Protein 3BH1 (pdb70)

InterPro domains:
  IPR014999 Family of unknown function DUF1846 [MF_01567] (3-497)
  IPR014999 Family of unknown function DUF1846 [PIRSF033132] (3-497)
  IPR048441 DUF1846, C-terminal [PF20921] (343-494)
  IPR048496 DUF1846, N-terminal domain [PF08903] (5-337)

Foldseek 3Di:
DAFFDLPVQLVQLLVLLVVVCVVQFQFEEEEEADDQAQPVLCCLLHVHCHRNSNVSSCLSVQVQEEEEEFAELVQQVVQDPDPVVRHGLLVVRVVVQVVCVVSPHHYAYYEHEQDDPVSPRSVVSVVVQVVVRHDYWYYHDQPCPLHPLVCCLDCNHLVVTGEDPDDHRYYYYYGSHPPRCSVVNRLSNLSVCVVVVGRYDYAYEDQPPFFPDDCLQLSNLLQQLVDDDQQQRKDWFVQCCVVPVDTTIDHNVCSVCPVSVLVSRCSRRVHGPDSTSVSRYRHDRVVRGRHSVSSRLSSLLSLLLSLQVLLQVCLVVVHDCSSNVSSVVSCVSNVHDNVVNPQAVVQVVLCVPPVFKKKWWQFPVRDIFIFHDDLAADRVLRRLLRVLCVVLVNDPVDDQFDPVLRVVQQCCCCVPVNDPRSYDANVSSLSRLVVSVVPDVSSVSSNVCLQRQAPMEMEMAADDDPVNVVVCVVSNYRYGYHNHHD/DAFFDLVVCLVQLLVLLVVVWVVLAQFEQEEEADDQQAPVLCCLLHPVCDRNSNVSSCLVVQVQEEEEEFAEPVQLVVQDADPPVGHGQLVVRVVVQVVCVVSPHHYAEYEHEADDPCDDSNVVSQVVSVVVRHHYWYYHDFPPPLHPLVRCLDCNGLVVTDADPDDHRYYYYYGPHPPRCSVVNRLSNLSVCVVVVRRYDYAYEDAPDFFPDDCLQLSNLLQLLVDDDQQQRKDWFVQCCVVPVDTTIDGNNCSVCVVSVQSSCCVSPVHGPDSTSVSRYSDPRVVRGRHSVVSSLSSLLSLLLSLLVQLQVCLVVVHDNSSNVSSVVSCVSNVHDNVSNPQAVVQVVQCVVPVFKKKWKQFPVRDIAIFHDDLAAHRVLRSLQRVLCVVLVHDPPDDQFDPVLLVVQLCCCVVPVPDPRSHDDNVSSLSRLVVSVVPDPSSVSSNVCLLRQAAMEMEIAADDDPVNVVVCVVSHYRYGYNNHHD/DAFFDLVVCLPQLLVLLVVVCVLQAFFEEEEEADQQAQQVLCCLLHPPCDRNSNVSSVLVVQVQEEEEEFAEPVQPPVQPDDVHGLPCVVVVVQVVNPVSPHHYAEYEYEADDDDVVVVVCVVSVVVHHHYKYAHDWDPHQDPLPCCLDCNHLVVIDADPDDHRYYYYYYPHPPRCSVVVQLSNLSVVVVVVGRYDYAYEDAPPDWPDDLLQLSNLLVQLVDDDPQWHKDWWVLCCVPPVDTTIDGRVCSVCPVSVQVSCCSSRVHRQDRTNVSRYSYCRVVRGRHSVVSSLSSLLSLLLSLLVLLQVCLVVVDDSVSNVSSVVSNVSSPHDNPVNVFAVVFVVLCVPPVFKWKWKQFPVRDIAIFHDDLAADRLLRSLQRVLCVQLVHDPVDDLFDPVLRVVQLCCCPVPVPDPRSYDANVSSLSRLVVSVVPDVSSVSSVVCLQRQAPMEMEIAADDDPVNVVVCVVSNYRYGYHSHHGDD/DDAFFFLVVCLVPLLVLLCVVWVVQFQAEEEEEADQAQQPVLCCLLHPVQHRNSNVSSCLVVLVQEEEEEFAALVQVVVQDPDPVPGHGQLVVSVVVQVVCVVSPHHYAEYEHAQDDPVDVSSVVSQVVNVVVRHDYWYHHDQPCPPPDLPCCQDCNHLVPTGEDDDDHRYYYYHGSHPDRCSVVNRLSNLLVVVVVPGRYYYAYEDQPPFWPDDCLQLSNLLVQLVDPDQQFRKDWFVQCCVPPVDTTIGTNNQSVCPVSVQVSCCSRRPHRQDSTSVSRYSHPRVVRGRHSVSSSLSSLVSLLLSLQVLLQVCLVVVHDSDSNVSSVVSNVSSPHDNVSNVQPVVFVVLCVVPVFKWKWKAFPVGDIAIAHDDLAEDRLLRSLQRVLCVVLVHDPPDDQQDCVLLVVLQCCVPVPVVDPRSYDANVSSLVRLVVSVPVDVSSVSSVVCLQRQAPMEMEMAADDDPVNVVVCVVSNYRYGYDSHHD

Organism: Corynebacterium diphtheriae (strain ATCC 700971 / NCTC 13129 / Biotype gravis) (NCBI:txid257309)

B-factor: mean 62.54, std 15.15, range [19.83, 146.97]

Sequence (1942 aa):
TIGFDREKYIEMQSQHIRERREALGGKLYLEMGGKLFDDDMHASRVLPGFTPDNKIAMLDRIKDEVEILVCINAKDLERHKIRADLGISYEEDVLRLVDVFRDRRGFLVEHVVLTQLENDNRLALAFIERRLQRLGIKVSRHRVIPGYPTDMDRIVSDEGFGLNEYAETTRDLVVVTAPGPGSGKKLATCLSQVYHEHKRGVAAGYAKFETFPIWNLPLEHPVNLAYEAATVDLNDANVIDHFHLAAYGEQTVNYNRDVEAFPLLKTLLERLMGESPYQSPTDMGVNMAGNCISDDAACRHASEQEIIRRYFKALVEEARTGKDSTQQSDRAAVVMAKAGIKASQRVVVEPARQVEERTSLPGCAIELVDGSIITGATSDLLGCSSSMLLNALKHLAGIDDAIHLLSSPESIEPIQTLKTVHLGSSSNPRLHTDEVLIALSVSAATDSNAQKALDQLKNLRGCDVHTTTILGSVDEGIFRNLGVLVTSDPKFQTIGFDREKYIEMQSQHIRERRREALGGKLYLEMGGKLFDDMHASRVLPGFTPDDNKIAMLDRIKDEVEILVCINAKDLERHKIRADLGISYEEDVLRLVDVFRDRRGFLVEHVVLTQLENDNRLALAFIERLQRLGIKVSRHRVIPGYPTDMDRIVSDEEGFGLNEYAETTRDLVVVTAPGPGSGKLATCLSQVYHEHKRGVAAGYAKFEETFPIWNLPLEHPVNLAYEAATVDLNDANVIDHFHLAAYGEQTVNYNRDVEAFPLLKTLLERLMGESPYQSPTDMGVNMAGNCISDDAACRHASEQEIIRRYFKALVEEARTGKDSTQSDRRAAVVMAKAGIKASSQRVVVEPARQVEERTSLPGCAIELVDGSIITGATSDLLGCSSSMLLNALKHLAGIDDAIHLLSPESIEPIQTLKTVHLGSSNPRLHTDEVLIALSVSAATDSNAQKALDQLKNLRGCDVHTTTILGSVDEGIFRNLGVLVTSDPKFQTIGFDREKYIEMMQSQHIRERREALGGKLYLEMGGKLFDDMHASRVLPGFTPDNKIAMLDRIKDEVEILVCINAKDLERHKIRAISYEEDVLRLVDVFRDRGFLVEHVVLTQNDNRLALAFIERLQRLGIKVSRHRVIPGYPTDMDRIVSDEGFGLNEYAETTRDLVVVTAPGPGSGKLATCLSQVYHEHKRGVAAGYAKFETFPIWNLPLEHPVNLAYEAATVDLNDANVIDHFHLAAYGEQTVNYNRDVEAFPLLKTLLERLMGESPYQSPTDMGVNMAGNCISDDAACRHASEQEIIRRYFKALVEEARTGKDSTQSDRAAVVMAKAGIKASQRVVVEPARQVEERRTSLPGCAIELVDGSIITGATSDLLGCSSSMLLNALKHLAGIDDAIHLLSPESIEPIQTLKKTVHLGSSNPRLHTDEVLIALSVSAATDSNAQKALDQLKNLRGCDVHTTTILGSVDEGIFRNLGVLVTSDPKFQKNNTIGFDREKYIEMQSQHIRERREALGGKLYLEMGGKLFDDMHASRVLPGFTPDNKIAMLDRIKDEVEILVCINAKDLERHKIRADLGISYEEDVLRLVDVFRDRRGFLVEHVVLTQLENDNRLALAFIERLQRLGIKVSRHRVIPGYPTDMDRIVSDEGFGLNEYAETTRDLVVVTAPGPGSGKLATCLSQVYHEHKRGVAAGYAKFETFPIWNLPLEHPVNLAYEAATVDLNDANVIDHFHLAAYGEQTVNYNRDVEAFPLLKTLLERLMGESPYQSPTDMGVNMAGNCISDDAACRHASSEQEIIRRYFKALVEEARTGKDSTQSDRAAVVMAKAGIKASQRVVVEPARQVEERTSLPGCAIELVDGSIITGATSDLLGCSSSMLLNALKHLAGIDDAIHLLSPESIEPIQTLKTVHLGSSNPRLHTDEVLIALSVSAATDSNAQKALDQLKNLRGCDVHTTTILGSVDEGIFRNLGVLVTSDPKFQ

Solvent-accessible surface area: 80635 Å² total; per-residue (Å²): 149,121,0,2,53,90,84,95,0,3,92,67,0,6,97,45,0,72,99,36,28,123,82,26,53,25,16,0,0,0,19,0,10,52,81,9,10,71,14,97,22,0,28,62,0,0,20,19,4,44,38,47,0,4,4,24,0,0,64,120,4,56,120,50,0,0,0,0,0,0,0,21,0,66,7,5,70,177,109,85,100,38,92,88,82,55,20,23,14,37,94,0,0,56,63,10,5,96,37,0,102,124,97,49,7,54,4,44,1,0,0,0,7,69,9,76,67,74,4,126,68,0,98,30,0,9,83,92,0,86,176,107,57,10,103,17,5,65,5,61,56,19,72,27,74,42,39,53,19,96,109,0,35,31,108,112,0,0,34,74,9,72,32,0,94,15,99,65,73,0,0,0,0,3,10,3,10,113,58,1,26,19,49,30,0,0,1,0,0,0,16,27,2,68,147,147,72,68,50,2,0,2,0,25,2,45,4,20,12,0,78,49,21,67,6,86,4,5,0,0,0,0,31,16,13,35,20,117,59,27,40,32,15,9,10,12,0,14,37,10,9,72,51,111,59,89,109,6,8,13,16,7,111,20,13,39,46,3,10,17,15,55,50,3,1,73,120,10,39,67,137,17,59,7,75,0,6,17,28,5,22,3,8,21,0,15,55,1,38,76,60,66,67,12,0,93,116,14,0,40,27,2,0,0,13,62,41,4,91,18,39,14,78,14,36,111,84,70,104,101,50,75,28,3,33,36,5,12,12,9,12,39,48,22,63,19,137,12,45,86,2,79,0,0,90,32,0,83,109,19,46,140,197,40,102,78,28,0,0,0,0,55,4,133,104,40,29,68,21,50,2,38,19,52,129,61,22,15,10,5,0,13,0,0,13,52,0,0,24,88,43,29,68,17,99,122,79,72,166,6,21,33,95,131,2,20,101,6,2,41,49,5,25,60,100,38,21,60,45,114,71,48,68,2,82,0,26,13,0,0,5,0,0,8,30,1,14,78,129,47,76,44,0,74,110,0,6,58,35,1,149,60,0,156,44,8,20,0,0,0,0,5,11,15,48,70,46,13,58,11,18,1,164,63,2,20,11,38,19,4,8,13,52,96,131,171,147,115,0,1,52,91,81,87,0,4,93,67,0,3,80,48,0,81,102,37,23,111,85,13,47,24,11,0,0,0,20,3,17,57,82,12,35,41,16,98,22,0,28,70,0,0,24,28,3,40,39,60,0,9,9,20,0,0,62,123,12,54,120,71,0,0,0,0,0,0,0,12,3,83,8,1,53,186,95,82,130,33,98,81,86,57,45,20,9,32,87,0,0,34,70,9,3,74,31,0,92,110,114,48,6,49,1,53,10,0,0,0,4,55,8,61,28,32,36,145,38,2,74,57,4,19,102,80,0,115,178,74,54,1,143,22,9,88,5,76,67,18,54,36,76,38,40,66,21,98,104,0,33,31,75,106,0,0,26,76,8,75,42,1,106,14,100,70,76,0,0,0,0,2,14,7,14,116,60,1,20,22,47,27,1,0,0,0,0,0,24,20,4,73,133,142,69,55,50,1,0,2,0,22,3,45,4,20,13,0,77,57,22,70,6,87,8,4,0,0,0,0,30,7,14,34,27,98,67,31,43,22,5,7,10,14,0,17,32,6,11,74,49,114,57,84,110,6,7,15,11,6,109,18,16,54,45,1,8,16,14,60,45,3,0,72,119,10,44,71,142,15,56,5,72,0,5,18,30,4,21,2,11,22,0,14,47,2,31,75,59,65,66,11,0,99,114,17,0,42,28,2,0,0,19,64,48,3,96,15,36,19,96,17,36,120,72,69,128,108,51,81,63,4,33,42,5,13,11,4,13,42,38,23,49,14,137,23,65,81,2,71,0,0,72,21,0,99,84,2,42,138,164,54,101,69,28,0,0,0,0,53,4,126,108,41,34,66,18,45,2,36,20,52,121,60,20,18,13,7,1,13,0,0,14,53,0,0,24,88,45,25,72,22,99,129,85,69,165,6,26,25,104,126,4,20,102,13,3,40,49,4,23,59,108,40,12,66,37,110,93,48,73,1,82,0,26,12,0,1,5,0,0,10,36,1,15,86,129,43,70,41,0,70,107,0,5,68,39,0,156,60,0,146,47,7,24,0,0,1,0,8,11,12,45,71,40,17,60,14,17,2,166,49,3,19,10,44,20,3,8,10,51,85,128,174,140,126,0,2,48,93,81,106,0,2,76,56,0,5,102,55,0,100,88,38,25,114,86,24,57,26,15,0,0,1,10,1,18,63,107,13,44,77,8,87,23,0,27,60,0,0,16,28,4,44,38,65,0,6,6,25,0,0,52,132,8,50,117,56,0,0,0,0,0,0,5,11,24,121,8,17,90,168,116,71,125,131,124,128,24,14,58,77,31,0,58,116,24,10,72,30,0,97,106,103,44,8,49,5,40,5,2,0,23,8,75,98,77,40,120,113,16,85,54,24,8,106,110,7,104,185,121,45,13,122,24,5,67,6,87,66,22,76,31,156,60,42,55,35,104,118,4,28,26,108,114,0,9,36,90,11,71,40,0,118,11,96,62,77,0,0,0,0,5,15,19,11,111,64,1,29,24,56,51,1,0,7,0,0,0,17,21,2,75,153,141,69,76,46,1,0,2,0,26,1,27,4,14,7,0,76,57,21,86,30,49,2,5,0,0,1,0,76,9,15,34,39,118,63,120,38,23,29,10,17,18,0,13,38,8,10,83,52,114,55,90,112,4,6,10,25,28,122,10,12,34,44,0,21,34,14,59,63,17,2,79,122,7,32,67,127,27,36,11,70,0,5,18,31,2,18,3,12,26,0,14,74,4,32,80,60,60,71,14,0,93,110,17,0,39,24,2,0,1,24,59,47,4,137,13,36,15,86,18,39,110,85,49,117,99,59,92,66,3,84,69,4,39,57,4,11,49,47,27,58,16,135,24,45,74,3,77,0,0,93,28,0,82,81,2,41,141,168,52,94,74,25,0,0,0,1,49,4,126,108,41,31,62,19,52,2,38,18,51,127,68,21,15,14,8,0,13,0,1,11,41,0,0,20,88,39,23,70,21,98,98,84,68,168,5,16,23,101,123,1,15,90,5,2,42,45,5,23,49,104,37,18,71,47,119,69,47,62,2,88,0,24,19,0,0,6,0,0,9,31,1,16,98,108,47,80,43,0,74,110,0,4,65,37,3,159,64,1,154,52,7,22,0,0,2,0,10,11,22,43,73,53,10,50,21,11,2,171,69,5,16,11,47,31,3,8,16,56,98,116,107,203,157,166,94,121,0,2,56,78,93,86,0,7,85,62,0,4,110,42,0,80,116,44,20,113,78,18,43,23,10,0,0,0,14,3,8,58,89,20,41,36,12,102,22,0,33,59,0,0,24,26,5,43,40,57,0,4,4,23,0,0,71,122,11,68,100,59,0,0,0,0,0,0,0,18,0,52,7,7,72,172,112,60,105,38,97,69,99,60,57,22,10,40,87,1,0,31,77,4,11,82,41,0,95,120,101,42,3,65,3,43,2,0,0,0,10,64,2,54,122,66,5,200,70,0,71,47,2,4,108,108,4,99,207,92,60,6,131,15,7,62,5,77,52,20,99,9,72,65,109,46,32,104,105,0,20,58,102,104,0,1,40,105,11,71,44,0,115,14,98,56,76,0,0,0,0,0,8,10,13,110,57,0,29,27,54,26,0,0,3,0,0,3,24,20,6,69,150,142,68,73,49,0,0,4,0,23,1,44,8,12,10,0,70,52,23,67,17,60,7,3,0,0,1,0,59,10,13,30,30,136,75,58,62,33,14,9,23,17,0,29,34,6,12,94,52,113,51,87,104,3,6,14,16,38,120,14,11,76,45,7,38,59,17,52,62,1,2,68,120,12,47,62,127,15,42,6,70,0,5,18,28,7,19,4,9,23,0,11,53,2,37,72,59,64,69,10,0,94,104,14,0,36,23,2,0,0,22,68,49,5,110,10,33,17,93,18,34,115,78,71,148,108,58,91,62,1,81,51,5,23,38,0,8,19,33,22,62,9,95,17,56,93,2,78,0,0,91,29,0,83,92,1,43,146,163,54,98,70,24,0,0,0,0,54,7,90,97,37,41,64,16,49,3,39,18,52,127,58,21,18,8,4,0,13,0,0,10,43,0,0,20,94,32,28,68,22,88,112,83,67,164,9,16,24,90,139,2,25,115,18,2,38,58,5,24,55,107,30,16,62,31,109,104,52,86,1,86,0,19,13,0,0,5,0,0,14,36,2,18,92,132,52,75,41,0,74,118,0,4,78,40,3,161,58,0,148,53,8,22,0,0,0,0,8,17,15,45,63,46,11,61,12,17,0,170,55,3,17,10,38,16,2,10,11,53,98,142,180

Structure (mmCIF, N/CA/C/O backbone):
data_3BH1
#
_entry.id   3BH1
#
_cell.length_a   95.453
_cell.length_b   138.936
_cell.length_c   98.266
_cell.angle_alpha   90.00
_cell.angle_beta   116.49
_cell.angle_gamma   90.00
#
_symmetry.space_group_name_H-M   'P 1 21 1'
#
loop_
_entity.id
_entity.type
_entity.pdbx_description
1 polymer 'UPF0371 protein DIP2346'
2 non-polymer GLYCEROL
3 water water
#
loop_
_atom_site.group_PDB
_atom_site.id
_atom_site.type_symbol
_atom_site.label_atom_id
_atom_site.label_alt_id
_atom_site.label_comp_id
_atom_site.label_asym_id
_atom_site.label_entity_id
_atom_site.label_seq_id
_atom_site.pdbx_PDB_ins_code
_atom_site.Cartn_x
_atom_site.Cartn_y
_atom_site.Cartn_z
_atom_site.occupancy
_atom_site.B_iso_or_equiv
_atom_site.auth_seq_id
_atom_site.auth_comp_id
_atom_site.auth_asym_id
_atom_site.auth_atom_id
_atom_site.pdbx_PDB_model_num
ATOM 1 N N . THR A 1 6 ? 71.115 179.503 74.768 1.00 78.59 4 THR A N 1
ATOM 2 C CA . THR A 1 6 ? 69.656 179.184 74.825 1.00 86.58 4 THR A CA 1
ATOM 3 C C . THR A 1 6 ? 69.375 177.769 74.287 1.00 85.07 4 THR A C 1
ATOM 4 O O . THR A 1 6 ? 70.122 177.257 73.449 1.00 83.34 4 THR A O 1
ATOM 8 N N . ILE A 1 7 ? 68.308 177.145 74.791 1.00 77.52 5 ILE A N 1
ATOM 9 C CA . ILE A 1 7 ? 68.002 175.737 74.517 1.00 69.19 5 ILE A CA 1
ATOM 10 C C . ILE A 1 7 ? 66.605 175.571 73.913 1.00 67.34 5 ILE A C 1
ATOM 11 O O . ILE A 1 7 ? 65.603 175.929 74.535 1.00 83.50 5 ILE A O 1
ATOM 16 N N . GLY A 1 8 ? 66.547 175.018 72.704 1.00 66.50 6 GLY A N 1
ATOM 17 C CA . GLY A 1 8 ? 65.278 174.796 72.011 1.00 55.25 6 GLY A CA 1
ATOM 18 C C . GLY A 1 8 ? 64.971 173.352 71.652 1.00 57.01 6 GLY A C 1
ATOM 19 O O . GLY A 1 8 ? 63.975 173.074 70.973 1.00 64.72 6 GLY A O 1
ATOM 20 N N . PHE A 1 9 ? 65.817 172.434 72.114 1.00 61.21 7 PHE A N 1
ATOM 21 C CA . PHE A 1 9 ? 65.671 171.012 71.816 1.00 57.83 7 PHE A CA 1
ATOM 22 C C . PHE A 1 9 ? 65.821 170.183 73.080 1.00 59.41 7 PHE A C 1
ATOM 23 O O . PHE A 1 9 ? 66.819 170.301 73.801 1.00 52.62 7 PHE A O 1
ATOM 31 N N . ASP A 1 10 ? 64.826 169.334 73.325 1.00 60.32 8 ASP A N 1
ATOM 32 C CA . ASP A 1 10 ? 64.833 168.437 74.467 1.00 63.28 8 ASP A CA 1
ATOM 33 C C . ASP A 1 10 ? 65.650 167.197 74.130 1.00 68.14 8 ASP A C 1
ATOM 34 O O . ASP A 1 10 ? 65.177 166.284 73.443 1.00 77.26 8 ASP A O 1
ATOM 39 N N . ARG A 1 11 ? 66.882 167.189 74.628 1.00 67.68 9 ARG A N 1
ATOM 40 C CA . ARG A 1 11 ? 67.811 166.085 74.447 1.00 57.37 9 ARG A CA 1
ATOM 41 C C . ARG A 1 11 ? 67.279 164.816 75.092 1.00 59.66 9 ARG A C 1
ATOM 42 O O . ARG A 1 11 ? 67.285 163.752 74.471 1.00 68.02 9 ARG A O 1
ATOM 50 N N . GLU A 1 12 ? 66.796 164.944 76.325 1.00 64.20 10 GLU A N 1
ATOM 51 C CA . GLU A 1 12 ? 66.383 163.789 77.117 1.00 66.08 10 GLU A CA 1
ATOM 52 C C . GLU A 1 12 ? 65.141 163.108 76.551 1.00 63.17 10 GLU A C 1
ATOM 53 O O . GLU A 1 12 ? 65.100 161.882 76.459 1.00 76.10 10 GLU A O 1
ATOM 59 N N . LYS A 1 13 ? 64.152 163.906 76.154 1.00 67.15 11 LYS A N 1
ATOM 60 C CA . LYS A 1 13 ? 62.948 163.408 75.479 1.00 59.25 11 LYS A CA 1
ATOM 61 C C . LYS A 1 13 ? 63.311 162.659 74.193 1.00 58.43 11 LYS A C 1
ATOM 62 O O . LYS A 1 13 ? 62.757 161.594 73.914 1.00 45.74 11 LYS A O 1
ATOM 68 N N . TYR A 1 14 ? 64.263 163.205 73.436 1.00 52.39 12 TYR A N 1
ATOM 69 C CA . TYR A 1 14 ? 64.734 162.565 72.211 1.00 52.54 12 TYR A CA 1
ATOM 70 C C . TYR A 1 14 ? 65.332 161.183 72.447 1.00 56.60 12 TYR A C 1
ATOM 71 O O . TYR A 1 14 ? 64.996 160.242 71.736 1.00 54.30 12 TYR A O 1
ATOM 80 N N . ILE A 1 15 ? 66.196 161.066 73.451 1.00 56.42 13 ILE A N 1
ATOM 81 C CA . ILE A 1 15 ? 66.808 159.782 73.802 1.00 56.45 13 ILE A CA 1
ATOM 82 C C . ILE A 1 15 ? 65.740 158.737 74.175 1.00 61.72 13 ILE A C 1
ATOM 83 O O . ILE A 1 15 ? 65.826 157.592 73.742 1.00 62.34 13 ILE A O 1
ATOM 88 N N . GLU A 1 16 ? 64.721 159.150 74.933 1.00 68.54 14 GLU A N 1
ATOM 89 C CA . GLU A 1 16 ? 63.579 158.279 75.263 1.00 67.77 14 GLU A CA 1
ATOM 90 C C . GLU A 1 16 ? 62.753 157.880 74.032 1.00 58.44 14 GLU A C 1
ATOM 91 O O . GLU A 1 16 ? 62.561 156.694 73.766 1.00 53.54 14 GLU A O 1
ATOM 97 N N . MET A 1 17 ? 62.293 158.879 73.283 1.00 60.85 15 MET A N 1
ATOM 98 C CA . MET A 1 17 ? 61.319 158.694 72.202 1.00 59.08 15 MET A CA 1
ATOM 99 C C . MET A 1 17 ? 61.871 157.970 70.971 1.00 59.22 15 MET A C 1
ATOM 100 O O . MET A 1 17 ? 61.180 157.134 70.381 1.00 59.78 15 MET A O 1
ATOM 105 N N . GLN A 1 18 ? 63.106 158.302 70.595 1.00 55.83 16 GLN A N 1
ATOM 106 C CA . GLN A 1 18 ? 63.738 157.764 69.391 1.00 56.91 16 GLN A CA 1
ATOM 107 C C . GLN A 1 18 ? 64.142 156.306 69.567 1.00 59.86 16 GLN A C 1
ATOM 108 O O . GLN A 1 18 ? 63.912 155.478 68.679 1.00 60.60 16 GLN A O 1
ATOM 114 N N . SER A 1 19 ? 64.735 156.002 70.718 1.00 58.68 17 SER A N 1
ATOM 115 C CA . SER A 1 19 ? 65.070 154.629 71.083 1.00 62.24 17 SER A CA 1
ATOM 116 C C . SER A 1 19 ? 63.825 153.747 71.150 1.00 60.20 17 SER A C 1
ATOM 117 O O . SER A 1 19 ? 63.845 152.609 70.678 1.00 65.62 17 SER A O 1
ATOM 120 N N . GLN A 1 20 ? 62.745 154.287 71.718 1.00 55.98 18 GLN A N 1
ATOM 121 C CA . GLN A 1 20 ? 61.481 153.560 71.824 1.00 59.50 18 GLN A CA 1
ATOM 122 C C . GLN A 1 20 ? 60.822 153.329 70.468 1.00 61.81 18 GLN A C 1
ATOM 123 O O . GLN A 1 20 ? 60.248 152.261 70.237 1.00 60.26 18 GLN A O 1
ATOM 129 N N . HIS A 1 21 ? 60.908 154.317 69.577 1.00 56.00 19 HIS A N 1
ATOM 130 C CA . HIS A 1 21 ? 60.288 154.194 68.254 1.00 61.34 19 HIS A CA 1
ATOM 131 C C . HIS A 1 21 ? 60.969 153.126 67.394 1.00 56.23 19 HIS A C 1
ATOM 132 O O . HIS A 1 21 ? 60.304 152.389 66.663 1.00 52.37 19 HIS A O 1
ATOM 139 N N . ILE A 1 22 ? 62.293 153.052 67.508 1.00 51.82 20 ILE A N 1
ATOM 140 C CA . ILE A 1 22 ? 63.102 152.040 66.834 1.00 58.27 20 ILE A CA 1
ATOM 141 C C . ILE A 1 22 ? 62.756 150.631 67.360 1.00 55.95 20 ILE A C 1
ATOM 142 O O . ILE A 1 22 ? 62.551 149.698 66.570 1.00 54.36 20 ILE A O 1
ATOM 147 N N . ARG A 1 23 ? 62.648 150.504 68.683 1.00 53.64 21 ARG A N 1
ATOM 148 C CA . ARG A 1 23 ? 62.144 149.285 69.331 1.00 53.77 21 ARG A CA 1
ATOM 149 C C . ARG A 1 23 ? 60.769 148.880 68.818 1.00 53.95 21 ARG A C 1
ATOM 150 O O . ARG A 1 23 ? 60.542 147.706 68.527 1.00 61.15 21 ARG A O 1
ATOM 158 N N . GLU A 1 24 ? 59.865 149.854 68.704 1.00 50.80 22 GLU A N 1
ATOM 159 C CA . GLU A 1 24 ? 58.536 149.622 68.135 1.00 55.31 22 GLU A CA 1
ATOM 160 C C . GLU A 1 24 ? 58.616 149.102 66.705 1.00 53.64 22 GLU A C 1
ATOM 161 O O . GLU A 1 24 ? 57.867 148.199 66.334 1.00 62.61 22 GLU A O 1
ATOM 167 N N . ARG A 1 25 ? 59.536 149.658 65.918 1.00 53.87 23 ARG A N 1
ATOM 168 C CA . ARG A 1 25 ? 59.696 149.262 64.521 1.00 55.31 23 ARG A CA 1
ATOM 169 C C . ARG A 1 25 ? 60.142 147.803 64.342 1.00 56.90 23 ARG A C 1
ATOM 170 O O . ARG A 1 25 ? 59.655 147.127 63.431 1.00 57.30 23 ARG A O 1
ATOM 178 N N . ARG A 1 26 ? 61.034 147.306 65.202 1.00 61.04 24 ARG A N 1
ATOM 179 C CA . ARG A 1 26 ? 61.416 145.884 65.102 1.00 64.33 24 ARG A CA 1
ATOM 180 C C . ARG A 1 26 ? 60.328 144.913 65.569 1.00 58.90 24 ARG A C 1
ATOM 181 O O . ARG A 1 26 ? 60.154 143.862 64.959 1.00 68.91 24 ARG A O 1
ATOM 189 N N . GLU A 1 27 ? 59.591 145.279 66.620 1.00 61.82 25 GLU A N 1
ATOM 190 C CA . GLU A 1 27 ? 58.440 144.495 67.087 1.00 67.53 25 GLU A CA 1
ATOM 191 C C . GLU A 1 27 ? 57.335 144.434 66.032 1.00 63.27 25 GLU A C 1
ATOM 192 O O . GLU A 1 27 ? 56.703 143.395 65.859 1.00 75.63 25 GLU A O 1
ATOM 198 N N . ALA A 1 28 ? 57.123 145.543 65.322 1.00 63.48 26 ALA A N 1
ATOM 199 C CA . ALA A 1 28 ? 56.140 145.609 64.235 1.00 60.57 26 ALA A CA 1
ATOM 200 C C . ALA A 1 28 ? 56.561 144.832 62.986 1.00 59.96 26 ALA A C 1
ATOM 201 O O . ALA A 1 28 ? 55.715 144.475 62.167 1.00 67.13 26 ALA A O 1
ATOM 203 N N . LEU A 1 29 ? 57.861 144.577 62.842 1.00 67.61 27 LEU A N 1
ATOM 204 C CA . LEU A 1 29 ? 58.395 143.908 61.652 1.00 64.14 27 LEU A CA 1
ATOM 205 C C . LEU A 1 29 ? 58.878 142.467 61.867 1.00 59.22 27 LEU A C 1
ATOM 206 O O . LEU A 1 29 ? 59.494 141.879 60.974 1.00 61.95 27 LEU A O 1
ATOM 211 N N . GLY A 1 30 ? 58.608 141.901 63.041 1.00 49.64 28 GLY A N 1
ATOM 212 C CA . GLY A 1 30 ? 58.945 140.500 63.292 1.00 58.67 28 GLY A CA 1
ATOM 213 C C . GLY A 1 30 ? 59.845 140.236 64.483 1.00 60.59 28 GLY A C 1
ATOM 214 O O . GLY A 1 30 ? 59.766 139.173 65.101 1.00 66.84 28 GLY A O 1
ATOM 215 N N . GLY A 1 31 ? 60.708 141.194 64.804 1.00 59.55 29 GLY A N 1
ATOM 216 C CA . GLY A 1 31 ? 61.597 141.063 65.953 1.00 51.43 29 GLY A CA 1
ATOM 217 C C . GLY A 1 31 ? 63.068 141.235 65.633 1.00 56.55 29 GLY A C 1
ATOM 218 O O . GLY A 1 31 ? 63.884 141.296 66.548 1.00 58.44 29 GLY A O 1
ATOM 219 N N . LYS A 1 32 ? 63.416 141.291 64.346 1.00 54.32 30 LYS A N 1
ATOM 220 C CA . LYS A 1 32 ? 64.791 141.599 63.941 1.00 55.77 30 LYS A CA 1
ATOM 221 C C . LYS A 1 32 ? 64.845 142.698 62.885 1.00 60.15 30 LYS A C 1
ATOM 222 O O . LYS A 1 32 ? 64.196 142.598 61.840 1.00 62.99 30 LYS A O 1
ATOM 228 N N . LEU A 1 33 ? 65.633 143.736 63.171 1.00 55.35 31 LEU A N 1
ATOM 229 C CA . LEU A 1 33 ? 65.687 144.931 62.334 1.00 51.68 31 LEU A CA 1
ATOM 230 C C . LEU A 1 33 ? 67.094 145.307 61.886 1.00 50.48 31 LEU A C 1
ATOM 231 O O . LEU A 1 33 ? 68.012 145.420 62.700 1.00 54.72 31 LEU A O 1
ATOM 236 N N . TYR A 1 34 ? 67.239 145.500 60.579 1.00 46.61 32 TYR A N 1
ATOM 237 C CA . TYR A 1 34 ? 68.415 146.137 60.011 1.00 48.38 32 TYR A CA 1
ATOM 238 C C . TYR A 1 34 ? 68.085 147.596 59.735 1.00 48.91 32 TYR A C 1
ATOM 239 O O . TYR A 1 34 ? 67.229 147.900 58.906 1.00 59.43 32 TYR A O 1
ATOM 248 N N . LEU A 1 35 ? 68.762 148.488 60.452 1.00 53.16 33 LEU A N 1
ATOM 249 C CA . LEU A 1 35 ? 68.493 149.920 60.395 1.00 43.51 33 LEU A CA 1
ATOM 250 C C . LEU A 1 35 ? 69.636 150.659 59.719 1.00 48.39 33 LEU A C 1
ATOM 251 O O . LEU A 1 35 ? 70.759 150.686 60.234 1.00 54.48 33 LEU A O 1
ATOM 256 N N . GLU A 1 36 ? 69.359 151.243 58.557 1.00 52.46 34 GLU A N 1
ATOM 257 C CA . GLU A 1 36 ? 70.368 152.038 57.861 1.00 47.13 34 GLU A CA 1
ATOM 258 C C . GLU A 1 36 ? 70.505 153.393 58.558 1.00 46.12 34 GLU A C 1
ATOM 259 O O . GLU A 1 36 ? 69.517 154.093 58.766 1.00 52.22 34 GLU A O 1
ATOM 265 N N . MET A 1 37 ? 71.726 153.750 58.932 1.00 49.55 35 MET A N 1
ATOM 266 C CA . MET A 1 37 ? 71.969 155.037 59.563 1.00 50.56 35 MET A CA 1
ATOM 267 C C . MET A 1 37 ? 72.610 155.975 58.560 1.00 57.81 35 MET A C 1
ATOM 268 O O . MET A 1 37 ? 73.790 155.826 58.235 1.00 56.40 35 MET A O 1
ATOM 273 N N . GLY A 1 38 ? 71.818 156.921 58.056 1.00 59.71 36 GLY A N 1
ATOM 274 C CA . GLY A 1 38 ? 72.320 157.967 57.167 1.00 63.74 36 GLY A CA 1
ATOM 275 C C . GLY A 1 38 ? 72.816 159.166 57.958 1.00 74.26 36 GLY A C 1
ATOM 276 O O . GLY A 1 38 ? 72.163 159.610 58.906 1.00 82.58 36 GLY A O 1
ATOM 277 N N . GLY A 1 39 ? 73.979 159.685 57.578 1.00 71.69 37 GLY A N 1
ATOM 278 C CA . GLY A 1 39 ? 74.525 160.874 58.220 1.00 62.88 37 GLY A CA 1
ATOM 279 C C . GLY A 1 39 ? 75.631 160.567 59.206 1.00 55.57 37 GLY A C 1
ATOM 280 O O . GLY A 1 39 ? 75.913 159.403 59.484 1.00 59.51 37 GLY A O 1
ATOM 281 N N . LYS A 1 40 ? 76.262 161.626 59.714 1.00 61.17 38 LYS A N 1
ATOM 282 C CA . LYS A 1 40 ? 77.310 161.532 60.732 1.00 58.35 38 LYS A CA 1
ATOM 283 C C . LYS A 1 40 ? 76.707 161.091 62.050 1.00 65.82 38 LYS A C 1
ATOM 284 O O . LYS A 1 40 ? 75.676 161.616 62.491 1.00 64.19 38 LYS A O 1
ATOM 290 N N . LEU A 1 41 ? 77.358 160.125 62.682 1.00 66.06 39 LEU A N 1
ATOM 291 C CA . LEU A 1 41 ? 76.853 159.584 63.925 1.00 60.67 39 LEU A CA 1
ATOM 292 C C . LEU A 1 41 ? 77.496 160.226 65.144 1.00 62.32 39 LEU A C 1
ATOM 293 O O . LEU A 1 41 ? 76.831 160.403 66.159 1.00 66.82 39 LEU A O 1
ATOM 298 N N . PHE A 1 42 ? 78.762 160.620 65.025 1.00 64.67 40 PHE A N 1
ATOM 299 C CA . PHE A 1 42 ? 79.540 161.067 66.184 1.00 69.34 40 PHE A CA 1
ATOM 300 C C . PHE A 1 42 ? 79.753 162.563 66.347 1.00 73.30 40 PHE A C 1
ATOM 301 O O . PHE A 1 42 ? 79.726 163.074 67.473 1.00 80.32 40 PHE A O 1
ATOM 309 N N . ASP A 1 43 ? 79.980 163.260 65.240 1.00 66.70 41 ASP A N 1
ATOM 310 C CA A ASP A 1 43 ? 80.244 164.699 65.315 0.50 68.66 41 ASP A CA 1
ATOM 311 C CA B ASP A 1 43 ? 80.296 164.681 65.259 0.50 71.82 41 ASP A CA 1
ATOM 312 C C . ASP A 1 43 ? 79.361 165.492 64.356 1.00 71.93 41 ASP A C 1
ATOM 313 O O . ASP A 1 43 ? 79.831 166.268 63.516 1.00 74.47 41 ASP A O 1
ATOM 322 N N . ASP A 1 44 ? 78.052 165.303 64.515 1.00 69.35 42 ASP A N 1
ATOM 323 C CA . ASP A 1 44 ? 77.075 166.051 63.735 1.00 60.75 42 ASP A CA 1
ATOM 324 C C . ASP A 1 44 ? 76.994 167.461 64.309 1.00 65.11 42 ASP A C 1
ATOM 325 O O . ASP A 1 44 ? 76.093 167.793 65.085 1.00 61.77 42 ASP A O 1
ATOM 330 N N . MET A 1 45 ? 77.960 168.279 63.909 1.00 62.48 43 MET A N 1
ATOM 331 C CA . MET A 1 45 ? 78.068 169.643 64.375 1.00 53.79 43 MET A CA 1
ATOM 332 C C . MET A 1 45 ? 76.901 170.470 63.840 1.00 62.56 43 MET A C 1
ATOM 333 O O . MET A 1 45 ? 76.384 171.343 64.544 1.00 56.71 43 MET A O 1
ATOM 338 N N . HIS A 1 46 ? 76.487 170.172 62.604 1.00 61.38 44 HIS A N 1
ATOM 339 C CA . HIS A 1 46 ? 75.371 170.862 61.947 1.00 61.47 44 HIS A CA 1
ATOM 340 C C . HIS A 1 46 ? 74.111 170.804 62.795 1.00 51.24 44 HIS A C 1
ATOM 341 O O . HIS A 1 46 ? 73.489 171.826 63.050 1.00 60.78 44 HIS A O 1
ATOM 348 N N . ALA A 1 47 ? 73.765 169.603 63.242 1.00 55.99 45 ALA A N 1
ATOM 349 C CA . ALA A 1 47 ? 72.580 169.378 64.055 1.00 50.20 45 ALA A CA 1
ATOM 350 C C . ALA A 1 47 ? 72.637 170.126 65.367 1.00 49.82 45 ALA A C 1
ATOM 351 O O . ALA A 1 47 ? 71.612 170.613 65.848 1.00 64.16 45 ALA A O 1
ATOM 353 N N . SER A 1 48 ? 73.833 170.205 65.945 1.00 49.70 46 SER A N 1
ATOM 354 C CA . SER A 1 48 ? 74.025 170.864 67.228 1.00 54.36 46 SER A CA 1
ATOM 355 C C . SER A 1 48 ? 73.819 172.366 67.113 1.00 61.81 46 SER A C 1
ATOM 356 O O . SER A 1 48 ? 73.240 172.978 68.012 1.00 64.16 46 SER A O 1
ATOM 359 N N . ARG A 1 49 ? 74.276 172.945 66.000 1.00 53.92 47 ARG A N 1
ATOM 360 C CA . ARG A 1 49 ? 74.071 174.368 65.720 1.00 51.19 47 ARG A CA 1
ATOM 361 C C . ARG A 1 49 ? 72.610 174.629 65.372 1.00 55.34 47 ARG A C 1
ATOM 362 O O . ARG A 1 49 ? 72.024 175.603 65.835 1.00 66.40 47 ARG A O 1
ATOM 370 N N . VAL A 1 50 ? 72.034 173.736 64.570 1.00 55.02 48 VAL A N 1
ATOM 371 C CA . VAL A 1 50 ? 70.669 173.866 64.049 1.00 56.61 48 VAL A CA 1
ATOM 372 C C . VAL A 1 50 ? 69.571 173.572 65.098 1.00 49.54 48 VAL A C 1
ATOM 373 O O . VAL A 1 50 ? 68.497 174.184 65.080 1.00 54.80 48 VAL A O 1
ATOM 377 N N . LEU A 1 51 ? 69.851 172.660 66.024 1.00 57.02 49 LEU A N 1
ATOM 378 C CA . LEU A 1 51 ? 68.895 172.328 67.091 1.00 59.30 49 LEU A CA 1
ATOM 379 C C . LEU A 1 51 ? 69.526 172.489 68.473 1.00 49.90 49 LEU A C 1
ATOM 380 O O . LEU A 1 51 ? 69.977 171.507 69.058 1.00 57.45 49 LEU A O 1
ATOM 385 N N . PRO A 1 52 ? 69.557 173.726 69.005 1.00 58.73 50 PRO A N 1
ATOM 386 C CA . PRO A 1 52 ? 70.254 174.003 70.269 1.00 53.73 50 PRO A CA 1
ATOM 387 C C . PRO A 1 52 ? 69.762 173.071 71.376 1.00 63.84 50 PRO A C 1
ATOM 388 O O . PRO A 1 52 ? 68.599 173.152 71.774 1.00 57.19 50 PRO A O 1
ATOM 392 N N . GLY A 1 53 ? 70.636 172.175 71.832 1.00 68.34 51 GLY A N 1
ATOM 393 C CA . GLY A 1 53 ? 70.253 171.120 72.777 1.00 61.87 51 GLY A CA 1
ATOM 394 C C . GLY A 1 53 ? 70.519 169.714 72.254 1.00 65.50 51 GLY A C 1
ATOM 395 O O . GLY A 1 53 ? 70.649 168.769 73.029 1.00 64.79 51 GLY A O 1
ATOM 396 N N . PHE A 1 54 ? 70.574 169.569 70.933 1.00 64.65 52 PHE A N 1
ATOM 397 C CA . PHE A 1 54 ? 71.002 168.327 70.308 1.00 60.80 52 PHE A CA 1
ATOM 398 C C . PHE A 1 54 ? 72.522 168.364 70.379 1.00 68.18 52 PHE A C 1
ATOM 399 O O . PHE A 1 54 ? 73.142 169.296 69.872 1.00 63.81 52 PHE A O 1
ATOM 407 N N . THR A 1 55 ? 73.121 167.379 71.040 1.00 67.72 53 THR A N 1
ATOM 408 C CA . THR A 1 55 ? 74.579 167.332 71.178 1.00 65.90 53 THR A CA 1
ATOM 409 C C . THR A 1 55 ? 75.166 166.692 69.930 1.00 63.11 53 THR A C 1
ATOM 410 O O . THR A 1 55 ? 74.466 165.955 69.243 1.00 64.52 53 THR A O 1
ATOM 414 N N . PRO A 1 56 ? 76.447 166.973 69.616 1.00 67.87 54 PRO A N 1
ATOM 415 C CA . PRO A 1 56 ? 77.043 166.326 68.430 1.00 55.64 54 PRO A CA 1
ATOM 416 C C . PRO A 1 56 ? 76.984 164.793 68.457 1.00 63.93 54 PRO A C 1
ATOM 417 O O . PRO A 1 56 ? 76.918 164.158 67.401 1.00 72.53 54 PRO A O 1
ATOM 421 N N . ASP A 1 57 ? 76.969 164.218 69.658 1.00 67.92 55 ASP A N 1
ATOM 422 C CA . ASP A 1 57 ? 76.966 162.772 69.836 1.00 65.87 55 ASP A CA 1
ATO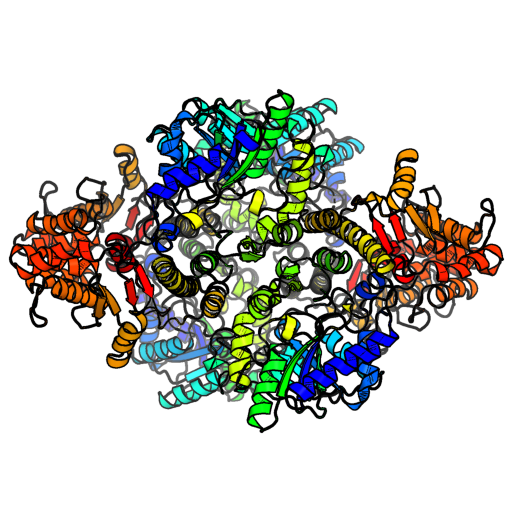M 423 C C . ASP A 1 57 ? 75.578 162.213 70.125 1.00 70.62 55 ASP A C 1
ATOM 424 O O . ASP A 1 57 ? 75.456 161.029 70.449 1.00 74.32 55 ASP A O 1
ATOM 429 N N . ASN A 1 58 ? 74.541 163.046 69.996 1.00 64.23 56 ASN A N 1
ATOM 430 C CA . ASN A 1 58 ? 73.186 162.708 70.473 1.00 53.97 56 ASN A CA 1
ATOM 431 C C . ASN A 1 58 ? 72.578 161.406 69.944 1.00 59.07 56 ASN A C 1
ATOM 432 O O . ASN A 1 58 ? 71.800 160.760 70.653 1.00 62.84 56 ASN A O 1
ATOM 437 N N . LYS A 1 59 ? 72.934 161.027 68.716 1.00 60.77 57 LYS A N 1
ATOM 438 C CA . LYS A 1 59 ? 72.473 159.764 68.130 1.00 59.69 57 LYS A CA 1
ATOM 439 C C . LYS A 1 59 ? 73.072 158.565 68.848 1.00 57.63 57 LYS A C 1
ATOM 440 O O . LYS A 1 59 ? 72.412 157.538 68.988 1.00 61.65 57 LYS A O 1
ATOM 446 N N . ILE A 1 60 ? 74.320 158.707 69.297 1.00 62.67 58 ILE A N 1
ATOM 447 C CA . ILE A 1 60 ? 75.016 157.660 70.049 1.00 57.66 58 ILE A CA 1
ATOM 448 C C . ILE A 1 60 ? 74.480 157.575 71.474 1.00 60.31 58 ILE A C 1
ATOM 449 O O . ILE A 1 60 ? 74.342 156.477 72.018 1.00 68.56 58 ILE A O 1
ATOM 454 N N . ALA A 1 61 ? 74.166 158.727 72.070 1.00 56.17 59 ALA A N 1
ATOM 455 C CA . ALA A 1 61 ? 73.533 158.755 73.391 1.00 48.71 59 ALA A CA 1
ATOM 456 C C . ALA A 1 61 ? 72.140 158.121 73.338 1.00 57.26 59 ALA A C 1
ATOM 457 O O . ALA A 1 61 ? 71.685 157.541 74.326 1.00 56.27 59 ALA A O 1
ATOM 459 N N . MET A 1 62 ? 71.486 158.217 72.176 1.00 56.28 60 MET A N 1
ATOM 460 C CA . MET A 1 62 ? 70.220 157.522 71.921 1.00 57.35 60 MET A CA 1
ATOM 461 C C . MET A 1 62 ? 70.408 156.001 71.884 1.00 61.28 60 MET A C 1
ATOM 462 O O . MET A 1 62 ? 69.634 155.262 72.496 1.00 67.76 60 MET A O 1
ATOM 467 N N . LEU A 1 63 ? 71.433 155.540 71.169 1.00 53.70 61 LEU A N 1
ATOM 468 C CA . LEU A 1 63 ? 71.732 154.107 71.092 1.00 54.90 61 LEU A CA 1
ATOM 469 C C . LEU A 1 63 ? 72.288 153.551 72.397 1.00 51.89 61 LEU A C 1
ATOM 470 O O . LEU A 1 63 ? 72.228 152.344 72.639 1.00 57.72 61 LEU A O 1
ATOM 475 N N . ASP A 1 64 ? 72.821 154.441 73.231 1.00 62.27 62 ASP A N 1
ATOM 476 C CA . ASP A 1 64 ? 73.324 154.079 74.550 1.00 68.00 62 ASP A CA 1
ATOM 477 C C . ASP A 1 64 ? 72.188 153.605 75.461 1.00 63.02 62 ASP A C 1
ATOM 478 O O . ASP A 1 64 ? 72.382 152.700 76.271 1.00 63.34 62 ASP A O 1
ATOM 483 N N . ARG A 1 65 ? 71.003 154.197 75.290 1.00 53.61 63 ARG A N 1
ATOM 484 C CA . ARG A 1 65 ? 69.791 153.802 76.017 1.00 61.97 63 ARG A CA 1
ATOM 485 C C . ARG A 1 65 ? 69.363 152.358 75.742 1.00 64.86 63 ARG A C 1
ATOM 486 O O . ARG A 1 65 ? 68.636 151.756 76.538 1.00 68.97 63 ARG A O 1
ATOM 494 N N . ILE A 1 66 ? 69.807 151.816 74.610 1.00 56.52 64 ILE A N 1
ATOM 495 C CA . ILE A 1 66 ? 69.434 150.471 74.181 1.00 53.84 64 ILE A CA 1
ATOM 496 C C . ILE A 1 66 ? 70.669 149.651 73.783 1.00 56.05 64 ILE A C 1
ATOM 497 O O . ILE A 1 66 ? 70.589 148.770 72.921 1.00 64.16 64 ILE A O 1
ATOM 502 N N . LYS A 1 67 ? 71.793 149.941 74.443 1.00 55.40 65 LYS A N 1
ATOM 503 C CA . LYS A 1 67 ? 73.117 149.375 74.130 1.00 52.47 65 LYS A CA 1
ATOM 504 C C . LYS A 1 67 ? 73.181 147.849 74.050 1.00 55.11 65 LYS A C 1
ATOM 505 O O . LYS A 1 67 ? 73.804 147.297 73.139 1.00 62.89 65 LYS A O 1
ATOM 511 N N . ASP A 1 68 ? 72.514 147.174 74.981 1.00 53.16 66 ASP A N 1
ATOM 512 C CA . ASP A 1 68 ? 72.570 145.716 75.056 1.00 51.42 66 ASP A CA 1
ATOM 513 C C . ASP A 1 68 ? 71.727 144.979 74.007 1.00 53.82 66 ASP A C 1
ATOM 514 O O . ASP A 1 68 ? 71.831 143.757 73.870 1.00 47.95 66 ASP A O 1
ATOM 519 N N . GLU A 1 69 ? 70.917 145.725 73.259 1.00 60.33 67 GLU A N 1
ATOM 520 C CA . GLU A 1 69 ? 70.084 145.161 72.191 1.00 66.07 67 GLU A CA 1
ATOM 521 C C . GLU A 1 69 ? 70.656 145.428 70.794 1.00 62.35 67 GLU A C 1
ATOM 522 O O . GLU A 1 69 ? 70.125 144.945 69.793 1.00 63.22 67 GLU A O 1
ATOM 528 N N . VAL A 1 70 ? 71.750 146.180 70.745 1.00 62.42 68 VAL A N 1
ATOM 529 C CA . VAL A 1 70 ? 72.277 146.732 69.501 1.00 60.97 68 VAL A CA 1
ATOM 530 C C . VAL A 1 70 ? 73.587 146.059 69.069 1.00 50.18 68 VAL A C 1
ATOM 531 O O . VAL A 1 70 ? 74.427 145.724 69.900 1.00 54.70 68 VAL A O 1
ATOM 535 N N . GLU A 1 71 ? 73.729 145.844 67.764 1.00 48.33 69 GLU A N 1
ATOM 536 C CA . GLU A 1 71 ? 75.014 145.519 67.151 1.00 48.61 69 GLU A CA 1
ATOM 537 C C . GLU A 1 71 ? 75.342 146.584 66.100 1.00 55.46 69 GLU A C 1
ATOM 538 O O . GLU A 1 71 ? 74.441 147.160 65.480 1.00 59.07 69 GLU A O 1
ATOM 544 N N . ILE A 1 72 ? 76.628 146.859 65.910 1.00 54.13 70 ILE A N 1
ATOM 545 C CA . ILE A 1 72 ? 77.057 147.773 64.861 1.00 51.37 70 ILE A CA 1
ATOM 546 C C . ILE A 1 72 ? 77.667 146.973 63.717 1.00 55.63 70 ILE A C 1
ATOM 547 O O . ILE A 1 72 ? 78.540 146.129 63.933 1.00 64.60 70 ILE A O 1
ATOM 552 N N . LEU A 1 73 ? 77.180 147.232 62.507 1.00 53.60 71 LEU A N 1
ATOM 553 C CA . LEU A 1 73 ? 77.740 146.656 61.293 1.00 51.02 71 LEU A CA 1
ATOM 554 C C . LEU A 1 73 ? 78.242 147.798 60.415 1.00 53.85 71 LEU A C 1
ATOM 555 O O . LEU A 1 73 ? 77.537 148.791 60.209 1.00 50.20 71 LEU A O 1
ATOM 560 N N . VAL A 1 74 ? 79.460 147.648 59.898 1.00 48.10 72 VAL A N 1
ATOM 561 C CA . VAL A 1 74 ? 80.111 148.708 59.132 1.00 47.39 72 VAL A CA 1
ATOM 562 C C . VAL A 1 74 ? 80.311 148.298 57.670 1.00 50.29 72 VAL A C 1
ATOM 563 O O . VAL A 1 74 ? 80.918 147.268 57.381 1.00 53.93 72 VAL A O 1
ATOM 567 N N . CYS A 1 75 ? 79.796 149.110 56.753 1.00 48.53 73 CYS A N 1
ATOM 568 C CA . CYS A 1 75 ? 79.951 148.854 55.327 1.00 47.38 73 CYS A CA 1
ATOM 569 C C . CYS A 1 75 ? 81.079 149.673 54.722 1.00 53.54 73 CYS A C 1
ATOM 570 O O . CYS A 1 75 ? 81.346 150.789 55.159 1.00 55.17 73 CYS A O 1
ATOM 573 N N . ILE A 1 76 ? 81.725 149.109 53.707 1.00 38.57 74 ILE A N 1
ATOM 574 C CA . ILE A 1 76 ? 82.664 149.852 52.875 1.00 46.08 74 ILE A CA 1
ATOM 575 C C . ILE A 1 76 ? 82.639 149.313 51.439 1.00 54.27 74 ILE A C 1
ATOM 576 O O . ILE A 1 76 ? 82.719 148.102 51.205 1.00 51.36 74 ILE A O 1
ATOM 581 N N . ASN A 1 77 ? 82.478 150.228 50.489 1.00 54.91 75 ASN A N 1
ATOM 582 C CA . ASN A 1 77 ? 82.599 149.915 49.077 1.00 55.55 75 ASN A CA 1
ATOM 583 C C . ASN A 1 77 ? 84.055 149.595 48.765 1.00 56.92 75 ASN A C 1
ATOM 584 O O . ASN A 1 77 ? 84.962 150.344 49.141 1.00 58.69 75 ASN A O 1
ATOM 589 N N . ALA A 1 78 ? 84.264 148.467 48.088 1.00 53.71 76 ALA A N 1
ATOM 590 C CA . ALA A 1 78 ? 85.600 148.014 47.706 1.00 58.64 76 ALA A CA 1
ATOM 591 C C . ALA A 1 78 ? 86.218 148.920 46.651 1.00 60.74 76 ALA A C 1
ATOM 592 O O . ALA A 1 78 ? 87.435 149.104 46.621 1.00 71.51 76 ALA A O 1
ATOM 594 N N . LYS A 1 79 ? 85.370 149.484 45.794 1.00 58.45 77 LYS A N 1
ATOM 595 C CA . LYS A 1 79 ? 85.811 150.396 44.742 1.00 62.01 77 LYS A CA 1
ATOM 596 C C . LYS A 1 79 ? 86.257 151.753 45.299 1.00 63.46 77 LYS A C 1
ATOM 597 O O . LYS A 1 79 ? 87.030 152.467 44.659 1.00 65.57 77 LYS A O 1
ATOM 603 N N . ASP A 1 80 ? 85.787 152.083 46.502 1.00 67.65 78 ASP A N 1
ATOM 604 C CA . ASP A 1 80 ? 86.242 153.273 47.221 1.00 68.15 78 ASP A CA 1
ATOM 605 C C . ASP A 1 80 ? 87.680 153.128 47.735 1.00 64.36 78 ASP A C 1
ATOM 606 O O . ASP A 1 80 ? 88.396 154.123 47.868 1.00 64.42 78 ASP A O 1
ATOM 611 N N . LEU A 1 81 ? 88.094 151.894 48.023 1.00 60.02 79 LEU A N 1
ATOM 612 C CA . LEU A 1 81 ? 89.469 151.627 48.439 1.00 62.68 79 LEU A CA 1
ATOM 613 C C . LEU A 1 81 ? 90.461 151.835 47.302 1.00 67.01 79 LEU A C 1
ATOM 614 O O . LEU A 1 81 ? 91.475 152.510 47.483 1.00 71.66 79 LEU A O 1
ATOM 619 N N . GLU A 1 82 ? 90.162 151.265 46.133 1.00 61.75 80 GLU A N 1
ATOM 620 C CA . GLU A 1 82 ? 91.063 151.357 44.976 1.00 72.86 80 GLU A CA 1
ATOM 621 C C . GLU A 1 82 ? 90.922 152.677 44.195 1.00 74.88 80 GLU A C 1
ATOM 622 O O . GLU A 1 82 ? 91.412 152.806 43.072 1.00 88.92 80 GLU A O 1
ATOM 628 N N . ARG A 1 83 ? 90.244 153.644 44.805 1.00 77.53 81 ARG A N 1
ATOM 629 C CA . ARG A 1 83 ? 90.283 155.035 44.372 1.00 81.40 81 ARG A CA 1
ATOM 630 C C . ARG A 1 83 ? 90.913 155.884 45.482 1.00 82.69 81 ARG A C 1
ATOM 631 O O . ARG A 1 83 ? 91.101 157.094 45.314 1.00 84.37 81 ARG A O 1
ATOM 639 N N . HIS A 1 84 ? 91.241 155.224 46.601 1.00 77.53 82 HIS A N 1
ATOM 640 C CA . HIS A 1 84 ? 91.719 155.853 47.849 1.00 74.81 82 HIS A CA 1
ATOM 641 C C . HIS A 1 84 ? 90.865 157.047 48.283 1.00 71.88 82 HIS A C 1
ATOM 642 O O . HIS A 1 84 ? 91.391 158.119 48.613 1.00 72.39 82 HIS A O 1
ATOM 649 N N . LYS A 1 85 ? 89.547 156.835 48.264 1.00 63.14 83 LYS A N 1
ATOM 650 C CA . LYS A 1 85 ? 88.551 157.854 48.587 1.00 63.29 83 LYS A CA 1
ATOM 651 C C . LYS A 1 85 ? 88.714 158.286 50.036 1.00 66.34 83 LYS A C 1
ATOM 652 O O . LYS A 1 85 ? 88.860 157.447 50.928 1.00 68.58 83 LYS A O 1
ATOM 658 N N . ILE A 1 86 ? 88.717 159.597 50.257 1.00 70.07 84 ILE A N 1
ATOM 659 C CA . ILE A 1 86 ? 88.959 160.152 51.589 1.00 76.21 84 ILE A CA 1
ATOM 660 C C . ILE A 1 86 ? 87.722 160.848 52.160 1.00 76.91 84 ILE A C 1
ATOM 661 O O . ILE A 1 86 ? 86.917 161.418 51.417 1.00 88.58 84 ILE A O 1
ATOM 666 N N . ARG A 1 87 ? 87.574 160.794 53.480 1.00 71.29 85 ARG A N 1
ATOM 667 C CA . ARG A 1 87 ? 86.526 161.550 54.149 1.00 86.01 85 ARG A CA 1
ATOM 668 C C . ARG A 1 87 ? 87.057 162.951 54.431 1.00 93.33 85 ARG A C 1
ATOM 669 O O . ARG A 1 87 ? 87.821 163.154 55.388 1.00 88.73 85 ARG A O 1
ATOM 677 N N . ALA A 1 88 ? 86.643 163.906 53.594 1.00 95.90 86 ALA A N 1
ATOM 678 C CA . ALA A 1 88 ? 87.125 165.297 53.640 1.00 100.15 86 ALA A CA 1
ATOM 679 C C . ALA A 1 88 ? 87.004 165.983 55.010 1.00 100.49 86 ALA A C 1
ATOM 680 O O . ALA A 1 88 ? 87.753 166.919 55.302 1.00 98.54 86 ALA A O 1
ATOM 682 N N . ASP A 1 89 ? 86.072 165.496 55.835 1.00 103.53 87 ASP A N 1
ATOM 683 C CA . ASP A 1 89 ? 85.860 165.967 57.209 1.00 100.25 87 ASP A CA 1
ATOM 684 C C . ASP A 1 89 ? 87.072 165.734 58.113 1.00 96.52 87 ASP A C 1
ATOM 685 O O . ASP A 1 89 ? 87.557 166.661 58.759 1.00 91.29 87 ASP A O 1
ATOM 690 N N . LEU A 1 90 ? 87.554 164.495 58.153 1.00 97.66 88 LEU A N 1
ATOM 691 C CA . LEU A 1 90 ? 88.604 164.104 59.093 1.00 93.90 88 LEU A CA 1
ATOM 692 C C . LEU A 1 90 ? 90.003 164.080 58.476 1.00 90.35 88 LEU A C 1
ATOM 693 O O . LEU A 1 90 ? 91.003 164.046 59.198 1.00 87.09 88 LEU A O 1
ATOM 698 N N . GLY A 1 91 ? 90.069 164.093 57.146 1.00 84.92 89 GLY A N 1
ATOM 699 C CA . GLY A 1 91 ? 91.342 164.001 56.436 1.00 77.33 89 GLY A CA 1
ATOM 700 C C . GLY A 1 91 ? 91.971 162.614 56.499 1.00 86.26 89 GLY A C 1
ATOM 701 O O . GLY A 1 91 ? 93.200 162.476 56.477 1.00 82.32 89 GLY A O 1
ATOM 702 N N . ILE A 1 92 ? 91.130 161.586 56.596 1.00 76.59 90 ILE A N 1
ATOM 703 C CA . ILE A 1 92 ? 91.590 160.196 56.517 1.00 72.19 90 ILE A CA 1
ATOM 704 C C . ILE A 1 92 ? 90.863 159.467 55.393 1.00 63.54 90 ILE A C 1
ATOM 705 O O . ILE A 1 92 ? 89.791 159.897 54.960 1.00 66.81 90 ILE A O 1
ATOM 710 N N . SER A 1 93 ? 91.452 158.375 54.912 1.00 59.31 91 SER A N 1
ATOM 711 C CA . SER A 1 93 ? 90.800 157.539 53.907 1.00 62.35 91 SER A CA 1
ATOM 712 C C . SER A 1 93 ? 89.568 156.825 54.481 1.00 64.17 91 SER A C 1
ATOM 713 O O . SER A 1 93 ? 89.449 156.649 55.699 1.00 65.96 91 SER A O 1
ATOM 716 N N . TYR A 1 94 ? 88.661 156.425 53.589 1.00 66.73 92 TYR A N 1
ATOM 717 C CA . TYR A 1 94 ? 87.496 155.602 53.927 1.00 63.09 92 TYR A CA 1
ATOM 718 C C . TYR A 1 94 ? 87.908 154.310 54.634 1.00 63.46 92 TYR A C 1
ATOM 719 O O . TYR A 1 94 ? 87.215 153.831 55.536 1.00 56.68 92 TYR A O 1
ATOM 728 N N . GLU A 1 95 ? 89.053 153.774 54.213 1.00 63.19 93 GLU A N 1
ATOM 729 C CA . GLU A 1 95 ? 89.671 152.588 54.801 1.00 67.38 93 GLU A CA 1
ATOM 730 C C . GLU A 1 95 ? 90.039 152.787 56.278 1.00 58.89 93 GLU A C 1
ATOM 731 O O . GLU A 1 95 ? 89.803 151.908 57.107 1.00 57.99 93 GLU A O 1
ATOM 737 N N . GLU A 1 96 ? 90.607 153.948 56.595 1.00 64.72 94 GLU A N 1
ATOM 738 C CA . GLU A 1 96 ? 91.013 154.267 57.964 1.00 70.14 94 GLU A CA 1
ATOM 739 C C . GLU A 1 96 ? 89.816 154.665 58.825 1.00 72.63 94 GLU A C 1
ATOM 740 O O . GLU A 1 96 ? 89.853 154.522 60.053 1.00 71.51 94 GLU A O 1
ATOM 746 N N . ASP A 1 97 ? 88.756 155.151 58.178 1.00 65.52 95 ASP A N 1
ATOM 747 C CA . ASP A 1 97 ? 87.538 155.515 58.888 1.00 58.04 95 ASP A CA 1
ATOM 748 C C . ASP A 1 97 ? 86.754 154.310 59.389 1.00 63.87 95 ASP A C 1
ATOM 749 O O . ASP A 1 97 ? 86.038 154.416 60.388 1.00 64.34 95 ASP A O 1
ATOM 754 N N . VAL A 1 98 ? 86.885 153.175 58.698 1.00 59.87 96 VAL A N 1
ATOM 755 C CA . VAL A 1 98 ? 86.256 151.923 59.140 1.00 60.03 96 VAL A CA 1
ATOM 756 C C . VAL A 1 98 ? 86.886 151.459 60.454 1.00 53.11 96 VAL A C 1
ATOM 757 O O . VAL A 1 98 ? 86.178 151.163 61.418 1.00 54.90 96 VAL A O 1
ATOM 761 N N . LEU A 1 99 ? 88.217 151.446 60.483 1.00 53.00 97 LEU A N 1
ATOM 762 C CA . LEU A 1 99 ? 88.985 151.133 61.687 1.00 55.48 97 LEU A CA 1
ATOM 763 C C . LEU A 1 99 ? 88.703 152.108 62.831 1.00 54.09 97 LEU A C 1
ATOM 764 O O . LEU A 1 99 ? 88.664 151.699 63.990 1.00 60.78 97 LEU A O 1
ATOM 769 N N . ARG A 1 100 ? 88.491 153.382 62.491 1.00 53.56 98 ARG A N 1
ATOM 770 C CA . ARG A 1 100 ? 88.113 154.421 63.455 1.00 55.02 98 ARG A CA 1
ATOM 771 C C . ARG A 1 100 ? 86.717 154.175 64.036 1.00 59.82 98 ARG A C 1
ATOM 772 O O . ARG A 1 100 ? 86.525 154.268 65.248 1.00 59.57 98 ARG A O 1
ATOM 780 N N . LEU A 1 101 ? 85.756 153.867 63.163 1.00 58.50 99 LEU A N 1
ATOM 781 C CA . LEU A 1 101 ? 84.366 153.637 63.560 1.00 56.23 99 LEU A CA 1
ATOM 782 C C . LEU A 1 101 ? 84.217 152.426 64.476 1.00 59.82 99 LEU A C 1
ATOM 783 O O . LEU A 1 101 ? 83.385 152.430 65.373 1.00 55.10 99 LEU A O 1
ATOM 788 N N . VAL A 1 102 ? 85.035 151.401 64.250 1.00 58.91 100 VAL A N 1
ATOM 789 C CA . VAL A 1 102 ? 85.059 150.237 65.122 1.00 58.02 100 VAL A CA 1
ATOM 790 C C . VAL A 1 102 ? 85.610 150.620 66.494 1.00 60.52 100 VAL A C 1
ATOM 791 O O . VAL A 1 102 ? 84.993 150.318 67.521 1.00 58.38 100 VAL A O 1
ATOM 795 N N . ASP A 1 103 ? 86.751 151.309 66.489 1.00 63.34 101 ASP A N 1
ATOM 796 C CA . ASP A 1 103 ? 87.453 151.712 67.715 1.00 66.20 101 ASP A CA 1
ATOM 797 C C . ASP A 1 103 ? 86.618 152.587 68.653 1.00 59.26 101 ASP A C 1
ATOM 798 O O . ASP A 1 103 ? 86.502 152.296 69.849 1.00 62.60 101 ASP A O 1
ATOM 803 N N . VAL A 1 104 ? 86.025 153.639 68.101 1.00 46.31 102 VAL A N 1
ATOM 804 C CA . VAL A 1 104 ? 85.290 154.610 68.909 1.00 60.58 102 VAL A CA 1
ATOM 805 C C . VAL A 1 104 ? 83.955 154.043 69.436 1.00 57.76 102 VAL A C 1
ATOM 806 O O . VAL A 1 104 ? 83.528 154.381 70.542 1.00 62.29 102 VAL A O 1
ATOM 810 N N . PHE A 1 105 ? 83.343 153.142 68.665 1.00 65.01 103 PHE A N 1
ATOM 811 C CA . PHE A 1 105 ? 82.128 152.439 69.087 1.00 65.43 103 PHE A CA 1
ATOM 812 C C . PHE A 1 105 ? 82.413 151.404 70.174 1.00 58.33 103 PHE A C 1
ATOM 813 O O . PHE A 1 105 ? 81.622 151.244 71.106 1.00 63.55 103 PHE A O 1
ATOM 821 N N . ARG A 1 106 ? 83.537 150.702 70.046 1.00 54.62 104 ARG A N 1
ATOM 822 C CA . ARG A 1 106 ? 83.941 149.714 71.044 1.00 55.00 104 ARG A CA 1
ATOM 823 C C . ARG A 1 106 ? 84.333 150.357 72.373 1.00 55.24 104 ARG A C 1
ATOM 824 O O . ARG A 1 106 ? 84.084 149.785 73.428 1.00 51.26 104 ARG A O 1
ATOM 832 N N . ASP A 1 107 ? 84.931 151.549 72.305 1.00 64.75 105 ASP A N 1
ATOM 833 C CA . ASP A 1 107 ? 85.251 152.356 73.491 1.00 65.77 105 ASP A CA 1
ATOM 834 C C . ASP A 1 107 ? 84.024 152.738 74.316 1.00 69.52 105 ASP A C 1
ATOM 835 O O . ASP A 1 107 ? 84.107 152.823 75.544 1.00 81.95 105 ASP A O 1
ATOM 840 N N . ARG A 1 108 ? 82.896 152.962 73.639 1.00 70.75 106 ARG A N 1
ATOM 841 C CA A ARG A 1 108 ? 81.640 153.300 74.307 0.50 64.65 106 ARG A CA 1
ATOM 842 C CA B ARG A 1 108 ? 81.639 153.301 74.309 0.50 64.12 106 ARG A CA 1
ATOM 843 C C . ARG A 1 108 ? 80.830 152.065 74.706 1.00 60.70 106 ARG A C 1
ATOM 844 O O . ARG A 1 108 ? 79.674 152.176 75.123 1.00 64.05 106 ARG A O 1
ATOM 859 N N . GLY A 1 109 ? 81.445 150.889 74.578 1.00 55.74 107 GLY A N 1
ATOM 860 C CA . GLY A 1 109 ? 80.844 149.630 75.023 1.00 44.97 107 GLY A CA 1
ATOM 861 C C . GLY A 1 109 ? 79.810 149.006 74.111 1.00 46.17 107 GLY A C 1
ATOM 862 O O . GLY A 1 109 ? 79.002 148.189 74.555 1.00 59.25 107 GLY A O 1
ATOM 863 N N . PHE A 1 110 ? 79.826 149.382 72.837 1.00 51.68 108 PHE A N 1
ATOM 864 C CA . PHE A 1 110 ? 78.933 148.774 71.856 1.00 46.80 108 PHE A CA 1
ATOM 865 C C . PHE A 1 110 ? 79.575 147.522 71.283 1.00 48.49 108 PHE A C 1
ATOM 866 O O . PHE A 1 110 ? 80.802 147.445 71.175 1.00 51.75 108 PHE A O 1
ATOM 874 N N . LEU A 1 111 ? 78.749 146.544 70.922 1.00 49.81 109 LEU A N 1
ATOM 875 C CA . LEU A 1 111 ? 79.241 145.332 70.273 1.00 55.24 109 LEU A CA 1
ATOM 876 C C . LEU A 1 111 ? 79.411 145.555 68.769 1.00 58.17 109 LEU A C 1
ATOM 877 O O . LEU A 1 111 ? 78.435 145.784 68.054 1.00 60.01 109 LEU A O 1
ATOM 882 N N . VAL A 1 112 ? 80.662 145.508 68.309 1.00 58.57 110 VAL A N 1
ATOM 883 C CA . VAL A 1 112 ? 80.998 145.674 66.893 1.00 52.00 110 VAL A CA 1
ATOM 884 C C . VAL A 1 112 ? 81.901 144.530 66.460 1.00 58.71 110 VAL A C 1
ATOM 885 O O . VAL A 1 112 ? 83.031 144.413 66.942 1.00 61.33 110 VAL A O 1
ATOM 889 N N . GLU A 1 113 ? 81.420 143.687 65.552 1.00 55.36 111 GLU A N 1
ATOM 890 C CA . GLU A 1 113 ? 82.244 142.578 65.073 1.00 58.26 111 GLU A CA 1
ATOM 891 C C . GLU A 1 113 ? 82.145 142.285 63.572 1.00 55.00 111 GLU A C 1
ATOM 892 O O . GLU A 1 113 ? 82.844 141.403 63.074 1.00 57.31 111 GLU A O 1
ATOM 898 N N . HIS A 1 114 ? 81.303 143.025 62.852 1.00 52.91 112 HIS A N 1
ATOM 899 C CA . HIS A 1 114 ? 81.123 142.779 61.417 1.00 52.50 112 HIS A CA 1
ATOM 900 C C . HIS A 1 114 ? 81.507 143.944 60.520 1.00 52.36 112 HIS A C 1
ATOM 901 O O . HIS A 1 114 ? 81.078 145.077 60.739 1.00 55.83 112 HIS A O 1
ATOM 908 N N . VAL A 1 115 ? 82.330 143.653 59.515 1.00 49.58 113 VAL A N 1
ATOM 909 C CA . VAL A 1 115 ? 82.572 144.589 58.422 1.00 50.47 113 VAL A CA 1
ATOM 910 C C . VAL A 1 115 ? 82.170 143.958 57.087 1.00 49.32 113 VAL A C 1
ATOM 911 O O . VAL A 1 115 ? 82.692 142.916 56.699 1.00 48.53 113 VAL A O 1
ATOM 915 N N . VAL A 1 116 ? 81.221 144.591 56.402 1.00 49.57 114 VAL A N 1
ATOM 916 C CA . VAL A 1 116 ? 80.802 144.134 55.087 1.00 51.52 114 VAL A CA 1
ATOM 917 C C . VAL A 1 116 ? 81.495 144.946 53.996 1.00 49.24 114 VAL A C 1
ATOM 918 O O . VAL A 1 116 ? 81.321 146.159 53.908 1.00 54.08 114 VAL A O 1
ATOM 922 N N . LEU A 1 117 ? 82.293 144.261 53.181 1.00 54.23 115 LEU A N 1
ATOM 923 C CA . LEU A 1 117 ? 82.962 144.871 52.043 1.00 49.93 115 LEU A CA 1
ATOM 924 C C . LEU A 1 117 ? 82.088 144.670 50.817 1.00 49.74 115 LEU A C 1
ATOM 925 O O . LEU A 1 117 ? 81.946 143.548 50.331 1.00 50.63 115 LEU A O 1
ATOM 930 N N . THR A 1 118 ? 81.495 145.755 50.322 1.00 54.60 116 THR A N 1
ATOM 931 C CA . THR A 1 118 ? 80.534 145.666 49.215 1.00 52.10 116 THR A CA 1
ATOM 932 C C . THR A 1 118 ? 81.189 145.926 47.865 1.00 56.20 116 THR A C 1
ATOM 933 O O . THR A 1 118 ? 82.276 146.502 47.806 1.00 62.98 116 THR A O 1
ATOM 937 N N . GLN A 1 119 ? 80.512 145.486 46.800 1.00 57.28 117 GLN A N 1
ATOM 938 C CA . GLN A 1 119 ? 80.930 145.667 45.401 1.00 56.69 117 GLN A CA 1
ATOM 939 C C . GLN A 1 119 ? 82.307 145.054 45.114 1.00 57.10 117 GLN A C 1
ATOM 940 O O . GLN A 1 119 ? 83.106 145.626 44.367 1.00 66.27 117 GLN A O 1
ATOM 946 N N . LEU A 1 120 ? 82.573 143.890 45.707 1.00 57.83 118 LEU A N 1
ATOM 947 C CA . LEU A 1 120 ? 83.902 143.271 45.654 1.00 55.16 118 LEU A CA 1
ATOM 948 C C . LEU A 1 120 ? 84.121 142.458 44.383 1.00 61.24 118 LEU A C 1
ATOM 949 O O . LEU A 1 120 ? 83.413 141.482 44.118 1.00 63.63 118 LEU A O 1
ATOM 954 N N . GLU A 1 121 ? 85.120 142.873 43.611 1.00 67.84 119 GLU A N 1
ATOM 955 C CA . GLU A 1 121 ? 85.626 142.086 42.492 1.00 68.13 119 GLU A CA 1
ATOM 956 C C . GLU A 1 121 ? 87.006 141.542 42.864 1.00 67.29 119 GLU A C 1
ATOM 957 O O . GLU A 1 121 ? 87.832 142.263 43.424 1.00 60.42 119 GLU A O 1
ATOM 963 N N . ASN A 1 122 ? 87.249 140.271 42.544 1.00 71.99 120 ASN A N 1
ATOM 964 C CA . ASN A 1 122 ? 88.430 139.531 43.027 1.00 76.24 120 ASN A CA 1
ATOM 965 C C . ASN A 1 122 ? 89.789 139.904 42.406 1.00 77.74 120 ASN A C 1
ATOM 966 O O . ASN A 1 122 ? 90.808 139.276 42.707 1.00 72.01 120 ASN A O 1
ATOM 971 N N . ASP A 1 123 ? 89.801 140.921 41.548 1.00 79.33 121 ASP A N 1
ATOM 972 C CA . ASP A 1 123 ? 91.044 141.488 41.026 1.00 79.35 121 ASP A CA 1
ATOM 973 C C . ASP A 1 123 ? 91.472 142.735 41.818 1.00 80.61 121 ASP A C 1
ATOM 974 O O . ASP A 1 123 ? 92.477 143.376 41.493 1.00 83.68 121 ASP A O 1
ATOM 979 N N . ASN A 1 124 ? 90.706 143.064 42.859 1.00 74.47 122 ASN A N 1
ATOM 980 C CA . ASN A 1 124 ? 91.006 144.195 43.734 1.00 75.88 122 ASN A CA 1
ATOM 981 C C . ASN A 1 124 ? 91.989 143.796 44.837 1.00 73.29 122 ASN A C 1
ATOM 982 O O . ASN A 1 124 ? 91.586 143.451 45.952 1.00 70.81 122 ASN A O 1
ATOM 987 N N . ARG A 1 125 ? 93.280 143.865 44.516 1.00 71.91 123 ARG A N 1
ATOM 988 C CA . ARG A 1 125 ? 94.345 143.460 45.443 1.00 74.80 123 ARG A CA 1
ATOM 989 C C . ARG A 1 125 ? 94.483 144.349 46.681 1.00 73.71 123 ARG A C 1
ATOM 990 O O . ARG A 1 125 ? 94.982 143.898 47.715 1.00 78.10 123 ARG A O 1
ATOM 998 N N . LEU A 1 126 ? 94.033 145.598 46.575 1.00 66.16 124 LEU A N 1
ATOM 999 C CA . LEU A 1 126 ? 94.054 146.519 47.708 1.00 66.58 124 LEU A CA 1
ATOM 1000 C C . LEU A 1 126 ? 92.928 146.235 48.699 1.00 66.19 124 LEU A C 1
ATOM 1001 O O . LEU A 1 126 ? 93.059 146.514 49.893 1.00 69.10 124 LEU A O 1
ATOM 1006 N N . ALA A 1 127 ? 91.826 145.683 48.199 1.00 66.49 125 ALA A N 1
ATOM 1007 C CA . ALA A 1 127 ? 90.674 145.383 49.042 1.00 63.72 125 ALA A CA 1
ATOM 1008 C C . ALA A 1 127 ? 90.863 144.093 49.821 1.00 65.35 125 ALA A C 1
ATOM 1009 O O . ALA A 1 127 ? 90.414 143.991 50.960 1.00 73.10 125 ALA A O 1
ATOM 1011 N N . LEU A 1 128 ? 91.524 143.112 49.211 1.00 61.20 126 LEU A N 1
ATOM 1012 C CA . LEU A 1 128 ? 91.770 141.839 49.885 1.00 65.62 126 LEU A CA 1
ATOM 1013 C C . LEU A 1 128 ? 92.935 141.946 50.883 1.00 62.54 126 LEU A C 1
ATOM 1014 O O . LEU A 1 128 ? 93.032 141.148 51.817 1.00 68.53 126 LEU A O 1
ATOM 1019 N N . ALA A 1 129 ? 93.797 142.945 50.685 1.00 60.20 127 ALA A N 1
ATOM 1020 C CA . ALA A 1 129 ? 94.860 143.273 51.641 1.00 61.43 127 ALA A CA 1
ATOM 1021 C C . ALA A 1 129 ? 94.265 143.886 52.905 1.00 63.23 127 ALA A C 1
ATOM 1022 O O . ALA A 1 129 ? 94.751 143.650 54.011 1.00 68.30 127 ALA A O 1
ATOM 1024 N N . PHE A 1 130 ? 93.202 144.667 52.720 1.00 62.10 128 PHE A N 1
ATOM 1025 C CA . PHE A 1 130 ? 92.425 145.246 53.810 1.00 53.26 128 PHE A CA 1
ATOM 1026 C C . PHE A 1 130 ? 91.641 144.178 54.588 1.00 55.86 128 PHE A C 1
ATOM 1027 O O . PHE A 1 130 ? 91.392 144.329 55.786 1.00 56.62 128 PHE A O 1
ATOM 1035 N N . ILE A 1 131 ? 91.262 143.104 53.900 1.00 52.66 129 ILE A N 1
ATOM 1036 C CA . ILE A 1 131 ? 90.503 142.014 54.507 1.00 53.96 129 ILE A CA 1
ATOM 1037 C C . ILE A 1 131 ? 91.339 141.273 55.560 1.00 50.07 129 ILE A C 1
ATOM 1038 O O . ILE A 1 131 ? 90.886 141.081 56.692 1.00 53.73 129 ILE A O 1
ATOM 1043 N N . GLU A 1 132 ? 92.569 140.911 55.207 1.00 43.51 130 GLU A N 1
ATOM 1044 C CA . GLU A 1 132 ? 93.476 140.273 56.164 1.00 57.14 130 GLU A CA 1
ATOM 1045 C C . GLU A 1 132 ? 93.956 141.234 57.253 1.00 61.15 130 GLU A C 1
ATOM 1046 O O . GLU A 1 132 ? 94.286 140.802 58.362 1.00 74.66 130 GLU A O 1
ATOM 1052 N N . ARG A 1 133 ? 93.975 142.529 56.924 1.00 61.76 131 ARG A N 1
ATOM 1053 C CA A ARG A 1 133 ? 94.280 143.582 57.889 0.50 63.70 131 ARG A CA 1
ATOM 1054 C CA B ARG A 1 133 ? 94.274 143.594 57.883 0.50 62.10 131 ARG A CA 1
ATOM 1055 C C . ARG A 1 133 ? 93.165 143.673 58.935 1.00 64.60 131 ARG A C 1
ATOM 1056 O O . ARG A 1 133 ? 93.428 143.928 60.114 1.00 69.29 131 ARG A O 1
ATOM 1071 N N . LEU A 1 134 ? 91.926 143.440 58.501 1.00 61.36 132 LEU A N 1
ATOM 1072 C CA . LEU A 1 134 ? 90.774 143.419 59.402 1.00 59.89 132 LEU A CA 1
ATOM 1073 C C . LEU A 1 134 ? 90.712 142.134 60.230 1.00 58.81 132 LEU A C 1
ATOM 1074 O O . LEU A 1 134 ? 90.358 142.167 61.411 1.00 55.14 132 LEU A O 1
ATOM 1079 N N . GLN A 1 135 ? 91.061 141.011 59.604 1.00 58.85 133 GLN A N 1
ATOM 1080 C CA . GLN A 1 135 ? 90.945 139.689 60.227 1.00 61.08 133 GLN A CA 1
ATOM 1081 C C . GLN A 1 135 ? 91.902 139.475 61.395 1.00 66.04 133 GLN A C 1
ATOM 1082 O O . GLN A 1 135 ? 91.571 138.769 62.350 1.00 71.12 133 GLN A O 1
ATOM 1088 N N . ARG A 1 136 ? 93.075 140.101 61.318 1.00 72.58 134 ARG A N 1
ATOM 1089 C CA . ARG A 1 136 ? 94.084 140.013 62.376 1.00 71.48 134 ARG A CA 1
ATOM 1090 C C . ARG A 1 136 ? 93.691 140.772 63.648 1.00 65.23 134 ARG A C 1
ATOM 1091 O O . ARG A 1 136 ? 94.190 140.469 64.734 1.00 67.98 134 ARG A O 1
ATOM 1099 N N . LEU A 1 137 ? 92.790 141.744 63.509 1.00 59.38 135 LEU A N 1
ATOM 1100 C CA . LEU A 1 137 ? 92.243 142.469 64.656 1.00 53.58 135 LEU A CA 1
ATOM 1101 C C . LEU A 1 137 ? 90.982 141.805 65.237 1.00 57.85 135 LEU A C 1
ATOM 1102 O O . LEU A 1 137 ? 90.311 142.377 66.098 1.00 58.92 135 LEU A O 1
ATOM 1107 N N . GLY A 1 138 ? 90.670 140.597 64.770 1.00 61.75 136 GLY A N 1
ATOM 1108 C CA . GLY A 1 138 ? 89.504 139.848 65.246 1.00 63.16 136 GLY A CA 1
ATOM 1109 C C . GLY A 1 138 ? 88.168 140.401 64.774 1.00 66.02 136 GLY A C 1
ATOM 1110 O O . GLY A 1 138 ? 87.202 140.453 65.539 1.00 70.03 136 GLY A O 1
ATOM 1111 N N . ILE A 1 139 ? 88.116 140.812 63.509 1.00 60.80 137 ILE A N 1
ATOM 1112 C CA . ILE A 1 139 ? 86.897 141.346 62.900 1.00 52.35 137 ILE A CA 1
ATOM 1113 C C . ILE A 1 139 ? 86.401 140.380 61.825 1.00 50.88 137 ILE A C 1
ATOM 1114 O O . ILE A 1 139 ? 87.185 139.916 60.994 1.00 55.40 137 ILE A O 1
ATOM 1119 N N . LYS A 1 140 ? 85.109 140.055 61.866 1.00 51.38 138 LYS A N 1
ATOM 1120 C CA . LYS A 1 140 ? 84.501 139.174 60.868 1.00 42.70 138 LYS A CA 1
ATOM 1121 C C . LYS A 1 140 ? 84.186 139.940 59.583 1.00 47.25 138 LYS A C 1
ATOM 1122 O O . LYS A 1 140 ? 83.488 140.956 59.608 1.00 50.44 138 LYS A O 1
ATOM 1128 N N . VAL A 1 141 ? 84.714 139.448 58.467 1.00 47.63 139 VAL A N 1
ATOM 1129 C CA . VAL A 1 141 ? 84.548 140.102 57.172 1.00 46.77 139 VAL A CA 1
ATOM 1130 C C . VAL A 1 141 ? 83.661 139.286 56.231 1.00 49.47 139 VAL A C 1
ATOM 1131 O O . VAL A 1 141 ? 83.981 138.144 55.882 1.00 56.04 139 VAL A O 1
ATOM 1135 N N . SER A 1 142 ? 82.542 139.885 55.834 1.00 50.75 140 SER A N 1
ATOM 1136 C CA . SER A 1 142 ? 81.629 139.283 54.870 1.00 52.61 140 SER A CA 1
ATOM 1137 C C . SER A 1 142 ? 81.779 139.999 53.532 1.00 50.78 140 SER A C 1
ATOM 1138 O O . SER A 1 142 ? 81.790 141.230 53.471 1.00 56.56 140 SER A O 1
ATOM 1141 N N . ARG A 1 143 ? 81.892 139.220 52.464 1.00 49.91 141 ARG A N 1
ATOM 1142 C CA . ARG A 1 143 ? 82.084 139.757 51.120 1.00 51.87 141 ARG A CA 1
ATOM 1143 C C . ARG A 1 143 ? 80.755 139.897 50.374 1.00 53.48 141 ARG A C 1
ATOM 1144 O O . ARG A 1 143 ? 79.972 138.945 50.305 1.00 48.92 141 ARG A O 1
ATOM 1152 N N . HIS A 1 144 ? 80.510 141.090 49.830 1.00 55.03 142 HIS A N 1
ATOM 1153 C CA . HIS A 1 144 ? 79.319 141.378 49.023 1.00 53.36 142 HIS A CA 1
ATOM 1154 C C . HIS A 1 144 ? 79.703 141.819 47.615 1.00 60.08 142 HIS A C 1
ATOM 1155 O O . HIS A 1 144 ? 80.676 142.556 47.431 1.00 55.43 142 HIS A O 1
ATOM 1162 N N . ARG A 1 145 ? 78.922 141.374 46.631 1.00 62.24 143 ARG A N 1
ATOM 1163 C CA . ARG A 1 145 ? 79.313 141.465 45.223 1.00 57.52 143 ARG A CA 1
ATOM 1164 C C . ARG A 1 145 ? 78.467 142.454 44.419 1.00 60.49 143 ARG A C 1
ATOM 1165 O O . ARG A 1 145 ? 77.494 143.013 44.929 1.00 59.76 143 ARG A O 1
ATOM 1173 N N . VAL A 1 146 ? 78.869 142.671 43.166 1.00 65.18 144 VAL A N 1
ATOM 1174 C CA . VAL A 1 146 ? 78.103 143.465 42.201 1.00 68.59 144 VAL A CA 1
ATOM 1175 C C . VAL A 1 146 ? 76.935 142.613 41.704 1.00 70.45 144 VAL A C 1
ATOM 1176 O O . VAL A 1 146 ? 77.145 141.508 41.191 1.00 68.72 144 VAL A O 1
ATOM 1180 N N . ILE A 1 147 ? 75.712 143.115 41.859 1.00 60.25 145 ILE A N 1
ATOM 1181 C CA . ILE A 1 147 ? 74.536 142.391 41.374 1.00 68.37 145 ILE A CA 1
ATOM 1182 C C . ILE A 1 147 ? 74.080 142.928 40.018 1.00 69.38 145 ILE A C 1
ATOM 1183 O O . ILE A 1 147 ? 73.678 144.092 39.919 1.00 70.01 145 ILE A O 1
ATOM 1188 N N . PRO A 1 148 ? 74.154 142.084 38.967 1.00 73.02 146 PRO A N 1
ATOM 1189 C CA . PRO A 1 148 ? 73.644 142.506 37.660 1.00 73.97 146 PRO A CA 1
ATOM 1190 C C . PRO A 1 148 ? 72.113 142.551 37.664 1.00 71.24 146 PRO A C 1
ATOM 1191 O O . PRO A 1 148 ? 71.459 141.630 38.166 1.00 69.46 146 PRO A O 1
ATOM 1195 N N . GLY A 1 149 ? 71.556 143.638 37.140 1.00 63.72 147 GLY A N 1
ATOM 1196 C CA . GLY A 1 149 ? 70.116 143.840 37.162 1.00 62.48 147 GLY A CA 1
ATOM 1197 C C . GLY A 1 149 ? 69.619 144.543 38.413 1.00 68.82 147 GLY A C 1
ATOM 1198 O O . GLY A 1 149 ? 68.416 144.686 38.606 1.00 80.32 147 GLY A O 1
ATOM 1199 N N . TYR A 1 150 ? 70.535 144.973 39.275 1.00 66.27 148 TYR A N 1
ATOM 1200 C CA . TYR A 1 150 ? 70.171 145.826 40.397 1.00 64.18 148 TYR A CA 1
ATOM 1201 C C . TYR A 1 150 ? 70.045 147.259 39.862 1.00 58.76 148 TYR A C 1
ATOM 1202 O O . TYR A 1 150 ? 70.902 147.699 39.098 1.00 64.65 148 TYR A O 1
ATOM 1211 N N . PRO A 1 151 ? 68.984 147.992 40.258 1.00 52.61 149 PRO A N 1
ATOM 1212 C CA . PRO A 1 151 ? 67.870 147.604 41.129 1.00 61.35 149 PRO A CA 1
ATOM 1213 C C . PRO A 1 151 ? 66.561 147.214 40.421 1.00 61.23 149 PRO A C 1
ATOM 1214 O O . PRO A 1 151 ? 65.522 147.110 41.078 1.00 63.99 149 PRO A O 1
ATOM 1218 N N . THR A 1 152 ? 66.614 146.978 39.113 1.00 58.16 150 THR A N 1
ATOM 1219 C CA . THR A 1 152 ? 65.404 146.791 38.312 1.00 54.27 150 THR A CA 1
ATOM 1220 C C . THR A 1 152 ? 64.938 145.331 38.164 1.00 58.43 150 THR A C 1
ATOM 1221 O O . THR A 1 152 ? 63.739 145.053 38.206 1.00 64.27 150 THR A O 1
ATOM 1225 N N . ASP A 1 153 ? 65.881 144.408 37.994 1.00 58.60 151 ASP A N 1
ATOM 1226 C CA . ASP A 1 153 ? 65.566 143.003 37.708 1.00 64.58 151 ASP A CA 1
ATOM 1227 C C . ASP A 1 153 ? 65.292 142.211 38.988 1.00 63.94 151 ASP A C 1
ATOM 1228 O O . ASP A 1 153 ? 66.174 141.529 39.517 1.00 67.12 151 ASP A O 1
ATOM 1233 N N . MET A 1 154 ? 64.043 142.279 39.436 1.00 52.45 152 MET A N 1
ATOM 1234 C CA . MET A 1 154 ? 63.596 141.702 40.700 1.00 58.04 152 MET A CA 1
ATOM 1235 C C . MET A 1 154 ? 63.789 140.189 40.822 1.00 63.75 152 MET A C 1
ATOM 1236 O O . MET A 1 154 ? 64.096 139.688 41.904 1.00 71.80 152 MET A O 1
ATOM 1241 N N . ASP A 1 155 ? 63.601 139.472 39.717 1.00 60.54 153 ASP A N 1
ATOM 1242 C CA . ASP A 1 155 ? 63.820 138.028 39.675 1.00 60.26 153 ASP A CA 1
ATOM 1243 C C . ASP A 1 155 ? 65.285 137.665 39.875 1.00 64.06 153 ASP A C 1
ATOM 1244 O O . ASP A 1 155 ? 65.594 136.697 40.566 1.00 65.78 153 ASP A O 1
ATOM 1249 N N . ARG A 1 156 ? 66.176 138.444 39.264 1.00 65.22 154 ARG A N 1
ATOM 1250 C CA . ARG A 1 156 ? 67.616 138.244 39.407 1.00 63.55 154 ARG A CA 1
ATOM 1251 C C . ARG A 1 156 ? 68.088 138.566 40.815 1.00 58.02 154 ARG A C 1
ATOM 1252 O O . ARG A 1 156 ? 68.833 137.790 41.395 1.00 65.61 154 ARG A O 1
ATOM 1260 N N . ILE A 1 157 ? 67.632 139.695 41.357 1.00 57.97 155 ILE A N 1
ATOM 1261 C CA . ILE A 1 157 ? 68.044 140.168 42.684 1.00 56.23 155 ILE A CA 1
ATOM 1262 C C . ILE A 1 157 ? 67.610 139.218 43.812 1.00 57.07 155 ILE A C 1
ATOM 1263 O O . ILE A 1 157 ? 68.426 138.843 44.654 1.00 57.31 155 ILE A O 1
ATOM 1268 N N . VAL A 1 158 ? 66.337 138.821 43.818 1.00 61.66 156 VAL A N 1
ATOM 1269 C CA . VAL A 1 158 ? 65.825 137.892 44.831 1.00 59.39 156 VAL A CA 1
ATOM 1270 C C . VAL A 1 158 ? 65.964 136.454 44.322 1.00 61.44 156 VAL A C 1
ATOM 1271 O O . VAL A 1 158 ? 64.975 135.777 44.023 1.00 59.06 156 VAL A O 1
ATOM 1275 N N . SER A 1 159 ? 67.214 136.014 44.209 1.00 57.15 157 SER A N 1
ATOM 1276 C CA . SER A 1 159 ? 67.559 134.665 43.786 1.00 51.00 157 SER A CA 1
ATOM 1277 C C . SER A 1 159 ? 69.015 134.383 44.134 1.00 58.12 157 SER A C 1
ATOM 1278 O O . SER A 1 159 ? 69.703 135.229 44.720 1.00 60.82 157 SER A O 1
ATOM 1281 N N . ASP A 1 160 ? 69.477 133.198 43.739 1.00 59.25 158 ASP A N 1
ATOM 1282 C CA . ASP A 1 160 ? 70.848 132.748 43.965 1.00 60.00 158 ASP A CA 1
ATOM 1283 C C . ASP A 1 160 ? 71.864 133.556 43.156 1.00 62.45 158 ASP A C 1
ATOM 1284 O O . ASP A 1 160 ? 73.007 133.722 43.577 1.00 68.24 158 ASP A O 1
ATOM 1289 N N . GLU A 1 161 ? 71.438 134.063 42.001 1.00 65.11 159 GLU A N 1
ATOM 1290 C CA . GLU A 1 161 ? 72.285 134.909 41.158 1.00 61.38 159 GLU A CA 1
ATOM 1291 C C . GLU A 1 161 ? 72.259 136.378 41.591 1.00 67.96 159 GLU A C 1
ATOM 1292 O O . GLU A 1 161 ? 72.924 137.222 40.983 1.00 63.16 159 GLU A O 1
ATOM 1298 N N . GLY A 1 162 ? 71.490 136.678 42.637 1.00 64.93 160 GLY A N 1
ATOM 1299 C CA . GLY A 1 162 ? 71.408 138.035 43.177 1.00 66.39 160 GLY A CA 1
ATOM 1300 C C . GLY A 1 162 ? 71.999 138.137 44.564 1.00 59.43 160 GLY A C 1
ATOM 1301 O O . GLY A 1 162 ? 73.218 138.080 44.725 1.00 60.97 160 GLY A O 1
ATOM 1302 N N . PHE A 1 163 ? 71.131 138.277 45.564 1.00 46.86 161 PHE A N 1
ATOM 1303 C CA . PHE A 1 163 ? 71.553 138.354 46.963 1.00 48.97 161 PHE A CA 1
ATOM 1304 C C . PHE A 1 163 ? 72.227 137.067 47.450 1.00 51.68 161 PHE A C 1
ATOM 1305 O O . PHE A 1 163 ? 73.012 137.094 48.398 1.00 63.47 161 PHE A O 1
ATOM 1313 N N . GLY A 1 164 ? 71.929 135.950 46.790 1.00 48.02 162 GLY A N 1
ATOM 1314 C CA . GLY A 1 164 ? 72.538 134.663 47.109 1.00 47.96 162 GLY A CA 1
ATOM 1315 C C . GLY A 1 164 ? 74.025 134.560 46.809 1.00 53.81 162 GLY A C 1
ATOM 1316 O O . GLY A 1 164 ? 74.687 133.624 47.275 1.00 45.82 162 GLY A O 1
ATOM 1317 N N . LEU A 1 165 ? 74.541 135.509 46.021 1.00 56.86 163 LEU A N 1
ATOM 1318 C CA . LEU A 1 165 ? 75.980 135.636 45.756 1.00 60.01 163 LEU A CA 1
ATOM 1319 C C . LEU A 1 165 ? 76.704 136.147 46.991 1.00 56.98 163 LEU A C 1
ATOM 1320 O O . LEU A 1 165 ? 77.881 135.848 47.195 1.00 65.91 163 LEU A O 1
ATOM 1325 N N . ASN A 1 166 ? 75.994 136.930 47.800 1.00 48.65 164 ASN A N 1
ATOM 1326 C CA . ASN A 1 166 ? 76.582 137.600 48.952 1.00 51.06 164 ASN A CA 1
ATOM 1327 C C . ASN A 1 166 ? 76.785 136.684 50.145 1.00 47.24 164 ASN A C 1
ATOM 1328 O O . ASN A 1 166 ? 75.969 135.803 50.415 1.00 42.21 164 ASN A O 1
ATOM 1333 N N . GLU A 1 167 ? 77.880 136.916 50.862 1.00 50.79 165 GLU A N 1
ATOM 1334 C CA . GLU A 1 167 ? 78.107 136.285 52.156 1.00 50.14 165 GLU A CA 1
ATOM 1335 C C . GLU A 1 167 ? 77.198 136.895 53.230 1.00 40.00 165 GLU A C 1
ATOM 1336 O O . GLU A 1 167 ? 76.640 137.977 53.052 1.00 47.14 165 GLU A O 1
ATOM 1342 N N . TYR A 1 168 ? 77.045 136.186 54.338 1.00 48.32 166 TYR A N 1
ATOM 1343 C CA . TYR A 1 168 ? 76.125 136.593 55.390 1.00 54.88 166 TYR A CA 1
ATOM 1344 C C . TYR A 1 168 ? 76.862 136.978 56.666 1.00 60.06 166 TYR A C 1
ATOM 1345 O O . TYR A 1 168 ? 77.694 136.217 57.174 1.00 67.78 166 TYR A O 1
ATOM 1354 N N . ALA A 1 169 ? 76.552 138.168 57.172 1.00 56.68 167 ALA A N 1
ATOM 1355 C CA . ALA A 1 169 ? 77.050 138.611 58.468 1.00 56.06 167 ALA A CA 1
ATOM 1356 C C . ALA A 1 169 ? 76.252 137.912 59.564 1.00 52.59 167 ALA A C 1
ATOM 1357 O O . ALA A 1 169 ? 75.038 138.105 59.680 1.00 48.96 167 ALA A O 1
ATOM 1359 N N . GLU A 1 170 ? 76.943 137.101 60.360 1.00 49.75 168 GLU A N 1
ATOM 1360 C CA . GLU A 1 170 ? 76.307 136.272 61.385 1.00 57.88 168 GLU A CA 1
ATOM 1361 C C . GLU A 1 170 ? 75.982 137.090 62.638 1.00 53.99 168 GLU A C 1
ATOM 1362 O O . GLU A 1 170 ? 76.656 136.976 63.657 1.00 58.47 168 GLU A O 1
ATOM 1368 N N . THR A 1 171 ? 74.933 137.901 62.549 1.00 50.56 169 THR A N 1
ATOM 1369 C CA . THR A 1 171 ? 74.603 138.893 63.571 1.00 52.53 169 THR A CA 1
ATOM 1370 C C . THR A 1 171 ? 73.964 138.280 64.815 1.00 56.80 169 THR A C 1
ATOM 1371 O O . THR A 1 171 ? 73.110 137.406 64.709 1.00 62.07 169 THR A O 1
ATOM 1375 N N . THR A 1 172 ? 74.379 138.755 65.987 1.00 64.15 170 THR A N 1
ATOM 1376 C CA . THR A 1 172 ? 73.948 138.183 67.266 1.00 65.07 170 THR A CA 1
ATOM 1377 C C . THR A 1 172 ? 72.707 138.868 67.840 1.00 61.79 170 THR A C 1
ATOM 1378 O O . THR A 1 172 ? 71.793 138.197 68.314 1.00 64.46 170 THR A O 1
ATOM 1382 N N . ARG A 1 173 ? 72.688 140.198 67.806 1.00 66.08 171 ARG A N 1
ATOM 1383 C CA . ARG A 1 173 ? 71.582 140.974 68.376 1.00 63.41 171 ARG A CA 1
ATOM 1384 C C . ARG A 1 173 ? 70.474 141.301 67.370 1.00 58.13 171 ARG A C 1
ATOM 1385 O O . ARG A 1 173 ? 70.691 141.267 66.159 1.00 67.69 171 ARG A O 1
ATOM 1393 N N . ASP A 1 174 ? 69.289 141.615 67.890 1.00 59.62 172 ASP A N 1
ATOM 1394 C CA . ASP A 1 174 ? 68.071 141.753 67.080 1.00 58.05 172 ASP A CA 1
ATOM 1395 C C . ASP A 1 174 ? 67.903 143.125 66.445 1.00 60.49 172 ASP A C 1
ATOM 1396 O O . ASP A 1 174 ? 66.990 143.349 65.653 1.00 57.47 172 ASP A O 1
ATOM 1401 N N . LEU A 1 175 ? 68.787 144.044 66.801 1.00 56.32 173 LEU A N 1
ATOM 1402 C CA . LEU A 1 175 ? 68.771 145.361 66.220 1.00 50.75 173 LEU A CA 1
ATOM 1403 C C . LEU A 1 175 ? 70.162 145.651 65.674 1.00 55.70 173 LEU A C 1
ATOM 1404 O O . LEU A 1 175 ? 71.111 145.861 66.433 1.00 55.06 173 LEU A O 1
ATOM 1409 N N . VAL A 1 176 ? 70.282 145.630 64.351 1.00 45.77 174 VAL A N 1
ATOM 1410 C CA . VAL A 1 176 ? 71.576 145.812 63.720 1.00 48.86 174 VAL A CA 1
ATOM 1411 C C . VAL A 1 176 ? 71.655 147.188 63.085 1.00 52.29 174 VAL A C 1
ATOM 1412 O O . VAL A 1 176 ? 70.914 147.504 62.154 1.00 50.89 174 VAL A O 1
ATOM 1416 N N . VAL A 1 177 ? 72.560 147.996 63.625 1.00 52.18 175 VAL A N 1
ATOM 1417 C CA . VAL A 1 177 ? 72.767 149.370 63.206 1.00 48.82 175 VAL A CA 1
ATOM 1418 C C . VAL A 1 177 ? 73.795 149.359 62.073 1.00 53.32 175 VAL A C 1
ATOM 1419 O O . VAL A 1 177 ? 74.955 148.979 62.270 1.00 48.87 175 VAL A O 1
ATOM 1423 N N . VAL A 1 178 ? 73.349 149.745 60.881 1.00 46.46 176 VAL A N 1
ATOM 1424 C CA . VAL A 1 178 ? 74.176 149.652 59.681 1.00 46.94 176 VAL A CA 1
ATOM 1425 C C . VAL A 1 178 ? 74.712 151.024 59.278 1.00 49.04 176 VAL A C 1
ATOM 1426 O O . VAL A 1 178 ? 73.953 151.925 58.906 1.00 48.26 176 VAL A O 1
ATOM 1430 N N . THR A 1 179 ? 76.030 151.167 59.366 1.00 44.40 177 THR A N 1
ATOM 1431 C CA . THR A 1 179 ? 76.692 152.432 59.090 1.00 41.24 177 THR A CA 1
ATOM 1432 C C . THR A 1 179 ? 77.895 152.254 58.159 1.00 50.26 177 THR A C 1
ATOM 1433 O O . THR A 1 179 ? 78.187 151.137 57.713 1.00 51.91 177 THR A O 1
ATOM 1437 N N . ALA A 1 180 ? 78.574 153.364 57.866 1.00 50.86 178 ALA A N 1
ATOM 1438 C CA . ALA A 1 180 ? 79.617 153.421 56.838 1.00 47.24 178 ALA A CA 1
ATOM 1439 C C . ALA A 1 180 ? 80.389 154.730 56.978 1.00 49.16 178 ALA A C 1
ATOM 1440 O O . ALA A 1 180 ? 79.957 155.616 57.717 1.00 54.02 178 ALA A O 1
ATOM 1442 N N . PRO A 1 181 ? 81.545 154.857 56.294 1.00 53.42 179 PRO A N 1
ATOM 1443 C CA . PRO A 1 181 ? 82.223 156.157 56.270 1.00 63.66 179 PRO A CA 1
ATOM 1444 C C . PRO A 1 181 ? 81.469 157.258 55.519 1.00 61.68 179 PRO A C 1
ATOM 1445 O O . PRO A 1 181 ? 81.762 158.437 55.709 1.00 68.71 179 PRO A O 1
ATOM 1449 N N . GLY A 1 182 ? 80.514 156.875 54.678 1.00 57.18 180 GLY A N 1
ATOM 1450 C CA . GLY A 1 182 ? 79.703 157.840 53.941 1.00 55.10 180 GLY A CA 1
ATOM 1451 C C . GLY A 1 182 ? 78.879 157.167 52.864 1.00 59.53 180 GLY A C 1
ATOM 1452 O O . GLY A 1 182 ? 78.890 155.942 52.765 1.00 67.57 180 GLY A O 1
ATOM 1453 N N . PRO A 1 183 ? 78.159 157.964 52.049 1.00 73.86 181 PRO A N 1
ATOM 1454 C CA . PRO A 1 183 ? 77.306 157.454 50.965 1.00 62.76 181 PRO A CA 1
ATOM 1455 C C . PRO A 1 183 ? 78.070 156.689 49.880 1.00 65.95 181 PRO A C 1
ATOM 1456 O O . PRO A 1 183 ? 79.271 156.910 49.682 1.00 65.95 181 PRO A O 1
ATOM 1460 N N . GLY A 1 184 ? 77.360 155.792 49.196 1.00 61.68 182 GLY A N 1
ATOM 1461 C CA . GLY A 1 184 ? 77.929 154.959 48.141 1.00 54.15 182 GLY A CA 1
ATOM 1462 C C . GLY A 1 184 ? 78.589 153.697 48.667 1.00 58.04 182 GLY A C 1
ATOM 1463 O O . GLY A 1 184 ? 79.244 152.970 47.913 1.00 67.32 182 GLY A O 1
ATOM 1464 N N . SER A 1 185 ? 78.408 153.435 49.960 1.00 45.55 183 SER A N 1
ATOM 1465 C CA . SER A 1 185 ? 79.070 152.323 50.632 1.00 51.33 183 SER A CA 1
ATOM 1466 C C . SER A 1 185 ? 78.256 151.044 50.591 1.00 55.28 183 SER A C 1
ATOM 1467 O O . SER A 1 185 ? 78.735 149.978 50.993 1.00 61.60 183 SER A O 1
ATOM 1470 N N . GLY A 1 186 ? 77.024 151.156 50.111 1.00 51.54 184 GLY A N 1
ATOM 1471 C CA . GLY A 1 186 ? 76.155 150.002 49.977 1.00 55.30 184 GLY A CA 1
ATOM 1472 C C . GLY A 1 186 ? 75.460 149.580 51.255 1.00 49.25 184 GLY A C 1
ATOM 1473 O O . GLY A 1 186 ? 75.242 148.393 51.445 1.00 58.65 184 GLY A O 1
ATOM 1474 N N . LYS A 1 187 ? 75.117 150.540 52.122 1.00 50.52 185 LYS A N 1
ATOM 1475 C CA A LYS A 1 187 ? 74.401 150.246 53.372 0.50 55.02 185 LYS A CA 1
ATOM 1476 C CA B LYS A 1 187 ? 74.400 150.249 53.370 0.50 46.69 185 LYS A CA 1
ATOM 1477 C C . LYS A 1 187 ? 73.050 149.591 53.092 1.00 50.45 185 LYS A C 1
ATOM 1478 O O . LYS A 1 187 ? 72.718 148.562 53.690 1.00 56.54 185 LYS A O 1
ATOM 1489 N N . LEU A 1 188 ? 72.280 150.197 52.184 1.00 44.82 186 LEU A N 1
ATOM 1490 C CA . LEU A 1 188 ? 70.935 149.722 51.835 1.00 50.75 186 LEU A CA 1
ATOM 1491 C C . LEU A 1 188 ? 70.965 148.324 51.243 1.00 49.67 186 LEU A C 1
ATOM 1492 O O . LEU A 1 188 ? 70.198 147.458 51.663 1.00 55.89 186 LEU A O 1
ATOM 1497 N N . ALA A 1 189 ? 71.868 148.111 50.290 1.00 41.56 187 ALA A N 1
ATOM 1498 C CA . ALA A 1 189 ? 72.031 146.813 49.654 1.00 48.63 187 ALA A CA 1
ATOM 1499 C C . ALA A 1 189 ? 72.443 145.749 50.672 1.00 49.41 187 ALA A C 1
ATOM 1500 O O . ALA A 1 189 ? 71.975 144.619 50.588 1.00 54.10 187 ALA A O 1
ATOM 1502 N N . THR A 1 190 ? 73.295 146.126 51.631 1.00 50.23 188 THR A N 1
ATOM 1503 C CA . THR A 1 190 ? 73.711 145.243 52.726 1.00 51.28 188 THR A CA 1
ATOM 1504 C C . THR A 1 190 ? 72.519 144.875 53.607 1.00 53.89 188 THR A C 1
ATOM 1505 O O . THR A 1 190 ? 72.329 143.703 53.935 1.00 61.64 188 THR A O 1
ATOM 1509 N N . CYS A 1 191 ? 71.709 145.871 53.955 1.00 52.47 189 CYS A N 1
ATOM 1510 C CA . CYS A 1 191 ? 70.488 145.648 54.728 1.00 52.19 189 CYS A CA 1
ATOM 1511 C C . CYS A 1 191 ? 69.544 144.682 54.030 1.00 47.19 189 CYS A C 1
ATOM 1512 O O . CYS A 1 191 ? 69.017 143.769 54.660 1.00 56.58 189 CYS A O 1
ATOM 1515 N N . LEU A 1 192 ? 69.351 144.880 52.727 1.00 46.30 190 LEU A N 1
ATOM 1516 C CA . LEU A 1 192 ? 68.419 144.059 51.955 1.00 50.41 190 LEU A CA 1
ATOM 1517 C C . LEU A 1 192 ? 68.940 142.647 51.691 1.00 54.62 190 LEU A C 1
ATOM 1518 O O . LEU A 1 192 ? 68.155 141.697 51.654 1.00 53.83 190 LEU A O 1
ATOM 1523 N N . SER A 1 193 ? 70.258 142.519 51.528 1.00 54.30 191 SER A N 1
ATOM 1524 C CA . SER A 1 193 ? 70.917 141.218 51.402 1.00 46.29 191 SER A CA 1
ATOM 1525 C C . SER A 1 193 ? 70.793 140.412 52.695 1.00 42.81 191 SER A C 1
ATOM 1526 O O . SER A 1 193 ? 70.585 139.197 52.661 1.00 49.99 191 SER A O 1
ATOM 1529 N N . GLN A 1 194 ? 70.912 141.102 53.825 1.00 45.58 192 GLN A N 1
ATOM 1530 C CA . GLN A 1 194 ? 70.791 140.480 55.144 1.00 50.58 192 GLN A CA 1
ATOM 1531 C C . GLN A 1 194 ? 69.381 139.941 55.383 1.00 44.38 192 GLN A C 1
ATOM 1532 O O . GLN A 1 194 ? 69.219 138.821 55.873 1.00 57.54 192 GLN A O 1
ATOM 1538 N N . VAL A 1 195 ? 68.376 140.736 55.013 1.00 49.34 193 VAL A N 1
ATOM 1539 C CA . VAL A 1 195 ? 66.960 140.348 55.100 1.00 54.33 193 VAL A CA 1
ATOM 1540 C C . VAL A 1 195 ? 66.661 139.083 54.268 1.00 54.29 193 VAL A C 1
ATOM 1541 O O . VAL A 1 195 ? 65.959 138.182 54.734 1.00 60.59 193 VAL A O 1
ATOM 1545 N N . TYR A 1 196 ? 67.227 139.021 53.061 1.00 59.02 194 TYR A N 1
ATOM 1546 C CA . TYR A 1 196 ? 67.125 137.854 52.178 1.00 52.62 194 TYR A CA 1
ATOM 1547 C C . TYR A 1 196 ? 67.661 136.603 52.852 1.00 50.16 194 TYR A C 1
ATOM 1548 O O . TYR A 1 196 ? 66.960 135.599 52.955 1.00 57.58 194 TYR A O 1
ATOM 1557 N N . HIS A 1 197 ? 68.903 136.684 53.319 1.00 49.65 195 HIS A N 1
ATOM 1558 C CA . HIS A 1 197 ? 69.573 135.558 53.953 1.00 45.74 195 HIS A CA 1
ATOM 1559 C C . HIS A 1 197 ? 68.912 135.122 55.259 1.00 53.60 195 HIS A C 1
ATOM 1560 O O . HIS A 1 197 ? 68.944 133.942 55.604 1.00 65.17 195 HIS A O 1
ATOM 1567 N N . GLU A 1 198 ? 68.304 136.067 55.974 1.00 56.96 196 GLU A N 1
ATOM 1568 C CA . GLU A 1 198 ? 67.607 135.737 57.219 1.00 60.56 196 GLU A CA 1
ATOM 1569 C C . GLU A 1 198 ? 66.227 135.136 57.022 1.00 58.84 196 GLU A C 1
ATOM 1570 O O . GLU A 1 198 ? 65.822 134.263 57.795 1.00 59.70 196 GLU A O 1
ATOM 1576 N N . HIS A 1 199 ? 65.517 135.589 55.989 1.00 59.44 197 HIS A N 1
ATOM 1577 C CA . HIS A 1 199 ? 64.253 134.969 55.589 1.00 64.75 197 HIS A CA 1
ATOM 1578 C C . HIS A 1 199 ? 64.430 133.507 55.166 1.00 69.78 197 HIS A C 1
ATOM 1579 O O . HIS A 1 199 ? 63.556 132.674 55.426 1.00 69.51 197 HIS A O 1
ATOM 1586 N N . LYS A 1 200 ? 65.569 133.207 54.537 1.00 68.56 198 LYS A N 1
ATOM 1587 C CA . LYS A 1 200 ? 65.921 131.843 54.122 1.00 68.31 198 LYS A CA 1
ATOM 1588 C C . LYS A 1 200 ? 66.132 130.913 55.313 1.00 63.83 198 LYS A C 1
ATOM 1589 O O . LYS A 1 200 ? 65.858 129.716 55.230 1.00 68.73 198 LYS A O 1
ATOM 1595 N N . ARG A 1 201 ? 66.607 131.482 56.416 1.00 62.69 199 ARG A N 1
ATOM 1596 C CA . ARG A 1 201 ? 66.861 130.741 57.647 1.00 59.62 199 ARG A CA 1
ATOM 1597 C C . ARG A 1 201 ? 65.655 130.744 58.597 1.00 62.58 199 ARG A C 1
ATOM 1598 O O . ARG A 1 201 ? 65.787 130.388 59.769 1.00 64.05 199 ARG A O 1
ATOM 1606 N N . GLY A 1 202 ? 64.490 131.155 58.094 1.00 60.96 200 GLY A N 1
ATOM 1607 C CA . GLY A 1 202 ? 63.246 131.124 58.866 1.00 60.77 200 GLY A CA 1
ATOM 1608 C C . GLY A 1 202 ? 63.016 132.280 59.829 1.00 72.00 200 GLY A C 1
ATOM 1609 O O . GLY A 1 202 ? 61.949 132.369 60.446 1.00 66.64 200 GLY A O 1
ATOM 1610 N N . VAL A 1 203 ? 64.009 133.163 59.954 1.00 74.59 201 VAL A N 1
ATOM 1611 C CA . VAL A 1 203 ? 63.941 134.329 60.845 1.00 70.21 201 VAL A CA 1
ATOM 1612 C C . VAL A 1 203 ? 63.232 135.493 60.150 1.00 68.17 201 VAL A C 1
ATOM 1613 O O . VAL A 1 203 ? 63.549 135.825 59.004 1.00 71.19 201 VAL A O 1
ATOM 1617 N N . ALA A 1 204 ? 62.261 136.091 60.842 1.00 68.16 202 ALA A N 1
ATOM 1618 C CA . ALA A 1 204 ? 61.557 137.272 60.345 1.00 66.18 202 ALA A CA 1
ATOM 1619 C C . ALA A 1 204 ? 62.432 138.511 60.514 1.00 70.17 202 ALA A C 1
ATOM 1620 O O . ALA A 1 204 ? 62.785 138.886 61.638 1.00 81.01 202 ALA A O 1
ATOM 1622 N N . ALA A 1 205 ? 62.779 139.139 59.394 1.00 59.13 203 ALA A N 1
ATOM 1623 C CA . ALA A 1 205 ? 63.643 140.313 59.412 1.00 58.10 203 ALA A CA 1
ATOM 1624 C C . ALA A 1 205 ? 63.060 141.456 58.589 1.00 51.61 203 ALA A C 1
ATOM 1625 O O . ALA A 1 205 ? 62.311 141.224 57.643 1.00 58.13 203 ALA A O 1
ATOM 1627 N N . GLY A 1 206 ? 63.408 142.686 58.957 1.00 44.77 204 GLY A N 1
ATOM 1628 C CA . GLY A 1 206 ? 62.885 143.874 58.284 1.00 46.86 204 GLY A CA 1
ATOM 1629 C C . GLY A 1 206 ? 63.904 144.991 58.130 1.00 58.12 204 GLY A C 1
ATOM 1630 O O . GLY A 1 206 ? 64.949 144.987 58.794 1.00 48.84 204 GLY A O 1
ATOM 1631 N N . TYR A 1 207 ? 63.593 145.939 57.243 1.00 53.22 205 TYR A N 1
ATOM 1632 C CA . TYR A 1 207 ? 64.431 147.109 56.994 1.00 43.15 205 TYR A CA 1
ATOM 1633 C C . TYR A 1 207 ? 63.717 148.384 57.414 1.00 54.20 205 TYR A C 1
ATOM 1634 O O . TYR A 1 207 ? 62.503 148.501 57.256 1.00 59.94 205 TYR A O 1
ATOM 1643 N N . ALA A 1 208 ? 64.487 149.335 57.938 1.00 49.56 206 ALA A N 1
ATOM 1644 C CA . ALA A 1 208 ? 64.032 150.703 58.137 1.00 52.05 206 ALA A CA 1
ATOM 1645 C C . ALA A 1 208 ? 65.222 151.658 58.011 1.00 56.16 206 ALA A C 1
ATOM 1646 O O . ALA A 1 208 ? 66.379 151.225 58.059 1.00 46.83 206 ALA A O 1
ATOM 1648 N N . LYS A 1 209 ? 64.936 152.951 57.843 1.00 55.62 207 LYS A N 1
ATOM 1649 C CA . LYS A 1 209 ? 65.979 153.974 57.729 1.00 42.62 207 LYS A CA 1
ATOM 1650 C C . LYS A 1 209 ? 65.932 154.992 58.879 1.00 52.81 207 LYS A C 1
ATOM 1651 O O . LYS A 1 209 ? 64.857 155.322 59.393 1.00 56.49 207 LYS A O 1
ATOM 1657 N N . PHE A 1 210 ? 67.110 155.472 59.276 1.00 51.90 208 PHE A N 1
ATOM 1658 C CA . PHE A 1 210 ? 67.244 156.510 60.294 1.00 55.94 208 PHE A CA 1
ATOM 1659 C C . PHE A 1 210 ? 68.063 157.685 59.764 1.00 57.10 208 PHE A C 1
ATOM 1660 O O . PHE A 1 210 ? 69.241 157.533 59.415 1.00 55.66 208 PHE A O 1
ATOM 1668 N N . GLU A 1 211 ? 67.417 158.847 59.700 1.00 48.38 209 GLU A N 1
ATOM 1669 C CA . GLU A 1 211 ? 68.051 160.107 59.309 1.00 53.83 209 GLU A CA 1
ATOM 1670 C C . GLU A 1 211 ? 67.429 161.245 60.082 1.00 60.60 209 GLU A C 1
ATOM 1671 O O . GLU A 1 211 ? 66.214 161.285 60.259 1.00 56.45 209 GLU A O 1
ATOM 1677 N N . THR A 1 212 ? 68.266 162.177 60.519 1.00 62.29 210 THR A N 1
ATOM 1678 C CA . THR A 1 212 ? 67.802 163.325 61.282 1.00 60.15 210 THR A CA 1
ATOM 1679 C C . THR A 1 212 ? 67.209 164.364 60.341 1.00 56.35 210 THR A C 1
ATOM 1680 O O . THR A 1 212 ? 66.193 164.973 60.647 1.00 61.13 210 THR A O 1
ATOM 1684 N N . PHE A 1 213 ? 67.837 164.546 59.185 1.00 52.20 211 PHE A N 1
ATOM 1685 C CA . PHE A 1 213 ? 67.412 165.581 58.256 1.00 52.48 211 PHE A CA 1
ATOM 1686 C C . PHE A 1 213 ? 67.109 165.025 56.865 1.00 53.74 211 PHE A C 1
ATOM 1687 O O . PHE A 1 213 ? 67.752 164.067 56.435 1.00 61.33 211 PHE A O 1
ATOM 1695 N N . PRO A 1 214 ? 66.102 165.596 56.172 1.00 50.26 212 PRO A N 1
ATOM 1696 C CA . PRO A 1 214 ? 65.139 166.602 56.634 1.00 51.72 212 PRO A CA 1
ATOM 1697 C C . PRO A 1 214 ? 64.145 166.014 57.633 1.00 49.66 212 PRO A C 1
ATOM 1698 O O . PRO A 1 214 ? 64.016 164.799 57.729 1.00 52.39 212 PRO A O 1
ATOM 1702 N N . ILE A 1 215 ? 63.470 166.871 58.387 1.00 55.28 213 ILE A N 1
ATOM 1703 C CA . ILE A 1 215 ? 62.524 166.395 59.387 1.00 56.19 213 ILE A CA 1
ATOM 1704 C C . ILE A 1 215 ? 61.159 166.264 58.734 1.00 53.94 213 ILE A C 1
ATOM 1705 O O . ILE A 1 215 ? 60.569 167.261 58.307 1.00 66.68 213 ILE A O 1
ATOM 1710 N N . TRP A 1 216 ? 60.683 165.021 58.649 1.00 51.26 214 TRP A N 1
ATOM 1711 C CA . TRP A 1 216 ? 59.464 164.675 57.912 1.00 49.51 214 TRP A CA 1
ATOM 1712 C C . TRP A 1 216 ? 58.216 165.426 58.398 1.00 52.89 214 TRP A C 1
ATOM 1713 O O . TRP A 1 216 ? 57.397 165.835 57.580 1.00 60.03 214 TRP A O 1
ATOM 1724 N N . ASN A 1 217 ? 58.091 165.618 59.713 1.00 55.42 215 ASN A N 1
ATOM 1725 C CA . ASN A 1 217 ? 56.915 166.285 60.295 1.00 64.47 215 ASN A CA 1
ATOM 1726 C C . ASN A 1 217 ? 57.107 167.772 60.619 1.00 61.33 215 ASN A C 1
ATOM 1727 O O . ASN A 1 217 ? 56.334 168.352 61.389 1.00 61.37 215 ASN A O 1
ATOM 1732 N N . LEU A 1 218 ? 58.145 168.375 60.043 1.00 55.76 216 LEU A N 1
ATOM 1733 C CA . LEU A 1 218 ? 58.271 169.834 60.009 1.00 51.03 216 LEU A CA 1
ATOM 1734 C C . LEU A 1 218 ? 57.993 170.301 58.593 1.00 54.88 216 LEU A C 1
ATOM 1735 O O . LEU A 1 218 ? 58.344 169.600 57.642 1.00 59.40 216 LEU A O 1
ATOM 1740 N N . PRO A 1 219 ? 57.341 171.468 58.438 1.00 56.09 217 PRO A N 1
ATOM 1741 C CA . PRO A 1 219 ? 57.048 171.962 57.087 1.00 59.72 217 PRO A CA 1
ATOM 1742 C C . PRO A 1 219 ? 58.296 172.179 56.217 1.00 60.76 217 PRO A C 1
ATOM 1743 O O . PRO A 1 219 ? 59.390 172.425 56.738 1.00 55.38 217 PRO A O 1
ATOM 1747 N N . LEU A 1 220 ? 58.121 172.068 54.901 1.00 56.37 218 LEU A N 1
ATOM 1748 C CA . LEU A 1 220 ? 59.201 172.272 53.930 1.00 53.38 218 LEU A CA 1
ATOM 1749 C C . LEU A 1 220 ? 59.784 173.687 54.028 1.00 56.46 218 LEU A C 1
ATOM 1750 O O . LEU A 1 220 ? 60.949 173.912 53.711 1.00 71.31 218 LEU A O 1
ATOM 1755 N N . GLU A 1 221 ? 58.960 174.625 54.487 1.00 56.07 219 GLU A N 1
ATOM 1756 C CA . GLU A 1 221 ? 59.335 176.031 54.618 1.00 59.27 219 GLU A CA 1
ATOM 1757 C C . GLU A 1 221 ? 59.804 176.401 56.041 1.00 61.21 219 GLU A C 1
ATOM 1758 O O . GLU A 1 221 ? 59.982 177.580 56.362 1.00 65.16 219 GLU A O 1
ATOM 1764 N N . HIS A 1 222 ? 60.023 175.388 56.880 1.00 53.28 220 HIS A N 1
ATOM 1765 C CA . HIS A 1 222 ? 60.619 175.582 58.203 1.00 53.79 220 HIS A CA 1
ATOM 1766 C C . HIS A 1 222 ? 62.135 175.760 58.057 1.00 59.87 220 HIS A C 1
ATOM 1767 O O . HIS A 1 222 ? 62.778 174.994 57.328 1.00 58.80 220 HIS A O 1
ATOM 1774 N N . PRO A 1 223 ? 62.709 176.776 58.740 1.00 62.56 221 PRO A N 1
ATOM 1775 C CA . PRO A 1 223 ? 64.148 177.065 58.719 1.00 55.81 221 PRO A CA 1
ATOM 1776 C C . PRO A 1 223 ? 65.055 175.863 59.001 1.00 55.99 221 PRO A C 1
ATOM 1777 O O . PRO A 1 223 ? 66.129 175.774 58.414 1.00 58.53 221 PRO A O 1
ATOM 1781 N N . VAL A 1 224 ? 64.631 174.954 59.879 1.00 55.30 222 VAL A N 1
ATOM 1782 C CA . VAL A 1 224 ? 65.412 173.749 60.177 1.00 54.57 222 VAL A CA 1
ATOM 1783 C C . VAL A 1 224 ? 65.582 172.870 58.936 1.00 50.64 222 VAL A C 1
ATOM 1784 O O . VAL A 1 224 ? 66.697 172.443 58.612 1.00 54.29 222 VAL A O 1
ATOM 1788 N N . ASN A 1 225 ? 64.476 172.628 58.238 1.00 50.40 223 ASN A N 1
ATOM 1789 C CA . ASN A 1 225 ? 64.508 171.953 56.943 1.00 46.19 223 ASN A CA 1
ATOM 1790 C C . ASN A 1 225 ? 65.224 172.754 55.854 1.00 48.71 223 ASN A C 1
ATOM 1791 O O . ASN A 1 225 ? 65.925 172.176 55.021 1.00 53.57 223 ASN A O 1
ATOM 1796 N N . LEU A 1 226 ? 65.063 174.078 55.871 1.00 47.23 224 LEU A N 1
ATOM 1797 C CA . LEU A 1 226 ? 65.796 174.948 54.943 1.00 52.09 224 LEU A CA 1
ATOM 1798 C C . LEU A 1 226 ? 67.315 174.940 55.177 1.00 52.71 224 LEU A C 1
ATOM 1799 O O . LEU A 1 226 ? 68.089 174.999 54.224 1.00 51.82 224 LEU A O 1
ATOM 1804 N N . ALA A 1 227 ? 67.727 174.844 56.442 1.00 57.47 225 ALA A N 1
ATOM 1805 C CA . ALA A 1 227 ? 69.148 174.803 56.815 1.00 57.29 225 ALA A CA 1
ATOM 1806 C C . ALA A 1 227 ? 69.835 173.558 56.283 1.00 63.18 225 ALA A C 1
ATOM 1807 O O . ALA A 1 227 ? 70.979 173.625 55.821 1.00 52.57 225 ALA A O 1
ATOM 1809 N N . TYR A 1 228 ? 69.127 172.430 56.354 1.00 63.03 226 TYR A N 1
ATOM 1810 C CA . TYR A 1 228 ? 69.580 171.199 55.721 1.00 57.32 226 TYR A CA 1
ATOM 1811 C C . TYR A 1 228 ? 69.828 171.404 54.221 1.00 57.06 226 TYR A C 1
ATOM 1812 O O . TYR A 1 228 ? 70.865 170.982 53.707 1.00 61.50 226 TYR A O 1
ATOM 1821 N N . GLU A 1 229 ? 68.889 172.057 53.532 1.00 53.24 227 GLU A N 1
ATOM 1822 C CA . GLU A 1 229 ? 69.046 172.339 52.100 1.00 54.55 227 GLU A CA 1
ATOM 1823 C C . GLU A 1 229 ? 70.273 173.198 51.827 1.00 56.96 227 GLU A C 1
ATOM 1824 O O . GLU A 1 229 ? 71.010 172.948 50.871 1.00 52.87 227 GLU A O 1
ATOM 1830 N N . ALA A 1 230 ? 70.504 174.184 52.692 1.00 56.95 228 ALA A N 1
ATOM 1831 C CA . ALA A 1 230 ? 71.712 175.005 52.617 1.00 61.57 228 ALA A CA 1
ATOM 1832 C C . ALA A 1 230 ? 72.995 174.190 52.833 1.00 57.03 228 ALA A C 1
ATOM 1833 O O . ALA A 1 230 ? 74.034 174.505 52.254 1.00 60.05 228 ALA A O 1
ATOM 1835 N N . ALA A 1 231 ? 72.916 173.136 53.648 1.00 56.18 229 ALA A N 1
ATOM 1836 C CA . ALA A 1 231 ? 74.059 172.239 53.871 1.00 61.53 229 ALA A CA 1
ATOM 1837 C C . ALA A 1 231 ? 74.346 171.263 52.720 1.00 58.21 229 ALA A C 1
ATOM 1838 O O . ALA A 1 231 ? 75.348 170.565 52.758 1.00 69.72 229 ALA A O 1
ATOM 1840 N N . THR A 1 232 ? 73.482 171.211 51.708 1.00 63.95 230 THR A N 1
ATOM 1841 C CA . THR A 1 232 ? 73.659 170.255 50.605 1.00 60.91 230 THR A CA 1
ATOM 1842 C C . THR A 1 232 ? 74.208 170.859 49.312 1.00 58.12 230 THR A C 1
ATOM 1843 O O . THR A 1 232 ? 74.066 172.057 49.056 1.00 63.27 230 THR A O 1
ATOM 1847 N N . VAL A 1 233 ? 74.831 170.008 48.503 1.00 72.91 231 VAL A N 1
ATOM 1848 C CA . VAL A 1 233 ? 75.550 170.444 47.304 1.00 75.54 231 VAL A CA 1
ATOM 1849 C C . VAL A 1 233 ? 74.937 169.834 46.043 1.00 76.50 231 VAL A C 1
ATOM 1850 O O . VAL A 1 233 ? 75.469 169.992 44.941 1.00 81.56 231 VAL A O 1
ATOM 1854 N N . ASP A 1 234 ? 73.807 169.154 46.213 1.00 72.22 232 ASP A N 1
ATOM 1855 C CA . ASP A 1 234 ? 73.222 168.346 45.153 1.00 68.49 232 ASP A CA 1
ATOM 1856 C C . ASP A 1 234 ? 71.704 168.514 45.073 1.00 73.87 232 ASP A C 1
ATOM 1857 O O . ASP A 1 234 ? 71.034 168.684 46.096 1.00 63.65 232 ASP A O 1
ATOM 1862 N N . LEU A 1 235 ? 71.166 168.445 43.855 1.00 70.96 233 LEU A N 1
ATOM 1863 C CA . LEU A 1 235 ? 69.714 168.456 43.641 1.00 67.91 233 LEU A CA 1
ATOM 1864 C C . LEU A 1 235 ? 69.046 167.209 44.230 1.00 67.96 233 LEU A C 1
ATOM 1865 O O . LEU A 1 235 ? 67.916 167.275 44.716 1.00 66.34 233 LEU A O 1
ATOM 1870 N N . ASN A 1 236 ? 69.771 166.090 44.192 1.00 60.35 234 ASN A N 1
ATOM 1871 C CA . ASN A 1 236 ? 69.367 164.819 44.808 1.00 63.32 234 ASN A CA 1
ATOM 1872 C C . ASN A 1 236 ? 68.991 164.888 46.286 1.00 61.99 234 ASN A C 1
ATOM 1873 O O . ASN A 1 236 ? 68.237 164.043 46.778 1.00 59.95 234 ASN A O 1
ATOM 1878 N N . ASP A 1 237 ? 69.529 165.882 46.987 1.00 63.42 235 ASP A N 1
ATOM 1879 C CA . ASP A 1 237 ? 69.314 166.013 48.423 1.00 65.94 235 ASP A CA 1
ATOM 1880 C C . ASP A 1 237 ? 68.284 167.093 48.760 1.00 55.67 235 ASP A C 1
ATOM 1881 O O . ASP A 1 237 ? 67.962 167.298 49.936 1.00 51.10 235 ASP A O 1
ATOM 1886 N N . ALA A 1 238 ? 67.769 167.771 47.733 1.00 54.43 236 ALA A N 1
ATOM 1887 C CA . ALA A 1 238 ? 66.778 168.839 47.915 1.00 54.55 236 ALA A CA 1
ATOM 1888 C C . ALA A 1 238 ? 65.431 168.313 48.402 1.00 55.38 236 ALA A C 1
ATOM 1889 O O . ALA A 1 238 ? 64.947 167.277 47.938 1.00 57.11 236 ALA A O 1
ATOM 1891 N N . ASN A 1 239 ? 64.844 169.042 49.345 1.00 51.70 237 ASN A N 1
ATOM 1892 C CA . ASN A 1 239 ? 63.557 168.688 49.933 1.00 52.77 237 ASN A CA 1
ATOM 1893 C C . ASN A 1 239 ? 62.393 168.736 48.935 1.00 53.86 237 ASN A C 1
ATOM 1894 O O . ASN A 1 239 ? 62.217 169.717 48.202 1.00 60.80 237 ASN A O 1
ATOM 1899 N N . VAL A 1 240 ? 61.633 167.647 48.883 1.00 49.93 238 VAL A N 1
ATOM 1900 C CA . VAL A 1 240 ? 60.393 167.591 48.111 1.00 46.14 238 VAL A CA 1
ATOM 1901 C C . VAL A 1 240 ? 59.276 167.101 49.032 1.00 53.52 238 VAL A C 1
ATOM 1902 O O . VAL A 1 240 ? 59.546 166.416 50.025 1.00 56.67 238 VAL A O 1
ATOM 1906 N N . ILE A 1 241 ? 58.032 167.455 48.719 1.00 46.50 239 ILE A N 1
ATOM 1907 C CA . ILE A 1 241 ? 56.885 166.791 49.350 1.00 47.99 239 ILE A CA 1
ATOM 1908 C C . ILE A 1 241 ? 56.823 165.305 48.956 1.00 52.70 239 ILE A C 1
ATOM 1909 O O . ILE A 1 241 ? 56.911 164.964 47.772 1.00 55.76 239 ILE A O 1
ATOM 1914 N N . ASP A 1 242 ? 56.724 164.438 49.966 1.00 54.65 240 ASP A N 1
ATOM 1915 C CA . ASP A 1 242 ? 56.559 162.999 49.776 1.00 42.06 240 ASP A CA 1
ATOM 1916 C C . ASP A 1 242 ? 55.197 162.738 49.154 1.00 51.95 240 ASP A C 1
ATOM 1917 O O . ASP A 1 242 ? 54.189 162.657 49.870 1.00 49.72 240 ASP A O 1
ATOM 1922 N N . HIS A 1 243 ? 55.171 162.586 47.830 1.00 45.68 241 HIS A N 1
ATOM 1923 C CA . HIS A 1 243 ? 53.905 162.413 47.119 1.00 51.10 241 HIS A CA 1
ATOM 1924 C C . HIS A 1 243 ? 53.262 161.043 47.302 1.00 53.88 241 HIS A C 1
ATOM 1925 O O . HIS A 1 243 ? 52.047 160.911 47.160 1.00 57.43 241 HIS A O 1
ATOM 1932 N N . PHE A 1 244 ? 54.071 160.040 47.629 1.00 56.32 242 PHE A N 1
ATOM 1933 C CA . PHE A 1 244 ? 53.553 158.711 47.916 1.00 52.95 242 PHE A CA 1
ATOM 1934 C C . PHE A 1 244 ? 52.732 158.737 49.191 1.00 46.42 242 PHE A C 1
ATOM 1935 O O . PHE A 1 244 ? 51.659 158.143 49.253 1.00 58.66 242 PHE A O 1
ATOM 1943 N N . HIS A 1 245 ? 53.244 159.450 50.189 1.00 48.17 243 HIS A N 1
ATOM 1944 C CA . HIS A 1 245 ? 52.607 159.577 51.493 1.00 52.49 243 HIS A CA 1
ATOM 1945 C C . HIS A 1 245 ? 51.344 160.406 51.408 1.00 55.94 243 HIS A C 1
ATOM 1946 O O . HIS A 1 245 ? 50.345 160.095 52.057 1.00 59.19 243 HIS A O 1
ATOM 1953 N N . LEU A 1 246 ? 51.409 161.468 50.610 1.00 58.52 244 LEU A N 1
ATOM 1954 C CA . LEU A 1 246 ? 50.263 162.326 50.375 1.00 61.04 244 LEU A CA 1
ATOM 1955 C C . LEU A 1 246 ? 49.154 161.577 49.629 1.00 57.89 244 LEU A C 1
ATOM 1956 O O . LEU A 1 246 ? 47.994 161.688 50.003 1.00 59.50 244 LEU A O 1
ATOM 1961 N N . ALA A 1 247 ? 49.519 160.799 48.607 1.00 58.86 245 ALA A N 1
ATOM 1962 C CA . ALA A 1 247 ? 48.554 159.980 47.860 1.00 53.98 245 ALA A CA 1
ATOM 1963 C C . ALA A 1 247 ? 47.921 158.900 48.729 1.00 58.99 245 ALA A C 1
ATOM 1964 O O . ALA A 1 247 ? 46.748 158.578 48.560 1.00 67.10 245 ALA A O 1
ATOM 1966 N N . ALA A 1 248 ? 48.699 158.349 49.657 1.00 59.74 246 ALA A N 1
ATOM 1967 C CA . ALA A 1 248 ? 48.248 157.224 50.464 1.00 56.12 246 ALA A CA 1
ATOM 1968 C C . ALA A 1 248 ? 47.424 157.632 51.680 1.00 53.46 246 ALA A C 1
ATOM 1969 O O . ALA A 1 248 ? 46.460 156.958 52.019 1.00 54.23 246 ALA A O 1
ATOM 1971 N N . TYR A 1 249 ? 47.801 158.727 52.331 1.00 52.72 247 TYR A N 1
ATOM 1972 C CA . TYR A 1 249 ? 47.204 159.075 53.619 1.00 56.82 247 TYR A CA 1
ATOM 1973 C C . TYR A 1 249 ? 46.529 160.437 53.632 1.00 60.57 247 TYR A C 1
ATOM 1974 O O . TYR A 1 249 ? 45.700 160.711 54.499 1.00 60.59 247 TYR A O 1
ATOM 1983 N N . GLY A 1 250 ? 46.894 161.294 52.685 1.00 50.64 248 GLY A N 1
ATOM 1984 C CA . GLY A 1 250 ? 46.326 162.631 52.630 1.00 36.51 248 GLY A CA 1
ATOM 1985 C C . GLY A 1 250 ? 47.044 163.610 53.536 1.00 49.44 248 GLY A C 1
ATOM 1986 O O . GLY A 1 250 ? 46.579 164.732 53.712 1.00 52.57 248 GLY A O 1
ATOM 1987 N N . GLU A 1 251 ? 48.173 163.192 54.109 1.00 51.55 249 GLU A N 1
ATOM 1988 C CA . GLU A 1 251 ? 48.961 164.070 54.978 1.00 61.37 249 GLU A CA 1
ATOM 1989 C C . GLU A 1 251 ? 50.290 164.477 54.351 1.00 55.55 249 GLU A C 1
ATOM 1990 O O . GLU A 1 251 ? 50.992 163.659 53.755 1.00 69.69 249 GLU A O 1
ATOM 1996 N N . GLN A 1 252 ? 50.607 165.762 54.487 1.00 54.73 250 GLN A N 1
ATOM 1997 C CA . GLN A 1 252 ? 51.785 166.369 53.877 1.00 41.31 250 GLN A CA 1
ATOM 1998 C C . GLN A 1 252 ? 53.016 166.161 54.739 1.00 48.02 250 GLN A C 1
ATOM 1999 O O . GLN A 1 252 ? 53.033 166.558 55.905 1.00 51.68 250 GLN A O 1
ATOM 2005 N N . THR A 1 253 ? 54.039 165.529 54.162 1.00 53.63 251 THR A N 1
ATOM 2006 C CA . THR A 1 253 ? 55.308 165.270 54.850 1.00 47.43 251 THR A CA 1
ATOM 2007 C C . THR A 1 253 ? 56.499 165.549 53.933 1.00 53.50 251 THR A C 1
ATOM 2008 O O . THR A 1 253 ? 56.371 165.542 52.704 1.00 62.25 251 THR A O 1
ATOM 2012 N N . VAL A 1 254 ? 57.660 165.779 54.537 1.00 54.34 252 VAL A N 1
ATOM 2013 C CA . VAL A 1 254 ? 58.855 166.148 53.796 1.00 45.38 252 VAL A CA 1
ATOM 2014 C C . VAL A 1 254 ? 59.778 164.953 53.615 1.00 52.62 252 VAL A C 1
ATOM 2015 O O . VAL A 1 254 ? 60.064 164.216 54.560 1.00 54.77 252 VAL A O 1
ATOM 2019 N N . ASN A 1 255 ? 60.214 164.762 52.379 1.00 43.17 253 ASN A N 1
ATOM 2020 C CA . ASN A 1 255 ? 61.292 163.847 52.063 1.00 52.23 253 ASN A CA 1
ATOM 2021 C C . ASN A 1 255 ? 62.186 164.579 51.046 1.00 46.09 253 ASN A C 1
ATOM 2022 O O . ASN A 1 255 ? 62.177 165.802 50.991 1.00 50.80 253 ASN A O 1
ATOM 2027 N N . TYR A 1 256 ? 62.950 163.853 50.249 1.00 48.41 254 TYR A N 1
ATOM 2028 C CA . TYR A 1 256 ? 63.881 164.470 49.323 1.00 49.53 254 TYR A CA 1
ATOM 2029 C C . TYR A 1 256 ? 64.043 163.631 48.069 1.00 49.96 254 TYR A C 1
ATOM 2030 O O . TYR A 1 256 ? 63.704 162.440 48.062 1.00 55.38 254 TYR A O 1
ATOM 2039 N N . ASN A 1 257 ? 64.569 164.264 47.022 1.00 49.82 255 ASN A N 1
ATOM 2040 C CA . ASN A 1 257 ? 64.660 163.675 45.687 1.00 42.01 255 ASN A CA 1
ATOM 2041 C C . ASN A 1 257 ? 65.208 162.246 45.606 1.00 46.22 255 ASN A C 1
ATOM 2042 O O . ASN A 1 257 ? 64.548 161.382 45.038 1.00 51.43 255 ASN A O 1
ATOM 2047 N N . ARG A 1 258 ? 66.390 161.997 46.179 1.00 47.41 256 ARG A N 1
ATOM 2048 C CA . ARG A 1 258 ? 67.051 160.691 46.034 1.00 48.36 256 ARG A CA 1
ATOM 2049 C C . ARG A 1 258 ? 66.193 159.530 46.530 1.00 50.20 256 ARG A C 1
ATOM 2050 O O . ARG A 1 258 ? 66.004 158.545 45.811 1.00 48.40 256 ARG A O 1
ATOM 2058 N N . ASP A 1 259 ? 65.657 159.659 47.742 1.00 54.74 257 ASP A N 1
ATOM 2059 C CA . ASP A 1 259 ? 64.830 158.600 48.304 1.00 51.71 257 ASP A CA 1
ATOM 2060 C C . ASP A 1 259 ? 63.473 158.497 47.614 1.00 54.10 257 ASP A C 1
ATOM 2061 O O . ASP A 1 259 ? 62.971 157.396 47.427 1.00 60.73 257 ASP A O 1
ATOM 2066 N N . VAL A 1 260 ? 62.905 159.629 47.198 1.00 54.23 258 VAL A N 1
ATOM 2067 C CA . VAL A 1 260 ? 61.614 159.616 46.498 1.00 48.40 258 VAL A CA 1
ATOM 2068 C C . VAL A 1 260 ? 61.705 158.921 45.128 1.00 47.66 258 VAL A C 1
ATOM 2069 O O . VAL A 1 260 ? 60.818 158.149 44.754 1.00 48.35 258 VAL A O 1
ATOM 2073 N N . GLU A 1 261 ? 62.796 159.169 44.407 1.00 47.15 259 GLU A N 1
ATOM 2074 C CA . GLU A 1 261 ? 63.018 158.539 43.114 1.00 46.81 259 GLU A CA 1
ATOM 2075 C C . GLU A 1 261 ? 63.325 157.046 43.248 1.00 45.63 259 GLU A C 1
ATOM 2076 O O . GLU A 1 261 ? 62.890 156.243 42.427 1.00 62.38 259 GLU A O 1
ATOM 2082 N N . ALA A 1 262 ? 64.053 156.677 44.297 1.00 50.84 260 ALA A N 1
ATOM 2083 C CA . ALA A 1 262 ? 64.453 155.285 44.501 1.00 46.18 260 ALA A CA 1
ATOM 2084 C C . ALA A 1 262 ? 63.382 154.431 45.192 1.00 53.59 260 ALA A C 1
ATOM 2085 O O . ALA A 1 262 ? 63.499 153.204 45.235 1.00 56.94 260 ALA A O 1
ATOM 2087 N N . PHE A 1 263 ? 62.343 155.078 45.720 1.00 53.07 261 PHE A N 1
ATOM 2088 C CA . PHE A 1 263 ? 61.284 154.373 46.458 1.00 56.42 261 PHE A CA 1
ATOM 2089 C C . PHE A 1 263 ? 60.474 153.300 45.697 1.00 52.93 261 PHE A C 1
ATOM 2090 O O . PHE A 1 263 ? 60.279 152.218 46.251 1.00 54.78 261 PHE A O 1
ATOM 2098 N N . PRO A 1 264 ? 59.989 153.585 44.461 1.00 57.41 262 PRO A N 1
ATOM 2099 C CA . PRO A 1 264 ? 59.172 152.567 43.772 1.00 55.94 262 PRO A CA 1
ATOM 2100 C C . PRO A 1 264 ? 59.838 151.201 43.586 1.00 60.76 262 PRO A C 1
ATOM 2101 O O . PRO A 1 264 ? 59.178 150.170 43.769 1.00 60.51 262 PRO A O 1
ATOM 2105 N N . LEU A 1 265 ? 61.126 151.189 43.253 1.00 53.17 263 LEU A N 1
ATOM 2106 C CA . LEU A 1 265 ? 61.844 149.918 43.118 1.00 53.29 263 LEU A CA 1
ATOM 2107 C C . LEU A 1 265 ? 62.172 149.308 44.470 1.00 52.32 263 LEU A C 1
ATOM 2108 O O . LEU A 1 265 ? 62.196 148.086 44.609 1.00 61.32 263 LEU A O 1
ATOM 2113 N N . LEU A 1 266 ? 62.406 150.162 45.462 1.00 50.59 264 LEU A N 1
ATOM 2114 C CA . LEU A 1 266 ? 62.638 149.718 46.833 1.00 57.12 264 LEU A CA 1
ATOM 2115 C C . LEU A 1 266 ? 61.394 149.028 47.409 1.00 50.30 264 LEU A C 1
ATOM 2116 O O . LEU A 1 266 ? 61.511 147.967 48.020 1.00 53.64 264 LEU A O 1
ATOM 2121 N N . LYS A 1 267 ? 60.220 149.627 47.202 1.00 52.35 265 LYS A N 1
ATOM 2122 C CA . LYS A 1 267 ? 58.946 149.072 47.687 1.00 49.64 265 LYS A CA 1
ATOM 2123 C C . LYS A 1 267 ? 58.657 147.690 47.106 1.00 55.58 265 LYS A C 1
ATOM 2124 O O . LYS A 1 267 ? 58.285 146.767 47.838 1.00 64.22 265 LYS A O 1
ATOM 2130 N N . THR A 1 268 ? 58.837 147.561 45.792 1.00 54.38 266 THR A N 1
ATOM 2131 C CA . THR A 1 268 ? 58.676 146.292 45.100 1.00 52.48 266 THR A CA 1
ATOM 2132 C C . THR A 1 268 ? 59.639 145.261 45.675 1.00 54.14 266 THR A C 1
ATOM 2133 O O . THR A 1 268 ? 59.259 144.110 45.889 1.00 62.69 266 THR A O 1
ATOM 2137 N N . LEU A 1 269 ? 60.873 145.692 45.942 1.00 58.25 267 LEU A N 1
ATOM 2138 C CA . LEU A 1 269 ? 61.903 144.830 46.525 1.00 53.00 267 LEU A CA 1
ATOM 2139 C C . LEU A 1 269 ? 61.538 144.326 47.919 1.00 56.60 267 LEU A C 1
ATOM 2140 O O . LEU A 1 269 ? 61.742 143.149 48.229 1.00 59.76 267 LEU A O 1
ATOM 2145 N N . LEU A 1 270 ? 60.961 145.201 48.735 1.00 53.31 268 LEU A N 1
ATOM 2146 C CA . LEU A 1 270 ? 60.489 144.804 50.052 1.00 56.18 268 LEU A CA 1
ATOM 2147 C C . LEU A 1 270 ? 59.325 143.814 50.010 1.00 61.83 268 LEU A C 1
ATOM 2148 O O . LEU A 1 270 ? 59.230 142.947 50.879 1.00 68.18 268 LEU A O 1
ATOM 2153 N N . GLU A 1 271 ? 58.456 143.936 49.006 1.00 62.92 269 GLU A N 1
ATOM 2154 C CA . GLU A 1 271 ? 57.347 142.993 48.829 1.00 67.15 269 GLU A CA 1
ATOM 2155 C C . GLU A 1 271 ? 57.851 141.582 48.541 1.00 66.68 269 GLU A C 1
ATOM 2156 O O . GLU A 1 271 ? 57.446 140.629 49.208 1.00 66.20 269 GLU A O 1
ATOM 2162 N N . ARG A 1 272 ? 58.751 141.460 47.566 1.00 59.34 270 ARG A N 1
ATOM 2163 C CA . ARG A 1 272 ? 59.364 140.173 47.227 1.00 62.87 270 ARG A CA 1
ATOM 2164 C C . ARG A 1 272 ? 60.125 139.551 48.398 1.00 59.19 270 ARG A C 1
ATOM 2165 O O . ARG A 1 272 ? 60.156 138.326 48.543 1.00 52.01 270 ARG A O 1
ATOM 2173 N N . LEU A 1 273 ? 60.728 140.403 49.226 1.00 60.81 271 LEU A N 1
ATOM 2174 C CA . LEU A 1 273 ? 61.526 139.951 50.362 1.00 58.73 271 LEU A CA 1
ATOM 2175 C C . LEU A 1 273 ? 60.695 139.561 51.582 1.00 58.49 271 LEU A C 1
ATOM 2176 O O . LEU A 1 273 ? 61.063 138.643 52.313 1.00 66.86 271 LEU A O 1
ATOM 2181 N N . MET A 1 274 ? 59.582 140.254 51.799 1.00 56.16 272 MET A N 1
ATOM 2182 C CA . MET A 1 274 ? 58.868 140.148 53.069 1.00 66.93 272 MET A CA 1
ATOM 2183 C C . MET A 1 274 ? 57.436 139.631 52.945 1.00 66.89 272 MET A C 1
ATOM 2184 O O . MET A 1 274 ? 56.785 139.359 53.956 1.00 69.71 272 MET A O 1
ATOM 2189 N N . GLY A 1 275 ? 56.958 139.483 51.712 1.00 62.24 273 GLY A N 1
ATOM 2190 C CA . GLY A 1 275 ? 55.602 138.998 51.459 1.00 67.83 273 GLY A CA 1
ATOM 2191 C C . GLY A 1 275 ? 54.709 140.125 50.993 1.00 72.59 273 GLY A C 1
ATOM 2192 O O . GLY A 1 275 ? 54.140 140.070 49.904 1.00 77.55 273 GLY A O 1
ATOM 2193 N N . GLU A 1 276 ? 54.587 141.146 51.834 1.00 82.68 274 GLU A N 1
ATOM 2194 C CA . GLU A 1 276 ? 53.864 142.367 51.498 1.00 85.90 274 GLU A CA 1
ATOM 2195 C C . GLU A 1 276 ? 54.625 143.558 52.057 1.00 82.08 274 GLU A C 1
ATOM 2196 O O . GLU A 1 276 ? 55.423 143.410 52.985 1.00 92.09 274 GLU A O 1
ATOM 2202 N N . SER A 1 277 ? 54.388 144.736 51.490 1.00 85.18 275 SER A N 1
ATOM 2203 C CA . SER A 1 277 ? 55.058 145.937 51.962 1.00 73.92 275 SER A CA 1
ATOM 2204 C C . SER A 1 277 ? 54.402 146.469 53.231 1.00 76.00 275 SER A C 1
ATOM 2205 O O . SER A 1 277 ? 53.174 146.571 53.305 1.00 64.60 275 SER A O 1
ATOM 2208 N N . PRO A 1 278 ? 55.223 146.773 54.250 1.00 76.47 276 PRO A N 1
ATOM 2209 C CA . PRO A 1 278 ? 54.764 147.531 55.420 1.00 72.18 276 PRO A CA 1
ATOM 2210 C C . PRO A 1 278 ? 54.750 149.056 55.192 1.00 70.47 276 PRO A C 1
ATOM 2211 O O . PRO A 1 278 ? 54.215 149.799 56.022 1.00 63.93 276 PRO A O 1
ATOM 2215 N N . TYR A 1 279 ? 55.323 149.507 54.074 1.00 59.55 277 TYR A N 1
ATOM 2216 C CA . TYR A 1 279 ? 55.518 150.931 53.810 1.00 60.38 277 TYR A CA 1
ATOM 2217 C C . TYR A 1 279 ? 54.872 151.390 52.508 1.00 62.30 277 TYR A C 1
ATOM 2218 O O . TYR A 1 279 ? 55.176 150.866 51.434 1.00 66.13 277 TYR A O 1
ATOM 2227 N N . GLN A 1 280 ? 54.007 152.392 52.602 1.00 59.26 278 GLN A N 1
ATOM 2228 C CA . GLN A 1 280 ? 53.412 153.001 51.416 1.00 54.10 278 GLN A CA 1
ATOM 2229 C C . GLN A 1 280 ? 54.175 154.263 50.974 1.00 56.93 278 GLN A C 1
ATOM 2230 O O . GLN A 1 280 ? 53.821 154.894 49.972 1.00 62.66 278 GLN A O 1
ATOM 2236 N N . SER A 1 281 ? 55.222 154.620 51.716 1.00 51.69 279 SER A N 1
ATOM 2237 C CA . SER A 1 281 ? 55.943 155.879 51.510 1.00 49.89 279 SER A CA 1
ATOM 2238 C C . SER A 1 281 ? 57.361 155.827 52.094 1.00 53.64 279 SER A C 1
ATOM 2239 O O . SER A 1 281 ? 57.610 155.079 53.044 1.00 59.97 279 SER A O 1
ATOM 2242 N N . PRO A 1 282 ? 58.293 156.639 51.551 1.00 50.75 280 PRO A N 1
ATOM 2243 C CA . PRO A 1 282 ? 59.601 156.790 52.209 1.00 52.92 280 PRO A CA 1
ATOM 2244 C C . PRO A 1 282 ? 59.496 157.387 53.620 1.00 46.80 280 PRO A C 1
ATOM 2245 O O . PRO A 1 282 ? 60.380 157.162 54.450 1.00 49.99 280 PRO A O 1
ATOM 2249 N N . THR A 1 283 ? 58.429 158.140 53.879 1.00 49.96 281 THR A N 1
ATOM 2250 C CA . THR A 1 283 ? 58.120 158.615 55.230 1.00 55.55 281 THR A CA 1
ATOM 2251 C C . THR A 1 283 ? 57.829 157.464 56.193 1.00 43.04 281 THR A C 1
ATOM 2252 O O . THR A 1 283 ? 58.355 157.456 57.306 1.00 65.95 281 THR A O 1
ATOM 2256 N N . ASP A 1 284 ? 57.026 156.491 55.753 1.00 50.37 282 ASP A N 1
ATOM 2257 C CA . ASP A 1 284 ? 56.733 155.274 56.537 1.00 57.71 282 ASP A CA 1
ATOM 2258 C C . ASP A 1 284 ? 58.014 154.522 56.886 1.00 57.94 282 ASP A C 1
ATOM 2259 O O . ASP A 1 284 ? 58.174 154.028 58.005 1.00 52.52 282 ASP A O 1
ATOM 2264 N N . MET A 1 285 ? 58.904 154.452 55.895 1.00 53.58 283 MET A N 1
ATOM 2265 C CA . MET A 1 285 ? 60.184 153.749 55.946 1.00 53.45 283 MET A CA 1
ATOM 2266 C C . MET A 1 285 ? 61.112 154.312 57.033 1.00 52.34 283 MET A C 1
ATOM 2267 O O . MET A 1 285 ? 61.924 153.587 57.605 1.00 60.50 283 MET A O 1
ATOM 2272 N N . GLY A 1 286 ? 60.986 155.604 57.316 1.00 52.61 284 GLY A N 1
ATOM 2273 C CA . GLY A 1 286 ? 61.854 156.266 58.279 1.00 44.02 284 GLY A CA 1
ATOM 2274 C C . GLY A 1 286 ? 61.383 156.108 59.705 1.00 57.17 284 GLY A C 1
ATOM 2275 O O . GLY A 1 286 ? 60.321 155.535 59.968 1.00 55.90 284 GLY A O 1
ATOM 2276 N N . VAL A 1 287 ? 62.169 156.641 60.631 1.00 58.73 285 VAL A N 1
ATOM 2277 C CA . VAL A 1 287 ? 61.982 156.342 62.043 1.00 58.05 285 VAL A CA 1
ATOM 2278 C C . VAL A 1 287 ? 62.293 157.563 62.930 1.00 60.25 285 VAL A C 1
ATOM 2279 O O . VAL A 1 287 ? 62.136 157.522 64.158 1.00 64.71 285 VAL A O 1
ATOM 2283 N N . ASN A 1 288 ? 62.683 158.656 62.275 1.00 58.61 286 ASN A N 1
ATOM 2284 C CA . ASN A 1 288 ? 63.067 159.917 62.919 1.00 60.47 286 ASN A CA 1
ATOM 2285 C C . ASN A 1 288 ? 61.986 160.570 63.780 1.00 53.49 286 ASN A C 1
ATOM 2286 O O . ASN A 1 288 ? 60.860 160.764 63.328 1.00 67.92 286 ASN A O 1
ATOM 2291 N N . MET A 1 289 ? 62.352 160.926 65.010 1.00 57.31 287 MET A N 1
ATOM 2292 C CA . MET A 1 289 ? 61.408 161.502 65.975 1.00 52.20 287 MET A CA 1
ATOM 2293 C C . MET A 1 289 ? 61.824 162.899 66.437 1.00 58.05 287 MET A C 1
ATOM 2294 O O . MET A 1 289 ? 61.148 163.500 67.279 1.00 59.39 287 MET A O 1
ATOM 2299 N N . ALA A 1 290 ? 62.916 163.416 65.866 1.00 50.52 288 ALA A N 1
ATOM 2300 C CA . ALA A 1 290 ? 63.513 164.696 66.273 1.00 52.35 288 ALA A CA 1
ATOM 2301 C C . ALA A 1 290 ? 62.546 165.879 66.255 1.00 54.00 288 ALA A C 1
ATOM 2302 O O . ALA A 1 290 ? 62.601 166.746 67.129 1.00 67.73 288 ALA A O 1
ATOM 2304 N N . GLY A 1 291 ? 61.644 165.891 65.279 1.00 56.81 289 GLY A N 1
ATOM 2305 C CA . GLY A 1 291 ? 60.661 166.962 65.146 1.00 65.26 289 GLY A CA 1
ATOM 2306 C C . GLY A 1 291 ? 59.499 166.901 66.117 1.00 56.58 289 GLY A C 1
ATOM 2307 O O . GLY A 1 291 ? 58.557 167.681 66.008 1.00 69.69 289 GLY A O 1
ATOM 2308 N N . ASN A 1 292 ? 59.546 165.958 67.049 1.00 58.58 29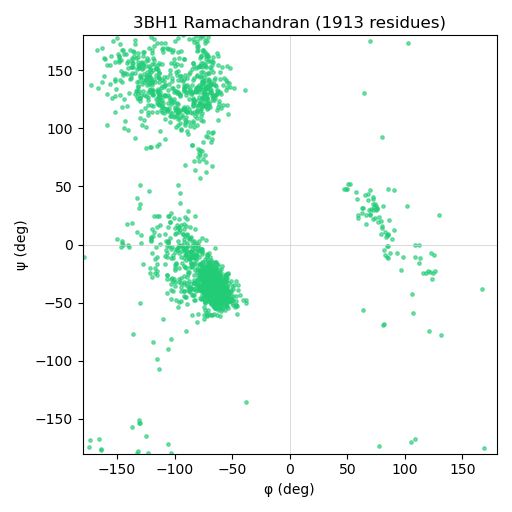0 ASN A N 1
ATOM 2309 C CA . ASN A 1 292 ? 58.605 165.937 68.155 1.00 57.50 290 ASN A CA 1
ATOM 2310 C C . ASN A 1 292 ? 59.292 166.409 69.427 1.00 58.80 290 ASN A C 1
ATOM 2311 O O . ASN A 1 292 ? 58.663 166.492 70.486 1.00 56.41 290 ASN A O 1
ATOM 2316 N N . CYS A 1 293 ? 60.583 166.724 69.316 1.00 48.51 291 CYS A N 1
ATOM 2317 C CA . CYS A 1 293 ? 61.383 167.062 70.490 1.00 59.89 291 CYS A CA 1
ATOM 2318 C C . CYS A 1 293 ? 61.832 168.513 70.527 1.00 59.89 291 CYS A C 1
ATOM 2319 O O . CYS A 1 293 ? 62.738 168.874 71.279 1.00 66.36 291 CYS A O 1
ATOM 2322 N N . ILE A 1 294 ? 61.183 169.344 69.719 1.00 64.09 292 ILE A N 1
ATOM 2323 C CA . ILE A 1 294 ? 61.445 170.777 69.722 1.00 59.03 292 ILE A CA 1
ATOM 2324 C C . ILE A 1 294 ? 60.687 171.415 70.883 1.00 65.84 292 ILE A C 1
ATOM 2325 O O . ILE A 1 294 ? 59.453 171.395 70.920 1.00 67.45 292 ILE A O 1
ATOM 2330 N N . SER A 1 295 ? 61.439 171.955 71.839 1.00 68.56 293 SER A N 1
ATOM 2331 C CA . SER A 1 295 ? 60.859 172.520 73.058 1.00 68.74 293 SER A CA 1
ATOM 2332 C C . SER A 1 295 ? 60.675 174.027 72.935 1.00 65.08 293 SER A C 1
ATOM 2333 O O . SER A 1 295 ? 59.892 174.624 73.676 1.00 61.24 293 SER A O 1
ATOM 2336 N N . ASP A 1 296 ? 61.414 174.633 72.007 1.00 57.75 294 ASP A N 1
ATOM 2337 C CA . ASP A 1 296 ? 61.246 176.044 71.659 1.00 57.85 294 ASP A CA 1
ATOM 2338 C C . ASP A 1 296 ? 61.440 176.258 70.161 1.00 65.43 294 ASP A C 1
ATOM 2339 O O . ASP A 1 296 ? 62.571 176.222 69.656 1.00 57.41 294 ASP A O 1
ATOM 2344 N N . ASP A 1 297 ? 60.327 176.486 69.462 1.00 61.04 295 ASP A N 1
ATOM 2345 C CA . ASP A 1 297 ? 60.336 176.658 68.013 1.00 63.87 295 ASP A CA 1
ATOM 2346 C C . ASP A 1 297 ? 61.160 177.866 67.572 1.00 61.88 295 ASP A C 1
ATOM 2347 O O . ASP A 1 297 ? 61.868 177.792 66.570 1.00 71.27 295 ASP A O 1
ATOM 2352 N N . ALA A 1 298 ? 61.076 178.955 68.335 1.00 57.65 296 ALA A N 1
ATOM 2353 C CA . ALA A 1 298 ? 61.759 180.202 67.997 1.00 58.80 296 ALA A CA 1
ATOM 2354 C C . ALA A 1 298 ? 63.282 180.069 68.022 1.00 67.54 296 ALA A C 1
ATOM 2355 O O . ALA A 1 298 ? 63.952 180.496 67.076 1.00 64.95 296 ALA A O 1
ATOM 2357 N N . ALA A 1 299 ? 63.818 179.465 69.087 1.00 63.05 297 ALA A N 1
ATOM 2358 C CA . ALA A 1 299 ? 65.267 179.265 69.212 1.00 60.26 297 ALA A CA 1
ATOM 2359 C C . ALA A 1 299 ? 65.849 178.462 68.044 1.00 64.66 297 ALA A C 1
ATOM 2360 O O . ALA A 1 299 ? 66.906 178.819 67.524 1.00 61.07 297 ALA A O 1
ATOM 2362 N N . CYS A 1 300 ? 65.136 177.407 67.634 1.00 53.84 298 CYS A N 1
ATOM 2363 C CA . CYS A 1 300 ? 65.535 176.550 66.514 1.00 61.26 298 CYS A CA 1
ATOM 2364 C C . CYS A 1 300 ? 65.478 177.297 65.189 1.00 58.92 298 CYS A C 1
ATOM 2365 O O . CYS A 1 300 ? 66.383 177.166 64.375 1.00 54.29 298 CYS A O 1
ATOM 2368 N N . ARG A 1 301 ? 64.418 178.081 64.994 1.00 60.68 299 ARG A N 1
ATOM 2369 C CA . ARG A 1 301 ? 64.263 178.914 63.806 1.00 57.41 299 ARG A CA 1
ATOM 2370 C C . ARG A 1 301 ? 65.414 179.899 63.668 1.00 60.71 299 ARG A C 1
ATOM 2371 O O . ARG A 1 301 ? 66.027 179.987 62.604 1.00 65.96 299 ARG A O 1
ATOM 2379 N N . HIS A 1 302 ? 65.713 180.618 64.750 1.00 56.79 300 HIS A N 1
ATOM 2380 C CA . HIS A 1 302 ? 66.814 181.579 64.761 1.00 57.16 300 HIS A CA 1
ATOM 2381 C C . HIS A 1 302 ? 68.163 180.906 64.488 1.00 61.06 300 HIS A C 1
ATOM 2382 O O . HIS A 1 302 ? 68.922 181.358 63.627 1.00 49.24 300 HIS A O 1
ATOM 2389 N N . ALA A 1 303 ? 68.431 179.818 65.209 1.00 55.72 301 ALA A N 1
ATOM 2390 C CA . ALA A 1 303 ? 69.664 179.047 65.056 1.00 60.33 301 ALA A CA 1
ATOM 2391 C C . ALA A 1 303 ? 69.885 178.587 63.620 1.00 60.27 301 ALA A C 1
ATOM 2392 O O . ALA A 1 303 ? 70.971 178.766 63.065 1.00 57.13 301 ALA A O 1
ATOM 2394 N N . SER A 1 304 ? 68.846 178.014 63.020 1.00 58.88 302 SER A N 1
ATOM 2395 C CA . SER A 1 304 ? 68.960 177.485 61.670 1.00 64.06 302 SER A CA 1
ATOM 2396 C C . SER A 1 304 ? 68.937 178.561 60.579 1.00 54.67 302 SER A C 1
ATOM 2397 O O . SER A 1 304 ? 69.506 178.353 59.511 1.00 56.17 302 SER A O 1
ATOM 2400 N N . GLU A 1 305 ? 68.317 179.710 60.855 1.00 63.67 303 GLU A N 1
ATOM 2401 C CA . GLU A 1 305 ? 68.394 180.871 59.949 1.00 65.27 303 GLU A CA 1
ATOM 2402 C C . GLU A 1 305 ? 69.823 181.382 59.849 1.00 62.50 303 GLU A C 1
ATOM 2403 O O . GLU A 1 305 ? 70.322 181.655 58.754 1.00 61.16 303 GLU A O 1
ATOM 2409 N N . GLN A 1 306 ? 70.468 181.499 61.006 1.00 52.40 304 GLN A N 1
ATOM 2410 C CA . GLN A 1 306 ? 71.876 181.858 61.094 1.00 58.29 304 GLN A CA 1
ATOM 2411 C C . GLN A 1 306 ? 72.767 180.861 60.359 1.00 56.35 304 GLN A C 1
ATOM 2412 O O . GLN A 1 306 ? 73.713 181.263 59.675 1.00 62.73 304 GLN A O 1
ATOM 2418 N N . GLU A 1 307 ? 72.447 179.570 60.490 1.00 56.23 305 GLU A N 1
ATOM 2419 C CA . GLU A 1 307 ? 73.171 178.508 59.780 1.00 59.72 305 GLU A CA 1
ATOM 2420 C C . GLU A 1 307 ? 73.075 178.656 58.257 1.00 57.05 305 GLU A C 1
ATOM 2421 O O . GLU A 1 307 ? 74.089 178.508 57.566 1.00 56.81 305 GLU A O 1
ATOM 2427 N N . ILE A 1 308 ? 71.880 178.986 57.750 1.00 56.10 306 ILE A N 1
ATOM 2428 C CA . ILE A 1 308 ? 71.674 179.229 56.305 1.00 52.61 306 ILE A CA 1
ATOM 2429 C C . ILE A 1 308 ? 72.628 180.306 55.774 1.00 56.01 306 ILE A C 1
ATOM 2430 O O . ILE A 1 308 ? 73.228 180.147 54.698 1.00 53.94 306 ILE A O 1
ATOM 2435 N N . ILE A 1 309 ? 72.781 181.386 56.542 1.00 53.79 307 ILE A N 1
ATOM 2436 C CA . ILE A 1 309 ? 73.687 182.477 56.172 1.00 53.59 307 ILE A CA 1
ATOM 2437 C C . ILE A 1 309 ? 75.143 182.005 56.185 1.00 57.23 307 ILE A C 1
ATOM 2438 O O . ILE A 1 309 ? 75.885 182.274 55.239 1.00 51.89 307 ILE A O 1
ATOM 2443 N N . ARG A 1 310 ? 75.530 181.271 57.231 1.00 54.14 308 ARG A N 1
ATOM 2444 C CA . ARG A 1 310 ? 76.874 180.687 57.307 1.00 60.06 308 ARG A CA 1
ATOM 2445 C C . ARG A 1 310 ? 77.213 179.829 56.082 1.00 62.97 308 ARG A C 1
ATOM 2446 O O . ARG A 1 310 ? 78.292 179.978 55.495 1.00 56.28 308 ARG A O 1
ATOM 2454 N N . ARG A 1 311 ? 76.271 178.976 55.676 1.00 55.02 309 ARG A N 1
ATOM 2455 C CA . ARG A 1 311 ? 76.458 178.108 54.510 1.00 52.22 309 ARG A CA 1
ATOM 2456 C C . ARG A 1 311 ? 76.640 178.916 53.235 1.00 48.74 309 ARG A C 1
ATOM 2457 O O . ARG A 1 311 ? 77.470 178.573 52.385 1.00 60.51 309 ARG A O 1
ATOM 2465 N N . TYR A 1 312 ? 75.866 179.992 53.121 1.00 51.32 310 TYR A N 1
ATOM 2466 C CA . TYR A 1 312 ? 75.952 180.895 51.987 1.00 50.68 310 TYR A CA 1
ATOM 2467 C C . TYR A 1 312 ? 77.354 181.502 51.842 1.00 50.58 310 TYR A C 1
ATOM 2468 O O . TYR A 1 312 ? 77.886 181.571 50.733 1.00 47.67 310 TYR A O 1
ATOM 2477 N N . PHE A 1 313 ? 77.959 181.908 52.957 1.00 47.08 311 PHE A N 1
ATOM 2478 C CA . PHE A 1 313 ? 79.312 182.464 52.921 1.00 47.07 311 PHE A CA 1
ATOM 2479 C C . PHE A 1 313 ? 80.402 181.404 52.716 1.00 56.02 311 PHE A C 1
ATOM 2480 O O . PHE A 1 313 ? 81.447 181.687 52.116 1.00 56.29 311 PHE A O 1
ATOM 2488 N N . LYS A 1 314 ? 80.158 180.189 53.204 1.00 48.04 312 LYS A N 1
ATOM 2489 C CA . LYS A 1 314 ? 81.100 179.100 52.989 1.00 52.54 312 LYS A CA 1
ATOM 2490 C C . LYS A 1 314 ? 81.188 178.714 51.512 1.00 59.37 312 LYS A C 1
ATOM 2491 O O . LYS A 1 314 ? 82.285 178.513 50.995 1.00 52.69 312 LYS A O 1
ATOM 2497 N N . ALA A 1 315 ? 80.042 178.669 50.832 1.00 53.79 313 ALA A N 1
ATOM 2498 C CA . ALA A 1 315 ? 80.007 178.392 49.395 1.00 53.93 313 ALA A CA 1
ATOM 2499 C C . ALA A 1 315 ? 80.706 179.473 48.567 1.00 51.82 313 ALA A C 1
ATOM 2500 O O . ALA A 1 315 ? 81.510 179.156 47.702 1.00 61.16 313 ALA A O 1
ATOM 2502 N N . LEU A 1 316 ? 80.404 180.739 48.850 1.00 51.36 314 LEU A N 1
ATOM 2503 C CA . LEU A 1 316 ? 81.059 181.874 48.201 1.00 46.07 314 LEU A CA 1
ATOM 2504 C C . LEU A 1 316 ? 82.579 181.827 48.302 1.00 50.03 314 LEU A C 1
ATOM 2505 O O . LEU A 1 316 ? 83.278 182.090 47.325 1.00 57.14 314 LEU A O 1
ATOM 2510 N N . VAL A 1 317 ? 83.079 181.494 49.489 1.00 49.39 315 VAL A N 1
ATOM 2511 C CA . VAL A 1 317 ? 84.512 181.386 49.713 1.00 52.85 315 VAL A CA 1
ATOM 2512 C C . VAL A 1 317 ? 85.081 180.193 48.959 1.00 58.25 315 VAL A C 1
ATOM 2513 O O . VAL A 1 317 ? 86.119 180.311 48.300 1.00 64.09 315 VAL A O 1
ATOM 2517 N N . GLU A 1 318 ? 84.369 179.067 49.023 1.00 52.10 316 GLU A N 1
ATOM 2518 C CA . GLU A 1 318 ? 84.822 177.817 48.419 1.00 58.04 316 GLU A CA 1
ATOM 2519 C C . 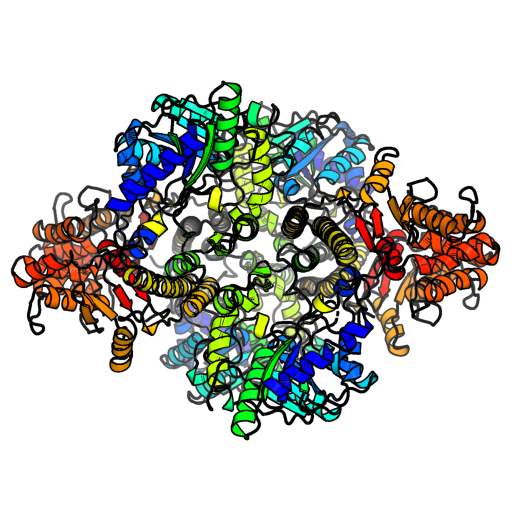GLU A 1 318 ? 84.973 177.933 46.901 1.00 53.82 316 GLU A C 1
ATOM 2520 O O . GLU A 1 318 ? 85.922 177.395 46.327 1.00 55.76 316 GLU A O 1
ATOM 2526 N N . GLU A 1 319 ? 84.051 178.663 46.274 1.00 44.55 317 GLU A N 1
ATOM 2527 C CA . GLU A 1 319 ? 84.109 178.958 44.841 1.00 57.06 317 GLU A CA 1
ATOM 2528 C C . GLU A 1 319 ? 85.272 179.887 44.477 1.00 54.89 317 GLU A C 1
ATOM 2529 O O . GLU A 1 319 ? 85.853 179.758 43.404 1.00 63.00 317 GLU A O 1
ATOM 2535 N N . ALA A 1 320 ? 85.614 180.807 45.378 1.00 58.24 318 ALA A N 1
ATOM 2536 C CA . ALA A 1 320 ? 86.740 181.725 45.167 1.00 57.00 318 ALA A CA 1
ATOM 2537 C C . ALA A 1 320 ? 88.109 181.038 45.265 1.00 60.60 318 ALA A C 1
ATOM 2538 O O . ALA A 1 320 ? 89.047 181.418 44.560 1.00 60.55 318 ALA A O 1
ATOM 2540 N N . ARG A 1 321 ? 88.215 180.035 46.139 1.00 57.71 319 ARG A N 1
ATOM 2541 C CA . ARG A 1 321 ? 89.457 179.282 46.317 1.00 57.89 319 ARG A CA 1
ATOM 2542 C C . ARG A 1 321 ? 89.724 178.335 45.142 1.00 61.57 319 ARG A C 1
ATOM 2543 O O . ARG A 1 321 ? 90.874 178.119 44.761 1.00 50.72 319 ARG A O 1
ATOM 2551 N N . THR A 1 322 ? 88.656 177.781 44.574 1.00 63.00 320 THR A N 1
ATOM 2552 C CA . THR A 1 322 ? 88.771 176.742 43.551 1.00 64.62 320 THR A CA 1
ATOM 2553 C C . THR A 1 322 ? 88.614 177.258 42.123 1.00 64.86 320 THR A C 1
ATOM 2554 O O . THR A 1 322 ? 89.042 176.598 41.173 1.00 76.91 320 THR A O 1
ATOM 2558 N N . GLY A 1 323 ? 87.994 178.426 41.974 1.00 58.73 321 GLY A N 1
ATOM 2559 C CA . GLY A 1 323 ? 87.735 179.007 40.659 1.00 50.32 321 GLY A CA 1
ATOM 2560 C C . GLY A 1 323 ? 86.470 178.478 39.998 1.00 64.92 321 GLY A C 1
ATOM 2561 O O . GLY A 1 323 ? 86.203 178.785 38.835 1.00 66.85 321 GLY A O 1
ATOM 2562 N N . LYS A 1 324 ? 85.697 177.680 40.739 1.00 61.00 322 LYS A N 1
ATOM 2563 C CA . LYS A 1 324 ? 84.399 177.168 40.288 1.00 63.33 322 LYS A CA 1
ATOM 2564 C C . LYS A 1 324 ? 83.340 178.271 40.128 1.00 62.13 322 LYS A C 1
ATOM 2565 O O . LYS A 1 324 ? 83.478 179.368 40.673 1.00 65.80 322 LYS A O 1
ATOM 2571 N N . ASP A 1 325 ? 82.279 177.968 39.382 1.00 62.45 323 ASP A N 1
ATOM 2572 C CA . ASP A 1 325 ? 81.178 178.906 39.171 1.00 56.40 323 ASP A CA 1
ATOM 2573 C C . ASP A 1 325 ? 80.251 178.981 40.400 1.00 64.10 323 ASP A C 1
ATOM 2574 O O . ASP A 1 325 ? 80.443 178.258 41.381 1.00 57.03 323 ASP A O 1
ATOM 2579 N N . SER A 1 326 ? 79.224 179.823 40.318 1.00 59.41 324 SER A N 1
ATOM 2580 C CA . SER A 1 326 ? 78.424 180.183 41.484 1.00 55.17 324 SER A CA 1
ATOM 2581 C C . SER A 1 326 ? 77.188 179.319 41.733 1.00 57.85 324 SER A C 1
ATOM 2582 O O . SER A 1 326 ? 76.311 179.721 42.497 1.00 53.07 324 SER A O 1
ATOM 2585 N N . THR A 1 327 ? 77.135 178.135 41.120 1.00 59.77 325 THR A N 1
ATOM 2586 C CA . THR A 1 327 ? 76.015 177.190 41.295 1.00 52.18 325 THR A CA 1
ATOM 2587 C C . THR A 1 327 ? 75.598 176.984 42.762 1.00 56.56 325 THR A C 1
ATOM 2588 O O . THR A 1 327 ? 74.409 177.103 43.099 1.00 58.07 325 THR A O 1
ATOM 2592 N N . GLN A 1 328 ? 76.580 176.727 43.627 1.00 52.80 326 GLN A N 1
ATOM 2593 C CA A GLN A 1 328 ? 76.324 176.385 45.027 0.50 55.86 326 GLN A CA 1
ATOM 2594 C CA B GLN A 1 328 ? 76.287 176.391 45.015 0.50 54.44 326 GLN A CA 1
ATOM 2595 C C . GLN A 1 328 ? 75.898 177.591 45.863 1.00 60.08 326 GLN A C 1
ATOM 2596 O O . GLN A 1 328 ? 74.995 177.488 46.702 1.00 56.18 326 GLN A O 1
ATOM 2607 N N . SER A 1 329 ? 76.554 178.733 45.639 1.00 55.27 327 SER A N 1
ATOM 2608 C CA . SER A 1 329 ? 76.227 179.945 46.397 1.00 53.20 327 SER A CA 1
ATOM 2609 C C . SER A 1 329 ? 74.876 180.505 45.971 1.00 59.68 327 SER A C 1
ATOM 2610 O O . SER A 1 329 ? 74.106 180.981 46.816 1.00 62.27 327 SER A O 1
ATOM 2613 N N . ASP A 1 330 ? 74.587 180.421 44.671 1.00 50.53 328 ASP A N 1
ATOM 2614 C CA . ASP A 1 330 ? 73.252 180.731 44.152 1.00 54.43 328 ASP A CA 1
ATOM 2615 C C . ASP A 1 330 ? 72.174 179.842 44.776 1.00 59.68 328 ASP A C 1
ATOM 2616 O O . ASP A 1 330 ? 71.130 180.345 45.197 1.00 56.60 328 ASP A O 1
ATOM 2621 N N . ARG A 1 331 ? 72.445 178.537 44.864 1.00 56.44 329 ARG A N 1
ATOM 2622 C CA . ARG A 1 331 ? 71.540 177.593 45.540 1.00 57.76 329 ARG A CA 1
ATOM 2623 C C . ARG A 1 331 ? 71.250 177.973 46.997 1.00 58.00 329 ARG A C 1
ATOM 2624 O O . ARG A 1 331 ? 70.110 177.867 47.440 1.00 62.31 329 ARG A O 1
ATOM 2632 N N . ALA A 1 332 ? 72.268 178.439 47.727 1.00 64.32 330 ALA A N 1
ATOM 2633 C CA . ALA A 1 332 ? 72.072 178.906 49.110 1.00 57.21 330 ALA A CA 1
ATOM 2634 C C . ALA A 1 332 ? 71.271 180.210 49.193 1.00 60.88 330 ALA A C 1
ATOM 2635 O O . ALA A 1 332 ? 70.505 180.400 50.138 1.00 64.69 330 ALA A O 1
ATOM 2637 N N . ALA A 1 333 ? 71.442 181.092 48.205 1.00 50.28 331 ALA A N 1
ATOM 2638 C CA . ALA A 1 333 ? 70.661 182.332 48.121 1.00 53.74 331 ALA A CA 1
ATOM 2639 C C . ALA A 1 333 ? 69.165 182.068 47.936 1.00 53.56 331 ALA A C 1
ATOM 2640 O O . ALA A 1 333 ? 68.332 182.795 48.487 1.00 62.82 331 ALA A O 1
ATOM 2642 N N . VAL A 1 334 ? 68.844 181.033 47.154 1.00 50.50 332 VAL A N 1
ATOM 2643 C CA . VAL A 1 334 ? 67.472 180.557 46.951 1.00 44.09 332 VAL A CA 1
ATOM 2644 C C . VAL A 1 334 ? 66.864 180.179 48.303 1.00 59.35 332 VAL A C 1
ATOM 2645 O O . VAL A 1 334 ? 65.739 180.579 48.634 1.00 57.16 332 VAL A O 1
ATOM 2649 N N . VAL A 1 335 ? 67.634 179.427 49.084 1.00 50.32 333 VAL A N 1
ATOM 2650 C CA . VAL A 1 335 ? 67.244 179.044 50.434 1.00 55.87 333 VAL A CA 1
ATOM 2651 C C . VAL A 1 335 ? 67.097 180.267 51.359 1.00 56.31 333 VAL A C 1
ATOM 2652 O O . VAL A 1 335 ? 66.159 180.329 52.161 1.00 56.47 333 VAL A O 1
ATOM 2656 N N . MET A 1 336 ? 67.993 181.250 51.219 1.00 56.29 334 MET A N 1
ATOM 2657 C CA . MET A 1 336 ? 67.846 182.521 51.939 1.00 53.14 334 MET A CA 1
ATOM 2658 C C . MET A 1 336 ? 66.509 183.176 51.583 1.00 59.89 334 MET A C 1
ATOM 2659 O O . MET A 1 336 ? 65.774 183.615 52.472 1.00 54.21 334 MET A O 1
ATOM 2664 N N . ALA A 1 337 ? 66.184 183.195 50.289 1.00 49.01 335 ALA A N 1
ATOM 2665 C CA . ALA A 1 337 ? 64.906 183.729 49.813 1.00 52.60 335 ALA A CA 1
ATOM 2666 C C . ALA A 1 337 ? 63.680 182.979 50.352 1.00 52.85 335 ALA A C 1
ATOM 2667 O O . ALA A 1 337 ? 62.669 183.600 50.680 1.00 65.55 335 ALA A O 1
ATOM 2669 N N . LYS A 1 338 ? 63.773 181.656 50.455 1.00 55.13 336 LYS A N 1
ATOM 2670 C CA . LYS A 1 338 ? 62.665 180.851 50.976 1.00 55.44 336 LYS A CA 1
ATOM 2671 C C . LYS A 1 338 ? 62.486 181.032 52.476 1.00 53.60 336 LYS A C 1
ATOM 2672 O O . LYS A 1 338 ? 61.376 180.907 52.990 1.00 60.42 336 LYS A O 1
ATOM 2678 N N . ALA A 1 339 ? 63.584 181.319 53.172 1.00 53.41 337 ALA A N 1
ATOM 2679 C CA . ALA A 1 339 ? 63.534 181.611 54.600 1.00 49.89 337 ALA A CA 1
ATOM 2680 C C . ALA A 1 339 ? 63.149 183.068 54.866 1.00 57.35 337 ALA A C 1
ATOM 2681 O O . ALA A 1 339 ? 62.749 183.413 55.982 1.00 63.38 337 ALA A O 1
ATOM 2683 N N . GLY A 1 340 ? 63.263 183.907 53.833 1.00 49.57 338 GLY A N 1
ATOM 2684 C CA . GLY A 1 340 ? 62.958 185.331 53.924 1.00 46.13 338 GLY A CA 1
ATOM 2685 C C . GLY A 1 340 ? 63.976 186.063 54.778 1.00 56.97 338 GLY A C 1
ATOM 2686 O O . GLY A 1 340 ? 63.617 186.833 55.668 1.00 64.79 338 GLY A O 1
ATOM 2687 N N . ILE A 1 341 ? 65.251 185.793 54.523 1.00 57.10 339 ILE A N 1
ATOM 2688 C CA . ILE A 1 341 ? 66.339 186.385 55.288 1.00 49.37 339 ILE A CA 1
ATOM 2689 C C . ILE A 1 341 ? 67.395 186.947 54.347 1.00 58.08 339 ILE A C 1
ATOM 2690 O O . ILE A 1 341 ? 67.526 186.498 53.205 1.00 60.29 339 ILE A O 1
ATOM 2695 N N . LYS A 1 342 ? 68.129 187.943 54.839 1.00 62.12 340 LYS A N 1
ATOM 2696 C CA . LYS A 1 342 ? 69.175 188.628 54.086 1.00 60.34 340 LYS A CA 1
ATOM 2697 C C . LYS A 1 342 ? 70.510 188.354 54.780 1.00 61.08 340 LYS A C 1
ATOM 2698 O O . LYS A 1 342 ? 70.537 188.115 55.985 1.00 60.39 340 LYS A O 1
ATOM 2704 N N . ALA A 1 343 ? 71.606 188.360 54.020 1.00 57.45 341 ALA A N 1
ATOM 2705 C CA . ALA A 1 343 ? 72.962 188.170 54.559 1.00 54.78 341 ALA A CA 1
ATOM 2706 C C . ALA A 1 343 ? 73.299 189.078 55.743 1.00 61.84 341 ALA A C 1
ATOM 2707 O O . ALA A 1 343 ? 74.048 188.680 56.633 1.00 67.11 341 ALA A O 1
ATOM 2709 N N . SER A 1 344 ? 72.720 190.280 55.750 1.00 66.13 342 SER A N 1
ATOM 2710 C CA . SER A 1 344 ? 72.903 191.266 56.817 1.00 63.14 342 SER A CA 1
ATOM 2711 C C . SER A 1 344 ? 72.349 190.838 58.169 1.00 65.73 342 SER A C 1
ATOM 2712 O O . SER A 1 344 ? 72.691 191.433 59.190 1.00 69.73 342 SER A O 1
ATOM 2715 N N . GLN A 1 345 ? 71.505 189.807 58.183 1.00 61.59 343 GLN A N 1
ATOM 2716 C CA . GLN A 1 345 ? 70.933 189.297 59.427 1.00 59.73 343 GLN A CA 1
ATOM 2717 C C . GLN A 1 345 ? 71.969 188.562 60.277 1.00 65.01 343 GLN A C 1
ATOM 2718 O O . GLN A 1 345 ? 71.685 188.176 61.412 1.00 58.85 343 GLN A O 1
ATOM 2724 N N . ARG A 1 346 ? 73.157 188.350 59.711 1.00 56.47 344 ARG A N 1
ATOM 2725 C CA . ARG A 1 346 ? 74.299 187.871 60.471 1.00 56.97 344 ARG A CA 1
ATOM 2726 C C . ARG A 1 346 ? 74.981 189.105 61.030 1.00 58.96 344 ARG A C 1
ATOM 2727 O O . ARG A 1 346 ? 75.665 189.836 60.299 1.00 54.05 344 ARG A O 1
ATOM 2735 N N . VAL A 1 347 ? 74.803 189.323 62.330 1.00 47.34 345 VAL A N 1
ATOM 2736 C CA . VAL A 1 347 ? 75.168 190.603 62.950 1.00 52.18 345 VAL A CA 1
ATOM 2737 C C . VAL A 1 347 ? 76.645 191.013 62.847 1.00 51.17 345 VAL A C 1
ATOM 2738 O O . VAL A 1 347 ? 76.956 192.195 62.956 1.00 63.59 345 VAL A O 1
ATOM 2742 N N . VAL A 1 348 ? 77.542 190.055 62.618 1.00 52.80 346 VAL A N 1
ATOM 2743 C CA . VAL A 1 348 ? 78.979 190.365 62.537 1.00 48.94 346 VAL A CA 1
ATOM 2744 C C . VAL A 1 348 ? 79.447 190.829 61.148 1.00 43.27 346 VAL A C 1
ATOM 2745 O O . VAL A 1 348 ? 80.608 191.206 60.973 1.00 49.84 346 VAL A O 1
ATOM 2749 N N . VAL A 1 349 ? 78.545 190.816 60.171 1.00 44.56 347 VAL A N 1
ATOM 2750 C CA . VAL A 1 349 ? 78.913 191.123 58.786 1.00 53.48 347 VAL A CA 1
ATOM 2751 C C . VAL A 1 349 ? 79.207 192.612 58.557 1.00 60.80 347 VAL A C 1
ATOM 2752 O O . VAL A 1 349 ? 80.317 192.958 58.152 1.00 62.39 347 VAL A O 1
ATOM 2756 N N . GLU A 1 350 ? 78.235 193.482 58.836 1.00 56.91 348 GLU A N 1
ATOM 2757 C CA . GLU A 1 350 ? 78.405 194.927 58.600 1.00 64.59 348 GLU A CA 1
ATOM 2758 C C . GLU A 1 350 ? 79.491 195.646 59.434 1.00 58.53 348 GLU A C 1
ATOM 2759 O O . GLU A 1 350 ? 80.203 196.492 58.878 1.00 57.06 348 GLU A O 1
ATOM 2765 N N . PRO A 1 351 ? 79.613 195.341 60.753 1.00 54.67 349 PRO A N 1
ATOM 2766 C CA . PRO A 1 351 ? 80.734 195.902 61.515 1.00 50.66 349 PRO A CA 1
ATOM 2767 C C . PRO A 1 351 ? 82.104 195.578 60.938 1.00 49.10 349 PRO A C 1
ATOM 2768 O O . PRO A 1 351 ? 82.965 196.462 60.873 1.00 54.62 349 PRO A O 1
ATOM 2772 N N . ALA A 1 352 ? 82.298 194.333 60.515 1.00 53.21 350 ALA A N 1
ATOM 2773 C CA . ALA A 1 352 ? 83.559 193.923 59.908 1.00 44.48 350 ALA A CA 1
ATOM 2774 C C . ALA A 1 352 ? 83.811 194.726 58.640 1.00 52.34 350 ALA A C 1
ATOM 2775 O O . ALA A 1 352 ? 84.927 195.207 58.414 1.00 56.04 350 ALA A O 1
ATOM 2777 N N . ARG A 1 353 ? 82.759 194.893 57.838 1.00 48.32 351 ARG A N 1
ATOM 2778 C CA . ARG A 1 353 ? 82.841 195.639 56.580 1.00 63.18 351 ARG A CA 1
ATOM 2779 C C . ARG A 1 353 ? 83.111 197.131 56.765 1.00 61.13 351 ARG A C 1
ATOM 2780 O O . ARG A 1 353 ? 83.832 197.724 55.963 1.00 57.18 351 ARG A O 1
ATOM 2788 N N . GLN A 1 354 ? 82.545 197.720 57.822 1.00 63.30 352 GLN A N 1
ATOM 2789 C CA . GLN A 1 354 ? 82.798 199.124 58.174 1.00 62.85 352 GLN A CA 1
ATOM 2790 C C . GLN A 1 354 ? 84.272 199.395 58.498 1.00 61.89 352 GLN A C 1
ATOM 2791 O O . GLN A 1 354 ? 84.806 200.436 58.106 1.00 67.68 352 GLN A O 1
ATOM 2797 N N . VAL A 1 355 ? 84.915 198.454 59.195 1.00 57.56 353 VAL A N 1
ATOM 2798 C CA . VAL A 1 355 ? 86.349 198.519 59.488 1.00 49.03 353 VAL A CA 1
ATOM 2799 C C . VAL A 1 355 ? 87.176 198.605 58.196 1.00 52.01 353 VAL A C 1
ATOM 2800 O O . VAL A 1 355 ? 88.113 199.391 58.117 1.00 54.29 353 VAL A O 1
ATOM 2804 N N . GLU A 1 356 ? 86.812 197.818 57.187 1.00 55.82 354 GLU A N 1
ATOM 2805 C CA . GLU A 1 356 ? 87.493 197.867 55.894 1.00 58.92 354 GLU A CA 1
ATOM 2806 C C . GLU A 1 356 ? 87.195 199.160 55.138 1.00 61.35 354 GLU A C 1
ATOM 2807 O O . GLU A 1 356 ? 88.114 199.798 54.609 1.00 56.24 354 GLU A O 1
ATOM 2813 N N . GLU A 1 357 ? 85.916 199.545 55.115 1.00 58.21 355 GLU A N 1
ATOM 2814 C CA . GLU A 1 357 ? 85.457 200.741 54.400 1.00 62.16 355 GLU A CA 1
ATOM 2815 C C . GLU A 1 357 ? 86.186 202.008 54.818 1.00 60.28 355 GLU A C 1
ATOM 2816 O O . GLU A 1 357 ? 86.467 202.861 53.976 1.00 69.19 355 GLU A O 1
ATOM 2822 N N . ARG A 1 358 ? 86.518 202.124 56.100 1.00 60.57 356 ARG A N 1
ATOM 2823 C CA . ARG A 1 358 ? 87.177 203.334 56.574 1.00 59.46 356 ARG A CA 1
ATOM 2824 C C . ARG A 1 358 ? 88.672 203.220 56.889 1.00 55.97 356 ARG A C 1
ATOM 2825 O O . ARG A 1 358 ? 89.280 204.201 57.308 1.00 70.61 356 ARG A O 1
ATOM 2833 N N . THR A 1 359 ? 89.269 202.047 56.676 1.00 55.23 357 THR A N 1
ATOM 2834 C CA . THR A 1 359 ? 90.723 201.897 56.857 1.00 46.36 357 THR A CA 1
ATOM 2835 C C . THR A 1 359 ? 91.438 201.537 55.567 1.00 49.38 357 THR A C 1
ATOM 2836 O O . THR A 1 359 ? 92.656 201.709 55.473 1.00 59.41 357 THR A O 1
ATOM 2840 N N . SER A 1 360 ? 90.678 201.007 54.604 1.00 52.28 358 SER A N 1
ATOM 2841 C CA . SER A 1 360 ? 91.191 200.441 53.337 1.00 58.88 358 SER A CA 1
ATOM 2842 C C . SER A 1 360 ? 92.032 199.173 53.527 1.00 59.70 358 SER A C 1
ATOM 2843 O O . SER A 1 360 ? 92.780 198.778 52.628 1.00 69.98 358 SER A O 1
ATOM 2846 N N . LEU A 1 361 ? 91.894 198.541 54.693 1.00 61.10 359 LEU A N 1
ATOM 2847 C CA . LEU A 1 361 ? 92.651 197.339 55.058 1.00 53.80 359 LEU A CA 1
ATOM 2848 C C . LEU A 1 361 ? 91.679 196.273 55.607 1.00 55.38 359 LEU A C 1
ATOM 2849 O O . LEU A 1 361 ? 90.586 196.627 56.047 1.00 51.38 359 LEU A O 1
ATOM 2854 N N . PRO A 1 362 ? 92.054 194.971 55.564 1.00 50.95 360 PRO A N 1
ATOM 2855 C CA . PRO A 1 362 ? 91.130 193.917 56.018 1.00 52.02 360 PRO A CA 1
ATOM 2856 C C . PRO A 1 362 ? 90.559 194.117 57.427 1.00 49.45 360 PRO A C 1
ATOM 2857 O O . PRO A 1 362 ? 91.272 194.539 58.329 1.00 45.69 360 PRO A O 1
ATOM 2861 N N . GLY A 1 363 ? 89.272 193.825 57.581 1.00 53.35 361 GLY A N 1
ATOM 2862 C CA . GLY A 1 363 ? 88.573 193.950 58.856 1.00 56.01 361 GLY A CA 1
ATOM 2863 C C . GLY A 1 363 ? 87.993 192.623 59.313 1.00 55.78 361 GLY A C 1
ATOM 2864 O O . GLY A 1 363 ? 88.087 191.615 58.610 1.00 65.68 361 GLY A O 1
ATOM 2865 N N . CYS A 1 364 ? 87.357 192.643 60.479 1.00 47.77 362 CYS A N 1
ATOM 2866 C CA . CYS A 1 364 ? 87.102 191.444 61.260 1.00 49.38 362 CYS A CA 1
ATOM 2867 C C . CYS A 1 364 ? 86.197 191.805 62.438 1.00 57.73 362 CYS A C 1
ATOM 2868 O O . CYS A 1 364 ? 86.409 192.836 63.068 1.00 55.86 362 CYS A O 1
ATOM 2871 N N . ALA A 1 365 ? 85.203 190.967 62.738 1.00 56.51 363 ALA A N 1
ATOM 2872 C CA . ALA A 1 365 ? 84.327 191.175 63.907 1.00 48.85 363 ALA A CA 1
ATOM 2873 C C . ALA A 1 365 ? 83.859 189.873 64.560 1.00 59.91 363 ALA A C 1
ATOM 2874 O O . ALA A 1 365 ? 83.680 188.870 63.875 1.00 53.93 363 ALA A O 1
ATOM 2876 N N . ILE A 1 366 ? 83.634 189.914 65.877 1.00 52.60 364 ILE A N 1
ATOM 2877 C CA . ILE A 1 366 ? 83.129 188.771 66.641 1.00 48.39 364 ILE A CA 1
ATOM 2878 C C . ILE A 1 366 ? 81.925 189.132 67.527 1.00 51.41 364 ILE A C 1
ATOM 2879 O O . ILE A 1 366 ? 81.852 190.235 68.066 1.00 54.76 364 ILE A O 1
ATOM 2884 N N . GLU A 1 367 ? 80.983 188.201 67.665 1.00 53.62 365 GLU A N 1
ATOM 2885 C CA . GLU A 1 367 ? 79.888 188.349 68.618 1.00 55.38 365 GLU A CA 1
ATOM 2886 C C . GLU A 1 367 ? 80.094 187.428 69.805 1.00 50.84 365 GLU A C 1
ATOM 2887 O O . GLU A 1 367 ? 80.086 186.209 69.668 1.00 57.65 365 GLU A O 1
ATOM 2893 N N . LEU A 1 368 ? 80.262 188.027 70.975 1.00 56.24 366 LEU A N 1
ATOM 2894 C CA . LEU A 1 368 ? 80.498 187.281 72.202 1.00 50.50 366 LEU A CA 1
ATOM 2895 C C . LEU A 1 368 ? 79.195 186.692 72.706 1.00 48.30 366 LEU A C 1
ATOM 2896 O O . LEU A 1 368 ? 78.125 187.130 72.295 1.00 54.96 366 LEU A O 1
ATOM 2901 N N . VAL A 1 369 ? 79.289 185.696 73.585 1.00 60.93 367 VAL A N 1
ATOM 2902 C CA . VAL A 1 369 ? 78.110 184.997 74.119 1.00 70.20 367 VAL A CA 1
ATOM 2903 C C . VAL A 1 369 ? 77.149 186.012 74.750 1.00 67.78 367 VAL A C 1
ATOM 2904 O O . VAL A 1 369 ? 75.928 185.923 74.598 1.00 65.18 367 VAL A O 1
ATOM 2908 N N . ASP A 1 370 ? 77.759 187.000 75.396 1.00 74.98 368 ASP A N 1
ATOM 2909 C CA . ASP A 1 370 ? 77.155 188.218 75.914 1.00 75.33 368 ASP A CA 1
ATOM 2910 C C . ASP A 1 370 ? 76.244 188.968 74.918 1.00 71.31 368 ASP A C 1
ATOM 2911 O O . ASP A 1 370 ? 75.247 189.567 75.314 1.00 70.48 368 ASP A O 1
ATOM 2916 N N . GLY A 1 371 ? 76.592 188.935 73.635 1.00 61.16 369 GLY A N 1
ATOM 2917 C CA . GLY A 1 371 ? 75.868 189.691 72.615 1.00 54.21 369 GLY A CA 1
ATOM 2918 C C . GLY A 1 371 ? 76.667 190.869 72.075 1.00 57.96 369 GLY A C 1
ATOM 2919 O O . GLY A 1 371 ? 76.279 191.481 71.079 1.00 62.46 369 GLY A O 1
ATOM 2920 N N . SER A 1 372 ? 77.782 191.180 72.736 1.00 58.23 370 SER A N 1
ATOM 2921 C CA . SER A 1 372 ? 78.663 192.290 72.359 1.00 60.41 370 SER A CA 1
ATOM 2922 C C . SER A 1 372 ? 79.337 192.058 71.015 1.00 57.28 370 SER A C 1
ATOM 2923 O O . SER A 1 372 ? 79.787 190.952 70.723 1.00 58.37 370 SER A O 1
ATOM 2926 N N . ILE A 1 373 ? 79.399 193.107 70.203 1.00 58.95 371 ILE A N 1
ATOM 2927 C CA . ILE A 1 373 ? 80.131 193.066 68.940 1.00 57.57 371 ILE A CA 1
ATOM 2928 C C . ILE A 1 373 ? 81.499 193.694 69.156 1.00 62.56 371 ILE A C 1
ATOM 2929 O O . ILE A 1 373 ? 81.592 194.847 69.578 1.00 75.45 371 ILE A O 1
ATOM 2934 N N . ILE A 1 374 ? 82.556 192.934 68.882 1.00 53.12 372 ILE A N 1
ATOM 2935 C CA . ILE A 1 374 ? 83.922 193.442 68.990 1.00 49.29 372 ILE A CA 1
ATOM 2936 C C . ILE A 1 374 ? 84.602 193.302 67.630 1.00 52.11 372 ILE A C 1
ATOM 2937 O O . ILE A 1 374 ? 84.501 192.259 66.993 1.00 60.51 372 ILE A O 1
ATOM 2942 N N . THR A 1 375 ? 85.267 194.359 67.173 1.00 54.69 373 THR A N 1
ATOM 2943 C CA . THR A 1 375 ? 85.964 194.309 65.895 1.00 44.33 373 THR A CA 1
ATOM 2944 C C . THR A 1 375 ? 87.486 194.331 66.036 1.00 50.62 373 THR A C 1
ATOM 2945 O O . THR A 1 375 ? 88.016 194.639 67.104 1.00 52.63 373 THR A O 1
ATOM 2949 N N . GLY A 1 376 ? 88.177 194.000 64.946 1.00 39.90 374 GLY A N 1
ATOM 2950 C CA . GLY A 1 376 ? 89.628 194.100 64.883 1.00 44.39 374 GLY A CA 1
ATOM 2951 C C . GLY A 1 376 ? 90.065 194.754 63.588 1.00 49.91 374 GLY A C 1
ATOM 2952 O O . GLY A 1 376 ? 89.409 194.594 62.563 1.00 49.76 374 GLY A O 1
ATOM 2953 N N . ALA A 1 377 ? 91.175 195.485 63.639 1.00 49.65 375 ALA A N 1
ATOM 2954 C CA . ALA A 1 377 ? 91.693 196.208 62.479 1.00 51.66 375 ALA A CA 1
ATOM 2955 C C . ALA A 1 377 ? 93.134 195.824 62.175 1.00 52.27 375 ALA A C 1
ATOM 2956 O O . ALA A 1 377 ? 93.849 195.330 63.040 1.00 61.58 375 ALA A O 1
ATOM 2958 N N . THR A 1 378 ? 93.552 196.053 60.936 1.00 57.35 376 THR A N 1
ATOM 2959 C CA . THR A 1 378 ? 94.921 195.785 60.534 1.00 55.48 376 THR A CA 1
ATOM 2960 C C . THR A 1 378 ? 95.807 196.947 60.971 1.00 56.18 376 THR A C 1
ATOM 2961 O O . THR A 1 378 ? 95.463 198.109 60.748 1.00 64.91 376 THR A O 1
ATOM 2965 N N . SER A 1 379 ? 96.928 196.622 61.611 1.00 50.47 377 SER A N 1
ATOM 2966 C CA . SER A 1 379 ? 97.939 197.605 61.988 1.00 54.20 377 SER A CA 1
ATOM 2967 C C . SER A 1 379 ? 99.339 197.134 61.575 1.00 60.40 377 SER A C 1
ATOM 2968 O O . SER A 1 379 ? 99.485 196.063 60.975 1.00 57.94 377 SER A O 1
ATOM 2971 N N . ASP A 1 380 ? 100.358 197.932 61.904 1.00 61.10 378 ASP A N 1
ATOM 2972 C CA . ASP A 1 380 ? 101.763 197.591 61.629 1.00 65.95 378 ASP A CA 1
ATOM 2973 C C . ASP A 1 380 ? 102.195 196.329 62.355 1.00 66.84 378 ASP A C 1
ATOM 2974 O O . ASP A 1 380 ? 103.024 195.566 61.858 1.00 74.08 378 ASP A O 1
ATOM 2979 N N . LEU A 1 381 ? 101.623 196.128 63.537 1.00 62.93 379 LEU A N 1
ATOM 2980 C CA . LEU A 1 381 ? 102.002 195.040 64.418 1.00 62.61 379 LEU A CA 1
ATOM 2981 C C . LEU A 1 381 ? 101.126 193.797 64.241 1.00 64.78 379 LEU A C 1
ATOM 2982 O O . LEU A 1 381 ? 101.612 192.668 64.325 1.00 68.25 379 LEU A O 1
ATOM 2987 N N . LEU A 1 382 ? 99.840 194.016 63.987 1.00 60.86 380 LEU A N 1
ATOM 2988 C CA . LEU A 1 382 ? 98.836 192.968 64.082 1.00 56.25 380 LEU A CA 1
ATOM 2989 C C . LEU A 1 382 ? 97.985 192.875 62.835 1.00 59.29 380 LEU A C 1
ATOM 2990 O O . LEU A 1 382 ? 97.580 193.899 62.278 1.00 61.40 380 LEU A O 1
ATOM 2995 N N . GLY A 1 383 ? 97.710 191.642 62.409 1.00 58.22 381 GLY A N 1
ATOM 2996 C CA . GLY A 1 383 ? 96.631 191.371 61.456 1.00 50.91 381 GLY A CA 1
ATOM 2997 C C . GLY A 1 383 ? 95.295 191.567 62.159 1.00 56.56 381 GLY A C 1
ATOM 2998 O O . GLY A 1 383 ? 95.230 191.551 63.394 1.00 61.94 381 GLY A O 1
ATOM 2999 N N . CYS A 1 384 ? 94.223 191.741 61.392 1.00 54.79 382 CYS A N 1
ATOM 3000 C CA . CYS A 1 384 ? 92.943 192.137 61.990 1.00 58.56 382 CYS A CA 1
ATOM 3001 C C . CYS A 1 384 ? 92.286 191.077 62.874 1.00 52.35 382 CYS A C 1
ATOM 3002 O O . CYS A 1 384 ? 91.590 191.415 63.825 1.00 63.88 382 CYS A O 1
ATOM 3005 N N . SER A 1 385 ? 92.523 189.804 62.570 1.00 52.44 383 SER A N 1
ATOM 3006 C CA . SER A 1 385 ? 91.984 188.712 63.374 1.00 52.49 383 SER A CA 1
ATOM 3007 C C . SER A 1 385 ? 92.730 188.555 64.712 1.00 56.17 383 SER A C 1
ATOM 3008 O O . SER A 1 385 ? 92.106 188.328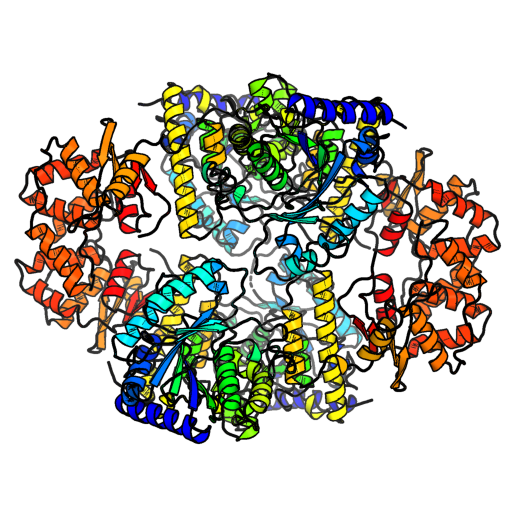 65.757 1.00 48.51 383 SER A O 1
ATOM 3011 N N . SER A 1 386 ? 94.056 188.707 64.670 1.00 52.01 384 SER A N 1
ATOM 3012 C CA . SER A 1 386 ? 94.896 188.790 65.873 1.00 48.85 384 SER A CA 1
ATOM 3013 C C . SER A 1 386 ? 94.468 189.951 66.771 1.00 57.13 384 SER A C 1
ATOM 3014 O O . SER A 1 386 ? 94.330 189.796 67.989 1.00 66.47 384 SER A O 1
ATOM 3017 N N . SER A 1 387 ? 94.263 191.109 66.146 1.00 56.73 385 SER A N 1
ATOM 3018 C CA . SER A 1 387 ? 93.756 192.304 66.807 1.00 51.27 385 SER A CA 1
ATOM 3019 C C . SER A 1 387 ? 92.365 192.090 67.414 1.00 49.86 385 SER A C 1
ATOM 3020 O O . SER A 1 387 ? 92.125 192.487 68.554 1.00 49.86 385 SER A O 1
ATOM 3023 N N . MET A 1 388 ? 91.469 191.443 66.666 1.00 55.07 386 MET A N 1
ATOM 3024 C CA . MET A 1 388 ? 90.118 191.113 67.152 1.00 53.71 386 MET A CA 1
ATOM 3025 C C . MET A 1 388 ? 90.149 190.210 68.389 1.00 63.46 386 MET A C 1
ATOM 3026 O O . MET A 1 388 ? 89.392 190.432 69.337 1.00 63.15 386 MET A O 1
ATOM 3031 N N . LEU A 1 389 ? 91.033 189.209 68.370 1.00 56.42 387 LEU A N 1
ATOM 3032 C CA . LEU A 1 389 ? 91.181 188.262 69.470 1.00 57.05 387 LEU A CA 1
ATOM 3033 C C . LEU A 1 389 ? 91.577 188.928 70.772 1.00 58.14 387 LEU A C 1
ATOM 3034 O O . LEU A 1 389 ? 90.961 188.678 71.809 1.00 53.64 387 LEU A O 1
ATOM 3039 N N . LEU A 1 390 ? 92.607 189.770 70.708 1.00 52.43 388 LEU A N 1
ATOM 3040 C CA . LEU A 1 390 ? 93.105 190.467 71.888 1.00 47.91 388 LEU A CA 1
ATOM 3041 C C . LEU A 1 390 ? 92.045 191.405 72.444 1.00 51.39 388 LEU A C 1
ATOM 3042 O O . LEU A 1 390 ? 91.873 191.489 73.657 1.00 54.18 388 LEU A O 1
ATOM 3047 N N . ASN A 1 391 ? 91.320 192.080 71.551 1.00 50.27 389 ASN A N 1
ATOM 3048 C CA . ASN A 1 391 ? 90.204 192.935 71.946 1.00 52.01 389 ASN A CA 1
ATOM 3049 C C . ASN A 1 391 ? 89.077 192.149 72.622 1.00 54.30 389 ASN A C 1
ATOM 3050 O O . ASN A 1 391 ? 88.517 192.595 73.634 1.00 49.88 389 ASN A O 1
ATOM 3055 N N . ALA A 1 392 ? 88.776 190.973 72.070 1.00 48.42 390 ALA A N 1
ATOM 3056 C CA . ALA A 1 392 ? 87.730 190.102 72.599 1.00 50.22 390 ALA A CA 1
ATOM 3057 C C . ALA A 1 392 ? 88.117 189.526 73.954 1.00 54.45 390 ALA A C 1
ATOM 3058 O O . ALA A 1 392 ? 87.287 189.461 74.867 1.00 57.44 390 ALA A O 1
ATOM 3060 N N . LEU A 1 393 ? 89.380 189.128 74.078 1.00 50.10 391 LEU A N 1
ATOM 3061 C CA . LEU A 1 393 ? 89.903 188.579 75.327 1.00 52.62 391 LEU A CA 1
ATOM 3062 C C . LEU A 1 393 ? 89.942 189.628 76.435 1.00 55.93 391 LEU A C 1
ATOM 3063 O O . LEU A 1 393 ? 89.618 189.324 77.583 1.00 48.37 391 LEU A O 1
ATOM 3068 N N . LYS A 1 394 ? 90.320 190.856 76.071 1.00 57.06 392 LYS A N 1
ATOM 3069 C CA . LYS A 1 394 ? 90.267 192.007 76.974 1.00 52.11 392 LYS A CA 1
ATOM 3070 C C . LYS A 1 394 ? 88.856 192.299 77.469 1.00 54.34 392 LYS A C 1
ATOM 3071 O O . LYS A 1 394 ? 88.649 192.543 78.665 1.00 49.63 392 LYS A O 1
ATOM 3077 N N . HIS A 1 395 ? 87.896 192.269 76.547 1.00 48.72 393 HIS A N 1
ATOM 3078 C CA . HIS A 1 395 ? 86.501 192.530 76.881 1.00 53.67 393 HIS A CA 1
ATOM 3079 C C . HIS A 1 395 ? 85.931 191.498 77.853 1.00 53.30 393 HIS A C 1
ATOM 3080 O O . HIS A 1 395 ? 85.273 191.867 78.826 1.00 59.01 393 HIS A O 1
ATOM 3087 N N . LEU A 1 396 ? 86.196 190.219 77.582 1.00 52.19 394 LEU A N 1
ATOM 3088 C CA . LEU A 1 396 ? 85.672 189.109 78.382 1.00 50.56 394 LEU A CA 1
ATOM 3089 C C . LEU A 1 396 ? 86.284 189.024 79.774 1.00 53.59 394 LEU A C 1
ATOM 3090 O O . LEU A 1 396 ? 85.624 188.590 80.720 1.00 58.70 394 LEU A O 1
ATOM 3095 N N . ALA A 1 397 ? 87.549 189.423 79.881 1.00 46.37 395 ALA A N 1
ATOM 3096 C CA . ALA A 1 397 ? 88.276 189.405 81.142 1.00 42.12 395 ALA A CA 1
ATOM 3097 C C . ALA A 1 397 ? 88.074 190.683 81.951 1.00 51.63 395 ALA A C 1
ATOM 3098 O O . ALA A 1 397 ? 88.454 190.748 83.119 1.00 63.45 395 ALA A O 1
ATOM 3100 N N . GLY A 1 398 ? 87.487 191.699 81.326 1.00 56.81 396 GLY A N 1
ATOM 3101 C CA . GLY A 1 398 ? 87.275 192.984 81.980 1.00 50.88 396 GLY A CA 1
ATOM 3102 C C . GLY A 1 398 ? 88.556 193.785 82.107 1.00 48.77 396 GLY A C 1
ATOM 3103 O O . GLY A 1 398 ? 88.748 194.508 83.077 1.00 39.45 396 GLY A O 1
ATOM 3104 N N . ILE A 1 399 ? 89.442 193.646 81.131 1.00 44.12 397 ILE A N 1
ATOM 3105 C CA . ILE A 1 399 ? 90.654 194.446 81.105 1.00 48.20 397 ILE A CA 1
ATOM 3106 C C . ILE A 1 399 ? 90.369 195.724 80.329 1.00 57.45 397 ILE A C 1
ATOM 3107 O O . ILE A 1 399 ? 89.793 195.678 79.238 1.00 61.19 397 ILE A O 1
ATOM 3112 N N . ASP A 1 400 ? 90.749 196.854 80.926 1.00 59.28 398 ASP A N 1
ATOM 3113 C CA . ASP A 1 400 ? 90.550 198.185 80.363 1.00 54.51 398 ASP A CA 1
ATOM 3114 C C . ASP A 1 400 ? 91.137 198.281 78.965 1.00 52.35 398 ASP A C 1
ATOM 3115 O O . ASP A 1 400 ? 92.217 197.750 78.701 1.00 66.43 398 ASP A O 1
ATOM 3120 N N . ASP A 1 401 ? 90.415 198.962 78.082 1.00 53.16 399 ASP A N 1
ATOM 3121 C CA . ASP A 1 401 ? 90.767 199.067 76.664 1.00 54.41 399 ASP A CA 1
ATOM 3122 C C . ASP A 1 401 ? 92.180 199.576 76.352 1.00 54.31 399 ASP A C 1
ATOM 3123 O O . ASP A 1 401 ? 92.803 199.124 75.392 1.00 64.98 399 ASP A O 1
ATOM 3128 N N . ALA A 1 402 ? 92.673 200.508 77.164 1.00 56.91 400 ALA A N 1
ATOM 3129 C CA . ALA A 1 402 ? 93.969 201.152 76.937 1.00 50.92 400 ALA A CA 1
ATOM 3130 C C . ALA A 1 402 ? 95.173 200.263 77.267 1.00 58.62 400 ALA A C 1
ATOM 3131 O O . ALA A 1 402 ? 96.282 200.522 76.788 1.00 61.05 400 ALA A O 1
ATOM 3133 N N . ILE A 1 403 ? 94.948 199.221 78.069 1.00 53.98 401 ILE A N 1
ATOM 3134 C CA . ILE A 1 403 ? 96.009 198.322 78.536 1.00 55.01 401 ILE A CA 1
ATOM 3135 C C . ILE A 1 403 ? 96.620 197.493 77.400 1.00 65.10 401 ILE A C 1
ATOM 3136 O O . ILE A 1 403 ? 95.901 196.874 76.618 1.00 67.43 401 ILE A O 1
ATOM 3141 N N . HIS A 1 404 ? 97.948 197.521 77.303 1.00 68.45 402 HIS A N 1
ATOM 3142 C CA . HIS A 1 404 ? 98.692 196.673 76.376 1.00 58.69 402 HIS A CA 1
ATOM 3143 C C . HIS A 1 404 ? 99.052 195.345 77.047 1.00 63.62 402 HIS A C 1
ATOM 3144 O O . HIS A 1 404 ? 99.946 195.296 77.894 1.00 61.36 402 HIS A O 1
ATOM 3151 N N . LEU A 1 405 ? 98.375 194.265 76.670 1.00 62.51 403 LEU A N 1
ATOM 3152 C CA . LEU A 1 405 ? 98.709 192.961 77.236 1.00 67.07 403 LEU A CA 1
ATOM 3153 C C . LEU A 1 405 ? 99.636 192.134 76.355 1.00 67.13 403 LEU A C 1
ATOM 3154 O O . LEU A 1 405 ? 99.369 190.970 76.081 1.00 83.89 403 LEU A O 1
ATOM 3159 N N . LEU A 1 406 ? 100.743 192.744 75.948 1.00 63.65 404 LEU A N 1
ATOM 3160 C CA . LEU A 1 406 ? 101.728 192.105 75.095 1.00 60.54 404 LEU A CA 1
ATOM 3161 C C . LEU A 1 406 ? 103.046 192.863 75.279 1.00 63.87 404 LEU A C 1
ATOM 3162 O O . LEU A 1 406 ? 103.212 193.969 74.759 1.00 60.90 404 LEU A O 1
ATOM 3167 N N . SER A 1 407 ? 103.962 192.275 76.046 1.00 65.30 405 SER A N 1
ATOM 3168 C CA A SER A 1 407 ? 105.256 192.895 76.334 0.50 68.02 405 SER A CA 1
ATOM 3169 C CA B SER A 1 407 ? 105.247 192.904 76.329 0.50 72.93 405 SER A CA 1
ATOM 3170 C C . SER A 1 407 ? 106.151 192.890 75.096 1.00 75.29 405 SER A C 1
ATOM 3171 O O . SER A 1 407 ? 106.170 191.908 74.351 1.00 81.66 405 SER A O 1
ATOM 3176 N N . PRO A 1 408 ? 106.904 193.990 74.864 1.00 73.44 406 PRO A N 1
ATOM 3177 C CA . PRO A 1 408 ? 107.790 194.010 73.690 1.00 69.73 406 PRO A CA 1
ATOM 3178 C C . PRO A 1 408 ? 108.932 192.985 73.713 1.00 66.33 406 PRO A C 1
ATOM 3179 O O . PRO A 1 408 ? 109.684 192.890 72.745 1.00 65.54 406 PRO A O 1
ATOM 3183 N N . GLU A 1 409 ? 109.050 192.228 74.802 1.00 61.69 407 GLU A N 1
ATOM 3184 C CA . GLU A 1 409 ? 110.050 191.168 74.911 1.00 54.44 407 GLU A CA 1
ATOM 3185 C C . GLU A 1 409 ? 109.530 189.874 74.289 1.00 55.25 407 GLU A C 1
ATOM 3186 O O . GLU A 1 409 ? 110.307 188.982 73.952 1.00 63.72 407 GLU A O 1
ATOM 3192 N N . SER A 1 410 ? 108.211 189.782 74.144 1.00 60.63 408 SER A N 1
ATOM 3193 C CA . SER A 1 410 ? 107.565 188.629 73.517 1.00 60.87 408 SER A CA 1
ATOM 3194 C C . SER A 1 410 ? 107.369 188.839 72.012 1.00 61.22 408 SER A C 1
ATOM 3195 O O . SER A 1 410 ? 107.409 187.887 71.230 1.00 64.73 408 SER A O 1
ATOM 3198 N N . ILE A 1 411 ? 107.154 190.092 71.625 1.00 53.24 409 ILE A N 1
ATOM 3199 C CA . ILE A 1 411 ? 106.914 190.470 70.235 1.00 56.05 409 ILE A CA 1
ATOM 3200 C C . ILE A 1 411 ? 108.203 190.424 69.395 1.00 58.58 409 ILE A C 1
ATOM 3201 O O . ILE A 1 411 ? 108.256 189.729 68.374 1.00 56.06 409 ILE A O 1
ATOM 3206 N N . GLU A 1 412 ? 109.234 191.131 69.865 1.00 55.35 410 GLU A N 1
ATOM 3207 C CA . GLU A 1 412 ? 110.542 191.265 69.186 1.00 62.68 410 GLU A CA 1
ATOM 3208 C C . GLU A 1 412 ? 111.250 189.996 68.623 1.00 63.23 410 GLU A C 1
ATOM 3209 O O . GLU A 1 412 ? 111.749 190.057 67.496 1.00 63.88 410 GLU A O 1
ATOM 3215 N N . PRO A 1 413 ? 111.299 188.866 69.377 1.00 60.36 411 PRO A N 1
ATOM 3216 C CA . PRO A 1 413 ? 111.939 187.686 68.782 1.00 55.73 411 PRO A CA 1
ATOM 3217 C C . PRO A 1 413 ? 111.218 187.146 67.549 1.00 54.32 411 PRO A C 1
ATOM 3218 O O . PRO A 1 413 ? 111.876 186.698 66.616 1.00 53.58 411 PRO A O 1
ATOM 3222 N N . ILE A 1 414 ? 109.885 187.209 67.545 1.00 58.22 412 ILE A N 1
ATOM 3223 C CA . ILE A 1 414 ? 109.083 186.740 66.410 1.00 55.97 412 ILE A CA 1
ATOM 3224 C C . ILE A 1 414 ? 109.260 187.625 65.162 1.00 59.80 412 ILE A C 1
ATOM 3225 O O . ILE A 1 414 ? 109.355 187.116 64.036 1.00 56.48 412 ILE A O 1
ATOM 3230 N N . GLN A 1 415 ? 109.321 188.940 65.371 1.00 53.40 413 GLN A N 1
ATOM 3231 C CA . GLN A 1 415 ? 109.525 189.891 64.279 1.00 54.71 413 GLN A CA 1
ATOM 3232 C C . GLN A 1 415 ? 110.911 189.701 63.664 1.00 57.19 413 GLN A C 1
ATOM 3233 O O . GLN A 1 415 ? 111.035 189.613 62.439 1.00 55.00 413 GLN A O 1
ATOM 3239 N N . THR A 1 416 ? 111.932 189.604 64.522 1.00 53.96 414 THR A N 1
ATOM 3240 C CA . THR A 1 416 ? 113.328 189.424 64.096 1.00 55.04 414 THR A CA 1
ATOM 3241 C C . THR A 1 416 ? 113.512 188.095 63.361 1.00 58.71 414 THR A C 1
ATOM 3242 O O . THR A 1 416 ? 114.337 187.993 62.458 1.00 67.77 414 THR A O 1
ATOM 3246 N N . LEU A 1 417 ? 112.727 187.088 63.735 1.00 52.86 415 LEU A N 1
ATOM 3247 C CA . LEU A 1 417 ? 112.765 185.794 63.059 1.00 53.72 415 LEU A CA 1
ATOM 3248 C C . LEU A 1 417 ? 112.216 185.889 61.634 1.00 61.02 415 LEU A C 1
ATOM 3249 O O . LEU A 1 417 ? 112.803 185.339 60.695 1.00 62.91 415 LEU A O 1
ATOM 3254 N N . LYS A 1 418 ? 111.102 186.604 61.489 1.00 58.88 416 LYS A N 1
ATOM 3255 C CA . LYS A 1 418 ? 110.390 186.713 60.219 1.00 52.67 416 LYS A CA 1
ATOM 3256 C C . LYS A 1 418 ? 111.132 187.535 59.164 1.00 56.64 416 LYS A C 1
ATOM 3257 O O . LYS A 1 418 ? 111.234 187.121 58.010 1.00 60.05 416 LYS A O 1
ATOM 3263 N N . THR A 1 419 ? 111.656 188.689 59.566 1.00 49.45 417 THR A N 1
ATOM 3264 C CA . THR A 1 419 ? 112.290 189.607 58.624 1.00 62.29 417 THR A CA 1
ATOM 3265 C C . THR A 1 419 ? 113.736 189.236 58.313 1.00 67.82 417 THR A C 1
ATOM 3266 O O . THR A 1 419 ? 114.132 189.204 57.144 1.00 76.25 417 THR A O 1
ATOM 3270 N N . VAL A 1 420 ? 114.514 188.956 59.357 1.00 64.33 418 VAL A N 1
ATOM 3271 C CA . VAL A 1 420 ? 115.942 188.667 59.208 1.00 57.82 418 VAL A CA 1
ATOM 3272 C C . VAL A 1 420 ? 116.200 187.258 58.660 1.00 60.33 418 VAL A C 1
ATOM 3273 O O . VAL A 1 420 ? 116.984 187.087 57.726 1.00 65.70 418 VAL A O 1
ATOM 3277 N N . HIS A 1 421 ? 115.522 186.258 59.218 1.00 58.76 419 HIS A N 1
ATOM 3278 C CA . HIS A 1 421 ? 115.858 184.865 58.920 1.00 49.21 419 HIS A CA 1
ATOM 3279 C C . HIS A 1 421 ? 114.902 184.197 57.953 1.00 51.69 419 HIS A C 1
ATOM 3280 O O . HIS A 1 421 ? 115.312 183.344 57.162 1.00 55.96 419 HIS A O 1
ATOM 3287 N N . LEU A 1 422 ? 113.631 184.579 58.024 1.00 54.96 420 LEU A N 1
ATOM 3288 C CA . LEU A 1 422 ? 112.608 183.992 57.168 1.00 58.42 420 LEU A CA 1
ATOM 3289 C C . LEU A 1 422 ? 112.311 184.871 55.962 1.00 65.51 420 LEU A C 1
ATOM 3290 O O . LEU A 1 422 ? 111.500 184.504 55.105 1.00 64.88 420 LEU A O 1
ATOM 3295 N N . GLY A 1 423 ? 112.957 186.039 55.929 1.00 69.55 421 GLY A N 1
ATOM 3296 C CA . GLY A 1 423 ? 112.960 186.941 54.776 1.00 69.46 421 GLY A CA 1
ATOM 3297 C C . GLY A 1 423 ? 111.633 187.481 54.269 1.00 76.62 421 GLY A C 1
ATOM 3298 O O . GLY A 1 423 ? 111.531 187.861 53.104 1.00 74.23 421 GLY A O 1
ATOM 3299 N N . SER A 1 424 ? 110.611 187.506 55.123 1.00 78.62 422 SER A N 1
ATOM 3300 C CA . SER A 1 424 ? 109.341 188.120 54.744 1.00 80.91 422 SER A CA 1
ATOM 3301 C C . SER A 1 424 ? 109.435 189.635 54.931 1.00 82.56 422 SER A C 1
ATOM 3302 O O . SER A 1 424 ? 110.213 190.117 55.761 1.00 81.42 422 SER A O 1
ATOM 3305 N N . SER A 1 425 ? 108.668 190.375 54.133 1.00 85.09 423 SER A N 1
ATOM 3306 C CA A SER A 1 425 ? 108.647 191.833 54.223 0.50 86.41 423 SER A CA 1
ATOM 3307 C CA B SER A 1 425 ? 108.643 191.835 54.212 0.50 83.90 423 SER A CA 1
ATOM 3308 C C . SER A 1 425 ? 107.467 192.319 55.055 1.00 85.48 423 SER A C 1
ATOM 3309 O O . SER A 1 425 ? 107.450 193.465 55.504 1.00 84.94 423 SER A O 1
ATOM 3314 N N . ASN A 1 426 ? 106.488 191.436 55.257 1.00 87.28 424 ASN A N 1
ATOM 3315 C CA . ASN A 1 426 ? 105.325 191.730 56.091 1.00 85.60 424 ASN A CA 1
ATOM 3316 C C . ASN A 1 426 ? 105.530 191.208 57.515 1.00 79.43 424 ASN A C 1
ATOM 3317 O O . ASN A 1 426 ? 105.432 190.000 57.756 1.00 83.83 424 ASN A O 1
ATOM 3322 N N . PRO A 1 427 ? 105.813 192.119 58.465 1.00 73.64 425 PRO A N 1
ATOM 3323 C CA . PRO A 1 427 ? 106.173 191.681 59.808 1.00 71.81 425 PRO A CA 1
ATOM 3324 C C . PRO A 1 427 ? 104.994 191.511 60.777 1.00 67.53 425 PRO A C 1
ATOM 3325 O O . PRO A 1 427 ? 105.201 191.043 61.898 1.00 64.97 425 PRO A O 1
ATOM 3329 N N . ARG A 1 428 ? 103.780 191.875 60.357 1.00 66.78 426 ARG A N 1
ATOM 3330 C CA . ARG A 1 428 ? 102.613 191.788 61.238 1.00 64.96 426 ARG A CA 1
ATOM 3331 C C . ARG A 1 428 ? 102.264 190.344 61.571 1.00 57.81 426 ARG A C 1
ATOM 3332 O O . ARG A 1 428 ? 102.498 189.439 60.777 1.00 62.07 426 ARG A O 1
ATOM 3340 N N . LEU A 1 429 ? 101.725 190.143 62.764 1.00 60.66 427 LEU A N 1
ATOM 3341 C CA . LEU A 1 429 ? 101.577 188.810 63.314 1.00 53.32 427 LEU A CA 1
ATOM 3342 C C . LEU A 1 429 ? 100.236 188.175 62.971 1.00 58.80 427 LEU A C 1
ATOM 3343 O O . LEU A 1 429 ? 99.212 188.858 62.854 1.00 50.68 427 LEU A O 1
ATOM 3348 N N . HIS A 1 430 ? 100.269 186.858 62.796 1.00 55.76 428 HIS A N 1
ATOM 3349 C CA . HIS A 1 430 ? 99.069 186.057 62.645 1.00 53.60 428 HIS A CA 1
ATOM 3350 C C . HIS A 1 430 ? 98.571 185.656 64.030 1.00 62.54 428 HIS A C 1
ATOM 3351 O O . HIS A 1 430 ? 99.209 185.964 65.046 1.00 63.91 428 HIS A O 1
ATOM 3358 N N . THR A 1 431 ? 97.432 184.968 64.059 1.00 61.16 429 THR A N 1
ATOM 3359 C CA . THR A 1 431 ? 96.750 184.615 65.302 1.00 68.39 429 THR A CA 1
ATOM 3360 C C . THR A 1 431 ? 97.546 183.641 66.173 1.00 61.39 429 THR A C 1
ATOM 3361 O O . THR A 1 431 ? 97.489 183.715 67.401 1.00 70.40 429 THR A O 1
ATOM 3365 N N . ASP A 1 432 ? 98.290 182.743 65.536 1.00 60.73 430 ASP A N 1
ATOM 3366 C CA . ASP A 1 432 ? 99.082 181.756 66.263 1.00 61.83 430 ASP A CA 1
ATOM 3367 C C . ASP A 1 432 ? 100.272 182.385 66.979 1.00 59.23 430 ASP A C 1
ATOM 3368 O O . ASP A 1 432 ? 100.592 182.007 68.103 1.00 68.87 430 ASP A O 1
ATOM 3373 N N . GLU A 1 433 ? 100.910 183.354 66.333 1.00 49.51 431 GLU A N 1
ATOM 3374 C CA . GLU A 1 433 ? 102.084 183.993 66.904 1.00 57.20 431 GLU A CA 1
ATOM 3375 C C . GLU A 1 433 ? 101.711 185.062 67.931 1.00 58.11 431 GLU A C 1
ATOM 3376 O O . GLU A 1 433 ? 102.507 185.382 68.818 1.00 62.44 431 GLU A O 1
ATOM 3382 N N . VAL A 1 434 ? 100.501 185.601 67.811 1.00 59.11 432 VAL A N 1
ATOM 3383 C CA . VAL A 1 434 ? 99.965 186.524 68.807 1.00 54.82 432 VAL A CA 1
ATOM 3384 C C . VAL A 1 434 ? 99.641 185.770 70.084 1.00 45.66 432 VAL A C 1
ATOM 3385 O O . VAL A 1 434 ? 100.020 186.199 71.175 1.00 57.45 432 VAL A O 1
ATOM 3389 N N . LEU A 1 435 ? 98.978 184.629 69.935 1.00 46.06 433 LEU A N 1
ATOM 3390 C CA . LEU A 1 435 ? 98.665 183.761 71.065 1.00 51.57 433 LEU A CA 1
ATOM 3391 C C . LEU A 1 435 ? 99.922 183.231 71.767 1.00 60.87 433 LEU A C 1
ATOM 3392 O O . LEU A 1 435 ? 99.915 183.063 72.985 1.00 76.62 433 LEU A O 1
ATOM 3397 N N . ILE A 1 436 ? 100.989 182.988 71.002 1.00 54.40 434 ILE A N 1
ATOM 3398 C CA . ILE A 1 436 ? 102.293 182.612 71.560 1.00 51.07 434 ILE A CA 1
ATOM 3399 C C . ILE A 1 436 ? 102.888 183.782 72.347 1.00 54.26 434 ILE A C 1
ATOM 3400 O O . ILE A 1 436 ? 103.353 183.603 73.471 1.00 63.08 434 ILE A O 1
ATOM 3405 N N . ALA A 1 437 ? 102.836 184.975 71.761 1.00 51.48 435 ALA A N 1
ATOM 3406 C CA . ALA A 1 437 ? 103.309 186.192 72.409 1.00 48.25 435 ALA A CA 1
ATOM 3407 C C . ALA A 1 437 ? 102.501 186.527 73.662 1.00 54.57 435 ALA A C 1
ATOM 3408 O O . ALA A 1 437 ? 103.048 187.053 74.631 1.00 54.78 435 ALA A O 1
ATOM 3410 N N . LEU A 1 438 ? 101.204 186.228 73.626 1.00 45.56 436 LEU A N 1
ATOM 3411 C CA . LEU A 1 438 ? 100.323 186.441 74.765 1.00 52.63 436 LEU A CA 1
ATOM 3412 C C . LEU A 1 438 ? 100.672 185.468 75.884 1.00 55.43 436 LEU A C 1
ATOM 3413 O O . LEU A 1 438 ? 100.711 185.851 77.058 1.00 55.06 436 LEU A O 1
ATOM 3418 N N . SER A 1 439 ? 100.945 184.220 75.507 1.00 54.38 437 SER A N 1
ATOM 3419 C CA . SER A 1 439 ? 101.291 183.168 76.464 1.00 55.24 437 SER A CA 1
ATOM 3420 C C . SER A 1 439 ? 102.665 183.386 77.096 1.00 56.08 437 SER A C 1
ATOM 3421 O O . SER A 1 439 ? 102.870 183.053 78.265 1.00 60.29 437 SER A O 1
ATOM 3424 N N . VAL A 1 440 ? 103.596 183.944 76.319 1.00 53.93 438 VAL A N 1
ATOM 3425 C CA . VAL A 1 440 ? 104.912 184.339 76.828 1.00 53.96 438 VAL A CA 1
ATOM 3426 C C . VAL A 1 440 ? 104.768 185.524 77.798 1.00 59.87 438 VAL A C 1
ATOM 3427 O O . VAL A 1 440 ? 105.366 185.522 78.880 1.00 64.97 438 VAL A O 1
ATOM 3431 N N . SER A 1 441 ? 103.947 186.505 77.416 1.00 57.18 439 SER A N 1
ATOM 3432 C CA . SER A 1 441 ? 103.639 187.666 78.262 1.00 55.45 439 SER A CA 1
ATOM 3433 C C . SER A 1 441 ? 102.953 187.300 79.583 1.00 61.76 439 SER A C 1
ATOM 3434 O O . SER A 1 441 ? 103.164 187.969 80.590 1.00 64.27 439 SER A O 1
ATOM 3437 N N . ALA A 1 442 ? 102.156 186.231 79.569 1.00 65.20 440 ALA A N 1
ATOM 3438 C CA . ALA A 1 442 ? 101.396 185.775 80.744 1.00 71.47 440 ALA A CA 1
ATOM 3439 C C . ALA A 1 442 ? 102.250 185.196 81.873 1.00 70.93 440 ALA A C 1
ATOM 3440 O O . ALA A 1 442 ? 101.783 185.071 83.008 1.00 77.16 440 ALA A O 1
ATOM 3442 N N . ALA A 1 443 ? 103.491 184.840 81.554 1.00 68.93 441 ALA A N 1
ATOM 3443 C CA . ALA A 1 443 ? 104.444 184.354 82.544 1.00 59.19 441 ALA A CA 1
ATOM 3444 C C . ALA A 1 443 ? 104.826 185.438 83.555 1.00 62.50 441 ALA A C 1
ATOM 3445 O O . ALA A 1 443 ? 105.079 185.135 84.717 1.00 69.61 441 ALA A O 1
ATOM 3447 N N . THR A 1 444 ? 104.850 186.695 83.110 1.00 66.49 442 THR A N 1
ATOM 3448 C CA . THR A 1 444 ? 105.252 187.826 83.954 1.00 67.57 442 THR A CA 1
ATOM 3449 C C . THR A 1 444 ? 104.142 188.866 84.184 1.00 65.37 442 THR A C 1
ATOM 3450 O O . THR A 1 444 ? 104.166 189.594 85.175 1.00 72.08 442 THR A O 1
ATOM 3454 N N . ASP A 1 445 ? 103.182 188.939 83.267 1.00 66.30 443 ASP A N 1
ATOM 3455 C CA . ASP A 1 445 ? 102.085 189.900 83.364 1.00 62.10 443 ASP A CA 1
ATOM 3456 C C . ASP A 1 445 ? 100.796 189.195 83.784 1.00 64.87 443 ASP A C 1
ATOM 3457 O O . ASP A 1 445 ? 100.481 188.107 83.302 1.00 67.71 443 ASP A O 1
ATOM 3462 N N . SER A 1 446 ? 100.056 189.837 84.681 1.00 64.33 444 SER A N 1
ATOM 3463 C CA . SER A 1 446 ? 98.801 189.303 85.189 1.00 63.99 444 SER A CA 1
ATOM 3464 C C . SER A 1 446 ? 97.642 189.459 84.191 1.00 69.16 444 SER A C 1
ATOM 3465 O O . SER A 1 446 ? 96.809 188.557 84.052 1.00 63.54 444 SER A O 1
ATOM 3468 N N . ASN A 1 447 ? 97.593 190.603 83.505 1.00 66.13 445 ASN A N 1
ATOM 3469 C CA . ASN A 1 447 ? 96.541 190.895 82.522 1.00 58.87 445 ASN A CA 1
ATOM 3470 C C . ASN A 1 447 ? 96.515 189.926 81.339 1.00 57.00 445 ASN A C 1
ATOM 3471 O O . ASN A 1 447 ? 95.447 189.531 80.870 1.00 46.92 445 ASN A O 1
ATOM 3476 N N . ALA A 1 448 ? 97.701 189.542 80.875 1.00 54.85 446 ALA A N 1
ATOM 3477 C CA . ALA A 1 448 ? 97.845 188.586 79.788 1.00 55.31 446 ALA A CA 1
ATOM 3478 C C . ALA A 1 448 ? 97.317 187.199 80.168 1.00 53.50 446 ALA A C 1
ATOM 3479 O O . ALA A 1 448 ? 96.709 186.517 79.337 1.00 62.40 446 ALA A O 1
ATOM 3481 N N . GLN A 1 449 ? 97.534 186.803 81.421 1.00 48.00 447 GLN A N 1
ATOM 3482 C CA . GLN A 1 449 ? 97.031 185.523 81.941 1.00 48.04 447 GLN A CA 1
ATOM 3483 C C . GLN A 1 449 ? 95.506 185.491 82.020 1.00 52.18 447 GLN A C 1
ATOM 3484 O O . GLN A 1 449 ? 94.880 184.491 81.648 1.00 60.61 447 GLN A O 1
ATOM 3490 N N . LYS A 1 450 ? 94.919 186.592 82.489 1.00 57.16 448 LYS A N 1
ATOM 3491 C CA . LYS A 1 450 ? 93.463 186.734 82.573 1.00 58.74 448 LYS A CA 1
ATOM 3492 C C . LYS A 1 450 ? 92.815 186.696 81.193 1.00 54.59 448 LYS A C 1
ATOM 3493 O O . LYS A 1 450 ? 91.735 186.125 81.025 1.00 57.20 448 LYS A O 1
ATOM 3499 N N . ALA A 1 451 ? 93.497 187.301 80.219 1.00 51.51 449 ALA A N 1
ATOM 3500 C CA . ALA A 1 451 ? 93.105 187.254 78.815 1.00 43.65 449 ALA A CA 1
ATOM 3501 C C . ALA A 1 451 ? 93.131 185.829 78.279 1.00 50.34 449 ALA A C 1
ATOM 3502 O O . ALA A 1 451 ? 92.143 185.375 77.699 1.00 56.54 449 ALA A O 1
ATOM 3504 N N . LEU A 1 452 ? 94.249 185.127 78.493 1.00 57.69 450 LEU A N 1
ATOM 3505 C CA . LEU A 1 452 ? 94.396 183.722 78.088 1.00 55.01 450 LEU A CA 1
ATOM 3506 C C . LEU A 1 452 ? 93.268 182.838 78.609 1.00 53.29 450 LEU A C 1
ATOM 3507 O O . LEU A 1 452 ? 92.758 181.997 77.877 1.00 63.43 450 LEU A O 1
ATOM 3512 N N . ASP A 1 453 ? 92.878 183.051 79.867 1.00 53.98 451 ASP A N 1
ATOM 3513 C CA . ASP A 1 453 ? 91.777 182.317 80.502 1.00 60.10 451 ASP A CA 1
ATOM 3514 C C . ASP A 1 453 ? 90.459 182.384 79.737 1.00 59.52 451 ASP A C 1
ATOM 3515 O O . ASP A 1 453 ? 89.634 181.478 79.847 1.00 71.02 451 ASP A O 1
ATOM 3520 N N . GLN A 1 454 ? 90.274 183.444 78.955 1.00 55.33 452 GLN A N 1
ATOM 3521 C CA . GLN A 1 454 ? 89.010 183.670 78.259 1.00 53.92 452 GLN A CA 1
ATOM 3522 C C . GLN A 1 454 ? 88.866 182.982 76.898 1.00 54.57 452 GLN A C 1
ATOM 3523 O O . GLN A 1 454 ? 87.761 182.925 76.358 1.00 62.25 452 GLN A O 1
ATOM 3529 N N . LEU A 1 455 ? 89.966 182.449 76.362 1.00 47.88 453 LEU A N 1
ATOM 3530 C CA . LEU A 1 455 ? 89.956 181.708 75.086 1.00 55.68 453 LEU A CA 1
ATOM 3531 C C . LEU A 1 455 ? 88.918 180.584 75.077 1.00 56.35 453 LEU A C 1
ATOM 3532 O O . LEU A 1 455 ? 88.257 180.349 74.069 1.00 60.35 453 LEU A O 1
ATOM 3537 N N . LYS A 1 456 ? 88.813 179.903 76.216 1.00 60.38 454 LYS A N 1
ATOM 3538 C CA . LYS A 1 456 ? 87.719 179.007 76.581 1.00 57.28 454 LYS A CA 1
ATOM 3539 C C . LYS A 1 456 ? 86.353 179.529 76.112 1.00 59.17 454 LYS A C 1
ATOM 3540 O O . LYS A 1 456 ? 85.601 178.814 75.451 1.00 56.13 454 LYS A O 1
ATOM 3546 N N . ASN A 1 457 ? 86.057 180.790 76.431 1.00 61.28 455 ASN A N 1
ATOM 3547 C CA . ASN A 1 457 ? 84.738 181.387 76.174 1.00 58.71 455 ASN A CA 1
ATOM 3548 C C . ASN A 1 457 ? 84.464 181.861 74.743 1.00 62.49 455 ASN A C 1
ATOM 3549 O O . ASN A 1 457 ? 83.370 182.338 74.458 1.00 50.52 455 ASN A O 1
ATOM 3554 N N . LEU A 1 458 ? 85.439 181.720 73.845 1.00 57.52 456 LEU A N 1
ATOM 3555 C CA . LEU A 1 458 ? 85.222 182.058 72.438 1.00 55.36 456 LEU A CA 1
ATOM 3556 C C . LEU A 1 458 ? 84.518 180.941 71.669 1.00 58.02 456 LEU A C 1
ATOM 3557 O O . LEU A 1 458 ? 84.121 181.128 70.516 1.00 62.07 456 LEU A O 1
ATOM 3562 N N . ARG A 1 459 ? 84.373 179.787 72.318 1.00 63.62 457 ARG A N 1
ATOM 3563 C CA . ARG A 1 459 ? 83.725 178.602 71.746 1.00 61.79 457 ARG A CA 1
ATOM 3564 C C . ARG A 1 459 ? 82.279 178.839 71.287 1.00 57.97 457 ARG A C 1
ATOM 3565 O O . ARG A 1 459 ? 81.423 179.224 72.080 1.00 63.14 457 ARG A O 1
ATOM 3573 N N . GLY A 1 460 ? 82.026 178.625 69.998 1.00 55.75 458 GLY A N 1
ATOM 3574 C CA . GLY A 1 460 ? 80.685 178.783 69.431 1.00 45.94 458 GLY A CA 1
ATOM 3575 C C . GLY A 1 460 ? 80.313 180.186 68.968 1.00 56.63 458 GLY A C 1
ATOM 3576 O O . GLY A 1 460 ? 79.258 180.368 68.365 1.00 56.18 458 GLY A O 1
ATOM 3577 N N . CYS A 1 461 ? 81.165 181.172 69.257 1.00 47.45 459 CYS A N 1
ATOM 3578 C CA . CYS A 1 461 ? 80.979 182.555 68.792 1.00 44.01 459 CYS A CA 1
ATOM 3579 C C . CYS A 1 461 ? 81.153 182.719 67.286 1.00 50.93 459 CYS A C 1
ATOM 3580 O O . CYS A 1 461 ? 81.921 181.985 66.653 1.00 55.50 459 CYS A O 1
ATOM 3583 N N . ASP A 1 462 ? 80.452 183.704 66.729 1.00 54.69 460 ASP A N 1
ATOM 3584 C CA . ASP A 1 462 ? 80.460 183.957 65.291 1.00 54.43 460 ASP A CA 1
ATOM 3585 C C . ASP A 1 462 ? 81.435 185.047 64.887 1.00 61.42 460 ASP A C 1
ATOM 3586 O O . ASP A 1 462 ? 81.590 186.040 65.592 1.00 60.83 460 ASP A O 1
ATOM 3591 N N . VAL A 1 463 ? 82.086 184.848 63.744 1.00 55.46 461 VAL A N 1
ATOM 3592 C CA . VAL A 1 463 ? 83.076 185.784 63.226 1.00 49.29 461 VAL A CA 1
ATOM 3593 C C . VAL A 1 463 ? 82.808 186.058 61.752 1.00 52.67 461 VAL A C 1
ATOM 3594 O O . VAL A 1 463 ? 82.433 185.157 61.011 1.00 58.73 461 VAL A O 1
ATOM 3598 N N . HIS A 1 464 ? 82.970 187.313 61.342 1.00 58.97 462 HIS A N 1
ATOM 3599 C CA . HIS A 1 464 ? 83.079 187.627 59.930 1.00 49.06 462 HIS A CA 1
ATOM 3600 C C . HIS A 1 464 ? 84.356 188.396 59.661 1.00 52.17 462 HIS A C 1
ATOM 3601 O O . HIS A 1 464 ? 84.782 189.215 60.475 1.00 49.04 462 HIS A O 1
ATOM 3608 N N . THR A 1 465 ? 84.977 188.094 58.526 1.00 42.65 463 THR A N 1
ATOM 3609 C CA . THR A 1 465 ? 86.156 188.807 58.062 1.00 41.30 463 THR A CA 1
ATOM 3610 C C . THR A 1 465 ? 85.864 189.258 56.641 1.00 52.00 463 THR A C 1
ATOM 3611 O O . THR A 1 465 ? 85.053 188.644 55.952 1.00 56.20 463 THR A O 1
ATOM 3615 N N . THR A 1 466 ? 86.532 190.320 56.203 1.00 50.29 464 THR A N 1
ATOM 3616 C CA . THR A 1 466 ? 86.314 190.883 54.874 1.00 48.33 464 THR A CA 1
ATOM 3617 C C . THR A 1 466 ? 87.280 190.303 53.839 1.00 58.68 464 THR A C 1
ATOM 3618 O O . THR A 1 466 ? 87.222 190.637 52.653 1.00 58.09 464 THR A O 1
ATOM 3622 N N . THR A 1 467 ? 88.182 189.449 54.304 1.00 65.49 465 THR A N 1
ATOM 3623 C CA . THR A 1 467 ? 89.164 188.813 53.444 1.00 57.98 465 THR A CA 1
ATOM 3624 C C . THR A 1 467 ? 89.258 187.329 53.809 1.00 60.07 465 THR A C 1
ATOM 3625 O O . THR A 1 467 ? 88.959 186.937 54.948 1.00 65.12 465 THR A O 1
ATOM 3629 N N . ILE A 1 468 ? 89.638 186.504 52.836 1.00 60.77 466 ILE A N 1
ATOM 3630 C CA . ILE A 1 468 ? 89.759 185.061 53.052 1.00 55.01 466 ILE A CA 1
ATOM 3631 C C . ILE A 1 468 ? 90.980 184.774 53.923 1.00 52.50 466 ILE A C 1
ATOM 3632 O O . ILE A 1 468 ? 92.043 185.358 53.727 1.00 54.65 466 ILE A O 1
ATOM 3637 N N . LEU A 1 469 ? 90.804 183.910 54.916 1.00 59.50 467 LEU A N 1
ATOM 3638 C CA . LEU A 1 469 ? 91.877 183.585 55.842 1.00 57.49 467 LEU A CA 1
ATOM 3639 C C . LEU A 1 469 ? 92.860 182.582 55.251 1.00 53.40 467 LEU A C 1
ATOM 3640 O O . LEU A 1 469 ? 92.499 181.781 54.386 1.00 51.22 467 LEU A O 1
ATOM 3645 N N . GLY A 1 470 ? 94.105 182.641 55.721 1.00 53.32 468 GLY A N 1
ATOM 3646 C CA . GLY A 1 470 ? 95.099 181.607 55.438 1.00 56.24 468 GLY A CA 1
ATOM 3647 C C . GLY A 1 470 ? 94.820 180.344 56.234 1.00 58.02 468 GLY A C 1
ATOM 3648 O O . GLY A 1 470 ? 93.933 180.323 57.097 1.00 65.56 468 GLY A O 1
ATOM 3649 N N . SER A 1 471 ? 95.580 179.289 55.953 1.00 64.14 469 SER A N 1
ATOM 3650 C CA . SER A 1 471 ? 95.360 177.987 56.596 1.00 70.87 469 SER A CA 1
ATOM 3651 C C . SER A 1 471 ? 95.585 178.029 58.112 1.00 63.25 469 SER A C 1
ATOM 3652 O O . SER A 1 471 ? 94.827 177.422 58.874 1.00 61.51 469 SER A O 1
ATOM 3655 N N . VAL A 1 472 ? 96.610 178.774 58.523 1.00 56.20 470 VAL A N 1
ATOM 3656 C CA . VAL A 1 472 ? 96.984 178.941 59.928 1.00 59.75 470 VAL A CA 1
ATOM 3657 C C . VAL A 1 472 ? 95.858 179.577 60.752 1.00 60.10 470 VAL A C 1
ATOM 3658 O O . VAL A 1 472 ? 95.418 179.000 61.754 1.00 74.01 470 VAL A O 1
ATOM 3662 N N . ASP A 1 473 ? 95.382 180.740 60.313 1.00 55.96 471 ASP A N 1
ATOM 3663 C CA . ASP A 1 473 ? 94.325 181.458 61.023 1.00 57.62 471 ASP A CA 1
ATOM 3664 C C . ASP A 1 473 ? 93.037 180.648 61.045 1.00 56.86 471 ASP A C 1
ATOM 3665 O O . ASP A 1 473 ? 92.357 180.607 62.068 1.00 55.96 471 ASP A O 1
ATOM 3670 N N . GLU A 1 474 ? 92.723 179.976 59.935 1.00 55.02 472 GLU A N 1
ATOM 3671 C CA . GLU A 1 474 ? 91.544 179.117 59.893 1.00 55.89 472 GLU A CA 1
ATOM 3672 C C . GLU A 1 474 ? 91.684 177.944 60.856 1.00 59.46 472 GLU A C 1
ATOM 3673 O O . GLU A 1 474 ? 90.703 177.536 61.483 1.00 64.36 472 GLU A O 1
ATOM 3679 N N . GLY A 1 475 ? 92.911 177.438 60.987 1.00 58.10 473 GLY A N 1
ATOM 3680 C CA . GLY A 1 475 ? 93.235 176.380 61.940 1.00 48.88 473 GLY A CA 1
ATOM 3681 C C . GLY A 1 475 ? 93.013 176.767 63.389 1.00 53.74 473 GLY A C 1
ATOM 3682 O O . GLY A 1 475 ? 92.384 176.014 64.141 1.00 56.94 473 GLY A O 1
ATOM 3683 N N . ILE A 1 476 ? 93.517 177.943 63.771 1.00 49.10 474 ILE A N 1
ATOM 3684 C CA . ILE A 1 476 ? 93.387 178.456 65.146 1.00 50.46 474 ILE A CA 1
ATOM 3685 C C . ILE A 1 476 ? 91.918 178.697 65.539 1.00 55.78 474 ILE A C 1
ATOM 3686 O O . ILE A 1 476 ? 91.490 178.300 66.628 1.00 61.22 474 ILE A O 1
ATOM 3691 N N . PHE A 1 477 ? 91.147 179.294 64.631 1.00 51.23 475 PHE A N 1
ATOM 3692 C CA . PHE A 1 477 ? 89.720 179.491 64.851 1.00 51.11 475 PHE A CA 1
ATOM 3693 C C . PHE A 1 477 ? 88.965 178.169 64.936 1.00 56.76 475 PHE A C 1
ATOM 3694 O O . PHE A 1 477 ? 88.017 178.061 65.715 1.00 50.95 475 PHE A O 1
ATOM 3702 N N . ARG A 1 478 ? 89.394 177.174 64.151 1.00 52.24 476 ARG A N 1
ATOM 3703 C CA . ARG A 1 478 ? 88.842 175.817 64.243 1.00 60.76 476 ARG A CA 1
ATOM 3704 C C . ARG A 1 478 ? 89.053 175.214 65.623 1.00 60.93 476 ARG A C 1
ATOM 3705 O O . ARG A 1 478 ? 88.124 174.635 66.192 1.00 57.24 476 ARG A O 1
ATOM 3713 N N . ASN A 1 479 ? 90.269 175.371 66.153 1.00 61.83 477 ASN A N 1
ATOM 3714 C CA . ASN A 1 479 ? 90.628 174.871 67.483 1.00 61.14 477 ASN A CA 1
ATOM 3715 C C . ASN A 1 479 ? 89.805 175.495 68.596 1.00 60.59 477 ASN A C 1
ATOM 3716 O O . ASN A 1 479 ? 89.391 174.809 69.532 1.00 61.83 477 ASN A O 1
ATOM 3721 N N . LEU A 1 480 ? 89.550 176.795 68.475 1.00 64.09 478 LEU A N 1
ATOM 3722 C CA . LEU A 1 480 ? 88.806 177.538 69.489 1.00 52.15 478 LEU A CA 1
ATOM 3723 C C . LEU A 1 480 ? 87.299 177.380 69.346 1.00 54.19 478 LEU A C 1
ATOM 3724 O O . LEU A 1 480 ? 86.541 177.877 70.178 1.00 63.01 478 LEU A O 1
ATOM 3729 N N . GLY A 1 481 ? 86.870 176.693 68.289 1.00 48.88 479 GLY A N 1
ATOM 3730 C CA . GLY A 1 481 ? 85.461 176.389 68.076 1.00 49.30 479 GLY A CA 1
ATOM 3731 C C . GLY A 1 481 ? 84.689 177.598 67.603 1.00 58.06 479 GLY A C 1
ATOM 3732 O O . GLY A 1 481 ? 83.493 177.731 67.872 1.00 61.40 479 GLY A O 1
ATOM 3733 N N . VAL A 1 482 ? 85.388 178.476 66.893 1.00 51.35 480 VAL A N 1
ATOM 3734 C CA . VAL A 1 482 ? 84.836 179.740 66.434 1.00 54.74 480 VAL A CA 1
ATOM 3735 C C . VAL A 1 482 ? 84.241 179.557 65.039 1.00 51.19 480 VAL A C 1
ATOM 3736 O O . VAL A 1 482 ? 84.855 178.938 64.171 1.00 57.68 480 VAL A O 1
ATOM 3740 N N . LEU A 1 483 ? 83.038 180.091 64.842 1.00 60.47 481 LEU A N 1
ATOM 3741 C CA . LEU A 1 483 ? 82.310 179.952 63.585 1.00 48.45 481 LEU A CA 1
ATOM 3742 C C . LEU A 1 483 ? 82.552 181.147 62.667 1.00 47.46 481 LEU A C 1
ATOM 3743 O O . LEU A 1 483 ? 81.924 182.196 62.805 1.00 52.84 481 LEU A O 1
ATOM 3748 N N . VAL A 1 484 ? 83.459 180.949 61.715 1.00 48.71 482 VAL A N 1
ATOM 3749 C CA . VAL A 1 484 ? 83.976 181.998 60.852 1.00 40.94 482 VAL A CA 1
ATOM 3750 C C . VAL A 1 484 ? 83.307 182.011 59.471 1.00 54.14 482 VAL A C 1
ATOM 3751 O O . VAL A 1 484 ? 83.162 180.965 58.828 1.00 50.17 482 VAL A O 1
ATOM 3755 N N . THR A 1 485 ? 82.895 183.203 59.034 1.00 51.39 483 THR A N 1
ATOM 3756 C CA . THR A 1 485 ? 82.523 183.456 57.642 1.00 47.69 483 THR A CA 1
ATOM 3757 C C . THR A 1 485 ? 83.418 184.538 57.056 1.00 40.45 483 THR A C 1
ATOM 3758 O O . THR A 1 485 ? 84.102 185.247 57.793 1.00 50.36 483 THR A O 1
ATOM 3762 N N . SER A 1 486 ? 83.412 184.659 55.732 1.00 41.49 484 SER A N 1
ATOM 3763 C CA . SER A 1 486 ? 84.297 185.585 55.025 1.00 43.75 484 SER A CA 1
ATOM 3764 C C . SER A 1 486 ? 83.722 186.070 53.698 1.00 49.00 484 SER A C 1
ATOM 3765 O O . SER A 1 486 ? 83.072 185.313 52.977 1.00 59.19 484 SER A O 1
ATOM 3768 N N . ASP A 1 487 ? 83.967 187.337 53.383 1.00 49.14 485 ASP A N 1
ATOM 3769 C CA . ASP A 1 487 ? 83.701 187.869 52.054 1.00 57.16 485 ASP A CA 1
ATOM 3770 C C . ASP A 1 487 ? 84.687 187.246 51.053 1.00 56.15 485 ASP A C 1
ATOM 3771 O O . ASP A 1 487 ? 85.858 187.068 51.376 1.00 52.30 485 ASP A O 1
ATOM 3776 N N . PRO A 1 488 ? 84.204 186.856 49.857 1.00 60.27 486 PRO A N 1
ATOM 3777 C CA . PRO A 1 488 ? 85.049 186.149 48.876 1.00 60.47 486 PRO A CA 1
ATOM 3778 C C . PRO A 1 488 ? 86.116 186.987 48.152 1.00 54.57 486 PRO A C 1
ATOM 3779 O O . PRO A 1 488 ? 86.078 187.110 46.926 1.00 66.17 486 PRO A O 1
ATOM 3783 N N . LYS A 1 489 ? 87.069 187.527 48.907 1.00 57.28 487 LYS A N 1
ATOM 3784 C CA . LYS A 1 489 ? 88.189 188.300 48.358 1.00 59.28 487 LYS A CA 1
ATOM 3785 C C . LYS A 1 489 ? 89.488 187.909 49.056 1.00 62.10 487 LYS A C 1
ATOM 3786 O O . LYS A 1 489 ? 89.483 187.586 50.248 1.00 64.22 487 LYS A O 1
ATOM 3792 N N . PHE A 1 490 ? 90.598 187.966 48.324 1.00 60.42 488 PHE A N 1
ATOM 3793 C CA . PHE A 1 490 ? 91.928 187.780 48.908 1.00 59.45 488 PHE A CA 1
ATOM 3794 C C . PHE A 1 490 ? 92.561 189.125 49.278 1.00 64.18 488 PHE A C 1
ATOM 3795 O O . PHE A 1 490 ? 92.078 190.182 48.864 1.00 56.54 488 PHE A O 1
ATOM 3803 N N . GLN A 1 491 ? 93.637 189.072 50.064 1.00 70.50 489 GLN A N 1
ATOM 3804 C CA . GLN A 1 491 ? 94.432 190.253 50.402 1.00 68.29 489 GLN A CA 1
ATOM 3805 C C . GLN A 1 491 ? 95.260 190.684 49.198 1.00 61.71 489 GLN A C 1
ATOM 3806 O O . GLN A 1 491 ? 95.820 189.840 48.499 1.00 60.90 489 GLN A O 1
ATOM 3812 N N . THR B 1 6 ? 41.547 155.271 18.669 1.00 86.25 4 THR B N 1
ATOM 3813 C CA . THR B 1 6 ? 40.590 156.269 19.236 1.00 93.27 4 THR B CA 1
ATOM 3814 C C . THR B 1 6 ? 41.308 157.554 19.653 1.00 94.24 4 THR B C 1
ATOM 3815 O O . THR B 1 6 ? 42.505 157.538 19.965 1.00 92.11 4 THR B O 1
ATOM 3819 N N . ILE B 1 7 ? 40.570 158.664 19.644 1.00 84.11 5 ILE B N 1
ATOM 3820 C CA . ILE B 1 7 ? 41.138 159.959 20.004 1.00 68.17 5 ILE B CA 1
ATOM 3821 C C . ILE B 1 7 ? 40.580 160.480 21.335 1.00 62.05 5 ILE B C 1
ATOM 3822 O O . ILE B 1 7 ? 39.394 160.320 21.632 1.00 55.79 5 ILE B O 1
ATOM 3827 N N . GLY B 1 8 ? 41.455 161.097 22.126 1.00 56.16 6 GLY B N 1
ATOM 3828 C CA . GLY B 1 8 ? 41.109 161.555 23.467 1.00 53.83 6 GLY B CA 1
ATOM 3829 C C . GLY B 1 8 ? 41.452 163.000 23.782 1.00 60.95 6 GLY B C 1
ATOM 3830 O O . GLY B 1 8 ? 41.336 163.424 24.937 1.00 54.56 6 GLY B O 1
ATOM 3831 N N . PHE B 1 9 ? 41.872 163.747 22.760 1.00 52.21 7 PHE B N 1
ATOM 3832 C CA . PHE B 1 9 ? 42.183 165.168 22.895 1.00 52.65 7 PHE B CA 1
ATOM 3833 C C . PHE B 1 9 ? 41.354 166.007 21.929 1.00 53.83 7 PHE B C 1
ATOM 3834 O O . PHE B 1 9 ? 41.288 165.707 20.738 1.00 70.85 7 PHE B O 1
ATOM 3842 N N . ASP B 1 10 ? 40.738 167.065 22.449 1.00 53.17 8 ASP B N 1
ATOM 3843 C CA . ASP B 1 10 ? 39.932 167.973 21.644 1.00 53.72 8 ASP B CA 1
ATOM 3844 C C . ASP B 1 10 ? 40.819 169.088 21.090 1.00 62.21 8 ASP B C 1
ATOM 3845 O O . ASP B 1 10 ? 41.081 170.085 21.778 1.00 58.70 8 ASP B O 1
ATOM 3850 N N . ARG B 1 11 ? 41.256 168.908 19.841 1.00 58.89 9 ARG B N 1
ATOM 3851 C CA . ARG B 1 11 ? 42.145 169.848 19.155 1.00 54.88 9 ARG B CA 1
ATOM 3852 C C . ARG B 1 11 ? 41.539 171.253 19.047 1.00 49.74 9 ARG B C 1
ATOM 3853 O O . ARG B 1 11 ? 42.212 172.246 19.338 1.00 52.29 9 ARG B O 1
ATOM 3861 N N . GLU B 1 12 ? 40.263 171.318 18.670 1.00 56.13 10 GLU B N 1
ATOM 3862 C CA . GLU B 1 12 ? 39.567 172.591 18.463 1.00 52.91 10 GLU B CA 1
ATOM 3863 C C . GLU B 1 12 ? 39.313 173.369 19.757 1.00 58.88 10 GLU B C 1
ATOM 3864 O O . GLU B 1 12 ? 39.485 174.592 19.788 1.00 66.58 10 GLU B O 1
ATOM 3870 N N . LYS B 1 13 ? 38.909 172.667 20.815 1.00 59.89 11 LYS B N 1
ATOM 3871 C CA . LYS B 1 13 ? 38.721 173.293 22.126 1.00 54.64 11 LYS B CA 1
ATOM 3872 C C . LYS B 1 13 ? 40.030 173.920 22.589 1.00 52.41 11 LYS B C 1
ATOM 3873 O O . LYS B 1 13 ? 40.043 175.061 23.034 1.00 55.45 11 LYS B O 1
ATOM 3879 N N . TYR B 1 14 ? 41.124 173.176 22.440 1.00 57.31 12 TYR B N 1
ATOM 3880 C CA . TYR B 1 14 ? 42.459 173.644 22.800 1.00 51.78 12 TYR B CA 1
ATOM 3881 C C . TYR B 1 14 ? 42.867 174.936 22.106 1.00 63.07 12 TYR B C 1
ATOM 3882 O O . TYR B 1 14 ? 43.313 175.871 22.769 1.00 66.70 12 TYR B O 1
ATOM 3891 N N . ILE B 1 15 ? 42.700 174.987 20.786 1.00 49.58 13 ILE B N 1
ATOM 3892 C CA . ILE B 1 15 ? 42.945 176.209 20.023 1.00 51.35 13 ILE B CA 1
ATOM 3893 C C . ILE B 1 15 ? 42.173 177.412 20.617 1.00 52.07 13 ILE B C 1
ATOM 3894 O O . ILE B 1 15 ? 42.753 178.466 20.873 1.00 55.03 13 ILE B O 1
ATOM 3899 N N . GLU B 1 16 ? 40.887 177.221 20.884 1.00 54.31 14 GLU B N 1
ATOM 3900 C CA . GLU B 1 16 ? 40.056 178.254 21.495 1.00 53.72 14 GLU B CA 1
ATOM 3901 C C . GLU B 1 16 ? 40.420 178.586 22.942 1.00 51.51 14 GLU B C 1
ATOM 3902 O O . GLU B 1 16 ? 40.534 179.759 23.288 1.00 55.92 14 GLU B O 1
ATOM 3908 N N . MET B 1 17 ? 40.612 177.558 23.769 1.00 53.86 15 MET B N 1
ATOM 3909 C CA . MET B 1 17 ? 40.815 177.730 25.215 1.00 60.04 15 MET B CA 1
ATOM 3910 C C . MET B 1 17 ? 42.217 178.240 25.581 1.00 59.47 15 MET B C 1
ATOM 3911 O O . MET B 1 17 ? 42.355 179.155 26.403 1.00 57.98 15 MET B O 1
ATOM 3916 N N . GLN B 1 18 ? 43.245 177.645 24.976 1.00 56.38 16 GLN B N 1
ATOM 3917 C CA . GLN B 1 18 ? 44.628 178.046 25.218 1.00 46.94 16 GLN B CA 1
ATOM 3918 C C . GLN B 1 18 ? 44.897 179.494 24.806 1.00 56.83 16 GLN B C 1
ATOM 3919 O O . GLN B 1 18 ? 45.421 180.274 25.603 1.00 61.95 16 GLN B O 1
ATOM 3925 N N . SER B 1 19 ? 44.515 179.846 23.578 1.00 51.95 17 SER B N 1
ATOM 3926 C CA . SER B 1 19 ? 44.699 181.201 23.060 1.00 60.16 17 SER B CA 1
ATOM 3927 C C . SER B 1 19 ? 43.926 182.243 23.870 1.00 49.08 17 SER B C 1
ATOM 3928 O O . SER B 1 19 ? 44.421 183.346 24.088 1.00 59.44 17 SER B O 1
ATOM 3931 N N . GLN B 1 20 ? 42.727 181.885 24.322 1.00 49.88 18 GLN B N 1
ATOM 3932 C CA . GLN B 1 20 ? 41.935 182.773 25.174 1.00 50.72 18 GLN B CA 1
ATOM 3933 C C . GLN B 1 20 ? 42.550 182.975 26.551 1.00 52.58 18 GLN B C 1
ATOM 3934 O O . GLN B 1 20 ? 42.541 184.093 27.068 1.00 52.08 18 GLN B O 1
ATOM 3940 N N . HIS B 1 21 ? 43.083 181.899 27.133 1.00 54.12 19 HIS B N 1
ATOM 3941 C CA . HIS B 1 21 ? 43.756 181.972 28.436 1.00 59.47 19 HIS B CA 1
ATOM 3942 C C . HIS B 1 21 ? 44.970 182.899 28.366 1.00 56.25 19 HIS B C 1
ATOM 3943 O O . HIS B 1 21 ? 45.194 183.706 29.270 1.00 57.57 19 HIS B O 1
ATOM 3950 N N . ILE B 1 22 ? 45.722 182.782 27.272 1.00 58.31 20 ILE B N 1
ATOM 3951 C CA . ILE B 1 22 ? 46.884 183.622 26.990 1.00 53.00 20 ILE B CA 1
ATOM 3952 C C . ILE B 1 22 ? 46.486 185.100 26.914 1.00 60.65 20 ILE B C 1
ATOM 3953 O O . ILE B 1 22 ? 47.150 185.959 27.506 1.00 72.59 20 ILE B O 1
ATOM 3958 N N . ARG B 1 23 ? 45.386 185.381 26.216 1.00 59.53 21 ARG B N 1
ATOM 3959 C CA . ARG B 1 23 ? 44.853 186.744 26.107 1.00 53.88 21 ARG B CA 1
ATOM 3960 C C . ARG B 1 23 ? 44.417 187.287 27.460 1.00 53.18 21 ARG B C 1
ATOM 3961 O O . ARG B 1 23 ? 44.654 188.452 27.783 1.00 57.00 21 ARG B O 1
ATOM 3969 N N . GLU B 1 24 ? 43.791 186.416 28.245 1.00 61.57 22 GLU B N 1
ATOM 3970 C CA . GLU B 1 24 ? 43.328 186.729 29.589 1.00 55.33 22 GLU B CA 1
ATOM 3971 C C . GLU B 1 24 ? 44.500 187.064 30.509 1.00 55.55 22 GLU B C 1
ATOM 3972 O O . GLU B 1 24 ? 44.392 187.977 31.334 1.00 65.38 22 GLU B O 1
ATOM 3978 N N . ARG B 1 25 ? 45.618 186.352 30.341 1.00 52.08 23 ARG B N 1
ATOM 3979 C CA A ARG B 1 25 ? 46.838 186.576 31.131 0.50 51.69 23 ARG B CA 1
ATOM 3980 C CA B ARG B 1 25 ? 46.791 186.604 31.170 0.50 57.66 23 ARG B CA 1
ATOM 3981 C C . ARG B 1 25 ? 47.456 187.947 30.867 1.00 54.39 23 ARG B C 1
ATOM 3982 O O . ARG B 1 25 ? 47.863 188.644 31.798 1.00 66.37 23 ARG B O 1
ATOM 3997 N N . ARG B 1 26 ? 47.534 188.341 29.595 1.00 50.70 24 ARG B N 1
ATOM 3998 C CA . ARG B 1 26 ? 48.114 189.657 29.289 1.00 56.09 24 ARG B CA 1
ATOM 3999 C C . ARG B 1 26 ? 47.247 190.836 29.730 1.00 53.11 24 ARG B C 1
ATOM 4000 O O . ARG B 1 26 ? 47.776 191.900 30.036 1.00 63.94 24 ARG B O 1
ATOM 4008 N N . GLU B 1 27 ? 45.930 190.646 29.764 1.00 54.25 25 GLU B N 1
ATOM 4009 C CA . GLU B 1 27 ? 45.032 191.666 30.307 1.00 57.73 25 GLU B CA 1
ATOM 4010 C C . GLU B 1 27 ? 45.252 191.808 31.810 1.00 56.45 25 GLU B C 1
ATOM 4011 O O . GLU B 1 27 ? 45.337 192.920 32.327 1.00 61.02 25 GLU B O 1
ATOM 4017 N N . ALA B 1 28 ? 45.385 190.672 32.494 1.00 63.41 26 ALA B N 1
ATOM 4018 C CA . ALA B 1 28 ? 45.623 190.641 33.938 1.00 52.35 26 ALA B CA 1
ATOM 4019 C C . ALA B 1 28 ? 46.975 191.236 34.323 1.00 56.97 26 ALA B C 1
ATOM 4020 O O . ALA B 1 28 ? 47.131 191.752 35.426 1.00 65.10 26 ALA B O 1
ATOM 4022 N N . LEU B 1 29 ? 47.941 191.175 33.407 1.00 63.53 27 LEU B N 1
ATOM 4023 C CA . LEU B 1 29 ? 49.278 191.724 33.650 1.00 61.23 27 LEU B CA 1
ATOM 4024 C C . LEU B 1 29 ? 49.432 193.176 33.188 1.00 64.92 27 LEU B C 1
ATOM 4025 O O . LEU B 1 29 ? 50.532 193.739 33.247 1.00 68.81 27 LEU B O 1
ATOM 4030 N N . GLY B 1 30 ? 48.336 193.775 32.727 1.00 55.54 28 GLY B N 1
ATOM 4031 C CA . GLY B 1 30 ? 48.321 195.201 32.423 1.00 53.05 28 GLY B CA 1
ATOM 4032 C C . GLY B 1 30 ? 48.257 195.603 30.962 1.00 58.38 28 GLY B C 1
ATOM 4033 O O . GLY B 1 30 ? 48.250 196.796 30.651 1.00 55.73 28 GLY B O 1
ATOM 4034 N N . GLY B 1 31 ? 48.222 194.630 30.056 1.00 55.31 29 GLY B N 1
ATOM 4035 C CA . GLY B 1 31 ? 48.025 194.945 28.641 1.00 52.13 29 GLY B CA 1
ATOM 4036 C C . GLY B 1 31 ? 49.051 194.405 27.664 1.00 55.92 29 GLY B C 1
ATOM 4037 O O . GLY B 1 31 ? 48.751 194.274 26.479 1.00 53.21 29 GLY B O 1
ATOM 4038 N N . LYS B 1 32 ? 50.259 194.112 28.146 1.00 53.06 30 LYS B N 1
ATOM 4039 C CA . LYS B 1 32 ? 51.303 193.520 27.302 1.00 56.02 30 LYS B CA 1
ATOM 4040 C C . LYS B 1 32 ? 51.954 192.300 27.969 1.00 58.69 30 LYS B C 1
ATOM 4041 O O . LYS B 1 32 ? 52.175 192.297 29.182 1.00 58.92 30 LYS B O 1
ATOM 4047 N N . LEU B 1 33 ? 52.251 191.269 27.176 1.00 56.11 31 LEU B N 1
ATOM 4048 C CA . LEU B 1 33 ? 52.813 190.026 27.707 1.00 52.36 31 LEU B CA 1
ATOM 4049 C C . LEU B 1 33 ? 54.022 189.513 26.939 1.00 52.47 31 LEU B C 1
ATOM 4050 O O . LEU B 1 33 ? 54.006 189.429 25.707 1.00 46.74 31 LEU B O 1
ATOM 4055 N N . TYR B 1 34 ? 55.057 189.154 27.695 1.00 47.54 32 TYR B N 1
ATOM 4056 C CA . TYR B 1 34 ? 56.208 188.437 27.167 1.00 49.08 32 TYR B CA 1
ATOM 4057 C C . TYR B 1 34 ? 56.133 186.957 27.588 1.00 48.05 32 TYR B C 1
ATOM 4058 O O . TYR B 1 34 ? 56.276 186.628 28.769 1.00 60.00 32 TYR B O 1
ATOM 4067 N N . LEU B 1 35 ? 55.883 186.080 26.617 1.00 48.07 33 LEU B N 1
ATOM 4068 C CA . LEU B 1 35 ? 55.565 184.668 26.872 1.00 43.29 33 LEU B CA 1
ATOM 4069 C C . LEU B 1 35 ? 56.733 183.787 26.501 1.00 51.48 33 LEU B C 1
ATOM 4070 O O . LEU B 1 35 ? 57.117 183.726 25.326 1.00 56.14 33 LEU B O 1
ATOM 4075 N N . GLU B 1 36 ? 57.310 183.107 27.489 1.00 54.77 34 GLU B N 1
ATOM 4076 C CA . GLU B 1 36 ? 58.388 182.160 27.210 1.00 52.68 34 GLU B CA 1
ATOM 4077 C C . GLU B 1 36 ? 57.803 180.822 26.784 1.00 59.58 34 GLU B C 1
ATOM 4078 O O . GLU B 1 36 ? 56.992 180.230 27.509 1.00 64.98 34 GLU B O 1
ATOM 4084 N N . MET B 1 37 ? 58.212 180.356 25.607 1.00 54.28 35 MET B N 1
ATOM 4085 C CA . MET B 1 37 ? 57.800 179.041 25.121 1.00 61.81 35 MET B CA 1
ATOM 4086 C C . MET B 1 37 ? 58.906 178.026 25.372 1.00 63.98 35 MET B C 1
ATOM 4087 O O . MET B 1 37 ? 59.965 178.091 24.742 1.00 72.51 35 MET B O 1
ATOM 4092 N N . GLY B 1 38 ? 58.664 177.100 26.299 1.00 66.77 36 GLY B N 1
ATOM 4093 C CA . GLY B 1 38 ? 59.606 176.011 26.563 1.00 69.17 36 GLY B CA 1
ATOM 4094 C C . GLY B 1 38 ? 59.304 174.789 25.712 1.00 78.59 36 GLY B C 1
ATOM 4095 O O . GLY B 1 38 ? 58.243 174.180 25.846 1.00 92.54 36 GLY B O 1
ATOM 4096 N N . GLY B 1 39 ? 60.222 174.436 24.819 1.00 75.53 37 GLY B N 1
ATOM 4097 C CA . GLY B 1 39 ? 60.091 173.196 24.055 1.00 76.26 37 GLY B CA 1
ATOM 4098 C C . GLY B 1 39 ? 59.762 173.348 22.581 1.00 78.06 37 GLY B C 1
ATOM 4099 O O . GLY B 1 39 ? 59.839 174.444 22.024 1.00 79.25 37 GLY B O 1
ATOM 4100 N N . LYS B 1 40 ? 59.387 172.232 21.959 1.00 71.73 38 LYS B N 1
ATOM 4101 C CA . LYS B 1 40 ? 59.168 172.162 20.515 1.00 70.98 38 LYS B CA 1
ATOM 4102 C C . LYS B 1 40 ? 57.830 172.765 20.118 1.00 76.13 38 LYS B C 1
ATOM 4103 O O . LYS B 1 40 ? 56.795 172.474 20.733 1.00 76.22 38 LYS B O 1
ATOM 4109 N N . LEU B 1 41 ? 57.857 173.599 19.082 1.00 63.58 39 LEU B N 1
ATOM 4110 C CA . LEU B 1 41 ? 56.648 174.268 18.615 1.00 65.43 39 LEU B CA 1
ATOM 4111 C C . LEU B 1 41 ? 56.012 173.612 17.390 1.00 62.88 39 LEU B C 1
ATOM 4112 O O . LEU B 1 41 ? 54.791 173.614 17.250 1.00 63.63 39 LEU B O 1
ATOM 4117 N N . PHE B 1 42 ? 56.834 173.032 16.522 1.00 70.32 40 PHE B N 1
ATOM 4118 C CA . PHE B 1 42 ? 56.350 172.548 15.229 1.00 72.16 40 PHE B CA 1
ATOM 4119 C C . PHE B 1 42 ? 56.234 171.035 15.089 1.00 73.16 40 PHE B C 1
ATOM 4120 O O . PHE B 1 42 ? 55.430 170.547 14.296 1.00 75.76 40 PHE B O 1
ATOM 4128 N N . ASP B 1 43 ? 57.030 170.294 15.848 1.00 72.63 41 ASP B N 1
ATOM 4129 C CA . ASP B 1 43 ? 57.156 168.861 15.608 1.00 72.29 41 ASP B CA 1
ATOM 4130 C C . ASP B 1 43 ? 57.029 168.027 16.879 1.00 68.51 41 ASP B C 1
ATOM 4131 O O . ASP B 1 43 ? 57.747 167.040 17.048 1.00 73.63 41 ASP B O 1
ATOM 4136 N N . ASP B 1 44 ? 56.107 168.407 17.763 1.00 61.21 42 ASP B N 1
ATOM 4137 C CA . ASP B 1 44 ? 55.932 167.700 19.033 1.00 57.52 42 ASP B CA 1
ATOM 4138 C C . ASP B 1 44 ? 55.248 166.350 18.812 1.00 62.04 42 ASP B C 1
ATOM 4139 O O . ASP B 1 44 ? 54.055 166.185 19.086 1.00 57.99 42 ASP B O 1
ATOM 4144 N N . MET B 1 45 ? 56.032 165.388 18.325 1.00 62.40 43 MET B N 1
ATOM 4145 C CA . MET B 1 45 ? 55.548 164.043 18.032 1.00 58.58 43 MET B CA 1
ATOM 4146 C C . MET B 1 45 ? 55.166 163.302 19.308 1.00 54.83 43 MET B C 1
ATOM 4147 O O . MET B 1 45 ? 54.257 162.472 19.292 1.00 60.73 43 MET B O 1
ATOM 4152 N N . HIS B 1 46 ? 55.857 163.622 20.403 1.00 49.98 44 HIS B N 1
ATOM 4153 C CA . HIS B 1 46 ? 55.614 163.015 21.703 1.00 53.16 44 HIS B CA 1
ATOM 4154 C C . HIS B 1 46 ? 54.180 163.297 22.132 1.00 55.13 44 HIS B C 1
ATOM 4155 O O . HIS B 1 46 ? 53.395 162.374 22.334 1.00 53.63 44 HIS B O 1
ATOM 4162 N N . ALA B 1 47 ? 53.839 164.576 22.202 1.00 48.07 45 ALA B N 1
ATOM 4163 C CA . ALA B 1 47 ? 52.486 165.020 22.521 1.00 52.51 45 ALA B CA 1
ATOM 4164 C C . ALA B 1 47 ? 51.409 164.447 21.605 1.00 57.05 45 ALA B C 1
ATOM 4165 O O . ALA B 1 47 ? 50.273 164.237 22.046 1.00 56.56 45 ALA B O 1
ATOM 4167 N N . SER B 1 48 ? 51.759 164.187 20.345 1.00 50.23 46 SER B N 1
ATOM 4168 C CA . SER B 1 48 ? 50.804 163.587 19.408 1.00 56.78 46 SER B CA 1
ATOM 4169 C C . SER B 1 48 ? 50.517 162.114 19.724 1.00 61.44 46 SER B C 1
ATOM 4170 O O . SER B 1 48 ? 49.381 161.658 19.585 1.00 63.21 46 SER B O 1
ATOM 4173 N N . ARG B 1 49 ? 51.546 161.388 20.158 1.00 56.57 47 ARG B N 1
ATOM 4174 C CA . ARG B 1 49 ? 51.399 159.993 20.587 1.00 52.07 47 ARG B CA 1
ATOM 4175 C C . ARG B 1 49 ? 50.752 159.889 21.967 1.00 54.08 47 ARG B C 1
ATOM 4176 O O . ARG B 1 49 ? 50.053 158.922 22.261 1.00 63.49 47 ARG B O 1
ATOM 4184 N N . VAL B 1 50 ? 50.987 160.899 22.802 1.00 64.85 48 VAL B N 1
ATOM 4185 C CA . VAL B 1 50 ? 50.582 160.894 24.209 1.00 49.88 48 VAL B CA 1
ATOM 4186 C C . VAL B 1 50 ? 49.168 161.458 24.421 1.00 52.01 48 VAL B C 1
ATOM 4187 O O . VAL B 1 50 ? 48.414 160.978 25.276 1.00 53.22 48 VAL B O 1
ATOM 4191 N N . LEU B 1 51 ? 48.808 162.460 23.624 1.00 52.07 49 LEU B N 1
ATOM 4192 C CA . LEU B 1 51 ? 47.460 163.023 23.642 1.00 48.39 49 LEU B CA 1
ATOM 4193 C C . LEU B 1 51 ? 46.850 162.862 22.255 1.00 52.65 49 LEU B C 1
ATOM 4194 O O . LEU B 1 51 ? 46.896 163.792 21.453 1.00 58.85 49 LEU B O 1
ATOM 4199 N N . PRO B 1 52 ? 46.272 161.681 21.965 1.00 57.29 50 PRO B N 1
ATOM 4200 C CA . PRO B 1 52 ? 45.831 161.417 20.595 1.00 58.02 50 PRO B CA 1
ATOM 4201 C C . PRO B 1 52 ? 44.762 162.422 20.184 1.00 58.66 50 PRO B C 1
ATOM 4202 O O . PRO B 1 52 ? 43.747 162.567 20.875 1.00 52.92 50 PRO B O 1
ATOM 4206 N N . GLY B 1 53 ? 45.023 163.130 19.089 1.00 55.38 51 GLY B N 1
ATOM 4207 C CA . GLY B 1 53 ? 44.179 164.240 18.657 1.00 60.47 51 GLY B CA 1
ATOM 4208 C C . GLY B 1 53 ? 44.917 165.567 18.692 1.00 61.49 51 GLY B C 1
ATOM 4209 O O . GLY B 1 53 ? 44.547 166.510 17.991 1.00 65.17 51 GLY B O 1
ATOM 4210 N N . PHE B 1 54 ? 45.948 165.638 19.533 1.00 63.19 52 PHE B N 1
ATOM 4211 C CA . PHE B 1 54 ? 46.864 166.771 19.585 1.00 60.43 52 PHE B CA 1
ATOM 4212 C C . PHE B 1 54 ? 47.781 166.614 18.383 1.00 57.11 52 PHE B C 1
ATOM 4213 O O . PHE B 1 54 ? 48.554 165.665 18.314 1.00 58.06 52 PHE B O 1
ATOM 4221 N N . THR B 1 55 ? 47.680 167.525 17.422 1.00 58.84 53 THR B N 1
ATOM 4222 C CA . THR B 1 55 ? 48.545 167.470 16.241 1.00 64.83 53 THR B CA 1
ATOM 4223 C C . THR B 1 55 ? 49.952 167.946 16.611 1.00 62.41 53 THR B C 1
ATOM 4224 O O . THR B 1 55 ? 50.092 168.798 17.480 1.00 74.80 53 THR B O 1
ATOM 4228 N N . PRO B 1 56 ? 51.003 167.402 15.961 1.00 63.92 54 PRO B N 1
ATOM 4229 C CA . PRO B 1 56 ? 52.376 167.916 16.156 1.00 59.49 54 PRO B CA 1
ATOM 4230 C C . PRO B 1 56 ? 52.531 169.448 16.085 1.00 57.78 54 PRO B C 1
ATOM 4231 O O . PRO B 1 56 ? 53.375 170.017 16.787 1.00 61.72 54 PRO B O 1
ATOM 4235 N N A ASP B 1 57 ? 51.689 170.069 15.258 0.50 58.98 55 ASP B N 1
ATOM 4236 N N B ASP B 1 57 ? 51.734 170.107 15.247 0.50 59.24 55 ASP B N 1
ATOM 4237 C CA A ASP B 1 57 ? 51.683 171.502 14.981 0.50 57.57 55 ASP B CA 1
ATOM 4238 C CA B ASP B 1 57 ? 51.814 171.561 15.090 0.50 57.62 55 ASP B CA 1
ATOM 4239 C C A ASP B 1 57 ? 50.778 172.320 15.909 0.50 58.93 55 ASP B C 1
ATOM 4240 C C B ASP B 1 57 ? 50.744 172.323 15.884 0.50 60.07 55 ASP B C 1
ATOM 4241 O O A ASP B 1 57 ? 50.714 173.545 15.782 0.50 49.47 55 ASP B O 1
ATOM 4242 O O B ASP B 1 57 ? 50.526 173.516 15.639 0.50 54.39 55 ASP B O 1
ATOM 4251 N N . ASN B 1 58 ? 50.095 171.645 16.834 1.00 56.26 56 ASN B N 1
ATOM 4252 C CA . ASN B 1 58 ? 48.952 172.230 17.582 1.00 53.14 56 ASN B CA 1
ATOM 4253 C C . ASN B 1 58 ? 49.152 173.563 18.295 1.00 57.53 56 ASN B C 1
ATOM 4254 O O . ASN B 1 58 ? 48.222 174.370 18.354 1.00 68.81 56 ASN B O 1
ATOM 4259 N N . LYS B 1 59 ? 50.356 173.797 18.815 1.00 53.52 57 LYS B N 1
ATOM 4260 C CA . LYS B 1 59 ? 50.665 175.066 19.467 1.00 48.86 57 LYS B CA 1
ATOM 4261 C C . LYS B 1 59 ? 50.708 176.219 18.464 1.00 51.77 57 LYS B C 1
ATOM 4262 O O . LYS B 1 59 ? 50.342 177.344 18.798 1.00 61.06 57 LYS B O 1
ATOM 4268 N N . ILE B 1 60 ? 51.143 175.924 17.239 1.00 59.14 58 ILE B N 1
ATOM 4269 C CA . ILE B 1 60 ? 51.208 176.912 16.160 1.00 58.94 58 ILE B CA 1
ATOM 4270 C C . ILE B 1 60 ? 49.805 177.224 15.646 1.00 54.82 58 ILE B C 1
ATOM 4271 O O . ILE B 1 60 ? 49.478 178.386 15.389 1.00 58.34 58 ILE B O 1
ATOM 4276 N N . ALA B 1 61 ? 48.976 176.188 15.516 1.00 54.03 59 ALA B N 1
ATOM 4277 C CA . ALA B 1 61 ? 47.571 176.366 15.143 1.00 55.01 59 ALA B CA 1
ATOM 4278 C C . ALA B 1 61 ? 46.802 177.169 16.199 1.00 57.65 59 ALA B C 1
ATOM 4279 O O . ALA B 1 61 ? 45.877 177.906 15.860 1.00 58.99 59 ALA B O 1
ATOM 4281 N N . MET B 1 62 ? 47.198 177.031 17.467 1.00 56.24 60 MET B N 1
ATOM 4282 C CA . MET B 1 62 ? 46.658 177.855 18.559 1.00 60.72 60 MET B CA 1
ATOM 4283 C C . MET B 1 62 ? 47.000 179.341 18.381 1.00 60.98 60 MET B C 1
ATOM 4284 O O . MET B 1 62 ? 46.127 180.208 18.515 1.00 58.91 60 MET B O 1
ATOM 4289 N N . LEU B 1 63 ? 48.267 179.627 18.086 1.00 44.90 61 LEU B N 1
ATOM 4290 C CA . LEU B 1 63 ? 48.706 181.006 17.883 1.00 54.76 61 LEU B CA 1
ATOM 4291 C C . LEU B 1 63 ? 48.105 181.591 16.615 1.00 49.65 61 LEU B C 1
ATOM 4292 O O . LEU B 1 63 ? 47.885 182.797 16.534 1.00 58.49 61 LEU B O 1
ATOM 4297 N N . ASP B 1 64 ? 47.831 180.716 15.645 1.00 53.81 62 ASP B N 1
ATOM 4298 C CA . ASP B 1 64 ? 47.230 181.074 14.358 1.00 57.67 62 ASP B CA 1
ATOM 4299 C C . ASP B 1 64 ? 45.862 181.725 14.538 1.00 52.83 62 ASP B C 1
ATOM 4300 O O . ASP B 1 64 ? 45.498 182.628 13.782 1.00 64.71 62 ASP B O 1
ATOM 4305 N N . ARG B 1 65 ? 45.124 181.272 15.551 1.00 49.50 63 ARG B N 1
ATOM 4306 C CA . ARG B 1 65 ? 43.819 181.832 15.891 1.00 52.51 63 ARG B CA 1
ATOM 4307 C C . ARG B 1 65 ? 43.918 183.297 16.302 1.00 44.21 63 ARG B C 1
ATOM 4308 O O . ARG B 1 65 ? 43.008 184.078 16.042 1.00 58.04 63 ARG B O 1
ATOM 4316 N N . ILE B 1 66 ? 45.029 183.658 16.939 1.00 52.52 64 ILE B N 1
ATOM 4317 C CA . ILE B 1 66 ? 45.255 185.022 17.426 1.00 54.14 64 ILE B CA 1
ATOM 4318 C C . ILE B 1 66 ? 46.462 185.691 16.755 1.00 53.72 64 ILE B C 1
ATOM 4319 O O . ILE B 1 66 ? 47.056 186.625 17.307 1.00 65.35 64 ILE B O 1
ATOM 4324 N N . LYS B 1 67 ? 46.783 185.215 15.551 1.00 56.63 65 LYS B N 1
ATOM 4325 C CA . LYS B 1 67 ? 47.929 185.655 14.737 1.00 58.48 65 LYS B CA 1
ATOM 4326 C C . LYS B 1 67 ? 48.148 187.179 14.643 1.00 61.67 65 LYS B C 1
ATOM 4327 O O . LYS B 1 67 ? 49.287 187.647 14.687 1.00 59.22 65 LYS B O 1
ATOM 4333 N N . ASP B 1 68 ? 47.061 187.945 14.540 1.00 59.61 66 ASP B N 1
ATOM 4334 C CA . ASP B 1 68 ? 47.153 189.400 14.391 1.00 59.45 66 ASP B CA 1
ATOM 4335 C C . ASP B 1 68 ? 47.559 190.139 15.663 1.00 62.97 66 ASP B C 1
ATOM 4336 O O . ASP B 1 68 ? 47.904 191.323 15.612 1.00 67.18 66 ASP B O 1
ATOM 4341 N N . GLU B 1 69 ? 47.528 189.444 16.796 1.00 63.65 67 GLU B N 1
ATOM 4342 C CA . GLU B 1 69 ? 47.927 190.046 18.066 1.00 62.54 67 GLU B CA 1
ATOM 4343 C C . GLU B 1 69 ? 49.292 189.539 18.530 1.00 64.20 67 GLU B C 1
ATOM 4344 O O . GLU B 1 69 ? 49.787 189.946 19.580 1.00 62.22 67 GLU B O 1
ATOM 4350 N N . VAL B 1 70 ? 49.904 188.685 17.711 1.00 54.33 68 VAL B N 1
ATOM 4351 C CA . VAL B 1 70 ? 51.128 187.973 18.067 1.00 56.50 68 VAL B CA 1
ATOM 4352 C C . VAL B 1 70 ? 52.371 188.476 17.315 1.00 58.53 68 VAL B C 1
ATOM 4353 O O . VAL B 1 70 ? 52.318 188.749 16.113 1.00 54.64 68 VAL B O 1
ATOM 4357 N N . GLU B 1 71 ? 53.474 188.618 18.051 1.00 60.89 69 GLU B N 1
ATOM 4358 C CA . GLU B 1 71 ? 54.799 188.855 17.477 1.00 52.19 69 GLU B CA 1
ATOM 4359 C C . GLU B 1 71 ? 55.709 187.725 17.931 1.00 51.66 69 GLU B C 1
ATOM 4360 O O . GLU B 1 71 ? 55.615 187.271 19.072 1.00 55.90 69 GLU B O 1
ATOM 4366 N N . ILE B 1 72 ? 56.574 187.256 17.038 1.00 52.79 70 ILE B N 1
ATOM 4367 C CA . ILE B 1 72 ? 57.558 186.241 17.395 1.00 46.84 70 ILE B CA 1
ATOM 4368 C C . ILE B 1 72 ? 58.932 186.879 17.556 1.00 55.53 70 ILE B C 1
ATOM 4369 O O . ILE B 1 72 ? 59.431 187.558 16.650 1.00 57.23 70 ILE B O 1
ATOM 4374 N N . LEU B 1 73 ? 59.526 186.664 18.726 1.00 54.83 71 LEU B N 1
ATOM 4375 C CA . LEU B 1 73 ? 60.888 187.090 19.006 1.00 52.53 71 LEU B CA 1
ATOM 4376 C C . LEU B 1 73 ? 61.748 185.854 19.220 1.00 57.59 71 LEU B C 1
ATOM 4377 O O . LEU B 1 73 ? 61.369 184.938 19.967 1.00 52.93 71 LEU B O 1
ATOM 4382 N N . VAL B 1 74 ? 62.901 185.827 18.557 1.00 54.16 72 VAL B N 1
ATOM 4383 C CA . VAL B 1 74 ? 63.789 184.666 18.623 1.00 52.07 72 VAL B CA 1
ATOM 4384 C C . VAL B 1 74 ? 65.079 184.985 19.383 1.00 58.53 72 VAL B C 1
ATOM 4385 O O . VAL B 1 74 ? 65.796 185.933 19.053 1.00 64.19 72 VAL B O 1
ATOM 4389 N N . CYS B 1 75 ? 65.354 184.188 20.410 1.00 54.34 73 CYS B N 1
ATOM 4390 C CA . CYS B 1 75 ? 66.557 184.342 21.217 1.00 53.55 73 CYS B CA 1
ATOM 4391 C C . CYS B 1 75 ? 67.638 183.378 20.761 1.00 55.01 73 CYS B C 1
ATOM 4392 O O . CYS B 1 75 ? 67.330 182.269 20.324 1.00 61.13 73 CYS B O 1
ATOM 4395 N N . ILE B 1 76 ? 68.895 183.811 20.859 1.00 48.06 74 ILE B N 1
ATOM 4396 C CA . ILE B 1 76 ? 70.053 182.943 20.606 1.00 49.16 74 ILE B CA 1
ATOM 4397 C C . ILE B 1 76 ? 71.278 183.400 21.414 1.00 55.80 74 ILE B C 1
ATOM 4398 O O . ILE B 1 76 ? 71.661 184.580 21.385 1.00 57.17 74 ILE B O 1
ATOM 4403 N N . ASN B 1 77 ? 71.866 182.459 22.150 1.00 54.50 75 ASN B N 1
ATOM 4404 C CA . ASN B 1 77 ? 73.078 182.707 22.927 1.00 41.00 75 ASN B CA 1
ATOM 4405 C C . ASN B 1 77 ? 74.270 182.933 22.013 1.00 52.04 75 ASN B C 1
ATOM 4406 O O . ASN B 1 77 ? 74.433 182.226 21.019 1.00 47.96 75 ASN B O 1
ATOM 4411 N N . ALA B 1 78 ? 75.100 183.911 22.375 1.00 54.48 76 ALA B N 1
ATOM 4412 C CA . ALA B 1 78 ? 76.300 184.271 21.624 1.00 53.96 76 ALA B CA 1
ATOM 4413 C C . ALA B 1 78 ? 77.367 183.176 21.637 1.00 60.91 76 ALA B C 1
ATOM 4414 O O . ALA B 1 78 ? 78.175 183.082 20.713 1.00 64.31 76 ALA B O 1
ATOM 4416 N N . LYS B 1 79 ? 77.366 182.357 22.688 1.00 66.67 77 LYS B N 1
ATOM 4417 C CA . LYS B 1 79 ? 78.269 181.213 22.790 1.00 69.73 77 LYS B CA 1
ATOM 4418 C C . LYS B 1 79 ? 77.839 180.096 21.844 1.00 70.33 77 LYS B C 1
ATOM 4419 O O . LYS B 1 79 ? 78.680 179.363 21.332 1.00 75.49 77 LYS B O 1
ATOM 4425 N N . ASP B 1 80 ? 76.532 179.985 21.607 1.00 70.70 78 ASP B N 1
ATOM 4426 C CA . ASP B 1 80 ? 75.973 178.987 20.687 1.00 68.61 78 ASP B CA 1
ATOM 4427 C C . ASP B 1 80 ? 76.225 179.305 19.203 1.00 66.48 78 ASP B C 1
ATOM 4428 O O . ASP B 1 80 ? 76.178 178.410 18.353 1.00 67.41 78 ASP B O 1
ATOM 4433 N N . LEU B 1 81 ? 76.484 180.576 18.903 1.00 63.76 79 LEU B N 1
ATOM 4434 C CA . LEU B 1 81 ? 76.888 181.009 17.570 1.00 69.53 79 LEU B CA 1
ATOM 4435 C C . LEU B 1 81 ? 78.366 180.680 17.344 1.00 73.75 79 LEU B C 1
ATOM 4436 O O . LEU B 1 81 ? 78.768 180.345 16.228 1.00 79.54 79 LEU B O 1
ATOM 4441 N N . GLU B 1 82 ? 79.163 180.770 18.411 1.00 74.95 80 GLU B N 1
ATOM 4442 C CA . GLU B 1 82 ? 80.623 180.625 18.328 1.00 81.94 80 GLU B CA 1
ATOM 4443 C C . GLU B 1 82 ? 81.113 179.187 18.464 1.00 82.46 80 GLU B C 1
ATOM 4444 O O . GLU B 1 82 ? 82.050 178.787 17.772 1.00 90.66 80 GLU B O 1
ATOM 4450 N N . ARG B 1 83 ? 80.481 178.421 19.355 1.00 78.73 81 ARG B N 1
ATOM 4451 C CA . ARG B 1 83 ? 80.748 176.985 19.513 1.00 87.41 81 ARG B CA 1
ATOM 4452 C C . ARG B 1 83 ? 80.209 176.161 18.341 1.00 81.27 81 ARG B C 1
ATOM 4453 O O . ARG B 1 83 ? 80.524 174.970 18.228 1.00 81.76 81 ARG B O 1
ATOM 4461 N N . HIS B 1 84 ? 79.398 176.803 17.491 1.00 77.25 82 HIS B N 1
ATOM 4462 C CA . HIS B 1 84 ? 78.625 176.161 16.414 1.00 78.47 82 HIS B CA 1
ATOM 4463 C C . HIS B 1 84 ? 77.817 174.958 16.936 1.00 77.79 82 HIS B C 1
ATOM 4464 O O . HIS B 1 84 ? 77.901 173.852 16.395 1.00 82.02 82 HIS B O 1
ATOM 4471 N N . LYS B 1 85 ? 77.050 175.206 18.000 1.00 80.87 83 LYS B N 1
ATOM 4472 C CA . LYS B 1 85 ? 76.292 174.186 18.735 1.00 85.38 83 LYS B CA 1
ATOM 4473 C C . LYS B 1 85 ? 75.255 173.512 17.841 1.00 87.01 83 LYS B C 1
ATOM 4474 O O . LYS B 1 85 ? 74.387 174.182 17.277 1.00 89.04 83 LYS B O 1
ATOM 4480 N N . ILE B 1 86 ? 75.360 172.193 17.701 1.00 90.01 84 ILE B N 1
ATOM 4481 C CA . ILE B 1 86 ? 74.434 171.440 16.848 1.00 92.87 84 ILE B CA 1
ATOM 4482 C C . ILE B 1 86 ? 73.204 170.950 17.614 1.00 87.33 84 ILE B C 1
ATOM 4483 O O . ILE B 1 86 ? 73.325 170.353 18.685 1.00 88.94 84 ILE B O 1
ATOM 4488 N N . ARG B 1 87 ? 72.024 171.239 17.070 1.00 89.32 85 ARG B N 1
ATOM 4489 C CA . ARG B 1 87 ? 70.768 170.729 17.618 1.00 93.62 85 ARG B CA 1
ATOM 4490 C C . ARG B 1 87 ? 70.523 169.326 17.064 1.00 93.50 85 ARG B C 1
ATOM 4491 O O . ARG B 1 87 ? 70.496 169.128 15.846 1.00 94.69 85 ARG B O 1
ATOM 4499 N N . ALA B 1 88 ? 70.349 168.365 17.969 1.00 99.02 86 ALA B N 1
ATOM 4500 C CA . ALA B 1 88 ? 70.295 166.939 17.626 1.00 103.67 86 ALA B CA 1
ATOM 4501 C C . ALA B 1 88 ? 69.119 166.532 16.736 1.00 103.27 86 ALA B C 1
ATOM 4502 O O . ALA B 1 88 ? 69.262 165.632 15.907 1.00 110.38 86 ALA B O 1
ATOM 4504 N N . ASP B 1 89 ? 67.976 167.196 16.914 1.00 96.65 87 ASP B N 1
ATOM 4505 C CA . ASP B 1 89 ? 66.739 166.872 16.192 1.00 93.40 87 ASP B CA 1
ATOM 4506 C C . ASP B 1 89 ? 66.859 167.015 14.679 1.00 89.74 87 ASP B C 1
ATOM 4507 O O . ASP B 1 89 ? 66.699 166.042 13.944 1.00 91.57 87 ASP B O 1
ATOM 4512 N N . LEU B 1 90 ? 67.150 168.229 14.225 1.00 96.75 88 LEU B N 1
ATOM 4513 C CA . LEU B 1 90 ? 67.176 168.532 12.797 1.00 99.77 88 LEU B CA 1
ATOM 4514 C C . LEU B 1 90 ? 68.584 168.446 12.203 1.00 96.09 88 LEU B C 1
ATOM 4515 O O . LEU B 1 90 ? 68.751 168.532 10.982 1.00 98.98 88 LEU B O 1
ATOM 4520 N N . GLY B 1 91 ? 69.580 168.269 13.072 1.00 91.80 89 GLY B N 1
ATOM 4521 C CA . GLY B 1 91 ? 70.982 168.133 12.664 1.00 82.80 89 GLY B CA 1
ATOM 4522 C C . GLY B 1 91 ? 71.575 169.378 12.027 1.00 84.78 89 GLY B C 1
ATOM 4523 O O . GLY B 1 91 ? 72.281 169.293 11.020 1.00 76.43 89 GLY B O 1
ATOM 4524 N N . ILE B 1 92 ? 71.272 170.538 12.603 1.00 84.80 90 ILE B N 1
ATOM 4525 C CA . ILE B 1 92 ? 71.818 171.813 12.124 1.00 87.71 90 ILE B CA 1
ATOM 4526 C C . ILE B 1 92 ? 72.292 172.687 13.286 1.00 82.02 90 ILE B C 1
ATOM 4527 O O . ILE B 1 92 ? 71.916 172.460 14.440 1.00 90.90 90 ILE B O 1
ATOM 4532 N N . SER B 1 93 ? 73.124 173.677 12.971 1.00 77.35 91 SER B N 1
ATOM 4533 C CA . SER B 1 93 ? 73.618 174.626 13.964 1.00 75.78 91 SER B CA 1
ATOM 4534 C C . SER B 1 93 ? 72.500 175.544 14.460 1.00 77.53 91 SER B C 1
ATOM 4535 O O . SER B 1 93 ? 71.529 175.794 13.740 1.00 81.11 91 SER B O 1
ATOM 4538 N N . TYR B 1 94 ? 72.657 176.036 15.691 1.00 81.99 92 TYR B N 1
ATOM 4539 C CA . TYR B 1 94 ? 71.739 176.998 16.313 1.00 75.77 92 TYR B CA 1
ATOM 4540 C C . TYR B 1 94 ? 71.582 178.267 15.473 1.00 76.98 92 TYR B C 1
ATOM 4541 O O . TYR B 1 94 ? 70.491 178.835 15.400 1.00 70.57 92 TYR B O 1
ATOM 4550 N N . GLU B 1 95 ? 72.681 178.686 14.841 1.00 77.42 93 GLU B N 1
ATOM 4551 C CA . GLU B 1 95 ? 72.714 179.800 13.890 1.00 75.39 93 GLU B CA 1
ATOM 4552 C C . GLU B 1 95 ? 71.731 179.592 12.730 1.00 80.36 93 GLU B C 1
ATOM 4553 O O . GLU B 1 95 ? 70.976 180.503 12.383 1.00 75.42 93 GLU B O 1
ATOM 4559 N N . GLU B 1 96 ? 71.742 178.391 12.151 1.00 80.86 94 GLU B N 1
ATOM 4560 C CA . GLU B 1 96 ? 70.881 178.065 11.013 1.00 79.64 94 GLU B CA 1
ATOM 4561 C C . GLU B 1 96 ? 69.445 177.804 11.439 1.00 78.39 94 GLU B C 1
ATOM 4562 O O . GLU B 1 96 ? 68.509 178.049 10.676 1.00 83.07 94 GLU B O 1
ATOM 4568 N N . ASP B 1 97 ? 69.285 177.313 12.665 1.00 77.68 95 ASP B N 1
ATOM 4569 C CA . ASP B 1 97 ? 67.976 177.032 13.240 1.00 68.52 95 ASP B CA 1
ATOM 4570 C C . ASP B 1 97 ? 67.192 178.314 13.503 1.00 73.08 95 ASP B C 1
ATOM 4571 O O . ASP B 1 97 ? 65.962 178.291 13.489 1.00 76.40 95 ASP B O 1
ATOM 4576 N N . VAL B 1 98 ? 67.906 179.419 13.743 1.00 62.20 96 VAL B N 1
ATOM 4577 C CA . VAL B 1 98 ? 67.275 180.727 13.941 1.00 59.59 96 VAL B CA 1
ATOM 4578 C C . VAL B 1 98 ? 66.619 181.178 12.642 1.00 65.68 96 VAL B C 1
ATOM 4579 O O . VAL B 1 98 ? 65.423 181.477 12.624 1.00 73.18 96 VAL B O 1
ATOM 4583 N N . LEU B 1 99 ? 67.401 181.174 11.561 1.00 65.29 97 LEU B N 1
ATOM 4584 C CA . LEU B 1 99 ? 66.932 181.565 10.234 1.00 59.33 97 LEU B CA 1
ATOM 4585 C C . LEU B 1 99 ? 65.813 180.660 9.741 1.00 62.06 97 LEU B C 1
ATOM 4586 O O . LEU B 1 99 ? 64.903 181.124 9.055 1.00 68.15 97 LEU B O 1
ATOM 4591 N N . ARG B 1 100 ? 65.882 179.379 10.108 1.00 58.77 98 ARG B N 1
ATOM 4592 C CA . ARG B 1 100 ? 64.833 178.414 9.774 1.00 65.85 98 ARG B CA 1
ATOM 4593 C C . ARG B 1 100 ? 63.559 178.689 10.568 1.00 69.03 98 ARG B C 1
ATOM 4594 O O . ARG B 1 100 ? 62.467 178.443 10.075 1.00 76.45 98 ARG B O 1
ATOM 4602 N N . LEU B 1 101 ? 63.697 179.191 11.793 1.00 63.21 99 LEU B N 1
ATOM 4603 C CA . LEU B 1 101 ? 62.524 179.583 12.572 1.00 63.21 99 LEU B CA 1
ATOM 4604 C C . LEU B 1 101 ? 61.922 180.887 12.051 1.00 59.73 99 LEU B C 1
ATOM 4605 O O . LEU B 1 101 ? 60.704 181.037 12.037 1.00 71.90 99 LEU B O 1
ATOM 4610 N N . VAL B 1 102 ? 62.779 181.809 11.610 1.00 59.69 100 VAL B N 1
ATOM 4611 C CA . VAL B 1 102 ? 62.351 183.110 11.078 1.00 67.00 100 VAL B CA 1
ATOM 4612 C C . VAL B 1 102 ? 61.416 182.978 9.870 1.00 72.45 100 VAL B C 1
ATOM 4613 O O . VAL B 1 102 ? 60.345 183.590 9.844 1.00 84.06 100 VAL B O 1
ATOM 4617 N N . ASP B 1 103 ? 61.799 182.161 8.893 1.00 67.35 101 ASP B N 1
ATOM 4618 C CA . ASP B 1 103 ? 61.011 182.069 7.667 1.00 77.50 101 ASP B CA 1
ATOM 4619 C C . ASP B 1 103 ? 59.811 181.124 7.768 1.00 71.87 101 ASP B C 1
ATOM 4620 O O . ASP B 1 103 ? 58.799 181.347 7.106 1.00 79.80 101 ASP B O 1
ATOM 4625 N N . VAL B 1 104 ? 59.922 180.085 8.595 1.00 71.45 102 VAL B N 1
ATOM 4626 C CA . VAL B 1 104 ? 58.818 179.128 8.793 1.00 69.38 102 VAL B CA 1
ATOM 4627 C C . VAL B 1 104 ? 57.604 179.774 9.490 1.00 66.00 102 VAL B C 1
ATOM 4628 O O . VAL B 1 104 ? 56.457 179.497 9.126 1.00 70.91 102 VAL B O 1
ATOM 4632 N N . PHE B 1 105 ? 57.864 180.669 10.444 1.00 63.37 103 PHE B N 1
ATOM 4633 C CA . PHE B 1 105 ? 56.816 181.514 11.028 1.00 62.71 103 PHE B CA 1
ATOM 4634 C C . PHE B 1 105 ? 56.240 182.504 10.018 1.00 63.95 103 PHE B C 1
ATOM 4635 O O . PHE B 1 105 ? 55.039 182.778 10.023 1.00 70.34 103 PHE B O 1
ATOM 4643 N N . ARG B 1 106 ? 57.107 183.035 9.159 1.00 70.79 104 ARG B N 1
ATOM 4644 C CA . ARG B 1 106 ? 56.706 183.972 8.111 1.00 58.48 104 ARG B CA 1
ATOM 4645 C C . ARG B 1 106 ? 55.937 183.305 6.975 1.00 58.22 104 ARG B C 1
ATOM 4646 O O . ARG B 1 106 ? 55.095 183.940 6.347 1.00 70.21 104 ARG B O 1
ATOM 4654 N N . ASP B 1 107 ? 56.238 182.030 6.723 1.00 65.70 105 ASP B N 1
ATOM 4655 C CA . ASP B 1 107 ? 55.503 181.192 5.768 1.00 71.31 105 ASP B CA 1
ATOM 4656 C C . ASP B 1 107 ? 54.031 181.080 6.132 1.00 67.88 105 ASP B C 1
ATOM 4657 O O . ASP B 1 107 ? 53.163 181.086 5.257 1.00 79.61 105 ASP B O 1
ATOM 4662 N N . ARG B 1 108 ? 53.772 180.983 7.434 1.00 66.51 106 ARG B N 1
ATOM 4663 C CA A ARG B 1 108 ? 52.422 180.846 7.962 0.50 60.51 106 ARG B CA 1
ATOM 4664 C CA B ARG B 1 108 ? 52.411 180.851 7.947 0.50 63.42 106 ARG B CA 1
ATOM 4665 C C . ARG B 1 108 ? 51.835 182.193 8.411 1.00 61.55 106 ARG B C 1
ATOM 4666 O O . ARG B 1 108 ? 50.819 182.238 9.104 1.00 67.21 106 ARG B O 1
ATOM 4681 N N . GLY B 1 109 ? 52.485 183.288 8.013 1.00 54.10 107 GLY B N 1
ATOM 4682 C CA . GLY B 1 109 ? 51.940 184.638 8.208 1.00 56.10 107 GLY B CA 1
ATOM 4683 C C . GLY B 1 109 ? 52.163 185.382 9.515 1.00 57.34 107 GLY B C 1
ATOM 4684 O O . GLY B 1 109 ? 51.573 186.445 9.733 1.00 57.32 107 GLY B O 1
ATOM 4685 N N . PHE B 1 110 ? 53.016 184.848 10.382 1.00 58.32 108 PHE B N 1
ATOM 4686 C CA . PHE B 1 110 ? 53.338 185.526 11.633 1.00 55.27 108 PHE B CA 1
ATOM 4687 C C . PHE B 1 110 ? 54.320 186.681 11.423 1.00 65.45 108 PHE B C 1
ATOM 4688 O O . PHE B 1 110 ? 55.170 186.633 10.527 1.00 67.41 108 PHE B O 1
ATOM 4696 N N . LEU B 1 111 ? 54.188 187.713 12.255 1.00 59.13 109 LEU B N 1
ATOM 4697 C CA . LEU B 1 111 ? 55.117 188.839 12.285 1.00 57.24 109 LEU B CA 1
ATOM 4698 C C . LEU B 1 111 ? 56.374 188.469 13.085 1.00 63.04 109 LEU B C 1
ATOM 4699 O O . LEU B 1 111 ? 56.302 188.255 14.302 1.00 59.51 109 LEU B O 1
ATOM 4704 N N . VAL B 1 112 ? 57.513 188.383 12.394 1.00 57.06 110 VAL B N 1
ATOM 4705 C CA . VAL B 1 112 ? 58.826 188.195 13.031 1.00 59.53 110 VAL B CA 1
ATOM 4706 C C . VAL B 1 112 ? 59.764 189.326 12.615 1.00 58.44 110 VAL B C 1
ATOM 4707 O O . VAL B 1 112 ? 60.161 189.408 11.451 1.00 63.66 110 VAL B O 1
ATOM 4711 N N . GLU B 1 113 ? 60.119 190.193 13.558 1.00 55.39 111 GLU B N 1
ATOM 4712 C CA . GLU B 1 113 ? 61.025 191.307 13.254 1.00 59.64 111 GLU B CA 1
ATOM 4713 C C . GLU B 1 113 ? 62.047 191.626 14.361 1.00 59.95 111 GLU B C 1
ATOM 4714 O O . GLU B 1 113 ? 62.652 192.701 14.368 1.00 65.87 111 GLU B O 1
ATOM 4720 N N . HIS B 1 114 ? 62.248 190.684 15.278 1.00 58.57 112 HIS B N 1
ATOM 4721 C CA . HIS B 1 114 ? 63.158 190.883 16.399 1.00 50.02 112 HIS B CA 1
ATOM 4722 C C . HIS B 1 114 ? 63.885 189.610 16.804 1.00 53.37 112 HIS B C 1
ATOM 4723 O O . HIS B 1 114 ? 63.262 188.621 17.198 1.00 58.36 112 HIS B O 1
ATOM 4730 N N . VAL B 1 115 ? 65.209 189.647 16.701 1.00 59.43 113 VAL B N 1
ATOM 4731 C CA . VAL B 1 115 ? 66.057 188.572 17.201 1.00 56.00 113 VAL B CA 1
ATOM 4732 C C . VAL B 1 115 ? 66.936 189.118 18.318 1.00 54.45 113 VAL B C 1
ATOM 4733 O O . VAL B 1 115 ? 67.635 190.108 18.136 1.00 50.25 113 VAL B O 1
ATOM 4737 N N . VAL B 1 116 ? 66.887 188.490 19.485 1.00 44.71 114 VAL B N 1
ATOM 4738 C CA . VAL B 1 116 ? 67.727 188.940 20.582 1.00 46.81 114 VAL B CA 1
ATOM 4739 C C . VAL B 1 116 ? 68.949 188.043 20.710 1.00 47.27 114 VAL B C 1
ATOM 4740 O O . VAL B 1 116 ? 68.827 186.815 20.795 1.00 51.48 114 VAL B O 1
ATOM 4744 N N . LEU B 1 117 ? 70.125 188.672 20.677 1.00 54.38 115 LEU B N 1
ATOM 4745 C CA . LEU B 1 117 ? 71.403 187.988 20.864 1.00 56.58 115 LEU B CA 1
ATOM 4746 C C . LEU B 1 117 ? 71.846 188.125 22.319 1.00 50.10 115 LEU B C 1
ATOM 4747 O O . LEU B 1 117 ? 72.333 189.176 22.740 1.00 53.59 115 LEU B O 1
ATOM 4752 N N . THR B 1 118 ? 71.658 187.052 23.080 1.00 50.49 116 THR B N 1
ATOM 4753 C CA . THR B 1 118 ? 71.885 187.067 24.522 1.00 54.58 116 THR B CA 1
ATOM 4754 C C . THR B 1 118 ? 73.304 186.642 24.853 1.00 56.35 116 THR B C 1
ATOM 4755 O O . THR B 1 118 ? 73.968 186.003 24.031 1.00 63.37 116 THR B O 1
ATOM 4759 N N . GLN B 1 119 ? 73.750 187.017 26.056 1.00 60.38 117 GLN B N 1
ATOM 4760 C CA . GLN B 1 119 ? 75.033 186.600 26.639 1.00 57.12 117 GLN B CA 1
ATOM 4761 C C . GLN B 1 119 ? 76.236 187.072 25.822 1.00 56.91 117 GLN B C 1
ATOM 4762 O O . GLN B 1 119 ? 77.270 186.398 25.793 1.00 56.84 117 GLN B O 1
ATOM 4768 N N . LEU B 1 120 ? 76.091 188.229 25.170 1.00 63.43 118 LEU B N 1
ATOM 4769 C CA . LEU B 1 120 ? 77.108 188.761 24.258 1.00 70.85 118 LEU B CA 1
ATOM 4770 C C . LEU B 1 120 ? 78.327 189.278 25.016 1.00 72.44 118 LEU B C 1
ATOM 4771 O O . LEU B 1 120 ? 78.222 190.187 25.845 1.00 73.87 118 LEU B O 1
ATOM 4776 N N . GLU B 1 121 ? 79.479 188.691 24.707 1.00 72.78 119 GLU B N 1
ATOM 4777 C CA . GLU B 1 121 ? 80.713 188.952 25.435 1.00 74.31 119 GLU B CA 1
ATOM 4778 C C . GLU B 1 121 ? 81.645 189.875 24.664 1.00 73.36 119 GLU B C 1
ATOM 4779 O O . GLU B 1 121 ? 81.691 191.075 24.917 1.00 74.17 119 GLU B O 1
ATOM 4785 N N . ASN B 1 122 ? 82.379 189.303 23.715 1.00 84.88 120 ASN B N 1
ATOM 4786 C CA . ASN B 1 122 ? 83.492 189.994 23.065 1.00 95.65 120 ASN B CA 1
ATOM 4787 C C . ASN B 1 122 ? 83.157 190.660 21.728 1.00 99.70 120 ASN B C 1
ATOM 4788 O O . ASN B 1 122 ? 84.067 191.016 20.973 1.00 105.47 120 ASN B O 1
ATOM 4793 N N . ASP B 1 123 ? 81.860 190.822 21.452 1.00 97.61 121 ASP B N 1
ATOM 4794 C CA . ASP B 1 123 ? 81.328 191.357 20.176 1.00 104.89 121 ASP B CA 1
ATOM 4795 C C . ASP B 1 123 ? 81.618 190.494 18.928 1.00 106.13 121 ASP B C 1
ATOM 4796 O O . ASP B 1 123 ? 80.686 190.140 18.207 1.00 112.77 121 ASP B O 1
ATOM 4801 N N . ASN B 1 124 ? 82.897 190.203 18.668 1.00 99.46 122 ASN B N 1
ATOM 4802 C CA . ASN B 1 124 ? 83.346 189.193 17.685 1.00 96.68 122 ASN B CA 1
ATOM 4803 C C . ASN B 1 124 ? 83.116 189.535 16.203 1.00 90.30 122 ASN B C 1
ATOM 4804 O O . ASN B 1 124 ? 82.514 190.561 15.876 1.00 85.69 122 ASN B O 1
ATOM 4809 N N . ARG B 1 125 ? 83.621 188.670 15.321 1.00 86.55 123 ARG B N 1
ATOM 4810 C CA . ARG B 1 125 ? 83.457 188.823 13.873 1.00 89.77 123 ARG B CA 1
ATOM 4811 C C . ARG B 1 125 ? 82.394 187.870 13.319 1.00 87.21 123 ARG B C 1
ATOM 4812 O O . ARG B 1 125 ? 81.748 188.172 12.314 1.00 92.38 123 ARG B O 1
ATOM 4820 N N . LEU B 1 126 ? 82.237 186.718 13.973 1.00 88.48 124 LEU B N 1
ATOM 4821 C CA . LEU B 1 126 ? 81.182 185.759 13.645 1.00 94.70 124 LEU B CA 1
ATOM 4822 C C . LEU B 1 126 ? 79.818 186.370 13.912 1.00 93.30 124 LEU B C 1
ATOM 4823 O O . LEU B 1 126 ? 78.894 186.214 13.112 1.00 95.21 124 LEU B O 1
ATOM 4828 N N . ALA B 1 127 ? 79.714 187.077 15.035 1.00 88.95 125 ALA B N 1
ATOM 4829 C CA . ALA B 1 127 ? 78.475 187.727 15.435 1.00 88.86 125 ALA B CA 1
ATOM 4830 C C . ALA B 1 127 ? 78.160 188.951 14.581 1.00 88.91 125 ALA B C 1
ATOM 4831 O O . ALA B 1 127 ? 77.001 189.174 14.247 1.00 89.11 125 ALA B O 1
ATOM 4833 N N . LEU B 1 128 ? 79.188 189.726 14.230 1.00 86.61 126 LEU B N 1
ATOM 4834 C CA . LEU B 1 128 ? 79.045 190.867 13.313 1.00 92.85 126 LEU B CA 1
ATOM 4835 C C . LEU B 1 128 ? 78.493 190.450 11.945 1.00 89.80 126 LEU B C 1
ATOM 4836 O O . LEU B 1 128 ? 77.646 191.142 11.374 1.00 89.45 126 LEU B O 1
ATOM 4841 N N . ALA B 1 129 ? 78.964 189.306 11.446 1.00 82.10 127 ALA B N 1
ATOM 4842 C CA . ALA B 1 129 ? 78.497 188.731 10.184 1.00 74.84 127 ALA B CA 1
ATOM 4843 C C . ALA B 1 129 ? 77.068 188.187 10.283 1.00 66.96 127 ALA B C 1
ATOM 4844 O O . ALA B 1 129 ? 76.392 188.014 9.271 1.00 68.20 127 ALA B O 1
ATOM 4846 N N . PHE B 1 130 ? 76.622 187.926 11.509 1.00 70.37 128 PHE B N 1
ATOM 4847 C CA . PHE B 1 130 ? 75.282 187.405 11.779 1.00 57.99 128 PHE B CA 1
ATOM 4848 C C . PHE B 1 130 ? 74.235 188.520 11.907 1.00 57.94 128 PHE B C 1
ATOM 4849 O O . PHE B 1 130 ? 73.103 188.347 11.462 1.00 61.08 128 PHE B O 1
ATOM 4857 N N . ILE B 1 131 ? 74.619 189.649 12.512 1.00 55.23 129 ILE B N 1
ATOM 4858 C CA . ILE B 1 131 ? 73.751 190.831 12.653 1.00 52.08 129 ILE B CA 1
ATOM 4859 C C . ILE B 1 131 ? 73.299 191.372 11.288 1.00 65.14 129 ILE B C 1
ATOM 4860 O O . ILE B 1 131 ? 72.099 191.565 11.058 1.00 58.29 129 ILE B O 1
ATOM 4865 N N . GLU B 1 132 ? 74.264 191.601 10.392 1.00 71.39 130 GLU B N 1
ATOM 4866 C CA . GLU B 1 132 ? 73.995 192.170 9.062 1.00 76.87 130 GLU B CA 1
ATOM 4867 C C . GLU B 1 132 ? 73.255 191.215 8.121 1.00 74.89 130 GLU B C 1
ATOM 4868 O O . GLU B 1 132 ? 72.515 191.656 7.241 1.00 78.44 130 GLU B O 1
ATOM 4874 N N . ARG B 1 133 ? 73.453 189.913 8.325 1.00 72.44 131 ARG B N 1
ATOM 4875 C CA . ARG B 1 133 ? 72.731 188.869 7.600 1.00 75.27 131 ARG B CA 1
ATOM 4876 C C . ARG B 1 133 ? 71.242 188.897 7.967 1.00 79.22 131 ARG B C 1
ATOM 4877 O O . ARG B 1 133 ? 70.382 188.570 7.147 1.00 84.47 131 ARG B O 1
ATOM 4885 N N . LEU B 1 134 ? 70.953 189.301 9.202 1.00 76.02 132 LEU B N 1
ATOM 4886 C CA . LEU B 1 134 ? 69.581 189.402 9.691 1.00 66.12 132 LEU B CA 1
ATOM 4887 C C . LEU B 1 134 ? 68.962 190.763 9.389 1.00 62.10 132 LEU B C 1
ATOM 4888 O O . LEU B 1 134 ? 67.742 190.889 9.328 1.00 63.02 132 LEU B O 1
ATOM 4893 N N . GLN B 1 135 ? 69.805 191.774 9.198 1.00 63.55 133 GLN B N 1
ATOM 4894 C CA . GLN B 1 135 ? 69.349 193.108 8.796 1.00 72.46 133 GLN B CA 1
ATOM 4895 C C . GLN B 1 135 ? 68.817 193.123 7.363 1.00 72.37 133 GLN B C 1
ATOM 4896 O O . GLN B 1 135 ? 67.900 193.884 7.044 1.00 72.78 133 GLN B O 1
ATOM 4902 N N . ARG B 1 136 ? 69.398 192.275 6.513 1.00 73.25 134 ARG B N 1
ATOM 4903 C CA . ARG B 1 136 ? 69.013 192.181 5.104 1.00 79.37 134 ARG B CA 1
ATOM 4904 C C . ARG B 1 136 ? 67.661 191.481 4.944 1.00 73.74 134 ARG B C 1
ATOM 4905 O O . ARG B 1 136 ? 66.965 191.678 3.947 1.00 79.08 134 ARG B O 1
ATOM 4913 N N . LEU B 1 137 ? 67.294 190.682 5.945 1.00 64.80 135 LEU B N 1
ATOM 4914 C CA . LEU B 1 137 ? 66.025 189.965 5.957 1.00 59.59 135 LEU B CA 1
ATOM 4915 C C . LEU B 1 137 ? 64.965 190.749 6.730 1.00 55.23 135 LEU B C 1
ATOM 4916 O O . LEU B 1 137 ? 63.901 190.213 7.060 1.00 55.27 135 LEU B O 1
ATOM 4921 N N . GLY B 1 138 ? 65.271 192.013 7.021 1.00 49.60 136 GLY B N 1
ATOM 4922 C CA . GLY B 1 138 ? 64.332 192.930 7.665 1.00 63.29 136 GLY B CA 1
ATOM 4923 C C . GLY B 1 138 ? 64.254 192.917 9.187 1.00 71.03 136 GLY B C 1
ATOM 4924 O O . GLY B 1 138 ? 63.650 193.816 9.776 1.00 79.20 136 GLY B O 1
ATOM 4925 N N . ILE B 1 139 ? 64.855 191.919 9.835 1.00 66.13 137 ILE B N 1
ATOM 4926 C CA . ILE B 1 139 ? 64.747 191.805 11.295 1.00 76.44 137 ILE B CA 1
ATOM 4927 C C . ILE B 1 139 ? 65.805 192.603 12.071 1.00 73.54 137 ILE B C 1
ATOM 4928 O O . ILE B 1 139 ? 66.996 192.570 11.746 1.00 77.62 137 ILE B O 1
ATOM 4933 N N . LYS B 1 140 ? 65.337 193.356 13.068 1.00 69.16 138 LYS B N 1
ATOM 4934 C CA . LYS B 1 140 ? 66.203 194.156 13.935 1.00 66.04 138 LYS B CA 1
ATOM 4935 C C . LYS B 1 140 ? 66.705 193.293 15.076 1.00 62.80 138 LYS B C 1
ATOM 4936 O O . LYS B 1 140 ? 65.922 192.627 15.756 1.00 69.50 138 LYS B O 1
ATOM 4942 N N . VAL B 1 141 ? 68.015 193.303 15.284 1.00 62.01 139 VAL B N 1
ATOM 4943 C CA . VAL B 1 141 ? 68.616 192.404 16.264 1.00 64.59 139 VAL B CA 1
ATOM 4944 C C . VAL B 1 141 ? 69.235 193.122 17.473 1.00 63.15 139 VAL B C 1
ATOM 4945 O O . VAL B 1 141 ? 70.123 193.960 17.324 1.00 56.92 139 VAL B O 1
ATOM 4949 N N . SER B 1 142 ? 68.716 192.805 18.662 1.00 64.72 140 SER B N 1
ATOM 4950 C CA . SER B 1 142 ? 69.120 193.459 19.908 1.00 55.90 140 SER B CA 1
ATOM 4951 C C . SER B 1 142 ? 70.298 192.747 20.545 1.00 53.70 140 SER B C 1
ATOM 4952 O O . SER B 1 142 ? 70.392 191.522 20.496 1.00 62.78 140 SER B O 1
ATOM 4955 N N . ARG B 1 143 ? 71.193 193.523 21.145 1.00 59.51 141 ARG B N 1
ATOM 4956 C CA . ARG B 1 143 ? 72.353 192.964 21.833 1.00 59.93 141 ARG B CA 1
ATOM 4957 C C . ARG B 1 143 ? 72.100 192.913 23.334 1.00 55.03 141 ARG B C 1
ATOM 4958 O O . ARG B 1 143 ? 71.889 193.950 23.974 1.00 54.28 141 ARG B O 1
ATOM 4966 N N . HIS B 1 144 ? 72.118 191.704 23.887 1.00 50.01 142 HIS B N 1
ATOM 4967 C CA . HIS B 1 144 ? 71.933 191.501 25.326 1.00 59.19 142 HIS B CA 1
ATOM 4968 C C . HIS B 1 144 ? 73.194 190.958 26.010 1.00 56.38 142 HIS B C 1
ATOM 4969 O O . HIS B 1 144 ? 73.924 190.142 25.446 1.00 58.13 142 HIS B O 1
ATOM 4976 N N . ARG B 1 145 ? 73.424 191.420 27.235 1.00 60.44 143 ARG B N 1
ATOM 4977 C CA . ARG B 1 145 ? 74.688 191.217 27.944 1.00 47.95 143 ARG B CA 1
ATOM 4978 C C . ARG B 1 145 ? 74.621 190.176 29.066 1.00 58.59 143 ARG B C 1
ATOM 4979 O O . ARG B 1 145 ? 73.531 189.734 29.464 1.00 44.52 143 ARG B O 1
ATOM 4987 N N . VAL B 1 146 ? 75.796 189.792 29.570 1.00 57.97 144 VAL B N 1
ATOM 4988 C CA . VAL B 1 146 ? 75.889 188.988 30.788 1.00 60.21 144 VAL B CA 1
ATOM 4989 C C . VAL B 1 146 ? 75.646 189.930 31.959 1.00 57.73 144 VAL B C 1
ATOM 4990 O O . VAL B 1 146 ? 76.467 190.801 32.242 1.00 58.41 144 VAL B O 1
ATOM 4994 N N . ILE B 1 147 ? 74.505 189.751 32.617 1.00 55.94 145 ILE B N 1
ATOM 4995 C CA . ILE B 1 147 ? 74.060 190.634 33.695 1.00 60.62 145 ILE B CA 1
ATOM 4996 C C . ILE B 1 147 ? 74.811 190.307 34.988 1.00 59.68 145 ILE B C 1
ATOM 4997 O O . ILE B 1 147 ? 74.741 189.175 35.468 1.00 69.45 145 ILE B O 1
ATOM 5002 N N . PRO B 1 148 ? 75.540 191.294 35.546 1.00 71.41 146 PRO B N 1
ATOM 5003 C CA . PRO B 1 148 ? 76.285 191.098 36.793 1.00 77.91 146 PRO B CA 1
ATOM 5004 C C . PRO B 1 148 ? 75.365 190.798 37.974 1.00 76.41 146 PRO B C 1
ATOM 5005 O O . PRO B 1 148 ? 74.370 191.497 38.175 1.00 69.61 146 PRO B O 1
ATOM 5009 N N . GLY B 1 149 ? 75.692 189.745 38.721 1.00 75.31 147 GLY B N 1
ATOM 5010 C CA . GLY B 1 149 ? 74.926 189.353 39.900 1.00 62.82 147 GLY B CA 1
ATOM 5011 C C . GLY B 1 149 ? 73.571 188.730 39.618 1.00 67.60 147 GLY B C 1
ATOM 5012 O O . GLY B 1 149 ? 72.693 188.747 40.474 1.00 74.94 147 GLY B O 1
ATOM 5013 N N . TYR B 1 150 ? 73.393 188.187 38.417 1.00 66.69 148 TYR B N 1
ATOM 5014 C CA . TYR B 1 150 ? 72.187 187.430 38.085 1.00 59.36 148 TYR B CA 1
ATOM 5015 C C . TYR B 1 150 ? 72.379 185.983 38.552 1.00 54.63 148 TYR B C 1
ATOM 5016 O O . TYR B 1 150 ? 73.458 185.419 38.352 1.00 54.08 148 TYR B O 1
ATOM 5025 N N . PRO B 1 151 ? 71.342 185.368 39.168 1.00 54.17 149 PRO B N 1
ATOM 5026 C CA . PRO B 1 151 ? 70.019 185.890 39.513 1.00 56.93 149 PRO B CA 1
ATOM 5027 C C . PRO B 1 151 ? 69.821 186.307 40.978 1.00 55.77 149 PRO B C 1
ATOM 5028 O O . PRO B 1 151 ? 68.678 186.353 41.447 1.00 61.02 149 PRO B O 1
ATOM 5032 N N . THR B 1 152 ? 70.900 186.618 41.691 1.00 53.98 150 THR B N 1
ATOM 5033 C CA . THR B 1 152 ? 70.796 186.870 43.136 1.00 53.86 150 THR B CA 1
ATOM 5034 C C . THR B 1 152 ? 70.796 188.343 43.541 1.00 58.57 150 THR B C 1
ATOM 5035 O O . THR B 1 152 ? 70.036 188.733 44.429 1.00 70.95 150 THR B O 1
ATOM 5039 N N . ASP B 1 153 ? 71.629 189.155 42.885 1.00 52.41 151 ASP B N 1
ATOM 5040 C CA . ASP B 1 153 ? 71.794 190.571 43.240 1.00 61.60 151 ASP B CA 1
ATOM 5041 C C . ASP B 1 153 ? 70.641 191.442 42.720 1.00 57.92 151 ASP B C 1
ATOM 5042 O O . ASP B 1 153 ? 70.758 192.130 41.702 1.00 55.41 151 ASP B O 1
ATOM 5047 N N . MET B 1 154 ? 69.545 191.423 43.470 1.00 56.12 152 MET B N 1
ATOM 5048 C CA . MET B 1 154 ? 68.292 192.078 43.103 1.00 58.04 152 MET B CA 1
ATOM 5049 C C . MET B 1 154 ? 68.386 193.579 42.826 1.00 58.83 152 MET B C 1
ATOM 5050 O O . MET B 1 154 ? 67.775 194.070 41.874 1.00 56.88 152 MET B O 1
ATOM 5055 N N . ASP B 1 155 ? 69.152 194.292 43.655 1.00 65.72 153 ASP B N 1
ATOM 5056 C CA . ASP B 1 155 ? 69.412 195.723 43.463 1.00 62.55 153 ASP B CA 1
ATOM 5057 C C . ASP B 1 155 ? 70.139 195.994 42.147 1.00 64.91 153 ASP B C 1
ATOM 5058 O O . ASP B 1 155 ? 69.768 196.912 41.413 1.00 72.94 153 ASP B O 1
ATOM 5063 N N . ARG B 1 156 ? 71.162 195.190 41.858 1.00 54.64 154 ARG B N 1
ATOM 5064 C CA . ARG B 1 156 ? 71.946 195.329 40.631 1.00 55.24 154 ARG B CA 1
ATOM 5065 C C . ARG B 1 156 ? 71.173 194.926 39.369 1.00 58.03 154 ARG B C 1
ATOM 5066 O O . ARG B 1 156 ? 71.282 195.595 38.343 1.00 49.48 154 ARG B O 1
ATOM 5074 N N . ILE B 1 157 ? 70.390 193.848 39.452 1.00 59.68 155 ILE B N 1
ATOM 5075 C CA . ILE B 1 157 ? 69.639 193.347 38.295 1.00 54.38 155 ILE B CA 1
ATOM 5076 C C . ILE B 1 157 ? 68.603 194.370 37.811 1.00 63.70 155 ILE B C 1
ATOM 5077 O O . ILE B 1 157 ? 68.691 194.847 36.674 1.00 60.04 155 ILE B O 1
ATOM 5082 N N . VAL B 1 158 ? 67.653 194.723 38.681 1.00 62.11 156 VAL B N 1
ATOM 5083 C CA . VAL B 1 158 ? 66.647 195.744 38.371 1.00 57.36 156 VAL B CA 1
ATOM 5084 C C . VAL B 1 158 ? 67.277 197.126 38.535 1.00 58.28 156 VAL B C 1
ATOM 5085 O O . VAL B 1 158 ? 66.996 197.846 39.501 1.00 55.94 156 VAL B O 1
ATOM 5089 N N . SER B 1 159 ? 68.151 197.470 37.593 1.00 49.79 157 SER B N 1
ATOM 5090 C CA . SER B 1 159 ? 68.843 198.752 37.564 1.00 50.77 157 SER B CA 1
ATOM 5091 C C . SER B 1 159 ? 69.409 198.934 36.168 1.00 52.26 157 SER B C 1
ATOM 5092 O O . SER B 1 159 ? 69.437 197.986 35.375 1.00 51.33 157 SER B O 1
ATOM 5095 N N . ASP B 1 160 ? 69.881 200.142 35.871 1.00 45.51 158 ASP B N 1
ATOM 5096 C CA . ASP B 1 160 ? 70.547 200.388 34.598 1.00 47.89 158 ASP B CA 1
ATOM 5097 C C . ASP B 1 160 ? 71.984 199.847 34.536 1.00 51.98 158 ASP B C 1
ATOM 5098 O O . ASP B 1 160 ? 72.634 199.917 33.491 1.00 56.12 158 ASP B O 1
ATOM 5103 N N . GLU B 1 161 ? 72.454 199.300 35.660 1.00 58.71 159 GLU B N 1
ATOM 5104 C CA A GLU B 1 161 ? 73.735 198.599 35.715 0.50 57.90 159 GLU B CA 1
ATOM 5105 C CA B GLU B 1 161 ? 73.736 198.600 35.721 0.50 57.55 159 GLU B CA 1
ATOM 5106 C C . GLU B 1 161 ? 73.529 197.098 35.493 1.00 57.88 159 GLU B C 1
ATOM 5107 O O . GLU B 1 161 ? 74.493 196.336 35.383 1.00 62.39 159 GLU B O 1
ATOM 5118 N N . GLY B 1 162 ? 72.263 196.684 35.421 1.00 56.66 160 GLY B N 1
ATOM 5119 C CA . GLY B 1 162 ? 71.886 195.289 35.171 1.00 57.33 160 GLY B CA 1
ATOM 5120 C C . GLY B 1 162 ? 71.157 195.091 33.853 1.00 51.74 160 GLY B C 1
ATOM 5121 O O . GLY B 1 162 ? 71.795 195.007 32.804 1.00 60.12 160 GLY B O 1
ATOM 5122 N N . PHE B 1 163 ? 69.825 195.022 33.904 1.00 46.72 161 PHE B N 1
ATOM 5123 C CA . PHE B 1 163 ? 68.988 194.933 32.691 1.00 49.79 161 PHE B CA 1
ATOM 5124 C C . PHE B 1 163 ? 69.136 196.124 31.735 1.00 52.70 161 PHE B C 1
ATOM 5125 O O . PHE B 1 163 ? 68.928 195.984 30.527 1.00 51.58 161 PHE B O 1
ATOM 5133 N N . GLY B 1 164 ? 69.496 197.286 32.281 1.00 45.55 162 GLY B N 1
ATOM 5134 C CA . GLY B 1 164 ? 69.730 198.487 31.489 1.00 48.95 162 GLY B CA 1
ATOM 5135 C C . GLY B 1 164 ? 70.894 198.401 30.516 1.00 56.16 162 GLY B C 1
ATOM 5136 O O . GLY B 1 164 ? 71.009 199.234 29.617 1.00 62.67 162 GLY B O 1
ATOM 5137 N N . LEU B 1 165 ? 71.750 197.394 30.688 1.00 52.38 163 LEU B N 1
ATOM 5138 C CA . LEU B 1 165 ? 72.870 197.155 29.778 1.00 54.29 163 LEU B CA 1
ATOM 5139 C C . LEU B 1 165 ? 72.399 196.562 28.456 1.00 53.72 163 LEU B C 1
ATOM 5140 O O . LEU B 1 165 ? 73.048 196.734 27.424 1.00 52.91 163 LEU B O 1
ATOM 5145 N N . ASN B 1 166 ? 71.274 195.855 28.503 1.00 56.61 164 ASN B N 1
ATOM 5146 C CA . ASN B 1 166 ? 70.674 195.252 27.319 1.00 56.72 164 ASN B CA 1
ATOM 5147 C C . ASN B 1 166 ? 69.984 196.282 26.449 1.00 56.52 164 ASN B C 1
ATOM 5148 O O . ASN B 1 166 ? 69.305 197.172 26.961 1.00 56.74 164 ASN B O 1
ATOM 5153 N N . GLU B 1 167 ? 70.151 196.148 25.136 1.00 57.08 165 GLU B N 1
ATOM 5154 C CA . GLU B 1 167 ? 69.377 196.930 24.181 1.00 50.31 165 GLU B CA 1
ATOM 5155 C C . GLU B 1 167 ? 67.941 196.425 24.164 1.00 50.61 165 GLU B C 1
ATOM 5156 O O . GLU B 1 167 ? 67.686 195.227 23.994 1.00 52.07 165 GLU B O 1
ATOM 5162 N N . TYR B 1 168 ? 67.012 197.352 24.368 1.00 54.96 166 TYR B N 1
ATOM 5163 C CA . TYR B 1 168 ? 65.587 197.060 24.337 1.00 58.68 166 TYR B CA 1
ATOM 5164 C C . TYR B 1 168 ? 65.120 196.802 22.911 1.00 50.46 166 TYR B C 1
ATOM 5165 O O . TYR B 1 168 ? 65.358 197.613 22.015 1.00 51.38 166 TYR B O 1
ATOM 5174 N N . ALA B 1 169 ? 64.471 195.660 22.713 1.00 49.24 167 ALA B N 1
ATOM 5175 C CA . ALA B 1 169 ? 63.836 195.333 21.444 1.00 48.53 167 ALA B CA 1
ATOM 5176 C C . ALA B 1 169 ? 62.491 196.044 21.384 1.00 52.17 167 ALA B C 1
ATOM 5177 O O . ALA B 1 169 ? 61.604 195.770 22.193 1.00 52.68 167 ALA B O 1
ATOM 5179 N N . GLU B 1 170 ? 62.351 196.964 20.433 1.00 54.33 168 GLU B N 1
ATOM 5180 C CA . GLU B 1 170 ? 61.140 197.778 20.304 1.00 59.02 168 GLU B CA 1
ATOM 5181 C C . GLU B 1 170 ? 59.991 197.008 19.639 1.00 66.98 168 GLU B C 1
ATOM 5182 O O . GLU B 1 170 ? 59.686 197.212 18.463 1.00 74.54 168 GLU B O 1
ATOM 5188 N N . THR B 1 171 ? 59.360 196.126 20.411 1.00 63.53 169 THR B N 1
ATOM 5189 C CA . THR B 1 171 ? 58.269 195.278 19.931 1.00 57.76 169 THR B CA 1
ATOM 5190 C C . THR B 1 171 ? 56.998 196.089 19.682 1.00 59.89 169 THR B C 1
ATOM 5191 O O . THR B 1 171 ? 56.734 197.065 20.387 1.00 53.70 169 THR B O 1
ATOM 5195 N N . THR B 1 172 ? 56.217 195.665 18.688 1.00 62.98 170 THR B N 1
ATOM 5196 C CA . THR B 1 172 ? 55.057 196.426 18.204 1.00 67.92 170 THR B CA 1
ATOM 5197 C C . THR B 1 172 ? 53.720 195.931 18.758 1.00 63.12 170 THR B C 1
ATOM 5198 O O . THR B 1 172 ? 52.811 196.727 18.996 1.00 62.91 170 THR B O 1
ATOM 5202 N N . ARG B 1 173 ? 53.600 194.618 18.936 1.00 58.32 171 ARG B N 1
ATOM 5203 C CA . ARG B 1 173 ? 52.346 194.014 19.378 1.00 58.51 171 ARG B CA 1
ATOM 5204 C C . ARG B 1 173 ? 52.352 193.681 20.858 1.00 51.24 171 ARG B C 1
ATOM 5205 O O . ARG B 1 173 ? 53.409 193.494 21.458 1.00 64.45 171 ARG B O 1
ATOM 5213 N N . ASP B 1 174 ? 51.158 193.597 21.434 1.00 55.67 172 ASP B N 1
ATOM 5214 C CA . ASP B 1 174 ? 50.989 193.448 22.878 1.00 56.81 172 ASP B CA 1
ATOM 5215 C C . ASP B 1 174 ? 51.214 192.025 23.394 1.00 57.95 172 ASP B C 1
ATOM 5216 O O . ASP B 1 174 ? 51.213 191.785 24.602 1.00 58.56 172 ASP B O 1
ATOM 5221 N N . LEU B 1 175 ? 51.424 191.087 22.475 1.00 59.42 173 LEU B N 1
ATOM 5222 C CA . LEU B 1 175 ? 51.725 189.707 22.830 1.00 58.60 173 LEU B CA 1
ATOM 5223 C C . LEU B 1 175 ? 52.985 189.222 22.107 1.00 57.03 173 LEU B C 1
ATOM 5224 O O . LEU B 1 175 ? 52.960 188.917 20.910 1.00 60.20 173 LEU B O 1
ATOM 5229 N N . VAL B 1 176 ? 54.091 189.176 22.846 1.00 59.94 174 VAL B N 1
ATOM 5230 C CA . VAL B 1 176 ? 55.383 188.776 22.292 1.00 47.11 174 VAL B CA 1
ATOM 5231 C C . VAL B 1 176 ? 55.691 187.342 22.688 1.00 51.14 174 VAL B C 1
ATOM 5232 O O . VAL B 1 176 ? 55.722 186.999 23.873 1.00 55.04 174 VAL B O 1
ATOM 5236 N N . VAL B 1 177 ? 55.898 186.510 21.676 1.00 56.49 175 VAL B N 1
ATOM 5237 C CA . VAL B 1 177 ? 56.144 185.090 21.860 1.00 44.60 175 VAL B CA 1
ATOM 5238 C C . VAL B 1 177 ? 57.642 184.866 21.737 1.00 49.60 175 VAL B C 1
ATOM 5239 O O . VAL B 1 177 ? 58.233 185.001 20.657 1.00 53.01 175 VAL B O 1
ATOM 5243 N N . VAL B 1 178 ? 58.256 184.557 22.870 1.00 55.30 176 VAL B N 1
ATOM 5244 C CA . VAL B 1 178 ? 59.703 184.425 22.948 1.00 51.78 176 VAL B CA 1
ATOM 5245 C C . VAL B 1 178 ? 60.070 182.951 22.820 1.00 54.74 176 VAL B C 1
ATOM 5246 O O . VAL B 1 178 ? 59.709 182.126 23.665 1.00 62.41 176 VAL B O 1
ATOM 5250 N N . THR B 1 179 ? 60.756 182.622 21.733 1.00 55.20 177 THR B N 1
ATOM 5251 C CA . THR B 1 179 ? 61.183 181.250 21.491 1.00 60.05 177 THR B CA 1
ATOM 5252 C C . THR B 1 179 ? 62.649 181.191 21.042 1.00 54.79 177 THR B C 1
ATOM 5253 O O . THR B 1 179 ? 63.264 182.229 20.805 1.00 53.28 177 THR B O 1
ATOM 5257 N N . ALA B 1 180 ? 63.189 179.977 20.932 1.00 52.78 178 ALA B N 1
ATOM 5258 C CA . ALA B 1 180 ? 64.625 179.759 20.749 1.00 57.26 178 ALA B CA 1
ATOM 5259 C C . ALA B 1 180 ? 64.928 178.351 20.197 1.00 56.18 178 ALA B C 1
ATOM 5260 O O . ALA B 1 180 ? 64.084 177.464 20.307 1.00 58.78 178 ALA B O 1
ATOM 5262 N N . PRO B 1 181 ? 66.129 178.139 19.598 1.00 65.12 179 PRO B N 1
ATOM 5263 C CA . PRO B 1 181 ? 66.500 176.794 19.112 1.00 65.03 179 PRO B CA 1
ATOM 5264 C C . PRO B 1 181 ? 66.568 175.711 20.193 1.00 64.00 179 PRO B C 1
ATOM 5265 O O . PRO B 1 181 ? 66.337 174.540 19.896 1.00 73.31 179 PRO B O 1
ATOM 5269 N N . GLY B 1 182 ? 66.876 176.097 21.428 1.00 67.84 180 GLY B N 1
ATOM 5270 C CA . GLY B 1 182 ? 66.943 175.147 22.534 1.00 71.89 180 GLY B CA 1
ATOM 5271 C C . GLY B 1 182 ? 67.148 175.820 23.878 1.00 75.28 180 GLY B C 1
ATOM 5272 O O . GLY B 1 182 ? 67.013 177.040 23.986 1.00 72.11 180 GLY B O 1
ATOM 5273 N N . PRO B 1 183 ? 67.460 175.026 24.920 1.00 76.68 181 PRO B N 1
ATOM 5274 C CA . PRO B 1 183 ? 67.755 175.545 26.257 1.00 69.34 181 PRO B CA 1
ATOM 5275 C C . PRO B 1 183 ? 69.081 176.307 26.314 1.00 67.82 181 PRO B C 1
ATOM 5276 O O . PRO B 1 183 ? 69.947 176.111 25.458 1.00 77.72 181 PRO B O 1
ATOM 5280 N N . GLY B 1 184 ? 69.222 177.174 27.315 1.00 68.40 182 GLY B N 1
ATOM 5281 C CA . GLY B 1 184 ? 70.429 177.983 27.505 1.00 45.51 182 GLY B CA 1
ATOM 5282 C C . GLY B 1 184 ? 70.518 179.219 26.628 1.00 51.20 182 GLY B C 1
ATOM 5283 O O . GLY B 1 184 ? 71.587 179.813 26.491 1.00 56.73 182 GLY B O 1
ATOM 5284 N N . SER B 1 185 ? 69.396 179.620 26.040 1.00 52.78 183 SER B N 1
ATOM 5285 C CA . SER B 1 185 ? 69.396 180.696 25.050 1.00 57.29 183 SER B CA 1
ATOM 5286 C C . SER B 1 185 ? 69.012 182.064 25.617 1.00 56.83 183 SER B C 1
ATOM 5287 O O . SER B 1 185 ? 69.048 183.068 24.904 1.00 64.90 183 SER B O 1
ATOM 5290 N N . GLY B 1 186 ? 68.646 182.098 26.893 1.00 45.31 184 GLY B N 1
ATOM 5291 C CA . GLY B 1 186 ? 68.362 183.348 27.585 1.00 48.63 184 GLY B CA 1
ATOM 5292 C C . GLY B 1 186 ? 66.942 183.874 27.448 1.00 55.57 184 GLY B C 1
ATOM 5293 O O . GLY B 1 186 ? 66.704 185.065 27.664 1.00 57.73 184 GLY B O 1
ATOM 5294 N N . LYS B 1 187 ? 66.005 182.992 27.102 1.00 42.86 185 LYS B N 1
ATOM 5295 C CA . LYS B 1 187 ? 64.596 183.360 26.905 1.00 49.64 185 LYS B CA 1
ATOM 5296 C C . LYS B 1 187 ? 63.998 184.092 28.099 1.00 54.88 185 LYS B C 1
ATOM 5297 O O . LYS B 1 187 ? 63.465 185.194 27.940 1.00 67.72 185 LYS B O 1
ATOM 5303 N N . LEU B 1 188 ? 64.102 183.477 29.281 1.00 47.81 186 LEU B N 1
ATOM 5304 C CA . LEU B 1 188 ? 63.625 184.071 30.531 1.00 44.64 186 LEU B CA 1
ATOM 5305 C C . LEU B 1 188 ? 64.292 185.415 30.794 1.00 51.40 186 LEU B C 1
ATOM 5306 O O . LEU B 1 188 ? 63.609 186.399 31.079 1.00 51.91 186 LEU B O 1
ATOM 5311 N N . ALA B 1 189 ? 65.620 185.448 30.669 1.00 50.33 187 ALA B N 1
ATOM 5312 C CA . ALA B 1 189 ? 66.389 186.655 30.920 1.00 42.59 187 ALA B CA 1
ATOM 5313 C C . ALA B 1 189 ? 65.938 187.780 29.998 1.00 46.99 187 ALA B C 1
ATOM 5314 O O . ALA B 1 189 ? 65.779 188.915 30.442 1.00 56.90 187 ALA B O 1
ATOM 5316 N N . THR B 1 190 ? 65.700 187.443 28.733 1.00 49.13 188 THR B N 1
ATOM 5317 C CA . THR B 1 190 ? 65.221 188.396 27.738 1.00 48.83 188 THR B CA 1
ATOM 5318 C C . THR B 1 190 ? 63.837 188.906 28.102 1.00 51.79 188 THR B C 1
ATOM 5319 O O . THR B 1 190 ? 63.607 190.115 28.121 1.00 60.29 188 THR B O 1
ATOM 5323 N N . CYS B 1 191 ? 62.931 187.984 28.411 1.00 47.88 189 CYS B N 1
ATOM 5324 C CA . CYS B 1 191 ? 61.584 188.340 28.848 1.00 51.08 189 CYS B CA 1
ATOM 5325 C C . CYS B 1 191 ? 61.583 189.334 30.006 1.00 51.35 189 CYS B C 1
ATOM 5326 O O . CYS B 1 191 ? 60.893 190.351 29.949 1.00 49.84 189 CYS B O 1
ATOM 5329 N N . LEU B 1 192 ? 62.385 189.052 31.032 1.00 49.54 190 LEU B N 1
ATOM 5330 C CA . LEU B 1 192 ? 62.452 189.911 32.213 1.00 56.39 190 LEU B CA 1
ATOM 5331 C C . LEU B 1 192 ? 63.102 191.255 31.927 1.00 52.88 190 LEU B C 1
ATOM 5332 O O . LEU B 1 192 ? 62.682 192.273 32.475 1.00 60.89 190 LEU B O 1
ATOM 5337 N N . SER B 1 193 ? 64.112 191.250 31.059 1.00 54.07 191 SER B N 1
ATOM 5338 C CA . SER B 1 193 ? 64.778 192.478 30.629 1.00 53.65 191 SER B CA 1
ATOM 5339 C C . SER B 1 193 ? 63.807 193.378 29.877 1.00 52.31 191 SER B C 1
ATOM 5340 O O . SER B 1 193 ? 63.718 194.577 30.149 1.00 49.91 191 SER B O 1
ATOM 5343 N N . GLN B 1 194 ? 63.071 192.779 28.945 1.00 55.39 192 GLN B N 1
ATOM 5344 C CA . GLN B 1 194 ? 62.083 193.491 28.139 1.00 51.09 192 GLN B CA 1
ATOM 5345 C C . GLN B 1 194 ? 60.960 194.089 28.988 1.00 51.66 192 GLN B C 1
ATOM 5346 O O . GLN B 1 194 ? 60.501 195.189 28.701 1.00 61.53 192 GLN B O 1
ATOM 5352 N N . VAL B 1 195 ? 60.538 193.366 30.027 1.00 51.53 193 VAL B N 1
ATOM 5353 C CA . VAL B 1 195 ? 59.555 193.857 31.002 1.00 50.79 193 VAL B CA 1
ATOM 5354 C C . VAL B 1 195 ? 60.085 195.092 31.738 1.00 58.63 193 VAL B C 1
ATOM 5355 O O . VAL B 1 195 ? 59.362 196.086 31.894 1.00 68.29 193 VAL B O 1
ATOM 5359 N N . TYR B 1 196 ? 61.347 195.024 32.168 1.00 51.92 194 TYR B N 1
ATOM 5360 C CA . TYR B 1 196 ? 62.019 196.135 32.855 1.00 51.46 194 TYR B CA 1
ATOM 5361 C C . TYR B 1 196 ? 61.992 197.430 32.028 1.00 51.13 194 TYR B C 1
ATOM 5362 O O . TYR B 1 196 ? 61.562 198.471 32.523 1.00 55.99 194 TYR B O 1
ATOM 5371 N N . HIS B 1 197 ? 62.444 197.339 30.774 1.00 53.64 195 HIS B N 1
ATOM 5372 C CA . HIS B 1 197 ? 62.492 198.467 29.837 1.00 48.16 195 HIS B CA 1
ATOM 5373 C C . HIS B 1 197 ? 61.111 199.036 29.525 1.00 56.68 195 HIS B C 1
ATOM 5374 O O . HIS B 1 197 ? 60.956 200.243 29.332 1.00 66.05 195 HIS B O 1
ATOM 5381 N N . GLU B 1 198 ? 60.125 198.148 29.454 1.00 54.48 196 GLU B N 1
ATOM 5382 C CA . GLU B 1 198 ? 58.739 198.512 29.209 1.00 59.81 196 GLU B CA 1
ATOM 5383 C C . GLU B 1 198 ? 58.201 199.332 30.394 1.00 59.36 196 GLU B C 1
ATOM 5384 O O . GLU B 1 198 ? 57.480 200.314 30.202 1.00 57.79 196 GLU B O 1
ATOM 5390 N N . HIS B 1 199 ? 58.584 198.938 31.611 1.00 66.14 197 HIS B N 1
ATOM 5391 C CA . HIS B 1 199 ? 58.230 199.682 32.826 1.00 62.63 197 HIS B CA 1
ATOM 5392 C C . HIS B 1 199 ? 58.936 201.033 32.949 1.00 61.93 197 HIS B C 1
ATOM 5393 O O . HIS B 1 199 ? 58.417 201.938 33.596 1.00 65.17 197 HIS B O 1
ATOM 5400 N N . LYS B 1 200 ? 60.109 201.163 32.328 1.00 59.29 198 LYS B N 1
ATOM 5401 C CA . LYS B 1 200 ? 60.796 202.450 32.206 1.00 52.63 198 LYS B CA 1
ATOM 5402 C C . LYS B 1 200 ? 60.054 203.376 31.250 1.00 58.21 198 LYS B C 1
ATOM 5403 O O . LYS B 1 200 ? 60.057 204.594 31.428 1.00 56.35 198 LYS B O 1
ATOM 5409 N N . ARG B 1 201 ? 59.425 202.781 30.237 1.00 57.54 199 ARG B N 1
ATOM 5410 C CA . ARG B 1 201 ? 58.656 203.511 29.231 1.00 50.27 199 ARG B CA 1
ATOM 5411 C C . ARG B 1 201 ? 57.243 203.854 29.680 1.00 50.80 199 ARG B C 1
ATOM 5412 O O . ARG B 1 201 ? 56.504 204.503 28.946 1.00 56.86 199 ARG B O 1
ATOM 5420 N N . GLY B 1 202 ? 56.861 203.406 30.873 1.00 59.17 200 GLY B N 1
ATOM 5421 C CA . GLY B 1 202 ? 55.518 203.647 31.394 1.00 60.81 200 GLY B CA 1
ATOM 5422 C C . GLY B 1 202 ? 54.491 202.631 30.922 1.00 65.67 200 GLY B C 1
ATOM 5423 O O . GLY B 1 202 ? 53.321 202.706 31.305 1.00 74.24 200 GLY B O 1
ATOM 5424 N N . VAL B 1 203 ? 54.924 201.682 30.093 1.00 60.13 201 VAL B N 1
ATOM 5425 C CA . VAL B 1 203 ? 54.044 200.630 29.580 1.00 60.80 201 VAL B CA 1
ATOM 5426 C C . VAL B 1 203 ? 53.943 199.479 30.581 1.00 62.29 201 VAL B C 1
ATOM 5427 O O . VAL B 1 203 ? 54.951 198.863 30.936 1.00 74.41 201 VAL B O 1
ATOM 5431 N N . ALA B 1 204 ? 52.724 199.208 31.042 1.00 62.52 202 ALA B N 1
ATOM 5432 C CA . ALA B 1 204 ? 52.467 198.087 31.940 1.00 60.95 202 ALA B CA 1
ATOM 5433 C C . ALA B 1 204 ? 52.599 196.762 31.180 1.00 61.15 202 ALA B C 1
ATOM 5434 O O . ALA B 1 204 ? 51.918 196.536 30.177 1.00 73.61 202 ALA B O 1
ATOM 5436 N N . ALA B 1 205 ? 53.497 195.904 31.654 1.00 55.44 203 ALA B N 1
ATOM 5437 C CA . ALA B 1 205 ? 53.808 194.656 30.977 1.00 51.16 203 ALA B CA 1
ATOM 5438 C C . ALA B 1 205 ? 54.075 193.572 31.997 1.00 47.82 203 ALA B C 1
ATOM 5439 O O . ALA B 1 205 ? 54.305 193.862 33.167 1.00 57.08 203 ALA B O 1
ATOM 5441 N N . GLY B 1 206 ? 54.046 192.322 31.550 1.00 49.51 204 GLY B N 1
ATOM 5442 C CA . GLY B 1 206 ? 54.341 191.197 32.427 1.00 45.04 204 GLY B CA 1
ATOM 5443 C C . GLY B 1 206 ? 54.950 190.009 31.717 1.00 49.10 204 GLY B C 1
ATOM 5444 O O . GLY B 1 206 ? 55.129 190.012 30.491 1.00 50.07 204 GLY B O 1
ATOM 5445 N N . TYR B 1 207 ? 55.265 188.987 32.504 1.00 47.10 205 TYR B N 1
ATOM 5446 C CA . TYR B 1 207 ? 55.865 187.761 32.003 1.00 44.72 205 TYR B CA 1
ATOM 5447 C C . TYR B 1 207 ? 54.968 186.566 32.341 1.00 50.24 205 TYR B C 1
ATOM 5448 O O . TYR B 1 207 ? 54.359 186.532 33.408 1.00 48.10 205 TYR B O 1
ATOM 5457 N N . ALA B 1 208 ? 54.905 185.588 31.440 1.00 42.16 206 ALA B N 1
ATOM 5458 C CA . ALA B 1 208 ? 54.333 184.269 31.757 1.00 53.39 206 ALA B CA 1
ATOM 5459 C C . ALA B 1 208 ? 55.066 183.165 30.997 1.00 52.80 206 ALA B C 1
ATOM 5460 O O . ALA B 1 208 ? 55.838 183.450 30.075 1.00 45.50 206 ALA B O 1
ATOM 5462 N N . LYS B 1 209 ? 54.821 181.913 31.385 1.00 43.45 207 LYS B N 1
ATOM 5463 C CA . LYS B 1 209 ? 55.457 180.770 30.735 1.00 52.66 207 LYS B CA 1
ATOM 5464 C C . LYS B 1 209 ? 54.437 179.829 30.114 1.00 55.25 207 LYS B C 1
ATOM 5465 O O . LYS B 1 209 ? 53.399 179.530 30.719 1.00 52.66 207 LYS B O 1
ATOM 5471 N N . PHE B 1 210 ? 54.745 179.374 28.901 1.00 52.33 208 PHE B N 1
ATOM 5472 C CA . PHE B 1 210 ? 53.957 178.352 28.219 1.00 52.36 208 PHE B CA 1
ATOM 5473 C C . PHE B 1 210 ? 54.759 177.062 28.019 1.00 57.01 208 PHE B C 1
ATOM 5474 O O . PHE B 1 210 ? 55.820 177.065 27.377 1.00 58.69 208 PHE B O 1
ATOM 5482 N N . GLU B 1 211 ? 54.228 175.976 28.583 1.00 57.73 209 GLU B N 1
ATOM 5483 C CA A GLU B 1 211 ? 54.794 174.629 28.437 0.50 53.97 209 GLU B CA 1
ATOM 5484 C CA B GLU B 1 211 ? 54.802 174.635 28.452 0.50 57.17 209 GLU B CA 1
ATOM 5485 C C . GLU B 1 211 ? 53.681 173.597 28.504 1.00 61.01 209 GLU B C 1
ATOM 5486 O O . GLU B 1 211 ? 52.779 173.699 29.336 1.00 63.55 209 GLU B O 1
ATOM 5497 N N . THR B 1 212 ? 53.747 172.606 27.621 1.00 57.37 210 THR B N 1
ATOM 5498 C CA . THR B 1 212 ? 52.716 171.574 27.514 1.00 54.99 210 THR B CA 1
ATOM 5499 C C . THR B 1 212 ? 52.865 170.507 28.614 1.00 58.49 210 THR B C 1
ATOM 5500 O O . THR B 1 212 ? 51.872 170.015 29.160 1.00 54.42 210 THR B O 1
ATOM 5504 N N . PHE B 1 213 ? 54.106 170.175 28.955 1.00 54.22 211 PHE B N 1
ATOM 5505 C CA . PHE B 1 213 ? 54.374 169.140 29.950 1.00 48.02 211 PHE B CA 1
ATOM 5506 C C . PHE B 1 213 ? 55.346 169.614 31.024 1.00 54.66 211 PHE B C 1
ATOM 5507 O O . PHE B 1 213 ? 56.267 170.373 30.716 1.00 64.15 211 PHE B O 1
ATOM 5515 N N . PRO B 1 214 ? 55.148 169.176 32.288 1.00 52.78 212 PRO B N 1
ATOM 5516 C CA . PRO B 1 214 ? 54.066 168.326 32.800 1.00 47.43 212 PRO B CA 1
ATOM 5517 C C . PRO B 1 214 ? 52.766 169.115 32.933 1.00 51.42 212 PRO B C 1
ATOM 5518 O O . PRO B 1 214 ? 52.779 170.346 32.842 1.00 54.87 212 PRO B O 1
ATOM 5522 N N . ILE B 1 215 ? 51.648 168.419 33.100 1.00 51.97 213 ILE B N 1
ATOM 5523 C CA . ILE B 1 215 ? 50.360 169.102 33.146 1.00 42.55 213 ILE B CA 1
ATOM 5524 C C . ILE B 1 215 ? 50.000 169.352 34.595 1.00 51.85 213 ILE B C 1
ATOM 5525 O O . ILE B 1 215 ? 49.790 168.416 35.369 1.00 56.49 213 ILE B O 1
ATOM 5530 N N . TRP B 1 216 ? 49.949 170.633 34.943 1.00 45.24 214 TRP B N 1
ATOM 5531 C CA . TRP B 1 216 ? 49.786 171.077 36.318 1.00 55.95 214 TRP B CA 1
ATOM 5532 C C . TRP B 1 216 ? 48.564 170.472 37.020 1.00 52.66 214 TRP B C 1
ATOM 5533 O O . TRP B 1 216 ? 48.649 170.117 38.191 1.00 61.95 214 TRP B O 1
ATOM 5544 N N . ASN B 1 217 ? 47.453 170.313 36.299 1.00 52.41 215 ASN B N 1
ATOM 5545 C CA . ASN B 1 217 ? 46.215 169.808 36.909 1.00 56.23 215 ASN B CA 1
ATOM 5546 C C . ASN B 1 217 ? 45.859 168.356 36.574 1.00 50.92 215 ASN B C 1
ATOM 5547 O O . ASN B 1 217 ? 44.695 167.955 36.629 1.00 55.41 215 ASN B O 1
ATOM 5552 N N . LEU B 1 218 ? 46.869 167.573 36.227 1.00 51.91 216 LEU B N 1
ATOM 5553 C CA . LEU B 1 218 ? 46.744 166.121 36.247 1.00 58.33 216 LEU B CA 1
ATOM 5554 C C . LEU B 1 218 ? 47.588 165.644 37.411 1.00 49.53 216 LEU B C 1
ATOM 5555 O O . LEU B 1 218 ? 48.618 166.246 37.695 1.00 54.75 216 LEU B O 1
ATOM 5560 N N . PRO B 1 219 ? 47.150 164.584 38.111 1.00 53.59 217 PRO B N 1
ATOM 5561 C CA . PRO B 1 219 ? 47.967 164.031 39.191 1.00 55.56 217 PRO B CA 1
ATOM 5562 C C . PRO B 1 219 ? 49.386 163.667 38.756 1.00 61.77 217 PRO B C 1
ATOM 5563 O O . PRO B 1 219 ? 49.627 163.384 37.574 1.00 53.25 217 PRO B O 1
ATOM 5567 N N . LEU B 1 220 ? 50.312 163.695 39.715 1.00 64.01 218 LEU B N 1
ATOM 5568 C CA . LEU B 1 220 ? 51.702 163.289 39.490 1.00 63.59 218 LEU B CA 1
ATOM 5569 C C . LEU B 1 220 ? 51.772 161.840 38.999 1.00 64.49 218 LEU B C 1
ATOM 5570 O O . LEU B 1 220 ? 52.619 161.494 38.174 1.00 66.07 218 LEU B O 1
ATOM 5575 N N . GLU B 1 221 ? 50.847 161.020 39.497 1.00 55.91 219 GLU B N 1
ATOM 5576 C CA . GLU B 1 221 ? 50.729 159.603 39.156 1.00 54.83 219 GLU B CA 1
ATOM 5577 C C . GLU B 1 221 ? 49.885 159.308 37.889 1.00 52.76 219 GLU B C 1
ATOM 5578 O O . GLU B 1 221 ? 49.639 158.144 37.557 1.00 60.00 219 GLU B O 1
ATOM 5584 N N . HIS B 1 222 ? 49.455 160.353 37.181 1.00 50.62 220 HIS B N 1
ATOM 5585 C CA . HIS B 1 222 ? 48.753 160.188 35.906 1.00 48.09 220 HIS B CA 1
ATOM 5586 C C . HIS B 1 222 ? 49.742 159.810 34.801 1.00 54.80 220 HIS B C 1
ATOM 5587 O O . HIS B 1 222 ? 50.772 160.473 34.641 1.00 60.64 220 HIS B O 1
ATOM 5594 N N . PRO B 1 223 ? 49.434 158.737 34.043 1.00 59.06 221 PRO B N 1
ATOM 5595 C CA . PRO B 1 223 ? 50.268 158.246 32.940 1.00 58.52 221 PRO B CA 1
ATOM 5596 C C . PRO B 1 223 ? 50.844 159.332 32.017 1.00 62.32 221 PRO B C 1
ATOM 5597 O O . PRO B 1 223 ? 52.030 159.263 31.691 1.00 52.40 221 PRO B O 1
ATOM 5601 N N . VAL B 1 224 ? 50.035 160.328 31.636 1.00 63.61 222 VAL B N 1
ATOM 5602 C CA . VAL B 1 224 ? 50.504 161.443 30.785 1.00 59.71 222 VAL B CA 1
ATOM 5603 C C . VAL B 1 224 ? 51.733 162.148 31.379 1.00 59.52 222 VAL B C 1
ATOM 5604 O O . VAL B 1 224 ? 52.717 162.380 30.669 1.00 65.68 222 VAL B O 1
ATOM 5608 N N . ASN B 1 225 ? 51.681 162.449 32.677 1.00 59.15 223 ASN B N 1
ATOM 5609 C CA . ASN B 1 225 ? 52.819 163.048 33.389 1.00 52.68 223 ASN B CA 1
ATOM 5610 C C . ASN B 1 225 ? 54.005 162.103 33.552 1.00 55.65 223 ASN B C 1
ATOM 5611 O O . ASN B 1 225 ? 55.159 162.515 33.393 1.00 62.45 223 ASN B O 1
ATOM 5616 N N . LEU B 1 226 ? 53.710 160.840 33.860 1.00 54.08 224 LEU B N 1
ATOM 5617 C CA . LEU B 1 226 ? 54.717 159.778 33.910 1.00 53.25 224 LEU B CA 1
ATOM 5618 C C . LEU B 1 226 ? 55.473 159.602 32.577 1.00 51.53 224 LEU B C 1
ATOM 5619 O O . LEU B 1 226 ? 56.694 159.444 32.565 1.00 48.56 224 LEU B O 1
ATOM 5624 N N . ALA B 1 227 ? 54.740 159.667 31.467 1.00 42.57 225 ALA B N 1
ATOM 5625 C CA . ALA B 1 227 ? 55.306 159.544 30.130 1.00 51.94 225 ALA B CA 1
ATOM 5626 C C . ALA B 1 227 ? 56.245 160.697 29.789 1.00 59.85 225 ALA B C 1
ATOM 5627 O O . ALA B 1 227 ? 57.224 160.500 29.064 1.00 48.47 225 ALA B O 1
ATOM 5629 N N . TYR B 1 228 ? 55.953 161.885 30.326 1.00 54.00 226 TYR B N 1
ATOM 5630 C CA . TYR B 1 228 ? 56.872 163.019 30.214 1.00 55.25 226 TYR B CA 1
ATOM 5631 C C . TYR B 1 228 ? 58.192 162.718 30.923 1.00 51.94 226 TYR B C 1
ATOM 5632 O O . TYR B 1 228 ? 59.263 162.979 30.374 1.00 58.29 226 TYR B O 1
ATOM 5641 N N . GLU B 1 229 ? 58.105 162.165 32.133 1.00 49.36 227 GLU B N 1
ATOM 5642 C CA . GLU B 1 229 ? 59.290 161.743 32.878 1.00 52.65 227 GLU B CA 1
ATOM 5643 C C . GLU B 1 229 ? 60.100 160.713 32.090 1.00 57.12 227 GLU B C 1
ATOM 5644 O O . GLU B 1 229 ? 61.330 160.749 32.109 1.00 55.90 227 GLU B O 1
ATOM 5650 N N . ALA B 1 230 ? 59.407 159.822 31.379 1.00 57.98 228 ALA B N 1
ATOM 5651 C CA . ALA B 1 230 ? 60.063 158.825 30.532 1.00 55.96 228 ALA B CA 1
ATOM 5652 C C . ALA B 1 230 ? 60.733 159.460 29.311 1.00 53.81 228 ALA B C 1
ATOM 5653 O O . ALA B 1 230 ? 61.685 158.919 28.763 1.00 57.67 228 ALA B O 1
ATOM 5655 N N . ALA B 1 231 ? 60.232 160.614 28.895 1.00 55.04 229 ALA B N 1
ATOM 5656 C CA . ALA B 1 231 ? 60.777 161.314 27.749 1.00 55.45 229 ALA B CA 1
ATOM 5657 C C . ALA B 1 231 ? 61.923 162.239 28.146 1.00 62.36 229 ALA B C 1
ATOM 5658 O O . ALA B 1 231 ? 62.434 162.986 27.309 1.00 65.59 229 ALA B O 1
ATOM 5660 N N . THR B 1 232 ? 62.333 162.194 29.414 1.00 60.34 230 THR B N 1
ATOM 5661 C CA . THR B 1 232 ? 63.389 163.088 29.897 1.00 65.86 230 THR B CA 1
ATOM 5662 C C . THR B 1 232 ? 64.572 162.389 30.540 1.00 62.18 230 THR B C 1
ATOM 5663 O O . THR B 1 232 ? 64.446 161.290 31.090 1.00 69.24 230 THR B O 1
ATOM 5667 N N . VAL B 1 233 ? 65.714 163.071 30.477 1.00 63.60 231 VAL B N 1
ATOM 5668 C CA . VAL B 1 233 ? 67.021 162.534 30.852 1.00 69.50 231 VAL B CA 1
ATOM 5669 C C . VAL B 1 233 ? 67.405 162.857 32.305 1.00 68.42 231 VAL B C 1
ATOM 5670 O O . VAL B 1 233 ? 67.806 161.968 33.061 1.00 77.49 231 VAL B O 1
ATOM 5674 N N . ASP B 1 234 ? 67.265 164.123 32.689 1.00 61.99 232 ASP B N 1
ATOM 5675 C CA . ASP B 1 234 ? 67.825 164.612 33.944 1.00 68.78 232 ASP B CA 1
ATOM 5676 C C . ASP B 1 234 ? 66.798 164.701 35.076 1.00 65.83 232 ASP B C 1
ATOM 5677 O O . ASP B 1 234 ? 65.601 164.876 34.831 1.00 68.40 232 ASP B O 1
ATOM 5682 N N . LEU B 1 235 ? 67.285 164.591 36.313 1.00 62.95 233 LEU B N 1
ATOM 5683 C CA . LEU B 1 235 ? 66.471 164.781 37.520 1.00 58.60 233 LEU B CA 1
ATOM 5684 C C . LEU B 1 235 ? 65.870 166.201 37.614 1.00 64.61 233 LEU B C 1
ATOM 5685 O O . LEU B 1 235 ? 64.842 166.402 38.261 1.00 67.95 233 LEU B O 1
ATOM 5690 N N . ASN B 1 236 ? 66.499 167.170 36.944 1.00 57.37 234 ASN B N 1
ATOM 5691 C CA . ASN B 1 236 ? 65.942 168.524 36.795 1.00 62.52 234 ASN B CA 1
ATOM 5692 C C . ASN B 1 236 ? 64.542 168.586 36.181 1.00 48.62 234 ASN B C 1
ATOM 5693 O O . ASN B 1 236 ? 63.780 169.515 36.453 1.00 59.91 234 ASN B O 1
ATOM 5698 N N . ASP B 1 237 ? 64.214 167.589 35.367 1.00 56.25 235 ASP B N 1
ATOM 5699 C CA . ASP B 1 237 ? 62.924 167.529 34.696 1.00 55.97 235 ASP B CA 1
ATOM 5700 C C . ASP B 1 237 ? 61.902 166.665 35.442 1.00 54.43 235 ASP B C 1
ATOM 5701 O O . ASP B 1 237 ? 60.757 166.557 35.009 1.00 57.90 235 ASP B O 1
ATOM 5706 N N . ALA B 1 238 ? 62.317 166.070 36.561 1.00 56.74 236 ALA B N 1
ATOM 5707 C CA . ALA B 1 238 ? 61.450 165.185 37.339 1.00 58.48 236 ALA B CA 1
ATOM 5708 C C . ALA B 1 238 ? 60.313 165.939 38.028 1.00 56.19 236 ALA B C 1
ATOM 5709 O O . ALA B 1 238 ? 60.529 166.973 38.660 1.00 53.30 236 ALA B O 1
ATOM 5711 N N . ASN B 1 239 ? 59.105 165.411 37.872 1.00 45.30 237 ASN B N 1
ATOM 5712 C CA . ASN B 1 239 ? 57.904 165.993 38.445 1.00 47.77 237 ASN B CA 1
ATOM 5713 C C . ASN B 1 239 ? 57.890 165.993 39.968 1.00 49.58 237 ASN B C 1
ATOM 5714 O O . ASN B 1 239 ? 58.292 165.026 40.608 1.00 62.97 237 ASN B O 1
ATOM 5719 N N . VAL B 1 240 ? 57.449 167.105 40.536 1.00 43.63 238 VAL B N 1
ATOM 5720 C CA . VAL B 1 240 ? 57.304 167.239 41.974 1.00 48.96 238 VAL B CA 1
ATOM 5721 C C . VAL B 1 240 ? 55.980 167.943 42.248 1.00 47.54 238 VAL B C 1
ATOM 5722 O O . VAL B 1 240 ? 55.410 168.590 41.361 1.00 46.37 238 VAL B O 1
ATOM 5726 N N . ILE B 1 241 ? 55.493 167.807 43.473 1.00 53.00 239 ILE B N 1
ATOM 5727 C CA . ILE B 1 241 ? 54.351 168.575 43.938 1.00 47.27 239 ILE B CA 1
ATOM 5728 C C . ILE B 1 241 ? 54.786 170.019 44.149 1.00 48.44 239 ILE B C 1
ATOM 5729 O O . ILE B 1 241 ? 55.762 170.273 44.853 1.00 59.82 239 ILE B O 1
ATOM 5734 N N . ASP B 1 242 ? 54.086 170.944 43.492 1.00 51.38 240 ASP B N 1
ATOM 5735 C CA . ASP B 1 242 ? 54.346 172.381 43.602 1.00 46.43 240 ASP B CA 1
ATOM 5736 C C . ASP B 1 242 ? 53.996 172.831 45.013 1.00 53.41 240 ASP B C 1
ATOM 5737 O O . ASP B 1 242 ? 52.859 173.233 45.288 1.00 53.88 240 ASP B O 1
ATOM 5742 N N . HIS B 1 243 ? 54.994 172.782 45.891 1.00 51.48 241 HIS B N 1
ATOM 5743 C CA . HIS B 1 243 ? 54.803 173.088 47.302 1.00 52.61 241 HIS B CA 1
ATOM 5744 C C . HIS B 1 243 ? 54.509 174.556 47.581 1.00 50.72 241 HIS B C 1
ATOM 5745 O O . HIS B 1 243 ? 53.953 174.887 48.630 1.00 58.53 241 HIS B O 1
ATOM 5752 N N . PHE B 1 244 ? 54.886 175.432 46.650 1.00 53.43 242 PHE B N 1
ATOM 5753 C CA . PHE B 1 244 ? 54.512 176.846 46.725 1.00 48.74 242 PHE B CA 1
ATOM 5754 C C . PHE B 1 244 ? 53.014 177.012 46.515 1.00 53.06 242 PHE B C 1
ATOM 5755 O O . PHE B 1 244 ? 52.374 177.808 47.198 1.00 60.05 242 PHE B O 1
ATOM 5763 N N . HIS B 1 245 ? 52.463 176.251 45.570 1.00 57.14 243 HIS B N 1
ATOM 5764 C CA . HIS B 1 245 ? 51.038 176.315 45.268 1.00 58.76 243 HIS B CA 1
ATOM 5765 C C . HIS B 1 245 ? 50.204 175.747 46.413 1.00 53.11 243 HIS B C 1
ATOM 5766 O O . HIS B 1 245 ? 49.149 176.291 46.750 1.00 59.29 243 HIS B O 1
ATOM 5773 N N . LEU B 1 246 ? 50.712 174.676 47.020 1.00 47.37 244 LEU B N 1
ATOM 5774 C CA . LEU B 1 246 ? 50.052 174.005 48.135 1.00 54.49 244 LEU B CA 1
ATOM 5775 C C . LEU B 1 246 ? 50.047 174.833 49.432 1.00 55.93 244 LEU B C 1
ATOM 5776 O O . LEU B 1 246 ? 49.052 174.835 50.154 1.00 54.54 244 LEU B O 1
ATOM 5781 N N . ALA B 1 247 ? 51.146 175.538 49.713 1.00 53.90 245 ALA B N 1
ATOM 5782 C CA . ALA B 1 247 ? 51.202 176.447 50.863 1.00 55.12 245 ALA B CA 1
ATOM 5783 C C . ALA B 1 247 ? 50.262 177.631 50.690 1.00 57.50 245 ALA B C 1
ATOM 5784 O O . ALA B 1 247 ? 49.649 178.076 51.658 1.00 61.17 245 ALA B O 1
ATOM 5786 N N . ALA B 1 248 ? 50.138 178.122 49.457 1.00 55.80 246 ALA B N 1
ATOM 5787 C CA . ALA B 1 248 ? 49.356 179.331 49.192 1.00 57.06 246 ALA B CA 1
ATOM 5788 C C . ALA B 1 248 ? 47.852 179.103 49.037 1.00 53.00 246 ALA B C 1
ATOM 5789 O O . ALA B 1 248 ? 47.073 179.969 49.405 1.00 53.94 246 ALA B O 1
ATOM 5791 N N . TYR B 1 249 ? 47.448 177.955 48.494 1.00 50.63 247 TYR B N 1
ATOM 5792 C CA . TYR B 1 249 ? 46.045 177.733 48.126 1.00 47.89 247 TYR B CA 1
ATOM 5793 C C . TYR B 1 249 ? 45.438 176.458 48.689 1.00 51.94 247 TYR B C 1
ATOM 5794 O O . TYR B 1 249 ? 44.219 176.297 48.705 1.00 61.26 247 TYR B O 1
ATOM 5803 N N . GLY B 1 250 ? 46.279 175.538 49.128 1.00 44.87 248 GLY B N 1
ATOM 5804 C CA . GLY B 1 250 ? 45.786 174.262 49.600 1.00 41.10 248 GLY B CA 1
ATOM 5805 C C . GLY B 1 250 ? 45.456 173.308 48.467 1.00 51.59 248 GLY B C 1
ATOM 5806 O O . GLY B 1 250 ? 44.884 172.251 48.706 1.00 47.98 248 GLY B O 1
ATOM 5807 N N . GLU B 1 251 ? 45.813 173.660 47.231 1.00 54.39 249 GLU B N 1
ATOM 5808 C CA . GLU B 1 251 ? 45.558 172.743 46.123 1.00 65.40 249 GLU B CA 1
ATOM 5809 C C . GLU B 1 251 ? 46.802 172.082 45.531 1.00 62.72 249 GLU B C 1
ATOM 5810 O O . GLU B 1 251 ? 47.831 172.727 45.312 1.00 74.49 249 GLU B O 1
ATOM 5816 N N . GLN B 1 252 ? 46.682 170.781 45.290 1.00 60.52 250 GLN B N 1
ATOM 5817 C CA . GLN B 1 252 ? 47.788 169.959 44.829 1.00 52.47 250 GLN B CA 1
ATOM 5818 C C . GLN B 1 252 ? 47.960 170.073 43.328 1.00 50.72 250 GLN B C 1
ATOM 5819 O O . GLN B 1 252 ? 47.037 169.784 42.574 1.00 51.83 250 GLN B O 1
ATOM 5825 N N . THR B 1 253 ? 49.144 170.505 42.899 1.00 48.57 251 THR B N 1
ATOM 5826 C CA . THR B 1 253 ? 49.450 170.662 41.479 1.00 51.04 251 THR B CA 1
ATOM 5827 C C . THR B 1 253 ? 50.862 170.167 41.166 1.00 57.59 251 THR B C 1
ATOM 5828 O O . THR B 1 253 ? 51.675 169.960 42.068 1.00 55.26 251 THR B O 1
ATOM 5832 N N . VAL B 1 254 ? 51.152 170.010 39.878 1.00 59.78 252 VAL B N 1
ATOM 5833 C CA . VAL B 1 254 ? 52.385 169.381 39.432 1.00 48.20 252 VAL B CA 1
ATOM 5834 C C . VAL B 1 254 ? 53.273 170.379 38.717 1.00 54.12 252 VAL B C 1
ATOM 5835 O O . VAL B 1 254 ? 52.850 171.045 37.769 1.00 46.31 252 VAL B O 1
ATOM 5839 N N . ASN B 1 255 ? 54.501 170.492 39.205 1.00 43.66 253 ASN B N 1
ATOM 5840 C CA . ASN B 1 255 ? 55.556 171.185 38.489 1.00 46.70 253 ASN B CA 1
ATOM 5841 C C . ASN B 1 255 ? 56.757 170.242 38.470 1.00 43.82 253 ASN B C 1
ATOM 5842 O O . ASN B 1 255 ? 56.587 169.025 38.560 1.00 49.00 253 ASN B O 1
ATOM 5847 N N . TYR B 1 256 ? 57.963 170.785 38.377 1.00 50.87 254 TYR B N 1
ATOM 5848 C CA . TYR B 1 256 ? 59.159 169.972 38.259 1.00 47.68 254 TYR B CA 1
ATOM 5849 C C . TYR B 1 256 ? 60.353 170.648 38.911 1.00 48.95 254 TYR B C 1
ATOM 5850 O O . TYR B 1 256 ? 60.336 171.860 39.143 1.00 54.32 254 TYR B O 1
ATOM 5859 N N . ASN B 1 257 ? 61.375 169.846 39.206 1.00 48.01 255 ASN B N 1
ATOM 5860 C CA . ASN B 1 257 ? 62.547 170.287 39.961 1.00 51.00 255 ASN B CA 1
ATOM 5861 C C . ASN B 1 257 ? 63.189 171.611 39.545 1.00 58.00 255 ASN B C 1
ATOM 5862 O O . ASN B 1 257 ? 63.362 172.481 40.391 1.00 56.31 255 ASN B O 1
ATOM 5867 N N . ARG B 1 258 ? 63.509 171.778 38.261 1.00 53.40 256 ARG B N 1
ATOM 5868 C CA . ARG B 1 258 ? 64.210 172.983 37.806 1.00 46.75 256 ARG B CA 1
ATOM 5869 C C . ARG B 1 258 ? 63.438 174.278 38.087 1.00 44.17 256 ARG B C 1
ATOM 5870 O O . ARG B 1 258 ? 63.995 175.212 38.656 1.00 53.60 256 ARG B O 1
ATOM 5878 N N . ASP B 1 259 ? 62.160 174.316 37.722 1.00 51.13 257 ASP B N 1
ATOM 5879 C CA . ASP B 1 259 ? 61.344 175.522 37.914 1.00 52.56 257 ASP B CA 1
ATOM 5880 C C . ASP B 1 259 ? 60.930 175.763 39.372 1.00 50.89 257 ASP B C 1
ATOM 5881 O O . ASP B 1 259 ? 60.692 176.897 39.766 1.00 57.74 257 ASP B O 1
ATOM 5886 N N . VAL B 1 260 ? 60.856 174.701 40.169 1.00 57.13 258 VAL B N 1
ATOM 5887 C CA . VAL B 1 260 ? 60.543 174.835 41.593 1.00 53.02 258 VAL B CA 1
ATOM 5888 C C . VAL B 1 260 ? 61.765 175.371 42.337 1.00 57.95 258 VAL B C 1
ATOM 5889 O O . VAL B 1 260 ? 61.650 176.248 43.203 1.00 55.82 258 VAL B O 1
ATOM 5893 N N . GLU B 1 261 ? 62.935 174.858 41.964 1.00 48.52 259 GLU B N 1
ATOM 5894 C CA . GLU B 1 261 ? 64.211 175.333 42.496 1.00 48.89 259 GLU B CA 1
ATOM 5895 C C . GLU B 1 261 ? 64.507 176.803 42.133 1.00 52.91 259 GLU B C 1
ATOM 5896 O O . GLU B 1 261 ? 65.134 177.513 42.909 1.00 65.26 259 GLU B O 1
ATOM 5902 N N . ALA B 1 262 ? 64.024 177.259 40.978 1.00 58.19 260 ALA B N 1
ATOM 5903 C CA . ALA B 1 262 ? 64.348 178.597 40.478 1.00 55.82 260 ALA B CA 1
ATOM 5904 C C . ALA B 1 262 ? 63.256 179.637 40.730 1.00 67.58 260 ALA B C 1
ATOM 5905 O O . ALA B 1 262 ? 63.452 180.826 40.456 1.00 66.58 260 ALA B O 1
ATOM 5907 N N . PHE B 1 263 ? 62.111 179.194 41.244 1.00 60.73 261 PHE B N 1
ATOM 5908 C CA . PHE B 1 263 ? 60.994 180.099 41.508 1.00 52.12 261 PHE B CA 1
ATOM 5909 C C . PHE B 1 263 ? 61.234 181.197 42.567 1.00 53.05 261 PHE B C 1
ATOM 5910 O O . PHE B 1 263 ? 60.836 182.338 42.335 1.00 64.98 261 PHE B O 1
ATOM 5918 N N . PRO B 1 264 ? 61.854 180.869 43.726 1.00 59.80 262 PRO B N 1
ATOM 5919 C CA . PRO B 1 264 ? 61.991 181.910 44.763 1.00 52.58 262 PRO B CA 1
ATOM 5920 C C . PRO B 1 264 ? 62.761 183.162 44.341 1.00 59.34 262 PRO B C 1
ATOM 5921 O O . PRO B 1 264 ? 62.391 184.270 44.754 1.00 60.96 262 PRO B O 1
ATOM 5925 N N . LEU B 1 265 ? 63.801 182.996 43.522 1.00 52.86 263 LEU B N 1
ATOM 5926 C CA . LEU B 1 265 ? 64.520 184.152 42.981 1.00 49.49 263 LEU B CA 1
ATOM 5927 C C . LEU B 1 265 ? 63.745 184.870 41.880 1.00 55.30 263 LEU B C 1
ATOM 5928 O O . LEU B 1 265 ? 63.894 186.083 41.702 1.00 70.81 263 LEU B O 1
ATOM 5933 N N . LEU B 1 266 ? 62.913 184.122 41.156 1.00 44.62 264 LEU B N 1
ATOM 5934 C CA . LEU B 1 266 ? 62.044 184.699 40.135 1.00 55.70 264 LEU B CA 1
ATOM 5935 C C . LEU B 1 266 ? 60.925 185.533 40.769 1.00 56.92 264 LEU B C 1
ATOM 5936 O O . LEU B 1 266 ? 60.561 186.581 40.240 1.00 58.64 264 LEU B O 1
ATOM 5941 N N . LYS B 1 267 ? 60.393 185.060 41.897 1.00 49.35 265 LYS B N 1
ATOM 5942 C CA . LYS B 1 267 ? 59.320 185.751 42.609 1.00 59.67 265 LYS B CA 1
ATOM 5943 C C . LYS B 1 267 ? 59.807 187.101 43.123 1.00 52.51 265 LYS B C 1
ATOM 5944 O O . LYS B 1 267 ? 59.127 188.111 42.957 1.00 59.33 265 LYS B O 1
ATOM 5950 N N . THR B 1 268 ? 60.994 187.106 43.722 1.00 54.17 266 THR B N 1
ATOM 5951 C CA . THR B 1 268 ? 61.636 188.335 44.182 1.00 56.70 266 THR B CA 1
ATOM 5952 C C . THR B 1 268 ? 61.871 189.285 43.010 1.00 59.14 266 THR B C 1
ATOM 5953 O O . THR B 1 268 ? 61.616 190.483 43.119 1.00 66.18 266 THR B O 1
ATOM 5957 N N . LEU B 1 269 ? 62.341 188.731 41.893 1.00 61.38 267 LEU B N 1
ATOM 5958 C CA . LEU B 1 269 ? 62.604 189.501 40.684 1.00 57.82 267 LEU B CA 1
ATOM 5959 C C . LEU B 1 269 ? 61.343 190.155 40.126 1.00 61.18 267 LEU B C 1
ATOM 5960 O O . LEU B 1 269 ? 61.362 191.331 39.768 1.00 66.44 267 LEU B O 1
ATOM 5965 N N . LEU B 1 270 ? 60.251 189.401 40.089 1.00 54.68 268 LEU B N 1
ATOM 5966 C CA . LEU B 1 270 ? 58.967 189.933 39.649 1.00 64.74 268 LEU B CA 1
ATOM 5967 C C . LEU B 1 270 ? 58.425 190.992 40.612 1.00 64.89 268 LEU B C 1
ATOM 5968 O O . LEU B 1 270 ? 57.858 191.990 40.168 1.00 72.39 268 LEU B O 1
ATOM 5973 N N . GLU B 1 271 ? 58.619 190.780 41.916 1.00 66.41 269 GLU B N 1
ATOM 5974 C CA . GLU B 1 271 ? 58.215 191.751 42.942 1.00 75.72 269 GLU B CA 1
ATOM 5975 C C . GLU B 1 271 ? 58.840 193.123 42.721 1.00 74.13 269 GLU B C 1
ATOM 5976 O O . GLU B 1 271 ? 58.151 194.136 42.794 1.00 80.74 269 GLU B O 1
ATOM 5982 N N . ARG B 1 272 ? 60.138 193.143 42.436 1.00 74.74 270 ARG B N 1
ATOM 5983 C CA . ARG B 1 272 ? 60.851 194.385 42.153 1.00 77.77 270 ARG B CA 1
ATOM 5984 C C . ARG B 1 272 ? 60.456 195.005 40.818 1.00 72.25 270 ARG B C 1
ATOM 5985 O O . ARG B 1 272 ? 60.402 196.230 40.701 1.00 81.34 270 ARG B O 1
ATOM 5993 N N . LEU B 1 273 ? 60.174 194.164 39.823 1.00 62.18 271 LEU B N 1
ATOM 5994 C CA . LEU B 1 273 ? 59.787 194.645 38.495 1.00 59.92 271 LEU B CA 1
ATOM 5995 C C . LEU B 1 273 ? 58.342 195.147 38.413 1.00 64.20 271 LEU B C 1
ATOM 5996 O O . LEU B 1 273 ? 58.011 195.935 37.524 1.00 75.15 271 LEU B O 1
ATOM 6001 N N . MET B 1 274 ? 57.485 194.685 39.323 1.00 72.67 272 MET B N 1
ATOM 6002 C CA . MET B 1 274 ? 56.039 194.927 39.224 1.00 72.12 272 MET B CA 1
ATOM 6003 C C . MET B 1 274 ? 55.350 195.315 40.542 1.00 77.74 272 MET B C 1
ATOM 6004 O O . MET B 1 274 ? 54.124 195.212 40.658 1.00 84.40 272 MET B O 1
ATOM 6009 N N . GLY B 1 275 ? 56.125 195.759 41.529 1.00 69.32 273 GLY B N 1
ATOM 6010 C CA . GLY B 1 275 ? 55.556 196.203 42.802 1.00 72.63 273 GLY B CA 1
ATOM 6011 C C . GLY B 1 275 ? 55.267 195.043 43.732 1.00 74.60 273 GLY B C 1
ATOM 6012 O O . GLY B 1 275 ? 55.910 194.898 44.772 1.00 67.60 273 GLY B O 1
ATOM 6013 N N . GLU B 1 276 ? 54.287 194.226 43.359 1.00 79.58 274 GLU B N 1
ATOM 6014 C CA . GLU B 1 276 ? 54.067 192.926 43.997 1.00 87.81 274 GLU B CA 1
ATOM 6015 C C . GLU B 1 276 ? 54.095 191.825 42.933 1.00 81.83 274 GLU B C 1
ATOM 6016 O O . GLU B 1 276 ? 53.937 192.106 41.740 1.00 75.89 274 GLU B O 1
ATOM 6022 N N . SER B 1 277 ? 54.313 190.583 43.360 1.00 77.95 275 SER B N 1
ATOM 6023 C CA . SER B 1 277 ? 54.334 189.461 42.425 1.00 72.02 275 SER B CA 1
ATOM 6024 C C . SER B 1 277 ? 52.925 188.996 42.078 1.00 68.19 275 SER B C 1
ATOM 6025 O O . SER B 1 277 ? 52.103 188.784 42.970 1.00 73.43 275 SER B O 1
ATOM 6028 N N . PRO B 1 278 ? 52.645 188.813 40.778 1.00 65.25 276 PRO B N 1
ATOM 6029 C CA . PRO B 1 278 ? 51.321 188.324 40.407 1.00 62.47 276 PRO B CA 1
ATOM 6030 C C . PRO B 1 278 ? 51.201 186.812 40.600 1.00 67.54 276 PRO B C 1
ATOM 6031 O O . PRO B 1 278 ? 50.115 186.257 40.412 1.00 63.43 276 PRO B O 1
ATOM 6035 N N . TYR B 1 279 ? 52.307 186.160 40.967 1.00 52.84 277 TYR B N 1
ATOM 6036 C CA . TYR B 1 279 ? 52.361 184.708 41.058 1.00 57.98 277 TYR B CA 1
ATOM 6037 C C . TYR B 1 279 ? 52.826 184.226 42.430 1.00 56.26 277 TYR B C 1
ATOM 6038 O O . TYR B 1 279 ? 53.875 184.640 42.921 1.00 57.99 277 TYR B O 1
ATOM 6047 N N . GLN B 1 280 ? 52.053 183.331 43.033 1.00 55.76 278 GLN B N 1
ATOM 6048 C CA . GLN B 1 280 ? 52.438 182.724 44.302 1.00 60.30 278 GLN B CA 1
ATOM 6049 C C . GLN B 1 280 ? 53.238 181.445 44.091 1.00 58.52 278 GLN B C 1
ATOM 6050 O O . GLN B 1 280 ? 53.966 181.004 44.980 1.00 54.53 278 GLN B O 1
ATOM 6056 N N . SER B 1 281 ? 53.111 180.875 42.896 1.00 52.57 279 SER B N 1
ATOM 6057 C CA . SER B 1 281 ? 53.648 179.562 42.571 1.00 50.71 279 SER B CA 1
ATOM 6058 C C . SER B 1 281 ? 54.086 179.540 41.113 1.00 45.15 279 SER B C 1
ATOM 6059 O O . SER B 1 281 ? 53.601 180.353 40.318 1.00 45.09 279 SER B O 1
ATOM 6062 N N . PRO B 1 282 ? 54.977 178.598 40.742 1.00 48.20 280 PRO B N 1
ATOM 6063 C CA . PRO B 1 282 ? 55.241 178.407 39.302 1.00 53.47 280 PRO B CA 1
ATOM 6064 C C . PRO B 1 282 ? 54.036 177.863 38.517 1.00 50.79 280 PRO B C 1
ATOM 6065 O O . PRO B 1 282 ? 54.009 177.981 37.294 1.00 59.14 280 PRO B O 1
ATOM 6069 N N . THR B 1 283 ? 53.055 177.283 39.213 1.00 51.76 281 THR B N 1
ATOM 6070 C CA . THR B 1 283 ? 51.757 176.941 38.613 1.00 44.66 281 THR B CA 1
ATOM 6071 C C . THR B 1 283 ? 51.019 178.199 38.112 1.00 51.77 281 THR B C 1
ATOM 6072 O O . THR B 1 283 ? 50.589 178.241 36.955 1.00 61.82 281 THR B O 1
ATOM 6076 N N . ASP B 1 284 ? 50.904 179.213 38.979 1.00 54.24 282 ASP B N 1
ATOM 6077 C CA . ASP B 1 284 ? 50.360 180.537 38.626 1.00 47.55 282 ASP B CA 1
ATOM 6078 C C . ASP B 1 284 ? 51.079 181.189 37.446 1.00 50.84 282 ASP B C 1
ATOM 6079 O O . ASP B 1 284 ? 50.441 181.772 36.572 1.00 52.37 282 ASP B O 1
ATOM 6084 N N . MET B 1 285 ? 52.410 181.092 37.460 1.00 50.11 283 MET B N 1
ATOM 6085 C CA . MET B 1 285 ? 53.298 181.590 36.411 1.00 54.98 283 MET B CA 1
ATOM 6086 C C . MET B 1 285 ? 52.950 180.981 35.044 1.00 65.44 283 MET B C 1
ATOM 6087 O O . MET B 1 285 ? 53.117 181.630 34.005 1.00 58.38 283 MET B O 1
ATOM 6092 N N . GLY B 1 286 ? 52.441 179.749 35.062 1.00 55.84 284 GLY B N 1
ATOM 6093 C CA . GLY B 1 286 ? 52.102 179.031 33.845 1.00 42.81 284 GLY B CA 1
ATOM 6094 C C . GLY B 1 286 ? 50.773 179.413 33.230 1.00 48.28 284 GLY B C 1
ATOM 6095 O O . GLY B 1 286 ? 49.973 180.140 33.831 1.00 56.05 284 GLY B O 1
ATOM 6096 N N . VAL B 1 287 ? 50.527 178.878 32.036 1.00 55.27 285 VAL B N 1
ATOM 6097 C CA . VAL B 1 287 ? 49.406 179.305 31.209 1.00 52.76 285 VAL B CA 1
ATOM 6098 C C . VAL B 1 287 ? 48.724 178.115 30.481 1.00 51.06 285 VAL B C 1
ATOM 6099 O O . VAL B 1 287 ? 47.714 178.291 29.802 1.00 59.84 285 VAL B O 1
ATOM 6103 N N . ASN B 1 288 ? 49.253 176.906 30.701 1.00 53.69 286 ASN B N 1
ATOM 6104 C CA . ASN B 1 288 ? 48.829 175.644 30.046 1.00 48.16 286 ASN B CA 1
ATOM 6105 C C . ASN B 1 288 ? 47.382 175.126 30.255 1.00 54.26 286 ASN B C 1
ATOM 6106 O O . ASN B 1 288 ? 46.997 174.761 31.366 1.00 51.70 286 ASN B O 1
ATOM 6111 N N . MET B 1 289 ? 46.627 175.031 29.158 1.00 52.96 287 MET B N 1
ATOM 6112 C CA . MET B 1 289 ? 45.254 174.509 29.162 1.00 55.87 287 MET B CA 1
ATOM 6113 C C . MET B 1 289 ? 45.104 173.076 28.601 1.00 64.86 287 MET B C 1
ATOM 6114 O O . MET B 1 289 ? 43.975 172.577 28.483 1.00 54.87 287 MET B O 1
ATOM 6119 N N . ALA B 1 290 ? 46.227 172.419 28.282 1.00 59.94 288 ALA B N 1
ATOM 6120 C CA . ALA B 1 290 ? 46.217 171.078 27.659 1.00 58.11 288 ALA B CA 1
ATOM 6121 C C . ALA B 1 290 ? 45.420 170.015 28.428 1.00 57.43 288 ALA B C 1
ATOM 6122 O O . ALA B 1 290 ? 44.713 169.205 27.824 1.00 57.59 288 ALA B O 1
ATOM 6124 N N . GLY B 1 291 ? 45.526 170.034 29.752 1.00 54.06 289 GLY B N 1
ATOM 6125 C CA . GLY B 1 291 ? 44.793 169.105 30.603 1.00 54.42 289 GLY B CA 1
ATOM 6126 C C . GLY B 1 291 ? 43.293 169.327 30.624 1.00 54.09 289 GLY B C 1
ATOM 6127 O O . GLY B 1 291 ? 42.540 168.391 30.850 1.00 62.72 289 GLY B O 1
ATOM 6128 N N . ASN B 1 292 ? 42.856 170.559 30.367 1.00 60.49 290 ASN B N 1
ATOM 6129 C CA . ASN B 1 292 ? 41.423 170.869 30.302 1.00 58.73 290 ASN B CA 1
ATOM 6130 C C . ASN B 1 292 ? 40.770 170.454 28.988 1.00 59.95 290 ASN B C 1
ATOM 6131 O O . ASN B 1 292 ? 39.550 170.565 28.838 1.00 56.19 290 ASN B O 1
ATOM 6136 N N . CYS B 1 293 ? 41.580 169.973 28.046 1.00 51.51 291 CYS B N 1
ATOM 6137 C CA . CYS B 1 293 ? 41.093 169.639 26.713 1.00 58.23 291 CYS B CA 1
ATOM 6138 C C . CYS B 1 293 ? 41.152 168.149 26.389 1.00 58.19 291 CYS B C 1
ATOM 6139 O O . CYS B 1 293 ? 40.917 167.744 25.246 1.00 58.99 291 CYS B O 1
ATOM 6142 N N . ILE B 1 294 ? 41.464 167.345 27.403 1.00 61.85 292 ILE B N 1
ATOM 6143 C CA . ILE B 1 294 ? 41.392 165.891 27.302 1.00 52.21 292 ILE B CA 1
ATOM 6144 C C . ILE B 1 294 ? 39.918 165.499 27.284 1.00 58.17 292 ILE B C 1
ATOM 6145 O O . ILE B 1 294 ? 39.188 165.763 28.238 1.00 72.36 292 ILE B O 1
ATOM 6150 N N . SER B 1 295 ? 39.477 164.908 26.177 1.00 61.20 293 SER B N 1
ATOM 6151 C CA . SER B 1 295 ? 38.063 164.573 25.988 1.00 58.75 293 SER B CA 1
ATOM 6152 C C . SER B 1 295 ? 37.756 163.110 26.296 1.00 59.10 293 SER B C 1
ATOM 6153 O O . SER B 1 295 ? 36.596 162.738 26.471 1.00 66.58 293 SER B O 1
ATOM 6156 N N . ASP B 1 296 ? 38.802 162.289 26.352 1.00 58.87 294 ASP B N 1
ATOM 6157 C CA . ASP B 1 296 ? 38.689 160.896 26.764 1.00 55.00 294 ASP B CA 1
ATOM 6158 C C . ASP B 1 296 ? 39.937 160.524 27.551 1.00 60.70 294 ASP B C 1
ATOM 6159 O O . ASP B 1 296 ? 40.996 160.243 26.975 1.00 55.39 294 ASP B O 1
ATOM 6164 N N . ASP B 1 297 ? 39.794 160.525 28.872 1.00 58.69 295 ASP B N 1
ATOM 6165 C CA . ASP B 1 297 ? 40.912 160.309 29.788 1.00 55.13 295 ASP B CA 1
ATOM 6166 C C . ASP B 1 297 ? 41.540 158.927 29.656 1.00 57.88 295 ASP B C 1
ATOM 6167 O O . ASP B 1 297 ? 42.768 158.799 29.681 1.00 61.09 295 ASP B O 1
ATOM 6172 N N . ALA B 1 298 ? 40.693 157.911 29.490 1.00 49.51 296 ALA B N 1
ATOM 6173 C CA . ALA B 1 298 ? 41.142 156.530 29.373 1.00 46.76 296 ALA B CA 1
ATOM 6174 C C . ALA B 1 298 ? 42.010 156.322 28.139 1.00 50.12 296 ALA B C 1
ATOM 6175 O O . ALA B 1 298 ? 43.020 155.620 28.203 1.00 58.93 296 ALA B O 1
ATOM 6177 N N . ALA B 1 299 ? 41.619 156.955 27.034 1.00 49.88 297 ALA B N 1
ATOM 6178 C CA . ALA B 1 299 ? 42.365 156.881 25.781 1.00 52.48 297 ALA B CA 1
ATOM 6179 C C . ALA B 1 299 ? 43.759 157.474 25.919 1.00 59.49 297 ALA B C 1
ATOM 6180 O O . ALA B 1 299 ? 44.716 156.924 25.376 1.00 51.35 297 ALA B O 1
ATOM 6182 N N . CYS B 1 300 ? 43.860 158.587 26.648 1.00 54.70 298 CYS B N 1
ATOM 6183 C CA . CYS B 1 300 ? 45.147 159.232 26.920 1.00 61.88 298 CYS B CA 1
ATOM 6184 C C . CYS B 1 300 ? 45.984 158.418 27.899 1.00 64.37 298 CYS B C 1
ATOM 6185 O O . CYS B 1 300 ? 47.205 158.345 27.748 1.00 61.84 298 CYS B O 1
ATOM 6188 N N . ARG B 1 301 ? 45.324 157.815 28.891 1.00 60.72 299 ARG B N 1
ATOM 6189 C CA . ARG B 1 301 ? 45.989 156.914 29.833 1.00 60.25 299 ARG B CA 1
ATOM 6190 C C . ARG B 1 301 ? 46.639 155.758 29.079 1.00 60.83 299 ARG B C 1
ATOM 6191 O O . ARG B 1 301 ? 47.819 155.476 29.279 1.00 58.37 299 ARG B O 1
ATOM 6199 N N . HIS B 1 302 ? 45.882 155.125 28.185 1.00 52.01 300 HIS B N 1
ATOM 6200 C CA . HIS B 1 302 ? 46.402 153.999 27.414 1.00 58.37 300 HIS B CA 1
ATOM 6201 C C . HIS B 1 302 ? 47.585 154.427 26.549 1.00 58.90 300 HIS B C 1
ATOM 6202 O O . HIS B 1 302 ? 48.651 153.808 26.600 1.00 60.64 300 HIS B O 1
ATOM 6209 N N . ALA B 1 303 ? 47.392 155.512 25.801 1.00 53.42 301 ALA B N 1
ATOM 6210 C CA . ALA B 1 303 ? 48.377 156.027 24.862 1.00 54.71 301 ALA B CA 1
ATOM 6211 C C . ALA B 1 303 ? 49.713 156.340 25.532 1.00 54.50 301 ALA B C 1
ATOM 6212 O O . ALA B 1 303 ? 50.767 155.965 25.032 1.00 53.88 301 ALA B O 1
ATOM 6214 N N . SER B 1 304 ? 49.658 157.001 26.680 1.00 60.17 302 SER B N 1
ATOM 6215 C CA . SER B 1 304 ? 50.875 157.390 27.371 1.00 63.51 302 SER B CA 1
ATOM 6216 C C . SER B 1 304 ? 51.535 156.238 28.134 1.00 57.31 302 SER B C 1
ATOM 6217 O O . SER B 1 304 ? 52.760 156.212 28.263 1.00 55.73 302 SER B O 1
ATOM 6220 N N . GLU B 1 305 ? 50.739 155.278 28.609 1.00 55.75 303 GLU B N 1
ATOM 6221 C CA . GLU B 1 305 ? 51.295 154.035 29.170 1.00 59.36 303 GLU B CA 1
ATOM 6222 C C . GLU B 1 305 ? 52.087 153.260 28.120 1.00 51.87 303 GLU B C 1
ATOM 6223 O O . GLU B 1 305 ? 53.135 152.695 28.421 1.00 63.92 303 GLU B O 1
ATOM 6229 N N . GLN B 1 306 ? 51.598 153.265 26.882 1.00 58.83 304 GLN B N 1
ATOM 6230 C CA . GLN B 1 306 ? 52.332 152.671 25.767 1.00 53.82 304 GLN B CA 1
ATOM 6231 C C . GLN B 1 306 ? 53.584 153.469 25.417 1.00 52.98 304 GLN B C 1
ATOM 6232 O O . GLN B 1 306 ? 54.574 152.897 24.945 1.00 62.10 304 GLN B O 1
ATOM 6238 N N . GLU B 1 307 ? 53.541 154.784 25.642 1.00 50.12 305 GLU B N 1
ATOM 6239 C CA . GLU B 1 307 ? 54.711 155.627 25.399 1.00 57.80 305 GLU B CA 1
ATOM 6240 C C . GLU B 1 307 ? 55.849 155.295 26.367 1.00 57.20 305 GLU B C 1
ATOM 6241 O O . GLU B 1 307 ? 56.998 155.145 25.943 1.00 61.73 305 GLU B O 1
ATOM 6247 N N . ILE B 1 308 ? 55.508 155.157 27.650 1.00 47.97 306 ILE B N 1
ATOM 6248 C CA . ILE B 1 308 ? 56.452 154.767 28.700 1.00 46.39 306 ILE B CA 1
ATOM 6249 C C . ILE B 1 308 ? 57.248 153.497 28.355 1.00 54.86 306 ILE B C 1
ATOM 6250 O O . ILE B 1 308 ? 58.473 153.470 28.509 1.00 48.24 306 ILE B O 1
ATOM 6255 N N . ILE B 1 309 ? 56.554 152.461 27.881 1.00 52.49 307 ILE B N 1
ATOM 6256 C CA . ILE B 1 309 ? 57.206 151.196 27.527 1.00 48.31 307 ILE B CA 1
ATOM 6257 C C . ILE B 1 309 ? 58.173 151.387 26.362 1.00 50.06 307 ILE B C 1
ATOM 6258 O O . ILE B 1 309 ? 59.300 150.890 26.407 1.00 61.63 307 ILE B O 1
ATOM 6263 N N . ARG B 1 310 ? 57.741 152.135 25.347 1.00 51.17 308 ARG B N 1
ATOM 6264 C CA . ARG B 1 310 ? 58.584 152.456 24.192 1.00 51.00 308 ARG B CA 1
ATOM 6265 C C . ARG B 1 310 ? 59.875 153.153 24.602 1.00 63.44 308 ARG B C 1
ATOM 6266 O O . ARG B 1 310 ? 60.944 152.828 24.075 1.00 54.13 308 ARG B O 1
ATOM 6274 N N . ARG B 1 311 ? 59.765 154.088 25.551 1.00 55.22 309 ARG B N 1
ATOM 6275 C CA . ARG B 1 311 ? 60.918 154.834 26.065 1.00 45.81 309 ARG B CA 1
ATOM 6276 C C . ARG B 1 311 ? 61.933 153.936 26.763 1.00 51.06 309 ARG B C 1
ATOM 6277 O O . ARG B 1 311 ? 63.145 154.137 26.624 1.00 64.26 309 ARG B O 1
ATOM 6285 N N . TYR B 1 312 ? 61.431 152.942 27.491 1.00 46.74 310 TYR B N 1
ATOM 6286 C CA . TYR B 1 312 ? 62.270 151.950 28.172 1.00 53.73 310 TYR B CA 1
ATOM 6287 C C . TYR B 1 312 ? 63.131 151.124 27.200 1.00 56.50 310 TYR B C 1
ATOM 6288 O O . TYR B 1 312 ? 64.332 150.963 27.417 1.00 54.11 310 TYR B O 1
ATOM 6297 N N . PHE B 1 313 ? 62.519 150.629 26.125 1.00 49.62 311 PHE B N 1
ATOM 6298 C CA . PHE B 1 313 ? 63.239 149.874 25.102 1.00 48.02 311 PHE B CA 1
ATOM 6299 C C . PHE B 1 313 ? 64.154 150.744 24.242 1.00 51.66 311 PHE B C 1
ATOM 6300 O O . PHE B 1 313 ? 65.211 150.272 23.816 1.00 50.49 311 PHE B O 1
ATOM 6308 N N . LYS B 1 314 ? 63.735 151.988 23.973 1.00 51.80 312 LYS B N 1
ATOM 6309 C CA . LYS B 1 314 ? 64.581 152.990 23.299 1.00 52.97 312 LYS B CA 1
ATOM 6310 C C . LYS B 1 314 ? 65.888 153.184 24.050 1.00 55.72 312 LYS B C 1
ATOM 6311 O O . LYS B 1 314 ? 66.963 153.174 23.450 1.00 64.23 312 LYS B O 1
ATOM 6317 N N . ALA B 1 315 ? 65.770 153.338 25.368 1.00 53.91 313 ALA B N 1
ATOM 6318 C CA . ALA B 1 315 ? 66.897 153.557 26.251 1.00 50.01 313 ALA B CA 1
ATOM 6319 C C . ALA B 1 315 ? 67.833 152.361 26.272 1.00 58.92 313 ALA B C 1
ATOM 6320 O O . ALA B 1 315 ? 69.054 152.533 26.224 1.00 55.31 313 ALA B O 1
ATOM 6322 N N . LEU B 1 316 ? 67.261 151.157 26.326 1.00 60.89 314 LEU B N 1
ATOM 6323 C CA . LEU B 1 316 ? 68.052 149.922 26.330 1.00 50.90 314 LEU B CA 1
ATOM 6324 C C . LEU B 1 316 ? 68.838 149.728 25.035 1.00 56.57 314 LEU B C 1
ATOM 6325 O O . LEU B 1 316 ? 70.009 149.343 25.073 1.00 60.52 314 LEU B O 1
ATOM 6330 N N . VAL B 1 317 ? 68.191 150.010 23.903 1.00 51.52 315 VAL B N 1
ATOM 6331 C CA . VAL B 1 317 ? 68.827 149.902 22.589 1.00 54.66 315 VAL B CA 1
ATOM 6332 C C . VAL B 1 317 ? 69.925 150.954 22.433 1.00 61.83 315 VAL B C 1
ATOM 6333 O O . VAL B 1 317 ? 70.988 150.667 21.874 1.00 68.01 315 VAL B O 1
ATOM 6337 N N . GLU B 1 318 ? 69.683 152.151 22.970 1.00 59.58 316 GLU B N 1
ATOM 6338 C CA . GLU B 1 318 ? 70.673 153.225 22.926 1.00 63.92 316 GLU B CA 1
ATOM 6339 C C . GLU B 1 318 ? 71.880 152.858 23.787 1.00 61.53 316 GLU B C 1
ATOM 6340 O O . GLU B 1 318 ? 73.024 153.047 23.363 1.00 68.83 316 GLU B O 1
ATOM 6346 N N . GLU B 1 319 ? 71.611 152.297 24.969 1.00 53.03 317 GLU B N 1
ATOM 6347 C CA . GLU B 1 319 ? 72.657 151.853 25.901 1.00 53.61 317 GLU B CA 1
ATOM 6348 C C . GLU B 1 319 ? 73.511 150.730 25.333 1.00 51.41 317 GLU B C 1
ATOM 6349 O O . GLU B 1 319 ? 74.723 150.712 25.529 1.00 53.23 317 GLU B O 1
ATOM 6355 N N . ALA B 1 320 ? 72.862 149.802 24.637 1.00 46.97 318 ALA B N 1
ATOM 6356 C CA . ALA B 1 320 ? 73.541 148.700 23.986 1.00 53.54 318 ALA B CA 1
ATOM 6357 C C . ALA B 1 320 ? 74.442 149.176 22.843 1.00 57.94 318 ALA B C 1
ATOM 6358 O O . ALA B 1 320 ? 75.527 148.627 22.655 1.00 59.26 318 ALA B O 1
ATOM 6360 N N . ARG B 1 321 ? 74.002 150.199 22.101 1.00 60.40 319 ARG B N 1
ATOM 6361 C CA . ARG B 1 321 ? 74.763 150.726 20.953 1.00 57.98 319 ARG B CA 1
ATOM 6362 C C . ARG B 1 321 ? 75.991 151.535 21.369 1.00 62.28 319 ARG B C 1
ATOM 6363 O O . ARG B 1 321 ? 77.033 151.459 20.717 1.00 60.47 319 ARG B O 1
ATOM 6371 N N . THR B 1 322 ? 75.861 152.315 22.441 1.00 59.63 320 THR B N 1
ATOM 6372 C CA . THR B 1 322 ? 76.946 153.185 22.909 1.00 67.42 320 THR B CA 1
ATOM 6373 C C . THR B 1 322 ? 77.857 152.505 23.924 1.00 68.99 320 THR B C 1
ATOM 6374 O O . THR B 1 322 ? 78.987 152.942 24.150 1.00 72.19 320 THR B O 1
ATOM 6378 N N . GLY B 1 323 ? 77.355 151.440 24.542 1.00 71.03 321 GLY B N 1
ATOM 6379 C CA . GLY B 1 323 ? 78.067 150.770 25.621 1.00 64.55 321 GLY B CA 1
ATOM 6380 C C . GLY B 1 323 ? 77.973 151.553 26.918 1.00 63.55 321 GLY B C 1
ATOM 6381 O O . GLY B 1 323 ? 78.785 151.358 27.820 1.00 68.64 321 GLY B O 1
ATOM 6382 N N . LYS B 1 324 ? 76.984 152.442 27.005 1.00 58.30 322 LYS B N 1
ATOM 6383 C CA . LYS B 1 324 ? 76.756 153.249 28.201 1.00 62.46 322 LYS B CA 1
ATOM 6384 C C . LYS B 1 324 ? 76.182 152.385 29.307 1.00 60.24 322 LYS B C 1
ATOM 6385 O O . LYS B 1 324 ? 75.623 151.320 29.043 1.00 70.39 322 LYS B O 1
ATOM 6391 N N . ASP B 1 325 ? 76.315 152.851 30.545 1.00 60.71 323 ASP B N 1
ATOM 6392 C CA . ASP B 1 325 ? 75.688 152.193 31.686 1.00 58.15 323 ASP B CA 1
ATOM 6393 C C . ASP B 1 325 ? 74.180 152.425 31.631 1.00 52.63 323 ASP B C 1
ATOM 6394 O O . ASP B 1 325 ? 73.689 153.173 30.789 1.00 63.01 323 ASP B O 1
ATOM 6399 N N . SER B 1 326 ? 73.451 151.807 32.548 1.00 49.49 324 SER B N 1
ATOM 6400 C CA . SER B 1 326 ? 72.004 151.769 32.446 1.00 49.34 324 SER B CA 1
ATOM 6401 C C . SER B 1 326 ? 71.271 152.862 33.235 1.00 54.21 324 SER B C 1
ATOM 6402 O O . SER B 1 326 ? 70.188 152.615 33.751 1.00 60.68 324 SER B O 1
ATOM 6405 N N . THR B 1 327 ? 71.838 154.063 33.312 1.00 52.27 325 THR B N 1
ATOM 6406 C CA . THR B 1 327 ? 71.166 155.183 33.984 1.00 49.85 325 THR B CA 1
ATOM 6407 C C . THR B 1 327 ? 69.764 155.438 33.415 1.00 54.15 325 THR B C 1
ATOM 6408 O O . THR B 1 327 ? 68.781 155.450 34.168 1.00 57.94 325 THR B O 1
ATOM 6412 N N . GLN B 1 328 ? 69.679 155.596 32.093 1.00 51.28 326 GLN B N 1
ATOM 6413 C CA . GLN B 1 328 ? 68.440 156.024 31.431 1.00 44.74 326 GLN B CA 1
ATOM 6414 C C . GLN B 1 328 ? 67.351 154.967 31.469 1.00 53.70 326 GLN B C 1
ATOM 6415 O O . GLN B 1 328 ? 66.181 155.293 31.680 1.00 54.64 326 GLN B O 1
ATOM 6421 N N . SER B 1 329 ? 67.737 153.706 31.272 1.00 49.10 327 SER B N 1
ATOM 6422 C CA . SER B 1 329 ? 66.778 152.607 31.277 1.00 46.22 327 SER B CA 1
ATOM 6423 C C . SER B 1 329 ? 66.254 152.318 32.680 1.00 51.93 327 SER B C 1
ATOM 6424 O O . SER B 1 329 ? 65.112 151.874 32.833 1.00 61.30 327 SER B O 1
ATOM 6427 N N . ASP B 1 330 ? 67.085 152.584 33.692 1.00 51.41 328 ASP B N 1
ATOM 6428 C CA . ASP B 1 330 ? 66.689 152.425 35.093 1.00 57.30 328 ASP B CA 1
ATOM 6429 C C . ASP B 1 330 ? 65.648 153.454 35.488 1.00 62.93 328 ASP B C 1
ATOM 6430 O O . ASP B 1 330 ? 64.691 153.117 36.189 1.00 65.73 328 ASP B O 1
ATOM 6435 N N . ARG B 1 331 ? 65.829 154.695 35.033 1.00 58.86 329 ARG B N 1
ATOM 6436 C CA A ARG B 1 331 ? 64.852 155.744 35.312 0.50 62.89 329 ARG B CA 1
ATOM 6437 C CA B ARG B 1 331 ? 64.859 155.761 35.291 0.50 63.53 329 ARG B CA 1
ATOM 6438 C C . ARG B 1 331 ? 63.503 155.405 34.676 1.00 58.56 329 ARG B C 1
ATOM 6439 O O . ARG B 1 331 ? 62.466 155.537 35.321 1.00 54.79 329 ARG B O 1
ATOM 6454 N N . ALA B 1 332 ? 63.526 154.932 33.429 1.00 58.04 330 ALA B N 1
ATOM 6455 C CA . ALA B 1 332 ? 62.308 154.507 32.724 1.00 59.84 330 ALA B CA 1
ATOM 6456 C C . ALA B 1 332 ? 61.598 153.334 33.414 1.00 61.12 330 ALA B C 1
ATOM 6457 O O . ALA B 1 332 ? 60.367 153.235 33.369 1.00 59.05 330 ALA B O 1
ATOM 6459 N N . ALA B 1 333 ? 62.377 152.460 34.054 1.00 46.57 331 ALA B N 1
ATOM 6460 C CA . ALA B 1 333 ? 61.821 151.348 34.827 1.00 52.70 331 ALA B CA 1
ATOM 6461 C C . ALA B 1 333 ? 61.139 151.799 36.125 1.00 48.14 331 ALA B C 1
ATOM 6462 O O . ALA B 1 333 ? 60.143 151.205 36.534 1.00 60.95 331 ALA B O 1
ATOM 6464 N N . VAL B 1 334 ? 61.680 152.846 36.756 1.00 58.94 332 VAL B N 1
ATOM 6465 C CA . VAL B 1 334 ? 61.055 153.511 37.914 1.00 53.19 332 VAL B CA 1
ATOM 6466 C C . VAL B 1 334 ? 59.683 154.082 37.527 1.00 66.67 332 VAL B C 1
ATOM 6467 O O . VAL B 1 334 ? 58.707 153.963 38.287 1.00 57.60 332 VAL B O 1
ATOM 6471 N N . VAL B 1 335 ? 59.624 154.685 36.336 1.00 60.01 333 VAL B N 1
ATOM 6472 C CA . VAL B 1 335 ? 58.383 155.236 35.783 1.00 60.35 333 VAL B CA 1
ATOM 6473 C C . VAL B 1 335 ? 57.353 154.123 35.540 1.00 60.32 333 VAL B C 1
ATOM 6474 O O . VAL B 1 335 ? 56.179 154.264 35.903 1.00 61.10 333 VAL B O 1
ATOM 6478 N N . MET B 1 336 ? 57.815 153.012 34.965 1.00 57.74 334 MET B N 1
ATOM 6479 C CA . MET B 1 336 ? 56.990 151.818 34.767 1.00 53.50 334 MET B CA 1
ATOM 6480 C C . MET B 1 336 ? 56.400 151.311 36.077 1.00 52.39 334 MET B C 1
ATOM 6481 O O . MET B 1 336 ? 55.200 151.013 36.156 1.00 58.18 334 MET B O 1
ATOM 6486 N N . ALA B 1 337 ? 57.243 151.239 37.102 1.00 50.75 335 ALA B N 1
ATOM 6487 C CA . ALA B 1 337 ? 56.807 150.862 38.448 1.00 56.54 335 ALA B CA 1
ATOM 6488 C C . ALA B 1 337 ? 55.765 151.825 39.025 1.00 57.74 335 ALA B C 1
ATOM 6489 O O . ALA B 1 337 ? 54.812 151.384 39.651 1.00 61.65 335 ALA B O 1
ATOM 6491 N N . LYS B 1 338 ? 55.947 153.128 38.798 1.00 61.62 336 LYS B N 1
ATOM 6492 C CA . LYS B 1 338 ? 55.002 154.151 39.266 1.00 59.70 336 LYS B CA 1
ATOM 6493 C C . LYS B 1 338 ? 53.684 154.152 38.498 1.00 58.08 336 LYS B C 1
ATOM 6494 O O . LYS B 1 338 ? 52.665 154.583 39.021 1.00 55.70 336 LYS B O 1
ATOM 6500 N N . ALA B 1 339 ? 53.721 153.696 37.249 1.00 65.10 337 ALA B N 1
ATOM 6501 C CA . ALA B 1 339 ? 52.519 153.596 36.426 1.00 58.91 337 ALA B CA 1
ATOM 6502 C C . ALA B 1 339 ? 51.779 152.289 36.695 1.00 60.50 337 ALA B C 1
ATOM 6503 O O . ALA B 1 339 ? 50.609 152.153 36.341 1.00 55.56 337 ALA B O 1
ATOM 6505 N N . GLY B 1 340 ? 52.472 151.341 37.328 1.00 63.39 338 GLY B N 1
ATOM 6506 C CA . GLY B 1 340 ? 51.931 150.015 37.608 1.00 44.33 338 GLY B CA 1
ATOM 6507 C C . GLY B 1 340 ? 51.861 149.155 36.360 1.00 61.59 338 GLY B C 1
ATOM 6508 O O . GLY B 1 340 ? 50.938 148.364 36.209 1.00 64.20 338 GLY B O 1
ATOM 6509 N N . ILE B 1 341 ? 52.829 149.316 35.456 1.00 61.43 339 ILE B N 1
ATOM 6510 C CA . ILE B 1 341 ? 52.821 148.580 34.190 1.00 49.47 339 ILE B CA 1
ATOM 6511 C C . ILE B 1 341 ? 54.092 147.745 34.004 1.00 58.09 339 ILE B C 1
ATOM 6512 O O . ILE B 1 341 ? 55.139 148.057 34.573 1.00 53.15 339 ILE B O 1
ATOM 6517 N N . LYS B 1 342 ? 53.968 146.672 33.225 1.00 51.46 340 LYS B N 1
ATOM 6518 C CA . LYS B 1 342 ? 55.075 145.790 32.860 1.00 55.95 340 LYS B CA 1
ATOM 6519 C C . LYS B 1 342 ? 55.358 145.985 31.377 1.00 60.64 340 LYS B C 1
ATOM 6520 O O . LYS B 1 342 ? 54.560 146.599 30.666 1.00 73.02 340 LYS B O 1
ATOM 6526 N N . ALA B 1 343 ? 56.477 145.452 30.897 1.00 53.07 341 ALA B N 1
ATOM 6527 C CA . ALA B 1 343 ? 56.787 145.533 29.473 1.00 57.75 341 ALA B CA 1
ATOM 6528 C C . ALA B 1 343 ? 55.913 144.594 28.637 1.00 66.11 341 ALA B C 1
ATOM 6529 O O . ALA B 1 343 ? 55.723 144.831 27.440 1.00 75.61 341 ALA B O 1
ATOM 6531 N N . SER B 1 344 ? 55.362 143.558 29.282 1.00 67.13 342 SER B N 1
ATOM 6532 C CA A SER B 1 344 ? 54.471 142.599 28.626 0.50 65.40 342 SER B CA 1
ATOM 6533 C CA B SER B 1 344 ? 54.476 142.600 28.612 0.50 60.93 342 SER B CA 1
ATOM 6534 C C . SER B 1 344 ? 53.181 143.270 28.158 1.00 59.78 342 SER B C 1
ATOM 6535 O O . SER B 1 344 ? 52.522 142.795 27.235 1.00 66.79 342 SER B O 1
ATOM 6540 N N . GLN B 1 345 ? 52.839 144.385 28.799 1.00 55.07 343 GLN B N 1
ATOM 6541 C CA . GLN B 1 345 ? 51.651 145.164 28.459 1.00 61.42 343 GLN B CA 1
ATOM 6542 C C . GLN B 1 345 ? 51.719 145.907 27.127 1.00 58.43 343 GLN B C 1
ATOM 6543 O O . GLN B 1 345 ? 50.725 146.513 26.707 1.00 57.76 343 GLN B O 1
ATOM 6549 N N . ARG B 1 346 ? 52.896 145.895 26.498 1.00 54.22 344 ARG B N 1
ATOM 6550 C CA . ARG B 1 346 ? 53.039 146.251 25.093 1.00 48.22 344 ARG B CA 1
ATOM 6551 C C . ARG B 1 346 ? 52.866 144.927 24.344 1.00 61.70 344 ARG B C 1
ATOM 6552 O O . ARG B 1 346 ? 53.726 144.039 24.411 1.00 54.06 344 ARG B O 1
ATOM 6560 N N . VAL B 1 347 ? 51.747 144.797 23.637 1.00 52.85 345 VAL B N 1
ATOM 6561 C CA . VAL B 1 347 ? 51.242 143.476 23.249 1.00 59.51 345 VAL B CA 1
ATOM 6562 C C . VAL B 1 347 ? 52.025 142.744 22.158 1.00 59.91 345 VAL B C 1
ATOM 6563 O O . VAL B 1 347 ? 51.761 141.575 21.898 1.00 65.90 345 VAL B O 1
ATOM 6567 N N . VAL B 1 348 ? 52.980 143.425 21.533 1.00 54.10 346 VAL B N 1
ATOM 6568 C CA . VAL B 1 348 ? 53.810 142.793 20.514 1.00 45.27 346 VAL B CA 1
ATOM 6569 C C . VAL B 1 348 ? 55.103 142.226 21.079 1.00 46.73 346 VAL B C 1
ATOM 6570 O O . VAL B 1 348 ? 55.853 141.567 20.358 1.00 55.91 346 VAL B O 1
ATOM 6574 N N . VAL B 1 349 ? 55.366 142.476 22.360 1.00 47.22 347 VAL B N 1
ATOM 6575 C CA . VAL B 1 349 ? 56.626 142.037 22.977 1.00 53.85 347 VAL B CA 1
ATOM 6576 C C . VAL B 1 349 ? 56.696 140.519 23.077 1.00 57.97 347 VAL B C 1
ATOM 6577 O O . VAL B 1 349 ? 57.577 139.901 22.473 1.00 63.18 347 VAL B O 1
ATOM 6581 N N . GLU B 1 350 ? 55.752 139.929 23.811 1.00 53.21 348 GLU B N 1
ATOM 6582 C CA . GLU B 1 350 ? 55.741 138.479 24.039 1.00 59.24 348 GLU B CA 1
ATOM 6583 C C . GLU B 1 350 ? 55.567 137.590 22.783 1.00 49.76 348 GLU B C 1
ATOM 6584 O O . GLU B 1 350 ? 56.294 136.606 22.654 1.00 54.92 348 GLU B O 1
ATOM 6590 N N . PRO B 1 351 ? 54.651 137.939 21.845 1.00 47.68 349 PRO B N 1
ATOM 6591 C CA . PRO B 1 351 ? 54.625 137.134 20.616 1.00 45.69 349 PRO B CA 1
ATOM 6592 C C . PRO B 1 351 ? 55.917 137.152 19.801 1.00 50.62 349 PRO B C 1
ATOM 6593 O O . PRO B 1 351 ? 56.239 136.149 19.169 1.00 59.27 349 PRO B O 1
ATOM 6597 N N . ALA B 1 352 ? 56.646 138.267 19.818 1.00 57.97 350 ALA B N 1
ATOM 6598 C CA . ALA B 1 352 ? 57.924 138.350 19.100 1.00 56.06 350 ALA B CA 1
ATOM 6599 C C . ALA B 1 352 ? 58.986 137.457 19.743 1.00 56.90 350 ALA B C 1
ATOM 6600 O O . ALA B 1 352 ? 59.761 136.796 19.042 1.00 58.81 350 ALA B O 1
ATOM 6602 N N . ARG B 1 353 ? 59.003 137.439 21.074 1.00 46.62 351 ARG B N 1
ATOM 6603 C CA . ARG B 1 353 ? 59.902 136.579 21.837 1.00 55.49 351 ARG B CA 1
ATOM 6604 C C . ARG B 1 353 ? 59.547 135.097 21.706 1.00 62.02 351 ARG B C 1
ATOM 6605 O O . ARG B 1 353 ? 60.440 134.245 21.678 1.00 66.57 351 ARG B O 1
ATOM 6613 N N . GLN B 1 354 ? 58.249 134.802 21.616 1.00 57.56 352 GLN B N 1
ATOM 6614 C CA . GLN B 1 354 ? 57.763 133.430 21.429 1.00 63.13 352 GLN B CA 1
ATOM 6615 C C . GLN B 1 354 ? 58.272 132.816 20.125 1.00 58.04 352 GLN B C 1
ATOM 6616 O O . GLN B 1 354 ? 58.578 131.622 20.081 1.00 63.72 352 GLN B O 1
ATOM 6622 N N . VAL B 1 355 ? 58.366 133.647 19.084 1.00 54.22 353 VAL B N 1
ATOM 6623 C CA . VAL B 1 355 ? 58.925 133.253 17.788 1.00 52.35 353 VAL B CA 1
ATOM 6624 C C . VAL B 1 355 ? 60.410 132.923 17.930 1.00 49.67 353 VAL B C 1
ATOM 6625 O O . VAL B 1 355 ? 60.871 131.929 17.381 1.00 61.82 353 VAL B O 1
ATOM 6629 N N . GLU B 1 356 ? 61.142 133.738 18.686 1.00 56.32 354 GLU B N 1
ATOM 6630 C CA . GLU B 1 356 ? 62.570 133.496 18.911 1.00 62.60 354 GLU B CA 1
ATOM 6631 C C . GLU B 1 356 ? 62.813 132.271 19.790 1.00 63.58 354 GLU B C 1
ATOM 6632 O O . GLU B 1 356 ? 63.778 131.536 19.575 1.00 66.46 354 GLU B O 1
ATOM 6638 N N . GLU B 1 357 ? 61.933 132.066 20.769 1.00 66.83 355 GLU B N 1
ATOM 6639 C CA . GLU B 1 357 ? 61.939 130.865 21.605 1.00 72.61 355 GLU B CA 1
ATOM 6640 C C . GLU B 1 357 ? 61.839 129.609 20.756 1.00 72.44 355 GLU B C 1
ATOM 6641 O O . GLU B 1 357 ? 62.706 128.727 20.826 1.00 74.07 355 GLU B O 1
ATOM 6647 N N . ARG B 1 358 ? 60.780 129.548 19.950 1.00 61.87 356 ARG B N 1
ATOM 6648 C CA . ARG B 1 358 ? 60.435 128.340 19.215 1.00 56.61 356 ARG B CA 1
ATOM 6649 C C . ARG B 1 358 ? 61.307 128.072 17.984 1.00 49.57 356 ARG B C 1
ATOM 6650 O O . ARG B 1 358 ? 61.308 126.961 17.468 1.00 64.08 356 ARG B O 1
ATOM 6658 N N . THR B 1 359 ? 62.053 129.075 17.526 1.00 53.62 357 THR B N 1
ATOM 6659 C CA . THR B 1 359 ? 62.874 128.918 16.320 1.00 54.99 357 THR B CA 1
ATOM 6660 C C . THR B 1 359 ? 64.378 129.008 16.558 1.00 54.74 357 THR B C 1
ATOM 6661 O O . THR B 1 359 ? 65.154 128.609 15.687 1.00 63.77 357 THR B O 1
ATOM 6665 N N . SER B 1 360 ? 64.778 129.543 17.717 1.00 58.95 358 SER B N 1
ATOM 6666 C CA . SER B 1 360 ? 66.189 129.893 18.024 1.00 70.06 358 SER B CA 1
ATOM 6667 C C . SER B 1 360 ? 66.794 130.912 17.036 1.00 69.24 358 SER B C 1
ATOM 6668 O O . SER B 1 360 ? 68.012 130.963 16.842 1.00 81.74 358 SER B O 1
ATOM 6671 N N . LEU B 1 361 ? 65.924 131.714 16.424 1.00 67.97 359 LEU B N 1
ATOM 6672 C CA . LEU B 1 361 ? 66.294 132.704 15.409 1.00 58.95 359 LEU B CA 1
ATOM 6673 C C . LEU B 1 361 ? 65.523 133.989 15.708 1.00 59.25 359 LEU B C 1
ATOM 6674 O O . LEU B 1 361 ? 64.449 133.914 16.310 1.00 58.83 359 LEU B O 1
ATOM 6679 N N . PRO B 1 362 ? 66.066 135.168 15.311 1.00 57.68 360 PRO B N 1
ATOM 6680 C CA . PRO B 1 362 ? 65.410 136.455 15.608 1.00 47.44 360 PRO B CA 1
ATOM 6681 C C . PRO B 1 362 ? 63.940 136.513 15.197 1.00 43.06 360 PRO B C 1
ATOM 6682 O O . PRO B 1 362 ? 63.576 136.048 14.116 1.00 47.07 360 PRO B O 1
ATOM 6686 N N . GLY B 1 363 ? 63.112 137.048 16.086 1.00 40.79 361 GLY B N 1
ATOM 6687 C CA . GLY B 1 363 ? 61.667 137.100 15.890 1.00 54.26 361 GLY B CA 1
ATOM 6688 C C . GLY B 1 363 ? 61.122 138.518 15.825 1.00 62.45 361 GLY B C 1
ATOM 6689 O O . GLY B 1 363 ? 61.854 139.489 16.043 1.00 67.88 361 GLY B O 1
ATOM 6690 N N . CYS B 1 364 ? 59.819 138.627 15.574 1.00 57.04 362 CYS B N 1
ATOM 6691 C CA . CYS B 1 364 ? 59.225 139.856 15.075 1.00 58.50 362 CYS B CA 1
ATOM 6692 C C . CYS B 1 364 ? 57.702 139.823 15.191 1.00 56.71 362 CYS B C 1
ATOM 6693 O O . CYS B 1 364 ? 57.090 138.826 14.822 1.00 55.30 362 CYS B O 1
ATOM 6696 N N . ALA B 1 365 ? 57.089 140.905 15.669 1.00 51.98 363 ALA B N 1
ATOM 6697 C CA . ALA B 1 365 ? 55.618 140.987 15.736 1.00 51.66 363 ALA B CA 1
ATOM 6698 C C . ALA B 1 365 ? 55.070 142.395 15.476 1.00 54.02 363 ALA B C 1
ATOM 6699 O O . ALA B 1 365 ? 55.721 143.377 15.810 1.00 47.93 363 ALA B O 1
ATOM 6701 N N . ILE B 1 366 ? 53.878 142.475 14.872 1.00 55.22 364 ILE B N 1
ATOM 6702 C CA . ILE B 1 366 ? 53.181 143.748 14.599 1.00 46.92 364 ILE B CA 1
ATOM 6703 C C . ILE B 1 366 ? 51.725 143.709 15.085 1.00 57.97 364 ILE B C 1
ATOM 6704 O O . ILE B 1 366 ? 51.080 142.658 15.067 1.00 57.37 364 ILE B O 1
ATOM 6709 N N . GLU B 1 367 ? 51.219 144.848 15.549 1.00 61.30 365 GLU B N 1
ATOM 6710 C CA . GLU B 1 367 ? 49.801 144.963 15.860 1.00 61.36 365 GLU B CA 1
ATOM 6711 C C . GLU B 1 367 ? 49.135 145.902 14.876 1.00 57.15 365 GLU B C 1
ATOM 6712 O O . GLU B 1 367 ? 49.438 147.093 14.829 1.00 65.78 365 GLU B O 1
ATOM 6718 N N . LEU B 1 368 ? 48.214 145.341 14.104 1.00 60.02 366 LEU B N 1
ATOM 6719 C CA . LEU B 1 368 ? 47.470 146.071 13.094 1.00 69.17 366 LEU B CA 1
ATOM 6720 C C . LEU B 1 368 ? 46.427 146.984 13.741 1.00 67.66 366 LEU B C 1
ATOM 6721 O O . LEU B 1 368 ? 46.129 146.841 14.932 1.00 71.91 366 LEU B O 1
ATOM 6726 N N . VAL B 1 369 ? 45.880 147.917 12.954 1.00 63.30 367 VAL B N 1
ATOM 6727 C CA . VAL B 1 369 ? 44.791 148.806 13.401 1.00 70.33 367 VAL B CA 1
ATOM 6728 C C . VAL B 1 369 ? 43.590 147.950 13.823 1.00 74.67 367 VAL B C 1
ATOM 6729 O O . VAL B 1 369 ? 42.906 148.250 14.806 1.00 72.56 367 VAL B O 1
ATOM 6733 N N . ASP B 1 370 ? 43.377 146.881 13.055 1.00 76.84 368 ASP B N 1
ATOM 6734 C CA . ASP B 1 370 ? 42.535 145.731 13.387 1.00 76.07 368 ASP B CA 1
ATOM 6735 C C . ASP B 1 370 ? 42.613 145.298 14.864 1.00 77.45 368 ASP B C 1
ATOM 6736 O O . ASP B 1 370 ? 41.587 145.096 15.508 1.00 77.59 368 ASP B O 1
ATOM 6741 N N . GLY B 1 371 ? 43.832 145.173 15.392 1.00 77.07 369 GLY B N 1
ATOM 6742 C CA . GLY B 1 371 ? 44.061 144.618 16.729 1.00 62.84 369 GLY B CA 1
ATOM 6743 C C . GLY B 1 371 ? 44.786 143.280 16.649 1.00 65.41 369 GLY B C 1
ATOM 6744 O O . GLY B 1 371 ? 45.338 142.795 17.641 1.00 64.11 369 GLY B O 1
ATOM 6745 N N . SER B 1 372 ? 44.790 142.694 15.454 1.00 62.88 370 SER B N 1
ATOM 6746 C CA . SER B 1 372 ? 45.424 141.400 15.200 1.00 66.43 370 SER B CA 1
ATOM 6747 C C . SER B 1 372 ? 46.941 141.454 15.375 1.00 61.08 370 SER B C 1
ATOM 6748 O O . SER B 1 372 ? 47.586 142.436 15.005 1.00 64.28 370 SER B O 1
ATOM 6751 N N . ILE B 1 373 ? 47.498 140.390 15.941 1.00 60.12 371 ILE B N 1
ATOM 6752 C CA . ILE B 1 373 ? 48.939 140.264 16.080 1.00 59.73 371 ILE B CA 1
ATOM 6753 C C . ILE B 1 373 ? 49.472 139.374 14.971 1.00 60.70 371 ILE B C 1
ATOM 6754 O O . ILE B 1 373 ? 49.121 138.198 14.886 1.00 71.85 371 ILE B O 1
ATOM 6759 N N . ILE B 1 374 ? 50.311 139.945 14.117 1.00 61.60 372 ILE B N 1
ATOM 6760 C CA . ILE B 1 374 ? 50.932 139.188 13.043 1.00 54.51 372 ILE B CA 1
ATOM 6761 C C . ILE B 1 374 ? 52.432 139.109 13.303 1.00 51.69 372 ILE B C 1
ATOM 6762 O O . ILE B 1 374 ? 53.077 140.123 13.559 1.00 60.63 372 ILE B O 1
ATOM 6767 N N . THR B 1 375 ? 52.974 137.895 13.269 1.00 51.07 373 THR B N 1
ATOM 6768 C CA . THR B 1 375 ? 54.380 137.679 13.571 1.00 46.79 373 THR B CA 1
ATOM 6769 C C . THR B 1 375 ? 55.205 137.427 12.322 1.00 47.82 373 THR B C 1
ATOM 6770 O O . THR B 1 375 ? 54.656 137.204 11.243 1.00 48.70 373 THR B O 1
ATOM 6774 N N . GLY B 1 376 ? 56.527 137.464 12.484 1.00 49.97 374 GLY B N 1
ATOM 6775 C CA . GLY B 1 376 ? 57.460 137.145 11.405 1.00 43.59 374 GLY B CA 1
ATOM 6776 C C . GLY B 1 376 ? 58.653 136.369 11.923 1.00 41.68 374 GLY B C 1
ATOM 6777 O O . GLY B 1 376 ? 59.097 136.589 13.047 1.00 47.21 374 GLY B O 1
ATOM 6778 N N . ALA B 1 377 ? 59.170 135.467 11.096 1.00 38.62 375 ALA B N 1
ATOM 6779 C CA . ALA B 1 377 ? 60.265 134.588 11.485 1.00 40.73 375 ALA B CA 1
ATOM 6780 C C . ALA B 1 377 ? 61.380 134.581 10.454 1.00 49.20 375 ALA B C 1
ATOM 6781 O O . ALA B 1 377 ? 61.148 134.822 9.272 1.00 51.86 375 ALA B O 1
ATOM 6783 N N . THR B 1 378 ? 62.591 134.289 10.918 1.00 50.57 376 THR B N 1
ATOM 6784 C CA . THR B 1 378 ? 63.743 134.162 10.045 1.00 49.88 376 THR B CA 1
ATOM 6785 C C . THR B 1 378 ? 63.692 132.822 9.312 1.00 51.46 376 THR B C 1
ATOM 6786 O O . THR B 1 378 ? 63.567 131.767 9.931 1.00 53.25 376 THR B O 1
ATOM 6790 N N . SER B 1 379 ? 63.768 132.881 7.989 1.00 52.84 377 SER B N 1
ATOM 6791 C CA . SER B 1 379 ? 63.849 131.687 7.160 1.00 49.51 377 SER B CA 1
ATOM 6792 C C . SER B 1 379 ? 65.082 131.791 6.264 1.00 55.93 377 SER B C 1
ATOM 6793 O O . SER B 1 379 ? 65.957 132.620 6.513 1.00 56.46 377 SER B O 1
ATOM 6796 N N . ASP B 1 380 ? 65.149 130.950 5.235 1.00 62.32 378 ASP B N 1
ATOM 6797 C CA . ASP B 1 380 ? 66.255 130.970 4.276 1.00 65.44 378 ASP B CA 1
ATOM 6798 C C . ASP B 1 380 ? 66.135 132.179 3.363 1.00 64.24 378 ASP B C 1
ATOM 6799 O O . ASP B 1 380 ? 67.114 132.878 3.104 1.00 69.12 378 ASP B O 1
ATOM 6804 N N . LEU B 1 381 ? 64.916 132.416 2.893 1.00 59.71 379 LEU B N 1
ATOM 6805 C CA . LEU B 1 381 ? 64.622 133.486 1.960 1.00 50.76 379 LEU B CA 1
ATOM 6806 C C . LEU B 1 381 ? 64.564 134.855 2.636 1.00 57.14 379 LEU B C 1
ATOM 6807 O O . LEU B 1 381 ? 65.029 135.853 2.080 1.00 57.70 379 LEU B O 1
ATOM 6812 N N . LEU B 1 382 ? 63.998 134.887 3.838 1.00 50.54 380 LEU B N 1
ATOM 6813 C CA . LEU B 1 382 ? 63.568 136.123 4.464 1.00 48.05 380 LEU B CA 1
ATOM 6814 C C . LEU B 1 382 ? 64.125 136.318 5.872 1.00 58.85 380 LEU B C 1
ATOM 6815 O O . LEU B 1 382 ? 64.221 135.367 6.654 1.00 62.04 380 LEU B O 1
ATOM 6820 N N . GLY B 1 383 ? 64.473 137.564 6.190 1.00 56.50 381 GLY B N 1
ATOM 6821 C CA . GLY B 1 383 ? 64.706 137.982 7.574 1.00 40.52 381 GLY B CA 1
ATOM 6822 C C . GLY B 1 383 ? 63.349 138.171 8.230 1.00 48.78 381 GLY B C 1
ATOM 6823 O O . GLY B 1 383 ? 62.340 138.308 7.532 1.00 54.23 381 GLY B O 1
ATOM 6824 N N . CYS B 1 384 ? 63.314 138.192 9.560 1.00 31.87 382 CYS B N 1
ATOM 6825 C CA . CYS B 1 384 ? 62.037 138.172 10.284 1.00 49.36 382 CYS B CA 1
ATOM 6826 C C . CYS B 1 384 ? 61.158 139.411 10.132 1.00 53.33 382 CYS B C 1
ATOM 6827 O O . CYS B 1 384 ? 59.937 139.307 10.235 1.00 64.04 382 CYS B O 1
ATOM 6830 N N . SER B 1 385 ? 61.763 140.573 9.899 1.00 51.25 383 SER B N 1
ATOM 6831 C CA . SER B 1 385 ? 60.980 141.797 9.708 1.00 45.88 383 SER B CA 1
ATOM 6832 C C . SER B 1 385 ? 60.319 141.813 8.331 1.00 43.40 383 SER B C 1
ATOM 6833 O O . SER B 1 385 ? 59.155 142.202 8.197 1.00 44.95 383 SER B O 1
ATOM 6836 N N . SER B 1 386 ? 61.064 141.362 7.326 1.00 29.41 384 SER B N 1
ATOM 6837 C CA . SER B 1 386 ? 60.555 141.180 5.967 1.00 34.03 384 SER B CA 1
ATOM 6838 C C . SER B 1 386 ? 59.380 140.207 5.942 1.00 46.20 384 SER B C 1
ATOM 6839 O O . SER B 1 386 ? 58.356 140.457 5.298 1.00 60.21 384 SER B O 1
ATOM 6842 N N . SER B 1 387 ? 59.566 139.092 6.645 1.00 51.12 385 SER B N 1
ATOM 6843 C CA . SER B 1 387 ? 58.566 138.051 6.821 1.00 48.06 385 SER B CA 1
ATOM 6844 C C . SER B 1 387 ? 57.309 138.606 7.508 1.00 50.08 385 SER B C 1
ATOM 6845 O O . SER B 1 387 ? 56.189 138.333 7.074 1.00 42.46 385 SER B O 1
ATOM 6848 N N . MET B 1 388 ? 57.513 139.405 8.555 1.00 45.50 386 MET B N 1
ATOM 6849 C CA . MET B 1 388 ? 56.434 140.094 9.262 1.00 46.98 386 MET B CA 1
ATOM 6850 C C . MET B 1 388 ? 55.669 141.042 8.336 1.00 51.92 386 MET B C 1
ATOM 6851 O O . MET B 1 388 ? 54.444 141.095 8.395 1.00 60.54 386 MET B O 1
ATOM 6856 N N . LEU B 1 389 ? 56.394 141.768 7.479 1.00 53.90 387 LEU B N 1
ATOM 6857 C CA . LEU B 1 389 ? 55.783 142.694 6.519 1.00 52.32 387 LEU B CA 1
ATOM 6858 C C . LEU B 1 389 ? 54.854 141.996 5.541 1.00 53.77 387 LEU B C 1
ATOM 6859 O O . LEU B 1 389 ? 53.684 142.369 5.417 1.00 60.53 387 LEU B O 1
ATOM 6864 N N . LEU B 1 390 ? 55.382 140.982 4.859 1.00 45.23 388 LEU B N 1
ATOM 6865 C CA . LEU B 1 390 ? 54.605 140.183 3.920 1.00 38.60 388 LEU B CA 1
ATOM 6866 C C . LEU B 1 390 ? 53.372 139.535 4.553 1.00 47.81 388 LEU B C 1
ATOM 6867 O O . LEU B 1 390 ? 52.309 139.490 3.928 1.00 52.03 388 LEU B O 1
ATOM 6872 N N . ASN B 1 391 ? 53.516 139.051 5.788 1.00 45.58 389 ASN B N 1
ATOM 6873 C CA . ASN B 1 391 ? 52.413 138.405 6.495 1.00 45.23 389 ASN B CA 1
ATOM 6874 C C . ASN B 1 391 ? 51.324 139.395 6.864 1.00 44.81 389 ASN B C 1
ATOM 6875 O O . ASN B 1 391 ? 50.137 139.079 6.770 1.00 58.59 389 ASN B O 1
ATOM 6880 N N . ALA B 1 392 ? 51.738 140.590 7.275 1.00 42.35 390 ALA B N 1
ATOM 6881 C CA . ALA B 1 392 ? 50.805 141.653 7.639 1.00 44.84 390 ALA B CA 1
ATOM 6882 C C . ALA B 1 392 ? 50.061 142.166 6.416 1.00 50.52 390 ALA B C 1
ATOM 6883 O O . ALA B 1 392 ? 48.849 142.361 6.471 1.00 56.89 390 ALA B O 1
ATOM 6885 N N . LEU B 1 393 ? 50.797 142.357 5.321 1.00 54.80 391 LEU B N 1
ATOM 6886 C CA . LEU B 1 393 ? 50.238 142.808 4.052 1.00 49.24 391 LEU B CA 1
ATOM 6887 C C . LEU B 1 393 ? 49.202 141.820 3.514 1.00 58.43 391 LEU B C 1
ATOM 6888 O O . LEU B 1 393 ? 48.156 142.229 3.025 1.00 59.90 391 LEU B O 1
ATOM 6893 N N . LYS B 1 394 ? 49.489 140.526 3.638 1.00 51.36 392 LYS B N 1
ATOM 6894 C CA . LYS B 1 394 ? 48.548 139.477 3.250 1.00 50.57 392 LYS B CA 1
ATOM 6895 C C . LYS B 1 394 ? 47.271 139.445 4.097 1.00 54.34 392 LYS B C 1
ATOM 6896 O O . LYS B 1 394 ? 46.188 139.164 3.581 1.00 59.21 392 LYS B O 1
ATOM 6902 N N . HIS B 1 395 ? 47.405 139.724 5.391 1.00 46.93 393 HIS B N 1
ATOM 6903 C CA . HIS B 1 395 ? 46.280 139.641 6.311 1.00 51.78 393 HIS B CA 1
ATOM 6904 C C . HIS B 1 395 ? 45.252 140.726 6.040 1.00 54.99 393 HIS B C 1
ATOM 6905 O O . HIS B 1 395 ? 44.073 140.425 5.881 1.00 65.63 393 HIS B O 1
ATOM 6912 N N . LEU B 1 396 ? 45.693 141.979 5.963 1.00 63.02 394 LEU B N 1
ATOM 6913 C CA . LEU B 1 396 ? 44.752 143.076 5.721 1.00 68.64 394 LEU B CA 1
ATOM 6914 C C . LEU B 1 396 ? 44.437 143.331 4.247 1.00 67.22 394 LEU B C 1
ATOM 6915 O O . LEU B 1 396 ? 43.697 144.260 3.924 1.00 71.23 394 LEU B O 1
ATOM 6920 N N . ALA B 1 397 ? 44.987 142.501 3.363 1.00 66.02 395 ALA B N 1
ATOM 6921 C CA . ALA B 1 397 ? 44.535 142.462 1.974 1.00 59.71 395 ALA B CA 1
ATOM 6922 C C . ALA B 1 397 ? 43.532 141.332 1.786 1.00 67.82 395 ALA B C 1
ATOM 6923 O O . ALA B 1 397 ? 42.997 141.148 0.690 1.00 68.53 395 ALA B O 1
ATOM 6925 N N . GLY B 1 398 ? 43.288 140.580 2.862 1.00 71.82 396 GLY B N 1
ATOM 6926 C CA . GLY B 1 398 ? 42.351 139.454 2.859 1.00 66.38 396 GLY B CA 1
ATOM 6927 C C . GLY B 1 398 ? 42.845 138.268 2.053 1.00 62.58 396 GLY B C 1
ATOM 6928 O O . GLY B 1 398 ? 42.050 137.469 1.554 1.00 64.93 396 GLY B O 1
ATOM 6929 N N . ILE B 1 399 ? 44.165 138.160 1.934 1.00 61.53 397 ILE B N 1
ATOM 6930 C CA . ILE B 1 399 ? 44.808 137.119 1.141 1.00 60.98 397 ILE B CA 1
ATOM 6931 C C . ILE B 1 399 ? 45.115 135.893 2.008 1.00 63.76 397 ILE B C 1
ATOM 6932 O O . ILE B 1 399 ? 45.633 136.023 3.120 1.00 77.76 397 ILE B O 1
ATOM 6937 N N . ASP B 1 400 ? 44.765 134.719 1.485 1.00 66.14 398 ASP B N 1
ATOM 6938 C CA . ASP B 1 400 ? 44.946 133.431 2.152 1.00 67.79 398 ASP B CA 1
ATOM 6939 C C . ASP B 1 400 ? 46.394 133.184 2.569 1.00 64.59 398 ASP B C 1
ATOM 6940 O O . ASP B 1 400 ? 47.329 133.508 1.836 1.00 60.22 398 ASP B O 1
ATOM 6945 N N . ASP B 1 401 ? 46.548 132.585 3.748 1.00 62.88 399 ASP B N 1
ATOM 6946 C CA . ASP B 1 401 ? 47.834 132.412 4.425 1.00 61.81 399 ASP B CA 1
ATOM 6947 C C . ASP B 1 401 ? 48.872 131.588 3.652 1.00 65.29 399 ASP B C 1
ATOM 6948 O O . ASP B 1 401 ? 50.073 131.759 3.855 1.00 68.26 399 ASP B O 1
ATOM 6953 N N . ALA B 1 402 ? 48.409 130.702 2.773 1.00 67.93 400 ALA B N 1
ATOM 6954 C CA . ALA B 1 402 ? 49.299 129.835 2.004 1.00 63.80 400 ALA B CA 1
ATOM 6955 C C . ALA B 1 402 ? 49.675 130.405 0.626 1.00 66.49 400 ALA B C 1
ATOM 6956 O O . ALA B 1 402 ? 50.426 129.778 -0.124 1.00 69.47 400 ALA B O 1
ATOM 6958 N N . ILE B 1 403 ? 49.163 131.589 0.296 1.00 65.45 401 ILE B N 1
ATOM 6959 C CA . ILE B 1 403 ? 49.460 132.223 -0.994 1.00 65.49 401 ILE B CA 1
ATOM 6960 C C . ILE B 1 403 ? 50.851 132.868 -1.000 1.00 60.84 401 ILE B C 1
ATOM 6961 O O . ILE B 1 403 ? 51.153 133.718 -0.164 1.00 62.49 401 ILE B O 1
ATOM 6966 N N . HIS B 1 404 ? 51.699 132.434 -1.931 1.00 58.56 402 HIS B N 1
ATOM 6967 C CA . HIS B 1 404 ? 52.980 133.090 -2.179 1.00 57.96 402 HIS B CA 1
ATOM 6968 C C . HIS B 1 404 ? 52.737 134.331 -3.027 1.00 55.35 402 HIS B C 1
ATOM 6969 O O . HIS B 1 404 ? 51.968 134.287 -3.985 1.00 54.45 402 HIS B O 1
ATOM 6976 N N . LEU B 1 405 ? 53.377 135.440 -2.670 1.00 63.93 403 LEU B N 1
ATOM 6977 C CA . LEU B 1 405 ? 53.297 136.643 -3.495 1.00 66.15 403 LEU B CA 1
ATOM 6978 C C . LEU B 1 405 ? 54.662 137.249 -3.802 1.00 67.25 403 LEU B C 1
ATOM 6979 O O . LEU B 1 405 ? 54.874 138.445 -3.619 1.00 83.52 403 LEU B O 1
ATOM 6984 N N . LEU B 1 406 ? 55.575 136.413 -4.291 1.00 59.58 404 LEU B N 1
ATOM 6985 C CA . LEU B 1 406 ? 56.916 136.848 -4.655 1.00 48.79 404 LEU B CA 1
ATOM 6986 C C . LEU B 1 406 ? 57.431 135.926 -5.757 1.00 50.67 404 LEU B C 1
ATOM 6987 O O . LEU B 1 406 ? 57.621 134.730 -5.541 1.00 48.94 404 LEU B O 1
ATOM 6992 N N . SER B 1 407 ? 57.626 136.494 -6.944 1.00 56.48 405 SER B N 1
ATOM 6993 C CA . SER B 1 407 ? 58.092 135.755 -8.111 1.00 58.48 405 SER B CA 1
ATOM 6994 C C . SER B 1 407 ? 59.505 135.248 -7.887 1.00 50.49 405 SER B C 1
ATOM 6995 O O . SER B 1 407 ? 60.304 135.922 -7.243 1.00 64.69 405 SER B O 1
ATOM 6998 N N . PRO B 1 408 ? 59.811 134.045 -8.391 1.00 49.76 406 PRO B N 1
ATOM 6999 C CA . PRO B 1 408 ? 61.193 133.567 -8.396 1.00 54.45 406 PRO B CA 1
ATOM 7000 C C . PRO B 1 408 ? 62.132 134.516 -9.147 1.00 51.53 406 PRO B C 1
ATOM 7001 O O . PRO B 1 408 ? 63.218 134.824 -8.655 1.00 49.89 406 PRO B O 1
ATOM 7005 N N . GLU B 1 409 ? 61.699 135.005 -10.307 1.00 47.42 407 GLU B N 1
ATOM 7006 C CA . GLU B 1 409 ? 62.533 135.895 -11.120 1.00 53.46 407 GLU B CA 1
ATOM 7007 C C . GLU B 1 409 ? 62.566 137.326 -10.583 1.00 51.76 407 GLU B C 1
ATOM 7008 O O . GLU B 1 409 ? 63.266 138.180 -11.127 1.00 47.56 407 GLU B O 1
ATOM 7014 N N . SER B 1 410 ? 61.799 137.581 -9.525 1.00 52.88 408 SER B N 1
ATOM 7015 C CA . SER B 1 410 ? 61.911 138.829 -8.784 1.00 52.07 408 SER B CA 1
ATOM 7016 C C . SER B 1 410 ? 62.863 138.650 -7.600 1.00 55.16 408 SER B C 1
ATOM 7017 O O . SER B 1 410 ? 63.333 139.627 -7.020 1.00 67.85 408 SER B O 1
ATOM 7020 N N . ILE B 1 411 ? 63.144 137.396 -7.255 1.00 56.50 409 ILE B N 1
ATOM 7021 C CA . ILE B 1 411 ? 64.033 137.061 -6.142 1.00 53.88 409 ILE B CA 1
ATOM 7022 C C . ILE B 1 411 ? 65.458 136.800 -6.643 1.00 53.04 409 ILE B C 1
ATOM 7023 O O . ILE B 1 411 ? 66.415 137.368 -6.113 1.00 50.05 409 ILE B O 1
ATOM 7028 N N . GLU B 1 412 ? 65.579 135.963 -7.676 1.00 58.08 410 GLU B N 1
ATOM 7029 C CA . GLU B 1 412 ? 66.877 135.556 -8.239 1.00 58.55 410 GLU B CA 1
ATOM 7030 C C . GLU B 1 412 ? 67.906 136.685 -8.488 1.00 61.60 410 GLU B C 1
ATOM 7031 O O . GLU B 1 412 ? 69.019 136.572 -7.983 1.00 67.18 410 GLU B O 1
ATOM 7037 N N . PRO B 1 413 ? 67.541 137.777 -9.217 1.00 65.68 411 PRO B N 1
ATOM 7038 C CA . PRO B 1 413 ? 68.542 138.824 -9.495 1.00 65.25 411 PRO B CA 1
ATOM 7039 C C . PRO B 1 413 ? 69.152 139.504 -8.264 1.00 61.11 411 PRO B C 1
ATOM 7040 O O . PRO B 1 413 ? 70.295 139.958 -8.324 1.00 69.50 411 PRO B O 1
ATOM 7044 N N . ILE B 1 414 ? 68.399 139.569 -7.169 1.00 52.85 412 ILE B N 1
ATOM 7045 C CA . ILE B 1 414 ? 68.894 140.151 -5.925 1.00 52.75 412 ILE B CA 1
ATOM 7046 C C . ILE B 1 414 ? 69.888 139.215 -5.236 1.00 57.48 412 ILE B C 1
ATOM 7047 O O . ILE B 1 414 ? 70.981 139.636 -4.855 1.00 66.61 412 ILE B O 1
ATOM 7052 N N . GLN B 1 415 ? 69.507 137.946 -5.102 1.00 62.49 413 GLN B N 1
ATOM 7053 C CA . GLN B 1 415 ? 70.324 136.941 -4.420 1.00 51.10 413 GLN B CA 1
ATOM 7054 C C . GLN B 1 415 ? 71.580 136.572 -5.200 1.00 42.53 413 GLN B C 1
ATOM 7055 O O . GLN B 1 415 ? 72.601 136.240 -4.605 1.00 50.25 413 GLN B O 1
ATOM 7061 N N . THR B 1 416 ? 71.495 136.632 -6.526 1.00 50.93 414 THR B N 1
ATOM 7062 C CA . THR B 1 416 ? 72.648 136.409 -7.401 1.00 55.34 414 THR B CA 1
ATOM 7063 C C . THR B 1 416 ? 73.662 137.541 -7.235 1.00 59.95 414 THR B C 1
ATOM 7064 O O . THR B 1 416 ? 74.869 137.293 -7.190 1.00 69.94 414 THR B O 1
ATOM 7068 N N . LEU B 1 417 ? 73.159 138.773 -7.134 1.00 49.13 415 LEU B N 1
ATOM 7069 C CA . LEU B 1 417 ? 73.995 139.949 -6.908 1.00 45.28 415 LEU B CA 1
ATOM 7070 C C . LEU B 1 417 ? 74.714 139.833 -5.572 1.00 45.94 415 LEU B C 1
ATOM 7071 O O . LEU B 1 417 ? 75.926 140.030 -5.491 1.00 53.50 415 LEU B O 1
ATOM 7076 N N . LYS B 1 418 ? 73.946 139.491 -4.541 1.00 56.37 416 LYS B N 1
ATOM 7077 C CA . LYS B 1 418 ? 74.440 139.357 -3.173 1.00 51.69 416 LYS B CA 1
ATOM 7078 C C . LYS B 1 418 ? 75.540 138.302 -3.004 1.00 60.79 416 LYS B C 1
ATOM 7079 O O . LYS B 1 418 ? 76.509 138.527 -2.279 1.00 73.74 416 LYS B O 1
ATOM 7085 N N . THR B 1 419 ? 75.403 137.167 -3.685 1.00 55.76 417 THR B N 1
ATOM 7086 C CA . THR B 1 419 ? 76.317 136.045 -3.472 1.00 59.46 417 THR B CA 1
ATOM 7087 C C . THR B 1 419 ? 77.534 136.051 -4.400 1.00 56.98 417 THR B C 1
ATOM 7088 O O . THR B 1 419 ? 78.659 135.832 -3.950 1.00 60.63 417 THR B O 1
ATOM 7092 N N . VAL B 1 420 ? 77.311 136.304 -5.686 1.00 58.53 418 VAL B N 1
ATOM 7093 C CA . VAL B 1 420 ? 78.394 136.258 -6.672 1.00 61.18 418 VAL B CA 1
ATOM 7094 C C . VAL B 1 420 ? 79.187 137.566 -6.697 1.00 64.70 418 VAL B C 1
ATOM 7095 O O . VAL B 1 420 ? 80.422 137.553 -6.742 1.00 72.50 418 VAL B O 1
ATOM 7099 N N . HIS B 1 421 ? 78.478 138.691 -6.652 1.00 58.42 419 HIS B N 1
ATOM 7100 C CA . HIS B 1 421 ? 79.115 139.989 -6.833 1.00 57.67 419 HIS B CA 1
ATOM 7101 C C . HIS B 1 421 ? 79.468 140.693 -5.524 1.00 56.10 419 HIS B C 1
ATOM 7102 O O . HIS B 1 421 ? 80.438 141.447 -5.476 1.00 55.15 419 HIS B O 1
ATOM 7109 N N . LEU B 1 422 ? 78.695 140.441 -4.469 1.00 55.48 420 LEU B N 1
ATOM 7110 C CA . LEU B 1 422 ? 78.888 141.149 -3.199 1.00 59.84 420 LEU B CA 1
ATOM 7111 C C . LEU B 1 422 ? 79.592 140.328 -2.119 1.00 65.71 420 LEU B C 1
ATOM 7112 O O . LEU B 1 422 ? 79.997 140.872 -1.088 1.00 71.37 420 LEU B O 1
ATOM 7117 N N . GLY B 1 423 ? 79.729 139.025 -2.359 1.00 70.04 421 GLY B N 1
ATOM 7118 C CA . GLY B 1 423 ? 80.432 138.122 -1.444 1.00 75.45 421 GLY B CA 1
ATOM 7119 C C . GLY B 1 423 ? 79.730 137.845 -0.124 1.00 82.32 421 GLY B C 1
ATOM 7120 O O . GLY B 1 423 ? 80.383 137.519 0.871 1.00 82.28 421 GLY B O 1
ATOM 7121 N N . SER B 1 424 ? 78.405 137.979 -0.107 1.00 87.88 422 SER B N 1
ATOM 7122 C CA . SER B 1 424 ? 77.619 137.696 1.094 1.00 92.96 422 SER B CA 1
ATOM 7123 C C . SER B 1 424 ? 77.328 136.207 1.207 1.00 95.08 422 SER B C 1
ATOM 7124 O O . SER B 1 424 ? 76.785 135.591 0.285 1.00 96.83 422 SER B O 1
ATOM 7127 N N . SER B 1 425 ? 77.710 135.639 2.345 1.00 97.82 423 SER B N 1
ATOM 7128 C CA . SER B 1 425 ? 77.462 134.234 2.643 1.00 95.28 423 SER B CA 1
ATOM 7129 C C . SER B 1 425 ? 75.987 133.977 2.971 1.00 96.81 423 SER B C 1
ATOM 7130 O O . SER B 1 425 ? 75.464 132.897 2.686 1.00 91.70 423 SER B O 1
ATOM 7133 N N . ASN B 1 426 ? 75.329 134.975 3.564 1.00 98.86 424 ASN B N 1
ATOM 7134 C CA . ASN B 1 426 ? 73.895 134.910 3.857 1.00 99.26 424 ASN B CA 1
ATOM 7135 C C . ASN B 1 426 ? 73.045 135.616 2.803 1.00 95.26 424 ASN B C 1
ATOM 7136 O O . ASN B 1 426 ? 73.162 136.833 2.622 1.00 93.54 424 ASN B O 1
ATOM 7141 N N . PRO B 1 427 ? 72.189 134.850 2.099 1.00 90.11 425 PRO B N 1
ATOM 7142 C CA . PRO B 1 427 ? 71.332 135.386 1.045 1.00 82.90 425 PRO B CA 1
ATOM 7143 C C . PRO B 1 427 ? 69.963 135.897 1.522 1.00 72.40 425 PRO B C 1
ATOM 7144 O O . PRO B 1 427 ? 69.114 136.216 0.685 1.00 77.66 425 PRO B O 1
ATOM 7148 N N . ARG B 1 428 ? 69.757 135.970 2.838 1.00 57.35 426 ARG B N 1
ATOM 7149 C CA . ARG B 1 428 ? 68.523 136.510 3.422 1.00 60.81 426 ARG B CA 1
ATOM 7150 C C . ARG B 1 428 ? 68.210 137.910 2.913 1.00 65.24 426 ARG B C 1
ATOM 7151 O O . ARG B 1 428 ? 69.096 138.764 2.829 1.00 76.64 426 ARG B O 1
ATOM 7159 N N . LEU B 1 429 ? 66.945 138.131 2.571 1.00 61.90 427 LEU B N 1
ATOM 7160 C CA . LEU B 1 429 ? 66.507 139.426 2.075 1.00 54.47 427 LEU B CA 1
ATOM 7161 C C . LEU B 1 429 ? 66.082 140.356 3.204 1.00 62.67 427 LEU B C 1
ATOM 7162 O O . LEU B 1 429 ? 65.305 139.974 4.088 1.00 57.48 427 LEU B O 1
ATOM 7167 N N . HIS B 1 430 ? 66.607 141.579 3.158 1.00 64.36 428 HIS B N 1
ATOM 7168 C CA . HIS B 1 430 ? 66.236 142.643 4.093 1.00 57.14 428 HIS B CA 1
ATOM 7169 C C . HIS B 1 430 ? 64.914 143.296 3.681 1.00 57.63 428 HIS B C 1
ATOM 7170 O O . HIS B 1 430 ? 64.400 143.048 2.586 1.00 53.75 428 HIS B O 1
ATOM 7177 N N . THR B 1 431 ? 64.377 144.135 4.564 1.00 54.79 429 THR B N 1
ATOM 7178 C CA . THR B 1 431 ? 63.081 144.791 4.363 1.00 57.17 429 THR B CA 1
ATOM 7179 C C . THR B 1 431 ? 62.978 145.628 3.078 1.00 64.99 429 THR B C 1
ATOM 7180 O O . THR B 1 431 ? 61.904 145.715 2.483 1.00 73.11 429 THR B O 1
ATOM 7184 N N . ASP B 1 432 ? 64.089 146.226 2.649 1.00 64.51 430 ASP B N 1
ATOM 7185 C CA . ASP B 1 432 ? 64.100 147.024 1.423 1.00 59.55 430 ASP B CA 1
ATOM 7186 C C . ASP B 1 432 ? 64.037 146.167 0.160 1.00 55.61 430 ASP B C 1
ATOM 7187 O O . ASP B 1 432 ? 63.282 146.473 -0.762 1.00 68.42 430 ASP B O 1
ATOM 7192 N N . GLU B 1 433 ? 64.814 145.088 0.132 1.00 60.20 431 GLU B N 1
ATOM 7193 C CA . GLU B 1 433 ? 64.909 144.228 -1.051 1.00 60.70 431 GLU B CA 1
ATOM 7194 C C . GLU B 1 433 ? 63.681 143.337 -1.251 1.00 49.21 431 GLU B C 1
ATOM 7195 O O . GLU B 1 433 ? 63.371 142.961 -2.376 1.00 53.70 431 GLU B O 1
ATOM 7201 N N . VAL B 1 434 ? 62.992 143.013 -0.158 1.00 48.27 432 VAL B N 1
ATOM 7202 C CA . VAL B 1 434 ? 61.714 142.293 -0.208 1.00 52.53 432 VAL B CA 1
ATOM 7203 C C . VAL B 1 434 ? 60.642 143.169 -0.847 1.00 54.31 432 VAL B C 1
ATOM 7204 O O . VAL B 1 434 ? 59.957 142.730 -1.773 1.00 58.34 432 VAL B O 1
ATOM 7208 N N . LEU B 1 435 ? 60.528 144.409 -0.364 1.00 62.24 433 LEU B N 1
ATOM 7209 C CA . LEU B 1 435 ? 59.594 145.398 -0.914 1.00 53.51 433 LEU B CA 1
ATOM 7210 C C . LEU B 1 435 ? 59.833 145.694 -2.399 1.00 54.29 433 LEU B C 1
ATOM 7211 O O . LEU B 1 435 ? 58.875 145.814 -3.164 1.00 60.12 433 LEU B O 1
ATOM 7216 N N . ILE B 1 436 ? 61.102 145.789 -2.800 1.00 48.60 434 ILE B N 1
ATOM 7217 C CA . ILE B 1 436 ? 61.467 145.909 -4.215 1.00 49.71 434 ILE B CA 1
ATOM 7218 C C . ILE B 1 436 ? 60.959 144.694 -4.993 1.00 47.75 434 ILE B C 1
ATOM 7219 O O . ILE B 1 436 ? 60.299 144.850 -6.022 1.00 57.57 434 ILE B O 1
ATOM 7224 N N . ALA B 1 437 ? 61.232 143.497 -4.472 1.00 52.42 435 ALA B N 1
ATOM 7225 C CA . ALA B 1 437 ? 60.853 142.240 -5.135 1.00 58.28 435 ALA B CA 1
ATOM 7226 C C . ALA B 1 437 ? 59.343 142.042 -5.149 1.00 60.17 435 ALA B C 1
ATOM 7227 O O . ALA B 1 437 ? 58.808 141.391 -6.045 1.00 56.25 435 ALA B O 1
ATOM 7229 N N . LEU B 1 438 ? 58.673 142.612 -4.149 1.00 61.62 436 LEU B N 1
ATOM 7230 C CA . LEU B 1 438 ? 57.218 142.663 -4.108 1.00 59.67 436 LEU B CA 1
ATOM 7231 C C . LEU B 1 438 ? 56.685 143.598 -5.186 1.00 64.22 436 LEU B C 1
ATOM 7232 O O . LEU B 1 438 ? 55.683 143.296 -5.835 1.00 70.27 436 LEU B O 1
ATOM 7237 N N . SER B 1 439 ? 57.376 144.721 -5.379 1.00 66.59 437 SER B N 1
ATOM 7238 C CA . SER B 1 439 ? 56.976 145.729 -6.355 1.00 63.52 437 SER B CA 1
ATOM 7239 C C . SER B 1 439 ? 57.201 145.247 -7.786 1.00 58.43 437 SER B C 1
ATOM 7240 O O . SER B 1 439 ? 56.456 145.613 -8.693 1.00 67.39 437 SER B O 1
ATOM 7243 N N . VAL B 1 440 ? 58.223 144.418 -7.974 1.00 56.57 438 VAL B N 1
ATOM 7244 C CA . VAL B 1 440 ? 58.487 143.779 -9.260 1.00 59.68 438 VAL B CA 1
ATOM 7245 C C . VAL B 1 440 ? 57.435 142.690 -9.531 1.00 62.25 438 VAL B C 1
ATOM 7246 O O . VAL B 1 440 ? 56.948 142.554 -10.658 1.00 65.16 438 VAL B O 1
ATOM 7250 N N . SER B 1 441 ? 57.069 141.949 -8.483 1.00 65.27 439 SER B N 1
ATOM 7251 C CA . SER B 1 441 ? 56.020 140.923 -8.558 1.00 64.34 439 SER B CA 1
ATOM 7252 C C . SER B 1 441 ? 54.640 141.514 -8.842 1.00 66.59 439 SER B C 1
ATOM 7253 O O . SER B 1 441 ? 53.804 140.861 -9.466 1.00 64.18 439 SER B O 1
ATOM 7256 N N . ALA B 1 442 ? 54.429 142.756 -8.403 1.00 64.09 440 ALA B N 1
ATOM 7257 C CA . ALA B 1 442 ? 53.172 143.489 -8.602 1.00 63.23 440 ALA B CA 1
ATOM 7258 C C . ALA B 1 442 ? 52.897 143.889 -10.053 1.00 67.26 440 ALA B C 1
ATOM 7259 O O . ALA B 1 442 ? 51.794 144.331 -10.376 1.00 73.82 440 ALA B O 1
ATOM 7261 N N . ALA B 1 443 ? 53.898 143.742 -10.917 1.00 68.69 441 ALA B N 1
ATOM 7262 C CA . ALA B 1 443 ? 53.723 143.973 -12.344 1.00 67.05 441 ALA B CA 1
ATOM 7263 C C . ALA B 1 443 ? 52.833 142.902 -12.982 1.00 72.37 441 ALA B C 1
ATOM 7264 O O . ALA B 1 443 ? 52.053 143.209 -13.882 1.00 72.30 441 ALA B O 1
ATOM 7266 N N . THR B 1 444 ? 52.941 141.660 -12.502 1.00 76.32 442 THR B N 1
ATOM 7267 C CA . THR B 1 444 ? 52.169 140.533 -13.054 1.00 69.98 442 THR B CA 1
ATOM 7268 C C . THR B 1 444 ? 51.163 139.901 -12.078 1.00 74.42 442 THR B C 1
ATOM 7269 O O . THR B 1 444 ? 50.195 139.270 -12.511 1.00 74.16 442 THR B O 1
ATOM 7273 N N . ASP B 1 445 ? 51.392 140.065 -10.775 1.00 74.66 443 ASP B N 1
ATOM 7274 C CA . ASP B 1 445 ? 50.563 139.418 -9.750 1.00 74.03 443 ASP B CA 1
ATOM 7275 C C . ASP B 1 445 ? 49.607 140.401 -9.072 1.00 75.23 443 ASP B C 1
ATOM 7276 O O . ASP B 1 445 ? 50.023 141.449 -8.571 1.00 75.14 443 ASP B O 1
ATOM 7281 N N . SER B 1 446 ? 48.325 140.038 -9.062 1.00 75.12 444 SER B N 1
ATOM 7282 C CA . SER B 1 446 ? 47.275 140.820 -8.409 1.00 71.86 444 SER B CA 1
ATOM 7283 C C . SER B 1 446 ? 47.424 140.796 -6.891 1.00 66.58 444 SER B C 1
ATOM 7284 O O . SER B 1 446 ? 47.178 141.804 -6.226 1.00 60.66 444 SER B O 1
ATOM 7287 N N . ASN B 1 447 ? 47.818 139.634 -6.366 1.00 66.80 445 ASN B N 1
ATOM 7288 C CA . ASN B 1 447 ? 48.091 139.437 -4.942 1.00 70.40 445 ASN B CA 1
ATOM 7289 C C . ASN B 1 447 ? 49.137 140.417 -4.404 1.00 70.59 445 ASN B C 1
ATOM 7290 O O . ASN B 1 447 ? 48.924 141.068 -3.378 1.00 69.96 445 ASN B O 1
ATOM 7295 N N . ALA B 1 448 ? 50.255 140.519 -5.122 1.00 70.08 446 ALA B N 1
ATOM 7296 C CA . ALA B 1 448 ? 51.364 141.398 -4.763 1.00 63.22 446 ALA B CA 1
ATOM 7297 C C . ALA B 1 448 ? 50.961 142.869 -4.771 1.00 60.08 446 ALA B C 1
ATOM 7298 O O . ALA B 1 448 ? 51.390 143.639 -3.908 1.00 64.93 446 ALA B O 1
ATOM 7300 N N . GLN B 1 449 ? 50.127 143.241 -5.742 1.00 61.21 447 GLN B N 1
ATOM 7301 C CA . GLN B 1 449 ? 49.619 144.604 -5.872 1.00 57.62 447 GLN B CA 1
ATOM 7302 C C . GLN B 1 449 ? 48.667 144.939 -4.730 1.00 62.90 447 GLN B C 1
ATOM 7303 O O . GLN B 1 449 ? 48.741 146.031 -4.157 1.00 58.86 447 GLN B O 1
ATOM 7309 N N . LYS B 1 450 ? 47.791 143.986 -4.404 1.00 67.27 448 LYS B N 1
ATOM 7310 C CA . LYS B 1 450 ? 46.874 144.088 -3.264 1.00 69.50 448 LYS B CA 1
ATOM 7311 C C . LYS B 1 450 ? 47.638 144.254 -1.954 1.00 65.91 448 LYS B C 1
ATOM 7312 O O . LYS B 1 450 ? 47.194 144.979 -1.060 1.00 67.89 448 LYS B O 1
ATOM 7318 N N . ALA B 1 451 ? 48.787 143.581 -1.862 1.00 62.38 449 ALA B N 1
ATOM 7319 C CA . ALA B 1 451 ? 49.691 143.691 -0.718 1.00 57.51 449 ALA B CA 1
ATOM 7320 C C . ALA B 1 451 ? 50.361 145.064 -0.627 1.00 49.55 449 ALA B C 1
ATOM 7321 O O . ALA B 1 451 ? 50.327 145.680 0.429 1.00 51.30 449 ALA B O 1
ATOM 7323 N N . LEU B 1 452 ? 50.941 145.543 -1.733 1.00 53.66 450 LEU B N 1
ATOM 7324 C CA . LEU B 1 452 ? 51.593 146.866 -1.786 1.00 52.01 450 LEU B CA 1
ATOM 7325 C C . LEU B 1 452 ? 50.699 148.025 -1.352 1.00 47.22 450 LEU B C 1
ATOM 7326 O O . LEU B 1 452 ? 51.138 148.906 -0.613 1.00 64.77 450 LEU B O 1
ATOM 7331 N N . ASP B 1 453 ? 49.443 148.001 -1.797 1.00 56.89 451 ASP B N 1
ATOM 7332 C CA . ASP B 1 453 ? 48.461 149.050 -1.498 1.00 52.71 451 ASP B CA 1
ATOM 7333 C C . ASP B 1 453 ? 48.143 149.160 -0.013 1.00 57.48 451 ASP B C 1
ATOM 7334 O O . ASP B 1 453 ? 47.601 150.168 0.441 1.00 68.96 451 ASP B O 1
ATOM 7339 N N . GLN B 1 454 ? 48.496 148.125 0.738 1.00 55.71 452 GLN B N 1
ATOM 7340 C CA . GLN B 1 454 ? 48.212 148.073 2.162 1.00 52.95 452 GLN B CA 1
ATOM 7341 C C . GLN B 1 454 ? 49.335 148.622 3.047 1.00 47.92 452 GLN B C 1
ATOM 7342 O O . GLN B 1 454 ? 49.165 148.729 4.264 1.00 47.83 452 GLN B O 1
ATOM 7348 N N . LEU B 1 455 ? 50.467 148.981 2.437 1.00 46.65 453 LEU B N 1
ATOM 7349 C CA . LEU B 1 455 ? 51.613 149.524 3.177 1.00 53.14 453 LEU B CA 1
ATOM 7350 C C . LEU B 1 455 ? 51.275 150.817 3.897 1.00 58.03 453 LEU B C 1
ATOM 7351 O O . LEU B 1 455 ? 51.796 151.076 4.984 1.00 67.02 453 LEU B O 1
ATOM 7356 N N . LYS B 1 456 ? 50.391 151.612 3.291 1.00 56.32 454 LYS B N 1
ATOM 7357 C CA . LYS B 1 456 ? 49.928 152.867 3.883 1.00 70.03 454 LYS B CA 1
ATOM 7358 C C . LYS B 1 456 ? 49.117 152.668 5.175 1.00 64.23 454 LYS B C 1
ATOM 7359 O O . LYS B 1 456 ? 49.061 153.564 6.017 1.00 67.08 454 LYS B O 1
ATOM 7365 N N . ASN B 1 457 ? 48.527 151.484 5.337 1.00 62.56 455 ASN B N 1
ATOM 7366 C CA . ASN B 1 457 ? 47.780 151.136 6.546 1.00 67.11 455 ASN B CA 1
ATOM 7367 C C . ASN B 1 457 ? 48.637 150.674 7.724 1.00 69.13 455 ASN B C 1
ATOM 7368 O O . ASN B 1 457 ? 48.105 150.366 8.794 1.00 68.43 455 ASN B O 1
ATOM 7373 N N . LEU B 1 458 ? 49.954 150.625 7.533 1.00 63.90 456 LEU B N 1
ATOM 7374 C CA . LEU B 1 458 ? 50.865 150.214 8.600 1.00 60.27 456 LEU B CA 1
ATOM 7375 C C . LEU B 1 458 ? 51.309 151.385 9.465 1.00 64.52 456 LEU B C 1
ATOM 7376 O O . LEU B 1 458 ? 52.067 151.204 10.421 1.00 74.67 456 LEU B O 1
ATOM 7381 N N . ARG B 1 459 ? 50.838 152.583 9.122 1.00 62.83 457 ARG B N 1
ATOM 7382 C CA . ARG B 1 459 ? 51.176 153.805 9.846 1.00 63.28 457 ARG B CA 1
ATOM 7383 C C . ARG B 1 459 ? 50.572 153.819 11.257 1.00 60.66 457 ARG B C 1
ATOM 7384 O O . ARG B 1 459 ? 49.400 153.484 11.439 1.00 63.55 457 ARG B O 1
ATOM 7392 N N . GLY B 1 460 ? 51.390 154.179 12.247 1.00 57.75 458 GLY B N 1
ATOM 7393 C CA . GLY B 1 460 ? 50.971 154.183 13.652 1.00 56.13 458 GLY B CA 1
ATOM 7394 C C . GLY B 1 460 ? 51.038 152.836 14.369 1.00 61.38 458 GLY B C 1
ATOM 7395 O O . GLY B 1 460 ? 50.866 152.772 15.588 1.00 71.47 458 GLY B O 1
ATOM 7396 N N . CYS B 1 461 ? 51.288 151.763 13.622 1.00 50.81 459 CYS B N 1
ATOM 7397 C CA . CYS B 1 461 ? 51.344 150.414 14.183 1.00 55.66 459 CYS B CA 1
ATOM 7398 C C . CYS B 1 461 ? 52.604 150.134 14.982 1.00 54.58 459 CYS B C 1
ATOM 7399 O O . CYS B 1 461 ? 53.687 150.604 14.640 1.00 62.59 459 CYS B O 1
ATOM 7402 N N . ASP B 1 462 ? 52.437 149.348 16.041 1.00 57.26 460 ASP B N 1
ATOM 7403 C CA . ASP B 1 462 ? 53.517 148.995 16.954 1.00 54.70 460 ASP B CA 1
ATOM 7404 C C . ASP B 1 462 ? 54.212 147.700 16.555 1.00 51.26 460 ASP B C 1
ATOM 7405 O O . ASP B 1 462 ? 53.558 146.724 16.174 1.00 52.33 460 ASP B O 1
ATOM 7410 N N . VAL B 1 463 ? 55.540 147.707 16.645 1.00 45.37 461 VAL B N 1
ATOM 7411 C CA . VAL B 1 463 ? 56.366 146.546 16.303 1.00 35.55 461 VAL B CA 1
ATOM 7412 C C . VAL B 1 463 ? 57.374 146.270 17.407 1.00 44.06 461 VAL B C 1
ATOM 7413 O O . VAL B 1 463 ? 57.983 147.200 17.945 1.00 52.02 461 VAL B O 1
ATOM 7417 N N . HIS B 1 464 ? 57.533 144.996 17.757 1.00 50.93 462 HIS B N 1
ATOM 7418 C CA . HIS B 1 464 ? 58.678 144.567 18.557 1.00 46.69 462 HIS B CA 1
ATOM 7419 C C . HIS B 1 464 ? 59.522 143.576 17.767 1.00 48.01 462 HIS B C 1
ATOM 7420 O O . HIS B 1 464 ? 58.993 142.772 16.994 1.00 51.97 462 HIS B O 1
ATOM 7427 N N . THR B 1 465 ? 60.839 143.685 17.928 1.00 40.46 463 THR B N 1
ATOM 7428 C CA . THR B 1 465 ? 61.783 142.731 17.362 1.00 41.10 463 THR B CA 1
ATOM 7429 C C . THR B 1 465 ? 62.671 142.262 18.497 1.00 42.18 463 THR B C 1
ATOM 7430 O O . THR B 1 465 ? 62.874 143.002 19.455 1.00 50.63 463 THR B O 1
ATOM 7434 N N . THR B 1 466 ? 63.193 141.039 18.396 1.00 52.59 464 THR B N 1
ATOM 7435 C CA . THR B 1 466 ? 64.026 140.459 19.462 1.00 42.21 464 THR B CA 1
ATOM 7436 C C . THR B 1 466 ? 65.513 140.789 19.324 1.00 53.88 464 THR B C 1
ATOM 7437 O O . THR B 1 466 ? 66.307 140.519 20.234 1.00 53.94 464 THR B O 1
ATOM 7441 N N . THR B 1 467 ? 65.889 141.360 18.183 1.00 48.46 465 THR B N 1
ATOM 7442 C CA . THR B 1 467 ? 67.248 141.852 17.980 1.00 51.05 465 THR B CA 1
ATOM 7443 C C . THR B 1 467 ? 67.243 143.299 17.489 1.00 50.21 465 THR B C 1
ATOM 7444 O O . THR B 1 467 ? 66.252 143.773 16.933 1.00 45.19 465 THR B O 1
ATOM 7448 N N . ILE B 1 468 ? 68.355 143.991 17.715 1.00 48.98 466 ILE B N 1
ATOM 7449 C CA . ILE B 1 468 ? 68.551 145.366 17.261 1.00 52.54 466 ILE B CA 1
ATOM 7450 C C . ILE B 1 468 ? 68.626 145.398 15.737 1.00 57.80 466 ILE B C 1
ATOM 7451 O O . ILE B 1 468 ? 69.385 144.641 15.139 1.00 56.50 466 ILE B O 1
ATOM 7456 N N . LEU B 1 469 ? 67.817 146.260 15.121 1.00 66.10 467 LEU B N 1
ATOM 7457 C CA . LEU B 1 469 ? 67.766 146.380 13.665 1.00 54.43 467 LEU B CA 1
ATOM 7458 C C . LEU B 1 469 ? 68.947 147.159 13.129 1.00 53.26 467 LEU B C 1
ATOM 7459 O O . LEU B 1 469 ? 69.415 148.098 13.772 1.00 63.52 467 LEU B O 1
ATOM 7464 N N . GLY B 1 470 ? 69.416 146.767 11.944 1.00 53.50 468 GLY B N 1
ATOM 7465 C CA . GLY B 1 470 ? 70.433 147.518 11.203 1.00 45.06 468 GLY B CA 1
ATOM 7466 C C . GLY B 1 470 ? 69.859 148.815 10.656 1.00 54.73 468 GLY B C 1
ATOM 7467 O O . GLY B 1 470 ? 68.662 149.097 10.827 1.00 43.95 468 GLY B O 1
ATOM 7468 N N . SER B 1 471 ? 70.699 149.604 9.988 1.00 56.38 469 SER B N 1
ATOM 7469 C CA . SER B 1 471 ? 70.301 150.954 9.546 1.00 61.56 469 SER B CA 1
ATOM 7470 C C . SER B 1 471 ? 69.236 150.950 8.443 1.00 50.88 469 SER B C 1
ATOM 7471 O O . SER B 1 471 ? 68.409 151.857 8.381 1.00 61.45 469 SER B O 1
ATOM 7474 N N . VAL B 1 472 ? 69.263 149.920 7.597 1.00 49.47 470 VAL B N 1
ATOM 7475 C CA . VAL B 1 472 ? 68.295 149.734 6.511 1.00 45.32 470 VAL B CA 1
ATOM 7476 C C . VAL B 1 472 ? 66.855 149.507 7.015 1.00 54.60 470 VAL B C 1
ATOM 7477 O O . VAL B 1 472 ? 65.934 150.236 6.627 1.00 57.31 470 VAL B O 1
ATOM 7481 N N . ASP B 1 473 ? 66.674 148.506 7.879 1.00 60.17 471 ASP B N 1
ATOM 7482 C CA . ASP B 1 473 ? 65.355 148.162 8.430 1.00 57.11 471 ASP B CA 1
ATOM 7483 C C . ASP B 1 473 ? 64.763 149.293 9.271 1.00 44.33 471 ASP B C 1
ATOM 7484 O O . ASP B 1 473 ? 63.569 149.572 9.187 1.00 57.79 471 ASP B O 1
ATOM 7489 N N . GLU B 1 474 ? 65.612 149.943 10.064 1.00 49.98 472 GLU B N 1
ATOM 7490 C CA . GLU B 1 474 ? 65.231 151.128 10.835 1.00 60.51 472 GLU B CA 1
ATOM 7491 C C . GLU B 1 474 ? 64.682 152.223 9.911 1.00 63.09 472 GLU B C 1
ATOM 7492 O O . GLU B 1 474 ? 63.689 152.880 10.242 1.00 58.36 472 GLU B O 1
ATOM 7498 N N . GLY B 1 475 ? 65.322 152.387 8.749 1.00 52.33 473 GLY B N 1
ATOM 7499 C CA . GLY B 1 475 ? 64.906 153.361 7.742 1.00 52.98 473 GLY B CA 1
ATOM 7500 C C . GLY B 1 475 ? 63.507 153.128 7.194 1.00 60.24 473 GLY B C 1
ATOM 7501 O O . GLY B 1 475 ? 62.661 154.034 7.219 1.00 53.19 473 GLY B O 1
ATOM 7502 N N . ILE B 1 476 ? 63.268 151.907 6.714 1.00 52.71 474 ILE B N 1
ATOM 7503 C CA . ILE B 1 476 ? 61.992 151.526 6.114 1.00 43.73 474 ILE B CA 1
ATOM 7504 C C . ILE B 1 476 ? 60.839 151.679 7.112 1.00 61.10 474 ILE B C 1
ATOM 7505 O O . ILE B 1 476 ? 59.808 152.276 6.784 1.00 65.25 474 ILE B O 1
ATOM 7510 N N . PHE B 1 477 ? 61.042 151.200 8.339 1.00 45.77 475 PHE B N 1
ATOM 7511 C CA . PHE B 1 477 ? 60.019 151.300 9.372 1.00 66.00 475 PHE B CA 1
ATOM 7512 C C . PHE B 1 477 ? 59.692 152.745 9.775 1.00 65.36 475 PHE B C 1
ATOM 7513 O O . PHE B 1 477 ? 58.560 153.036 10.173 1.00 62.39 475 PHE B O 1
ATOM 7521 N N . ARG B 1 478 ? 60.680 153.636 9.670 1.00 60.45 476 ARG B N 1
ATOM 7522 C CA . ARG B 1 478 ? 60.461 155.066 9.879 1.00 57.73 476 ARG B CA 1
ATOM 7523 C C . ARG B 1 478 ? 59.635 155.676 8.757 1.00 54.21 476 ARG B C 1
ATOM 7524 O O . ARG B 1 478 ? 58.719 156.450 9.021 1.00 62.98 476 ARG B O 1
ATOM 7532 N N . ASN B 1 479 ? 59.962 155.315 7.515 1.00 53.60 477 ASN B N 1
ATOM 7533 C CA . ASN B 1 479 ? 59.246 155.799 6.333 1.00 57.39 477 ASN B CA 1
ATOM 7534 C C . ASN B 1 479 ? 57.775 155.401 6.300 1.00 55.66 477 ASN B C 1
ATOM 7535 O O . ASN B 1 479 ? 56.929 156.174 5.853 1.00 62.25 477 ASN B O 1
ATOM 7540 N N . LEU B 1 480 ? 57.477 154.203 6.795 1.00 55.50 478 LEU B N 1
ATOM 7541 C CA . LEU B 1 480 ? 56.104 153.708 6.844 1.00 54.19 478 LEU B CA 1
ATOM 7542 C C . LEU B 1 480 ? 55.387 154.210 8.093 1.00 54.84 478 LEU B C 1
ATOM 7543 O O . LEU B 1 480 ? 54.171 154.062 8.222 1.00 60.60 478 LEU B O 1
ATOM 7548 N N . GLY B 1 481 ? 56.150 154.805 9.006 1.00 49.85 479 GLY B N 1
ATOM 7549 C CA . GLY B 1 481 ? 55.604 155.376 10.227 1.00 44.22 479 GLY B CA 1
ATOM 7550 C C . GLY B 1 481 ? 55.223 154.350 11.272 1.00 47.21 479 GLY B C 1
ATOM 7551 O O . GLY B 1 481 ? 54.286 154.572 12.045 1.00 53.33 479 GLY B O 1
ATOM 7552 N N . VAL B 1 482 ? 55.937 153.225 11.307 1.00 45.02 480 VAL B N 1
ATOM 7553 C CA . VAL B 1 482 ? 55.683 152.233 12.352 1.00 46.20 480 VAL B CA 1
ATOM 7554 C C . VAL B 1 482 ? 56.590 152.480 13.558 1.00 51.25 480 VAL B C 1
ATOM 7555 O O . VAL B 1 482 ? 57.746 152.908 13.415 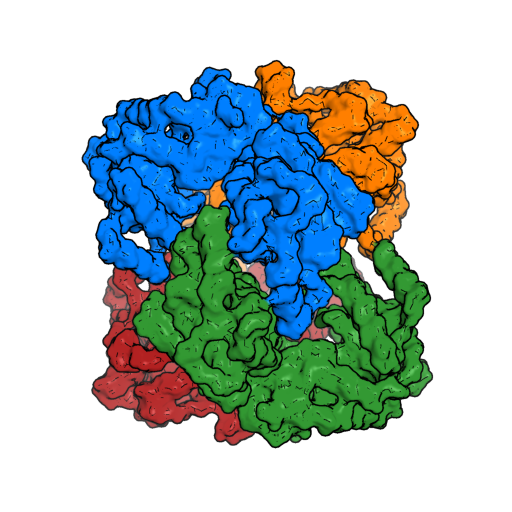1.00 37.76 480 VAL B O 1
ATOM 7559 N N . LEU B 1 483 ? 56.031 152.261 14.746 1.00 48.59 481 LEU B N 1
ATOM 7560 C CA . LEU B 1 483 ? 56.735 152.510 15.990 1.00 43.57 481 LEU B CA 1
ATOM 7561 C C . LEU B 1 483 ? 57.413 151.225 16.466 1.00 54.72 481 LEU B C 1
ATOM 7562 O O . LEU B 1 483 ? 56.744 150.266 16.867 1.00 54.42 481 LEU B O 1
ATOM 7567 N N . VAL B 1 484 ? 58.744 151.223 16.415 1.00 51.64 482 VAL B N 1
ATOM 7568 C CA . VAL B 1 484 ? 59.547 150.036 16.690 1.00 45.89 482 VAL B CA 1
ATOM 7569 C C . VAL B 1 484 ? 60.173 150.040 18.085 1.00 47.79 482 VAL B C 1
ATOM 7570 O O . VAL B 1 484 ? 60.707 151.054 18.534 1.00 46.80 482 VAL B O 1
ATOM 7574 N N . THR B 1 485 ? 60.082 148.896 18.762 1.00 44.48 483 THR B N 1
ATOM 7575 C CA . THR B 1 485 ? 60.918 148.601 19.918 1.00 44.79 483 THR B CA 1
ATOM 7576 C C . THR B 1 485 ? 61.738 147.353 19.637 1.00 47.44 483 THR B C 1
ATOM 7577 O O . THR B 1 485 ? 61.354 146.519 18.817 1.00 43.73 483 THR B O 1
ATOM 7581 N N . SER B 1 486 ? 62.871 147.227 20.316 1.00 48.03 484 SER B N 1
ATOM 7582 C CA . SER B 1 486 ? 63.700 146.043 20.177 1.00 46.32 484 SER B CA 1
ATOM 7583 C C . SER B 1 486 ? 64.266 145.569 21.507 1.00 53.36 484 SER B C 1
ATOM 7584 O O . SER B 1 486 ? 64.605 146.385 22.357 1.00 56.07 484 SER B O 1
ATOM 7587 N N . ASP B 1 487 ? 64.345 144.250 21.685 1.00 54.26 485 ASP B N 1
ATOM 7588 C CA . ASP B 1 487 ? 65.145 143.669 22.760 1.00 54.60 485 ASP B CA 1
ATOM 7589 C C . ASP B 1 487 ? 66.604 144.028 22.472 1.00 53.84 485 ASP B C 1
ATOM 7590 O O . ASP B 1 487 ? 67.045 143.938 21.320 1.00 49.92 485 ASP B O 1
ATOM 7595 N N . PRO B 1 488 ? 67.359 144.438 23.509 1.00 54.54 486 PRO B N 1
ATOM 7596 C CA . PRO B 1 488 ? 68.711 144.970 23.310 1.00 56.99 486 PRO B CA 1
ATOM 7597 C C . PRO B 1 488 ? 69.798 143.917 23.049 1.00 54.65 486 PRO B C 1
ATOM 7598 O O . PRO B 1 488 ? 70.794 143.867 23.771 1.00 67.30 486 PRO B O 1
ATOM 7602 N N . LYS B 1 489 ? 69.611 143.101 22.016 1.00 57.17 487 LYS B N 1
ATOM 7603 C CA . LYS B 1 489 ? 70.589 142.080 21.623 1.00 57.46 487 LYS B CA 1
ATOM 7604 C C . LYS B 1 489 ? 70.996 142.276 20.172 1.00 59.17 487 LYS B C 1
ATOM 7605 O O . LYS B 1 489 ? 70.190 142.721 19.351 1.00 59.46 487 LYS B O 1
ATOM 7611 N N . PHE B 1 490 ? 72.241 141.934 19.857 1.00 61.49 488 PHE B N 1
ATOM 7612 C CA . PHE B 1 490 ? 72.706 141.925 18.471 1.00 65.12 488 PHE B CA 1
ATOM 7613 C C . PHE B 1 490 ? 72.529 140.536 17.857 1.00 67.03 488 PHE B C 1
ATOM 7614 O O . PHE B 1 490 ? 72.035 139.620 18.519 1.00 60.57 488 PHE B O 1
ATOM 7622 N N . GLN B 1 491 ? 72.914 140.389 16.592 1.00 75.68 489 GLN B N 1
ATOM 7623 C CA . GLN B 1 491 ? 72.726 139.131 15.870 1.00 75.19 489 GLN B CA 1
ATOM 7624 C C . GLN B 1 491 ? 73.991 138.285 15.851 1.00 69.80 489 GLN B C 1
ATOM 7625 O O . GLN B 1 491 ? 74.108 137.321 16.607 1.00 65.50 489 GLN B O 1
ATOM 7631 N N . THR C 1 6 ? 129.679 173.227 44.708 1.00 74.27 4 THR C N 1
ATOM 7632 C CA . THR C 1 6 ? 130.487 172.765 43.540 1.00 76.49 4 THR C CA 1
ATOM 7633 C C . THR C 1 6 ? 129.995 173.389 42.222 1.00 72.15 4 THR C C 1
ATOM 7634 O O . THR C 1 6 ? 128.795 173.563 42.022 1.00 79.66 4 THR C O 1
ATOM 7638 N N . ILE C 1 7 ? 130.934 173.724 41.336 1.00 68.52 5 ILE C N 1
ATOM 7639 C CA . ILE C 1 7 ? 130.645 174.503 40.121 1.00 56.62 5 ILE C CA 1
ATOM 7640 C C . ILE C 1 7 ? 130.988 173.718 38.849 1.00 57.56 5 ILE C C 1
ATOM 7641 O O . ILE C 1 7 ? 132.138 173.337 38.635 1.00 58.98 5 ILE C O 1
ATOM 7646 N N . GLY C 1 8 ? 129.983 173.484 38.011 1.00 60.39 6 GLY C N 1
ATOM 7647 C CA . GLY C 1 8 ? 130.176 172.770 36.751 1.00 62.28 6 GLY C CA 1
ATOM 7648 C C . GLY C 1 8 ? 129.791 173.562 35.516 1.00 58.63 6 GLY C C 1
ATOM 7649 O O . GLY C 1 8 ? 129.814 173.035 34.401 1.00 61.78 6 GLY C O 1
ATOM 7650 N N . PHE C 1 9 ? 129.436 174.827 35.720 1.00 61.05 7 PHE C N 1
ATOM 7651 C CA . PHE C 1 9 ? 129.003 175.711 34.643 1.00 56.40 7 PHE C CA 1
ATOM 7652 C C . PHE C 1 9 ? 129.712 177.045 34.770 1.00 55.39 7 PHE C C 1
ATOM 7653 O O . PHE C 1 9 ? 129.754 177.634 35.852 1.00 65.93 7 PHE C O 1
ATOM 7661 N N . ASP C 1 10 ? 130.259 177.523 33.660 1.00 48.12 8 ASP C N 1
ATOM 7662 C CA . ASP C 1 10 ? 130.963 178.792 33.653 1.00 52.54 8 ASP C CA 1
ATOM 7663 C C . ASP C 1 10 ? 129.990 179.925 33.315 1.00 54.15 8 ASP C C 1
ATOM 7664 O O . ASP C 1 10 ? 129.562 180.076 32.168 1.00 48.63 8 ASP C O 1
ATOM 7669 N N . ARG C 1 11 ? 129.654 180.711 34.336 1.00 54.62 9 ARG C N 1
ATOM 7670 C CA . ARG C 1 11 ? 128.662 181.785 34.235 1.00 49.10 9 ARG C CA 1
ATOM 7671 C C . ARG C 1 11 ? 129.092 182.935 33.314 1.00 49.97 9 ARG C C 1
ATOM 7672 O O . ARG C 1 11 ? 128.338 183.333 32.422 1.00 46.70 9 ARG C O 1
ATOM 7680 N N . GLU C 1 12 ? 130.300 183.455 33.533 1.00 47.36 10 GLU C N 1
ATOM 7681 C CA . GLU C 1 12 ? 130.816 184.583 32.755 1.00 51.29 10 GLU C CA 1
ATOM 7682 C C . GLU C 1 12 ? 131.092 184.197 31.300 1.00 46.17 10 GLU C C 1
ATOM 7683 O O . GLU C 1 12 ? 130.935 185.008 30.387 1.00 54.60 10 GLU C O 1
ATOM 7689 N N . LYS C 1 13 ? 131.484 182.946 31.098 1.00 52.15 11 LYS C N 1
ATOM 7690 C CA . LYS C 1 13 ? 131.745 182.419 29.771 1.00 55.66 11 LYS C CA 1
ATOM 7691 C C . LYS C 1 13 ? 130.468 182.345 28.941 1.00 59.10 11 LYS C C 1
ATOM 7692 O O . LYS C 1 13 ? 130.486 182.632 27.744 1.00 54.88 11 LYS C O 1
ATOM 7698 N N . TYR C 1 14 ? 129.371 181.955 29.591 1.00 59.76 12 TYR C N 1
ATOM 7699 C CA . TYR C 1 14 ? 128.045 181.918 28.969 1.00 54.29 12 TYR C CA 1
ATOM 7700 C C . TYR C 1 14 ? 127.584 183.305 28.541 1.00 54.57 12 TYR C C 1
ATOM 7701 O O . TYR C 1 14 ? 127.097 183.480 27.425 1.00 50.71 12 TYR C O 1
ATOM 7710 N N . ILE C 1 15 ? 127.742 184.282 29.433 1.00 40.00 13 ILE C N 1
ATOM 7711 C CA . ILE C 1 15 ? 127.393 185.665 29.129 1.00 44.86 13 ILE C CA 1
ATOM 7712 C C . ILE C 1 15 ? 128.078 186.149 27.841 1.00 53.66 13 ILE C C 1
ATOM 7713 O O . ILE C 1 15 ? 127.412 186.710 26.969 1.00 62.57 13 ILE C O 1
ATOM 7718 N N . GLU C 1 16 ? 129.376 185.878 27.698 1.00 44.42 14 GLU C N 1
ATOM 7719 C CA . GLU C 1 16 ? 130.093 186.224 26.468 1.00 50.59 14 GLU C CA 1
ATOM 7720 C C . GLU C 1 16 ? 129.734 185.364 25.260 1.00 47.33 14 GLU C C 1
ATOM 7721 O O . GLU C 1 16 ? 129.231 185.893 24.270 1.00 54.81 14 GLU C O 1
ATOM 7727 N N . MET C 1 17 ? 129.986 184.053 25.354 1.00 55.38 15 MET C N 1
ATOM 7728 C CA A MET C 1 17 ? 129.826 183.130 24.222 0.50 46.47 15 MET C CA 1
ATOM 7729 C CA B MET C 1 17 ? 129.822 183.148 24.210 0.50 50.02 15 MET C CA 1
ATOM 7730 C C . MET C 1 17 ? 128.402 183.062 23.657 1.00 48.17 15 MET C C 1
ATOM 7731 O O . MET C 1 17 ? 128.224 183.003 22.440 1.00 51.61 15 MET C O 1
ATOM 7740 N N . GLN C 1 18 ? 127.395 183.068 24.534 1.00 39.38 16 GLN C N 1
ATOM 7741 C CA . GLN C 1 18 ? 125.999 183.030 24.067 1.00 52.61 16 GLN C CA 1
ATOM 7742 C C . GLN C 1 18 ? 125.573 184.323 23.347 1.00 54.27 16 GLN C C 1
ATOM 7743 O O . GLN C 1 18 ? 124.978 184.260 22.267 1.00 55.03 16 GLN C O 1
ATOM 7749 N N . SER C 1 19 ? 125.904 185.478 23.924 1.00 40.81 17 SER C N 1
ATOM 7750 C CA . SER C 1 19 ? 125.641 186.756 23.267 1.00 50.57 17 SER C CA 1
ATOM 7751 C C . SER C 1 19 ? 126.412 186.920 21.952 1.00 47.18 17 SER C C 1
ATOM 7752 O O . SER C 1 19 ? 125.885 187.482 20.993 1.00 55.22 17 SER C O 1
ATOM 7755 N N . GLN C 1 20 ? 127.648 186.422 21.912 1.00 45.90 18 GLN C N 1
ATOM 7756 C CA . GLN C 1 20 ? 128.470 186.480 20.699 1.00 53.57 18 GLN C CA 1
ATOM 7757 C C . GLN C 1 20 ? 127.899 185.606 19.582 1.00 48.26 18 GLN C C 1
ATOM 7758 O O . GLN C 1 20 ? 127.921 186.003 18.416 1.00 49.13 18 GLN C O 1
ATOM 7764 N N . HIS C 1 21 ? 127.383 184.429 19.942 1.00 43.93 19 HIS C N 1
ATOM 7765 C CA . HIS C 1 21 ? 126.814 183.504 18.958 1.00 50.75 19 HIS C CA 1
ATOM 7766 C C . HIS C 1 21 ? 125.518 184.039 18.349 1.00 52.38 19 HIS C C 1
ATOM 7767 O O . HIS C 1 21 ? 125.259 183.839 17.157 1.00 53.12 19 HIS C O 1
ATOM 7774 N N . ILE C 1 22 ? 124.722 184.717 19.174 1.00 52.29 20 ILE C N 1
ATOM 7775 C CA . ILE C 1 22 ? 123.519 185.414 18.720 1.00 52.34 20 ILE C CA 1
ATOM 7776 C C . ILE C 1 22 ? 123.888 186.507 17.707 1.00 46.12 20 ILE C C 1
ATOM 7777 O O . ILE C 1 22 ? 123.263 186.609 16.646 1.00 57.43 20 ILE C O 1
ATOM 7782 N N . ARG C 1 23 ? 124.920 187.286 18.033 1.00 48.73 21 ARG C N 1
ATOM 7783 C CA . ARG C 1 23 ? 125.466 188.328 17.146 1.00 54.69 21 ARG C CA 1
ATOM 7784 C C . ARG C 1 23 ? 125.954 187.798 15.793 1.00 49.21 21 ARG C C 1
ATOM 7785 O O . ARG C 1 23 ? 125.764 188.449 14.774 1.00 55.70 21 ARG C O 1
ATOM 7793 N N . GLU C 1 24 ? 126.583 186.623 15.792 1.00 59.26 22 GLU C N 1
ATOM 7794 C CA . GLU C 1 24 ? 127.077 185.994 14.561 1.00 56.29 22 GLU C CA 1
ATOM 7795 C C . GLU C 1 24 ? 125.953 185.437 13.691 1.00 54.16 22 GLU C C 1
ATOM 7796 O O . GLU C 1 24 ? 126.099 185.334 12.466 1.00 50.58 22 GLU C O 1
ATOM 7802 N N . ARG C 1 25 ? 124.841 185.076 14.329 1.00 47.92 23 ARG C N 1
ATOM 7803 C CA . ARG C 1 25 ? 123.680 184.547 13.620 1.00 48.37 23 ARG C CA 1
ATOM 7804 C C . ARG C 1 25 ? 123.020 185.601 12.722 1.00 49.63 23 ARG C C 1
ATOM 7805 O O . ARG C 1 25 ? 122.662 185.295 11.579 1.00 48.91 23 ARG C O 1
ATOM 7813 N N . ARG C 1 26 ? 122.889 186.834 13.217 1.00 50.42 24 ARG C N 1
ATOM 7814 C CA . ARG C 1 26 ? 122.340 187.916 12.390 1.00 53.95 24 ARG C CA 1
ATOM 7815 C C . ARG C 1 26 ? 123.269 188.340 11.253 1.00 52.59 24 ARG C C 1
ATOM 7816 O O . ARG C 1 26 ? 122.802 188.831 10.225 1.00 66.84 24 ARG C O 1
ATOM 7824 N N . GLU C 1 27 ? 124.573 188.139 11.435 1.00 55.02 25 GLU C N 1
ATOM 7825 C CA . GLU C 1 27 ? 125.552 188.447 10.390 1.00 67.09 25 GLU C CA 1
ATOM 7826 C C . GLU C 1 27 ? 125.506 187.422 9.259 1.00 64.61 25 GLU C C 1
ATOM 7827 O O . GLU C 1 27 ? 125.737 187.758 8.095 1.00 72.22 25 GLU C O 1
ATOM 7833 N N . ALA C 1 28 ? 125.203 186.176 9.611 1.00 60.87 26 ALA C N 1
ATOM 7834 C CA . ALA C 1 28 ? 125.015 185.118 8.625 1.00 63.05 26 ALA C CA 1
ATOM 7835 C C . ALA C 1 28 ? 123.663 185.267 7.927 1.00 63.57 26 ALA C C 1
ATOM 7836 O O . ALA C 1 28 ? 123.516 184.892 6.764 1.00 62.28 26 ALA C O 1
ATOM 7838 N N . LEU C 1 29 ? 122.688 185.830 8.639 1.00 64.59 27 LEU C N 1
ATOM 7839 C CA . LEU C 1 29 ? 121.342 186.022 8.099 1.00 64.81 27 LEU C CA 1
ATOM 7840 C C . LEU C 1 29 ? 121.098 187.410 7.484 1.00 67.17 27 LEU C C 1
ATOM 7841 O O . LEU C 1 29 ? 119.949 187.810 7.273 1.00 67.84 27 LEU C O 1
ATOM 7846 N N . GLY C 1 30 ? 122.177 188.133 7.194 1.00 62.46 28 GLY C N 1
ATOM 7847 C CA . GLY C 1 30 ? 122.084 189.379 6.441 1.00 61.87 28 GLY C CA 1
ATOM 7848 C C . GLY C 1 30 ? 122.267 190.647 7.248 1.00 66.57 28 GLY C C 1
ATOM 7849 O O . GLY C 1 30 ? 122.944 191.576 6.796 1.00 67.69 28 GLY C O 1
ATOM 7850 N N . GLY C 1 31 ? 121.657 190.701 8.431 1.00 63.21 29 GLY C N 1
ATOM 7851 C CA . GLY C 1 31 ? 121.756 191.890 9.273 1.00 63.19 29 GLY C CA 1
ATOM 7852 C C . GLY C 1 31 ? 120.794 191.996 10.440 1.00 63.84 29 GLY C C 1
ATOM 7853 O O . GLY C 1 31 ? 121.173 192.485 11.502 1.00 67.82 29 GLY C O 1
ATOM 7854 N N . LYS C 1 32 ? 119.550 191.563 10.249 1.00 59.52 30 LYS C N 1
ATOM 7855 C CA . LYS C 1 32 ? 118.532 191.684 11.298 1.00 55.39 30 LYS C CA 1
ATOM 7856 C C . LYS C 1 32 ? 117.973 190.329 11.719 1.00 49.65 30 LYS C C 1
ATOM 7857 O O . LYS C 1 32 ? 117.739 189.458 10.881 1.00 50.30 30 LYS C O 1
ATOM 7863 N N . LEU C 1 33 ? 117.764 190.159 13.023 1.00 50.86 31 LEU C N 1
ATOM 7864 C CA . LEU C 1 33 ? 117.337 188.871 13.571 1.00 52.15 31 LEU C CA 1
ATOM 7865 C C . LEU C 1 33 ? 116.156 188.990 14.522 1.00 46.54 31 LEU C C 1
ATOM 7866 O O . LEU C 1 33 ? 116.157 189.821 15.433 1.00 47.55 31 LEU C O 1
ATOM 7871 N N . TYR C 1 34 ? 115.150 188.153 14.290 1.00 50.43 32 TYR C N 1
ATOM 7872 C CA . TYR C 1 34 ? 114.057 187.964 15.235 1.00 48.83 32 TYR C CA 1
ATOM 7873 C C . TYR C 1 34 ? 114.265 186.616 15.919 1.00 52.35 32 TYR C C 1
ATOM 7874 O O . TYR C 1 34 ? 114.266 185.566 15.270 1.00 54.54 32 TYR C O 1
ATOM 7883 N N . LEU C 1 35 ? 114.465 186.672 17.233 1.00 42.35 33 LEU C N 1
ATOM 7884 C CA . LEU C 1 35 ? 114.931 185.545 18.020 1.00 41.59 33 LEU C CA 1
ATOM 7885 C C . LEU C 1 35 ? 113.854 185.112 19.008 1.00 46.86 33 LEU C C 1
ATOM 7886 O O . LEU C 1 35 ? 113.524 185.849 19.940 1.00 45.32 33 LEU C O 1
ATOM 7891 N N . GLU C 1 36 ? 113.320 183.910 18.809 1.00 51.42 34 GLU C N 1
ATOM 7892 C CA . GLU C 1 36 ? 112.305 183.356 19.702 1.00 51.93 34 GLU C CA 1
ATOM 7893 C C . GLU C 1 36 ? 112.940 182.827 20.987 1.00 48.62 34 GLU C C 1
ATOM 7894 O O . GLU C 1 36 ? 113.806 181.957 20.937 1.00 50.90 34 GLU C O 1
ATOM 7900 N N . MET C 1 37 ? 112.507 183.357 22.129 1.00 52.46 35 MET C N 1
ATOM 7901 C CA . MET C 1 37 ? 112.944 182.859 23.434 1.00 54.78 35 MET C CA 1
ATOM 7902 C C . MET C 1 37 ? 111.891 181.922 24.006 1.00 66.35 35 MET C C 1
ATOM 7903 O O . MET C 1 37 ? 110.866 182.370 24.533 1.00 63.33 35 MET C O 1
ATOM 7908 N N . GLY C 1 38 ? 112.144 180.622 23.888 1.00 76.63 36 GLY C N 1
ATOM 7909 C CA . GLY C 1 38 ? 111.277 179.614 24.485 1.00 80.19 36 GLY C CA 1
ATOM 7910 C C . GLY C 1 38 ? 111.694 179.334 25.914 1.00 84.57 36 GLY C C 1
ATOM 7911 O O . GLY C 1 38 ? 112.863 179.031 26.180 1.00 89.48 36 GLY C O 1
ATOM 7912 N N . GLY C 1 39 ? 110.743 179.459 26.835 1.00 81.45 37 GLY C N 1
ATOM 7913 C CA . GLY C 1 39 ? 110.958 179.070 28.226 1.00 80.18 37 GLY C CA 1
ATOM 7914 C C . GLY C 1 39 ? 111.148 180.201 29.217 1.00 80.32 37 GLY C C 1
ATOM 7915 O O . GLY C 1 39 ? 110.938 181.373 28.896 1.00 81.91 37 GLY C O 1
ATOM 7916 N N . LYS C 1 40 ? 111.551 179.820 30.430 1.00 85.18 38 LYS C N 1
ATOM 7917 C CA . LYS C 1 40 ? 111.781 180.731 31.555 1.00 86.53 38 LYS C CA 1
ATOM 7918 C C . LYS C 1 40 ? 112.941 181.692 31.285 1.00 85.68 38 LYS C C 1
ATOM 7919 O O . LYS C 1 40 ? 114.048 181.260 30.961 1.00 85.10 38 LYS C O 1
ATOM 7925 N N . LEU C 1 41 ? 112.687 182.991 31.424 1.00 84.34 39 LEU C N 1
ATOM 7926 C CA . LEU C 1 41 ? 113.720 183.997 31.176 1.00 79.52 39 LEU C CA 1
ATOM 7927 C C . LEU C 1 41 ? 114.289 184.545 32.483 1.00 78.67 39 LEU C C 1
ATOM 7928 O O . LEU C 1 41 ? 115.506 184.641 32.645 1.00 78.16 39 LEU C O 1
ATOM 7933 N N . PHE C 1 42 ? 113.396 184.898 33.407 1.00 81.41 40 PHE C N 1
ATOM 7934 C CA . PHE C 1 42 ? 113.769 185.243 34.776 1.00 75.30 40 PHE C CA 1
ATOM 7935 C C . PHE C 1 42 ? 113.569 184.031 35.676 1.00 73.89 40 PHE C C 1
ATOM 7936 O O . PHE C 1 42 ? 112.758 183.149 35.371 1.00 76.50 40 PHE C O 1
ATOM 7944 N N . ASP C 1 43 ? 114.312 184.011 36.781 1.00 66.44 41 ASP C N 1
ATOM 7945 C CA . ASP C 1 43 ? 114.139 183.044 37.876 1.00 75.45 41 ASP C CA 1
ATOM 7946 C C . ASP C 1 43 ? 114.055 181.564 37.454 1.00 67.69 41 ASP C C 1
ATOM 7947 O O . ASP C 1 43 ? 113.175 180.828 37.901 1.00 69.05 41 ASP C O 1
ATOM 7952 N N . ASP C 1 44 ? 114.981 181.142 36.595 1.00 70.59 42 ASP C N 1
ATOM 7953 C CA . ASP C 1 44 ? 115.058 179.753 36.143 1.00 59.95 42 ASP C CA 1
ATOM 7954 C C . ASP C 1 44 ? 115.742 178.885 37.203 1.00 57.07 42 ASP C C 1
ATOM 7955 O O . ASP C 1 44 ? 116.943 178.593 37.110 1.00 61.72 42 ASP C O 1
ATOM 7960 N N . MET C 1 45 ? 114.962 178.462 38.196 1.00 53.60 43 MET C N 1
ATOM 7961 C CA . MET C 1 45 ? 115.481 177.667 39.310 1.00 51.71 43 MET C CA 1
ATOM 7962 C C . MET C 1 45 ? 115.897 176.251 38.888 1.00 56.06 43 MET C C 1
ATOM 7963 O O . MET C 1 45 ? 116.784 175.658 39.506 1.00 56.74 43 MET C O 1
ATOM 7968 N N . HIS C 1 46 ? 115.258 175.719 37.843 1.00 55.15 44 HIS C N 1
ATOM 7969 C CA . HIS C 1 46 ? 115.593 174.393 37.321 1.00 51.04 44 HIS C CA 1
ATOM 7970 C C . HIS C 1 46 ? 117.008 174.371 36.759 1.00 47.14 44 HIS C C 1
ATOM 7971 O O . HIS C 1 46 ? 117.829 173.552 37.173 1.00 48.33 44 HIS C O 1
ATOM 7978 N N . ALA C 1 47 ? 117.292 175.285 35.836 1.00 48.48 45 ALA C N 1
ATOM 7979 C CA . ALA C 1 47 ? 118.629 175.404 35.253 1.00 48.79 45 ALA C CA 1
ATOM 7980 C C . ALA C 1 47 ? 119.716 175.688 36.291 1.00 56.50 45 ALA C C 1
ATOM 7981 O O . ALA C 1 47 ? 120.863 175.280 36.101 1.00 64.25 45 ALA C O 1
ATOM 7983 N N . SER C 1 48 ? 119.354 176.364 37.385 1.00 53.29 46 SER C N 1
ATOM 7984 C CA . SER C 1 48 ? 120.311 176.672 38.454 1.00 52.66 46 SER C CA 1
ATOM 7985 C C . SER C 1 48 ? 120.708 175.438 39.261 1.00 48.23 46 SER C C 1
ATOM 7986 O O . SER C 1 48 ? 121.823 175.355 39.770 1.00 50.21 46 SER C O 1
ATOM 7989 N N . ARG C 1 49 ? 119.794 174.477 39.356 1.00 57.39 47 ARG C N 1
ATOM 7990 C CA . ARG C 1 49 ? 120.044 173.236 40.089 1.00 57.15 47 ARG C CA 1
ATOM 7991 C C . ARG C 1 49 ? 120.708 172.180 39.216 1.00 58.63 47 ARG C C 1
ATOM 7992 O O . ARG C 1 49 ? 121.483 171.365 39.707 1.00 65.38 47 ARG C O 1
ATOM 8000 N N . VAL C 1 50 ? 120.396 172.205 37.923 1.00 62.34 48 VAL C N 1
ATOM 8001 C CA . VAL C 1 50 ? 120.853 171.189 36.974 1.00 58.81 48 VAL C CA 1
ATOM 8002 C C . VAL C 1 50 ? 122.246 171.503 36.416 1.00 63.31 48 VAL C C 1
ATOM 8003 O O . VAL C 1 50 ? 123.070 170.601 36.225 1.00 57.07 48 VAL C O 1
ATOM 8007 N N . LEU C 1 51 ? 122.510 172.784 36.173 1.00 60.53 49 LEU C N 1
ATOM 8008 C CA . LEU C 1 51 ? 123.825 173.228 35.717 1.00 57.02 49 LEU C CA 1
ATOM 8009 C C . LEU C 1 51 ? 124.458 174.133 36.778 1.00 57.07 49 LEU C C 1
ATOM 8010 O O . LEU C 1 51 ? 124.358 175.356 36.685 1.00 61.34 49 LEU C O 1
ATOM 8015 N N . PRO C 1 52 ? 125.126 173.537 37.784 1.00 56.71 50 PRO C N 1
ATOM 8016 C CA . PRO C 1 52 ? 125.590 174.292 38.954 1.00 50.42 50 PRO C CA 1
ATOM 8017 C C . PRO C 1 52 ? 126.558 175.406 38.576 1.00 60.94 50 PRO C C 1
ATOM 8018 O O . PRO C 1 52 ? 127.637 175.137 38.023 1.00 54.99 50 PRO C O 1
ATOM 8022 N N . GLY C 1 53 ? 126.150 176.644 38.861 1.00 56.90 51 GLY C N 1
ATOM 8023 C CA . GLY C 1 53 ? 126.890 177.837 38.450 1.00 40.38 51 GLY C CA 1
ATOM 8024 C C . GLY C 1 53 ? 126.074 178.727 37.526 1.00 52.54 51 GLY C C 1
ATOM 8025 O O . GLY C 1 53 ? 126.332 179.931 37.425 1.00 58.54 51 GLY C O 1
ATOM 8026 N N . PHE C 1 54 ? 125.106 178.126 36.832 1.00 52.43 52 PHE C N 1
ATOM 8027 C CA . PHE C 1 54 ? 124.080 178.865 36.097 1.00 55.18 52 PHE C CA 1
ATOM 8028 C C . PHE C 1 54 ? 123.185 179.534 37.143 1.00 55.85 52 PHE C C 1
ATOM 8029 O O . PHE C 1 54 ? 122.580 178.852 37.962 1.00 62.53 52 PHE C O 1
ATOM 8037 N N . THR C 1 55 ? 123.137 180.864 37.137 1.00 53.13 53 THR C N 1
ATOM 8038 C CA . THR C 1 55 ? 122.285 181.617 38.062 1.00 53.98 53 THR C CA 1
ATOM 8039 C C . THR C 1 55 ? 120.860 181.688 37.516 1.00 55.93 53 THR C C 1
ATOM 8040 O O . THR C 1 55 ? 120.677 181.621 36.309 1.00 59.81 53 THR C O 1
ATOM 8044 N N . PRO C 1 56 ? 119.842 181.834 38.394 1.00 53.15 54 PRO C N 1
ATOM 8045 C CA . PRO C 1 56 ? 118.459 181.907 37.887 1.00 52.20 54 PRO C CA 1
ATOM 8046 C C . PRO C 1 56 ? 118.216 183.006 36.844 1.00 60.16 54 PRO C C 1
ATOM 8047 O O . PRO C 1 56 ? 117.368 182.832 35.967 1.00 63.32 54 PRO C O 1
ATOM 8051 N N . ASP C 1 57 ? 118.975 184.101 36.927 1.00 60.78 55 ASP C N 1
ATOM 8052 C CA . ASP C 1 57 ? 118.852 185.214 35.984 1.00 64.35 55 ASP C CA 1
ATOM 8053 C C . ASP C 1 57 ? 119.973 185.285 34.941 1.00 61.05 55 ASP C C 1
ATOM 8054 O O . ASP C 1 57 ? 120.170 186.331 34.320 1.00 59.84 55 ASP C O 1
ATOM 8059 N N . ASN C 1 58 ? 120.670 184.165 34.734 1.00 55.51 56 ASN C N 1
ATOM 8060 C CA . ASN C 1 58 ? 121.815 184.064 33.810 1.00 55.51 56 ASN C CA 1
ATOM 8061 C C . ASN C 1 58 ? 121.527 184.469 32.365 1.00 55.47 56 ASN C C 1
ATOM 8062 O O . ASN C 1 58 ? 122.404 184.999 31.680 1.00 51.58 56 ASN C O 1
ATOM 8067 N N . LYS C 1 59 ? 120.303 184.205 31.910 1.00 59.85 57 LYS C N 1
ATOM 8068 C CA . LYS C 1 59 ? 119.876 184.561 30.554 1.00 60.49 57 LYS C CA 1
ATOM 8069 C C . LYS C 1 59 ? 119.643 186.059 30.419 1.00 58.27 57 LYS C C 1
ATOM 8070 O O . LYS C 1 59 ? 119.877 186.638 29.354 1.00 62.35 57 LYS C O 1
ATOM 8076 N N . ILE C 1 60 ? 119.181 186.677 31.502 1.00 52.49 58 ILE C N 1
ATOM 8077 C CA . ILE C 1 60 ? 118.967 188.123 31.533 1.00 65.10 58 ILE C CA 1
ATOM 8078 C C . ILE C 1 60 ? 120.316 188.851 31.561 1.00 62.51 58 ILE C C 1
ATOM 8079 O O . ILE C 1 60 ? 120.504 189.853 30.863 1.00 52.02 58 ILE C O 1
ATOM 8084 N N . ALA C 1 61 ? 121.256 188.307 32.333 1.00 63.25 59 ALA C N 1
ATOM 8085 C CA . ALA C 1 61 ? 122.629 188.811 32.386 1.00 62.09 59 ALA C CA 1
ATOM 8086 C C . ALA C 1 61 ? 123.387 188.601 31.072 1.00 60.37 59 ALA C C 1
ATOM 8087 O O . ALA C 1 61 ? 124.316 189.349 30.776 1.00 64.27 59 ALA C O 1
ATOM 8089 N N . MET C 1 62 ? 122.986 187.590 30.296 1.00 59.17 60 MET C N 1
ATOM 8090 C CA . MET C 1 62 ? 123.520 187.360 28.945 1.00 49.94 60 MET C CA 1
ATOM 8091 C C . MET C 1 62 ? 123.085 188.457 27.982 1.00 52.05 60 MET C C 1
ATOM 8092 O O . MET C 1 62 ? 123.893 188.943 27.186 1.00 68.82 60 MET C O 1
ATOM 8097 N N . LEU C 1 63 ? 121.808 188.829 28.045 1.00 47.75 61 LEU C N 1
ATOM 8098 C CA . LEU C 1 63 ? 121.265 189.891 27.197 1.00 48.56 61 LEU C CA 1
ATOM 8099 C C . LEU C 1 63 ? 121.793 191.261 27.599 1.00 51.01 61 LEU C C 1
ATOM 8100 O O . LEU C 1 63 ? 121.985 192.130 26.745 1.00 52.99 61 LEU C O 1
ATOM 8105 N N . ASP C 1 64 ? 122.043 191.420 28.901 1.00 54.00 62 ASP C N 1
ATOM 8106 C CA . ASP C 1 64 ? 122.570 192.649 29.507 1.00 59.58 62 ASP C CA 1
ATOM 8107 C C . ASP C 1 64 ? 123.908 193.132 28.917 1.00 61.63 62 ASP C C 1
ATOM 8108 O O . ASP C 1 64 ? 124.177 194.337 28.886 1.00 66.47 62 ASP C O 1
ATOM 8113 N N . ARG C 1 65 ? 124.734 192.193 28.454 1.00 54.62 63 ARG C N 1
ATOM 8114 C CA . ARG C 1 65 ? 126.020 192.515 27.838 1.00 53.72 63 ARG C CA 1
ATOM 8115 C C . ARG C 1 65 ? 125.853 193.117 26.436 1.00 54.83 63 ARG C C 1
ATOM 8116 O O . ARG C 1 65 ? 126.701 193.889 25.980 1.00 53.46 63 ARG C O 1
ATOM 8124 N N . ILE C 1 66 ? 124.756 192.767 25.765 1.00 53.96 64 ILE C N 1
ATOM 8125 C CA . ILE C 1 66 ? 124.449 193.297 24.433 1.00 48.84 64 ILE C CA 1
ATOM 8126 C C . ILE C 1 66 ? 123.200 194.188 24.438 1.00 54.72 64 ILE C C 1
ATOM 8127 O O . ILE C 1 66 ? 122.548 194.371 23.403 1.00 56.76 64 ILE C O 1
ATOM 8132 N N . LYS C 1 67 ? 122.913 194.739 25.620 1.00 58.04 65 LYS C N 1
ATOM 8133 C CA . LYS C 1 67 ? 121.798 195.656 25.913 1.00 54.47 65 LYS C CA 1
ATOM 8134 C C . LYS C 1 67 ? 121.521 196.714 24.837 1.00 59.11 65 LYS C C 1
ATOM 8135 O O . LYS C 1 67 ? 120.374 196.899 24.423 1.00 64.50 65 LYS C O 1
ATOM 8141 N N . ASP C 1 68 ? 122.576 197.380 24.371 1.00 62.57 66 ASP C N 1
ATOM 8142 C CA . ASP C 1 68 ? 122.449 198.466 23.392 1.00 68.22 66 ASP C CA 1
ATOM 8143 C C . ASP C 1 68 ? 122.239 197.989 21.949 1.00 64.62 66 ASP C C 1
ATOM 8144 O O . ASP C 1 68 ? 122.165 198.805 21.025 1.00 61.18 66 ASP C O 1
ATOM 8149 N N . GLU C 1 69 ? 122.140 196.676 21.758 1.00 60.96 67 GLU C N 1
ATOM 8150 C CA . GLU C 1 69 ? 121.950 196.104 20.427 1.00 58.10 67 GLU C CA 1
ATOM 8151 C C . GLU C 1 69 ? 120.600 195.401 20.289 1.00 53.76 67 GLU C C 1
ATOM 8152 O O . GLU C 1 69 ? 120.196 195.054 19.177 1.00 44.91 67 GLU C O 1
ATOM 8158 N N . VAL C 1 70 ? 119.905 195.209 21.413 1.00 44.31 68 VAL C N 1
ATOM 8159 C CA . VAL C 1 70 ? 118.658 194.433 21.436 1.00 47.29 68 VAL C CA 1
ATOM 8160 C C . VAL C 1 70 ? 117.381 195.241 21.695 1.00 56.63 68 VAL C C 1
ATOM 8161 O O . VAL C 1 70 ? 117.421 196.319 22.293 1.00 61.70 68 VAL C O 1
ATOM 8165 N N . GLU C 1 71 ? 116.255 194.697 21.231 1.00 64.47 69 GLU C N 1
ATOM 8166 C CA . GLU C 1 71 ? 114.922 195.203 21.567 1.00 65.58 69 GLU C CA 1
ATOM 8167 C C . GLU C 1 71 ? 113.994 194.063 22.001 1.00 60.98 69 GLU C C 1
ATOM 8168 O O . GLU C 1 71 ? 113.822 193.081 21.276 1.00 56.24 69 GLU C O 1
ATOM 8174 N N . ILE C 1 72 ? 113.401 194.206 23.184 1.00 57.97 70 ILE C N 1
ATOM 8175 C CA . ILE C 1 72 ? 112.419 193.249 23.683 1.00 54.64 70 ILE C CA 1
ATOM 8176 C C . ILE C 1 72 ? 111.063 193.502 23.021 1.00 63.81 70 ILE C C 1
ATOM 8177 O O . ILE C 1 72 ? 110.556 194.628 23.016 1.00 67.37 70 ILE C O 1
ATOM 8182 N N . LEU C 1 73 ? 110.499 192.445 22.445 1.00 68.67 71 LEU C N 1
ATOM 8183 C CA . LEU C 1 73 ? 109.154 192.471 21.879 1.00 65.86 71 LEU C CA 1
ATOM 8184 C C . LEU C 1 73 ? 108.329 191.403 22.599 1.00 66.90 71 LEU C C 1
ATOM 8185 O O . LEU C 1 73 ? 108.800 190.278 22.790 1.00 63.90 71 LEU C O 1
ATOM 8190 N N . VAL C 1 74 ? 107.112 191.760 23.011 1.00 67.84 72 VAL C N 1
ATOM 8191 C CA . VAL C 1 74 ? 106.272 190.861 23.816 1.00 70.43 72 VAL C CA 1
ATOM 8192 C C . VAL C 1 74 ? 105.034 190.390 23.041 1.00 71.19 72 VAL C C 1
ATOM 8193 O O . VAL C 1 74 ? 104.301 191.203 22.476 1.00 72.99 72 VAL C O 1
ATOM 8197 N N . CYS C 1 75 ? 104.814 189.075 23.018 1.00 71.40 73 CYS C N 1
ATOM 8198 C CA . CYS C 1 75 ? 103.681 188.475 22.307 1.00 72.70 73 CYS C CA 1
ATOM 8199 C C . CYS C 1 75 ? 102.544 188.059 23.237 1.00 76.12 73 CYS C C 1
ATOM 8200 O O . CYS C 1 75 ? 102.785 187.540 24.326 1.00 65.34 73 CYS C O 1
ATOM 8203 N N . ILE C 1 76 ? 101.308 188.288 22.792 1.00 81.28 74 ILE C N 1
ATOM 8204 C CA . ILE C 1 76 ? 100.112 187.887 23.546 1.00 80.99 74 ILE C CA 1
ATOM 8205 C C . ILE C 1 76 ? 98.968 187.423 22.625 1.00 85.10 74 ILE C C 1
ATOM 8206 O O . ILE C 1 76 ? 98.562 188.134 21.699 1.00 83.06 74 ILE C O 1
ATOM 8211 N N . ASN C 1 77 ? 98.484 186.206 22.880 1.00 89.51 75 ASN C N 1
ATOM 8212 C CA . ASN C 1 77 ? 97.356 185.623 22.153 1.00 92.43 75 ASN C CA 1
ATOM 8213 C C . ASN C 1 77 ? 96.041 186.250 22.613 1.00 91.74 75 ASN C C 1
ATOM 8214 O O . ASN C 1 77 ? 95.856 186.503 23.808 1.00 92.53 75 ASN C O 1
ATOM 8219 N N . ALA C 1 78 ? 95.139 186.495 21.661 1.00 91.42 76 ALA C N 1
ATOM 8220 C CA . ALA C 1 78 ? 93.840 187.126 21.931 1.00 93.51 76 ALA C CA 1
ATOM 8221 C C . ALA C 1 78 ? 92.965 186.294 22.869 1.00 97.19 76 ALA C C 1
ATOM 8222 O O . ALA C 1 78 ? 92.320 186.835 23.769 1.00 96.77 76 ALA C O 1
ATOM 8224 N N . LYS C 1 79 ? 92.989 184.977 22.663 1.00 102.62 77 LYS C N 1
ATOM 8225 C CA . LYS C 1 79 ? 92.192 184.014 23.430 1.00 105.67 77 LYS C CA 1
ATOM 8226 C C . LYS C 1 79 ? 92.641 183.853 24.888 1.00 105.78 77 LYS C C 1
ATOM 8227 O O . LYS C 1 79 ? 91.877 183.364 25.723 1.00 107.73 77 LYS C O 1
ATOM 8233 N N . ASP C 1 80 ? 93.874 184.265 25.185 1.00 106.05 78 ASP C N 1
ATOM 8234 C CA . ASP C 1 80 ? 94.453 184.138 26.527 1.00 105.55 78 ASP C CA 1
ATOM 8235 C C . ASP C 1 80 ? 93.899 185.158 27.530 1.00 103.81 78 ASP C C 1
ATOM 8236 O O . ASP C 1 80 ? 93.967 184.942 28.744 1.00 101.23 78 ASP C O 1
ATOM 8241 N N . LEU C 1 81 ? 93.360 186.262 27.011 1.00 101.78 79 LEU C N 1
ATOM 8242 C CA . LEU C 1 81 ? 92.782 187.333 27.826 1.00 99.91 79 LEU C CA 1
ATOM 8243 C C . LEU C 1 81 ? 91.465 186.925 28.490 1.00 101.36 79 LEU C C 1
ATOM 8244 O O . LEU C 1 81 ? 91.328 186.988 29.715 1.00 98.45 79 LEU C O 1
ATOM 8249 N N . GLU C 1 82 ? 90.515 186.497 27.661 1.00 101.47 80 GLU C N 1
ATOM 8250 C CA . GLU C 1 82 ? 89.109 186.352 28.047 1.00 98.75 80 GLU C CA 1
ATOM 8251 C C . GLU C 1 82 ? 88.813 185.140 28.928 1.00 100.38 80 GLU C C 1
ATOM 8252 O O . GLU C 1 82 ? 87.819 185.131 29.656 1.00 102.09 80 GLU C O 1
ATOM 8258 N N . ARG C 1 83 ? 89.669 184.123 28.859 1.00 103.13 81 ARG C N 1
ATOM 8259 C CA . ARG C 1 83 ? 89.528 182.939 29.710 1.00 108.10 81 ARG C CA 1
ATOM 8260 C C . ARG C 1 83 ? 90.265 183.092 31.047 1.00 110.76 81 ARG C C 1
ATOM 8261 O O . ARG C 1 83 ? 90.195 182.199 31.900 1.00 110.78 81 ARG C O 1
ATOM 8269 N N . HIS C 1 84 ? 90.936 184.237 31.215 1.00 111.95 82 HIS C N 1
ATOM 8270 C CA . HIS C 1 84 ? 91.835 184.530 32.347 1.00 112.30 82 HIS C CA 1
ATOM 8271 C C . HIS C 1 84 ? 92.894 183.443 32.545 1.00 113.16 82 HIS C C 1
ATOM 8272 O O . HIS C 1 84 ? 93.052 182.900 33.645 1.00 112.72 82 HIS C O 1
ATOM 8279 N N . LYS C 1 85 ? 93.596 183.137 31.453 1.00 110.37 83 LYS C N 1
ATOM 8280 C CA . LYS C 1 85 ? 94.632 182.107 31.403 1.00 110.18 83 LYS C CA 1
ATOM 8281 C C . LYS C 1 85 ? 95.733 182.415 32.421 1.00 110.97 83 LYS C C 1
ATOM 8282 O O . LYS C 1 85 ? 96.139 183.569 32.568 1.00 114.51 83 LYS C O 1
ATOM 8288 N N . ILE C 1 86 ? 96.191 181.387 33.134 1.00 110.61 84 ILE C N 1
ATOM 8289 C CA . ILE C 1 86 ? 97.030 181.588 34.325 1.00 109.95 84 ILE C CA 1
ATOM 8290 C C . ILE C 1 86 ? 98.353 180.814 34.356 1.00 108.97 84 ILE C C 1
ATOM 8291 O O . ILE C 1 86 ? 98.573 179.892 33.569 1.00 111.53 84 ILE C O 1
ATOM 8296 N N . ARG C 1 87 ? 99.224 181.233 35.274 1.00 108.18 85 ARG C N 1
ATOM 8297 C CA . ARG C 1 87 ? 100.424 180.503 35.679 1.00 106.25 85 ARG C CA 1
ATOM 8298 C C . ARG C 1 87 ? 100.775 180.997 37.085 1.00 105.44 85 ARG C C 1
ATOM 8299 O O . ARG C 1 87 ? 100.686 182.197 37.363 1.00 108.84 85 ARG C O 1
ATOM 8307 N N . ALA C 1 88 ? 101.160 180.075 37.967 1.00 99.97 86 ALA C N 1
ATOM 8308 C CA . ALA C 1 88 ? 101.435 180.401 39.370 1.00 98.44 86 ALA C CA 1
ATOM 8309 C C . ALA C 1 88 ? 102.725 181.205 39.562 1.00 96.56 86 ALA C C 1
ATOM 8310 O O . ALA C 1 88 ? 103.804 180.648 39.772 1.00 93.03 86 ALA C O 1
ATOM 8312 N N . ILE C 1 92 ? 100.042 184.931 39.246 1.00 101.99 90 ILE C N 1
ATOM 8313 C CA . ILE C 1 92 ? 98.832 185.642 38.827 1.00 112.53 90 ILE C CA 1
ATOM 8314 C C . ILE C 1 92 ? 98.351 185.189 37.438 1.00 110.66 90 ILE C C 1
ATOM 8315 O O . ILE C 1 92 ? 98.323 183.990 37.156 1.00 111.59 90 ILE C O 1
ATOM 8320 N N . SER C 1 93 ? 97.978 186.144 36.585 1.00 107.21 91 SER C N 1
ATOM 8321 C CA . SER C 1 93 ? 97.395 185.843 35.278 1.00 107.31 91 SER C CA 1
ATOM 8322 C C . SER C 1 93 ? 98.228 186.360 34.100 1.00 110.33 91 SER C C 1
ATOM 8323 O O . SER C 1 93 ? 99.184 187.118 34.287 1.00 112.09 91 SER C O 1
ATOM 8326 N N . TYR C 1 94 ? 97.841 185.945 32.890 1.00 113.87 92 TYR C N 1
ATOM 8327 C CA . TYR C 1 94 ? 98.434 186.415 31.625 1.00 113.43 92 TYR C CA 1
ATOM 8328 C C . TYR C 1 94 ? 98.062 187.871 31.333 1.00 114.35 92 TYR C C 1
ATOM 8329 O O . TYR C 1 94 ? 98.673 188.515 30.473 1.00 113.06 92 TYR C O 1
ATOM 8338 N N . GLU C 1 95 ? 97.041 188.360 32.039 1.00 117.56 93 GLU C N 1
ATOM 8339 C CA . GLU C 1 95 ? 96.551 189.734 31.943 1.00 116.79 93 GLU C CA 1
ATOM 8340 C C . GLU C 1 95 ? 97.626 190.738 32.365 1.00 118.26 93 GLU C C 1
ATOM 8341 O O . GLU C 1 95 ? 97.988 191.632 31.594 1.00 115.54 93 GLU C O 1
ATOM 8347 N N . GLU C 1 96 ? 98.136 190.563 33.584 1.00 118.15 94 GLU C N 1
ATOM 8348 C CA . GLU C 1 96 ? 99.078 191.498 34.195 1.00 115.24 94 GLU C CA 1
ATOM 8349 C C . GLU C 1 96 ? 100.541 191.135 33.915 1.00 110.22 94 GLU C C 1
ATOM 8350 O O . GLU C 1 96 ? 101.443 191.914 34.228 1.00 108.19 94 GLU C O 1
ATOM 8356 N N . ASP C 1 97 ? 100.776 189.962 33.329 1.00 104.61 95 ASP C N 1
ATOM 8357 C CA . ASP C 1 97 ? 102.145 189.493 33.100 1.00 99.87 95 ASP C CA 1
ATOM 8358 C C . ASP C 1 97 ? 102.866 190.226 31.962 1.00 99.10 95 ASP C C 1
ATOM 8359 O O . ASP C 1 97 ? 104.093 190.347 31.988 1.00 103.69 95 ASP C O 1
ATOM 8364 N N . VAL C 1 98 ? 102.109 190.710 30.977 1.00 94.11 96 VAL C N 1
ATOM 8365 C CA . VAL C 1 98 ? 102.658 191.587 29.933 1.00 93.93 96 VAL C CA 1
ATOM 8366 C C . VAL C 1 98 ? 102.986 192.954 30.551 1.00 100.19 96 VAL C C 1
ATOM 8367 O O . VAL C 1 98 ? 103.988 193.583 30.204 1.00 100.09 96 VAL C O 1
ATOM 8371 N N . LEU C 1 99 ? 102.148 193.382 31.495 1.00 105.43 97 LEU C N 1
ATOM 8372 C CA . LEU C 1 99 ? 102.378 194.599 32.279 1.00 108.10 97 LEU C CA 1
ATOM 8373 C C . LEU C 1 99 ? 103.519 194.435 33.295 1.00 103.28 97 LEU C C 1
ATOM 8374 O O . LEU C 1 99 ? 104.111 195.426 33.729 1.00 102.91 97 LEU C O 1
ATOM 8379 N N . ARG C 1 100 ? 103.816 193.188 33.668 1.00 99.99 98 ARG C N 1
ATOM 8380 C CA . ARG C 1 100 ? 104.909 192.880 34.596 1.00 98.35 98 ARG C CA 1
ATOM 8381 C C . ARG C 1 100 ? 106.250 192.659 33.880 1.00 95.68 98 ARG C C 1
ATOM 8382 O O . ARG C 1 100 ? 107.301 192.994 34.424 1.00 89.24 98 ARG C O 1
ATOM 8390 N N . LEU C 1 101 ? 106.209 192.104 32.668 1.00 96.86 99 LEU C N 1
ATOM 8391 C CA . LEU C 1 101 ? 107.416 191.910 31.852 1.00 95.23 99 LEU C CA 1
ATOM 8392 C C . LEU C 1 101 ? 108.034 193.234 31.405 1.00 89.87 99 LEU C C 1
ATOM 8393 O O . LEU C 1 101 ? 109.238 193.441 31.562 1.00 89.79 99 LEU C O 1
ATOM 8398 N N . VAL C 1 102 ? 107.197 194.118 30.860 1.00 87.62 100 VAL C N 1
ATOM 8399 C CA . VAL C 1 102 ? 107.632 195.404 30.304 1.00 84.06 100 VAL C CA 1
ATOM 8400 C C . VAL C 1 102 ? 108.323 196.292 31.348 1.00 86.82 100 VAL C C 1
ATOM 8401 O O . VAL C 1 102 ? 109.412 196.817 31.091 1.00 90.43 100 VAL C O 1
ATOM 8405 N N . ASP C 1 103 ? 107.721 196.425 32.529 1.00 88.24 101 ASP C N 1
ATOM 8406 C CA . ASP C 1 103 ? 108.276 197.308 33.562 1.00 93.74 101 ASP C CA 1
ATOM 8407 C C . ASP C 1 103 ? 109.463 196.719 34.348 1.00 91.09 101 ASP C C 1
ATOM 8408 O O . ASP C 1 103 ? 110.202 197.459 35.004 1.00 93.20 101 ASP C O 1
ATOM 8413 N N . VAL C 1 104 ? 109.647 195.399 34.270 1.00 86.16 102 VAL C N 1
ATOM 8414 C CA . VAL C 1 104 ? 110.797 194.743 34.909 1.00 80.53 102 VAL C CA 1
ATOM 8415 C C . VAL C 1 104 ? 112.033 194.701 33.985 1.00 76.63 102 VAL C C 1
ATOM 8416 O O . VAL C 1 104 ? 113.168 194.645 34.463 1.00 78.72 102 VAL C O 1
ATOM 8420 N N . PHE C 1 105 ? 111.802 194.747 32.672 1.00 66.94 103 PHE C N 1
ATOM 8421 C CA . PHE C 1 105 ? 112.881 194.838 31.689 1.00 70.88 103 PHE C CA 1
ATOM 8422 C C . PHE C 1 105 ? 113.491 196.239 31.665 1.00 76.60 103 PHE C C 1
ATOM 8423 O O . PHE C 1 105 ? 114.693 196.399 31.434 1.00 82.56 103 PHE C O 1
ATOM 8431 N N . ARG C 1 106 ? 112.656 197.248 31.903 1.00 76.59 104 ARG C N 1
ATOM 8432 C CA . ARG C 1 106 ? 113.093 198.643 31.886 1.00 71.83 104 ARG C CA 1
ATOM 8433 C C . ARG C 1 106 ? 113.849 199.040 33.153 1.00 71.39 104 ARG C C 1
ATOM 8434 O O . ARG C 1 106 ? 114.528 200.068 33.167 1.00 69.95 104 ARG C O 1
ATOM 8442 N N . ASP C 1 107 ? 113.722 198.228 34.206 1.00 73.08 105 ASP C N 1
ATOM 8443 C CA . ASP C 1 107 ? 114.460 198.416 35.460 1.00 79.90 105 ASP C CA 1
ATOM 8444 C C . ASP C 1 107 ? 115.969 198.375 35.237 1.00 84.06 105 ASP C C 1
ATOM 8445 O O . ASP C 1 107 ? 116.708 199.205 35.771 1.00 84.13 105 ASP C O 1
ATOM 8450 N N . ARG C 1 108 ? 116.409 197.405 34.441 1.00 87.98 106 ARG C N 1
ATOM 8451 C CA . ARG C 1 108 ? 117.815 197.270 34.072 1.00 88.61 106 ARG C CA 1
ATOM 8452 C C . ARG C 1 108 ? 118.181 198.131 32.864 1.00 87.08 106 ARG C C 1
ATOM 8453 O O . ARG C 1 108 ? 119.363 198.369 32.602 1.00 97.39 106 ARG C O 1
ATOM 8461 N N . GLY C 1 109 ? 117.166 198.599 32.141 1.00 72.24 107 GLY C N 1
ATOM 8462 C CA . GLY C 1 109 ? 117.371 199.559 31.063 1.00 64.02 107 GLY C CA 1
ATOM 8463 C C . GLY C 1 109 ? 117.345 198.983 29.661 1.00 63.32 107 GLY C C 1
ATOM 8464 O O . GLY C 1 109 ? 118.052 199.467 28.773 1.00 62.13 107 GLY C O 1
ATOM 8465 N N . PHE C 1 110 ? 116.532 197.950 29.456 1.00 61.70 108 PHE C N 1
ATOM 8466 C CA . PHE C 1 110 ? 116.306 197.408 28.118 1.00 64.56 108 PHE C CA 1
ATOM 8467 C C . PHE C 1 110 ? 115.311 198.277 27.341 1.00 63.68 108 PHE C C 1
ATOM 8468 O O . PHE C 1 110 ? 114.470 198.957 27.937 1.00 62.77 108 PHE C O 1
ATOM 8476 N N . LEU C 1 111 ? 115.414 198.259 26.015 1.00 60.53 109 LEU C N 1
ATOM 8477 C CA . LEU C 1 111 ? 114.452 198.961 25.172 1.00 66.51 109 LEU C CA 1
ATOM 8478 C C . LEU C 1 111 ? 113.226 198.082 24.930 1.00 69.53 109 LEU C C 1
ATOM 8479 O O . LEU C 1 111 ? 113.314 197.033 24.286 1.00 71.80 109 LEU C O 1
ATOM 8484 N N . VAL C 1 112 ? 112.089 198.506 25.480 1.00 72.24 110 VAL C N 1
ATOM 8485 C CA . VAL C 1 112 ? 110.806 197.834 25.262 1.00 66.49 110 VAL C CA 1
ATOM 8486 C C . VAL C 1 112 ? 109.783 198.841 24.736 1.00 63.60 110 VAL C C 1
ATOM 8487 O O . VAL C 1 112 ? 109.236 199.637 25.505 1.00 56.61 110 VAL C O 1
ATOM 8491 N N . GLU C 1 113 ? 109.536 198.813 23.427 1.00 61.42 111 GLU C N 1
ATOM 8492 C CA . GLU C 1 113 ? 108.514 199.680 22.830 1.00 60.34 111 GLU C CA 1
ATOM 8493 C C . GLU C 1 113 ? 107.551 198.962 21.866 1.00 55.26 111 GLU C C 1
ATOM 8494 O O . GLU C 1 113 ? 106.764 199.607 21.170 1.00 66.13 111 GLU C O 1
ATOM 8500 N N . HIS C 1 114 ? 107.592 197.630 21.853 1.00 59.30 112 HIS C N 1
ATOM 8501 C CA . HIS C 1 114 ? 106.695 196.848 20.998 1.00 52.83 112 HIS C CA 1
ATOM 8502 C C . HIS C 1 114 ? 106.018 195.654 21.664 1.00 54.29 112 HIS C C 1
ATOM 8503 O O . HIS C 1 114 ? 106.665 194.831 22.319 1.00 49.34 112 HIS C O 1
ATOM 8510 N N . VAL C 1 115 ? 104.698 195.593 21.494 1.00 61.65 113 VAL C N 1
ATOM 8511 C CA . VAL C 1 115 ? 103.879 194.449 21.886 1.00 66.00 113 VAL C CA 1
ATOM 8512 C C . VAL C 1 115 ? 103.004 194.074 20.691 1.00 67.64 113 VAL C C 1
ATOM 8513 O O . VAL C 1 115 ? 102.267 194.914 20.173 1.00 69.18 113 VAL C O 1
ATOM 8517 N N . VAL C 1 116 ? 103.100 192.822 20.245 1.00 69.87 114 VAL C N 1
ATOM 8518 C CA . VAL C 1 116 ? 102.311 192.353 19.103 1.00 74.38 114 VAL C CA 1
ATOM 8519 C C . VAL C 1 116 ? 101.080 191.553 19.544 1.00 80.46 114 VAL C C 1
ATOM 8520 O O . VAL C 1 116 ? 101.199 190.553 20.262 1.00 77.76 114 VAL C O 1
ATOM 8524 N N . LEU C 1 117 ? 99.907 192.020 19.111 1.00 85.60 115 LEU C N 1
ATOM 8525 C CA . LEU C 1 117 ? 98.633 191.341 19.344 1.00 84.00 115 LEU C CA 1
ATOM 8526 C C . LEU C 1 117 ? 98.393 190.261 18.284 1.00 84.25 115 LEU C C 1
ATOM 8527 O O . LEU C 1 117 ? 98.050 190.567 17.137 1.00 75.81 115 LEU C O 1
ATOM 8532 N N . THR C 1 118 ? 98.580 189.003 18.679 1.00 85.77 116 THR C N 1
ATOM 8533 C CA . THR C 1 118 ? 98.390 187.862 17.781 1.00 85.64 116 THR C CA 1
ATOM 8534 C C . THR C 1 118 ? 96.985 187.281 17.912 1.00 92.68 116 THR C C 1
ATOM 8535 O O . THR C 1 118 ? 96.352 187.413 18.967 1.00 93.13 116 THR C O 1
ATOM 8539 N N . GLN C 1 119 ? 96.526 186.641 16.832 1.00 99.66 117 GLN C N 1
ATOM 8540 C CA . GLN C 1 119 ? 95.187 186.038 16.708 1.00 105.88 117 GLN C CA 1
ATOM 8541 C C . GLN C 1 119 ? 94.086 187.100 16.774 1.00 104.13 117 GLN C C 1
ATOM 8542 O O . GLN C 1 119 ? 92.898 186.797 16.666 1.00 104.97 117 GLN C O 1
ATOM 8548 N N . ASN C 1 122 ? 88.401 191.149 15.528 1.00 58.67 120 ASN C N 1
ATOM 8549 C CA . ASN C 1 122 ? 88.421 192.551 15.131 1.00 71.86 120 ASN C CA 1
ATOM 8550 C C . ASN C 1 122 ? 87.736 193.450 16.155 1.00 76.45 120 ASN C C 1
ATOM 8551 O O . ASN C 1 122 ? 88.391 194.046 17.009 1.00 78.67 120 ASN C O 1
ATOM 8556 N N . ASP C 1 123 ? 86.413 193.542 16.062 1.00 82.79 121 ASP C N 1
ATOM 8557 C CA . ASP C 1 123 ? 85.625 194.297 17.035 1.00 89.96 121 ASP C CA 1
ATOM 8558 C C . ASP C 1 123 ? 85.589 193.575 18.378 1.00 95.46 121 ASP C C 1
ATOM 8559 O O . ASP C 1 123 ? 84.787 192.658 18.573 1.00 104.06 121 ASP C O 1
ATOM 8564 N N . ASN C 1 124 ? 86.466 193.981 19.294 1.00 93.49 122 ASN C N 1
ATOM 8565 C CA . ASN C 1 124 ? 86.493 193.420 20.645 1.00 94.26 122 ASN C CA 1
ATOM 8566 C C . ASN C 1 124 ? 86.429 194.502 21.720 1.00 97.09 122 ASN C C 1
ATOM 8567 O O . ASN C 1 124 ? 87.054 195.556 21.585 1.00 96.33 122 ASN C O 1
ATOM 8572 N N . ARG C 1 125 ? 85.675 194.235 22.785 1.00 100.38 123 ARG C N 1
ATOM 8573 C CA . ARG C 1 125 ? 85.367 195.258 23.793 1.00 102.94 123 ARG C CA 1
ATOM 8574 C C . ARG C 1 125 ? 86.497 195.541 24.798 1.00 104.43 123 ARG C C 1
ATOM 8575 O O . ARG C 1 125 ? 86.707 196.694 25.181 1.00 107.83 123 ARG C O 1
ATOM 8583 N N . LEU C 1 126 ? 87.215 194.496 25.212 1.00 102.42 124 LEU C N 1
ATOM 8584 C CA . LEU C 1 126 ? 88.344 194.643 26.142 1.00 100.63 124 LEU C CA 1
ATOM 8585 C C . LEU C 1 126 ? 89.710 194.598 25.446 1.00 96.77 124 LEU C C 1
ATOM 8586 O O . LEU C 1 126 ? 90.732 194.916 26.061 1.00 94.02 124 LEU C O 1
ATOM 8591 N N . ALA C 1 127 ? 89.724 194.208 24.172 1.00 93.84 125 ALA C N 1
ATOM 8592 C CA . ALA C 1 127 ? 90.970 194.145 23.403 1.00 94.02 125 ALA C CA 1
ATOM 8593 C C . ALA C 1 127 ? 91.303 195.464 22.704 1.00 92.17 125 ALA C C 1
ATOM 8594 O O . ALA C 1 127 ? 92.474 195.758 22.461 1.00 90.92 125 ALA C O 1
ATOM 8596 N N . LEU C 1 128 ? 90.275 196.248 22.381 1.00 91.13 126 LEU C N 1
ATOM 8597 C CA . LEU C 1 128 ? 90.465 197.615 21.892 1.00 90.58 126 LEU C CA 1
ATOM 8598 C C . LEU C 1 128 ? 90.893 198.544 23.030 1.00 91.37 126 LEU C C 1
ATOM 8599 O O . LEU C 1 128 ? 91.575 199.544 22.801 1.00 88.25 126 LEU C O 1
ATOM 8604 N N . ALA C 1 129 ? 90.484 198.196 24.252 1.00 93.43 127 ALA C N 1
ATOM 8605 C CA . ALA C 1 129 ? 90.834 198.946 25.462 1.00 92.25 127 ALA C CA 1
ATOM 8606 C C . ALA C 1 129 ? 92.215 198.571 26.011 1.00 89.40 127 ALA C C 1
ATOM 8607 O O . ALA C 1 129 ? 92.782 199.295 26.836 1.00 87.78 127 ALA C O 1
ATOM 8609 N N . PHE C 1 130 ? 92.745 197.438 25.557 1.00 87.00 128 PHE C N 1
ATOM 8610 C CA . PHE C 1 130 ? 94.090 197.010 25.930 1.00 82.59 128 PHE C CA 1
ATOM 8611 C C . PHE C 1 130 ? 95.142 197.731 25.085 1.00 78.53 128 PHE C C 1
ATOM 8612 O O . PHE C 1 130 ? 96.257 197.957 25.549 1.00 83.66 128 PHE C O 1
ATOM 8620 N N . ILE C 1 131 ? 94.774 198.076 23.849 1.00 73.45 129 ILE C N 1
ATOM 8621 C CA . ILE C 1 131 ? 95.567 198.951 22.975 1.00 77.87 129 ILE C CA 1
ATOM 8622 C C . ILE C 1 131 ? 95.851 200.286 23.676 1.00 83.38 129 ILE C C 1
ATOM 8623 O O . ILE C 1 131 ? 97.006 200.707 23.788 1.00 81.56 129 ILE C O 1
ATOM 8628 N N . GLU C 1 132 ? 94.780 200.918 24.163 1.00 91.93 130 GLU C N 1
ATOM 8629 C CA . GLU C 1 132 ? 94.829 202.216 24.850 1.00 93.60 130 GLU C CA 1
ATOM 8630 C C . GLU C 1 132 ? 95.538 202.202 26.209 1.00 94.78 130 GLU C C 1
ATOM 8631 O O . GLU C 1 132 ? 95.973 203.250 26.691 1.00 98.82 130 GLU C O 1
ATOM 8637 N N . ARG C 1 133 ? 95.637 201.026 26.826 1.00 89.50 131 ARG C N 1
ATOM 8638 C CA . ARG C 1 133 ? 96.399 200.861 28.062 1.00 88.50 131 ARG C CA 1
ATOM 8639 C C . ARG C 1 133 ? 97.907 200.902 27.773 1.00 90.07 131 ARG C C 1
ATOM 8640 O O . ARG C 1 133 ? 98.683 201.449 28.564 1.00 94.69 131 ARG C O 1
ATOM 8648 N N . LEU C 1 134 ? 98.306 200.342 26.630 1.00 86.51 132 LEU C N 1
ATOM 8649 C CA . LEU C 1 134 ? 99.714 200.297 26.223 1.00 84.14 132 LEU C CA 1
ATOM 8650 C C . LEU C 1 134 ? 100.234 201.660 25.757 1.00 81.61 132 LEU C C 1
ATOM 8651 O O . LEU C 1 134 ? 101.329 202.076 26.137 1.00 80.08 132 LEU C O 1
ATOM 8656 N N . GLN C 1 135 ? 99.436 202.348 24.943 1.00 81.23 133 GLN C N 1
ATOM 8657 C CA . GLN C 1 135 ? 99.815 203.644 24.370 1.00 84.97 133 GLN C CA 1
ATOM 8658 C C . GLN C 1 135 ? 99.887 204.772 25.404 1.00 87.45 133 GLN C C 1
ATOM 8659 O O . GLN C 1 135 ? 100.665 205.714 25.240 1.00 84.84 133 GLN C O 1
ATOM 8665 N N . ARG C 1 136 ? 99.083 204.665 26.463 1.00 96.34 134 ARG C N 1
ATOM 8666 C CA . ARG C 1 136 ? 99.071 205.659 27.544 1.00 98.02 134 ARG C CA 1
ATOM 8667 C C . ARG C 1 136 ? 100.261 205.496 28.501 1.00 97.29 134 ARG C C 1
ATOM 8668 O O . ARG C 1 136 ? 100.583 206.415 29.259 1.00 100.28 134 ARG C O 1
ATOM 8676 N N . LEU C 1 137 ? 100.900 204.326 28.466 1.00 89.58 135 LEU C N 1
ATOM 8677 C CA . LEU C 1 137 ? 102.071 204.057 29.302 1.00 83.73 135 LEU C CA 1
ATOM 8678 C C . LEU C 1 137 ? 103.325 203.738 28.472 1.00 78.65 135 LEU C C 1
ATOM 8679 O O . LEU C 1 137 ? 104.328 203.253 29.002 1.00 75.25 135 LEU C O 1
ATOM 8684 N N . GLY C 1 138 ? 103.249 204.017 27.171 1.00 74.45 136 GLY C N 1
ATOM 8685 C CA . GLY C 1 138 ? 104.430 204.114 26.313 1.00 69.19 136 GLY C CA 1
ATOM 8686 C C . GLY C 1 138 ? 104.924 202.870 25.600 1.00 69.54 136 GLY C C 1
ATOM 8687 O O . GLY C 1 138 ? 106.122 202.588 25.620 1.00 78.31 136 GLY C O 1
ATOM 8688 N N . ILE C 1 139 ? 104.012 202.132 24.968 1.00 67.60 137 ILE C N 1
ATOM 8689 C CA . ILE C 1 139 ? 104.374 201.000 24.094 1.00 58.43 137 ILE C CA 1
ATOM 8690 C C . ILE C 1 139 ? 103.486 200.907 22.847 1.00 59.22 137 ILE C C 1
ATOM 8691 O O . ILE C 1 139 ? 102.266 200.744 22.948 1.00 59.12 137 ILE C O 1
ATOM 8696 N N . LYS C 1 140 ? 104.116 201.024 21.678 1.00 60.44 138 LYS C N 1
ATOM 8697 C CA . LYS C 1 140 ? 103.436 200.902 20.385 1.00 61.82 138 LYS C CA 1
ATOM 8698 C C . LYS C 1 140 ? 103.002 199.459 20.137 1.00 66.92 138 LYS C C 1
ATOM 8699 O O . LYS C 1 140 ? 103.670 198.519 20.578 1.00 73.72 138 LYS C O 1
ATOM 8705 N N . VAL C 1 141 ? 101.887 199.290 19.431 1.00 64.73 139 VAL C N 1
ATOM 8706 C CA . VAL C 1 141 ? 101.272 197.968 19.281 1.00 64.08 139 VAL C CA 1
ATOM 8707 C C . VAL C 1 141 ? 100.935 197.603 17.830 1.00 62.76 139 VAL C C 1
ATOM 8708 O O . VAL C 1 141 ? 100.270 198.360 17.118 1.00 54.34 139 VAL C O 1
ATOM 8712 N N . SER C 1 142 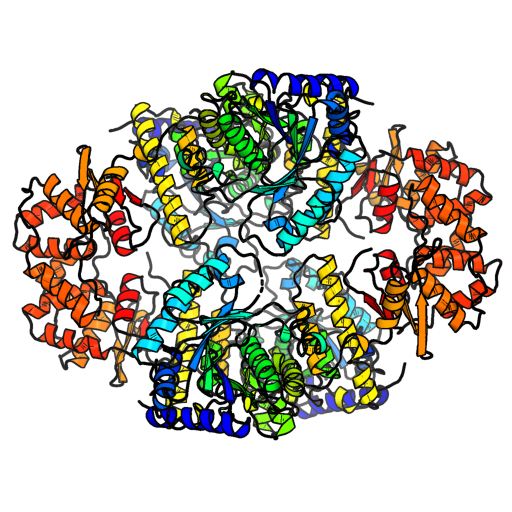? 101.427 196.442 17.402 1.00 65.54 140 SER C N 1
ATOM 8713 C CA . SER C 1 142 ? 101.104 195.894 16.090 1.00 69.99 140 SER C CA 1
ATOM 8714 C C . SER C 1 142 ? 99.975 194.872 16.202 1.00 71.96 140 SER C C 1
ATOM 8715 O O . SER C 1 142 ? 99.840 194.191 17.224 1.00 69.68 140 SER C O 1
ATOM 8718 N N . ARG C 1 143 ? 99.170 194.775 15.145 1.00 72.78 141 ARG C N 1
ATOM 8719 C CA . ARG C 1 143 ? 98.007 193.887 15.123 1.00 68.23 141 ARG C CA 1
ATOM 8720 C C . ARG C 1 143 ? 98.158 192.775 14.086 1.00 66.56 141 ARG C C 1
ATOM 8721 O O . ARG C 1 143 ? 98.337 193.039 12.885 1.00 50.98 141 ARG C O 1
ATOM 8729 N N . HIS C 1 144 ? 98.081 191.534 14.569 1.00 69.13 142 HIS C N 1
ATOM 8730 C CA . HIS C 1 144 ? 98.274 190.346 13.739 1.00 75.85 142 HIS C CA 1
ATOM 8731 C C . HIS C 1 144 ? 97.030 189.454 13.726 1.00 77.03 142 HIS C C 1
ATOM 8732 O O . HIS C 1 144 ? 96.472 189.125 14.781 1.00 71.03 142 HIS C O 1
ATOM 8739 N N . ARG C 1 145 ? 96.616 189.038 12.533 1.00 82.38 143 ARG C N 1
ATOM 8740 C CA . ARG C 1 145 ? 95.358 188.316 12.364 1.00 89.98 143 ARG C CA 1
ATOM 8741 C C . ARG C 1 145 ? 95.555 186.803 12.262 1.00 95.64 143 ARG C C 1
ATOM 8742 O O . ARG C 1 145 ? 96.683 186.312 12.231 1.00 96.99 143 ARG C O 1
ATOM 8750 N N . VAL C 1 146 ? 94.443 186.075 12.210 1.00 101.80 144 VAL C N 1
ATOM 8751 C CA . VAL C 1 146 ? 94.458 184.621 12.049 1.00 101.50 144 VAL C CA 1
ATOM 8752 C C . VAL C 1 146 ? 94.437 184.289 10.556 1.00 104.24 144 VAL C C 1
ATOM 8753 O O . VAL C 1 146 ? 93.692 184.902 9.785 1.00 100.63 144 VAL C O 1
ATOM 8757 N N . ILE C 1 147 ? 95.255 183.318 10.158 1.00 107.57 145 ILE C N 1
ATOM 8758 C CA . ILE C 1 147 ? 95.425 182.962 8.746 1.00 108.47 145 ILE C CA 1
ATOM 8759 C C . ILE C 1 147 ? 94.563 181.744 8.382 1.00 111.30 145 ILE C C 1
ATOM 8760 O O . ILE C 1 147 ? 94.579 180.745 9.105 1.00 116.61 145 ILE C O 1
ATOM 8765 N N . PRO C 1 148 ? 93.784 181.836 7.280 1.00 109.35 146 PRO C N 1
ATOM 8766 C CA . PRO C 1 148 ? 93.104 180.657 6.727 1.00 108.20 146 PRO C CA 1
ATOM 8767 C C . PRO C 1 148 ? 94.097 179.580 6.270 1.00 109.04 146 PRO C C 1
ATOM 8768 O O . PRO C 1 148 ? 94.776 179.741 5.249 1.00 108.88 146 PRO C O 1
ATOM 8772 N N . GLY C 1 149 ? 94.178 178.498 7.043 1.00 109.45 147 GLY C N 1
ATOM 8773 C CA . GLY C 1 149 ? 95.185 177.457 6.835 1.00 110.89 147 GLY C CA 1
ATOM 8774 C C . GLY C 1 149 ? 96.510 177.885 7.435 1.00 110.61 147 GLY C C 1
ATOM 8775 O O . GLY C 1 149 ? 97.313 178.543 6.768 1.00 110.60 147 GLY C O 1
ATOM 8776 N N . TYR C 1 150 ? 96.733 177.505 8.694 1.00 111.33 148 TYR C N 1
ATOM 8777 C CA . TYR C 1 150 ? 97.865 178.009 9.494 1.00 113.91 148 TYR C CA 1
ATOM 8778 C C . TYR C 1 150 ? 99.256 177.511 9.044 1.00 112.33 148 TYR C C 1
ATOM 8779 O O . TYR C 1 150 ? 100.110 178.338 8.718 1.00 112.06 148 TYR C O 1
ATOM 8788 N N . PRO C 1 151 ? 99.505 176.178 9.040 1.00 109.61 149 PRO C N 1
ATOM 8789 C CA . PRO C 1 151 ? 100.805 175.792 8.492 1.00 105.06 149 PRO C CA 1
ATOM 8790 C C . PRO C 1 151 ? 100.830 175.400 6.998 1.00 101.93 149 PRO C C 1
ATOM 8791 O O . PRO C 1 151 ? 101.763 175.783 6.286 1.00 98.42 149 PRO C O 1
ATOM 8795 N N . THR C 1 152 ? 99.816 174.665 6.536 1.00 97.55 150 THR C N 1
ATOM 8796 C CA . THR C 1 152 ? 99.866 173.968 5.244 1.00 92.28 150 THR C CA 1
ATOM 8797 C C . THR C 1 152 ? 99.738 174.852 4.000 1.00 91.84 150 THR C C 1
ATOM 8798 O O . THR C 1 152 ? 100.542 174.715 3.077 1.00 93.34 150 THR C O 1
ATOM 8802 N N . ASP C 1 153 ? 98.741 175.740 3.976 1.00 90.00 151 ASP C N 1
ATOM 8803 C CA . ASP C 1 153 ? 98.472 176.586 2.799 1.00 90.01 151 ASP C CA 1
ATOM 8804 C C . ASP C 1 153 ? 99.564 177.623 2.533 1.00 90.08 151 ASP C C 1
ATOM 8805 O O . ASP C 1 153 ? 99.475 178.765 2.984 1.00 90.75 151 ASP C O 1
ATOM 8810 N N . MET C 1 154 ? 100.575 177.207 1.770 1.00 87.79 152 MET C N 1
ATOM 8811 C CA . MET C 1 154 ? 101.788 177.997 1.530 1.00 85.99 152 MET C CA 1
ATOM 8812 C C . MET C 1 154 ? 101.586 179.241 0.661 1.00 83.81 152 MET C C 1
ATOM 8813 O O . MET C 1 154 ? 102.373 180.189 0.741 1.00 77.38 152 MET C O 1
ATOM 8818 N N . ASP C 1 155 ? 100.542 179.228 -0.166 1.00 84.46 153 ASP C N 1
ATOM 8819 C CA . ASP C 1 155 ? 100.198 180.376 -1.007 1.00 82.78 153 ASP C CA 1
ATOM 8820 C C . ASP C 1 155 ? 99.509 181.489 -0.221 1.00 82.01 153 ASP C C 1
ATOM 8821 O O . ASP C 1 155 ? 99.769 182.672 -0.458 1.00 72.76 153 ASP C O 1
ATOM 8826 N N . ARG C 1 156 ? 98.637 181.101 0.709 1.00 84.61 154 ARG C N 1
ATOM 8827 C CA . ARG C 1 156 ? 97.872 182.050 1.521 1.00 90.61 154 ARG C CA 1
ATOM 8828 C C . ARG C 1 156 ? 98.711 182.808 2.553 1.00 95.48 154 ARG C C 1
ATOM 8829 O O . ARG C 1 156 ? 98.387 183.944 2.896 1.00 102.35 154 ARG C O 1
ATOM 8837 N N . ILE C 1 157 ? 99.787 182.182 3.029 1.00 94.68 155 ILE C N 1
ATOM 8838 C CA . ILE C 1 157 ? 100.673 182.789 4.026 1.00 88.22 155 ILE C CA 1
ATOM 8839 C C . ILE C 1 157 ? 101.569 183.881 3.423 1.00 89.27 155 ILE C C 1
ATOM 8840 O O . ILE C 1 157 ? 101.496 185.040 3.837 1.00 89.09 155 ILE C O 1
ATOM 8845 N N . VAL C 1 158 ? 102.398 183.511 2.446 1.00 88.66 156 VAL C N 1
ATOM 8846 C CA . VAL C 1 158 ? 103.333 184.446 1.803 1.00 85.16 156 VAL C CA 1
ATOM 8847 C C . VAL C 1 158 ? 102.629 185.242 0.691 1.00 82.00 156 VAL C C 1
ATOM 8848 O O . VAL C 1 158 ? 102.865 185.021 -0.503 1.00 77.50 156 VAL C O 1
ATOM 8852 N N . SER C 1 159 ? 101.761 186.166 1.108 1.00 79.92 157 SER C N 1
ATOM 8853 C CA . SER C 1 159 ? 100.950 186.985 0.203 1.00 79.16 157 SER C CA 1
ATOM 8854 C C . SER C 1 159 ? 100.333 188.174 0.943 1.00 78.34 157 SER C C 1
ATOM 8855 O O . SER C 1 159 ? 100.718 188.486 2.073 1.00 72.34 157 SER C O 1
ATOM 8858 N N . ASP C 1 160 ? 99.375 188.829 0.289 1.00 78.87 158 ASP C N 1
ATOM 8859 C CA . ASP C 1 160 ? 98.555 189.866 0.915 1.00 78.77 158 ASP C CA 1
ATOM 8860 C C . ASP C 1 160 ? 97.425 189.243 1.737 1.00 78.67 158 ASP C C 1
ATOM 8861 O O . ASP C 1 160 ? 96.860 189.886 2.625 1.00 77.00 158 ASP C O 1
ATOM 8866 N N . GLU C 1 161 ? 97.112 187.983 1.438 1.00 79.79 159 GLU C N 1
ATOM 8867 C CA . GLU C 1 161 ? 95.975 187.281 2.035 1.00 77.74 159 GLU C CA 1
ATOM 8868 C C . GLU C 1 161 ? 96.255 186.760 3.449 1.00 76.22 159 GLU C C 1
ATOM 8869 O O . GLU C 1 161 ? 95.333 186.320 4.140 1.00 68.63 159 GLU C O 1
ATOM 8875 N N . GLY C 1 162 ? 97.519 186.804 3.870 1.00 80.67 160 GLY C N 1
ATOM 8876 C CA . GLY C 1 162 ? 97.920 186.281 5.177 1.00 87.53 160 GLY C CA 1
ATOM 8877 C C . GLY C 1 162 ? 98.870 187.176 5.947 1.00 90.84 160 GLY C C 1
ATOM 8878 O O . GLY C 1 162 ? 98.459 187.859 6.889 1.00 93.38 160 GLY C O 1
ATOM 8879 N N . PHE C 1 163 ? 100.143 187.164 5.551 1.00 91.09 161 PHE C N 1
ATOM 8880 C CA . PHE C 1 163 ? 101.167 188.008 6.178 1.00 87.85 161 PHE C CA 1
ATOM 8881 C C . PHE C 1 163 ? 101.040 189.482 5.785 1.00 85.90 161 PHE C C 1
ATOM 8882 O O . PHE C 1 163 ? 101.571 190.359 6.471 1.00 87.73 161 PHE C O 1
ATOM 8890 N N . GLY C 1 164 ? 100.339 189.745 4.682 1.00 80.80 162 GLY C N 1
ATOM 8891 C CA . GLY C 1 164 ? 100.052 191.108 4.241 1.00 68.44 162 GLY C CA 1
ATOM 8892 C C . GLY C 1 164 ? 99.001 191.807 5.088 1.00 64.89 162 GLY C C 1
ATOM 8893 O O . GLY C 1 164 ? 98.896 193.033 5.058 1.00 65.59 162 GLY C O 1
ATOM 8894 N N . LEU C 1 165 ? 98.229 191.026 5.844 1.00 60.44 163 LEU C N 1
ATOM 8895 C CA . LEU C 1 165 ? 97.168 191.550 6.710 1.00 62.94 163 LEU C CA 1
ATOM 8896 C C . LEU C 1 165 ? 97.708 192.219 7.972 1.00 62.10 163 LEU C C 1
ATOM 8897 O O . LEU C 1 165 ? 97.062 193.104 8.538 1.00 57.57 163 LEU C O 1
ATOM 8902 N N . ASN C 1 166 ? 98.888 191.782 8.408 1.00 69.36 164 ASN C N 1
ATOM 8903 C CA . ASN C 1 166 ? 99.462 192.189 9.692 1.00 64.83 164 ASN C CA 1
ATOM 8904 C C . ASN C 1 166 ? 100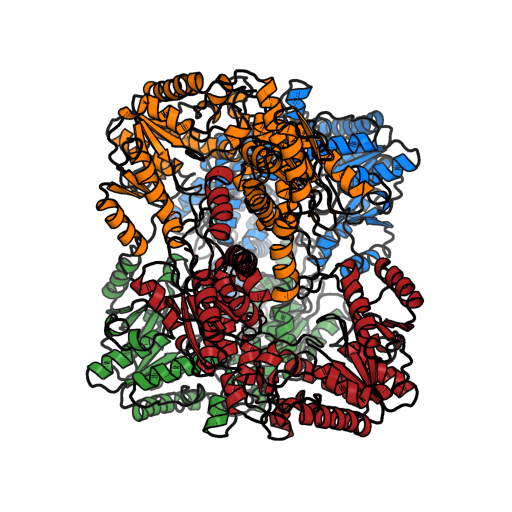.190 193.527 9.655 1.00 63.04 164 ASN C C 1
ATOM 8905 O O . ASN C 1 166 ? 100.853 193.859 8.670 1.00 54.65 164 ASN C O 1
ATOM 8910 N N . GLU C 1 167 ? 100.061 194.287 10.741 1.00 63.04 165 GLU C N 1
ATOM 8911 C CA . GLU C 1 167 ? 100.789 195.542 10.904 1.00 65.03 165 GLU C CA 1
ATOM 8912 C C . GLU C 1 167 ? 102.258 195.258 11.216 1.00 66.80 165 GLU C C 1
ATOM 8913 O O . GLU C 1 167 ? 102.571 194.466 12.112 1.00 64.20 165 GLU C O 1
ATOM 8919 N N . TYR C 1 168 ? 103.147 195.903 10.465 1.00 63.40 166 TYR C N 1
ATOM 8920 C CA . TYR C 1 168 ? 104.587 195.782 10.676 1.00 57.67 166 TYR C CA 1
ATOM 8921 C C . TYR C 1 168 ? 105.026 196.532 11.934 1.00 54.50 166 TYR C C 1
ATOM 8922 O O . TYR C 1 168 ? 104.598 197.661 12.175 1.00 51.77 166 TYR C O 1
ATOM 8931 N N . ALA C 1 169 ? 105.871 195.886 12.734 1.00 55.02 167 ALA C N 1
ATOM 8932 C CA . ALA C 1 169 ? 106.456 196.504 13.920 1.00 54.31 167 ALA C CA 1
ATOM 8933 C C . ALA C 1 169 ? 107.733 197.268 13.558 1.00 58.50 167 ALA C C 1
ATOM 8934 O O . ALA C 1 169 ? 108.725 196.669 13.138 1.00 53.82 167 ALA C O 1
ATOM 8936 N N . GLU C 1 170 ? 107.697 198.593 13.711 1.00 70.10 168 GLU C N 1
ATOM 8937 C CA . GLU C 1 170 ? 108.857 199.450 13.429 1.00 72.20 168 GLU C CA 1
ATOM 8938 C C . GLU C 1 170 ? 109.924 199.347 14.524 1.00 68.98 168 GLU C C 1
ATOM 8939 O O . GLU C 1 170 ? 110.101 200.262 15.332 1.00 72.45 168 GLU C O 1
ATOM 8945 N N . THR C 1 171 ? 110.635 198.225 14.531 1.00 62.25 169 THR C N 1
ATOM 8946 C CA . THR C 1 171 ? 111.670 197.958 15.520 1.00 59.67 169 THR C CA 1
ATOM 8947 C C . THR C 1 171 ? 112.950 198.716 15.170 1.00 64.74 169 THR C C 1
ATOM 8948 O O . THR C 1 171 ? 113.370 198.735 14.010 1.00 65.04 169 THR C O 1
ATOM 8952 N N . THR C 1 172 ? 113.561 199.342 16.175 1.00 70.69 170 THR C N 1
ATOM 8953 C CA . THR C 1 172 ? 114.751 200.173 15.965 1.00 75.27 170 THR C CA 1
ATOM 8954 C C . THR C 1 172 ? 116.029 199.335 15.840 1.00 72.28 170 THR C C 1
ATOM 8955 O O . THR C 1 172 ? 116.712 199.389 14.815 1.00 70.67 170 THR C O 1
ATOM 8959 N N . ARG C 1 173 ? 116.341 198.565 16.882 1.00 70.03 171 ARG C N 1
ATOM 8960 C CA . ARG C 1 173 ? 117.560 197.754 16.917 1.00 65.66 171 ARG C CA 1
ATOM 8961 C C . ARG C 1 173 ? 117.486 196.530 16.002 1.00 68.46 171 ARG C C 1
ATOM 8962 O O . ARG C 1 173 ? 116.400 196.034 15.707 1.00 73.56 171 ARG C O 1
ATOM 8970 N N . ASP C 1 174 ? 118.653 196.043 15.579 1.00 67.24 172 ASP C N 1
ATOM 8971 C CA . ASP C 1 174 ? 118.762 194.945 14.609 1.00 63.67 172 ASP C CA 1
ATOM 8972 C C . ASP C 1 174 ? 118.814 193.554 15.252 1.00 62.17 172 ASP C C 1
ATOM 8973 O O . ASP C 1 174 ? 119.191 192.571 14.604 1.00 62.45 172 ASP C O 1
ATOM 8978 N N . LEU C 1 175 ? 118.434 193.478 16.524 1.00 55.02 173 LEU C N 1
ATOM 8979 C CA . LEU C 1 175 ? 118.367 192.213 17.236 1.00 57.78 173 LEU C CA 1
ATOM 8980 C C . LEU C 1 175 ? 117.121 192.225 18.114 1.00 50.66 173 LEU C C 1
ATOM 8981 O O . LEU C 1 175 ? 117.123 192.794 19.203 1.00 52.78 173 LEU C O 1
ATOM 8986 N N . VAL C 1 176 ? 116.049 191.608 17.630 1.00 43.67 174 VAL C N 1
ATOM 8987 C CA . VAL C 1 176 ? 114.765 191.674 18.329 1.00 46.19 174 VAL C CA 1
ATOM 8988 C C . VAL C 1 176 ? 114.454 190.388 19.093 1.00 50.71 174 VAL C C 1
ATOM 8989 O O . VAL C 1 176 ? 114.192 189.338 18.500 1.00 55.95 174 VAL C O 1
ATOM 8993 N N . VAL C 1 177 ? 114.499 190.496 20.417 1.00 53.17 175 VAL C N 1
ATOM 8994 C CA . VAL C 1 177 ? 114.261 189.376 21.323 1.00 55.58 175 VAL C CA 1
ATOM 8995 C C . VAL C 1 177 ? 112.756 189.227 21.538 1.00 63.63 175 VAL C C 1
ATOM 8996 O O . VAL C 1 177 ? 112.117 190.039 22.220 1.00 68.19 175 VAL C O 1
ATOM 9000 N N . VAL C 1 178 ? 112.199 188.190 20.919 1.00 67.65 176 VAL C N 1
ATOM 9001 C CA . VAL C 1 178 ? 110.758 187.960 20.912 1.00 61.01 176 VAL C CA 1
ATOM 9002 C C . VAL C 1 178 ? 110.384 186.956 21.996 1.00 56.41 176 VAL C C 1
ATOM 9003 O O . VAL C 1 178 ? 110.763 185.789 21.932 1.00 55.45 176 VAL C O 1
ATOM 9007 N N . THR C 1 179 ? 109.644 187.433 22.992 1.00 62.71 177 THR C N 1
ATOM 9008 C CA . THR C 1 179 ? 109.257 186.622 24.145 1.00 68.26 177 THR C CA 1
ATOM 9009 C C . THR C 1 179 ? 107.763 186.794 24.482 1.00 71.88 177 THR C C 1
ATOM 9010 O O . THR C 1 179 ? 107.074 187.600 23.855 1.00 71.09 177 THR C O 1
ATOM 9014 N N . ALA C 1 180 ? 107.276 186.035 25.465 1.00 68.57 178 ALA C N 1
ATOM 9015 C CA . ALA C 1 180 ? 105.852 186.001 25.814 1.00 64.93 178 ALA C CA 1
ATOM 9016 C C . ALA C 1 180 ? 105.646 185.444 27.233 1.00 68.82 178 ALA C C 1
ATOM 9017 O O . ALA C 1 180 ? 106.549 184.789 27.760 1.00 73.67 178 ALA C O 1
ATOM 9019 N N . PRO C 1 181 ? 104.476 185.725 27.866 1.00 75.96 179 PRO C N 1
ATOM 9020 C CA . PRO C 1 181 ? 104.076 185.111 29.147 1.00 79.09 179 PRO C CA 1
ATOM 9021 C C . PRO C 1 181 ? 104.160 183.584 29.205 1.00 79.16 179 PRO C C 1
ATOM 9022 O O . PRO C 1 181 ? 104.582 183.036 30.225 1.00 77.57 179 PRO C O 1
ATOM 9026 N N . GLY C 1 182 ? 103.754 182.915 28.126 1.00 87.26 180 GLY C N 1
ATOM 9027 C CA . GLY C 1 182 ? 103.807 181.454 28.044 1.00 90.00 180 GLY C CA 1
ATOM 9028 C C . GLY C 1 182 ? 103.668 180.899 26.634 1.00 92.28 180 GLY C C 1
ATOM 9029 O O . GLY C 1 182 ? 103.603 181.666 25.668 1.00 88.63 180 GLY C O 1
ATOM 9030 N N . PRO C 1 183 ? 103.622 179.555 26.509 1.00 96.06 181 PRO C N 1
ATOM 9031 C CA . PRO C 1 183 ? 103.561 178.864 25.213 1.00 94.57 181 PRO C CA 1
ATOM 9032 C C . PRO C 1 183 ? 102.249 179.098 24.459 1.00 92.02 181 PRO C C 1
ATOM 9033 O O . PRO C 1 183 ? 101.221 179.395 25.073 1.00 87.90 181 PRO C O 1
ATOM 9037 N N . GLY C 1 184 ? 102.303 178.972 23.135 1.00 87.34 182 GLY C N 1
ATOM 9038 C CA . GLY C 1 184 ? 101.119 179.102 22.288 1.00 73.97 182 GLY C CA 1
ATOM 9039 C C . GLY C 1 184 ? 100.703 180.533 22.001 1.00 76.34 182 GLY C C 1
ATOM 9040 O O . GLY C 1 184 ? 99.595 180.773 21.515 1.00 78.71 182 GLY C O 1
ATOM 9041 N N . SER C 1 185 ? 101.593 181.484 22.286 1.00 77.82 183 SER C N 1
ATOM 9042 C CA . SER C 1 185 ? 101.318 182.909 22.063 1.00 70.42 183 SER C CA 1
ATOM 9043 C C . SER C 1 185 ? 101.626 183.357 20.630 1.00 75.65 183 SER C C 1
ATOM 9044 O O . SER C 1 185 ? 101.424 184.525 20.280 1.00 73.27 183 SER C O 1
ATOM 9047 N N . GLY C 1 186 ? 102.114 182.423 19.813 1.00 82.06 184 GLY C N 1
ATOM 9048 C CA . GLY C 1 186 ? 102.356 182.663 18.392 1.00 80.57 184 GLY C CA 1
ATOM 9049 C C . GLY C 1 186 ? 103.548 183.558 18.120 1.00 79.31 184 GLY C C 1
ATOM 9050 O O . GLY C 1 186 ? 103.528 184.351 17.174 1.00 74.34 184 GLY C O 1
ATOM 9051 N N . LYS C 1 187 ? 104.582 183.431 18.952 1.00 71.73 185 LYS C N 1
ATOM 9052 C CA . LYS C 1 187 ? 105.796 184.231 18.795 1.00 61.34 185 LYS C CA 1
ATOM 9053 C C . LYS C 1 187 ? 106.599 183.835 17.561 1.00 61.87 185 LYS C C 1
ATOM 9054 O O . LYS C 1 187 ? 107.224 184.688 16.932 1.00 67.40 185 LYS C O 1
ATOM 9060 N N . LEU C 1 188 ? 106.557 182.550 17.214 1.00 60.15 186 LEU C N 1
ATOM 9061 C CA . LEU C 1 188 ? 107.166 182.054 15.980 1.00 59.66 186 LEU C CA 1
ATOM 9062 C C . LEU C 1 188 ? 106.518 182.701 14.754 1.00 61.01 186 LEU C C 1
ATOM 9063 O O . LEU C 1 188 ? 107.218 183.153 13.848 1.00 59.67 186 LEU C O 1
ATOM 9068 N N . ALA C 1 189 ? 105.187 182.765 14.756 1.00 65.90 187 ALA C N 1
ATOM 9069 C CA . ALA C 1 189 ? 104.416 183.365 13.662 1.00 63.83 187 ALA C CA 1
ATOM 9070 C C . ALA C 1 189 ? 104.662 184.866 13.518 1.00 61.80 187 ALA C C 1
ATOM 9071 O O . ALA C 1 189 ? 104.573 185.407 12.413 1.00 63.61 187 ALA C O 1
ATOM 9073 N N . THR C 1 190 ? 104.973 185.522 14.637 1.00 64.10 188 THR C N 1
ATOM 9074 C CA . THR C 1 190 ? 105.312 186.946 14.657 1.00 59.09 188 THR C CA 1
ATOM 9075 C C . THR C 1 190 ? 106.623 187.215 13.914 1.00 56.61 188 THR C C 1
ATOM 9076 O O . THR C 1 190 ? 106.681 188.107 13.066 1.00 55.64 188 THR C O 1
ATOM 9080 N N . CYS C 1 191 ? 107.654 186.433 14.241 1.00 56.95 189 CYS C N 1
ATOM 9081 C CA . CYS C 1 191 ? 108.974 186.530 13.614 1.00 55.77 189 CYS C CA 1
ATOM 9082 C C . CYS C 1 191 ? 108.891 186.370 12.101 1.00 62.16 189 CYS C C 1
ATOM 9083 O O . CYS C 1 191 ? 109.436 187.187 11.357 1.00 62.47 189 CYS C O 1
ATOM 9086 N N . LEU C 1 192 ? 108.188 185.324 11.665 1.00 71.26 190 LEU C N 1
ATOM 9087 C CA . LEU C 1 192 ? 108.022 184.991 10.245 1.00 73.74 190 LEU C CA 1
ATOM 9088 C C . LEU C 1 192 ? 107.260 186.061 9.461 1.00 69.08 190 LEU C C 1
ATOM 9089 O O . LEU C 1 192 ? 107.533 186.279 8.278 1.00 70.87 190 LEU C O 1
ATOM 9094 N N . SER C 1 193 ? 106.307 186.713 10.127 1.00 66.52 191 SER C N 1
ATOM 9095 C CA . SER C 1 193 ? 105.571 187.843 9.558 1.00 64.32 191 SER C CA 1
ATOM 9096 C C . SER C 1 193 ? 106.466 189.072 9.437 1.00 60.59 191 SER C C 1
ATOM 9097 O O . SER C 1 193 ? 106.413 189.793 8.438 1.00 57.62 191 SER C O 1
ATOM 9100 N N . GLN C 1 194 ? 107.280 189.294 10.467 1.00 54.13 192 GLN C N 1
ATOM 9101 C CA . GLN C 1 194 ? 108.223 190.407 10.517 1.00 48.99 192 GLN C CA 1
ATOM 9102 C C . GLN C 1 194 ? 109.332 190.281 9.473 1.00 50.06 192 GLN C C 1
ATOM 9103 O O . GLN C 1 194 ? 109.774 191.286 8.914 1.00 51.99 192 GLN C O 1
ATOM 9109 N N . VAL C 1 195 ? 109.767 189.046 9.218 1.00 49.55 193 VAL C N 1
ATOM 9110 C CA . VAL C 1 195 ? 110.751 188.742 8.171 1.00 49.36 193 VAL C CA 1
ATOM 9111 C C . VAL C 1 195 ? 110.156 188.999 6.776 1.00 53.67 193 VAL C C 1
ATOM 9112 O O . VAL C 1 195 ? 110.833 189.538 5.892 1.00 57.07 193 VAL C O 1
ATOM 9116 N N . TYR C 1 196 ? 108.883 188.638 6.603 1.00 61.33 194 TYR C N 1
ATOM 9117 C CA . TYR C 1 196 ? 108.138 188.915 5.371 1.00 64.13 194 TYR C CA 1
ATOM 9118 C C . TYR C 1 196 ? 108.037 190.414 5.102 1.00 62.59 194 TYR C C 1
ATOM 9119 O O . TYR C 1 196 ? 108.253 190.863 3.972 1.00 64.28 194 TYR C O 1
ATOM 9128 N N . HIS C 1 197 ? 107.707 191.172 6.145 1.00 61.30 195 HIS C N 1
ATOM 9129 C CA . HIS C 1 197 ? 107.487 192.610 6.033 1.00 69.16 195 HIS C CA 1
ATOM 9130 C C . HIS C 1 197 ? 108.760 193.400 5.741 1.00 73.68 195 HIS C C 1
ATOM 9131 O O . HIS C 1 197 ? 108.706 194.447 5.092 1.00 87.04 195 HIS C O 1
ATOM 9138 N N . GLU C 1 198 ? 109.898 192.898 6.214 1.00 72.36 196 GLU C N 1
ATOM 9139 C CA . GLU C 1 198 ? 111.176 193.567 5.988 1.00 73.41 196 GLU C CA 1
ATOM 9140 C C . GLU C 1 198 ? 111.789 193.228 4.636 1.00 73.16 196 GLU C C 1
ATOM 9141 O O . GLU C 1 198 ? 112.465 194.066 4.038 1.00 77.23 196 GLU C O 1
ATOM 9147 N N . HIS C 1 199 ? 111.549 192.005 4.161 1.00 70.49 197 HIS C N 1
ATOM 9148 C CA . HIS C 1 199 ? 111.990 191.579 2.828 1.00 71.33 197 HIS C CA 1
ATOM 9149 C C . HIS C 1 199 ? 111.289 192.356 1.715 1.00 73.64 197 HIS C C 1
ATOM 9150 O O . HIS C 1 199 ? 111.857 192.558 0.640 1.00 72.68 197 HIS C O 1
ATOM 9157 N N . LYS C 1 200 ? 110.056 192.786 1.985 1.00 76.62 198 LYS C N 1
ATOM 9158 C CA . LYS C 1 200 ? 109.309 193.665 1.085 1.00 82.35 198 LYS C CA 1
ATOM 9159 C C . LYS C 1 200 ? 109.814 195.110 1.159 1.00 83.21 198 LYS C C 1
ATOM 9160 O O . LYS C 1 200 ? 109.588 195.901 0.238 1.00 79.77 198 LYS C O 1
ATOM 9166 N N . ARG C 1 201 ? 110.496 195.439 2.256 1.00 82.90 199 ARG C N 1
ATOM 9167 C CA . ARG C 1 201 ? 111.101 196.759 2.451 1.00 81.22 199 ARG C CA 1
ATOM 9168 C C . ARG C 1 201 ? 112.575 196.810 2.025 1.00 84.09 199 ARG C C 1
ATOM 9169 O O . ARG C 1 201 ? 113.216 197.861 2.109 1.00 86.76 199 ARG C O 1
ATOM 9177 N N . GLY C 1 202 ? 113.100 195.673 1.569 1.00 85.83 200 GLY C N 1
ATOM 9178 C CA . GLY C 1 202 ? 114.480 195.583 1.086 1.00 81.50 200 GLY C CA 1
ATOM 9179 C C . GLY C 1 202 ? 115.471 195.075 2.119 1.00 78.91 200 GLY C C 1
ATOM 9180 O O . GLY C 1 202 ? 116.538 194.573 1.764 1.00 78.06 200 GLY C O 1
ATOM 9181 N N . VAL C 1 203 ? 115.110 195.205 3.395 1.00 77.78 201 VAL C N 1
ATOM 9182 C CA . VAL C 1 203 ? 115.970 194.810 4.512 1.00 78.16 201 VAL C CA 1
ATOM 9183 C C . VAL C 1 203 ? 115.996 193.286 4.677 1.00 79.37 201 VAL C C 1
ATOM 9184 O O . VAL C 1 203 ? 114.947 192.650 4.795 1.00 83.98 201 VAL C O 1
ATOM 9188 N N . ALA C 1 204 ? 117.198 192.710 4.681 1.00 75.65 202 ALA C N 1
ATOM 9189 C CA . ALA C 1 204 ? 117.368 191.275 4.906 1.00 69.15 202 ALA C CA 1
ATOM 9190 C C . ALA C 1 204 ? 117.133 190.931 6.377 1.00 70.95 202 ALA C C 1
ATOM 9191 O O . ALA C 1 204 ? 117.767 191.506 7.268 1.00 77.81 202 ALA C O 1
ATOM 9193 N N . ALA C 1 205 ? 116.205 190.009 6.619 1.00 65.64 203 ALA C N 1
ATOM 9194 C CA . ALA C 1 205 ? 115.860 189.577 7.971 1.00 59.62 203 ALA C CA 1
ATOM 9195 C C . ALA C 1 205 ? 115.829 188.054 8.065 1.00 64.52 203 ALA C C 1
ATOM 9196 O O . ALA C 1 205 ? 115.744 187.363 7.048 1.00 63.82 203 ALA C O 1
ATOM 9198 N N . GLY C 1 206 ? 115.902 187.538 9.291 1.00 66.64 204 GLY C N 1
ATOM 9199 C CA . GLY C 1 206 ? 115.927 186.099 9.523 1.00 52.17 204 GLY C CA 1
ATOM 9200 C C . GLY C 1 206 ? 115.381 185.712 10.878 1.00 56.71 204 GLY C C 1
ATOM 9201 O O . GLY C 1 206 ? 115.059 186.576 11.700 1.00 58.29 204 GLY C O 1
ATOM 9202 N N . TYR C 1 207 ? 115.289 184.401 11.101 1.00 58.65 205 TYR C N 1
ATOM 9203 C CA . TYR C 1 207 ? 114.747 183.827 12.334 1.00 50.98 205 TYR C CA 1
ATOM 9204 C C . TYR C 1 207 ? 115.722 182.823 12.959 1.00 52.00 205 TYR C C 1
ATOM 9205 O O . TYR C 1 207 ? 116.441 182.126 12.246 1.00 53.26 205 TYR C O 1
ATOM 9214 N N . ALA C 1 208 ? 115.730 182.761 14.291 1.00 48.33 206 ALA C N 1
ATOM 9215 C CA . ALA C 1 208 ? 116.400 181.698 15.039 1.00 48.92 206 ALA C CA 1
ATOM 9216 C C . ALA C 1 208 ? 115.646 181.423 16.345 1.00 52.44 206 ALA C C 1
ATOM 9217 O O . ALA C 1 208 ? 114.888 182.274 16.822 1.00 52.71 206 ALA C O 1
ATOM 9219 N N . LYS C 1 209 ? 115.849 180.233 16.909 1.00 51.93 207 LYS C N 1
ATOM 9220 C CA . LYS C 1 209 ? 115.218 179.850 18.175 1.00 55.15 207 LYS C CA 1
ATOM 9221 C C . LYS C 1 209 ? 116.242 179.712 19.310 1.00 61.46 207 LYS C C 1
ATOM 9222 O O . LYS C 1 209 ? 117.312 179.120 19.132 1.00 63.66 207 LYS C O 1
ATOM 9228 N N . PHE C 1 210 ? 115.902 180.276 20.467 1.00 58.68 208 PHE C N 1
ATOM 9229 C CA . PHE C 1 210 ? 116.722 180.188 21.670 1.00 52.16 208 PHE C CA 1
ATOM 9230 C C . PHE C 1 210 ? 115.997 179.394 22.744 1.00 47.39 208 PHE C C 1
ATOM 9231 O O . PHE C 1 210 ? 114.861 179.704 23.104 1.00 61.95 208 PHE C O 1
ATOM 9239 N N . GLU C 1 211 ? 116.682 178.386 23.267 1.00 51.26 209 GLU C N 1
ATOM 9240 C CA . GLU C 1 211 ? 116.206 177.610 24.409 1.00 54.30 209 GLU C CA 1
ATOM 9241 C C . GLU C 1 211 ? 117.414 176.991 25.092 1.00 52.59 209 GLU C C 1
ATOM 9242 O O . GLU C 1 211 ? 118.442 176.788 24.456 1.00 52.99 209 GLU C O 1
ATOM 9248 N N . THR C 1 212 ? 117.294 176.699 26.381 1.00 53.78 210 THR C N 1
ATOM 9249 C CA . THR C 1 212 ? 118.405 176.127 27.135 1.00 57.26 210 THR C CA 1
ATOM 9250 C C . THR C 1 212 ? 118.375 174.606 27.078 1.00 57.21 210 THR C C 1
ATOM 9251 O O . THR C 1 212 ? 119.400 173.962 26.845 1.00 56.39 210 THR C O 1
ATOM 9255 N N . PHE C 1 213 ? 117.191 174.040 27.283 1.00 56.05 211 PHE C N 1
ATOM 9256 C CA . PHE C 1 213 ? 117.044 172.597 27.314 1.00 52.91 211 PHE C CA 1
ATOM 9257 C C . PHE C 1 213 ? 116.054 172.108 26.260 1.00 53.55 211 PHE C C 1
ATOM 9258 O O . PHE C 1 213 ? 115.065 172.792 25.983 1.00 55.19 211 PHE C O 1
ATOM 9266 N N . PRO C 1 214 ? 116.316 170.925 25.664 1.00 57.88 212 PRO C N 1
ATOM 9267 C CA . PRO C 1 214 ? 117.483 170.062 25.883 1.00 54.96 212 PRO C CA 1
ATOM 9268 C C . PRO C 1 214 ? 118.749 170.640 25.255 1.00 54.01 212 PRO C C 1
ATOM 9269 O O . PRO C 1 214 ? 118.673 171.537 24.414 1.00 49.47 212 PRO C O 1
ATOM 9273 N N . ILE C 1 215 ? 119.901 170.144 25.683 1.00 53.42 213 ILE C N 1
ATOM 9274 C CA . ILE C 1 215 ? 121.171 170.606 25.143 1.00 52.62 213 ILE C CA 1
ATOM 9275 C C . ILE C 1 215 ? 121.606 169.730 23.960 1.00 53.08 213 ILE C C 1
ATOM 9276 O O . ILE C 1 215 ? 121.854 168.529 24.116 1.00 48.00 213 ILE C O 1
ATOM 9281 N N . TRP C 1 216 ? 121.695 170.352 22.785 1.00 54.13 214 TRP C N 1
ATOM 9282 C CA . TRP C 1 216 ? 121.933 169.648 21.519 1.00 48.10 214 TRP C CA 1
ATOM 9283 C C . TRP C 1 216 ? 123.218 168.807 21.442 1.00 50.03 214 TRP C C 1
ATOM 9284 O O . TRP C 1 216 ? 123.200 167.712 20.879 1.00 48.74 214 TRP C O 1
ATOM 9295 N N . ASN C 1 217 ? 124.311 169.310 22.016 1.00 49.92 215 ASN C N 1
ATOM 9296 C CA . ASN C 1 217 ? 125.613 168.628 21.946 1.00 47.15 215 ASN C CA 1
ATOM 9297 C C . ASN C 1 217 ? 125.944 167.752 23.163 1.00 55.54 215 ASN C C 1
ATOM 9298 O O . ASN C 1 217 ? 127.107 167.459 23.431 1.00 56.86 215 ASN C O 1
ATOM 9303 N N . LEU C 1 218 ? 124.907 167.344 23.890 1.00 57.76 216 LEU C N 1
ATOM 9304 C CA . LEU C 1 218 ? 125.023 166.323 24.929 1.00 53.98 216 LEU C CA 1
ATOM 9305 C C . LEU C 1 218 ? 124.226 165.111 24.461 1.00 42.27 216 LEU C C 1
ATOM 9306 O O . LEU C 1 218 ? 123.225 165.286 23.771 1.00 47.70 216 LEU C O 1
ATOM 9311 N N . PRO C 1 219 ? 124.661 163.884 24.823 1.00 46.02 217 PRO C N 1
ATOM 9312 C CA . PRO C 1 219 ? 123.926 162.656 24.473 1.00 50.43 217 PRO C CA 1
ATOM 9313 C C . PRO C 1 219 ? 122.447 162.692 24.859 1.00 56.86 217 PRO C C 1
ATOM 9314 O O . PRO C 1 219 ? 122.075 163.382 25.810 1.00 64.47 217 PRO C O 1
ATOM 9318 N N . LEU C 1 220 ? 121.617 161.958 24.119 1.00 60.79 218 LEU C N 1
ATOM 9319 C CA . LEU C 1 220 ? 120.187 161.871 24.414 1.00 56.85 218 LEU C CA 1
ATOM 9320 C C . LEU C 1 220 ? 119.932 161.467 25.871 1.00 61.54 218 LEU C C 1
ATOM 9321 O O . LEU C 1 220 ? 119.159 162.124 26.575 1.00 52.88 218 LEU C O 1
ATOM 9326 N N . GLU C 1 221 ? 120.615 160.414 26.316 1.00 58.65 219 GLU C N 1
ATOM 9327 C CA . GLU C 1 221 ? 120.460 159.898 27.676 1.00 63.10 219 GLU C CA 1
ATOM 9328 C C . GLU C 1 221 ? 121.430 160.500 28.702 1.00 53.56 219 GLU C C 1
ATOM 9329 O O . GLU C 1 221 ? 121.716 159.880 29.726 1.00 62.45 219 GLU C O 1
ATOM 9335 N N . HIS C 1 222 ? 121.930 161.702 28.425 1.00 54.45 220 HIS C N 1
ATOM 9336 C CA . HIS C 1 222 ? 122.733 162.454 29.394 1.00 59.65 220 HIS C CA 1
ATOM 9337 C C . HIS C 1 222 ? 121.803 162.970 30.494 1.00 59.45 220 HIS C C 1
ATOM 9338 O O . HIS C 1 222 ? 120.716 163.465 30.186 1.00 60.17 220 HIS C O 1
ATOM 9345 N N . PRO C 1 223 ? 122.215 162.842 31.775 1.00 59.34 221 PRO C N 1
ATOM 9346 C CA . PRO C 1 223 ? 121.422 163.289 32.926 1.00 58.25 221 PRO C CA 1
ATOM 9347 C C . PRO C 1 223 ? 120.783 164.681 32.813 1.00 57.31 221 PRO C C 1
ATOM 9348 O O . PRO C 1 223 ? 119.670 164.870 33.306 1.00 54.00 221 PRO C O 1
ATOM 9352 N N . VAL C 1 224 ? 121.462 165.625 32.160 1.00 51.13 222 VAL C N 1
ATOM 9353 C CA . VAL C 1 224 ? 120.932 166.985 31.965 1.00 50.92 222 VAL C CA 1
ATOM 9354 C C . VAL C 1 224 ? 119.690 167.006 31.074 1.00 48.43 222 VAL C C 1
ATOM 9355 O O . VAL C 1 224 ? 118.687 167.634 31.422 1.00 61.69 222 VAL C O 1
ATOM 9359 N N . ASN C 1 225 ? 119.765 166.312 29.939 1.00 52.67 223 ASN C N 1
ATOM 9360 C CA . ASN C 1 225 ? 118.634 166.169 29.025 1.00 45.31 223 ASN C CA 1
ATOM 9361 C C . ASN C 1 225 ? 117.486 165.387 29.654 1.00 46.97 223 ASN C C 1
ATOM 9362 O O . ASN C 1 225 ? 116.325 165.791 29.561 1.00 45.99 223 ASN C O 1
ATOM 9367 N N . LEU C 1 226 ? 117.833 164.273 30.298 1.00 49.66 224 LEU C N 1
ATOM 9368 C CA . LEU C 1 226 ? 116.893 163.468 31.078 1.00 53.27 224 LEU C CA 1
ATOM 9369 C C . LEU C 1 226 ? 116.179 164.282 32.168 1.00 49.05 224 LEU C C 1
ATOM 9370 O O . LEU C 1 226 ? 114.985 164.099 32.389 1.00 55.43 224 LEU C O 1
ATOM 9375 N N . ALA C 1 227 ? 116.905 165.196 32.815 1.00 52.53 225 ALA C N 1
ATOM 9376 C CA . ALA C 1 227 ? 116.329 166.068 33.847 1.00 53.42 225 ALA C CA 1
ATOM 9377 C C . ALA C 1 227 ? 115.256 167.009 33.303 1.00 52.39 225 ALA C C 1
ATOM 9378 O O . ALA C 1 227 ? 114.313 167.342 34.018 1.00 58.28 225 ALA C O 1
ATOM 9380 N N . TYR C 1 228 ? 115.393 167.431 32.046 1.00 51.46 226 TYR C N 1
ATOM 9381 C CA . TYR C 1 228 ? 114.367 168.271 31.422 1.00 54.63 226 TYR C CA 1
ATOM 9382 C C . TYR C 1 228 ? 113.073 167.508 31.139 1.00 51.18 226 TYR C C 1
ATOM 9383 O O . TYR C 1 228 ? 111.982 168.060 31.316 1.00 52.53 226 TYR C O 1
ATOM 9392 N N . GLU C 1 229 ? 113.199 166.249 30.718 1.00 44.83 227 GLU C N 1
ATOM 9393 C CA . GLU C 1 229 ? 112.037 165.385 30.495 1.00 52.99 227 GLU C CA 1
ATOM 9394 C C . GLU C 1 229 ? 111.297 165.133 31.800 1.00 52.61 227 GLU C C 1
ATOM 9395 O O . GLU C 1 229 ? 110.068 165.127 31.830 1.00 65.58 227 GLU C O 1
ATOM 9401 N N . ALA C 1 230 ? 112.064 164.962 32.878 1.00 56.92 228 ALA C N 1
ATOM 9402 C CA . ALA C 1 230 ? 111.534 164.757 34.225 1.00 55.97 228 ALA C CA 1
ATOM 9403 C C . ALA C 1 230 ? 110.750 165.961 34.754 1.00 60.07 228 ALA C C 1
ATOM 9404 O O . ALA C 1 230 ? 109.931 165.817 35.668 1.00 56.54 228 ALA C O 1
ATOM 9406 N N . ALA C 1 231 ? 110.994 167.133 34.164 1.00 61.65 229 ALA C N 1
ATOM 9407 C CA . ALA C 1 231 ? 110.385 168.392 34.604 1.00 59.48 229 ALA C CA 1
ATOM 9408 C C . ALA C 1 231 ? 109.166 168.827 33.788 1.00 54.36 229 ALA C C 1
ATOM 9409 O O . ALA C 1 231 ? 108.683 169.948 33.954 1.00 53.75 229 ALA C O 1
ATOM 9411 N N . THR C 1 232 ? 108.666 167.957 32.915 1.00 59.38 230 THR C N 1
ATOM 9412 C CA . THR C 1 232 ? 107.543 168.335 32.052 1.00 67.63 230 THR C CA 1
ATOM 9413 C C . THR C 1 232 ? 106.354 167.381 32.166 1.00 73.97 230 THR C C 1
ATOM 9414 O O . THR C 1 232 ? 106.519 166.163 32.285 1.00 71.28 230 THR C O 1
ATOM 9418 N N . VAL C 1 233 ? 105.160 167.968 32.120 1.00 77.55 231 VAL C N 1
ATOM 9419 C CA . VAL C 1 233 ? 103.899 167.260 32.322 1.00 81.93 231 VAL C CA 1
ATOM 9420 C C . VAL C 1 233 ? 103.351 166.624 31.026 1.00 79.33 231 VAL C C 1
ATOM 9421 O O . VAL C 1 233 ? 102.767 165.539 31.067 1.00 79.59 231 VAL C O 1
ATOM 9425 N N . ASP C 1 234 ? 103.573 167.278 29.886 1.00 82.98 232 ASP C N 1
ATOM 9426 C CA . ASP C 1 234 ? 103.007 166.832 28.605 1.00 91.27 232 ASP C CA 1
ATOM 9427 C C . ASP C 1 234 ? 103.630 165.531 28.068 1.00 98.23 232 ASP C C 1
ATOM 9428 O O . ASP C 1 234 ? 104.840 165.312 28.189 1.00 97.15 232 ASP C O 1
ATOM 9433 N N . LEU C 1 235 ? 102.777 164.685 27.483 1.00 107.01 233 LEU C N 1
ATOM 9434 C CA . LEU C 1 235 ? 103.156 163.381 26.916 1.00 108.29 233 LEU C CA 1
ATOM 9435 C C . LEU C 1 235 ? 104.028 163.507 25.659 1.00 111.61 233 LEU C C 1
ATOM 9436 O O . LEU C 1 235 ? 104.949 162.713 25.450 1.00 107.10 233 LEU C O 1
ATOM 9441 N N . ASN C 1 236 ? 103.733 164.514 24.837 1.00 115.35 234 ASN C N 1
ATOM 9442 C CA . ASN C 1 236 ? 104.445 164.748 23.579 1.00 116.61 234 ASN C CA 1
ATOM 9443 C C . ASN C 1 236 ? 105.583 165.770 23.733 1.00 113.07 234 ASN C C 1
ATOM 9444 O O . ASN C 1 236 ? 105.752 166.671 22.902 1.00 114.97 234 ASN C O 1
ATOM 9449 N N . ASP C 1 237 ? 106.361 165.622 24.804 1.00 107.20 235 ASP C N 1
ATOM 9450 C CA . ASP C 1 237 ? 107.474 166.529 25.085 1.00 104.01 235 ASP C CA 1
ATOM 9451 C C . ASP C 1 237 ? 108.777 165.783 25.378 1.00 98.26 235 ASP C C 1
ATOM 9452 O O . ASP C 1 237 ? 109.592 166.224 26.198 1.00 101.31 235 ASP C O 1
ATOM 9457 N N . ALA C 1 238 ? 108.968 164.658 24.697 1.00 79.94 236 ALA C N 1
ATOM 9458 C CA . ALA C 1 238 ? 110.174 163.857 24.855 1.00 70.11 236 ALA C CA 1
ATOM 9459 C C . ALA C 1 238 ? 111.312 164.370 23.970 1.00 66.70 236 ALA C C 1
ATOM 9460 O O . ALA C 1 238 ? 111.069 164.957 22.914 1.00 60.34 236 ALA C O 1
ATOM 9462 N N . ASN C 1 239 ? 112.549 164.158 24.417 1.00 58.16 237 ASN C N 1
ATOM 9463 C CA . ASN C 1 239 ? 113.731 164.429 23.601 1.00 50.13 237 ASN C CA 1
ATOM 9464 C C . ASN C 1 239 ? 113.934 163.337 22.559 1.00 51.49 237 ASN C C 1
ATOM 9465 O O . ASN C 1 239 ? 113.703 162.160 22.831 1.00 51.31 237 ASN C O 1
ATOM 9470 N N . VAL C 1 240 ? 114.341 163.735 21.357 1.00 54.79 238 VAL C N 1
ATOM 9471 C CA . VAL C 1 240 ? 114.628 162.781 20.282 1.00 48.92 238 VAL C CA 1
ATOM 9472 C C . VAL C 1 240 ? 115.964 163.102 19.637 1.00 44.93 238 VAL C C 1
ATOM 9473 O O . VAL C 1 240 ? 116.523 164.181 19.846 1.00 43.87 238 VAL C O 1
ATOM 9477 N N . ILE C 1 241 ? 116.477 162.148 18.869 1.00 47.03 239 ILE C N 1
ATOM 9478 C CA . ILE C 1 241 ? 117.624 162.399 18.015 1.00 50.19 239 ILE C CA 1
ATOM 9479 C C . ILE C 1 241 ? 117.138 163.220 16.828 1.00 54.96 239 ILE C C 1
ATOM 9480 O O . ILE C 1 241 ? 116.108 162.907 16.222 1.00 61.47 239 ILE C O 1
ATOM 9485 N N . ASP C 1 242 ? 117.861 164.295 16.534 1.00 49.50 240 ASP C N 1
ATOM 9486 C CA . ASP C 1 242 ? 117.583 165.118 15.371 1.00 42.91 240 ASP C CA 1
ATOM 9487 C C . ASP C 1 242 ? 118.011 164.349 14.123 1.00 47.85 240 ASP C C 1
ATOM 9488 O O . ASP C 1 242 ? 119.179 164.407 13.705 1.00 55.96 240 ASP C O 1
ATOM 9493 N N . HIS C 1 243 ? 117.055 163.626 13.540 1.00 42.13 241 HIS C N 1
ATOM 9494 C CA . HIS C 1 243 ? 117.306 162.844 12.327 1.00 46.79 241 HIS C CA 1
ATOM 9495 C C . HIS C 1 243 ? 117.567 163.710 11.089 1.00 46.65 241 HIS C C 1
ATOM 9496 O O . HIS C 1 243 ? 118.244 163.268 10.155 1.00 45.88 241 HIS C O 1
ATOM 9503 N N . PHE C 1 244 ? 117.045 164.937 11.097 1.00 43.78 242 PHE C N 1
ATOM 9504 C CA . PHE C 1 244 ? 117.320 165.908 10.035 1.00 47.74 242 PHE C CA 1
ATOM 9505 C C . PHE C 1 244 ? 118.797 166.273 10.023 1.00 51.33 242 PHE C C 1
ATOM 9506 O O . PHE C 1 244 ? 119.423 166.309 8.964 1.00 56.86 242 PHE C O 1
ATOM 9514 N N . HIS C 1 245 ? 119.347 166.517 11.212 1.00 53.39 243 HIS C N 1
ATOM 9515 C CA . HIS C 1 245 ? 120.763 166.819 11.368 1.00 47.43 243 HIS C CA 1
ATOM 9516 C C . HIS C 1 245 ? 121.623 165.592 11.074 1.00 54.95 243 HIS C C 1
ATOM 9517 O O . HIS C 1 245 ? 122.735 165.720 10.552 1.00 59.57 243 HIS C O 1
ATOM 9524 N N . LEU C 1 246 ? 121.088 164.414 11.395 1.00 55.17 244 LEU C N 1
ATOM 9525 C CA . LEU C 1 246 ? 121.770 163.142 11.158 1.00 53.62 244 LEU C CA 1
ATOM 9526 C C . LEU C 1 246 ? 121.899 162.777 9.674 1.00 57.94 244 LEU C C 1
ATOM 9527 O O . LEU C 1 246 ? 122.944 162.289 9.244 1.00 61.86 244 LEU C O 1
ATOM 9532 N N . ALA C 1 247 ? 120.841 163.010 8.902 1.00 56.21 245 ALA C N 1
ATOM 9533 C CA . ALA C 1 247 ? 120.855 162.705 7.472 1.00 50.69 245 ALA C CA 1
ATOM 9534 C C . ALA C 1 247 ? 121.585 163.775 6.645 1.00 53.41 245 ALA C C 1
ATOM 9535 O O . ALA C 1 247 ? 122.037 163.498 5.532 1.00 57.06 245 ALA C O 1
ATOM 9537 N N . ALA C 1 248 ? 121.704 164.985 7.192 1.00 51.95 246 ALA C N 1
ATOM 9538 C CA . ALA C 1 248 ? 122.357 166.089 6.490 1.00 51.53 246 ALA C CA 1
ATOM 9539 C C . ALA C 1 248 ? 123.867 166.159 6.740 1.00 58.05 246 ALA C C 1
ATOM 9540 O O . ALA C 1 248 ? 124.649 166.219 5.789 1.00 59.33 246 ALA C O 1
ATOM 9542 N N . TYR C 1 249 ? 124.274 166.148 8.008 1.00 50.11 247 TYR C N 1
ATOM 9543 C CA . TYR C 1 249 ? 125.678 166.366 8.359 1.00 52.32 247 TYR C CA 1
ATOM 9544 C C . TYR C 1 249 ? 126.404 165.123 8.857 1.00 54.36 247 TYR C C 1
ATOM 9545 O O . TYR C 1 249 ? 127.633 165.099 8.895 1.00 57.13 247 TYR C O 1
ATOM 9554 N N . GLY C 1 250 ? 125.648 164.102 9.250 1.00 54.37 248 GLY C N 1
ATOM 9555 C CA . GLY C 1 250 ? 126.229 162.857 9.749 1.00 53.86 248 GLY C CA 1
ATOM 9556 C C . GLY C 1 250 ? 126.571 162.847 11.232 1.00 59.31 248 GLY C C 1
ATOM 9557 O O . GLY C 1 250 ? 127.034 161.831 11.757 1.00 63.30 248 GLY C O 1
ATOM 9558 N N . GLU C 1 251 ? 126.344 163.968 11.913 1.00 58.51 249 GLU C N 1
ATOM 9559 C CA . GLU C 1 251 ? 126.635 164.063 13.342 1.00 67.96 249 GLU C CA 1
ATOM 9560 C C . GLU C 1 251 ? 125.376 163.945 14.202 1.00 66.34 249 GLU C C 1
ATOM 9561 O O . GLU C 1 251 ? 124.305 164.437 13.829 1.00 68.52 249 GLU C O 1
ATOM 9567 N N . GLN C 1 252 ? 125.522 163.286 15.351 1.00 58.44 250 GLN C N 1
ATOM 9568 C CA . GLN C 1 252 ? 124.392 162.957 16.222 1.00 54.46 250 GLN C CA 1
ATOM 9569 C C . GLN C 1 252 ? 124.029 164.105 17.144 1.00 46.47 250 GLN C C 1
ATOM 9570 O O . GLN C 1 252 ? 124.876 164.613 17.875 1.00 50.70 250 GLN C O 1
ATOM 9576 N N . THR C 1 253 ? 122.759 164.504 17.109 1.00 54.68 251 THR C N 1
ATOM 9577 C CA . THR C 1 253 ? 122.297 165.682 17.843 1.00 55.11 251 THR C CA 1
ATOM 9578 C C . THR C 1 253 ? 120.957 165.458 18.547 1.00 50.05 251 THR C C 1
ATOM 9579 O O . THR C 1 253 ? 120.171 164.603 18.140 1.00 49.36 251 THR C O 1
ATOM 9583 N N . VAL C 1 254 ? 120.703 166.244 19.595 1.00 48.10 252 VAL C N 1
ATOM 9584 C CA . VAL C 1 254 ? 119.458 166.153 20.363 1.00 53.92 252 VAL C CA 1
ATOM 9585 C C . VAL C 1 254 ? 118.548 167.383 20.198 1.00 48.37 252 VAL C C 1
ATOM 9586 O O . VAL C 1 254 ? 118.982 168.524 20.372 1.00 53.76 252 VAL C O 1
ATOM 9590 N N . ASN C 1 255 ? 117.294 167.126 19.831 1.00 46.35 253 ASN C N 1
ATOM 9591 C CA . ASN C 1 255 ? 116.212 168.101 19.942 1.00 44.00 253 ASN C CA 1
ATOM 9592 C C . ASN C 1 255 ? 115.027 167.406 20.622 1.00 52.27 253 ASN C C 1
ATOM 9593 O O . ASN C 1 255 ? 115.223 166.446 21.375 1.00 51.45 253 ASN C O 1
ATOM 9598 N N . TYR C 1 256 ? 113.808 167.868 20.360 1.00 54.43 254 TYR C N 1
ATOM 9599 C CA . TYR C 1 256 ? 112.630 167.291 21.002 1.00 53.60 254 TYR C CA 1
ATOM 9600 C C . TYR C 1 256 ? 111.473 167.038 20.047 1.00 58.51 254 TYR C C 1
ATOM 9601 O O . TYR C 1 256 ? 111.480 167.521 18.910 1.00 59.70 254 TYR C O 1
ATOM 9610 N N . ASN C 1 257 ? 110.505 166.253 20.525 1.00 57.78 255 ASN C N 1
ATOM 9611 C CA . ASN C 1 257 ? 109.301 165.889 19.781 1.00 62.40 255 ASN C CA 1
ATOM 9612 C C . ASN C 1 257 ? 108.623 167.054 19.070 1.00 61.37 255 ASN C C 1
ATOM 9613 O O . ASN C 1 257 ? 108.515 167.039 17.844 1.00 64.18 255 ASN C O 1
ATOM 9618 N N . ARG C 1 258 ? 108.206 168.063 19.838 1.00 58.44 256 ARG C N 1
ATOM 9619 C CA . ARG C 1 258 ? 107.436 169.197 19.311 1.00 62.18 256 ARG C CA 1
ATOM 9620 C C . ARG C 1 258 ? 108.078 169.871 18.083 1.00 55.96 256 ARG C C 1
ATOM 9621 O O . ARG C 1 258 ? 107.411 170.072 17.067 1.00 52.80 256 ARG C O 1
ATOM 9629 N N . ASP C 1 259 ? 109.372 170.174 18.168 1.00 57.39 257 ASP C N 1
ATOM 9630 C CA . ASP C 1 259 ? 110.070 170.892 17.096 1.00 55.96 257 ASP C CA 1
ATOM 9631 C C . ASP C 1 259 ? 110.497 170.018 15.915 1.00 54.13 257 ASP C C 1
ATOM 9632 O O . ASP C 1 259 ? 110.499 170.488 14.777 1.00 49.07 257 ASP C O 1
ATOM 9637 N N . VAL C 1 260 ? 110.863 168.763 16.183 1.00 60.03 258 VAL C N 1
ATOM 9638 C CA . VAL C 1 260 ? 111.173 167.792 15.119 1.00 58.84 258 VAL C CA 1
ATOM 9639 C C . VAL C 1 260 ? 109.938 167.516 14.240 1.00 61.41 258 VAL C C 1
ATOM 9640 O O . VAL C 1 260 ? 110.041 167.516 13.004 1.00 49.44 258 VAL C O 1
ATOM 9644 N N . GLU C 1 261 ? 108.783 167.323 14.887 1.00 55.96 259 GLU C N 1
ATOM 9645 C CA . GLU C 1 261 ? 107.487 167.172 14.207 1.00 60.52 259 GLU C CA 1
ATOM 9646 C C . GLU C 1 261 ? 107.139 168.393 13.348 1.00 59.74 259 GLU C C 1
ATOM 9647 O O . GLU C 1 261 ? 106.702 168.247 12.203 1.00 63.75 259 GLU C O 1
ATOM 9653 N N . ALA C 1 262 ? 107.359 169.586 13.901 1.00 55.92 260 ALA C N 1
ATOM 9654 C CA . ALA C 1 262 ? 106.965 170.844 13.256 1.00 52.44 260 ALA C CA 1
ATOM 9655 C C . ALA C 1 262 ? 107.949 171.342 12.194 1.00 52.54 260 ALA C C 1
ATOM 9656 O O . ALA C 1 262 ? 107.649 172.299 11.474 1.00 64.18 260 ALA C O 1
ATOM 9658 N N . PHE C 1 263 ? 109.106 170.690 12.096 1.00 50.48 261 PHE C N 1
ATOM 9659 C CA . PHE C 1 263 ? 110.197 171.160 11.234 1.00 47.67 261 PHE C CA 1
ATOM 9660 C C . PHE C 1 263 ? 109.973 171.190 9.711 1.00 50.80 261 PHE C C 1
ATOM 9661 O O . PHE C 1 263 ? 110.349 172.182 9.089 1.00 59.35 261 PHE C O 1
ATOM 9669 N N . PRO C 1 264 ? 109.395 170.118 9.105 1.00 54.72 262 PRO C N 1
ATOM 9670 C CA . PRO C 1 264 ? 109.266 170.139 7.639 1.00 55.46 262 PRO C CA 1
ATOM 9671 C C . PRO C 1 264 ? 108.319 171.215 7.099 1.00 52.57 262 PRO C C 1
ATOM 9672 O O . PRO C 1 264 ? 108.546 171.724 5.999 1.00 47.70 262 PRO C O 1
ATOM 9676 N N . LEU C 1 265 ? 107.282 171.555 7.864 1.00 55.19 263 LEU C N 1
ATOM 9677 C CA . LEU C 1 265 ? 106.374 172.645 7.496 1.00 61.74 263 LEU C CA 1
ATOM 9678 C C . LEU C 1 265 ? 107.023 174.006 7.715 1.00 64.67 263 LEU C C 1
ATOM 9679 O O . LEU C 1 265 ? 106.766 174.952 6.967 1.00 64.03 263 LEU C O 1
ATOM 9684 N N . LEU C 1 266 ? 107.867 174.085 8.744 1.00 63.48 264 LEU C N 1
ATOM 9685 C CA . LEU C 1 266 ? 108.624 175.291 9.062 1.00 60.22 264 LEU C CA 1
ATOM 9686 C C . LEU C 1 266 ? 109.730 175.526 8.034 1.00 62.19 264 LEU C C 1
ATOM 9687 O O . LEU C 1 266 ? 110.078 176.673 7.747 1.00 69.45 264 LEU C O 1
ATOM 9692 N N . LYS C 1 267 ? 110.263 174.434 7.482 1.00 62.10 265 LYS C N 1
ATOM 9693 C CA . LYS C 1 267 ? 111.360 174.481 6.509 1.00 60.91 265 LYS C CA 1
ATOM 9694 C C . LYS C 1 267 ? 110.923 175.026 5.144 1.00 58.30 265 LYS C C 1
ATOM 9695 O O . LYS C 1 267 ? 111.645 175.816 4.539 1.00 65.44 265 LYS C O 1
ATOM 9701 N N . THR C 1 268 ? 109.749 174.601 4.671 1.00 61.36 266 THR C N 1
ATOM 9702 C CA . THR C 1 268 ? 109.188 175.084 3.401 1.00 59.72 266 THR C CA 1
ATOM 9703 C C . THR C 1 268 ? 108.765 176.546 3.530 1.00 60.81 266 THR C C 1
ATOM 9704 O O . THR C 1 268 ? 108.860 177.316 2.572 1.00 58.13 266 THR C O 1
ATOM 9708 N N . LEU C 1 269 ? 108.312 176.911 4.729 1.00 64.08 267 LEU C N 1
ATOM 9709 C CA . LEU C 1 269 ? 107.959 178.285 5.074 1.00 63.88 267 LEU C CA 1
ATOM 9710 C C . LEU C 1 269 ? 109.182 179.209 5.088 1.00 68.97 267 LEU C C 1
ATOM 9711 O O . LEU C 1 269 ? 109.064 180.394 4.786 1.00 76.44 267 LEU C O 1
ATOM 9716 N N . LEU C 1 270 ? 110.350 178.662 5.425 1.00 69.59 268 LEU C N 1
ATOM 9717 C CA . LEU C 1 270 ? 111.602 179.423 5.393 1.00 68.35 268 LEU C CA 1
ATOM 9718 C C . LEU C 1 270 ? 112.262 179.458 4.012 1.00 73.04 268 LEU C C 1
ATOM 9719 O O . LEU C 1 270 ? 113.115 180.311 3.757 1.00 75.86 268 LEU C O 1
ATOM 9724 N N . GLU C 1 271 ? 111.877 178.532 3.132 1.00 73.16 269 GLU C N 1
ATOM 9725 C CA . GLU C 1 271 ? 112.366 178.524 1.747 1.00 79.17 269 GLU C CA 1
ATOM 9726 C C . GLU C 1 271 ? 111.735 179.654 0.935 1.00 75.82 269 GLU C C 1
ATOM 9727 O O . GLU C 1 271 ? 112.365 180.211 0.037 1.00 74.24 269 GLU C O 1
ATOM 9733 N N . ARG C 1 272 ? 110.489 179.983 1.265 1.00 75.71 270 ARG C N 1
ATOM 9734 C CA . ARG C 1 272 ? 109.770 181.072 0.615 1.00 81.02 270 ARG C CA 1
ATOM 9735 C C . ARG C 1 272 ? 110.131 182.439 1.195 1.00 80.80 270 ARG C C 1
ATOM 9736 O O . ARG C 1 272 ? 110.278 183.413 0.451 1.00 82.55 270 ARG C O 1
ATOM 9744 N N . LEU C 1 273 ? 110.281 182.502 2.518 1.00 78.46 271 LEU C N 1
ATOM 9745 C CA . LEU C 1 273 ? 110.505 183.766 3.228 1.00 73.68 271 LEU C CA 1
ATOM 9746 C C . LEU C 1 273 ? 111.971 184.205 3.298 1.00 76.97 271 LEU C C 1
ATOM 9747 O O . LEU C 1 273 ? 112.292 185.193 3.965 1.00 79.71 271 LEU C O 1
ATOM 9752 N N . MET C 1 274 ? 112.854 183.480 2.615 1.00 76.86 272 MET C N 1
ATOM 9753 C CA . MET C 1 274 ? 114.281 183.794 2.652 1.00 81.31 272 MET C CA 1
ATOM 9754 C C . MET C 1 274 ? 115.009 183.417 1.361 1.00 82.91 272 MET C C 1
ATOM 9755 O O . MET C 1 274 ? 116.234 183.544 1.276 1.00 91.02 272 MET C O 1
ATOM 9760 N N . GLY C 1 275 ? 114.258 182.959 0.360 1.00 82.88 273 GLY C N 1
ATOM 9761 C CA . GLY C 1 275 ? 114.830 182.571 -0.934 1.00 87.40 273 GLY C CA 1
ATOM 9762 C C . GLY C 1 275 ? 115.429 181.177 -0.912 1.00 89.11 273 GLY C C 1
ATOM 9763 O O . GLY C 1 275 ? 114.908 180.258 -1.547 1.00 93.46 273 GLY C O 1
ATOM 9764 N N . GLU C 1 276 ? 116.541 181.031 -0.194 1.00 88.81 274 GLU C N 1
ATOM 9765 C CA . GLU C 1 276 ? 117.131 179.724 0.090 1.00 84.81 274 GLU C CA 1
ATOM 9766 C C . GLU C 1 276 ? 116.756 179.284 1.503 1.00 80.27 274 GLU C C 1
ATOM 9767 O O . GLU C 1 276 ? 116.380 180.109 2.342 1.00 76.45 274 GLU C O 1
ATOM 9773 N N . SER C 1 277 ? 116.854 177.982 1.758 1.00 78.40 275 SER C N 1
ATOM 9774 C CA . SER C 1 277 ? 116.653 177.451 3.099 1.00 81.33 275 SER C CA 1
ATOM 9775 C C . SER C 1 277 ? 117.898 177.730 3.939 1.00 81.43 275 SER C C 1
ATOM 9776 O O . SER C 1 277 ? 118.995 177.287 3.585 1.00 81.20 275 SER C O 1
ATOM 9779 N N . PRO C 1 278 ? 117.738 178.478 5.047 1.00 79.82 276 PRO C N 1
ATOM 9780 C CA . PRO C 1 278 ? 118.898 178.766 5.898 1.00 77.83 276 PRO C CA 1
ATOM 9781 C C . PRO C 1 278 ? 119.307 177.575 6.776 1.00 78.32 276 PRO C C 1
ATOM 9782 O O . PRO C 1 278 ? 120.467 177.477 7.190 1.00 74.89 276 PRO C O 1
ATOM 9786 N N . TYR C 1 279 ? 118.358 176.676 7.029 1.00 70.41 277 TYR C N 1
ATOM 9787 C CA . TYR C 1 279 ? 118.520 175.612 8.003 1.00 60.37 277 TYR C CA 1
ATOM 9788 C C . TYR C 1 279 ? 118.190 174.244 7.423 1.00 63.81 277 TYR C C 1
ATOM 9789 O O . TYR C 1 279 ? 117.366 174.120 6.516 1.00 68.67 277 TYR C O 1
ATOM 9798 N N . GLN C 1 280 ? 118.841 173.219 7.962 1.00 61.98 278 GLN C N 1
ATOM 9799 C CA . GLN C 1 280 ? 118.586 171.839 7.570 1.00 58.57 278 GLN C CA 1
ATOM 9800 C C . GLN C 1 280 ? 118.046 171.041 8.758 1.00 61.94 278 GLN C C 1
ATOM 9801 O O . GLN C 1 280 ? 117.538 169.931 8.596 1.00 65.21 278 GLN C O 1
ATOM 9807 N N . SER C 1 281 ? 118.147 171.630 9.948 1.00 60.94 279 SER C N 1
ATOM 9808 C CA . SER C 1 281 ? 117.811 170.960 11.202 1.00 54.84 279 SER C CA 1
ATOM 9809 C C . SER C 1 281 ? 117.115 171.930 12.147 1.00 50.40 279 SER C C 1
ATOM 9810 O O . SER C 1 281 ? 117.294 173.142 12.024 1.00 52.85 279 SER C O 1
ATOM 9813 N N . PRO C 1 282 ? 116.317 171.401 13.097 1.00 51.03 280 PRO C N 1
ATOM 9814 C CA . PRO C 1 282 ? 115.977 172.164 14.305 1.00 55.96 280 PRO C CA 1
ATOM 9815 C C . PRO C 1 282 ? 117.224 172.612 15.077 1.00 56.22 280 PRO C C 1
ATOM 9816 O O . PRO C 1 282 ? 117.204 173.659 15.723 1.00 61.07 280 PRO C O 1
ATOM 9820 N N . THR C 1 283 ? 118.286 171.811 15.005 1.00 57.18 281 THR C N 1
ATOM 9821 C CA . THR C 1 283 ? 119.574 172.134 15.613 1.00 56.37 281 THR C CA 1
ATOM 9822 C C . THR C 1 283 ? 120.212 173.372 14.979 1.00 60.21 281 THR C C 1
ATOM 9823 O O . THR C 1 283 ? 120.635 174.284 15.696 1.00 55.35 281 THR C O 1
ATOM 9827 N N . ASP C 1 284 ? 120.262 173.392 13.643 1.00 60.39 282 ASP C N 1
ATOM 9828 C CA . ASP C 1 284 ? 120.708 174.558 12.868 1.00 61.38 282 ASP C CA 1
ATOM 9829 C C . ASP C 1 284 ? 119.927 175.819 13.242 1.00 62.98 282 ASP C C 1
ATOM 9830 O O . ASP C 1 284 ? 120.510 176.886 13.440 1.00 71.04 282 ASP C O 1
ATOM 9835 N N . MET C 1 285 ? 118.607 175.656 13.345 1.00 69.30 283 MET C N 1
ATOM 9836 C CA . MET C 1 285 ? 117.643 176.685 13.756 1.00 60.84 283 MET C CA 1
ATOM 9837 C C . MET C 1 285 ? 117.966 177.276 15.134 1.00 58.16 283 MET C C 1
ATOM 9838 O O . MET C 1 285 ? 117.686 178.448 15.392 1.00 58.08 283 MET C O 1
ATOM 9843 N N . GLY C 1 286 ? 118.561 176.456 16.002 1.00 53.88 284 GLY C N 1
ATOM 9844 C CA . GLY C 1 286 ? 118.950 176.861 17.350 1.00 45.06 284 GLY C CA 1
ATOM 9845 C C . GLY C 1 286 ? 120.162 177.772 17.438 1.00 49.12 284 GLY C C 1
ATOM 9846 O O . GLY C 1 286 ? 120.820 178.069 16.436 1.00 55.12 284 GLY C O 1
ATOM 9847 N N . VAL C 1 287 ? 120.459 178.211 18.656 1.00 50.44 285 VAL C N 1
ATOM 9848 C CA . VAL C 1 287 ? 121.535 179.167 18.902 1.00 53.14 285 VAL C CA 1
ATOM 9849 C C . VAL C 1 287 ? 122.219 178.869 20.251 1.00 52.74 285 VAL C C 1
ATOM 9850 O O . VAL C 1 287 ? 123.169 179.552 20.653 1.00 62.02 285 VAL C O 1
ATOM 9854 N N . ASN C 1 288 ? 121.743 177.819 20.919 1.00 47.28 286 ASN C N 1
ATOM 9855 C CA . ASN C 1 288 ? 122.169 177.453 22.276 1.00 52.46 286 ASN C CA 1
ATOM 9856 C C . ASN C 1 288 ? 123.661 177.118 22.441 1.00 52.50 286 ASN C C 1
ATOM 9857 O O . ASN C 1 288 ? 124.220 176.328 21.678 1.00 58.34 286 ASN C O 1
ATOM 9862 N N . MET C 1 289 ? 124.278 177.725 23.455 1.00 52.66 287 MET C N 1
ATOM 9863 C CA . MET C 1 289 ? 125.701 177.545 23.763 1.00 50.52 287 MET C CA 1
ATOM 9864 C C . MET C 1 289 ? 125.945 176.981 25.168 1.00 52.56 287 MET C C 1
ATOM 9865 O O . MET C 1 289 ? 127.098 176.833 25.584 1.00 51.22 287 MET C O 1
ATOM 9870 N N . ALA C 1 290 ? 124.864 176.657 25.880 1.00 50.50 288 ALA C N 1
ATOM 9871 C CA . ALA C 1 290 ? 124.936 176.193 27.274 1.00 52.67 288 ALA C CA 1
ATOM 9872 C C . ALA C 1 290 ? 125.885 175.010 27.494 1.00 48.01 288 ALA C C 1
ATOM 9873 O O . ALA C 1 290 ? 126.695 175.024 28.425 1.00 52.19 288 ALA C O 1
ATOM 9875 N N . GLY C 1 291 ? 125.794 174.012 26.618 1.00 48.27 289 GLY C N 1
ATOM 9876 C CA . GLY C 1 291 ? 126.645 172.822 26.672 1.00 44.25 289 GLY C CA 1
ATOM 9877 C C . GLY C 1 291 ? 128.112 173.075 26.390 1.00 46.53 289 GLY C C 1
ATOM 9878 O O . GLY C 1 291 ? 128.973 172.339 26.871 1.00 63.84 289 GLY C O 1
ATOM 9879 N N . ASN C 1 292 ? 128.398 174.121 25.619 1.00 43.45 290 ASN C N 1
ATOM 9880 C CA . ASN C 1 292 ? 129.777 174.552 25.370 1.00 55.44 290 ASN C CA 1
ATOM 9881 C C . ASN C 1 292 ? 130.372 175.305 26.560 1.00 53.65 290 ASN C C 1
ATOM 9882 O O . ASN C 1 292 ? 131.556 175.644 26.554 1.00 57.07 290 ASN C O 1
ATOM 9887 N N . CYS C 1 293 ? 129.547 175.560 27.574 1.00 50.57 291 CYS C N 1
ATOM 9888 C CA . CYS C 1 293 ? 129.966 176.311 28.755 1.00 52.10 291 CYS C CA 1
ATOM 9889 C C . CYS C 1 293 ? 130.017 175.467 30.032 1.00 52.82 291 CYS C C 1
ATOM 9890 O O . CYS C 1 293 ? 130.348 175.969 31.114 1.00 54.39 291 CYS C O 1
ATOM 9893 N N . ILE C 1 294 ? 129.689 174.184 29.892 1.00 44.25 292 ILE C N 1
ATOM 9894 C CA . ILE C 1 294 ? 129.899 173.201 30.945 1.00 40.43 292 ILE C CA 1
ATOM 9895 C C . ILE C 1 294 ? 131.409 173.023 31.172 1.00 49.28 292 ILE C C 1
ATOM 9896 O O . ILE C 1 294 ? 132.165 172.750 30.235 1.00 53.99 292 ILE C O 1
ATOM 9901 N N . SER C 1 295 ? 131.839 173.219 32.414 1.00 50.50 293 SER C N 1
ATOM 9902 C CA . SER C 1 295 ? 133.243 173.080 32.783 1.00 58.99 293 SER C CA 1
ATOM 9903 C C . SER C 1 295 ? 133.534 171.753 33.490 1.00 66.67 293 SER C C 1
ATOM 9904 O O . SER C 1 295 ? 134.654 171.242 33.405 1.00 62.93 293 SER C O 1
ATOM 9907 N N . ASP C 1 296 ? 132.532 171.213 34.190 1.00 56.73 294 ASP C N 1
ATOM 9908 C CA . ASP C 1 296 ? 132.661 169.939 34.903 1.00 55.36 294 ASP C CA 1
ATOM 9909 C C . ASP C 1 296 ? 131.438 169.062 34.641 1.00 59.57 294 ASP C C 1
ATOM 9910 O O . ASP C 1 296 ? 130.439 169.121 35.376 1.00 57.66 294 ASP C O 1
ATOM 9915 N N . ASP C 1 297 ? 131.548 168.238 33.599 1.00 56.62 295 ASP C N 1
ATOM 9916 C CA . ASP C 1 297 ? 130.499 167.307 33.177 1.00 55.00 295 ASP C CA 1
ATOM 9917 C C . ASP C 1 297 ? 130.002 166.415 34.320 1.00 58.82 295 ASP C C 1
ATOM 9918 O O . ASP C 1 297 ? 128.795 166.271 34.509 1.00 61.22 295 ASP C O 1
ATOM 9923 N N . ALA C 1 298 ? 130.937 165.849 35.085 1.00 51.54 296 ALA C N 1
ATOM 9924 C CA . ALA C 1 298 ? 130.616 165.012 36.244 1.00 50.86 296 ALA C CA 1
ATOM 9925 C C . ALA C 1 298 ? 129.831 165.736 37.347 1.00 59.34 296 ALA C C 1
ATOM 9926 O O . ALA C 1 298 ? 128.974 165.127 37.998 1.00 65.83 296 ALA C O 1
ATOM 9928 N N . ALA C 1 299 ? 130.115 167.022 37.553 1.00 54.93 297 ALA C N 1
ATOM 9929 C CA . ALA C 1 299 ? 129.348 167.823 38.511 1.00 53.76 297 ALA C CA 1
ATOM 9930 C C . ALA C 1 299 ? 127.922 168.078 38.016 1.00 58.05 297 ALA C C 1
ATOM 9931 O O . ALA C 1 299 ? 126.975 168.033 38.806 1.00 59.83 297 ALA C O 1
ATOM 9933 N N . CYS C 1 300 ? 127.777 168.333 36.714 1.00 54.33 298 CYS C N 1
ATOM 9934 C CA . CYS C 1 300 ? 126.456 168.506 36.100 1.00 51.66 298 CYS C CA 1
ATOM 9935 C C . CYS C 1 300 ? 125.700 167.189 35.989 1.00 60.24 298 CYS C C 1
ATOM 9936 O O . CYS C 1 300 ? 124.473 167.174 36.120 1.00 60.76 298 CYS C O 1
ATOM 9939 N N . ARG C 1 301 ? 126.430 166.096 35.746 1.00 53.88 299 ARG C N 1
ATOM 9940 C CA . ARG C 1 301 ? 125.843 164.755 35.741 1.00 57.68 299 ARG C CA 1
ATOM 9941 C C . ARG C 1 301 ? 125.241 164.425 37.101 1.00 58.28 299 ARG C C 1
ATOM 9942 O O . ARG C 1 301 ? 124.100 163.975 37.177 1.00 65.29 299 ARG C O 1
ATOM 9950 N N . HIS C 1 302 ? 126.001 164.680 38.165 1.00 52.26 300 HIS C N 1
ATOM 9951 C CA . HIS C 1 302 ? 125.546 164.414 39.529 1.00 57.19 300 HIS C CA 1
ATOM 9952 C C . HIS C 1 302 ? 124.328 165.253 39.915 1.00 63.15 300 HIS C C 1
ATOM 9953 O O . HIS C 1 302 ? 123.351 164.724 40.449 1.00 60.11 300 HIS C O 1
ATOM 9960 N N . ALA C 1 303 ? 124.387 166.551 39.617 1.00 64.96 301 ALA C N 1
ATOM 9961 C CA . ALA C 1 303 ? 123.334 167.490 40.007 1.00 55.44 301 ALA C CA 1
ATOM 9962 C C . ALA C 1 303 ? 122.013 167.246 39.292 1.00 58.19 301 ALA C C 1
ATOM 9963 O O . ALA C 1 303 ? 120.948 167.388 39.896 1.00 58.70 301 ALA C O 1
ATOM 9965 N N . SER C 1 304 ? 122.080 166.873 38.016 1.00 55.86 302 SER C N 1
ATOM 9966 C CA . SER C 1 304 ? 120.857 166.614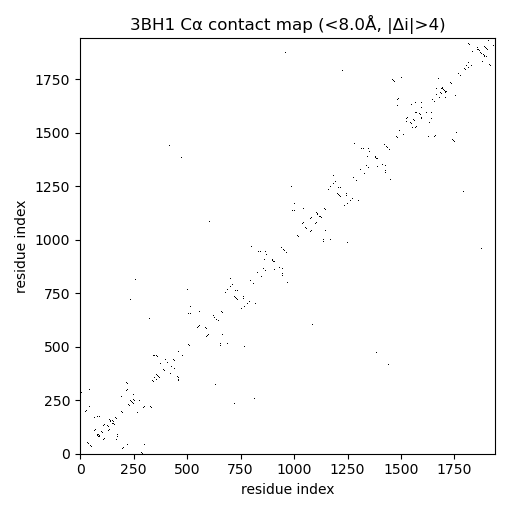 37.258 1.00 55.07 302 SER C CA 1
ATOM 9967 C C . SER C 1 304 ? 120.257 165.250 37.585 1.00 55.14 302 SER C C 1
ATOM 9968 O O . SER C 1 304 ? 119.045 165.066 37.469 1.00 59.57 302 SER C O 1
ATOM 9971 N N . GLU C 1 305 ? 121.097 164.314 38.024 1.00 53.93 303 GLU C N 1
ATOM 9972 C CA . GLU C 1 305 ? 120.613 163.037 38.552 1.00 54.38 303 GLU C CA 1
ATOM 9973 C C . GLU C 1 305 ? 119.819 163.246 39.838 1.00 53.32 303 GLU C C 1
ATOM 9974 O O . GLU C 1 305 ? 118.780 162.615 40.041 1.00 54.22 303 GLU C O 1
ATOM 9980 N N . GLN C 1 306 ? 120.313 164.144 40.687 1.00 52.25 304 GLN C N 1
ATOM 9981 C CA . GLN C 1 306 ? 119.647 164.496 41.936 1.00 52.48 304 GLN C CA 1
ATOM 9982 C C . GLN C 1 306 ? 118.304 165.177 41.690 1.00 54.39 304 GLN C C 1
ATOM 9983 O O . GLN C 1 306 ? 117.349 164.967 42.443 1.00 54.70 304 GLN C O 1
ATOM 9989 N N . GLU C 1 307 ? 118.242 165.977 40.625 1.00 48.81 305 GLU C N 1
ATOM 9990 C CA . GLU C 1 307 ? 117.016 166.662 40.235 1.00 48.95 305 GLU C CA 1
ATOM 9991 C C . GLU C 1 307 ? 115.962 165.670 39.760 1.00 56.66 305 GLU C C 1
ATOM 9992 O O . GLU C 1 307 ? 114.802 165.763 40.160 1.00 60.07 305 GLU C O 1
ATOM 9998 N N . ILE C 1 308 ? 116.378 164.715 38.925 1.00 57.70 306 ILE C N 1
ATOM 9999 C CA . ILE C 1 308 ? 115.501 163.641 38.466 1.00 51.03 306 ILE C CA 1
ATOM 10000 C C . ILE C 1 308 ? 114.801 163.005 39.664 1.00 52.02 306 ILE C C 1
ATOM 10001 O O . ILE C 1 308 ? 113.576 162.845 39.663 1.00 62.97 306 ILE C O 1
ATOM 10006 N N . ILE C 1 309 ? 115.584 162.696 40.694 1.00 52.42 307 ILE C N 1
ATOM 10007 C CA . ILE C 1 309 ? 115.066 162.086 41.913 1.00 51.44 307 ILE C CA 1
ATOM 10008 C C . ILE C 1 309 ? 114.063 162.984 42.650 1.00 51.09 307 ILE C C 1
ATOM 10009 O O . ILE C 1 309 ? 113.012 162.514 43.089 1.00 49.23 307 ILE C O 1
ATOM 10014 N N . ARG C 1 310 ? 114.381 164.274 42.745 1.00 44.31 308 ARG C N 1
ATOM 10015 C CA . ARG C 1 310 ? 113.488 165.251 43.357 1.00 45.77 308 ARG C CA 1
ATOM 10016 C C . ARG C 1 310 ? 112.128 165.283 42.679 1.00 51.59 308 ARG C C 1
ATOM 10017 O O . ARG C 1 310 ? 111.095 165.310 43.360 1.00 59.91 308 ARG C O 1
ATOM 10025 N N . ARG C 1 311 ? 112.141 165.253 41.345 1.00 44.01 309 ARG C N 1
ATOM 10026 C CA . ARG C 1 311 ? 110.924 165.309 40.527 1.00 48.70 309 ARG C CA 1
ATOM 10027 C C . ARG C 1 311 ? 110.024 164.090 40.724 1.00 52.42 309 ARG C C 1
ATOM 10028 O O . ARG C 1 311 ? 108.794 164.202 40.667 1.00 57.78 309 ARG C O 1
ATOM 10036 N N . TYR C 1 312 ? 110.653 162.939 40.958 1.00 48.68 310 TYR C N 1
ATOM 10037 C CA . TYR C 1 312 ? 109.952 161.687 41.229 1.00 50.74 310 TYR C CA 1
ATOM 10038 C C . TYR C 1 312 ? 109.185 161.731 42.543 1.00 50.20 310 TYR C C 1
ATOM 10039 O O . TYR C 1 312 ? 107.993 161.399 42.584 1.00 46.30 310 TYR C O 1
ATOM 10048 N N . PHE C 1 313 ? 109.878 162.145 43.605 1.00 49.68 311 PHE C N 1
ATOM 10049 C CA . PHE C 1 313 ? 109.276 162.275 44.925 1.00 49.65 311 PHE C CA 1
ATOM 10050 C C . PHE C 1 313 ? 108.199 163.352 44.951 1.00 49.26 311 PHE C C 1
ATOM 10051 O O . PHE C 1 313 ? 107.149 163.152 45.561 1.00 55.73 311 PHE C O 1
ATOM 10059 N N . LYS C 1 314 ? 108.455 164.472 44.268 1.00 51.78 312 LYS C N 1
ATOM 10060 C CA . LYS C 1 314 ? 107.470 165.552 44.124 1.00 53.00 312 LYS C CA 1
ATOM 10061 C C . LYS C 1 314 ? 106.200 165.078 43.437 1.00 53.24 312 LYS C C 1
ATOM 10062 O O . LYS C 1 314 ? 105.096 165.463 43.832 1.00 65.05 312 LYS C O 1
ATOM 10068 N N . ALA C 1 315 ? 106.357 164.228 42.426 1.00 45.54 313 ALA C N 1
ATOM 10069 C CA . ALA C 1 315 ? 105.209 163.617 41.763 1.00 42.07 313 ALA C CA 1
ATOM 10070 C C . ALA C 1 315 ? 104.449 162.668 42.688 1.00 45.18 313 ALA C C 1
ATOM 10071 O O . ALA C 1 315 ? 103.219 162.669 42.686 1.00 52.26 313 ALA C O 1
ATOM 10073 N N . LEU C 1 316 ? 105.178 161.874 43.474 1.00 46.46 314 LEU C N 1
ATOM 10074 C CA . LEU C 1 316 ? 104.558 160.925 44.411 1.00 48.37 314 LEU C CA 1
ATOM 10075 C C . LEU C 1 316 ? 103.751 161.631 45.494 1.00 48.76 314 LEU C C 1
ATOM 10076 O O . LEU C 1 316 ? 102.624 161.234 45.796 1.00 43.62 314 LEU C O 1
ATOM 10081 N N . VAL C 1 317 ? 104.341 162.681 46.061 1.00 48.46 315 VAL C N 1
ATOM 10082 C CA . VAL C 1 317 ? 103.689 163.493 47.087 1.00 50.48 315 VAL C CA 1
ATOM 10083 C C . VAL C 1 317 ? 102.432 164.188 46.544 1.00 50.37 315 VAL C C 1
ATOM 10084 O O . VAL C 1 317 ? 101.395 164.204 47.215 1.00 68.98 315 VAL C O 1
ATOM 10088 N N . GLU C 1 318 ? 102.518 164.712 45.322 1.00 48.74 316 GLU C N 1
ATOM 10089 C CA . GLU C 1 318 ? 101.389 165.395 44.692 1.00 42.70 316 GLU C CA 1
ATOM 10090 C C . GLU C 1 318 ? 100.255 164.434 44.347 1.00 45.34 316 GLU C C 1
ATOM 10091 O O . GLU C 1 318 ? 99.087 164.800 44.471 1.00 61.58 316 GLU C O 1
ATOM 10097 N N . GLU C 1 319 ? 100.592 163.213 43.933 1.00 37.90 317 GLU C N 1
ATOM 10098 C CA . GLU C 1 319 ? 99.574 162.191 43.652 1.00 44.04 317 GLU C CA 1
ATOM 10099 C C . GLU C 1 319 ? 98.883 161.705 44.918 1.00 48.01 317 GLU C C 1
ATOM 10100 O O . GLU C 1 319 ? 97.689 161.406 44.903 1.00 57.41 317 GLU C O 1
ATOM 10106 N N . ALA C 1 320 ? 99.641 161.632 46.007 1.00 52.34 318 ALA C N 1
ATOM 10107 C CA . ALA C 1 320 ? 99.098 161.246 47.301 1.00 56.75 318 ALA C CA 1
ATOM 10108 C C . ALA C 1 320 ? 98.200 162.344 47.884 1.00 58.91 318 ALA C C 1
ATOM 10109 O O . ALA C 1 320 ? 97.170 162.047 48.491 1.00 56.64 318 ALA C O 1
ATOM 10111 N N . ARG C 1 321 ? 98.585 163.604 47.677 1.00 55.30 319 ARG C N 1
ATOM 10112 C CA . ARG C 1 321 ? 97.813 164.753 48.165 1.00 52.42 319 ARG C CA 1
ATOM 10113 C C . ARG C 1 321 ? 96.496 164.975 47.420 1.00 57.23 319 ARG C C 1
ATOM 10114 O O . ARG C 1 321 ? 95.476 165.301 48.035 1.00 59.29 319 ARG C O 1
ATOM 10122 N N . THR C 1 322 ? 96.529 164.794 46.101 1.00 59.91 320 THR C N 1
ATOM 10123 C CA . THR C 1 322 ? 95.384 165.085 45.234 1.00 54.05 320 THR C CA 1
ATOM 10124 C C . THR C 1 322 ? 94.489 163.874 45.010 1.00 45.13 320 THR C C 1
ATOM 10125 O O . THR C 1 322 ? 93.298 164.026 44.747 1.00 47.56 320 THR C O 1
ATOM 10129 N N . GLY C 1 323 ? 95.068 162.680 45.108 1.00 45.85 321 GLY C N 1
ATOM 10130 C CA . GLY C 1 323 ? 94.336 161.435 44.877 1.00 38.13 321 GLY C CA 1
ATOM 10131 C C . GLY C 1 323 ? 94.385 160.983 43.430 1.00 52.80 321 GLY C C 1
ATOM 10132 O O . GLY C 1 323 ? 93.640 160.082 43.027 1.00 47.07 321 GLY C O 1
ATOM 10133 N N . LYS C 1 324 ? 95.274 161.607 42.654 1.00 58.94 322 LYS C N 1
ATOM 10134 C CA . LYS C 1 324 ? 95.402 161.344 41.219 1.00 64.34 322 LYS C CA 1
ATOM 10135 C C . LYS C 1 324 ? 96.029 159.985 40.924 1.00 59.15 322 LYS C C 1
ATOM 10136 O O . LYS C 1 324 ? 96.629 159.360 41.803 1.00 57.22 322 LYS C O 1
ATOM 10142 N N . ASP C 1 325 ? 95.875 159.537 39.678 1.00 62.28 323 ASP C N 1
ATOM 10143 C CA . ASP C 1 325 ? 96.568 158.354 39.162 1.00 61.97 323 ASP C CA 1
ATOM 10144 C C . ASP C 1 325 ? 98.087 158.554 39.178 1.00 58.93 323 ASP C C 1
ATOM 10145 O O . ASP C 1 325 ? 98.568 159.685 39.256 1.00 46.48 323 ASP C O 1
ATOM 10150 N N . SER C 1 326 ? 98.830 157.455 39.080 1.00 60.82 324 SER C N 1
ATOM 10151 C CA . SER C 1 326 ? 100.288 157.484 39.192 1.00 57.99 324 SER C CA 1
ATOM 10152 C C . SER C 1 326 ? 101.029 157.722 37.863 1.00 62.38 324 SER C C 1
ATOM 10153 O O . SER C 1 326 ? 102.171 157.290 37.709 1.00 62.38 324 SER C O 1
ATOM 10156 N N . THR C 1 327 ? 100.390 158.431 36.931 1.00 61.39 325 THR C N 1
ATOM 10157 C CA . THR C 1 327 ? 100.937 158.668 35.586 1.00 59.95 325 THR C CA 1
ATOM 10158 C C . THR C 1 327 ? 102.270 159.419 35.594 1.00 59.89 325 THR C C 1
ATOM 10159 O O . THR C 1 327 ? 103.229 159.003 34.939 1.00 60.72 325 THR C O 1
ATOM 10163 N N . GLN C 1 328 ? 102.320 160.512 36.350 1.00 63.45 326 GLN C N 1
ATOM 10164 C CA . GLN C 1 328 ? 103.464 161.422 36.337 1.00 52.52 326 GLN C CA 1
ATOM 10165 C C . GLN C 1 328 ? 104.664 160.868 37.098 1.00 53.30 326 GLN C C 1
ATOM 10166 O O . GLN C 1 328 ? 105.808 161.112 36.707 1.00 52.15 326 GLN C O 1
ATOM 10172 N N . SER C 1 329 ? 104.403 160.111 38.165 1.00 52.06 327 SER C N 1
ATOM 10173 C CA . SER C 1 329 ? 105.476 159.474 38.944 1.00 57.38 327 SER C CA 1
ATOM 10174 C C . SER C 1 329 ? 106.080 158.249 38.254 1.00 57.16 327 SER C C 1
ATOM 10175 O O . SER C 1 329 ? 107.282 158.002 38.384 1.00 55.53 327 SER C O 1
ATOM 10178 N N . ASP C 1 330 ? 105.246 157.493 37.532 1.00 56.22 328 ASP C N 1
ATOM 10179 C CA . ASP C 1 330 ? 105.715 156.369 36.711 1.00 55.82 328 ASP C CA 1
ATOM 10180 C C . ASP C 1 330 ? 106.650 156.846 35.606 1.00 60.50 328 ASP C C 1
ATOM 10181 O O . ASP C 1 330 ? 107.645 156.185 35.318 1.00 59.97 328 ASP C O 1
ATOM 10186 N N . ARG C 1 331 ? 106.328 157.998 35.011 1.00 52.98 329 ARG C N 1
ATOM 10187 C CA . ARG C 1 331 ? 107.150 158.609 33.972 1.00 56.72 329 ARG C CA 1
ATOM 10188 C C . ARG C 1 331 ? 108.523 159.012 34.518 1.00 60.96 329 ARG C C 1
ATOM 10189 O O . ARG C 1 331 ? 109.534 158.805 33.853 1.00 58.17 329 ARG C O 1
ATOM 10197 N N . ALA C 1 332 ? 108.553 159.564 35.731 1.00 60.82 330 ALA C N 1
ATOM 10198 C CA . ALA C 1 332 ? 109.808 159.983 36.361 1.00 54.51 330 ALA C CA 1
ATOM 10199 C C . ALA C 1 332 ? 110.640 158.797 36.860 1.00 57.39 330 ALA C C 1
ATOM 10200 O O . ALA C 1 332 ? 111.869 158.893 36.982 1.00 53.93 330 ALA C O 1
ATOM 10202 N N . ALA C 1 333 ? 109.965 157.685 37.148 1.00 51.21 331 ALA C N 1
ATOM 10203 C CA . ALA C 1 333 ? 110.639 156.424 37.451 1.00 52.37 331 ALA C CA 1
ATOM 10204 C C . ALA C 1 333 ? 111.344 155.862 36.213 1.00 56.49 331 ALA C C 1
ATOM 10205 O O . ALA C 1 333 ? 112.440 155.305 36.315 1.00 63.29 331 ALA C O 1
ATOM 10207 N N . VAL C 1 334 ? 110.708 156.027 35.052 1.00 50.28 332 VAL C N 1
ATOM 10208 C CA . VAL C 1 334 ? 111.266 155.613 33.761 1.00 54.02 332 VAL C CA 1
ATOM 10209 C C . VAL C 1 334 ? 112.521 156.434 33.419 1.00 59.08 332 VAL C C 1
ATOM 10210 O O . VAL C 1 334 ? 113.493 155.894 32.879 1.00 58.93 332 VAL C O 1
ATOM 10214 N N . VAL C 1 335 ? 112.499 157.721 33.773 1.00 55.68 333 VAL C N 1
ATOM 10215 C CA . VAL C 1 335 ? 113.645 158.623 33.585 1.00 53.42 333 VAL C CA 1
ATOM 10216 C C . VAL C 1 335 ? 114.826 158.224 34.484 1.00 55.21 333 VAL C C 1
ATOM 10217 O O . VAL C 1 335 ? 115.972 158.159 34.021 1.00 56.89 333 VAL C O 1
ATOM 10221 N N . MET C 1 336 ? 114.533 157.942 35.754 1.00 57.29 334 MET C N 1
ATOM 10222 C CA . MET C 1 336 ? 115.517 157.390 36.690 1.00 54.47 334 MET C CA 1
ATOM 10223 C C . MET C 1 336 ? 116.238 156.172 36.118 1.00 51.20 334 MET C C 1
ATOM 10224 O O . MET C 1 336 ? 117.466 156.114 36.125 1.00 53.59 334 MET C O 1
ATOM 10229 N N . ALA C 1 337 ? 115.454 155.217 35.619 1.00 45.83 335 ALA C N 1
ATOM 10230 C CA . ALA C 1 337 ? 115.967 153.993 35.014 1.00 56.36 335 ALA C CA 1
ATOM 10231 C C . ALA C 1 337 ? 116.762 154.246 33.728 1.00 59.83 335 ALA C C 1
ATOM 10232 O O . ALA C 1 337 ? 117.711 153.517 33.446 1.00 67.25 335 ALA C O 1
ATOM 10234 N N . LYS C 1 338 ? 116.383 155.278 32.968 1.00 54.05 336 LYS C N 1
ATOM 10235 C CA . LYS C 1 338 ? 117.136 155.698 31.779 1.00 54.93 336 LYS C CA 1
ATOM 10236 C C . LYS C 1 338 ? 118.500 156.270 32.152 1.00 61.14 336 LYS C C 1
ATOM 10237 O O . LYS C 1 338 ? 119.439 156.221 31.356 1.00 54.89 336 LYS C O 1
ATOM 10243 N N . ALA C 1 339 ? 118.594 156.818 33.362 1.00 60.70 337 ALA C N 1
ATOM 10244 C CA . ALA C 1 339 ? 119.857 157.305 33.904 1.00 58.45 337 ALA C CA 1
ATOM 10245 C C . ALA C 1 339 ? 120.587 156.205 34.670 1.00 58.74 337 ALA C C 1
ATOM 10246 O O . ALA C 1 339 ? 121.766 156.348 34.993 1.00 59.04 337 ALA C O 1
ATOM 10248 N N . GLY C 1 340 ? 119.880 155.113 34.958 1.00 61.83 338 GLY C N 1
ATOM 10249 C CA . GLY C 1 340 ? 120.424 154.009 35.749 1.00 56.57 338 GLY C CA 1
ATOM 10250 C C . GLY C 1 340 ? 120.673 154.379 37.200 1.00 57.91 338 GLY C C 1
ATOM 10251 O O . GLY C 1 340 ? 121.669 153.957 37.791 1.00 59.67 338 GLY C O 1
ATOM 10252 N N . ILE C 1 341 ? 119.773 155.182 37.765 1.00 55.62 339 ILE C N 1
ATOM 10253 C CA . ILE C 1 341 ? 119.861 155.588 39.170 1.00 56.88 339 ILE C CA 1
ATOM 10254 C C . ILE C 1 341 ? 118.672 155.049 39.964 1.00 59.25 339 ILE C C 1
ATOM 10255 O O . ILE C 1 341 ? 117.599 154.817 39.407 1.00 69.74 339 ILE C O 1
ATOM 10260 N N . LYS C 1 342 ? 118.878 154.833 41.260 1.00 66.38 340 LYS C N 1
ATOM 10261 C CA . LYS C 1 342 ? 117.806 154.417 42.169 1.00 62.36 340 LYS C CA 1
ATOM 10262 C C . LYS C 1 342 ? 117.369 155.636 42.976 1.00 59.62 340 LYS C C 1
ATOM 10263 O O . LYS C 1 342 ? 118.076 156.642 43.013 1.00 63.10 340 LYS C O 1
ATOM 10269 N N . ALA C 1 343 ? 116.215 155.532 43.633 1.00 62.43 341 ALA C N 1
ATOM 10270 C CA . ALA C 1 343 ? 115.730 156.574 44.540 1.00 57.06 341 ALA C CA 1
ATOM 10271 C C . ALA C 1 343 ? 116.615 156.687 45.781 1.00 57.16 341 ALA C C 1
ATOM 10272 O O . ALA C 1 343 ? 116.727 157.756 46.383 1.00 60.63 341 ALA C O 1
ATOM 10274 N N . SER C 1 344 ? 117.250 155.573 46.138 1.00 64.94 342 SER C N 1
ATOM 10275 C CA . SER C 1 344 ? 118.172 155.479 47.270 1.00 64.30 342 SER C CA 1
ATOM 10276 C C . SER C 1 344 ? 119.425 156.349 47.086 1.00 68.05 342 SER C C 1
ATOM 10277 O O . SER C 1 344 ? 120.099 156.696 48.060 1.00 66.13 342 SER C O 1
ATOM 10280 N N . GLN C 1 345 ? 119.725 156.708 45.837 1.00 64.48 343 GLN C N 1
ATOM 10281 C CA . GLN C 1 345 ? 120.915 157.495 45.516 1.00 58.70 343 GLN C CA 1
ATOM 10282 C C . GLN C 1 345 ? 120.811 158.994 45.834 1.00 61.74 343 GLN C C 1
ATOM 10283 O O . GLN C 1 345 ? 121.785 159.734 45.647 1.00 52.84 343 GLN C O 1
ATOM 10289 N N . ARG C 1 346 ? 119.637 159.439 46.292 1.00 52.64 344 ARG C N 1
ATOM 10290 C CA . ARG C 1 346 ? 119.542 160.712 46.999 1.00 55.86 344 ARG C CA 1
ATOM 10291 C C . ARG C 1 346 ? 120.001 160.372 48.411 1.00 63.95 344 ARG C C 1
ATOM 10292 O O . ARG C 1 346 ? 119.302 159.682 49.162 1.00 64.49 344 ARG C O 1
ATOM 10300 N N . VAL C 1 347 ? 121.190 160.854 48.755 1.00 58.66 345 VAL C N 1
ATOM 10301 C CA . VAL C 1 347 ? 121.948 160.370 49.915 1.00 64.52 345 VAL C CA 1
ATOM 10302 C C . VAL C 1 347 ? 121.230 160.495 51.286 1.00 61.00 345 VAL C C 1
ATOM 10303 O O . VAL C 1 347 ? 121.577 159.797 52.235 1.00 63.75 345 VAL C O 1
ATOM 10307 N N . VAL C 1 348 ? 120.209 161.346 51.363 1.00 55.08 346 VAL C N 1
ATOM 10308 C CA . VAL C 1 348 ? 119.453 161.548 52.604 1.00 52.36 346 VAL C CA 1
ATOM 10309 C C . VAL C 1 348 ? 118.220 160.651 52.749 1.00 59.05 346 VAL C C 1
ATOM 10310 O O . VAL C 1 348 ? 117.540 160.704 53.775 1.00 51.63 346 VAL C O 1
ATOM 10314 N N . VAL C 1 349 ? 117.930 159.842 51.729 1.00 61.00 347 VAL C N 1
ATOM 10315 C CA . VAL C 1 349 ? 116.734 158.989 51.732 1.00 58.61 347 VAL C CA 1
ATOM 10316 C C . VAL C 1 349 ? 116.831 157.877 52.774 1.00 61.47 347 VAL C C 1
ATOM 10317 O O . VAL C 1 349 ? 116.013 157.830 53.699 1.00 57.14 347 VAL C O 1
ATOM 10321 N N . GLU C 1 350 ? 117.839 157.013 52.632 1.00 62.18 348 GLU C N 1
ATOM 10322 C CA . GLU C 1 350 ? 118.052 155.889 53.553 1.00 68.54 348 GLU C CA 1
ATOM 10323 C C . GLU C 1 350 ? 118.316 156.252 55.027 1.00 63.21 348 GLU C C 1
ATOM 10324 O O . GLU C 1 350 ? 117.714 155.630 55.903 1.00 64.83 348 GLU C O 1
ATOM 10330 N N . PRO C 1 351 ? 119.190 157.254 55.309 1.00 56.74 349 PRO C N 1
ATOM 10331 C CA . PRO C 1 351 ? 119.352 157.685 56.704 1.00 45.26 349 PRO C CA 1
ATOM 10332 C C . PRO C 1 351 ? 118.050 158.106 57.374 1.00 55.96 349 PRO C C 1
ATOM 10333 O O . PRO C 1 351 ? 117.859 157.827 58.560 1.00 67.70 349 PRO C O 1
ATOM 10337 N N . ALA C 1 352 ? 117.164 158.747 56.611 1.00 56.43 350 ALA C N 1
ATOM 10338 C CA . ALA C 1 352 ? 115.865 159.191 57.118 1.00 54.22 350 ALA C CA 1
ATOM 10339 C C . ALA C 1 352 ? 114.929 158.034 57.439 1.00 50.11 350 ALA C C 1
ATOM 10340 O O . ALA C 1 352 ? 114.291 158.040 58.485 1.00 53.52 350 ALA C O 1
ATOM 10342 N N . ARG C 1 353 ? 114.837 157.043 56.555 1.00 53.94 351 ARG C N 1
ATOM 10343 C CA . ARG C 1 353 ? 113.960 155.907 56.856 1.00 64.28 351 ARG C CA 1
ATOM 10344 C C . ARG C 1 353 ? 114.558 154.853 57.787 1.00 64.89 351 ARG C C 1
ATOM 10345 O O . ARG C 1 353 ? 113.819 154.022 58.314 1.00 73.95 351 ARG C O 1
ATOM 10353 N N . GLN C 1 354 ? 115.874 154.912 58.006 1.00 62.67 352 GLN C N 1
ATOM 10354 C CA . GLN C 1 354 ? 116.518 154.142 59.079 1.00 58.29 352 GLN C CA 1
ATOM 10355 C C . GLN C 1 354 ? 116.052 154.641 60.449 1.00 64.23 352 GLN C C 1
ATOM 10356 O O . GLN C 1 354 ? 115.766 153.837 61.337 1.00 60.77 352 GLN C O 1
ATOM 10362 N N . VAL C 1 355 ? 115.958 155.965 60.599 1.00 53.73 353 VAL C N 1
ATOM 10363 C CA . VAL C 1 355 ? 115.372 156.591 61.789 1.00 49.70 353 VAL C CA 1
ATOM 10364 C C . VAL C 1 355 ? 113.931 156.090 62.020 1.00 56.92 353 VAL C C 1
ATOM 10365 O O . VAL C 1 355 ? 113.569 155.736 63.141 1.00 53.10 353 VAL C O 1
ATOM 10369 N N . GLU C 1 356 ? 113.133 156.021 60.953 1.00 67.64 354 GLU C N 1
ATOM 10370 C CA . GLU C 1 356 ? 111.771 155.483 61.042 1.00 65.12 354 GLU C CA 1
ATOM 10371 C C . GLU C 1 356 ? 111.758 153.974 61.298 1.00 60.82 354 GLU C C 1
ATOM 10372 O O . GLU C 1 356 ? 110.880 153.485 62.002 1.00 67.70 354 GLU C O 1
ATOM 10378 N N . GLU C 1 357 ? 112.730 153.252 60.736 1.00 73.85 355 GLU C N 1
ATOM 10379 C CA . GLU C 1 357 ? 112.886 151.807 60.982 1.00 75.73 355 GLU C CA 1
ATOM 10380 C C . GLU C 1 357 ? 113.074 151.487 62.465 1.00 75.33 355 GLU C C 1
ATOM 10381 O O . GLU C 1 357 ? 112.448 150.557 62.982 1.00 80.99 355 GLU C O 1
ATOM 10387 N N . ARG C 1 358 ? 113.918 152.265 63.142 1.00 71.33 356 ARG C N 1
ATOM 10388 C CA A ARG C 1 358 ? 114.199 152.015 64.549 0.50 66.83 356 ARG C CA 1
ATOM 10389 C CA B ARG C 1 358 ? 114.217 152.040 64.555 0.50 62.46 356 ARG C CA 1
ATOM 10390 C C . ARG C 1 358 ? 113.108 152.563 65.469 1.00 66.80 356 ARG C C 1
ATOM 10391 O O . ARG C 1 358 ? 112.594 151.835 66.318 1.00 74.66 356 ARG C O 1
ATOM 10406 N N . THR C 1 359 ? 112.731 153.825 65.275 1.00 65.52 357 THR C N 1
ATOM 10407 C CA . THR C 1 359 ? 111.805 154.501 66.181 1.00 59.70 357 THR C CA 1
ATOM 10408 C C . THR C 1 359 ? 110.334 154.131 66.019 1.00 59.50 357 THR C C 1
ATOM 10409 O O . THR C 1 359 ? 109.573 154.241 66.980 1.00 52.91 357 THR C O 1
ATOM 10413 N N . SER C 1 360 ? 109.948 153.693 64.815 1.00 65.07 358 SER C N 1
ATOM 10414 C CA . SER C 1 360 ? 108.532 153.499 64.416 1.00 70.95 358 SER C CA 1
ATOM 10415 C C . SER C 1 360 ? 107.748 154.819 64.437 1.00 68.55 358 SER C C 1
ATOM 10416 O O . SER C 1 360 ? 106.530 154.844 64.630 1.00 74.65 358 SER C O 1
ATOM 10419 N N . LEU C 1 361 ? 108.477 155.909 64.231 1.00 60.14 359 LEU C N 1
ATOM 10420 C CA . LEU C 1 361 ? 107.942 157.259 64.248 1.00 58.48 359 LEU C CA 1
ATOM 10421 C C . LEU C 1 361 ? 108.578 158.006 63.071 1.00 57.77 359 LEU C C 1
ATOM 10422 O O . LEU C 1 361 ? 109.675 157.638 62.651 1.00 60.72 359 LEU C O 1
ATOM 10427 N N . PRO C 1 362 ? 107.893 159.038 62.523 1.00 58.65 360 PRO C N 1
ATOM 10428 C CA . PRO C 1 362 ? 108.404 159.739 61.331 1.00 52.16 360 PRO C CA 1
ATOM 10429 C C . PRO C 1 362 ? 109.870 160.150 61.442 1.00 48.72 360 PRO C C 1
ATOM 10430 O O . PRO C 1 362 ? 110.287 160.652 62.485 1.00 44.75 360 PRO C O 1
ATOM 10434 N N . GLY C 1 363 ? 110.638 159.911 60.379 1.00 53.44 361 GLY C N 1
ATOM 10435 C CA . GLY C 1 363 ? 112.082 160.180 60.358 1.00 54.16 361 GLY C CA 1
ATOM 10436 C C . GLY C 1 363 ? 112.504 161.258 59.377 1.00 59.58 361 GLY C C 1
ATOM 10437 O O . GLY C 1 363 ? 111.702 161.717 58.564 1.00 70.81 361 GLY C O 1
ATOM 10438 N N . CYS C 1 364 ? 113.784 161.625 59.422 1.00 62.32 362 CYS C N 1
ATOM 10439 C CA . CYS C 1 364 ? 114.241 162.890 58.853 1.00 57.34 362 CYS C CA 1
ATOM 10440 C C . CYS C 1 364 ? 115.755 162.954 58.638 1.00 58.58 362 CYS C C 1
ATOM 10441 O O . CYS C 1 364 ? 116.515 162.508 59.500 1.00 54.06 362 CYS C O 1
ATOM 10444 N N . ALA C 1 365 ? 116.187 163.530 57.510 1.00 51.22 363 ALA C N 1
ATOM 10445 C CA . ALA C 1 365 ? 117.621 163.720 57.219 1.00 47.10 363 ALA C CA 1
ATOM 10446 C C . ALA C 1 365 ? 117.933 164.937 56.338 1.00 58.16 363 ALA C C 1
ATOM 10447 O O . ALA C 1 365 ? 117.268 165.156 55.325 1.00 57.55 363 ALA C O 1
ATOM 10449 N N . ILE C 1 366 ? 118.946 165.712 56.737 1.00 49.60 364 ILE C N 1
ATOM 10450 C CA . ILE C 1 366 ? 119.518 166.791 55.914 1.00 49.44 364 ILE C CA 1
ATOM 10451 C C . ILE C 1 366 ? 120.965 166.468 55.514 1.00 50.72 364 ILE C C 1
ATOM 10452 O O . ILE C 1 366 ? 121.675 165.754 56.230 1.00 51.91 364 ILE C O 1
ATOM 10457 N N . GLU C 1 367 ? 121.383 166.965 54.354 1.00 48.45 365 GLU C N 1
ATOM 10458 C CA . GLU C 1 367 ? 122.792 166.970 53.986 1.00 56.68 365 GLU C CA 1
ATOM 10459 C C . GLU C 1 367 ? 123.263 168.415 53.962 1.00 58.13 365 GLU C C 1
ATOM 10460 O O . GLU C 1 367 ? 122.693 169.243 53.252 1.00 61.94 365 GLU C O 1
ATOM 10466 N N . LEU C 1 368 ? 124.291 168.715 54.747 1.00 57.80 366 LEU C N 1
ATOM 10467 C CA . LEU C 1 368 ? 124.838 170.067 54.806 1.00 64.41 366 LEU C CA 1
ATOM 10468 C C . LEU C 1 368 ? 125.781 170.330 53.633 1.00 63.64 366 LEU C C 1
ATOM 10469 O O . LEU C 1 368 ? 126.192 169.398 52.940 1.00 56.77 366 LEU C O 1
ATOM 10474 N N . VAL C 1 369 ? 126.116 171.603 53.420 1.00 65.31 367 VAL C N 1
ATOM 10475 C CA . VAL C 1 369 ? 127.024 172.016 52.345 1.00 68.45 367 VAL C CA 1
ATOM 10476 C C . VAL C 1 369 ? 128.395 171.336 52.500 1.00 71.13 367 VAL C C 1
ATOM 10477 O O . VAL C 1 369 ? 129.058 171.018 51.510 1.00 65.57 367 VAL C O 1
ATOM 10481 N N . ASP C 1 370 ? 128.765 171.096 53.760 1.00 80.68 368 ASP C N 1
ATOM 10482 C CA . ASP C 1 370 ? 129.879 170.243 54.178 1.00 76.79 368 ASP C CA 1
ATOM 10483 C C . ASP C 1 370 ? 129.859 168.877 53.489 1.00 69.38 368 ASP C C 1
ATOM 10484 O O . ASP C 1 370 ? 130.851 168.459 52.907 1.00 68.13 368 ASP C O 1
ATOM 10489 N N . GLY C 1 371 ? 128.721 168.193 53.559 1.00 70.09 369 GLY C N 1
ATOM 10490 C CA . GLY C 1 371 ? 128.592 166.829 53.052 1.00 55.85 369 GLY C CA 1
ATOM 10491 C C . GLY C 1 371 ? 128.124 165.903 54.158 1.00 64.27 369 GLY C C 1
ATOM 10492 O O . GLY C 1 371 ? 127.816 164.737 53.914 1.00 70.60 369 GLY C O 1
ATOM 10493 N N . SER C 1 372 ? 128.065 166.439 55.375 1.00 63.13 370 SER C N 1
ATOM 10494 C CA . SER C 1 372 ? 127.665 165.685 56.560 1.00 63.64 370 SER C CA 1
ATOM 10495 C C . SER C 1 372 ? 126.169 165.405 56.543 1.00 64.16 370 SER C C 1
ATOM 10496 O O . SER C 1 372 ? 125.370 166.298 56.251 1.00 68.08 370 SER C O 1
ATOM 10499 N N . ILE C 1 373 ? 125.797 164.163 56.847 1.00 61.09 371 ILE C N 1
ATOM 10500 C CA . ILE C 1 373 ? 124.391 163.790 56.960 1.00 54.91 371 ILE C CA 1
ATOM 10501 C C . ILE C 1 373 ? 123.941 163.944 58.406 1.00 57.26 371 ILE C C 1
ATOM 10502 O O . ILE C 1 373 ? 124.462 163.285 59.303 1.00 65.94 371 ILE C O 1
ATOM 10507 N N . ILE C 1 374 ? 122.973 164.823 58.628 1.00 52.41 372 ILE C N 1
ATOM 10508 C CA . ILE C 1 374 ? 122.442 165.040 59.965 1.00 55.34 372 ILE C CA 1
ATOM 10509 C C . ILE C 1 374 ? 120.986 164.580 60.007 1.00 55.08 372 ILE C C 1
ATOM 10510 O O . ILE C 1 374 ? 120.191 164.924 59.132 1.00 62.67 372 ILE C O 1
ATOM 10515 N N . THR C 1 375 ? 120.653 163.775 61.009 1.00 51.22 373 THR C N 1
ATOM 10516 C CA . THR C 1 375 ? 119.316 163.204 61.113 1.00 49.88 373 THR C CA 1
ATOM 10517 C C . THR C 1 375 ? 118.484 163.857 62.210 1.00 49.12 373 THR C C 1
ATOM 10518 O O . THR C 1 375 ? 119.002 164.620 63.025 1.00 50.37 373 THR C O 1
ATOM 10522 N N . GLY C 1 376 ? 117.192 163.547 62.214 1.00 51.09 374 GLY C N 1
ATOM 10523 C CA . GLY C 1 376 ? 116.252 164.105 63.177 1.00 50.49 374 GLY C CA 1
ATOM 10524 C C . GLY C 1 376 ? 115.169 163.099 63.499 1.00 60.62 374 GLY C C 1
ATOM 10525 O O . GLY C 1 376 ? 114.703 162.372 62.619 1.00 57.59 374 GLY C O 1
ATOM 10526 N N . ALA C 1 377 ? 114.764 163.060 64.763 1.00 56.06 375 ALA C N 1
ATOM 10527 C CA . ALA C 1 377 ? 113.874 162.015 65.235 1.00 47.53 375 ALA C CA 1
ATOM 10528 C C . ALA C 1 377 ? 112.696 162.587 66.007 1.00 46.54 375 ALA C C 1
ATOM 10529 O O . ALA C 1 377 ? 112.801 163.656 66.611 1.00 47.51 375 ALA C O 1
ATOM 10531 N N . THR C 1 378 ? 111.575 161.872 65.976 1.00 39.98 376 THR C N 1
ATOM 10532 C CA . THR C 1 378 ? 110.395 162.267 66.730 1.00 57.35 376 THR C CA 1
ATOM 10533 C C . THR C 1 378 ? 110.610 161.969 68.212 1.00 62.02 376 THR C C 1
ATOM 10534 O O . THR C 1 378 ? 110.863 160.824 68.601 1.00 62.50 376 THR C O 1
ATOM 10538 N N . SER C 1 379 ? 110.542 163.020 69.023 1.00 61.47 377 SER C N 1
ATOM 10539 C CA . SER C 1 379 ? 110.587 162.889 70.473 1.00 56.66 377 SER C CA 1
ATOM 10540 C C . SER C 1 379 ? 109.331 163.519 71.060 1.00 58.90 377 SER C C 1
ATOM 10541 O O . SER C 1 379 ? 108.479 164.024 70.326 1.00 70.77 377 SER C O 1
ATOM 10544 N N . ASP C 1 380 ? 109.215 163.489 72.381 1.00 64.64 378 ASP C N 1
ATOM 10545 C CA . ASP C 1 380 ? 108.044 164.046 73.053 1.00 69.10 378 ASP C CA 1
ATOM 10546 C C . ASP C 1 380 ? 108.022 165.571 72.965 1.00 61.96 378 ASP C C 1
ATOM 10547 O O . ASP C 1 380 ? 106.958 166.186 72.950 1.00 63.61 378 ASP C O 1
ATOM 10552 N N . LEU C 1 381 ? 109.203 166.171 72.883 1.00 57.48 379 LEU C N 1
ATOM 10553 C CA . LEU C 1 381 ? 109.317 167.615 72.790 1.00 57.26 379 LEU C CA 1
ATOM 10554 C C . LEU C 1 381 ? 109.231 168.100 71.344 1.00 64.81 379 LEU C C 1
ATOM 10555 O O . LEU C 1 381 ? 108.582 169.106 71.057 1.00 71.85 379 LEU C O 1
ATOM 10560 N N . LEU C 1 382 ? 109.884 167.368 70.443 1.00 64.14 380 LEU C N 1
ATOM 10561 C CA . LEU C 1 382 ? 110.147 167.838 69.086 1.00 53.33 380 LEU C CA 1
ATOM 10562 C C . LEU C 1 382 ? 109.613 166.911 67.997 1.00 58.47 380 LEU C C 1
ATOM 10563 O O . LEU C 1 382 ? 109.630 165.685 68.137 1.00 58.01 380 LEU C O 1
ATOM 10568 N N . GLY C 1 383 ? 109.151 167.513 66.903 1.00 54.71 381 GLY C N 1
ATOM 10569 C CA . GLY C 1 383 ? 108.918 166.784 65.660 1.00 46.52 381 GLY C CA 1
ATOM 10570 C C . GLY C 1 383 ? 110.264 166.559 64.998 1.00 43.68 381 GLY C C 1
ATOM 10571 O O . GLY C 1 383 ? 111.217 167.303 65.258 1.00 40.85 381 GLY C O 1
ATOM 10572 N N . CYS C 1 384 ? 110.350 165.541 64.145 1.00 38.55 382 CYS C N 1
ATOM 10573 C CA . CYS C 1 384 ? 111.636 165.143 63.552 1.00 52.55 382 CYS C CA 1
ATOM 10574 C C . CYS C 1 384 ? 112.273 166.212 62.663 1.00 50.51 382 CYS C C 1
ATOM 10575 O O . CYS C 1 384 ? 113.492 166.273 62.544 1.00 63.86 382 CYS C O 1
ATOM 10578 N N . SER C 1 385 ? 111.444 167.052 62.055 1.00 53.34 383 SER C N 1
ATOM 10579 C CA . SER C 1 385 ? 111.933 168.162 61.251 1.00 53.19 383 SER C CA 1
ATOM 10580 C C . SER C 1 385 ? 112.526 169.259 62.134 1.00 44.40 383 SER C C 1
ATOM 10581 O O . SER C 1 385 ? 113.522 169.882 61.765 1.00 50.42 383 SER C O 1
ATOM 10584 N N . SER C 1 386 ? 111.916 169.481 63.298 1.00 50.87 384 SER C N 1
ATOM 10585 C CA . SER C 1 386 ? 112.423 170.443 64.281 1.00 46.31 384 SER C CA 1
ATOM 10586 C C . SER C 1 386 ? 113.691 169.945 64.963 1.00 46.34 384 SER C C 1
ATOM 10587 O O . SER C 1 386 ? 114.574 170.733 65.305 1.00 53.72 384 SER C O 1
ATOM 10590 N N . SER C 1 387 ? 113.759 168.634 65.162 1.00 50.34 385 SER C N 1
ATOM 10591 C CA . SER C 1 387 ? 114.920 167.984 65.745 1.00 49.28 385 SER C CA 1
ATOM 10592 C C . SER C 1 387 ? 116.104 168.059 64.778 1.00 50.24 385 SER C C 1
ATOM 10593 O O . SER C 1 387 ? 117.190 168.494 65.165 1.00 48.34 385 SER C O 1
ATOM 10596 N N . MET C 1 388 ? 115.872 167.669 63.522 1.00 58.91 386 MET C N 1
ATOM 10597 C CA . MET C 1 388 ? 116.870 167.769 62.444 1.00 57.58 386 MET C CA 1
ATOM 10598 C C . MET C 1 388 ? 117.420 169.187 62.286 1.00 57.58 386 MET C C 1
ATOM 10599 O O . MET C 1 388 ? 118.621 169.366 62.108 1.00 52.84 386 MET C O 1
ATOM 10604 N N . LEU C 1 389 ? 116.535 170.181 62.371 1.00 60.33 387 LEU C N 1
ATOM 10605 C CA . LEU C 1 389 ? 116.926 171.585 62.291 1.00 63.05 387 LEU C CA 1
ATOM 10606 C C . LEU C 1 389 ? 117.929 171.999 63.356 1.00 62.19 387 LEU C C 1
ATOM 10607 O O . LEU C 1 389 ? 118.998 172.517 63.023 1.00 56.73 387 LEU C O 1
ATOM 10612 N N . LEU C 1 390 ? 117.578 171.762 64.621 1.00 57.40 388 LEU C N 1
ATOM 10613 C CA . LEU C 1 390 ? 118.443 172.098 65.752 1.00 47.09 388 LEU C CA 1
ATOM 10614 C C . LEU C 1 390 ? 119.806 171.384 65.681 1.00 57.74 388 LEU C C 1
ATOM 10615 O O . LEU C 1 390 ? 120.847 172.007 65.911 1.00 52.86 388 LEU C O 1
ATOM 10620 N N . ASN C 1 391 ? 119.795 170.098 65.328 1.00 41.77 389 ASN C N 1
ATOM 10621 C CA . ASN C 1 391 ? 121.026 169.324 65.157 1.00 49.22 389 ASN C CA 1
ATOM 10622 C C . ASN C 1 391 ? 121.911 169.815 64.014 1.00 56.40 389 ASN C C 1
ATOM 10623 O O . ASN C 1 391 ? 123.138 169.777 64.122 1.00 66.10 389 ASN C O 1
ATOM 10628 N N . ALA C 1 392 ? 121.286 170.267 62.928 1.00 55.57 390 ALA C N 1
ATOM 10629 C CA . ALA C 1 392 ? 122.015 170.808 61.780 1.00 52.77 390 ALA C CA 1
ATOM 10630 C C . ALA C 1 392 ? 122.613 172.169 62.116 1.00 53.73 390 ALA C C 1
ATOM 10631 O O . ALA C 1 392 ? 123.746 172.467 61.736 1.00 56.60 390 ALA C O 1
ATOM 10633 N N . LEU C 1 393 ? 121.838 172.977 62.838 1.00 50.91 391 LEU C N 1
ATOM 10634 C CA . LEU C 1 393 ? 122.252 174.309 63.273 1.00 51.29 391 LEU C CA 1
ATOM 10635 C C . LEU C 1 393 ? 123.393 174.269 64.291 1.00 59.80 391 LEU C C 1
ATOM 10636 O O . LEU C 1 393 ? 124.302 175.104 64.229 1.00 60.33 391 LEU C O 1
ATOM 10641 N N . LYS C 1 394 ? 123.332 173.301 65.213 1.00 56.23 392 LYS C N 1
ATOM 10642 C CA . LYS C 1 394 ? 124.402 173.036 66.184 1.00 50.88 392 LYS C CA 1
ATOM 10643 C C . LYS C 1 394 ? 125.724 172.675 65.513 1.00 57.52 392 LYS C C 1
ATOM 10644 O O . LYS C 1 394 ? 126.768 173.251 65.834 1.00 63.96 392 LYS C O 1
ATOM 10650 N N . HIS C 1 395 ? 125.658 171.729 64.578 1.00 56.88 393 HIS C N 1
ATOM 10651 C CA . HIS C 1 395 ? 126.815 171.276 63.815 1.00 56.91 393 HIS C CA 1
ATOM 10652 C C . HIS C 1 395 ? 127.459 172.426 63.041 1.00 56.01 393 HIS C C 1
ATOM 10653 O O . HIS C 1 395 ? 128.676 172.600 63.092 1.00 64.64 393 HIS C O 1
ATOM 10660 N N . LEU C 1 396 ? 126.636 173.215 62.352 1.00 57.53 394 LEU C N 1
ATOM 10661 C CA . LEU C 1 396 ? 127.114 174.345 61.549 1.00 63.40 394 LEU C CA 1
ATOM 10662 C C . LEU C 1 396 ? 127.779 175.446 62.372 1.00 65.31 394 LEU C C 1
ATOM 10663 O O . LEU C 1 396 ? 128.728 176.080 61.913 1.00 67.31 394 LEU C O 1
ATOM 10668 N N . ALA C 1 397 ? 127.284 175.658 63.587 1.00 67.62 395 ALA C N 1
ATOM 10669 C CA . ALA C 1 397 ? 127.810 176.693 64.467 1.00 58.45 395 ALA C CA 1
ATOM 10670 C C . ALA C 1 397 ? 129.012 176.213 65.283 1.00 55.43 395 ALA C C 1
ATOM 10671 O O . ALA C 1 397 ? 129.636 176.996 65.999 1.00 55.33 395 ALA C O 1
ATOM 10673 N N . GLY C 1 398 ? 129.332 174.926 65.170 1.00 56.56 396 GLY C N 1
ATOM 10674 C CA . GLY C 1 398 ? 130.448 174.333 65.901 1.00 57.14 396 GLY C CA 1
ATOM 10675 C C . GLY C 1 398 ? 130.115 174.059 67.355 1.00 60.53 396 GLY C C 1
ATOM 10676 O O . GLY C 1 398 ? 131.012 173.981 68.202 1.00 56.60 396 GLY C O 1
ATOM 10677 N N . ILE C 1 399 ? 128.820 173.919 67.638 1.00 57.56 397 ILE C N 1
ATOM 10678 C CA . ILE C 1 399 ? 128.318 173.649 68.986 1.00 55.82 397 ILE C CA 1
ATOM 10679 C C . ILE C 1 399 ? 128.216 172.140 69.205 1.00 54.69 397 ILE C C 1
ATOM 10680 O O . ILE C 1 399 ? 127.770 171.410 68.319 1.00 57.46 397 ILE C O 1
ATOM 10685 N N . ASP C 1 400 ? 128.652 171.682 70.377 1.00 62.47 398 ASP C N 1
ATOM 10686 C CA . ASP C 1 400 ? 128.545 170.278 70.754 1.00 71.16 398 ASP C CA 1
ATOM 10687 C C . ASP C 1 400 ? 127.088 169.829 70.771 1.00 67.90 398 ASP C C 1
ATOM 10688 O O . ASP C 1 400 ? 126.204 170.583 71.176 1.00 77.55 398 ASP C O 1
ATOM 10693 N N . ASP C 1 401 ? 126.856 168.595 70.333 1.00 68.75 399 ASP C N 1
ATOM 10694 C CA . ASP C 1 401 ? 125.510 168.041 70.166 1.00 71.84 399 ASP C CA 1
ATOM 10695 C C . ASP C 1 401 ? 124.748 167.850 71.484 1.00 66.05 399 ASP C C 1
ATOM 10696 O O . ASP C 1 401 ? 123.523 167.771 71.495 1.00 74.14 399 ASP C O 1
ATOM 10701 N N . ALA C 1 402 ? 125.478 167.797 72.591 1.00 66.88 400 ALA C N 1
ATOM 10702 C CA . ALA C 1 402 ? 124.883 167.581 73.905 1.00 61.01 400 ALA C CA 1
ATOM 10703 C C . ALA C 1 402 ? 124.228 168.838 74.486 1.00 62.08 400 ALA C C 1
ATOM 10704 O O . ALA C 1 402 ? 123.434 168.754 75.432 1.00 62.26 400 ALA C O 1
ATOM 10706 N N . ILE C 1 403 ? 124.573 169.995 73.921 1.00 59.79 401 ILE C N 1
ATOM 10707 C CA . ILE C 1 403 ? 124.053 171.293 74.358 1.00 53.40 401 ILE C CA 1
ATOM 10708 C C . ILE C 1 403 ? 122.559 171.436 74.060 1.00 53.87 401 ILE C C 1
ATOM 10709 O O . ILE C 1 403 ? 122.121 171.248 72.923 1.00 57.79 401 ILE C O 1
ATOM 10714 N N . HIS C 1 404 ? 121.784 171.723 75.105 1.00 63.02 402 HIS C N 1
ATOM 10715 C CA . HIS C 1 404 ? 120.395 172.146 74.972 1.00 59.88 402 HIS C CA 1
ATOM 10716 C C . HIS C 1 404 ? 120.400 173.639 74.668 1.00 69.01 402 HIS C C 1
ATOM 10717 O O . HIS C 1 404 ? 120.753 174.443 75.537 1.00 67.07 402 HIS C O 1
ATOM 10724 N N . LEU C 1 405 ? 120.020 174.024 73.452 1.00 68.58 403 LEU C N 1
ATOM 10725 C CA . LEU C 1 405 ? 119.976 175.455 73.116 1.00 65.17 403 LEU C CA 1
ATOM 10726 C C . LEU C 1 405 ? 118.586 176.081 73.250 1.00 54.72 403 LEU C C 1
ATOM 10727 O O . LEU C 1 405 ? 118.348 177.196 72.791 1.00 60.80 403 LEU C O 1
ATOM 10732 N N . LEU C 1 406 ? 117.685 175.364 73.906 1.00 53.86 404 LEU C N 1
ATOM 10733 C CA . LEU C 1 406 ? 116.323 175.826 74.080 1.00 54.53 404 LEU C CA 1
ATOM 10734 C C . LEU C 1 406 ? 115.986 175.881 75.564 1.00 46.42 404 LEU C C 1
ATOM 10735 O O . LEU C 1 406 ? 115.934 174.848 76.234 1.00 57.46 404 LEU C O 1
ATOM 10740 N N . SER C 1 407 ? 115.767 177.089 76.068 1.00 46.42 405 SER C N 1
ATOM 10741 C CA . SER C 1 407 ? 115.442 177.303 77.478 1.00 54.41 405 SER C CA 1
ATOM 10742 C C . SER C 1 407 ? 114.040 176.788 77.813 1.00 57.17 405 SER C C 1
ATOM 10743 O O . SER C 1 407 ? 113.127 176.936 77.003 1.00 57.25 405 SER C O 1
ATOM 10746 N N . PRO C 1 408 ? 113.872 176.166 79.002 1.00 64.74 406 PRO C N 1
ATOM 10747 C CA . PRO C 1 408 ? 112.557 175.711 79.476 1.00 62.12 406 PRO C CA 1
ATOM 10748 C C . PRO C 1 408 ? 111.482 176.800 79.550 1.00 57.95 406 PRO C C 1
ATOM 10749 O O . PRO C 1 408 ? 110.298 176.487 79.444 1.00 65.91 406 PRO C O 1
ATOM 10753 N N . GLU C 1 409 ? 111.882 178.058 79.714 1.00 52.42 407 GLU C N 1
ATOM 10754 C CA . GLU C 1 409 ? 110.912 179.164 79.718 1.00 60.89 407 GLU C CA 1
ATOM 10755 C C . GLU C 1 409 ? 110.526 179.651 78.313 1.00 52.74 407 GLU C C 1
ATOM 10756 O O . GLU C 1 409 ? 109.575 180.419 78.160 1.00 47.25 407 GLU C O 1
ATOM 10762 N N . SER C 1 410 ? 111.263 179.207 77.297 1.00 43.04 408 SER C N 1
ATOM 10763 C CA . SER C 1 410 ? 110.868 179.456 75.912 1.00 43.20 408 SER C CA 1
ATOM 10764 C C . SER C 1 410 ? 109.884 178.388 75.421 1.00 47.00 408 SER C C 1
ATOM 10765 O O . SER C 1 410 ? 108.946 178.696 74.689 1.00 59.83 408 SER C O 1
ATOM 10768 N N . ILE C 1 411 ? 110.096 177.144 75.844 1.00 39.29 409 ILE C N 1
ATOM 10769 C CA . ILE C 1 411 ? 109.270 176.011 75.427 1.00 38.26 409 ILE C CA 1
ATOM 10770 C C . ILE C 1 411 ? 107.911 175.957 76.141 1.00 44.51 409 ILE C C 1
ATOM 10771 O O . ILE C 1 411 ? 106.868 175.782 75.495 1.00 41.01 409 ILE C O 1
ATOM 10776 N N . GLU C 1 412 ? 107.933 176.116 77.465 1.00 44.87 410 GLU C N 1
ATOM 10777 C CA . GLU C 1 412 ? 106.721 176.019 78.296 1.00 53.14 410 GLU C CA 1
ATOM 10778 C C . GLU C 1 412 ? 105.476 176.796 77.790 1.00 53.56 410 GLU C C 1
ATOM 10779 O O . GLU C 1 412 ? 104.417 176.178 77.656 1.00 50.38 410 GLU C O 1
ATOM 10785 N N . PRO C 1 413 ? 105.597 178.121 77.487 1.00 52.02 411 PRO C N 1
ATOM 10786 C CA . PRO C 1 413 ? 104.378 178.867 77.128 1.00 46.50 411 PRO C CA 1
ATOM 10787 C C . PRO C 1 413 ? 103.722 178.418 75.816 1.00 39.11 411 PRO C C 1
ATOM 10788 O O . PRO C 1 413 ? 102.503 178.511 75.682 1.00 38.79 411 PRO C O 1
ATOM 10792 N N . ILE C 1 414 ? 104.521 177.922 74.877 1.00 29.39 412 ILE C N 1
ATOM 10793 C CA . ILE C 1 414 ? 103.995 177.338 73.649 1.00 38.13 412 ILE C CA 1
ATOM 10794 C C . ILE C 1 414 ? 103.194 176.059 73.921 1.00 43.54 412 ILE C C 1
ATOM 10795 O O . ILE C 1 414 ? 102.035 175.958 73.511 1.00 51.52 412 ILE C O 1
ATOM 10800 N N . GLN C 1 415 ? 103.801 175.104 74.626 1.00 48.96 413 GLN C N 1
ATOM 10801 C CA . GLN C 1 415 ? 103.149 173.814 74.916 1.00 49.39 413 GLN C CA 1
ATOM 10802 C C . GLN C 1 415 ? 101.887 173.940 75.766 1.00 41.21 413 GLN C C 1
ATOM 10803 O O . GLN C 1 415 ? 100.930 173.194 75.568 1.00 51.36 413 GLN C O 1
ATOM 10809 N N . THR C 1 416 ? 101.897 174.888 76.701 1.00 36.59 414 THR C N 1
ATOM 10810 C CA . THR C 1 416 ? 100.749 175.162 77.558 1.00 41.13 414 THR C CA 1
ATOM 10811 C C . THR C 1 416 ? 99.603 175.741 76.723 1.00 48.12 414 THR C C 1
ATOM 10812 O O . THR C 1 416 ? 98.435 175.436 76.967 1.00 50.71 414 THR C O 1
ATOM 10816 N N . LEU C 1 417 ? 99.952 176.555 75.726 1.00 49.21 415 LEU C N 1
ATOM 10817 C CA . LEU C 1 417 ? 98.971 177.140 74.816 1.00 43.26 415 LEU C CA 1
ATOM 10818 C C . LEU C 1 417 ? 98.278 176.064 73.981 1.00 42.92 415 LEU C C 1
ATOM 10819 O O . LEU C 1 417 ? 97.042 176.041 73.906 1.00 35.15 415 LEU C O 1
ATOM 10824 N N . LYS C 1 418 ? 99.082 175.181 73.381 1.00 39.04 416 LYS C N 1
ATOM 10825 C CA A LYS C 1 418 ? 98.554 174.079 72.578 0.50 43.62 416 LYS C CA 1
ATOM 10826 C CA B LYS C 1 418 ? 98.599 174.044 72.589 0.50 40.98 416 LYS C CA 1
ATOM 10827 C C . LYS C 1 418 ? 97.667 173.125 73.385 1.00 48.11 416 LYS C C 1
ATOM 10828 O O . LYS C 1 418 ? 96.538 172.839 72.973 1.00 49.53 416 LYS C O 1
ATOM 10839 N N . THR C 1 419 ? 98.158 172.654 74.532 1.00 44.53 417 THR C N 1
ATOM 10840 C CA . THR C 1 419 ? 97.419 171.686 75.344 1.00 46.16 417 THR C CA 1
ATOM 10841 C C . THR C 1 419 ? 96.248 172.291 76.105 1.00 41.35 417 THR C C 1
ATOM 10842 O O . THR C 1 419 ? 95.099 171.939 75.839 1.00 50.47 417 THR C O 1
ATOM 10846 N N . VAL C 1 420 ? 96.543 173.202 77.032 1.00 39.39 418 VAL C N 1
ATOM 10847 C CA . VAL C 1 420 ? 95.526 173.776 77.921 1.00 37.35 418 VAL C CA 1
ATOM 10848 C C . VAL C 1 420 ? 94.489 174.608 77.159 1.00 44.23 418 VAL C C 1
ATOM 10849 O O . VAL C 1 420 ? 93.283 174.468 77.386 1.00 50.09 418 VAL C O 1
ATOM 10853 N N . HIS C 1 421 ? 94.957 175.442 76.234 1.00 45.79 419 HIS C N 1
ATOM 10854 C CA . HIS C 1 421 ? 94.078 176.423 75.595 1.00 47.57 419 HIS C CA 1
ATOM 10855 C C . HIS C 1 421 ? 93.590 176.069 74.188 1.00 42.67 419 HIS C C 1
ATOM 10856 O O . HIS C 1 421 ? 92.483 176.451 73.814 1.00 48.58 419 HIS C O 1
ATOM 10863 N N . LEU C 1 422 ? 94.399 175.348 73.417 1.00 39.63 420 LEU C N 1
ATOM 10864 C CA . LEU C 1 422 ? 94.013 174.988 72.049 1.00 43.28 420 LEU C CA 1
ATOM 10865 C C . LEU C 1 422 ? 93.607 173.523 71.887 1.00 51.39 420 LEU C C 1
ATOM 10866 O O . LEU C 1 422 ? 93.529 173.018 70.762 1.00 47.10 420 LEU C O 1
ATOM 10871 N N . GLY C 1 423 ? 93.353 172.863 73.020 1.00 61.04 421 GLY C N 1
ATOM 10872 C CA . GLY C 1 423 ? 92.844 171.489 73.074 1.00 60.86 421 GLY C CA 1
ATOM 10873 C C . GLY C 1 423 ? 93.562 170.446 72.231 1.00 63.68 421 GLY C C 1
ATOM 10874 O O . GLY C 1 423 ? 92.917 169.681 71.514 1.00 69.93 421 GLY C O 1
ATOM 10875 N N . SER C 1 424 ? 94.891 170.418 72.304 1.00 59.80 422 SER C N 1
ATOM 10876 C CA . SER C 1 424 ? 95.674 169.411 71.582 1.00 68.30 422 SER C CA 1
ATOM 10877 C C . SER C 1 424 ? 96.024 168.198 72.436 1.00 72.54 422 SER C C 1
ATOM 10878 O O . SER C 1 424 ? 96.264 168.314 73.639 1.00 77.74 422 SER C O 1
ATOM 10881 N N . SER C 1 425 ? 96.041 167.035 71.793 1.00 77.40 423 SER C N 1
ATOM 10882 C CA . SER C 1 425 ? 96.568 165.819 72.392 1.00 79.14 423 SER C CA 1
ATOM 10883 C C . SER C 1 425 ? 98.089 165.813 72.249 1.00 83.71 423 SER C C 1
ATOM 10884 O O . SER C 1 425 ? 98.804 165.350 73.141 1.00 82.45 423 SER C O 1
ATOM 10887 N N . ASN C 1 426 ? 98.567 166.347 71.124 1.00 87.82 424 ASN C N 1
ATOM 10888 C CA . ASN C 1 426 ? 99.990 166.369 70.789 1.00 86.05 424 ASN C CA 1
ATOM 10889 C C . ASN C 1 426 ? 100.659 167.709 71.127 1.00 85.93 424 ASN C C 1
ATOM 10890 O O . ASN C 1 426 ? 100.367 168.730 70.492 1.00 94.76 424 ASN C O 1
ATOM 10895 N N . PRO C 1 427 ? 101.552 167.714 72.136 1.00 81.04 425 PRO C N 1
ATOM 10896 C CA . PRO C 1 427 ? 102.229 168.945 72.541 1.00 73.78 425 PRO C CA 1
ATOM 10897 C C . PRO C 1 427 ? 103.584 169.202 71.857 1.00 68.36 425 PRO C C 1
ATOM 10898 O O . PRO C 1 427 ? 104.299 170.131 72.248 1.00 65.63 425 PRO C O 1
ATOM 10902 N N . ARG C 1 428 ? 103.935 168.406 70.849 1.00 60.48 426 ARG C N 1
ATOM 10903 C CA . ARG C 1 428 ? 105.243 168.554 70.215 1.00 57.91 426 ARG C CA 1
ATOM 10904 C C . ARG C 1 428 ? 105.312 169.728 69.234 1.00 56.41 426 ARG C C 1
ATOM 10905 O O . ARG C 1 428 ? 104.304 170.136 68.650 1.00 57.15 426 ARG C O 1
ATOM 10913 N N . LEU C 1 429 ? 106.521 170.252 69.062 1.00 50.11 427 LEU C N 1
ATOM 10914 C CA . LEU C 1 429 ? 106.725 171.519 68.379 1.00 53.82 427 LEU C CA 1
ATOM 10915 C C . LEU C 1 429 ? 107.056 171.365 66.903 1.00 62.01 427 LEU C C 1
ATOM 10916 O O . LEU C 1 429 ? 107.962 170.611 66.522 1.00 55.42 427 LEU C O 1
ATOM 10921 N N . HIS C 1 430 ? 106.315 172.104 66.082 1.00 63.38 428 HIS C N 1
ATOM 10922 C CA . HIS C 1 430 ? 106.581 172.187 64.654 1.00 60.52 428 HIS C CA 1
ATOM 10923 C C . HIS C 1 430 ? 107.733 173.153 64.393 1.00 58.27 428 HIS C C 1
ATOM 10924 O O . HIS C 1 430 ? 108.187 173.857 65.300 1.00 64.82 428 HIS C O 1
ATOM 10931 N N . THR C 1 431 ? 108.193 173.168 63.144 1.00 54.76 429 THR C N 1
ATOM 10932 C CA . THR C 1 431 ? 109.316 173.986 62.677 1.00 57.31 429 THR C CA 1
ATOM 10933 C C . THR C 1 431 ? 109.220 175.462 63.067 1.00 54.41 429 THR C C 1
ATOM 10934 O O . THR C 1 431 ? 110.185 176.037 63.568 1.00 60.83 429 THR C O 1
ATOM 10938 N N . ASP C 1 432 ? 108.057 176.066 62.835 1.00 49.27 430 ASP C N 1
ATOM 10939 C CA . ASP C 1 432 ? 107.848 177.476 63.158 1.00 58.45 430 ASP C CA 1
ATOM 10940 C C . ASP C 1 432 ? 107.918 177.708 64.662 1.00 52.88 430 ASP C C 1
ATOM 10941 O O . ASP C 1 432 ? 108.402 178.742 65.113 1.00 62.04 430 ASP C O 1
ATOM 10946 N N . GLU C 1 433 ? 107.454 176.723 65.426 1.00 49.85 431 GLU C N 1
ATOM 10947 C CA . GLU C 1 433 ? 107.407 176.827 66.875 1.00 48.62 431 GLU C CA 1
ATOM 10948 C C . GLU C 1 433 ? 108.784 176.669 67.507 1.00 43.85 431 GLU C C 1
ATOM 10949 O O . GLU C 1 433 ? 109.118 177.392 68.448 1.00 39.01 431 GLU C O 1
ATOM 10955 N N . VAL C 1 434 ? 109.597 175.767 66.963 1.00 46.58 432 VAL C N 1
ATOM 10956 C CA . VAL C 1 434 ? 110.968 175.610 67.450 1.00 51.15 432 VAL C CA 1
ATOM 10957 C C . VAL C 1 434 ? 111.840 176.843 67.146 1.00 44.56 432 VAL C C 1
ATOM 10958 O O . VAL C 1 434 ? 112.722 177.197 67.933 1.00 56.33 432 VAL C O 1
ATOM 10962 N N . LEU C 1 435 ? 111.554 177.517 66.034 1.00 52.44 433 LEU C N 1
ATOM 10963 C CA . LEU C 1 435 ? 112.331 178.683 65.608 1.00 49.97 433 LEU C CA 1
ATOM 10964 C C . LEU C 1 435 ? 111.936 179.948 66.362 1.00 50.36 433 LEU C C 1
ATOM 10965 O O . LEU C 1 435 ? 112.740 180.871 66.488 1.00 47.45 433 LEU C O 1
ATOM 10970 N N . ILE C 1 436 ? 110.696 179.990 66.849 1.00 43.99 434 ILE C N 1
ATOM 10971 C CA . ILE C 1 436 ? 110.266 181.062 67.742 1.00 47.44 434 ILE C CA 1
ATOM 10972 C C . ILE C 1 436 ? 110.969 180.880 69.089 1.00 49.67 434 ILE C C 1
ATOM 10973 O O . ILE C 1 436 ? 111.521 181.836 69.641 1.00 49.08 434 ILE C O 1
ATOM 10978 N N . ALA C 1 437 ? 110.975 179.638 69.577 1.00 49.75 435 ALA C N 1
ATOM 10979 C CA . ALA C 1 437 ? 111.640 179.267 70.828 1.00 43.35 435 ALA C CA 1
ATOM 10980 C C . ALA C 1 437 ? 113.139 179.541 70.793 1.00 44.34 435 ALA C C 1
ATOM 10981 O O . ALA C 1 437 ? 113.707 180.008 71.781 1.00 46.51 435 ALA C O 1
ATOM 10983 N N . LEU C 1 438 ? 113.765 179.265 69.649 1.00 48.98 436 LEU C N 1
ATOM 10984 C CA . LEU C 1 438 ? 115.190 179.532 69.449 1.00 48.71 436 LEU C CA 1
ATOM 10985 C C . LEU C 1 438 ? 115.461 181.028 69.484 1.00 50.07 436 LEU C C 1
ATOM 10986 O O . LEU C 1 438 ? 116.470 181.470 70.042 1.00 63.29 436 LEU C O 1
ATOM 10991 N N . SER C 1 439 ? 114.540 181.799 68.907 1.00 55.63 437 SER C N 1
ATOM 10992 C CA . SER C 1 439 ? 114.654 183.255 68.868 1.00 56.72 437 SER C CA 1
ATOM 10993 C C . SER C 1 439 ? 114.443 183.884 70.252 1.00 52.32 437 SER C C 1
ATOM 10994 O O . SER C 1 439 ? 115.116 184.854 70.597 1.00 58.03 437 SER C O 1
ATOM 10997 N N . VAL C 1 440 ? 113.523 183.322 71.038 1.00 43.93 438 VAL C N 1
ATOM 10998 C CA . VAL C 1 440 ? 113.317 183.745 72.431 1.00 51.57 438 VAL C CA 1
ATOM 10999 C C . VAL C 1 440 ? 114.565 183.437 73.265 1.00 57.07 438 VAL C C 1
ATOM 11000 O O . VAL C 1 440 ? 114.979 184.243 74.106 1.00 52.78 438 VAL C O 1
ATOM 11004 N N . SER C 1 441 ? 115.174 182.284 72.988 1.00 59.86 439 SER C N 1
ATOM 11005 C CA . SER C 1 441 ? 116.380 181.836 73.679 1.00 63.03 439 SER C CA 1
ATOM 11006 C C . SER C 1 441 ? 117.636 182.604 73.268 1.00 68.71 439 SER C C 1
ATOM 11007 O O . SER C 1 441 ? 118.626 182.606 73.996 1.00 79.84 439 SER C O 1
ATOM 11010 N N . ALA C 1 442 ? 117.595 183.257 72.110 1.00 70.81 440 ALA C N 1
ATOM 11011 C CA . ALA C 1 442 ? 118.762 183.969 71.583 1.00 67.91 440 ALA C CA 1
ATOM 11012 C C . ALA C 1 442 ? 119.064 185.293 72.290 1.00 66.99 440 ALA C C 1
ATOM 11013 O O . ALA C 1 442 ? 120.196 185.784 72.232 1.00 72.88 440 ALA C O 1
ATOM 11015 N N . ALA C 1 443 ? 118.056 185.869 72.945 1.00 61.13 441 ALA C N 1
ATOM 11016 C CA . ALA C 1 443 ? 118.228 187.108 73.714 1.00 66.24 441 ALA C CA 1
ATOM 11017 C C . ALA C 1 443 ? 119.007 186.865 75.009 1.00 66.52 441 ALA C C 1
ATOM 11018 O O . ALA C 1 443 ? 119.683 187.761 75.516 1.00 66.32 441 ALA C O 1
ATOM 11020 N N . THR C 1 444 ? 118.912 185.642 75.526 1.00 69.65 442 THR C N 1
ATOM 11021 C CA . THR C 1 444 ? 119.558 185.263 76.779 1.00 66.98 442 THR C CA 1
ATOM 11022 C C . THR C 1 444 ? 120.788 184.350 76.599 1.00 65.44 442 THR C C 1
ATOM 11023 O O . THR C 1 444 ? 121.713 184.404 77.408 1.00 66.83 442 THR C O 1
ATOM 11027 N N . ASP C 1 445 ? 120.804 183.539 75.538 1.00 63.44 443 ASP C N 1
ATOM 11028 C CA . ASP C 1 445 ? 121.868 182.542 75.316 1.00 62.43 443 ASP C CA 1
ATOM 11029 C C . ASP C 1 445 ? 122.594 182.712 73.974 1.00 61.35 443 ASP C C 1
ATOM 11030 O O . ASP C 1 445 ? 121.965 182.732 72.913 1.00 59.91 443 ASP C O 1
ATOM 11035 N N . SER C 1 446 ? 123.925 182.793 74.050 1.00 60.00 444 SER C N 1
ATOM 11036 C CA . SER C 1 446 ? 124.801 182.984 72.887 1.00 51.78 444 SER C CA 1
ATOM 11037 C C . SER C 1 446 ? 124.790 181.803 71.927 1.00 56.15 444 SER C C 1
ATOM 11038 O O . SER C 1 446 ? 124.960 181.981 70.715 1.00 61.23 444 SER C O 1
ATOM 11041 N N . ASN C 1 447 ? 124.610 180.603 72.476 1.00 52.12 445 ASN C N 1
ATOM 11042 C CA . ASN C 1 447 ? 124.541 179.380 71.675 1.00 54.91 445 ASN C CA 1
ATOM 11043 C C . ASN C 1 447 ? 123.340 179.369 70.727 1.00 52.58 445 ASN C C 1
ATOM 11044 O O . ASN C 1 447 ? 123.459 178.976 69.564 1.00 50.87 445 ASN C O 1
ATOM 11049 N N . ALA C 1 448 ? 122.195 179.824 71.236 1.00 51.59 446 ALA C N 1
ATOM 11050 C CA . ALA C 1 448 ? 120.967 179.939 70.456 1.00 38.96 446 ALA C CA 1
ATOM 11051 C C . ALA C 1 448 ? 121.117 180.951 69.323 1.00 41.92 446 ALA C C 1
ATOM 11052 O O . ALA C 1 448 ? 120.637 180.719 68.213 1.00 53.12 446 ALA C O 1
ATOM 11054 N N . GLN C 1 449 ? 121.796 182.061 69.607 1.00 50.85 447 GLN C N 1
ATOM 11055 C CA . GLN C 1 449 ? 122.009 183.122 68.625 1.00 48.09 447 GLN C CA 1
ATOM 11056 C C . GLN C 1 449 ? 122.975 182.676 67.535 1.00 47.37 447 GLN C C 1
ATOM 11057 O O . GLN C 1 449 ? 122.723 182.923 66.357 1.00 54.24 447 GLN C O 1
ATOM 11063 N N . LYS C 1 450 ? 124.053 181.995 67.932 1.00 56.43 448 LYS C N 1
ATOM 11064 C CA . LYS C 1 450 ? 125.037 181.427 66.993 1.00 57.32 448 LYS C CA 1
ATOM 11065 C C . LYS C 1 450 ? 124.418 180.375 66.076 1.00 60.63 448 LYS C C 1
ATOM 11066 O O . LYS C 1 450 ? 124.881 180.168 64.951 1.00 65.04 448 LYS C O 1
ATOM 11072 N N . ALA C 1 451 ? 123.375 179.715 66.576 1.00 57.56 449 ALA C N 1
ATOM 11073 C CA . ALA C 1 451 ? 122.616 178.746 65.802 1.00 55.21 449 ALA C CA 1
ATOM 11074 C C . ALA C 1 451 ? 121.736 179.430 64.757 1.00 55.04 449 ALA C C 1
ATOM 11075 O O . ALA C 1 451 ? 121.768 179.053 63.588 1.00 56.77 449 ALA C O 1
ATOM 11077 N N . LEU C 1 452 ? 120.966 180.436 65.180 1.00 53.57 450 LEU C N 1
ATOM 11078 C CA . LEU C 1 452 ? 120.101 181.203 64.276 1.00 49.68 450 LEU C CA 1
ATOM 11079 C C . LEU C 1 452 ? 120.880 181.808 63.113 1.00 54.77 450 LEU C C 1
ATOM 11080 O O . LEU C 1 452 ? 120.382 181.845 61.985 1.00 60.57 450 LEU C O 1
ATOM 11085 N N . ASP C 1 453 ? 122.101 182.265 63.405 1.00 49.40 451 ASP C N 1
ATOM 11086 C CA . ASP C 1 453 ? 123.043 182.769 62.403 1.00 61.73 451 ASP C CA 1
ATOM 11087 C C . ASP C 1 453 ? 123.185 181.808 61.230 1.00 65.12 451 ASP C C 1
ATOM 11088 O O . ASP C 1 453 ? 123.270 182.235 60.075 1.00 71.24 451 ASP C O 1
ATOM 11093 N N . GLN C 1 454 ? 123.173 180.513 61.542 1.00 53.83 452 GLN C N 1
ATOM 11094 C CA . GLN C 1 454 ? 123.455 179.469 60.571 1.00 48.21 452 GLN C CA 1
ATOM 11095 C C . GLN C 1 454 ? 122.266 179.089 59.684 1.00 55.23 452 GLN C C 1
ATOM 11096 O O . GLN C 1 454 ? 122.391 178.201 58.835 1.00 62.31 452 GLN C O 1
ATOM 11102 N N . LEU C 1 455 ? 121.127 179.758 59.869 1.00 53.52 453 LEU C N 1
ATOM 11103 C CA . LEU C 1 455 ? 119.954 179.527 59.018 1.00 53.34 453 LEU C CA 1
ATOM 11104 C C . LEU C 1 455 ? 120.210 179.867 57.547 1.00 50.03 453 LEU C C 1
ATOM 11105 O O . LEU C 1 455 ? 119.697 179.189 56.660 1.00 57.58 453 LEU C O 1
ATOM 11110 N N . LYS C 1 456 ? 121.025 180.897 57.304 1.00 52.12 454 LYS C N 1
ATOM 11111 C CA . LYS C 1 456 ? 121.409 181.305 55.943 1.00 56.29 454 LYS C CA 1
ATOM 11112 C C . LYS C 1 456 ? 122.157 180.224 55.161 1.00 55.74 454 LYS C C 1
ATOM 11113 O O . LYS C 1 456 ? 122.061 180.178 53.940 1.00 59.63 454 LYS C O 1
ATOM 11119 N N . ASN C 1 457 ? 122.873 179.349 55.870 1.00 58.62 455 ASN C N 1
ATOM 11120 C CA . ASN C 1 457 ? 123.673 178.294 55.246 1.00 54.24 455 ASN C CA 1
ATOM 11121 C C . ASN C 1 457 ? 122.920 176.991 55.007 1.00 54.26 455 ASN C C 1
ATOM 11122 O O . ASN C 1 457 ? 123.535 175.932 54.882 1.00 62.89 455 ASN C O 1
ATOM 11127 N N . LEU C 1 458 ? 121.594 177.076 54.941 1.00 62.13 456 LEU C N 1
ATOM 11128 C CA . LEU C 1 458 ? 120.756 175.923 54.628 1.00 50.15 456 LEU C CA 1
ATOM 11129 C C . LEU C 1 458 ? 120.161 175.982 53.216 1.00 53.67 456 LEU C C 1
ATOM 11130 O O . LEU C 1 458 ? 119.606 174.988 52.745 1.00 57.81 456 LEU C O 1
ATOM 11135 N N . ARG C 1 459 ? 120.279 177.135 52.547 1.00 48.90 457 ARG C N 1
ATOM 11136 C CA . ARG C 1 459 ? 119.870 177.273 51.142 1.00 51.29 457 ARG C CA 1
ATOM 11137 C C . ARG C 1 459 ? 120.583 176.233 50.289 1.00 48.70 457 ARG C C 1
ATOM 11138 O O . ARG C 1 459 ? 121.790 176.036 50.426 1.00 52.37 457 ARG C O 1
ATOM 11146 N N . GLY C 1 460 ? 119.831 175.549 49.434 1.00 44.89 458 GLY C N 1
ATOM 11147 C CA . GLY C 1 460 ? 120.399 174.544 48.537 1.00 48.19 458 GLY C CA 1
ATOM 11148 C C . GLY C 1 460 ? 120.571 173.149 49.118 1.00 56.24 458 GLY C C 1
ATOM 11149 O O . GLY C 1 460 ? 120.854 172.206 48.381 1.00 68.13 458 GLY C O 1
ATOM 11150 N N . CYS C 1 461 ? 120.406 173.007 50.432 1.00 57.36 459 CYS C N 1
ATOM 11151 C CA . CYS C 1 461 ? 120.547 171.704 51.085 1.00 50.40 459 CYS C CA 1
ATOM 11152 C C . CYS C 1 461 ? 119.344 170.806 50.857 1.00 55.01 459 CYS C C 1
ATOM 11153 O O . CYS C 1 461 ? 118.192 171.252 50.891 1.00 54.71 459 CYS C O 1
ATOM 11156 N N . ASP C 1 462 ? 119.632 169.531 50.637 1.00 56.39 460 ASP C N 1
ATOM 11157 C CA . ASP C 1 462 ? 118.609 168.531 50.415 1.00 50.01 460 ASP C CA 1
ATOM 11158 C C . ASP C 1 462 ? 118.105 167.937 51.721 1.00 51.87 460 ASP C C 1
ATOM 11159 O O . ASP C 1 462 ? 118.868 167.803 52.680 1.00 56.69 460 ASP C O 1
ATOM 11164 N N . VAL C 1 463 ? 116.817 167.590 51.740 1.00 51.21 461 VAL C N 1
ATOM 11165 C CA . VAL C 1 463 ? 116.144 166.997 52.903 1.00 45.40 461 VAL C CA 1
ATOM 11166 C C . VAL C 1 463 ? 115.179 165.892 52.469 1.00 50.46 461 VAL C C 1
ATOM 11167 O O . VAL C 1 463 ? 114.374 166.079 51.550 1.00 45.21 461 VAL C O 1
ATOM 11171 N N . HIS C 1 464 ? 115.278 164.730 53.106 1.00 55.64 462 HIS C N 1
ATOM 11172 C CA . HIS C 1 464 ? 114.228 163.733 52.969 1.00 46.82 462 HIS C CA 1
ATOM 11173 C C . HIS C 1 464 ? 113.521 163.522 54.297 1.00 50.34 462 HIS C C 1
ATOM 11174 O O . HIS C 1 464 ? 114.171 163.380 55.333 1.00 55.11 462 HIS C O 1
ATOM 11181 N N . THR C 1 465 ? 112.192 163.536 54.258 1.00 42.77 463 THR C N 1
ATOM 11182 C CA . THR C 1 465 ? 111.370 163.140 55.401 1.00 51.03 463 THR C CA 1
ATOM 11183 C C . THR C 1 465 ? 110.605 161.875 55.029 1.00 55.52 463 THR C C 1
ATOM 11184 O O . THR C 1 465 ? 110.353 161.626 53.848 1.00 47.06 463 THR C O 1
ATOM 11188 N N . THR C 1 466 ? 110.232 161.084 56.033 1.00 53.40 464 THR C N 1
ATOM 11189 C CA . THR C 1 466 ? 109.532 159.825 55.781 1.00 51.12 464 THR C CA 1
ATOM 11190 C C . THR C 1 466 ? 108.019 160.005 55.679 1.00 49.77 464 THR C C 1
ATOM 11191 O O . THR C 1 466 ? 107.324 159.135 55.152 1.00 44.88 464 THR C O 1
ATOM 11195 N N . THR C 1 467 ? 107.512 161.117 56.210 1.00 46.18 465 THR C N 1
ATOM 11196 C CA . THR C 1 467 ? 106.102 161.477 56.039 1.00 45.17 465 THR C CA 1
ATOM 11197 C C . THR C 1 467 ? 105.943 162.816 55.311 1.00 46.77 465 THR C C 1
ATOM 11198 O O . THR C 1 467 ? 106.877 163.617 55.250 1.00 50.36 465 THR C O 1
ATOM 11202 N N . ILE C 1 468 ? 104.758 163.035 54.749 1.00 42.14 466 ILE C N 1
ATOM 11203 C CA . ILE C 1 468 ? 104.438 164.267 54.041 1.00 45.23 466 ILE C CA 1
ATOM 11204 C C . ILE C 1 468 ? 104.275 165.385 55.063 1.00 45.31 466 ILE C C 1
ATOM 11205 O O . ILE C 1 468 ? 103.561 165.226 56.056 1.00 57.99 466 ILE C O 1
ATOM 11210 N N . LEU C 1 469 ? 104.967 166.495 54.825 1.00 53.24 467 LEU C N 1
ATOM 11211 C CA . LEU C 1 469 ? 104.924 167.665 55.698 1.00 47.45 467 LEU C CA 1
ATOM 11212 C C . LEU C 1 469 ? 103.604 168.407 55.585 1.00 48.84 467 LEU C C 1
ATOM 11213 O O . LEU C 1 469 ? 102.950 168.376 54.540 1.00 51.35 467 LEU C O 1
ATOM 11218 N N . GLY C 1 470 ? 103.227 169.087 56.665 1.00 50.23 468 GLY C N 1
ATOM 11219 C CA . GLY C 1 470 ? 102.059 169.963 56.664 1.00 45.64 468 GLY C CA 1
ATOM 11220 C C . GLY C 1 470 ? 102.408 171.271 55.984 1.00 52.44 468 GLY C C 1
ATOM 11221 O O . GLY C 1 470 ? 103.552 171.480 55.581 1.00 49.59 468 GLY C O 1
ATOM 11222 N N . SER C 1 471 ? 101.429 172.159 55.857 1.00 55.06 469 SER C N 1
ATOM 11223 C CA . SER C 1 471 ? 101.643 173.431 55.169 1.00 53.94 469 SER C CA 1
ATOM 11224 C C . SER C 1 471 ? 102.629 174.326 55.911 1.00 52.10 469 SER C C 1
ATOM 11225 O O . SER C 1 471 ? 103.445 175.005 55.286 1.00 59.98 469 SER C O 1
ATOM 11228 N N . VAL C 1 472 ? 102.555 174.299 57.239 1.00 53.34 470 VAL C N 1
ATOM 11229 C CA . VAL C 1 472 ? 103.411 175.114 58.101 1.00 58.58 470 VAL C CA 1
ATOM 11230 C C . VAL C 1 472 ? 104.884 174.749 57.924 1.00 59.82 470 VAL C C 1
ATOM 11231 O O . VAL C 1 472 ? 105.728 175.622 57.707 1.00 61.17 470 VAL C O 1
ATOM 11235 N N . ASP C 1 473 ? 105.171 173.453 57.985 1.00 59.27 471 ASP C N 1
ATOM 11236 C CA . ASP C 1 473 ? 106.538 172.944 57.896 1.00 61.08 471 ASP C CA 1
ATOM 11237 C C . ASP C 1 473 ? 107.111 173.074 56.491 1.00 56.63 471 ASP C C 1
ATOM 11238 O O . ASP C 1 473 ? 108.311 173.288 56.325 1.00 58.30 471 ASP C O 1
ATOM 11243 N N . GLU C 1 474 ? 106.238 172.953 55.491 1.00 63.73 472 GLU C N 1
ATOM 11244 C CA . GLU C 1 474 ? 106.610 173.103 54.087 1.00 55.85 472 GLU C CA 1
ATOM 11245 C C . GLU C 1 474 ? 106.957 174.560 53.795 1.00 55.64 472 GLU C C 1
ATOM 11246 O O . GLU C 1 474 ? 107.895 174.842 53.041 1.00 53.81 472 GLU C O 1
ATOM 11252 N N . GLY C 1 475 ? 106.205 175.472 54.412 1.00 43.81 473 GLY C N 1
ATOM 11253 C CA . GLY C 1 475 ? 106.442 176.910 54.288 1.00 40.29 473 GLY C CA 1
ATOM 11254 C C . GLY C 1 475 ? 107.786 177.344 54.843 1.00 54.90 473 GLY C C 1
ATOM 11255 O O . GLY C 1 475 ? 108.495 178.142 54.219 1.00 59.48 473 GLY C O 1
ATOM 11256 N N . ILE C 1 476 ? 108.135 176.809 56.013 1.00 51.52 474 ILE C N 1
ATOM 11257 C CA . ILE C 1 476 ? 109.389 177.135 56.681 1.00 38.39 474 ILE C CA 1
ATOM 11258 C C . ILE C 1 476 ? 110.590 176.743 55.821 1.00 48.49 474 ILE C C 1
ATOM 11259 O O . ILE C 1 476 ? 111.508 177.544 55.629 1.00 49.27 474 ILE C O 1
ATOM 11264 N N . PHE C 1 477 ? 110.562 175.531 55.272 1.00 54.84 475 PHE C N 1
ATOM 11265 C CA . PHE C 1 477 ? 111.667 175.057 54.431 1.00 57.31 475 PHE C CA 1
ATOM 11266 C C . PHE C 1 477 ? 111.800 175.790 53.085 1.00 54.76 475 PHE C C 1
ATOM 11267 O O . PHE C 1 477 ? 112.905 175.890 52.548 1.00 65.01 475 PHE C O 1
ATOM 11275 N N . ARG C 1 478 ? 110.680 176.292 52.560 1.00 60.05 476 ARG C N 1
ATOM 11276 C CA . ARG C 1 478 ? 110.672 177.153 51.374 1.00 57.31 476 ARG C CA 1
ATOM 11277 C C . ARG C 1 478 ? 111.411 178.457 51.624 1.00 54.12 476 ARG C C 1
ATOM 11278 O O . ARG C 1 478 ? 112.270 178.837 50.830 1.00 54.42 476 ARG C O 1
ATOM 11286 N N . ASN C 1 479 ? 111.077 179.125 52.733 1.00 49.50 477 ASN C N 1
ATOM 11287 C CA . ASN C 1 479 ? 111.716 180.385 53.132 1.00 50.23 477 ASN C CA 1
ATOM 11288 C C . ASN C 1 479 ? 113.223 180.262 53.314 1.00 52.81 477 ASN C C 1
ATOM 11289 O O . ASN C 1 479 ? 113.969 181.211 53.065 1.00 54.20 477 ASN C O 1
ATOM 11294 N N . LEU C 1 480 ? 113.659 179.081 53.739 1.00 52.09 478 LEU C N 1
ATOM 11295 C CA . LEU C 1 480 ? 115.071 178.810 53.969 1.00 53.24 478 LEU C CA 1
ATOM 11296 C C . LEU C 1 480 ? 115.794 178.337 52.704 1.00 52.92 478 LEU C C 1
ATOM 11297 O O . LEU C 1 480 ? 117.024 178.259 52.682 1.00 53.33 478 LEU C O 1
ATOM 11302 N N . GLY C 1 481 ? 115.025 178.041 51.656 1.00 47.15 479 GLY C N 1
ATOM 11303 C CA . GLY C 1 481 ? 115.572 177.552 50.393 1.00 45.73 479 GLY C CA 1
ATOM 11304 C C . GLY C 1 481 ? 116.047 176.112 50.467 1.00 56.59 479 GLY C C 1
ATOM 11305 O O . GLY C 1 481 ? 117.002 175.730 49.786 1.00 53.20 479 GLY C O 1
ATOM 11306 N N . VAL C 1 482 ? 115.375 175.316 51.298 1.00 49.05 480 VAL C N 1
ATOM 11307 C CA . VAL C 1 482 ? 115.709 173.910 51.485 1.00 47.11 480 VAL C CA 1
ATOM 11308 C C . VAL C 1 482 ? 114.890 173.064 50.516 1.00 47.32 480 VAL C C 1
ATOM 11309 O O . VAL C 1 482 ? 113.679 173.251 50.397 1.00 63.73 480 VAL C O 1
ATOM 11313 N N . LEU C 1 483 ? 115.557 172.146 49.821 1.00 50.91 481 LEU C N 1
ATOM 11314 C CA . LEU C 1 483 ? 114.897 171.248 48.880 1.00 48.27 481 LEU C CA 1
ATOM 11315 C C . LEU C 1 483 ? 114.454 169.952 49.562 1.00 49.50 481 LEU C C 1
ATOM 11316 O O . LEU C 1 483 ? 115.263 169.051 49.803 1.00 49.20 481 LEU C O 1
ATOM 11321 N N . VAL C 1 484 ? 113.158 169.869 49.852 1.00 39.03 482 VAL C N 1
ATOM 11322 C CA . VAL C 1 484 ? 112.581 168.746 50.585 1.00 36.56 482 VAL C CA 1
ATOM 11323 C C . VAL C 1 484 ? 111.963 167.702 49.658 1.00 41.95 482 VAL C C 1
ATOM 11324 O O . VAL C 1 484 ? 111.268 168.043 48.705 1.00 43.98 482 VAL C O 1
ATOM 11328 N N . THR C 1 485 ? 112.227 166.431 49.949 1.00 53.98 483 THR C N 1
ATOM 11329 C CA . THR C 1 485 ? 111.506 165.312 49.344 1.00 49.52 483 THR C CA 1
ATOM 11330 C C . THR C 1 485 ? 110.877 164.480 50.443 1.00 49.36 483 THR C C 1
ATOM 11331 O O . THR C 1 485 ? 111.436 164.366 51.528 1.00 56.27 483 THR C O 1
ATOM 11335 N N . SER C 1 486 ? 109.713 163.904 50.164 1.00 61.27 484 SER C N 1
ATOM 11336 C CA . SER C 1 486 ? 109.007 163.099 51.154 1.00 53.24 484 SER C CA 1
ATOM 11337 C C . SER C 1 486 ? 108.520 161.776 50.576 1.00 58.05 484 SER C C 1
ATOM 11338 O O . SER C 1 486 ? 108.249 161.673 49.374 1.00 51.41 484 SER C O 1
ATOM 11341 N N . ASP C 1 487 ? 108.424 160.763 51.436 1.00 44.95 485 ASP C N 1
ATOM 11342 C CA . ASP C 1 487 ? 107.795 159.511 51.053 1.00 48.82 485 ASP C CA 1
ATOM 11343 C C . ASP C 1 487 ? 106.297 159.728 51.115 1.00 47.73 485 ASP C C 1
ATOM 11344 O O . ASP C 1 487 ? 105.816 160.386 52.035 1.00 48.62 485 ASP C O 1
ATOM 11349 N N . PRO C 1 488 ? 105.557 159.220 50.113 1.00 50.10 486 PRO C N 1
ATOM 11350 C CA . PRO C 1 488 ? 104.101 159.400 50.055 1.00 51.28 486 PRO C CA 1
ATOM 11351 C C . PRO C 1 488 ? 103.324 158.664 51.161 1.00 55.32 486 PRO C C 1
ATOM 11352 O O . PRO C 1 488 ? 102.571 157.726 50.885 1.00 56.78 486 PRO C O 1
ATOM 11356 N N . LYS C 1 489 ? 103.510 159.115 52.400 1.00 58.33 487 LYS C N 1
ATOM 11357 C CA . LYS C 1 489 ? 102.798 158.601 53.569 1.00 59.15 487 LYS C CA 1
ATOM 11358 C C . LYS C 1 489 ? 102.395 159.771 54.445 1.00 56.99 487 LYS C C 1
ATOM 11359 O O . LYS C 1 489 ? 103.140 160.741 54.573 1.00 55.18 487 LYS C O 1
ATOM 11365 N N . PHE C 1 490 ? 101.217 159.684 55.048 1.00 53.50 488 PHE C N 1
ATOM 11366 C CA . PHE C 1 490 ? 100.813 160.673 56.038 1.00 61.57 488 PHE C CA 1
ATOM 11367 C C . PHE C 1 490 ? 101.096 160.140 57.439 1.00 61.80 488 PHE C C 1
ATOM 11368 O O . PHE C 1 490 ? 101.358 158.948 57.613 1.00 66.98 488 PHE C O 1
ATOM 11376 N N . GLN C 1 491 ? 101.060 161.028 58.429 1.00 71.68 489 GLN C N 1
ATOM 11377 C CA . GLN C 1 491 ? 101.200 160.632 59.830 1.00 74.33 489 GLN C CA 1
ATOM 11378 C C . GLN C 1 491 ? 99.932 159.941 60.311 1.00 74.13 489 GLN C C 1
ATOM 11379 O O . GLN C 1 491 ? 98.848 160.186 59.779 1.00 72.41 489 GLN C O 1
ATOM 11385 N N . LYS C 1 492 ? 100.079 159.081 61.318 1.00 86.40 490 LYS C N 1
ATOM 11386 C CA . LYS C 1 492 ? 98.941 158.400 61.945 1.00 87.42 490 LYS C CA 1
ATOM 11387 C C . LYS C 1 492 ? 98.136 159.384 62.804 1.00 85.60 490 LYS C C 1
ATOM 11388 O O . LYS C 1 492 ? 98.693 160.072 63.663 1.00 88.62 490 LYS C O 1
ATOM 11394 N N . ASN C 1 493 ? 96.830 159.453 62.554 1.00 86.59 491 ASN C N 1
ATOM 11395 C CA . ASN C 1 493 ? 95.952 160.393 63.254 1.00 94.10 491 ASN C CA 1
ATOM 11396 C C . ASN C 1 493 ? 95.312 159.793 64.503 1.00 90.14 491 ASN C C 1
ATOM 11397 O O . ASN C 1 493 ? 95.468 160.342 65.608 1.00 91.34 491 ASN C O 1
ATOM 11402 N N . ASN D 1 5 ? 98.077 147.765 -9.071 1.00 98.55 3 ASN D N 1
ATOM 11403 C CA . ASN D 1 5 ? 98.553 146.349 -9.082 1.00 98.21 3 ASN D CA 1
ATOM 11404 C C . ASN D 1 5 ? 99.979 146.156 -9.608 1.00 97.05 3 ASN D C 1
ATOM 11405 O O . ASN D 1 5 ? 100.265 145.167 -10.293 1.00 91.98 3 ASN D O 1
ATOM 11410 N N . THR D 1 6 ? 100.864 147.101 -9.283 1.00 92.84 4 THR D N 1
ATOM 11411 C CA . THR D 1 6 ? 102.294 146.978 -9.598 1.00 91.26 4 THR D CA 1
ATOM 11412 C C . THR D 1 6 ? 103.073 146.440 -8.383 1.00 87.11 4 THR D C 1
ATOM 11413 O O . THR D 1 6 ? 102.905 146.931 -7.263 1.00 87.35 4 THR D O 1
ATOM 11417 N N . ILE D 1 7 ? 103.903 145.421 -8.617 1.00 76.41 5 ILE D N 1
ATOM 11418 C CA . ILE D 1 7 ? 104.585 144.693 -7.538 1.00 69.11 5 ILE D CA 1
ATOM 11419 C C . ILE D 1 7 ? 105.890 145.375 -7.107 1.00 65.95 5 ILE D C 1
ATOM 11420 O O . ILE D 1 7 ? 106.723 145.727 -7.945 1.00 72.95 5 ILE D O 1
ATOM 11425 N N . GLY D 1 8 ? 106.042 145.571 -5.796 1.00 67.41 6 GLY D N 1
ATOM 11426 C CA . GLY D 1 8 ? 107.246 146.170 -5.215 1.00 61.57 6 GLY D CA 1
ATOM 11427 C C . GLY D 1 8 ? 107.863 145.381 -4.069 1.00 56.88 6 GLY D C 1
ATOM 11428 O O . GLY D 1 8 ? 108.871 145.801 -3.488 1.00 52.23 6 GLY D O 1
ATOM 11429 N N . PHE D 1 9 ? 107.262 144.237 -3.750 1.00 50.60 7 PHE D N 1
ATOM 11430 C CA . PHE D 1 9 ? 107.747 143.361 -2.683 1.00 53.67 7 PHE D CA 1
ATOM 11431 C C . PHE D 1 9 ? 107.927 141.941 -3.204 1.00 48.16 7 PHE D C 1
ATOM 11432 O O . PHE D 1 9 ? 107.031 141.401 -3.860 1.00 49.69 7 PHE D O 1
ATOM 11440 N N . ASP D 1 10 ? 109.080 141.340 -2.905 1.00 45.83 8 ASP D N 1
ATOM 11441 C CA . ASP D 1 10 ? 109.394 139.985 -3.368 1.00 51.59 8 ASP D CA 1
ATOM 11442 C C . ASP D 1 10 ? 108.883 138.937 -2.382 1.00 50.21 8 ASP D C 1
ATOM 11443 O O . ASP D 1 10 ? 109.586 138.541 -1.447 1.00 49.09 8 ASP D O 1
ATOM 11448 N N . ARG D 1 11 ? 107.710 138.410 -2.622 1.00 53.03 9 ARG D N 1
ATOM 11449 C CA . ARG D 1 11 ? 107.111 137.555 -1.645 1.00 59.21 9 ARG D CA 1
ATOM 11450 C C . ARG D 1 11 ? 107.692 136.154 -1.650 1.00 61.24 9 ARG D C 1
ATOM 11451 O O . ARG D 1 11 ? 107.712 135.495 -0.641 1.00 52.55 9 ARG D O 1
ATOM 11459 N N . GLU D 1 12 ? 108.204 135.706 -2.780 1.00 62.64 10 GLU D N 1
ATOM 11460 C CA . GLU D 1 12 ? 108.911 134.432 -2.796 1.00 63.47 10 GLU D CA 1
ATOM 11461 C C . GLU D 1 12 ? 110.253 134.501 -2.063 1.00 61.16 10 GLU D C 1
ATOM 11462 O O . GLU D 1 12 ? 110.623 133.558 -1.365 1.00 56.05 10 GLU D O 1
ATOM 11468 N N . LYS D 1 13 ? 110.963 135.619 -2.209 1.00 62.25 11 LYS D N 1
ATOM 11469 C CA . LYS D 1 13 ? 112.236 135.819 -1.514 1.00 61.05 11 LYS D CA 1
ATOM 11470 C C . LYS D 1 13 ? 112.029 135.927 -0.004 1.00 59.62 11 LYS D C 1
ATOM 11471 O O . LYS D 1 13 ? 112.843 135.423 0.768 1.00 59.77 11 LYS D O 1
ATOM 11477 N N . TYR D 1 14 ? 110.934 136.571 0.399 1.00 58.97 12 TYR D N 1
ATOM 11478 C CA . TYR D 1 14 ? 110.595 136.754 1.814 1.00 60.01 12 TYR D CA 1
ATOM 11479 C C . TYR D 1 14 ? 110.337 135.441 2.532 1.00 60.71 12 TYR D C 1
ATOM 11480 O O . TYR D 1 14 ? 110.866 135.215 3.617 1.00 65.37 12 TYR D O 1
ATOM 11489 N N . ILE D 1 15 ? 109.538 134.580 1.907 1.00 61.80 13 ILE D N 1
ATOM 11490 C CA . ILE D 1 15 ? 109.230 133.253 2.439 1.00 58.62 13 ILE D CA 1
ATOM 11491 C C . ILE D 1 15 ? 110.511 132.410 2.597 1.00 65.12 13 ILE D C 1
ATOM 11492 O O . ILE D 1 15 ? 110.660 131.691 3.586 1.00 68.06 13 ILE D O 1
ATOM 11497 N N . GLU D 1 16 ? 111.445 132.550 1.655 1.00 63.86 14 GLU D N 1
ATOM 11498 C CA . GLU D 1 16 ? 112.767 131.922 1.765 1.00 62.53 14 GLU D CA 1
ATOM 11499 C C . GLU D 1 16 ? 113.655 132.553 2.836 1.00 60.43 14 GLU D C 1
ATOM 11500 O O . GLU D 1 16 ? 114.231 131.842 3.659 1.00 54.73 14 GLU D O 1
ATOM 11506 N N . MET D 1 17 ? 113.755 133.882 2.819 1.00 65.48 15 MET D N 1
ATOM 11507 C CA . MET D 1 17 ? 114.737 134.604 3.630 1.00 64.17 15 MET D CA 1
ATOM 11508 C C . MET D 1 17 ? 114.373 134.636 5.109 1.00 61.95 15 MET D C 1
ATOM 11509 O O . MET D 1 17 ? 115.207 134.308 5.962 1.00 57.05 15 MET D O 1
ATOM 11514 N N . GLN D 1 18 ? 113.130 135.026 5.395 1.00 51.70 16 GLN D N 1
ATOM 11515 C CA . GLN D 1 18 ? 112.631 135.165 6.767 1.00 58.39 16 GLN D CA 1
ATOM 11516 C C . GLN D 1 18 ? 112.648 133.839 7.526 1.00 58.07 16 GLN D C 1
ATOM 11517 O O . GLN D 1 18 ? 113.027 133.802 8.696 1.00 54.25 16 GLN D O 1
ATOM 11523 N N . SER D 1 19 ? 112.258 132.760 6.845 1.00 65.17 17 SER D N 1
ATOM 11524 C CA . SER D 1 19 ? 112.286 131.415 7.424 1.00 65.02 17 SER D CA 1
ATOM 11525 C C . SER D 1 19 ? 113.705 130.969 7.761 1.00 61.84 17 SER D C 1
ATOM 11526 O O . SER D 1 19 ? 113.935 130.425 8.838 1.00 65.51 17 SER D O 1
ATOM 11529 N N . GLN D 1 20 ? 114.644 131.216 6.845 1.00 62.03 18 GLN D N 1
ATOM 11530 C CA . GLN D 1 20 ? 116.058 130.874 7.050 1.00 63.58 18 GLN D CA 1
ATOM 11531 C C . GLN D 1 20 ? 116.699 131.665 8.190 1.00 61.31 18 GLN D C 1
ATOM 11532 O O . GLN D 1 20 ? 117.477 131.115 8.971 1.00 58.19 18 GLN D O 1
ATOM 11538 N N . HIS D 1 21 ? 116.355 132.949 8.278 1.00 56.66 19 HIS D N 1
ATOM 11539 C CA . HIS D 1 21 ? 116.906 133.847 9.289 1.00 53.31 19 HIS D CA 1
ATOM 11540 C C . HIS D 1 21 ? 116.357 133.569 10.694 1.00 49.24 19 HIS D C 1
ATOM 11541 O O . HIS D 1 21 ? 117.078 133.709 11.682 1.00 50.86 19 HIS D O 1
ATOM 11548 N N . ILE D 1 22 ? 115.086 133.178 10.771 1.00 45.21 20 ILE D N 1
ATOM 11549 C CA . ILE D 1 22 ? 114.468 132.764 12.031 1.00 48.86 20 ILE D CA 1
ATOM 11550 C C . ILE D 1 22 ? 115.104 131.463 12.535 1.00 54.18 20 ILE D C 1
ATOM 11551 O O . ILE D 1 22 ? 115.408 131.333 13.728 1.00 61.66 20 ILE D O 1
ATOM 11556 N N . ARG D 1 23 ? 115.330 130.524 11.615 1.00 56.18 21 ARG D N 1
ATOM 11557 C CA . ARG D 1 23 ? 116.007 129.255 11.916 1.00 60.46 21 ARG D CA 1
ATOM 11558 C C . ARG D 1 23 ? 117.453 129.471 12.346 1.00 56.70 21 ARG D C 1
ATOM 11559 O O . ARG D 1 23 ? 117.976 128.723 13.165 1.00 62.38 21 ARG D O 1
ATOM 11567 N N . GLU D 1 24 ? 118.080 130.507 11.791 1.00 59.79 22 GLU D N 1
ATOM 11568 C CA . GLU D 1 24 ? 119.452 130.884 12.122 1.00 60.85 22 GLU D CA 1
ATOM 11569 C C . GLU D 1 24 ? 119.561 131.499 13.521 1.00 60.13 22 GLU D C 1
ATOM 11570 O O . GLU D 1 24 ? 120.628 131.472 14.137 1.00 59.07 22 GLU D O 1
ATOM 11576 N N . ARG D 1 25 ? 118.449 132.047 14.010 1.00 60.06 23 ARG D N 1
ATOM 11577 C CA . ARG D 1 25 ? 118.400 132.684 15.322 1.00 60.31 23 ARG D CA 1
ATOM 11578 C C . ARG D 1 25 ? 118.367 131.677 16.472 1.00 61.85 23 ARG D C 1
ATOM 11579 O O . ARG D 1 25 ? 119.070 131.862 17.467 1.00 70.04 23 ARG D O 1
ATOM 11587 N N . ARG D 1 26 ? 117.569 130.615 16.339 1.00 61.73 24 ARG D N 1
ATOM 11588 C CA . ARG D 1 26 ? 117.511 129.579 17.382 1.00 66.37 24 ARG D CA 1
ATOM 11589 C C . ARG D 1 26 ? 118.796 128.767 17.493 1.00 67.99 24 ARG D C 1
ATOM 11590 O O . ARG D 1 26 ? 119.177 128.367 18.592 1.00 77.85 24 ARG D O 1
ATOM 11598 N N . GLU D 1 27 ? 119.463 128.545 16.361 1.00 67.92 25 GLU D N 1
ATOM 11599 C CA . GLU D 1 27 ? 120.732 127.821 16.336 1.00 68.83 25 GLU D CA 1
ATOM 11600 C C . GLU D 1 27 ? 121.850 128.662 16.951 1.00 68.95 25 GLU D C 1
ATOM 11601 O O . GLU D 1 27 ? 122.826 128.117 17.465 1.00 77.19 25 GLU D O 1
ATOM 11607 N N . ALA D 1 28 ? 121.695 129.985 16.903 1.00 65.46 26 ALA D N 1
ATOM 11608 C CA . ALA D 1 28 ? 122.636 130.902 17.544 1.00 64.86 26 ALA D CA 1
ATOM 11609 C C . ALA D 1 28 ? 122.270 131.170 19.005 1.00 63.60 26 ALA D C 1
ATOM 11610 O O . ALA D 1 28 ? 123.064 131.738 19.756 1.00 61.49 26 ALA D O 1
ATOM 11612 N N . LEU D 1 29 ? 121.065 130.763 19.399 1.00 64.88 27 LEU D N 1
ATOM 11613 C CA . LEU D 1 29 ? 120.604 130.937 20.777 1.00 69.28 27 LEU D CA 1
ATOM 11614 C C . LEU D 1 29 ? 120.619 129.603 21.530 1.00 69.49 27 LEU D C 1
ATOM 11615 O O . LEU D 1 29 ? 120.236 129.527 22.701 1.00 70.96 27 LEU D O 1
ATOM 11620 N N . GLY D 1 30 ? 121.084 128.559 20.849 1.00 66.53 28 GLY D N 1
ATOM 11621 C CA . GLY D 1 30 ? 121.147 127.221 21.420 1.00 68.41 28 GLY D CA 1
ATOM 11622 C C . GLY D 1 30 ? 120.554 126.186 20.488 1.00 67.79 28 GLY D C 1
ATOM 11623 O O . GLY D 1 30 ? 121.284 125.462 19.813 1.00 73.99 28 GLY D O 1
ATOM 11624 N N . GLY D 1 31 ? 119.223 126.130 20.452 1.00 65.53 29 GLY D N 1
ATOM 11625 C CA . GLY D 1 31 ? 118.491 125.190 19.600 1.00 59.74 29 GLY D CA 1
ATOM 11626 C C . GLY D 1 31 ? 116.983 125.336 19.718 1.00 57.66 29 GLY D C 1
ATOM 11627 O O . GLY D 1 31 ? 116.230 124.766 18.922 1.00 50.74 29 GLY D O 1
ATOM 11628 N N . LYS D 1 32 ? 116.550 126.105 20.715 1.00 58.77 30 LYS D N 1
ATOM 11629 C CA . LYS D 1 32 ? 115.133 126.344 20.972 1.00 60.95 30 LYS D CA 1
ATOM 11630 C C . LYS D 1 32 ? 114.837 127.842 20.965 1.00 60.28 30 LYS D C 1
ATOM 11631 O O . LYS D 1 32 ? 115.603 128.629 21.524 1.00 66.72 30 LYS D O 1
ATOM 11637 N N . LEU D 1 33 ? 113.728 128.232 20.337 1.00 60.16 31 LEU D N 1
ATOM 11638 C CA . LEU D 1 33 ? 113.323 129.642 20.292 1.00 60.46 31 LEU D CA 1
ATOM 11639 C C . LEU D 1 33 ? 111.863 129.860 20.655 1.00 58.58 31 LEU D C 1
ATOM 11640 O O . LEU D 1 33 ? 110.979 129.137 20.190 1.00 62.63 31 LEU D O 1
ATOM 11645 N N . TYR D 1 34 ? 111.624 130.867 21.487 1.00 58.31 32 TYR D N 1
ATOM 11646 C CA . TYR D 1 34 ? 110.277 131.342 21.747 1.00 60.02 32 TYR D CA 1
ATOM 11647 C C . TYR D 1 34 ? 110.094 132.699 21.080 1.00 60.47 32 TYR D C 1
ATOM 11648 O O . TYR D 1 34 ? 110.658 133.705 21.511 1.00 63.58 32 TYR D O 1
ATOM 11657 N N . LEU D 1 35 ? 109.314 132.694 20.002 1.00 62.66 33 LEU D N 1
ATOM 11658 C CA . LEU D 1 35 ? 109.166 133.841 19.120 1.00 50.22 33 LEU D CA 1
ATOM 11659 C C . LEU D 1 35 ? 107.855 134.565 19.396 1.00 48.23 33 LEU D C 1
ATOM 11660 O O . LEU D 1 35 ? 106.775 134.019 19.154 1.00 50.17 33 LEU D O 1
ATOM 11665 N N . GLU D 1 36 ? 107.952 135.791 19.900 1.00 45.74 34 GLU D N 1
ATOM 11666 C CA . GLU D 1 36 ? 106.776 136.634 20.082 1.00 43.60 34 GLU D CA 1
ATOM 11667 C C . GLU D 1 36 ? 106.307 137.157 18.730 1.00 45.24 34 GLU D C 1
ATOM 11668 O O . GLU D 1 36 ? 107.060 137.825 18.024 1.00 50.57 34 GLU D O 1
ATOM 11674 N N . MET D 1 37 ? 105.066 136.829 18.378 1.00 47.30 35 MET D N 1
ATOM 11675 C CA . MET D 1 37 ? 104.457 137.240 17.115 1.00 49.53 35 MET D CA 1
ATOM 11676 C C . MET D 1 37 ? 103.295 138.199 17.372 1.00 54.22 35 MET D C 1
ATOM 11677 O O . MET D 1 37 ? 102.142 137.779 17.480 1.00 52.65 35 MET D O 1
ATOM 11682 N N . GLY D 1 38 ? 103.610 139.487 17.476 1.00 62.86 36 GLY D N 1
ATOM 11683 C CA . GLY D 1 38 ? 102.594 140.514 17.691 1.00 70.97 36 GLY D CA 1
ATOM 11684 C C . GLY D 1 38 ? 101.942 140.952 16.394 1.00 75.87 36 GLY D C 1
ATOM 11685 O O . GLY D 1 38 ? 102.349 140.523 15.312 1.00 73.33 36 GLY D O 1
ATOM 11686 N N . GLY D 1 39 ? 100.924 141.803 16.509 1.00 79.29 37 GLY D N 1
ATOM 11687 C CA . GLY D 1 39 ? 100.243 142.381 15.347 1.00 73.85 37 GLY D CA 1
ATOM 11688 C C . GLY D 1 39 ? 99.274 141.443 14.652 1.00 71.36 37 GLY D C 1
ATOM 11689 O O . GLY D 1 39 ? 99.004 140.341 15.139 1.00 69.32 37 GLY D O 1
ATOM 11690 N N . LYS D 1 40 ? 98.751 141.891 13.509 1.00 69.36 38 LYS D N 1
ATOM 11691 C CA . LYS D 1 40 ? 97.811 141.101 12.707 1.00 63.58 38 LYS D CA 1
ATOM 11692 C C . LYS D 1 40 ? 98.544 139.968 11.999 1.00 65.36 38 LYS D C 1
ATOM 11693 O O . LYS D 1 40 ? 99.618 140.170 11.429 1.00 62.91 38 LYS D O 1
ATOM 11699 N N . LEU D 1 41 ? 97.957 138.777 12.041 1.00 63.69 39 LEU D N 1
ATOM 11700 C CA . LEU D 1 41 ? 98.646 137.567 11.601 1.00 63.83 39 LEU D CA 1
ATOM 11701 C C . LEU D 1 41 ? 98.130 137.040 10.270 1.00 58.43 39 LEU D C 1
ATOM 11702 O O . LEU D 1 41 ? 98.914 136.621 9.417 1.00 51.69 39 LEU D O 1
ATOM 11707 N N . PHE D 1 42 ? 96.811 137.067 10.101 1.00 56.00 40 PHE D N 1
ATOM 11708 C CA . PHE D 1 42 ? 96.172 136.575 8.886 1.00 60.06 40 PHE D CA 1
ATOM 11709 C C . PHE D 1 42 ? 95.637 137.688 7.994 1.00 60.05 40 PHE D C 1
ATOM 11710 O O . PHE D 1 42 ? 95.528 137.517 6.781 1.00 60.20 40 PHE D O 1
ATOM 11718 N N . ASP D 1 43 ? 95.310 138.822 8.604 1.00 64.14 41 ASP D N 1
ATOM 11719 C CA . ASP D 1 43 ? 94.599 139.893 7.919 1.00 63.22 41 ASP D CA 1
ATOM 11720 C C . ASP D 1 43 ? 95.359 141.222 7.931 1.00 64.28 41 ASP D C 1
ATOM 11721 O O . ASP D 1 43 ? 94.776 142.281 8.194 1.00 68.94 41 ASP D O 1
ATOM 11726 N N . ASP D 1 44 ? 96.657 141.179 7.635 1.00 57.68 42 ASP D N 1
ATOM 11727 C CA . ASP D 1 44 ? 97.440 142.414 7.592 1.00 53.87 42 ASP D CA 1
ATOM 11728 C C . ASP D 1 44 ? 97.186 143.145 6.272 1.00 50.09 42 ASP D C 1
ATOM 11729 O O . ASP D 1 44 ? 97.996 143.090 5.338 1.00 56.74 42 ASP D O 1
ATOM 11734 N N . MET D 1 45 ? 96.047 143.829 6.217 1.00 40.73 43 MET D N 1
ATOM 11735 C CA . MET D 1 45 ? 95.615 144.529 5.017 1.00 45.31 43 MET D CA 1
ATOM 11736 C C . MET D 1 45 ? 96.492 145.746 4.759 1.00 50.48 43 MET D C 1
ATOM 11737 O O . MET D 1 45 ? 96.819 146.047 3.605 1.00 52.71 43 MET D O 1
ATOM 11742 N N . HIS D 1 46 ? 96.885 146.417 5.843 1.00 49.75 44 HIS D N 1
ATOM 11743 C CA . HIS D 1 46 ? 97.807 147.551 5.798 1.00 45.21 44 HIS D CA 1
ATOM 11744 C C . HIS D 1 46 ? 99.097 147.184 5.065 1.00 47.98 44 HIS D C 1
ATOM 11745 O O . HIS D 1 46 ? 99.513 147.890 4.145 1.00 41.45 44 HIS D O 1
ATOM 11752 N N . ALA D 1 47 ? 99.696 146.059 5.452 1.00 42.02 45 ALA D N 1
ATOM 11753 C CA . ALA D 1 47 ? 100.937 145.592 4.838 1.00 53.70 45 ALA D CA 1
ATOM 11754 C C . ALA D 1 47 ? 100.771 145.194 3.372 1.00 54.18 45 ALA D C 1
ATOM 11755 O O . ALA D 1 47 ? 101.727 145.261 2.598 1.00 54.91 45 ALA D O 1
ATOM 11757 N N . SER D 1 48 ? 99.561 144.786 2.995 1.00 55.16 46 SER D N 1
ATOM 11758 C CA . SER D 1 48 ? 99.281 144.441 1.604 1.00 58.54 46 SER D CA 1
ATOM 11759 C C . SER D 1 48 ? 99.188 145.685 0.717 1.00 54.29 46 SER D C 1
ATOM 11760 O O . SER D 1 48 ? 99.500 145.619 -0.474 1.00 56.48 46 SER D O 1
ATOM 11763 N N . ARG D 1 49 ? 98.768 146.807 1.306 1.00 51.29 47 ARG D N 1
ATOM 11764 C CA . ARG D 1 49 ? 98.658 148.081 0.588 1.00 47.46 47 ARG D CA 1
ATOM 11765 C C . ARG D 1 49 ? 99.964 148.884 0.594 1.00 52.18 47 ARG D C 1
ATOM 11766 O O . ARG D 1 49 ? 100.193 149.710 -0.289 1.00 63.55 47 ARG D O 1
ATOM 11774 N N . VAL D 1 50 ? 100.814 148.632 1.585 1.00 54.65 48 VAL D N 1
ATOM 11775 C CA . VAL D 1 50 ? 102.047 149.399 1.790 1.00 53.98 48 VAL D CA 1
ATOM 11776 C C . VAL D 1 50 ? 103.247 148.710 1.124 1.00 49.80 48 VAL D C 1
ATOM 11777 O O . VAL D 1 50 ? 104.165 149.365 0.614 1.00 46.53 48 VAL D O 1
ATOM 11781 N N . LEU D 1 51 ? 103.215 147.385 1.114 1.00 48.30 49 LEU D N 1
ATOM 11782 C CA . LEU D 1 51 ? 104.252 146.595 0.474 1.00 46.90 49 LEU D CA 1
ATOM 11783 C C . LEU D 1 51 ? 103.612 145.714 -0.592 1.00 52.09 49 LEU D C 1
ATOM 11784 O O . LEU D 1 51 ? 103.310 144.555 -0.329 1.00 55.79 49 LEU D O 1
ATOM 11789 N N . PRO D 1 52 ? 103.391 146.267 -1.799 1.00 56.59 50 PRO D N 1
ATOM 11790 C CA . PRO D 1 52 ? 102.642 145.554 -2.838 1.00 56.93 50 PRO D CA 1
ATOM 11791 C C . PRO D 1 52 ? 103.339 144.270 -3.273 1.00 59.32 50 PRO D C 1
ATOM 11792 O O . PRO D 1 52 ? 104.441 144.313 -3.821 1.00 63.69 50 PRO D O 1
ATOM 11796 N N . GLY D 1 53 ? 102.685 143.143 -3.006 1.00 59.87 51 GLY D N 1
ATOM 11797 C CA . GLY D 1 53 ? 103.280 141.823 -3.184 1.00 58.30 51 GLY D CA 1
ATOM 11798 C C . GLY D 1 53 ? 103.203 141.032 -1.890 1.00 58.58 51 GLY D C 1
ATOM 11799 O O . GLY D 1 53 ? 103.233 139.799 -1.902 1.00 56.94 51 GLY D O 1
ATOM 11800 N N . PHE D 1 54 ? 103.119 141.755 -0.775 1.00 56.03 52 PHE D N 1
ATOM 11801 C CA . PHE D 1 54 ? 102.896 141.173 0.544 1.00 55.31 52 PHE D CA 1
ATOM 11802 C C . PHE D 1 54 ? 101.429 140.744 0.605 1.00 60.10 52 PHE D C 1
ATOM 11803 O O . PHE D 1 54 ? 100.533 141.574 0.445 1.00 65.92 52 PHE D O 1
ATOM 11811 N N . THR D 1 55 ? 101.187 139.448 0.794 1.00 55.02 53 THR D N 1
ATOM 11812 C CA . THR D 1 55 ? 99.827 138.939 0.982 1.00 50.88 53 THR D CA 1
ATOM 11813 C C . THR D 1 55 ? 99.428 139.173 2.433 1.00 51.17 53 THR D C 1
ATOM 11814 O O . THR D 1 55 ? 100.288 139.101 3.306 1.00 40.56 53 THR D O 1
ATOM 11818 N N . PRO D 1 56 ? 98.131 139.460 2.700 1.00 49.42 54 PRO D N 1
ATOM 11819 C CA . PRO D 1 56 ? 97.621 139.601 4.076 1.00 46.74 54 PRO D CA 1
ATOM 11820 C C . PRO D 1 56 ? 98.051 138.495 5.055 1.00 51.03 54 PRO D C 1
ATOM 11821 O O . PRO D 1 56 ? 98.227 138.762 6.248 1.00 48.01 54 PRO D O 1
ATOM 11825 N N . ASP D 1 57 ? 98.237 137.281 4.537 1.00 50.89 55 ASP D N 1
ATOM 11826 C CA . ASP D 1 57 ? 98.628 136.117 5.328 1.00 58.59 55 ASP D CA 1
ATOM 11827 C C . ASP D 1 57 ? 100.098 135.717 5.126 1.00 57.86 55 ASP D C 1
ATOM 11828 O O . ASP D 1 57 ? 100.468 134.564 5.366 1.00 50.89 55 ASP D O 1
ATOM 11833 N N . ASN D 1 58 ? 100.931 136.674 4.713 1.00 62.23 56 ASN D N 1
ATOM 11834 C CA . ASN D 1 58 ? 102.330 136.399 4.349 1.00 56.06 56 ASN D CA 1
ATOM 11835 C C . ASN D 1 58 ? 103.220 135.897 5.479 1.00 51.40 56 ASN D C 1
ATOM 11836 O O . ASN D 1 58 ? 104.181 135.168 5.230 1.00 50.61 56 ASN D O 1
ATOM 11841 N N . LYS D 1 59 ? 102.901 136.298 6.707 1.00 60.06 57 LYS D N 1
ATOM 11842 C CA . LYS D 1 59 ? 103.625 135.841 7.892 1.00 57.89 57 LYS D CA 1
ATOM 11843 C C . LYS D 1 59 ? 103.366 134.355 8.147 1.00 59.15 57 LYS D C 1
ATOM 11844 O O . LYS D 1 59 ? 104.270 133.625 8.553 1.00 60.66 57 LYS D O 1
ATOM 11850 N N . ILE D 1 60 ? 102.136 133.915 7.882 1.00 53.60 58 ILE D N 1
ATOM 11851 C CA . ILE D 1 60 ? 101.741 132.521 8.079 1.00 56.53 58 ILE D CA 1
ATOM 11852 C C . ILE D 1 60 ? 102.270 131.640 6.945 1.00 56.77 58 ILE D C 1
ATOM 11853 O O . ILE D 1 60 ? 102.712 130.511 7.177 1.00 60.33 58 ILE D O 1
ATOM 11858 N N . ALA D 1 61 ? 102.238 132.178 5.727 1.00 56.01 59 ALA D N 1
ATOM 11859 C CA . ALA D 1 61 ? 102.788 131.514 4.544 1.00 56.23 59 ALA D CA 1
ATOM 11860 C C . ALA D 1 61 ? 104.307 131.347 4.615 1.00 56.94 59 ALA D C 1
ATOM 11861 O O . ALA D 1 61 ? 104.861 130.431 4.000 1.00 66.29 59 ALA D O 1
ATOM 11863 N N . MET D 1 62 ? 104.967 132.245 5.349 1.00 52.79 60 MET D N 1
ATOM 11864 C CA . MET D 1 62 ? 106.390 132.126 5.670 1.00 50.77 60 MET D CA 1
ATOM 11865 C C . MET D 1 62 ? 106.638 130.908 6.558 1.00 51.32 60 MET D C 1
ATOM 11866 O O . MET D 1 62 ? 107.584 130.150 6.329 1.00 53.45 60 MET D O 1
ATOM 11871 N N . LEU D 1 63 ? 105.791 130.739 7.575 1.00 52.30 61 LEU D N 1
ATOM 11872 C CA . LEU D 1 63 ? 105.909 129.624 8.517 1.00 51.48 61 LEU D CA 1
ATOM 11873 C C . LEU D 1 63 ? 105.509 128.306 7.872 1.00 53.60 61 LEU D C 1
ATOM 11874 O O . LEU D 1 63 ? 106.015 127.257 8.256 1.00 55.24 61 LEU D O 1
ATOM 11879 N N . ASP D 1 64 ? 104.612 128.371 6.887 1.00 56.09 62 ASP D N 1
ATOM 11880 C CA . ASP D 1 64 ? 104.133 127.189 6.166 1.00 54.85 62 ASP D CA 1
ATOM 11881 C C . ASP D 1 64 ? 105.244 126.497 5.364 1.00 56.22 62 ASP D C 1
ATOM 11882 O O . ASP D 1 64 ? 105.134 125.313 5.037 1.00 57.49 62 ASP D O 1
ATOM 11887 N N . ARG D 1 65 ? 106.307 127.244 5.065 1.00 53.39 63 ARG D N 1
ATOM 11888 C CA . ARG D 1 65 ? 107.545 126.687 4.519 1.00 54.79 63 ARG D CA 1
ATOM 11889 C C . ARG D 1 65 ? 108.238 125.773 5.535 1.00 57.44 63 ARG D C 1
ATOM 11890 O O . ARG D 1 65 ? 108.775 124.722 5.171 1.00 66.09 63 ARG D O 1
ATOM 11898 N N . ILE D 1 66 ? 108.208 126.170 6.805 1.00 53.61 64 ILE D N 1
ATOM 11899 C CA . ILE D 1 66 ? 108.894 125.423 7.865 1.00 56.37 64 ILE D CA 1
ATOM 11900 C C . ILE D 1 66 ? 107.951 124.808 8.926 1.00 58.04 64 ILE D C 1
ATOM 11901 O O . ILE D 1 66 ? 108.377 124.533 10.054 1.00 54.68 64 ILE D O 1
ATOM 11906 N N . LYS D 1 67 ? 106.694 124.559 8.539 1.00 55.37 65 LYS D N 1
ATOM 11907 C CA . LYS D 1 67 ? 105.617 124.135 9.465 1.00 62.13 65 LYS D CA 1
ATOM 11908 C C . LYS D 1 67 ? 105.886 122.884 10.312 1.00 63.95 65 LYS D C 1
ATOM 11909 O O . LYS D 1 67 ? 105.315 122.734 11.394 1.00 61.77 65 LYS D O 1
ATOM 11915 N N . ASP D 1 68 ? 106.760 122.005 9.822 1.00 67.44 66 ASP D N 1
ATOM 11916 C CA . ASP D 1 68 ? 107.114 120.769 10.528 1.00 73.11 66 ASP D CA 1
ATOM 11917 C C . ASP D 1 68 ? 108.157 121.016 11.623 1.00 69.39 66 ASP D C 1
ATOM 11918 O O . ASP D 1 68 ? 108.453 120.126 12.427 1.00 66.44 66 ASP D O 1
ATOM 11923 N N . GLU D 1 69 ? 108.705 122.230 11.638 1.00 62.31 67 GLU D N 1
ATOM 11924 C CA . GLU D 1 69 ? 109.640 122.670 12.667 1.00 55.67 67 GLU D CA 1
ATOM 11925 C C . GLU D 1 69 ? 108.966 123.670 13.600 1.00 51.41 67 GLU D C 1
ATOM 11926 O O . GLU D 1 69 ? 109.602 124.202 14.510 1.00 46.18 67 GLU D O 1
ATOM 11932 N N . VAL D 1 70 ? 107.675 123.908 13.373 1.00 49.96 68 VAL D N 1
ATOM 11933 C CA . VAL D 1 70 ? 106.939 124.976 14.053 1.00 55.67 68 VAL D CA 1
ATOM 11934 C C . VAL D 1 70 ? 105.766 124.468 14.905 1.00 63.50 68 VAL D C 1
ATOM 11935 O O . VAL D 1 70 ? 104.923 123.695 14.432 1.00 64.36 68 VAL D O 1
ATOM 11939 N N . GLU D 1 71 ? 105.737 124.905 16.164 1.00 63.84 69 GLU D N 1
ATOM 11940 C CA . GLU D 1 71 ? 104.589 124.699 17.044 1.00 67.27 69 GLU D CA 1
ATOM 11941 C C . GLU D 1 71 ? 104.036 126.053 17.500 1.00 60.61 69 GLU D C 1
ATOM 11942 O O . GLU D 1 71 ? 104.786 126.910 17.971 1.00 61.52 69 GLU D O 1
ATOM 11948 N N . ILE D 1 72 ? 102.727 126.239 17.351 1.00 53.57 70 ILE D N 1
ATOM 11949 C CA . ILE D 1 72 ? 102.062 127.481 17.750 1.00 50.25 70 ILE D CA 1
ATOM 11950 C C . ILE D 1 72 ? 101.555 127.365 19.191 1.00 50.32 70 ILE D C 1
ATOM 11951 O O . ILE D 1 72 ? 100.968 126.349 19.570 1.00 50.39 70 ILE D O 1
ATOM 11956 N N . LEU D 1 73 ? 101.799 128.406 19.986 1.00 50.28 71 LEU D N 1
ATOM 11957 C CA . LEU D 1 73 ? 101.269 128.514 21.343 1.00 50.14 71 LEU D CA 1
ATOM 11958 C C . LEU D 1 73 ? 100.419 129.782 21.465 1.00 51.67 71 LEU D C 1
ATOM 11959 O O . LEU D 1 73 ? 100.846 130.864 21.062 1.00 56.92 71 LEU D O 1
ATOM 11964 N N . VAL D 1 74 ? 99.217 129.645 22.019 1.00 54.53 72 VAL D N 1
ATOM 11965 C CA . VAL D 1 74 ? 98.311 130.787 22.168 1.00 50.18 72 VAL D CA 1
ATOM 11966 C C . VAL D 1 74 ? 98.207 131.238 23.623 1.00 54.95 72 VAL D C 1
ATOM 11967 O O . VAL D 1 74 ? 97.746 130.493 24.487 1.00 58.01 72 VAL D O 1
ATOM 11971 N N . CYS D 1 75 ? 98.652 132.462 23.883 1.00 58.50 73 CYS D N 1
ATOM 11972 C CA . CYS D 1 75 ? 98.516 133.070 25.198 1.00 54.14 73 CYS D CA 1
ATOM 11973 C C . CYS D 1 75 ? 97.148 133.706 25.337 1.00 54.19 73 CYS D C 1
ATOM 11974 O O . CYS D 1 75 ? 96.514 134.050 24.340 1.00 50.68 73 CYS D O 1
ATOM 11977 N N . ILE D 1 76 ? 96.701 133.844 26.582 1.00 61.73 74 ILE D N 1
ATOM 11978 C CA . ILE D 1 76 ? 95.461 134.547 26.913 1.00 69.60 74 ILE D CA 1
ATOM 11979 C C . ILE D 1 76 ? 95.527 135.083 28.345 1.00 68.69 74 ILE D C 1
ATOM 11980 O O . ILE D 1 76 ? 95.817 134.337 29.285 1.00 73.50 74 ILE D O 1
ATOM 11985 N N . ASN D 1 77 ? 95.293 136.385 28.495 1.00 68.90 75 ASN D N 1
ATOM 11986 C CA . ASN D 1 77 ? 95.159 136.995 29.809 1.00 68.54 75 ASN D CA 1
ATOM 11987 C C . ASN D 1 77 ? 93.856 136.528 30.455 1.00 66.35 75 ASN D C 1
ATOM 11988 O O . ASN D 1 77 ? 92.774 136.745 29.901 1.00 61.81 75 ASN D O 1
ATOM 11993 N N . ALA D 1 78 ? 93.969 135.883 31.616 1.00 59.82 76 ALA D N 1
ATOM 11994 C CA . ALA D 1 78 ? 92.811 135.304 32.307 1.00 56.12 76 ALA D CA 1
ATOM 11995 C C . ALA D 1 78 ? 91.887 136.352 32.936 1.00 60.60 76 ALA D C 1
ATOM 11996 O O . ALA D 1 78 ? 90.739 136.051 33.279 1.00 60.23 76 ALA D O 1
ATOM 11998 N N . LYS D 1 79 ? 92.389 137.578 33.070 1.00 61.99 77 LYS D N 1
ATOM 11999 C CA . LYS D 1 79 ? 91.608 138.687 33.616 1.00 64.01 77 LYS D CA 1
ATOM 12000 C C . LYS D 1 79 ? 90.843 139.456 32.533 1.00 67.37 77 LYS D C 1
ATOM 12001 O O . LYS D 1 79 ? 90.081 140.378 32.835 1.00 63.65 77 LYS D O 1
ATOM 12007 N N . ASP D 1 80 ? 91.052 139.058 31.276 1.00 68.43 78 ASP D N 1
ATOM 12008 C CA . ASP D 1 80 ? 90.272 139.549 30.141 1.00 68.93 78 ASP D CA 1
ATOM 12009 C C . ASP D 1 80 ? 88.995 138.727 29.933 1.00 68.79 78 ASP D C 1
ATOM 12010 O O . ASP D 1 80 ? 88.161 139.068 29.095 1.00 66.84 78 ASP D O 1
ATOM 12015 N N . LEU D 1 81 ? 88.854 137.644 30.695 1.00 77.32 79 LEU D N 1
ATOM 12016 C CA . LEU D 1 81 ? 87.685 136.767 30.616 1.00 82.49 79 LEU D CA 1
ATOM 12017 C C . LEU D 1 81 ? 86.522 137.299 31.449 1.00 87.12 79 LEU D C 1
ATOM 12018 O O . LEU D 1 81 ? 85.384 137.356 30.976 1.00 92.64 79 LEU D O 1
ATOM 12023 N N . GLU D 1 82 ? 86.826 137.679 32.689 1.00 88.31 80 GLU D N 1
ATOM 12024 C CA . GLU D 1 82 ? 85.844 138.216 33.634 1.00 87.32 80 GLU D CA 1
ATOM 12025 C C . GLU D 1 82 ? 85.434 139.629 33.232 1.00 89.10 80 GLU D C 1
ATOM 12026 O O . GLU D 1 82 ? 84.293 140.042 33.445 1.00 90.27 80 GLU D O 1
ATOM 12032 N N . ARG D 1 83 ? 86.387 140.352 32.645 1.00 94.08 81 ARG D N 1
ATOM 12033 C CA . ARG D 1 83 ? 86.178 141.682 32.079 1.00 97.82 81 ARG D CA 1
ATOM 12034 C C . ARG D 1 83 ? 85.345 141.597 30.791 1.00 96.41 81 ARG D C 1
ATOM 12035 O O . ARG D 1 83 ? 84.698 142.576 30.402 1.00 97.68 81 ARG D O 1
ATOM 12043 N N . HIS D 1 84 ? 85.362 140.413 30.166 1.00 94.03 82 HIS D N 1
ATOM 12044 C CA . HIS D 1 84 ? 84.735 140.127 28.861 1.00 91.18 82 HIS D CA 1
ATOM 12045 C C . HIS D 1 84 ? 85.257 141.039 27.753 1.00 90.20 82 HIS D C 1
ATOM 12046 O O . HIS D 1 84 ? 84.480 141.586 26.962 1.00 90.18 82 HIS D O 1
ATOM 12053 N N . LYS D 1 85 ? 86.581 141.196 27.727 1.00 87.66 83 LYS D N 1
ATOM 12054 C CA . LYS D 1 85 ? 87.277 142.026 26.749 1.00 87.78 83 LYS D CA 1
ATOM 12055 C C . LYS D 1 85 ? 87.035 141.478 25.350 1.00 90.41 83 LYS D C 1
ATOM 12056 O O . LYS D 1 85 ? 87.135 140.271 25.118 1.00 89.83 83 LYS D O 1
ATOM 12062 N N . ILE D 1 86 ? 86.678 142.374 24.436 1.00 93.82 84 ILE D N 1
ATOM 12063 C CA . ILE D 1 86 ? 86.352 141.996 23.067 1.00 97.91 84 ILE D CA 1
ATOM 12064 C C . ILE D 1 86 ? 87.370 142.544 22.074 1.00 99.67 84 ILE D C 1
ATOM 12065 O O . ILE D 1 86 ? 87.886 143.653 22.249 1.00 100.13 84 ILE D O 1
ATOM 12070 N N . ARG D 1 87 ? 87.670 141.755 21.045 1.00 101.04 85 ARG D N 1
ATOM 12071 C CA . ARG D 1 87 ? 88.495 142.228 19.943 1.00 100.06 85 ARG D CA 1
ATOM 12072 C C . ARG D 1 87 ? 87.609 143.045 19.006 1.00 101.08 85 ARG D C 1
ATOM 12073 O O . ARG D 1 87 ? 86.622 142.536 18.462 1.00 99.23 85 ARG D O 1
ATOM 12081 N N . ALA D 1 88 ? 87.968 144.318 18.842 1.00 102.11 86 ALA D N 1
ATOM 12082 C CA . ALA D 1 88 ? 87.182 145.283 18.072 1.00 101.56 86 ALA D CA 1
ATOM 12083 C C . ALA D 1 88 ? 87.196 145.017 16.565 1.00 103.43 86 ALA D C 1
ATOM 12084 O O . ALA D 1 88 ? 86.254 145.391 15.861 1.00 102.39 86 ALA D O 1
ATOM 12086 N N . ASP D 1 89 ? 88.259 144.367 16.091 1.00 104.93 87 ASP D N 1
ATOM 12087 C CA . ASP D 1 89 ? 88.474 144.103 14.663 1.00 106.72 87 ASP D CA 1
ATOM 12088 C C . ASP D 1 89 ? 87.444 143.146 14.051 1.00 105.30 87 ASP D C 1
ATOM 12089 O O . ASP D 1 89 ? 87.076 143.293 12.883 1.00 106.20 87 ASP D O 1
ATOM 12094 N N . LEU D 1 90 ? 86.987 142.175 14.838 1.00 100.02 88 LEU D N 1
ATOM 12095 C CA . LEU D 1 90 ? 86.008 141.201 14.363 1.00 96.53 88 LEU D CA 1
ATOM 12096 C C . LEU D 1 90 ? 84.640 141.395 15.015 1.00 96.55 88 LEU D C 1
ATOM 12097 O O . LEU D 1 90 ? 83.667 141.722 14.333 1.00 100.83 88 LEU D O 1
ATOM 12102 N N . GLY D 1 91 ? 84.572 141.201 16.329 1.00 92.56 89 GLY D N 1
ATOM 12103 C CA . GLY D 1 91 ? 83.320 141.349 17.062 1.00 87.06 89 GLY D CA 1
ATOM 12104 C C . GLY D 1 91 ? 82.997 140.172 17.960 1.00 92.71 89 GLY D C 1
ATOM 12105 O O . GLY D 1 91 ? 81.828 139.916 18.258 1.00 95.01 89 GLY D O 1
ATOM 12106 N N . ILE D 1 92 ? 84.034 139.449 18.381 1.00 95.76 90 ILE D N 1
ATOM 12107 C CA . ILE D 1 92 ? 83.897 138.370 19.369 1.00 93.80 90 ILE D CA 1
ATOM 12108 C C . ILE D 1 92 ? 84.793 138.636 20.579 1.00 93.21 90 ILE D C 1
ATOM 12109 O O . ILE D 1 92 ? 85.642 139.531 20.546 1.00 94.96 90 ILE D O 1
ATOM 12114 N N . SER D 1 93 ? 84.601 137.853 21.640 1.00 89.07 91 SER D N 1
ATOM 12115 C CA . SER D 1 93 ? 85.391 137.996 22.862 1.00 87.91 91 SER D CA 1
ATOM 12116 C C . SER D 1 93 ? 86.795 137.421 22.697 1.00 85.99 91 SER D C 1
ATOM 12117 O O . SER D 1 93 ? 87.076 136.715 21.727 1.00 86.06 91 SER D O 1
ATOM 12120 N N . TYR D 1 94 ? 87.665 137.729 23.659 1.00 88.20 92 TYR D N 1
ATOM 12121 C CA . TYR D 1 94 ? 89.036 137.211 23.701 1.00 86.36 92 TYR D CA 1
ATOM 12122 C C . TYR D 1 94 ? 89.080 135.706 24.000 1.00 85.72 92 TYR D C 1
ATOM 12123 O O . TYR D 1 94 ? 90.058 135.032 23.666 1.00 82.14 92 TYR D O 1
ATOM 12132 N N . GLU D 1 95 ? 88.018 135.199 24.630 1.00 78.97 93 GLU D N 1
ATOM 12133 C CA . GLU D 1 95 ? 87.842 133.769 24.883 1.00 75.91 93 GLU D CA 1
ATOM 12134 C C . GLU D 1 95 ? 87.680 132.995 23.574 1.00 73.62 93 GLU D C 1
ATOM 12135 O O . GLU D 1 95 ? 88.484 132.112 23.260 1.00 64.91 93 GLU D O 1
ATOM 12141 N N . GLU D 1 96 ? 86.647 133.356 22.812 1.00 72.11 94 GLU D N 1
ATOM 12142 C CA . GLU D 1 96 ? 86.299 132.681 21.559 1.00 70.83 94 GLU D CA 1
ATOM 12143 C C . GLU D 1 96 ? 87.297 132.941 20.432 1.00 64.09 94 GLU D C 1
ATOM 12144 O O . GLU D 1 96 ? 87.316 132.218 19.437 1.00 64.32 94 GLU D O 1
ATOM 12150 N N . ASP D 1 97 ? 88.122 133.972 20.605 1.00 64.23 95 ASP D N 1
ATOM 12151 C CA . ASP D 1 97 ? 89.203 134.281 19.676 1.00 66.52 95 ASP D CA 1
ATOM 12152 C C . ASP D 1 97 ? 90.344 133.274 19.783 1.00 59.96 95 ASP D C 1
ATOM 12153 O O . ASP D 1 97 ? 91.027 133.006 18.793 1.00 57.48 95 ASP D O 1
ATOM 12158 N N . VAL D 1 98 ? 90.548 132.729 20.983 1.00 53.79 96 VAL D N 1
ATOM 12159 C CA . VAL D 1 98 ? 91.565 131.698 21.204 1.00 53.18 96 VAL D CA 1
ATOM 12160 C C . VAL D 1 98 ? 91.208 130.424 20.436 1.00 51.02 96 VAL D C 1
ATOM 12161 O O . VAL D 1 98 ? 92.057 129.877 19.724 1.00 57.25 96 VAL D O 1
ATOM 12165 N N . LEU D 1 99 ? 89.951 129.988 20.551 1.00 47.80 97 LEU D N 1
ATOM 12166 C CA . LEU D 1 99 ? 89.448 128.838 19.790 1.00 48.73 97 LEU D CA 1
ATOM 12167 C C . LEU D 1 99 ? 89.492 129.094 18.285 1.00 54.05 97 LEU D C 1
ATOM 12168 O O . LEU D 1 99 ? 89.843 128.198 17.514 1.00 53.66 97 LEU D O 1
ATOM 12173 N N . ARG D 1 100 ? 89.156 130.324 17.887 1.00 55.71 98 ARG D N 1
ATOM 12174 C CA . ARG D 1 100 ? 89.184 130.751 16.487 1.00 62.38 98 ARG D CA 1
ATOM 12175 C C . ARG D 1 100 ? 90.606 130.751 15.931 1.00 61.55 98 ARG D C 1
ATOM 12176 O O . ARG D 1 100 ? 90.802 130.522 14.741 1.00 60.76 98 ARG D O 1
ATOM 12184 N N . LEU D 1 101 ? 91.587 131.013 16.793 1.00 64.27 99 LEU D N 1
ATOM 12185 C CA . LEU D 1 101 ? 92.993 130.955 16.401 1.00 65.96 99 LEU D CA 1
ATOM 12186 C C . LEU D 1 101 ? 93.493 129.514 16.283 1.00 64.78 99 LEU D C 1
ATOM 12187 O O . LEU D 1 101 ? 94.275 129.202 15.385 1.00 63.50 99 LEU D O 1
ATOM 12192 N N . VAL D 1 102 ? 93.030 128.647 17.182 1.00 65.36 100 VAL D N 1
ATOM 12193 C CA . VAL D 1 102 ? 93.471 127.246 17.230 1.00 68.78 100 VAL D CA 1
ATOM 12194 C C . VAL D 1 102 ? 93.058 126.450 15.982 1.00 72.69 100 VAL D C 1
ATOM 12195 O O . VAL D 1 102 ? 93.902 125.803 15.351 1.00 72.37 100 VAL D O 1
ATOM 12199 N N . ASP D 1 103 ? 91.781 126.529 15.610 1.00 73.21 101 ASP D N 1
ATOM 12200 C CA . ASP D 1 103 ? 91.285 125.770 14.459 1.00 76.00 101 ASP D CA 1
ATOM 12201 C C . ASP D 1 103 ? 91.668 126.355 13.093 1.00 72.38 101 ASP D C 1
ATOM 12202 O O . ASP D 1 103 ? 91.704 125.626 12.100 1.00 76.52 101 ASP D O 1
ATOM 12207 N N . VAL D 1 104 ? 91.960 127.656 13.049 1.00 64.87 102 VAL D N 1
ATOM 12208 C CA . VAL D 1 104 ? 92.438 128.289 11.813 1.00 65.20 102 VAL D CA 1
ATOM 12209 C C . VAL D 1 104 ? 93.911 127.922 11.557 1.00 67.22 102 VAL D C 1
ATOM 12210 O O . VAL D 1 104 ? 94.361 127.912 10.412 1.00 72.47 102 VAL D O 1
ATOM 12214 N N . PHE D 1 105 ? 94.640 127.603 12.627 1.00 64.28 103 PHE D N 1
ATOM 12215 C CA . PHE D 1 105 ? 96.018 127.136 12.519 1.00 62.41 103 PHE D CA 1
ATOM 12216 C C . PHE D 1 105 ? 96.082 125.643 12.229 1.00 65.84 103 PHE D C 1
ATOM 12217 O O . PHE D 1 105 ? 96.937 125.193 11.461 1.00 70.28 103 PHE D O 1
ATOM 12225 N N . ARG D 1 106 ? 95.178 124.883 12.848 1.00 64.99 104 ARG D N 1
ATOM 12226 C CA . ARG D 1 106 ? 95.039 123.457 12.560 1.00 59.90 104 ARG D CA 1
ATOM 12227 C C . ARG D 1 106 ? 94.543 123.205 11.137 1.00 57.01 104 ARG D C 1
ATOM 12228 O O . ARG D 1 106 ? 94.873 122.178 10.546 1.00 68.16 104 ARG D O 1
ATOM 12236 N N . ASP D 1 107 ? 93.759 124.143 10.602 1.00 55.08 105 ASP D N 1
ATOM 12237 C CA . ASP D 1 107 ? 93.341 124.139 9.195 1.00 61.24 105 ASP D CA 1
ATOM 12238 C C . ASP D 1 107 ? 94.515 124.001 8.230 1.00 63.74 105 ASP D C 1
ATOM 12239 O O . ASP D 1 107 ? 94.466 123.184 7.310 1.00 62.88 105 ASP D O 1
ATOM 12244 N N . ARG D 1 108 ? 95.565 124.793 8.459 1.00 65.22 106 ARG D N 1
ATOM 12245 C CA A ARG D 1 108 ? 96.760 124.734 7.619 0.50 66.53 106 ARG D CA 1
ATOM 12246 C CA B ARG D 1 108 ? 96.782 124.771 7.647 0.50 66.96 106 ARG D CA 1
ATOM 12247 C C . ARG D 1 108 ? 97.769 123.696 8.116 1.00 68.84 106 ARG D C 1
ATOM 12248 O O . ARG D 1 108 ? 98.910 123.636 7.640 1.00 73.68 106 ARG D O 1
ATOM 12263 N N . GLY D 1 109 ? 97.334 122.865 9.060 1.00 64.98 107 GLY D N 1
ATOM 12264 C CA . GLY D 1 109 ? 98.130 121.738 9.539 1.00 73.25 107 GLY D CA 1
ATOM 12265 C C . GLY D 1 109 ? 99.295 122.078 10.449 1.00 74.64 107 GLY D C 1
ATOM 12266 O O . GLY D 1 109 ? 100.249 121.302 10.553 1.00 78.54 107 GLY D O 1
ATOM 12267 N N . PHE D 1 110 ? 99.225 123.234 11.104 1.00 70.18 108 PHE D N 1
ATOM 12268 C CA . PHE D 1 110 ? 100.189 123.581 12.143 1.00 69.23 108 PHE D CA 1
ATOM 12269 C C . PHE D 1 110 ? 99.889 122.788 13.411 1.00 63.41 108 PHE D C 1
ATOM 12270 O O . PHE D 1 110 ? 98.723 122.577 13.760 1.00 55.11 108 PHE D O 1
ATOM 12278 N N . LEU D 1 111 ? 100.940 122.350 14.095 1.00 60.02 109 LEU D N 1
ATOM 12279 C CA . LEU D 1 111 ? 100.775 121.605 15.335 1.00 63.92 109 LEU D CA 1
ATOM 12280 C C . LEU D 1 111 ? 100.502 122.552 16.500 1.00 63.79 109 LEU D C 1
ATOM 12281 O O . LEU D 1 111 ? 101.410 123.217 17.004 1.00 64.49 109 LEU D O 1
ATOM 12286 N N . VAL D 1 112 ? 99.235 122.613 16.902 1.00 60.89 110 VAL D N 1
ATOM 12287 C CA . VAL D 1 112 ? 98.798 123.418 18.039 1.00 55.91 110 VAL D CA 1
ATOM 12288 C C . VAL D 1 112 ? 98.321 122.473 19.137 1.00 58.64 110 VAL D C 1
ATOM 12289 O O . VAL D 1 112 ? 97.404 121.675 18.924 1.00 59.48 110 VAL D O 1
ATOM 12293 N N . GLU D 1 113 ? 98.949 122.563 20.304 1.00 57.11 111 GLU D N 1
ATOM 12294 C CA . GLU D 1 113 ? 98.580 121.716 21.438 1.00 61.35 111 GLU D CA 1
ATOM 12295 C C . GLU D 1 113 ? 98.738 122.423 22.784 1.00 58.44 111 GLU D C 1
ATOM 12296 O O . GLU D 1 113 ? 98.506 121.825 23.833 1.00 61.38 111 GLU D O 1
ATOM 12302 N N . HIS D 1 114 ? 99.125 123.694 22.753 1.00 58.17 112 HIS D N 1
ATOM 12303 C CA . HIS D 1 114 ? 99.371 124.433 23.985 1.00 49.22 112 HIS D CA 1
ATOM 12304 C C . HIS D 1 114 ? 98.692 125.789 24.055 1.00 50.10 112 HIS D C 1
ATOM 12305 O O . HIS D 1 114 ? 98.754 126.577 23.110 1.00 46.89 112 HIS D O 1
ATOM 12312 N N . VAL D 1 115 ? 98.036 126.036 25.186 1.00 51.30 113 VAL D N 1
ATOM 12313 C CA . VAL D 1 115 ? 97.480 127.345 25.524 1.00 54.18 113 VAL D CA 1
ATOM 12314 C C . VAL D 1 115 ? 97.942 127.735 26.928 1.00 57.03 113 VAL D C 1
ATOM 12315 O O . VAL D 1 115 ? 97.816 126.953 27.873 1.00 59.60 113 VAL D O 1
ATOM 12319 N N . VAL D 1 116 ? 98.494 128.940 27.045 1.00 57.78 114 VAL D N 1
ATOM 12320 C CA . VAL D 1 116 ? 98.959 129.467 28.324 1.00 59.93 114 VAL D CA 1
ATOM 12321 C C . VAL D 1 116 ? 98.001 130.542 28.844 1.00 58.39 114 VAL D C 1
ATOM 12322 O O . VAL D 1 116 ? 97.752 131.543 28.170 1.00 62.95 114 VAL D O 1
ATOM 12326 N N . LEU D 1 117 ? 97.458 130.311 30.038 1.00 61.45 115 LEU D N 1
ATOM 12327 C CA . LEU D 1 117 ? 96.645 131.304 30.733 1.00 64.74 115 LEU D CA 1
ATOM 12328 C C . LEU D 1 117 ? 97.479 132.123 31.718 1.00 62.43 115 LEU D C 1
ATOM 12329 O O . LEU D 1 117 ? 97.750 131.681 32.839 1.00 60.87 115 LEU D O 1
ATOM 12334 N N . THR D 1 118 ? 97.886 133.312 31.282 1.00 58.43 116 THR D N 1
ATOM 12335 C CA . THR D 1 118 ? 98.626 134.246 32.127 1.00 56.11 116 THR D CA 1
ATOM 12336 C C . THR D 1 118 ? 97.679 134.925 33.110 1.00 63.09 116 THR D C 1
ATOM 12337 O O . THR D 1 118 ? 96.484 135.056 32.826 1.00 61.11 116 THR D O 1
ATOM 12341 N N . GLN D 1 119 ? 98.225 135.331 34.260 1.00 70.48 117 GLN D N 1
ATOM 12342 C CA . GLN D 1 119 ? 97.509 136.066 35.325 1.00 78.67 117 GLN D CA 1
ATOM 12343 C C . GLN D 1 119 ? 96.401 135.251 36.009 1.00 77.75 117 GLN D C 1
ATOM 12344 O O . GLN D 1 119 ? 95.450 135.817 36.561 1.00 77.94 117 GLN D O 1
ATOM 12350 N N . LEU D 1 120 ? 96.543 133.926 35.976 1.00 78.39 118 LEU D N 1
ATOM 12351 C CA . LEU D 1 120 ? 95.559 133.007 36.547 1.00 77.93 118 LEU D CA 1
ATOM 12352 C C . LEU D 1 120 ? 95.636 133.003 38.070 1.00 82.25 118 LEU D C 1
ATOM 12353 O O . LEU D 1 120 ? 96.723 132.919 38.649 1.00 83.11 118 LEU D O 1
ATOM 12358 N N . GLU D 1 121 ? 94.470 133.109 38.702 1.00 87.70 119 GLU D N 1
ATOM 12359 C CA . GLU D 1 121 ? 94.331 132.946 40.148 1.00 85.54 119 GLU D CA 1
ATOM 12360 C C . GLU D 1 121 ? 93.108 132.087 40.450 1.00 82.60 119 GLU D C 1
ATOM 12361 O O . GLU D 1 121 ? 92.179 132.004 39.640 1.00 80.83 119 GLU D O 1
ATOM 12367 N N . ASN D 1 122 ? 93.118 131.458 41.621 1.00 83.72 120 ASN D N 1
ATOM 12368 C CA . ASN D 1 122 ? 92.065 130.529 42.038 1.00 87.83 120 ASN D CA 1
ATOM 12369 C C . ASN D 1 122 ? 90.687 131.168 42.235 1.00 88.26 120 ASN D C 1
ATOM 12370 O O . ASN D 1 122 ? 89.665 130.480 42.189 1.00 91.02 120 ASN D O 1
ATOM 12375 N N . ASP D 1 123 ? 90.676 132.485 42.436 1.00 88.04 121 ASP D N 1
ATOM 12376 C CA . ASP D 1 123 ? 89.464 133.255 42.724 1.00 83.80 121 ASP D CA 1
ATOM 12377 C C . ASP D 1 123 ? 88.531 133.374 41.516 1.00 80.10 121 ASP D C 1
ATOM 12378 O O . ASP D 1 123 ? 87.332 133.616 41.671 1.00 74.73 121 ASP D O 1
ATOM 12383 N N . ASN D 1 124 ? 89.092 133.204 40.320 1.00 80.84 122 ASN D N 1
ATOM 12384 C CA . ASN D 1 124 ? 88.346 133.347 39.074 1.00 87.45 122 ASN D CA 1
ATOM 12385 C C . ASN D 1 124 ? 87.794 131.999 38.614 1.00 87.55 122 ASN D C 1
ATOM 12386 O O . ASN D 1 124 ? 88.559 131.081 38.307 1.00 91.34 122 ASN D O 1
ATOM 12391 N N . ARG D 1 125 ? 86.467 131.885 38.568 1.00 85.70 123 ARG D N 1
ATOM 12392 C CA . ARG D 1 125 ? 85.812 130.608 38.257 1.00 81.15 123 ARG D CA 1
ATOM 12393 C C . ARG D 1 125 ? 85.330 130.476 36.808 1.00 77.44 123 ARG D C 1
ATOM 12394 O O . ARG D 1 125 ? 85.061 129.367 36.344 1.00 77.78 123 ARG D O 1
ATOM 12402 N N . LEU D 1 126 ? 85.221 131.601 36.102 1.00 72.80 124 LEU D N 1
ATOM 12403 C CA . LEU D 1 126 ? 84.958 131.583 34.666 1.00 71.62 124 LEU D CA 1
ATOM 12404 C C . LEU D 1 126 ? 86.244 131.182 33.958 1.00 70.49 124 LEU D C 1
ATOM 12405 O O . LEU D 1 126 ? 86.208 130.576 32.884 1.00 70.56 124 LEU D O 1
ATOM 12410 N N . ALA D 1 127 ? 87.375 131.521 34.576 1.00 73.10 125 ALA D N 1
ATOM 12411 C CA . ALA D 1 127 ? 88.696 131.131 34.088 1.00 79.62 125 ALA D CA 1
ATOM 12412 C C . ALA D 1 127 ? 88.906 129.622 34.189 1.00 78.44 125 ALA D C 1
ATOM 12413 O O . ALA D 1 127 ? 89.379 128.996 33.238 1.00 75.41 125 ALA D O 1
ATOM 12415 N N . LEU D 1 128 ? 88.533 129.050 35.335 1.00 76.94 126 LEU D N 1
ATOM 12416 C CA . LEU D 1 128 ? 88.618 127.603 35.571 1.00 74.91 126 LEU D CA 1
ATOM 12417 C C . LEU D 1 128 ? 87.592 126.801 34.762 1.00 71.44 126 LEU D C 1
ATOM 12418 O O . LEU D 1 128 ? 87.781 125.606 34.529 1.00 68.09 126 LEU D O 1
ATOM 12423 N N . ALA D 1 129 ? 86.514 127.465 34.341 1.00 67.12 127 ALA D N 1
ATOM 12424 C CA . ALA D 1 129 ? 85.513 126.866 33.458 1.00 64.78 127 ALA D CA 1
ATOM 12425 C C . ALA D 1 129 ? 86.038 126.761 32.029 1.00 66.12 127 ALA D C 1
ATOM 12426 O O . ALA D 1 129 ? 85.615 125.893 31.263 1.00 67.34 127 ALA D O 1
ATOM 12428 N N . PHE D 1 130 ? 86.959 127.655 31.680 1.00 69.99 128 PHE D N 1
ATOM 12429 C CA . PHE D 1 130 ? 87.581 127.668 30.362 1.00 68.65 128 PHE D CA 1
ATOM 12430 C C . PHE D 1 130 ? 88.699 126.625 30.233 1.00 65.74 128 PHE D C 1
ATOM 12431 O O . PHE D 1 130 ? 88.962 126.131 29.134 1.00 64.65 128 PHE D O 1
ATOM 12439 N N . ILE D 1 131 ? 89.346 126.301 31.355 1.00 63.61 129 ILE D N 1
ATOM 12440 C CA . ILE D 1 131 ? 90.388 125.265 31.405 1.00 67.58 129 ILE D CA 1
ATOM 12441 C C . ILE D 1 131 ? 89.824 123.911 30.965 1.00 72.38 129 ILE D C 1
ATOM 12442 O O . ILE D 1 131 ? 90.385 123.257 30.078 1.00 72.36 129 ILE D O 1
ATOM 12447 N N . GLU D 1 132 ? 88.699 123.525 31.572 1.00 71.78 130 GLU D N 1
ATOM 12448 C CA . GLU D 1 132 ? 88.041 122.240 31.306 1.00 67.16 130 GLU D CA 1
ATOM 12449 C C . GLU D 1 132 ? 87.361 122.171 29.934 1.00 61.65 130 GLU D C 1
ATOM 12450 O O . GLU D 1 132 ? 87.126 121.083 29.414 1.00 64.02 130 GLU D O 1
ATOM 12456 N N . ARG D 1 133 ? 87.051 123.327 29.354 1.00 55.66 131 ARG D N 1
ATOM 12457 C CA . ARG D 1 133 ? 86.505 123.381 28.002 1.00 59.56 131 ARG D CA 1
ATOM 12458 C C . ARG D 1 133 ? 87.606 123.152 26.961 1.00 60.46 131 ARG D C 1
ATOM 12459 O O . ARG D 1 133 ? 87.345 122.626 25.876 1.00 59.30 131 ARG D O 1
ATOM 12467 N N . LEU D 1 134 ? 88.832 123.544 27.308 1.00 63.95 132 LEU D N 1
ATOM 12468 C CA . LEU D 1 134 ? 89.992 123.419 26.421 1.00 63.82 132 LEU D CA 1
ATOM 12469 C C . LEU D 1 134 ? 90.645 122.037 26.447 1.00 63.39 132 LEU D C 1
ATOM 12470 O O . LEU D 1 134 ? 91.179 121.584 25.431 1.00 67.05 132 LEU D O 1
ATOM 12475 N N . GLN D 1 135 ? 90.612 121.385 27.609 1.00 58.91 133 GLN D N 1
ATOM 12476 C CA . GLN D 1 135 ? 91.149 120.029 27.777 1.00 60.75 133 GLN D CA 1
ATOM 12477 C C . GLN D 1 135 ? 90.361 118.996 26.970 1.00 60.42 133 GLN D C 1
ATOM 12478 O O . GLN D 1 135 ? 90.896 117.956 26.585 1.00 59.68 133 GLN D O 1
ATOM 12484 N N . ARG D 1 136 ? 89.088 119.299 26.729 1.00 62.55 134 ARG D N 1
ATOM 12485 C CA . ARG D 1 136 ? 88.197 118.443 25.955 1.00 59.44 134 ARG D CA 1
ATOM 12486 C C . ARG D 1 136 ? 88.365 118.658 24.454 1.00 58.17 134 ARG D C 1
ATOM 12487 O O . ARG D 1 136 ? 88.020 117.783 23.655 1.00 54.55 134 ARG D O 1
ATOM 12495 N N . LEU D 1 137 ? 88.898 119.823 24.083 1.00 61.93 135 LEU D N 1
ATOM 12496 C CA . LEU D 1 137 ? 89.137 120.176 22.677 1.00 62.85 135 LEU D CA 1
ATOM 12497 C C . LEU D 1 137 ? 90.441 119.577 22.128 1.00 65.26 135 LEU D C 1
ATOM 12498 O O . LEU D 1 137 ? 90.685 119.612 20.920 1.00 67.37 135 LEU D O 1
ATOM 12503 N N . GLY D 1 138 ? 91.271 119.038 23.022 1.00 66.48 136 GLY D N 1
ATOM 12504 C CA . GLY D 1 138 ? 92.454 118.278 22.626 1.00 65.67 136 GLY D CA 1
ATOM 12505 C C . GLY D 1 138 ? 93.798 118.910 22.939 1.00 67.91 136 GLY D C 1
ATOM 12506 O O . GLY D 1 138 ? 94.840 118.322 22.644 1.00 68.26 136 GLY D O 1
ATOM 12507 N N . ILE D 1 139 ? 93.782 120.097 23.541 1.00 65.55 137 ILE D N 1
ATOM 12508 C CA . ILE D 1 139 ? 95.019 120.828 23.833 1.00 67.28 137 ILE D CA 1
ATOM 12509 C C . ILE D 1 139 ? 95.430 120.781 25.317 1.00 72.69 137 ILE D C 1
ATOM 12510 O O . ILE D 1 139 ? 94.576 120.734 26.207 1.00 78.42 137 ILE D O 1
ATOM 12515 N N . LYS D 1 140 ? 96.740 120.785 25.563 1.00 73.31 138 LYS D N 1
ATOM 12516 C CA . LYS D 1 140 ? 97.295 120.879 26.916 1.00 70.68 138 LYS D CA 1
ATOM 12517 C C . LYS D 1 140 ? 97.356 122.340 27.367 1.00 69.34 138 LYS D C 1
ATOM 12518 O O . LYS D 1 140 ? 97.981 123.177 26.711 1.00 63.10 138 LYS D O 1
ATOM 12524 N N . VAL D 1 141 ? 96.712 122.640 28.492 1.00 66.64 139 VAL D N 1
ATOM 12525 C CA . VAL D 1 141 ? 96.642 124.016 28.987 1.00 64.77 139 VAL D CA 1
ATOM 12526 C C . VAL D 1 141 ? 97.484 124.247 30.254 1.00 62.44 139 VAL D C 1
ATOM 12527 O O . VAL D 1 141 ? 97.246 123.636 31.298 1.00 63.26 139 VAL D O 1
ATOM 12531 N N . SER D 1 142 ? 98.480 125.124 30.134 1.00 64.65 140 SER D N 1
ATOM 12532 C CA . SER D 1 142 ? 99.394 125.444 31.233 1.00 58.65 140 SER D CA 1
ATOM 12533 C C . SER D 1 142 ? 98.939 126.683 32.004 1.00 57.03 140 SER D C 1
ATOM 12534 O O . SER D 1 142 ? 98.406 127.628 31.420 1.00 55.23 140 SER D O 1
ATOM 12537 N N . ARG D 1 143 ? 99.165 126.671 33.316 1.00 57.60 141 ARG D N 1
ATOM 12538 C CA . ARG D 1 143 ? 98.712 127.744 34.205 1.00 61.16 141 ARG D CA 1
ATOM 12539 C C . ARG D 1 143 ? 99.853 128.681 34.617 1.00 64.91 141 ARG D C 1
ATOM 12540 O O . ARG D 1 143 ? 100.840 128.246 35.221 1.00 65.31 141 ARG D O 1
ATOM 12548 N N . HIS D 1 144 ? 99.704 129.964 34.289 1.00 64.26 142 HIS D N 1
ATOM 12549 C CA . HIS D 1 144 ? 100.680 130.994 34.656 1.00 65.51 142 HIS D CA 1
ATOM 12550 C C . HIS D 1 144 ? 100.095 131.990 35.652 1.00 67.72 142 HIS D C 1
ATOM 12551 O O . HIS D 1 144 ? 98.944 132.405 35.523 1.00 67.56 142 HIS D O 1
ATOM 12558 N N . ARG D 1 145 ? 100.907 132.380 36.632 1.00 71.06 143 ARG D N 1
ATOM 12559 C CA . ARG D 1 145 ? 100.452 133.206 37.755 1.00 70.29 143 ARG D CA 1
ATOM 12560 C C . ARG D 1 145 ? 100.868 134.678 37.620 1.00 69.21 143 ARG D C 1
ATOM 12561 O O . ARG D 1 145 ? 101.488 135.067 36.629 1.00 66.76 143 ARG D O 1
ATOM 12569 N N . VAL D 1 146 ? 100.504 135.488 38.614 1.00 73.82 144 VAL D N 1
ATOM 12570 C CA . VAL D 1 146 ? 100.922 136.889 38.688 1.00 71.11 144 VAL D CA 1
ATOM 12571 C C . VAL D 1 146 ? 102.181 136.979 39.553 1.00 76.42 144 VAL D C 1
ATOM 12572 O O . VAL D 1 146 ? 102.305 136.269 40.554 1.00 74.89 144 VAL D O 1
ATOM 12576 N N . ILE D 1 147 ? 103.115 137.842 39.160 1.00 83.53 145 ILE D N 1
ATOM 12577 C CA . ILE D 1 147 ? 104.338 138.072 39.934 1.00 86.99 145 ILE D CA 1
ATOM 12578 C C . ILE D 1 147 ? 104.286 139.477 40.550 1.00 90.35 145 ILE D C 1
ATOM 12579 O O . ILE D 1 147 ? 104.146 140.463 39.817 1.00 87.59 145 ILE D O 1
ATOM 12584 N N . PRO D 1 148 ? 104.373 139.563 41.898 1.00 92.79 146 PRO D N 1
ATOM 12585 C CA . PRO D 1 148 ? 104.236 140.819 42.657 1.00 94.45 146 PRO D CA 1
ATOM 12586 C C . PRO D 1 148 ? 105.223 141.936 42.286 1.00 94.55 146 PRO D C 1
ATOM 12587 O O . PRO D 1 148 ? 104.823 143.102 42.211 1.00 92.86 146 PRO D O 1
ATOM 12591 N N . GLY D 1 149 ? 106.486 141.584 42.050 1.00 93.22 147 GLY D N 1
ATOM 12592 C CA . GLY D 1 149 ? 107.524 142.575 41.760 1.00 91.41 147 GLY D CA 1
ATOM 12593 C C . GLY D 1 149 ? 107.748 142.883 40.288 1.00 90.88 147 GLY D C 1
ATOM 12594 O O . GLY D 1 149 ? 108.617 143.688 39.950 1.00 91.22 147 GLY D O 1
ATOM 12595 N N . TYR D 1 150 ? 106.955 142.253 39.421 1.00 89.90 148 TYR D N 1
ATOM 12596 C CA . TYR D 1 150 ? 107.110 142.355 37.964 1.00 86.25 148 TYR D CA 1
ATOM 12597 C C . TYR D 1 150 ? 106.721 143.742 37.431 1.00 81.78 148 TYR D C 1
ATOM 12598 O O . TYR D 1 150 ? 105.707 144.301 37.853 1.00 83.39 148 TYR D O 1
ATOM 12607 N N . PRO D 1 151 ? 107.534 144.308 36.514 1.00 80.42 149 PRO D N 1
ATOM 12608 C CA . PRO D 1 151 ? 108.854 143.830 36.077 1.00 81.16 149 PRO D CA 1
ATOM 12609 C C . PRO D 1 151 ? 110.056 144.444 36.817 1.00 83.02 149 PRO D C 1
ATOM 12610 O O . PRO D 1 151 ? 111.176 143.943 36.681 1.00 74.02 149 PRO D O 1
ATOM 12614 N N . THR D 1 152 ? 109.807 145.490 37.605 1.00 87.50 150 THR D N 1
ATOM 12615 C CA . THR D 1 152 ? 110.849 146.363 38.167 1.00 88.80 150 THR D CA 1
ATOM 12616 C C . THR D 1 152 ? 111.759 145.731 39.237 1.00 89.64 150 THR D C 1
ATOM 12617 O O . THR D 1 152 ? 112.904 146.156 39.408 1.00 85.86 150 THR D O 1
ATOM 12621 N N . ASP D 1 153 ? 111.250 144.724 39.944 1.00 93.01 151 ASP D N 1
ATOM 12622 C CA . ASP D 1 153 ? 112.035 143.999 40.946 1.00 92.75 151 ASP D CA 1
ATOM 12623 C C . ASP D 1 153 ? 112.613 142.717 40.345 1.00 92.86 151 ASP D C 1
ATOM 12624 O O . ASP D 1 153 ? 111.889 141.748 40.106 1.00 97.80 151 ASP D O 1
ATOM 12629 N N . MET D 1 154 ? 113.925 142.726 40.120 1.00 88.25 152 MET D N 1
ATOM 12630 C CA . MET D 1 154 ? 114.627 141.637 39.434 1.00 80.80 152 MET D CA 1
ATOM 12631 C C . MET D 1 154 ? 114.792 140.367 40.269 1.00 72.77 152 MET D C 1
ATOM 12632 O O . MET D 1 154 ? 114.962 139.275 39.722 1.00 60.69 152 MET D O 1
ATOM 12637 N N . ASP D 1 155 ? 114.725 140.520 41.588 1.00 76.61 153 ASP D N 1
ATOM 12638 C CA . ASP D 1 155 ? 115.109 139.461 42.523 1.00 76.66 153 ASP D CA 1
ATOM 12639 C C . ASP D 1 155 ? 114.071 138.351 42.715 1.00 72.49 153 ASP D C 1
ATOM 12640 O O . ASP D 1 155 ? 114.436 137.181 42.821 1.00 62.43 153 ASP D O 1
ATOM 12645 N N . ARG D 1 156 ? 112.790 138.714 42.756 1.00 78.46 154 ARG D N 1
ATOM 12646 C CA . ARG D 1 156 ? 111.709 137.728 42.881 1.00 83.37 154 ARG D CA 1
ATOM 12647 C C . ARG D 1 156 ? 111.500 136.906 41.606 1.00 85.90 154 ARG D C 1
ATOM 12648 O O . ARG D 1 156 ? 111.195 135.712 41.680 1.00 80.09 154 ARG D O 1
ATOM 12656 N N . ILE D 1 157 ? 111.664 137.546 40.453 1.00 88.59 155 ILE D N 1
ATOM 12657 C CA . ILE D 1 157 ? 111.145 137.011 39.200 1.00 91.79 155 ILE D CA 1
ATOM 12658 C C . ILE D 1 157 ? 111.768 135.657 38.877 1.00 90.21 155 ILE D C 1
ATOM 12659 O O . ILE D 1 157 ? 111.090 134.750 38.394 1.00 91.86 155 ILE D O 1
ATOM 12664 N N . VAL D 1 158 ? 113.063 135.528 39.147 1.00 87.21 156 VAL D N 1
ATOM 12665 C CA . VAL D 1 158 ? 113.913 134.607 38.401 1.00 84.80 156 VAL D CA 1
ATOM 12666 C C . VAL D 1 158 ? 113.820 133.193 38.963 1.00 86.70 156 VAL D C 1
ATOM 12667 O O . VAL D 1 158 ? 113.730 132.221 38.213 1.00 92.15 156 VAL D O 1
ATOM 12671 N N . SER D 1 159 ? 113.844 133.085 40.288 1.00 83.24 157 SER D N 1
ATOM 12672 C CA . SER D 1 159 ? 114.233 131.845 40.949 1.00 82.98 157 SER D CA 1
ATOM 12673 C C . SER D 1 159 ? 113.026 130.944 41.185 1.00 80.12 157 SER D C 1
ATOM 12674 O O . SER D 1 159 ? 112.846 129.939 40.497 1.00 76.36 157 SER D O 1
ATOM 12677 N N . ASP D 1 160 ? 112.203 131.310 42.162 1.00 79.82 158 ASP D N 1
ATOM 12678 C CA . ASP D 1 160 ? 111.028 130.519 42.511 1.00 75.59 158 ASP D CA 1
ATOM 12679 C C . ASP D 1 160 ? 109.781 131.393 42.594 1.00 75.24 158 ASP D C 1
ATOM 12680 O O . ASP D 1 160 ? 108.750 131.078 41.999 1.00 66.33 158 ASP D O 1
ATOM 12685 N N . GLU D 1 161 ? 109.882 132.491 43.336 1.00 81.99 159 GLU D N 1
ATOM 12686 C CA . GLU D 1 161 ? 108.717 133.302 43.666 1.00 80.97 159 GLU D CA 1
ATOM 12687 C C . GLU D 1 161 ? 108.078 133.888 42.411 1.00 79.01 159 GLU D C 1
ATOM 12688 O O . GLU D 1 161 ? 106.929 134.328 42.436 1.00 75.70 159 GLU D O 1
ATOM 12694 N N . GLY D 1 162 ? 108.831 133.889 41.316 1.00 76.35 160 GLY D N 1
ATOM 12695 C CA . GLY D 1 162 ? 108.318 134.363 40.032 1.00 75.76 160 GLY D CA 1
ATOM 12696 C C . GLY D 1 162 ? 108.019 133.259 39.037 1.00 70.59 160 GLY D C 1
ATOM 12697 O O . GLY D 1 162 ? 106.907 132.728 39.007 1.00 75.40 160 GLY D O 1
ATOM 12698 N N . PHE D 1 163 ? 109.020 132.909 38.228 1.00 64.60 161 PHE D N 1
ATOM 12699 C CA . PHE D 1 163 ? 108.862 131.910 37.163 1.00 61.23 161 PHE D CA 1
ATOM 12700 C C . PHE D 1 163 ? 108.734 130.462 37.653 1.00 59.85 161 PHE D C 1
ATOM 12701 O O . PHE D 1 163 ? 108.343 129.577 36.888 1.00 52.87 161 PHE D O 1
ATOM 12709 N N . GLY D 1 164 ? 109.055 130.230 38.924 1.00 63.31 162 GLY D N 1
ATOM 12710 C CA . GLY D 1 164 ? 108.902 128.913 39.545 1.00 66.09 162 GLY D CA 1
ATOM 12711 C C . GLY D 1 164 ? 107.458 128.504 39.789 1.00 64.86 162 GLY D C 1
ATOM 12712 O O . GLY D 1 164 ? 107.167 127.315 39.942 1.00 66.93 162 GLY D O 1
ATOM 12713 N N . LEU D 1 165 ? 106.558 129.490 39.824 1.00 63.21 163 LEU D N 1
ATOM 12714 C CA . LEU D 1 165 ? 105.124 129.256 40.031 1.00 60.54 163 LEU D CA 1
ATOM 12715 C C . LEU D 1 165 ? 104.356 129.039 38.723 1.00 58.38 163 LEU D C 1
ATOM 12716 O O . LEU D 1 165 ? 103.179 128.667 38.737 1.00 58.20 163 LEU D O 1
ATOM 12721 N N . ASN D 1 166 ? 105.024 129.279 37.598 1.00 56.79 164 ASN D N 1
ATOM 12722 C CA . ASN D 1 166 ? 104.429 129.055 36.286 1.00 59.14 164 ASN D CA 1
ATOM 12723 C C . ASN D 1 166 ? 104.567 127.606 35.854 1.00 58.06 164 ASN D C 1
ATOM 12724 O O . ASN D 1 166 ? 105.601 126.977 36.093 1.00 58.13 164 ASN D O 1
ATOM 12729 N N . GLU D 1 167 ? 103.524 127.084 35.216 1.00 58.33 165 GLU D N 1
ATOM 12730 C CA . GLU D 1 167 ? 103.552 125.728 34.674 1.00 62.79 165 GLU D CA 1
ATOM 12731 C C . GLU D 1 167 ? 104.250 125.692 33.314 1.00 62.45 165 GLU D C 1
ATOM 12732 O O . GLU D 1 167 ? 104.000 126.538 32.451 1.00 61.84 165 GLU D O 1
ATOM 12738 N N . TYR D 1 168 ? 105.131 124.710 33.140 1.00 61.63 166 TYR D N 1
ATOM 12739 C CA . TYR D 1 168 ? 105.874 124.535 31.895 1.00 62.83 166 TYR D CA 1
ATOM 12740 C C . TYR D 1 168 ? 105.040 123.797 30.846 1.00 59.97 166 TYR D C 1
ATOM 12741 O O . TYR D 1 168 ? 104.394 122.790 31.143 1.00 59.82 166 TYR D O 1
ATOM 12750 N N . ALA D 1 169 ? 105.053 124.319 29.622 1.00 52.88 167 ALA D N 1
ATOM 12751 C CA . ALA D 1 169 ? 104.361 123.693 28.504 1.00 49.66 167 ALA D CA 1
ATOM 12752 C C . ALA D 1 169 ? 105.333 122.820 27.713 1.00 50.11 167 ALA D C 1
ATOM 12753 O O . ALA D 1 169 ? 106.302 123.319 27.135 1.00 40.61 167 ALA D O 1
ATOM 12755 N N . GLU D 1 170 ? 105.073 121.515 27.706 1.00 59.87 168 GLU D N 1
ATOM 12756 C CA . GLU D 1 170 ? 105.943 120.539 27.040 1.00 64.74 168 GLU D CA 1
ATOM 12757 C C . GLU D 1 170 ? 105.786 120.570 25.518 1.00 63.83 168 GLU D C 1
ATOM 12758 O O . GLU D 1 170 ? 104.985 119.829 24.941 1.00 64.95 168 GLU D O 1
ATOM 12764 N N . THR D 1 171 ? 106.567 121.436 24.880 1.00 58.90 169 THR D N 1
ATOM 12765 C CA . THR D 1 171 ? 106.483 121.643 23.439 1.00 59.13 169 THR D CA 1
ATOM 12766 C C . THR D 1 171 ? 107.345 120.648 22.661 1.00 59.83 169 THR D C 1
ATOM 12767 O O . THR D 1 171 ? 108.505 120.415 23.007 1.00 56.60 169 THR D O 1
ATOM 12771 N N . THR D 1 172 ? 106.761 120.069 21.612 1.00 66.97 170 THR D N 1
ATOM 12772 C CA . THR D 1 172 ? 107.433 119.082 20.761 1.00 69.20 170 THR D CA 1
ATOM 12773 C C . THR D 1 172 ? 108.473 119.732 19.846 1.00 68.95 170 THR D C 1
ATOM 12774 O O . THR D 1 172 ? 109.648 119.356 19.865 1.00 70.39 170 THR D O 1
ATOM 12778 N N . ARG D 1 173 ? 108.034 120.707 19.054 1.00 68.21 171 ARG D N 1
ATOM 12779 C CA . ARG D 1 173 ? 108.892 121.340 18.058 1.00 62.85 171 ARG D CA 1
ATOM 12780 C C . ARG D 1 173 ? 109.851 122.359 18.668 1.00 66.53 171 ARG D C 1
ATOM 12781 O O . ARG D 1 173 ? 109.570 122.957 19.710 1.00 61.68 171 ARG D O 1
ATOM 12789 N N . ASP D 1 174 ? 110.979 122.551 17.990 1.00 69.15 172 ASP D N 1
ATOM 12790 C CA . ASP D 1 174 ? 112.088 123.367 18.487 1.00 68.38 172 ASP D CA 1
ATOM 12791 C C . ASP D 1 174 ? 111.905 124.870 18.244 1.00 68.88 172 ASP D C 1
ATOM 12792 O O . ASP D 1 174 ? 112.672 125.686 18.765 1.00 64.83 172 ASP D O 1
ATOM 12797 N N . LEU D 1 175 ? 110.898 125.229 17.452 1.00 64.71 173 LEU D N 1
ATOM 12798 C CA . LEU D 1 175 ? 110.524 126.630 17.285 1.00 63.87 173 LEU D CA 1
ATOM 12799 C C . LEU D 1 175 ? 109.088 126.851 17.743 1.00 58.20 173 LEU D C 1
ATOM 12800 O O . LEU D 1 175 ? 108.141 126.329 17.142 1.00 56.15 173 LEU D O 1
ATOM 12805 N N . VAL D 1 176 ? 108.936 127.618 18.818 1.00 50.38 174 VAL D N 1
ATOM 12806 C CA . VAL D 1 176 ? 107.620 127.870 19.388 1.00 49.81 174 VAL D CA 1
ATOM 12807 C C . VAL D 1 176 ? 107.179 129.308 19.157 1.00 47.68 174 VAL D C 1
ATOM 12808 O O . VAL D 1 176 ? 107.760 130.254 19.694 1.00 41.78 174 VAL D O 1
ATOM 12812 N N . VAL D 1 177 ? 106.138 129.453 18.346 1.00 47.03 175 VAL D N 1
ATOM 12813 C CA . VAL D 1 177 ? 105.599 130.756 18.002 1.00 44.80 175 VAL D CA 1
ATOM 12814 C C . VAL D 1 177 ? 104.528 131.145 19.020 1.00 48.99 175 VAL D C 1
ATOM 12815 O O . VAL D 1 177 ? 103.509 130.463 19.163 1.00 46.64 175 VAL D O 1
ATOM 12819 N N . VAL D 1 178 ? 104.779 132.242 19.727 1.00 47.72 176 VAL D N 1
ATOM 12820 C CA . VAL D 1 178 ? 103.902 132.703 20.798 1.00 45.51 176 VAL D CA 1
ATOM 12821 C C . VAL D 1 178 ? 102.933 133.781 20.295 1.00 48.48 176 VAL D C 1
ATOM 12822 O O . VAL D 1 178 ? 103.347 134.834 19.807 1.00 53.35 176 VAL D O 1
ATOM 12826 N N . THR D 1 179 ? 101.640 133.484 20.427 1.00 55.87 177 THR D N 1
ATOM 12827 C CA . THR D 1 179 ? 100.556 134.245 19.809 1.00 53.47 177 THR D CA 1
ATOM 12828 C C . THR D 1 179 ? 99.505 134.591 20.864 1.00 54.06 177 THR D C 1
ATOM 12829 O O . THR D 1 179 ? 99.408 133.915 21.886 1.00 58.61 177 THR D O 1
ATOM 12833 N N . ALA D 1 180 ? 98.734 135.648 20.614 1.00 48.70 178 ALA D N 1
ATOM 12834 C CA . ALA D 1 180 ? 97.681 136.099 21.519 1.00 46.15 178 ALA D CA 1
ATOM 12835 C C . ALA D 1 180 ? 96.568 136.801 20.722 1.00 47.65 178 ALA D C 1
ATOM 12836 O O . ALA D 1 180 ? 96.826 137.282 19.615 1.00 56.83 178 ALA D O 1
ATOM 12838 N N . PRO D 1 181 ? 95.329 136.859 21.271 1.00 46.08 179 PRO D N 1
ATOM 12839 C CA . PRO D 1 181 ? 94.209 137.560 20.614 1.00 48.95 179 PRO D CA 1
ATOM 12840 C C . PRO D 1 181 ? 94.398 139.068 20.430 1.00 51.47 179 PRO D C 1
ATOM 12841 O O . PRO D 1 181 ? 93.773 139.660 19.547 1.00 60.36 179 PRO D O 1
ATOM 12845 N N . GLY D 1 182 ? 95.238 139.674 21.266 1.00 56.26 180 GLY D N 1
ATOM 12846 C CA . GLY D 1 182 ? 95.528 141.105 21.204 1.00 58.78 180 GLY D CA 1
ATOM 12847 C C . GLY D 1 182 ? 96.621 141.482 22.191 1.00 65.02 180 GLY D C 1
ATOM 12848 O O . GLY D 1 182 ? 97.197 140.599 22.835 1.00 68.44 180 GLY D O 1
ATOM 12849 N N . PRO D 1 183 ? 96.911 142.795 22.324 1.00 64.28 181 PRO D N 1
ATOM 12850 C CA . PRO D 1 183 ? 97.971 143.274 23.214 1.00 63.71 181 PRO D CA 1
ATOM 12851 C C . PRO D 1 183 ? 97.612 143.125 24.691 1.00 69.27 181 PRO D C 1
ATOM 12852 O O . PRO D 1 183 ? 96.452 143.319 25.072 1.00 69.60 181 PRO D O 1
ATOM 12856 N N . GLY D 1 184 ? 98.608 142.772 25.501 1.00 70.35 182 GLY D N 1
ATOM 12857 C CA . GLY D 1 184 ? 98.438 142.641 26.945 1.00 63.16 182 GLY D CA 1
ATOM 12858 C C . GLY D 1 184 ? 97.918 141.281 27.363 1.00 61.05 182 GLY D C 1
ATOM 12859 O O . GLY D 1 184 ? 96.985 141.183 28.162 1.00 62.01 182 GLY D O 1
ATOM 12860 N N . SER D 1 185 ? 98.523 140.229 26.823 1.00 60.06 183 SER D N 1
ATOM 12861 C CA . SER D 1 185 ? 98.148 138.865 27.176 1.00 64.35 183 SER D CA 1
ATOM 12862 C C . SER D 1 185 ? 99.320 138.123 27.815 1.00 69.06 183 SER D C 1
ATOM 12863 O O . SER D 1 185 ? 99.268 136.903 28.001 1.00 70.63 183 SER D O 1
ATOM 12866 N N . GLY D 1 186 ? 100.370 138.874 28.149 1.00 72.82 184 GLY D N 1
ATOM 12867 C CA . GLY D 1 186 ? 101.552 138.337 28.823 1.00 75.15 184 GLY D CA 1
ATOM 12868 C C . GLY D 1 186 ? 102.404 137.440 27.946 1.00 72.90 184 GLY D C 1
ATOM 12869 O O . GLY D 1 186 ? 103.046 136.512 28.443 1.00 70.42 184 GLY D O 1
ATOM 12870 N N . LYS D 1 187 ? 102.407 137.727 26.645 1.00 66.12 185 LYS D N 1
ATOM 12871 C CA . LYS D 1 187 ? 103.126 136.924 25.652 1.00 64.76 185 LYS D CA 1
ATOM 12872 C C . LYS D 1 187 ? 104.646 136.982 25.808 1.00 64.51 185 LYS D C 1
ATOM 12873 O O . LYS D 1 187 ? 105.335 135.971 25.629 1.00 62.08 185 LYS D O 1
ATOM 12879 N N . LEU D 1 188 ? 105.152 138.166 26.146 1.00 61.30 186 LEU D N 1
ATOM 12880 C CA . LEU D 1 188 ? 106.566 138.365 26.455 1.00 56.20 186 LEU D CA 1
ATOM 12881 C C . LEU D 1 188 ? 106.960 137.611 27.727 1.00 56.96 186 LEU D C 1
ATOM 12882 O O . LEU D 1 188 ? 107.985 136.930 27.755 1.00 53.95 186 LEU D O 1
ATOM 12887 N N . ALA D 1 189 ? 106.122 137.726 28.758 1.00 55.79 187 ALA D N 1
ATOM 12888 C CA . ALA D 1 189 ? 106.363 137.106 30.063 1.00 50.90 187 ALA D CA 1
ATOM 12889 C C . ALA D 1 189 ? 106.282 135.579 30.026 1.00 50.40 187 ALA D C 1
ATOM 12890 O O . ALA D 1 189 ? 106.925 134.897 30.827 1.00 53.49 187 ALA D O 1
ATOM 12892 N N . THR D 1 190 ? 105.482 135.058 29.100 1.00 51.12 188 THR D N 1
ATOM 12893 C CA . THR D 1 190 ? 105.384 133.625 28.847 1.00 42.22 188 THR D CA 1
ATOM 12894 C C . THR D 1 190 ? 106.691 133.122 28.243 1.00 48.27 188 THR D C 1
ATOM 12895 O O . THR D 1 190 ? 107.236 132.111 28.694 1.00 53.22 188 THR D O 1
ATOM 12899 N N . CYS D 1 191 ? 107.181 133.849 27.236 1.00 51.69 189 CYS D N 1
ATOM 12900 C CA . CYS D 1 191 ? 108.397 133.507 26.491 1.00 52.34 189 CYS D CA 1
ATOM 12901 C C . CYS D 1 191 ? 109.617 133.386 27.389 1.00 56.08 189 CYS D C 1
ATOM 12902 O O . CYS D 1 191 ? 110.446 132.494 27.204 1.00 62.48 189 CYS D O 1
ATOM 12905 N N . LEU D 1 192 ? 109.714 134.291 28.358 1.00 54.09 190 LEU D N 1
ATOM 12906 C CA . LEU D 1 192 ? 110.839 134.325 29.278 1.00 53.51 190 LEU D CA 1
ATOM 12907 C C . LEU D 1 192 ? 110.734 133.224 30.328 1.00 53.96 190 LEU D C 1
ATOM 12908 O O . LEU D 1 192 ? 111.753 132.710 30.796 1.00 57.34 190 LEU D O 1
ATOM 12913 N N . SER D 1 193 ? 109.499 132.866 30.679 1.00 54.76 191 SER D N 1
ATOM 12914 C CA . SER D 1 193 ? 109.224 131.801 31.643 1.00 47.58 191 SER D CA 1
ATOM 12915 C C . SER D 1 193 ? 109.607 130.431 31.094 1.00 46.69 191 SER D C 1
ATOM 12916 O O . SER D 1 193 ? 110.177 129.607 31.807 1.00 38.87 191 SER D O 1
ATOM 12919 N N . GLN D 1 194 ? 109.298 130.206 29.821 1.00 47.16 192 GLN D N 1
ATOM 12920 C CA . GLN D 1 194 ? 109.521 128.909 29.185 1.00 52.89 192 GLN D CA 1
ATOM 12921 C C . GLN D 1 194 ? 111.000 128.633 28.890 1.00 52.56 192 GLN D C 1
ATOM 12922 O O . GLN D 1 194 ? 111.436 127.475 28.898 1.00 51.94 192 GLN D O 1
ATOM 12928 N N . VAL D 1 195 ? 111.755 129.703 28.638 1.00 52.01 193 VAL D N 1
ATOM 12929 C CA . VAL D 1 195 ? 113.215 129.638 28.500 1.00 56.15 193 VAL D CA 1
ATOM 12930 C C . VAL D 1 195 ? 113.850 129.264 29.849 1.00 57.41 193 VAL D C 1
ATOM 12931 O O . VAL D 1 195 ? 114.766 128.435 29.903 1.00 59.79 193 VAL D O 1
ATOM 12935 N N . TYR D 1 196 ? 113.335 129.850 30.932 1.00 53.68 194 TYR D N 1
ATOM 12936 C CA . TYR D 1 196 ? 113.776 129.507 32.285 1.00 54.29 194 TYR D CA 1
ATOM 12937 C C . TYR D 1 196 ? 113.478 128.046 32.622 1.00 53.61 194 TYR D C 1
ATOM 12938 O O . TYR D 1 196 ? 114.321 127.354 33.194 1.00 52.53 194 TYR D O 1
ATOM 12947 N N . HIS D 1 197 ? 112.283 127.586 32.252 1.00 54.81 195 HIS D N 1
ATOM 12948 C CA . HIS D 1 197 ? 111.854 126.213 32.524 1.00 56.86 195 HIS D CA 1
ATOM 12949 C C . HIS D 1 197 ? 112.583 125.169 31.675 1.00 59.65 195 HIS D C 1
ATOM 12950 O O . HIS D 1 197 ? 112.599 123.988 32.025 1.00 65.42 195 HIS D O 1
ATOM 12957 N N . GLU D 1 198 ? 113.183 125.601 30.568 1.00 64.16 196 GLU D N 1
ATOM 12958 C CA . GLU D 1 198 ? 113.988 124.705 29.738 1.00 67.78 196 GLU D CA 1
ATOM 12959 C C . GLU D 1 198 ? 115.487 124.743 30.057 1.00 68.44 196 GLU D C 1
ATOM 12960 O O . GLU D 1 198 ? 116.181 123.741 29.873 1.00 62.97 196 GLU D O 1
ATOM 12966 N N . HIS D 1 199 ? 115.972 125.889 30.541 1.00 68.26 197 HIS D N 1
ATOM 12967 C CA . HIS D 1 199 ? 117.344 126.007 31.055 1.00 65.92 197 HIS D CA 1
ATOM 12968 C C . HIS D 1 199 ? 117.519 125.250 32.372 1.00 63.18 197 HIS D C 1
ATOM 12969 O O . HIS D 1 199 ? 118.615 124.783 32.684 1.00 62.35 197 HIS D O 1
ATOM 12976 N N . LYS D 1 200 ? 116.431 125.134 33.133 1.00 62.91 198 LYS D N 1
ATOM 12977 C CA . LYS D 1 200 ? 116.380 124.278 34.319 1.00 60.69 198 LYS D CA 1
ATOM 12978 C C . LYS D 1 200 ? 116.288 122.800 33.938 1.00 62.23 198 LYS D C 1
ATOM 12979 O O . LYS D 1 200 ? 116.663 121.927 34.722 1.00 66.35 198 LYS D O 1
ATOM 12985 N N . ARG D 1 201 ? 115.791 122.534 32.731 1.00 67.70 199 ARG D N 1
ATOM 12986 C CA . ARG D 1 201 ? 115.598 121.172 32.232 1.00 69.47 199 ARG D CA 1
ATOM 12987 C C . ARG D 1 201 ? 116.816 120.659 31.454 1.00 68.15 199 ARG D C 1
ATOM 12988 O O . ARG D 1 201 ? 116.970 119.452 31.259 1.00 70.66 199 ARG D O 1
ATOM 12996 N N . GLY D 1 202 ? 117.670 121.580 31.009 1.00 70.31 200 GLY D N 1
ATOM 12997 C CA . GLY D 1 202 ? 118.907 121.225 30.312 1.00 68.37 200 GLY D CA 1
ATOM 12998 C C . GLY D 1 202 ? 119.051 121.766 28.898 1.00 69.40 200 GLY D C 1
ATOM 12999 O O . GLY D 1 202 ? 120.171 121.891 28.397 1.00 64.78 200 GLY D O 1
ATOM 13000 N N . VAL D 1 203 ? 117.923 122.086 28.259 1.00 73.86 201 VAL D N 1
ATOM 13001 C CA . VAL D 1 203 ? 117.901 122.554 26.865 1.00 74.97 201 VAL D CA 1
ATOM 13002 C C . VAL D 1 203 ? 118.201 124.055 26.770 1.00 72.49 201 VAL D C 1
ATOM 13003 O O . VAL D 1 203 ? 117.621 124.859 27.503 1.00 67.22 201 VAL D O 1
ATOM 13007 N N . ALA D 1 204 ? 119.113 124.418 25.867 1.00 75.76 202 ALA D N 1
ATOM 13008 C CA . ALA D 1 204 ? 119.470 125.817 25.635 1.00 80.69 202 ALA D CA 1
ATOM 13009 C C . ALA D 1 204 ? 118.399 126.516 24.804 1.00 83.12 202 ALA D C 1
ATOM 13010 O O . ALA D 1 204 ? 118.270 126.265 23.602 1.00 91.19 202 ALA D O 1
ATOM 13012 N N . ALA D 1 205 ? 117.633 127.388 25.458 1.00 83.00 203 ALA D N 1
ATOM 13013 C CA . ALA D 1 205 ? 116.513 128.085 24.822 1.00 82.75 203 ALA D CA 1
ATOM 13014 C C . ALA D 1 205 ? 116.708 129.601 24.793 1.00 79.55 203 ALA D C 1
ATOM 13015 O O . ALA D 1 205 ? 117.480 130.153 25.582 1.00 79.20 203 ALA D O 1
ATOM 13017 N N . GLY D 1 206 ? 115.995 130.262 23.883 1.00 72.14 204 GLY D N 1
ATOM 13018 C CA . GLY D 1 206 ? 116.088 131.710 23.729 1.00 70.27 204 GLY D CA 1
ATOM 13019 C C . GLY D 1 206 ? 114.805 132.395 23.289 1.00 66.99 204 GLY D C 1
ATOM 13020 O O . GLY D 1 206 ? 113.819 131.736 22.951 1.00 63.59 204 GLY D O 1
ATOM 13021 N N . TYR D 1 207 ? 114.835 133.727 23.297 1.00 64.27 205 TYR D N 1
ATOM 13022 C CA . TYR D 1 207 ? 113.686 134.561 22.941 1.00 62.08 205 TYR D CA 1
ATOM 13023 C C . TYR D 1 207 ? 114.024 135.509 21.791 1.00 55.59 205 TYR D C 1
ATOM 13024 O O . TYR D 1 207 ? 115.121 136.059 21.747 1.00 63.66 205 TYR D O 1
ATOM 13033 N N . ALA D 1 208 ? 113.077 135.690 20.871 1.00 52.44 206 ALA D N 1
ATOM 13034 C CA . ALA D 1 208 ? 113.169 136.726 19.835 1.00 54.59 206 ALA D CA 1
ATOM 13035 C C . ALA D 1 208 ? 111.789 137.300 19.526 1.00 46.96 206 ALA D C 1
ATOM 13036 O O . ALA D 1 208 ? 110.777 136.738 19.942 1.00 50.87 206 ALA D O 1
ATOM 13038 N N . LYS D 1 209 ? 111.754 138.419 18.801 1.00 54.12 207 LYS D N 1
ATOM 13039 C CA . LYS D 1 209 ? 110.494 139.089 18.452 1.00 48.64 207 LYS D CA 1
ATOM 13040 C C . LYS D 1 209 ? 110.282 139.195 16.945 1.00 49.88 207 LYS D C 1
ATOM 13041 O O . LYS D 1 209 ? 111.217 139.471 16.191 1.00 53.67 207 LYS D O 1
ATOM 13047 N N . PHE D 1 210 ? 109.039 138.968 16.527 1.00 49.23 208 PHE D N 1
ATOM 13048 C CA . PHE D 1 210 ? 108.627 139.095 15.139 1.00 50.77 208 PHE D CA 1
ATOM 13049 C C . PHE D 1 210 ? 107.650 140.267 14.989 1.00 53.56 208 PHE D C 1
ATOM 13050 O O . PHE D 1 210 ? 106.452 140.134 15.269 1.00 59.37 208 PHE D O 1
ATOM 13058 N N . GLU D 1 211 ? 108.183 141.415 14.572 1.00 56.55 209 GLU D N 1
ATOM 13059 C CA . GLU D 1 211 ? 107.385 142.587 14.188 1.00 58.45 209 GLU D CA 1
ATOM 13060 C C . GLU D 1 211 ? 107.661 142.853 12.712 1.00 57.38 209 GLU D C 1
ATOM 13061 O O . GLU D 1 211 ? 108.797 142.720 12.270 1.00 53.35 209 GLU D O 1
ATOM 13067 N N . THR D 1 212 ? 106.635 143.211 11.945 1.00 54.05 210 THR D N 1
ATOM 13068 C CA . THR D 1 212 ? 106.841 143.590 10.543 1.00 58.67 210 THR D CA 1
ATOM 13069 C C . THR D 1 212 ? 107.065 145.092 10.382 1.00 54.22 210 THR D C 1
ATOM 13070 O O . THR D 1 212 ? 107.907 145.516 9.587 1.00 48.50 210 THR D O 1
ATOM 13074 N N . PHE D 1 213 ? 106.310 145.888 11.137 1.00 41.79 211 PHE D N 1
ATOM 13075 C CA . PHE D 1 213 ? 106.503 147.335 11.169 1.00 37.00 211 PHE D CA 1
ATOM 13076 C C . PHE D 1 213 ? 106.867 147.813 12.578 1.00 41.47 211 PHE D C 1
ATOM 13077 O O . PHE D 1 213 ? 106.484 147.181 13.563 1.00 41.83 211 PHE D O 1
ATOM 13085 N N . PRO D 1 214 ? 107.649 148.905 12.683 1.00 42.73 212 PRO D N 1
ATOM 13086 C CA . PRO D 1 214 ? 108.383 149.611 11.625 1.00 42.21 212 PRO D CA 1
ATOM 13087 C C . PRO D 1 214 ? 109.507 148.750 11.060 1.00 44.70 212 PRO D C 1
ATOM 13088 O O . PRO D 1 214 ? 109.967 147.818 11.722 1.00 47.09 212 PRO D O 1
ATOM 13092 N N . ILE D 1 215 ? 109.929 149.040 9.836 1.00 53.40 213 ILE D N 1
ATOM 13093 C CA . ILE D 1 215 ? 111.031 148.296 9.247 1.00 51.31 213 ILE D CA 1
ATOM 13094 C C . ILE D 1 215 ? 112.348 148.951 9.649 1.00 55.67 213 ILE D C 1
ATOM 13095 O O . ILE D 1 215 ? 112.611 150.108 9.306 1.00 53.37 213 ILE D O 1
ATOM 13100 N N . TRP D 1 216 ? 113.153 148.187 10.389 1.00 53.93 214 TRP D N 1
ATOM 13101 C CA . TRP D 1 216 ? 114.361 148.680 11.046 1.00 50.46 214 TRP D CA 1
ATOM 13102 C C . TRP D 1 216 ? 115.437 149.214 10.107 1.00 53.87 214 TRP D C 1
ATOM 13103 O O . TRP D 1 216 ? 116.090 150.204 10.436 1.00 56.68 214 TRP D O 1
ATOM 13114 N N . ASN D 1 217 ? 115.605 148.579 8.946 1.00 49.26 215 ASN D N 1
ATOM 13115 C CA . ASN D 1 217 ? 116.670 148.956 8.003 1.00 51.54 215 ASN D CA 1
ATOM 13116 C C . ASN D 1 217 ? 116.264 149.964 6.920 1.00 53.16 215 ASN D C 1
ATOM 13117 O O . ASN D 1 217 ? 117.021 150.207 5.977 1.00 65.25 215 ASN D O 1
ATOM 13122 N N . LEU D 1 218 ? 115.070 150.533 7.050 1.00 43.71 216 LEU D N 1
ATOM 13123 C CA . LEU D 1 218 ? 114.677 151.688 6.244 1.00 45.52 216 LEU D CA 1
ATOM 13124 C C . LEU D 1 218 ? 114.764 152.915 7.152 1.00 47.19 216 LEU D C 1
ATOM 13125 O O . LEU D 1 218 ? 114.581 152.785 8.362 1.00 57.10 216 LEU D O 1
ATOM 13130 N N . PRO D 1 219 ? 115.063 154.106 6.592 1.00 53.49 217 PRO D N 1
ATOM 13131 C CA . PRO D 1 219 ? 115.154 155.312 7.437 1.00 53.02 217 PRO D CA 1
ATOM 13132 C C . PRO D 1 219 ? 113.843 155.706 8.128 1.00 52.11 217 PRO D C 1
ATOM 13133 O O . PRO D 1 219 ? 112.778 155.222 7.753 1.00 58.34 217 PRO D O 1
ATOM 13137 N N . LEU D 1 220 ? 113.936 156.579 9.130 1.00 55.29 218 LEU D N 1
ATOM 13138 C CA . LEU D 1 220 ? 112.768 157.036 9.887 1.00 53.51 218 LEU D CA 1
ATOM 13139 C C . LEU D 1 220 ? 111.782 157.807 9.018 1.00 51.86 218 LEU D C 1
ATOM 13140 O O . LEU D 1 220 ? 110.572 157.714 9.212 1.00 49.83 218 LEU D O 1
ATOM 13145 N N . GLU D 1 221 ? 112.312 158.555 8.058 1.00 58.31 219 GLU D N 1
ATOM 13146 C CA . GLU D 1 221 ? 111.496 159.393 7.186 1.00 62.01 219 GLU D CA 1
ATOM 13147 C C . GLU D 1 221 ? 111.011 158.659 5.922 1.00 57.71 219 GLU D C 1
ATOM 13148 O O . GLU D 1 221 ? 110.332 159.262 5.087 1.00 67.55 219 GLU D O 1
ATOM 13154 N N . HIS D 1 222 ? 111.355 157.372 5.793 1.00 54.51 220 HIS D N 1
ATOM 13155 C CA . HIS D 1 222 ? 110.870 156.521 4.689 1.00 60.02 220 HIS D CA 1
ATOM 13156 C C . HIS D 1 222 ? 109.346 156.379 4.753 1.00 60.93 220 HIS D C 1
ATOM 13157 O O . HIS D 1 222 ? 108.802 156.068 5.819 1.00 61.56 220 HIS D O 1
ATOM 13164 N N . PRO D 1 223 ? 108.654 156.620 3.617 1.00 59.63 221 PRO D N 1
ATOM 13165 C CA . PRO D 1 223 ? 107.189 156.558 3.553 1.00 56.84 221 PRO D CA 1
ATOM 13166 C C . PRO D 1 223 ? 106.571 155.259 4.079 1.00 54.47 221 PRO D C 1
ATOM 13167 O O . PRO D 1 223 ? 105.481 155.308 4.644 1.00 51.26 221 PRO D O 1
ATOM 13171 N N . VAL D 1 224 ? 107.261 154.129 3.911 1.00 49.16 222 VAL D N 1
ATOM 13172 C CA . VAL D 1 224 ? 106.818 152.852 4.497 1.00 49.73 222 VAL D CA 1
ATOM 13173 C C . VAL D 1 224 ? 106.667 152.942 6.025 1.00 43.57 222 VAL D C 1
ATOM 13174 O O . VAL D 1 224 ? 105.609 152.605 6.564 1.00 60.87 222 VAL D O 1
ATOM 13178 N N . ASN D 1 225 ? 107.710 153.419 6.708 1.00 51.17 223 ASN D N 1
ATOM 13179 C CA . ASN D 1 225 ? 107.655 153.666 8.156 1.00 45.51 223 ASN D CA 1
ATOM 13180 C C . ASN D 1 225 ? 106.653 154.771 8.522 1.00 48.94 223 ASN D C 1
ATOM 13181 O O . ASN D 1 225 ? 105.875 154.624 9.464 1.00 50.84 223 ASN D O 1
ATOM 13186 N N . LEU D 1 226 ? 106.661 155.859 7.755 1.00 41.65 224 LEU D N 1
ATOM 13187 C CA . LEU D 1 226 ? 105.704 156.950 7.924 1.00 46.30 224 LEU D CA 1
ATOM 13188 C C . LEU D 1 226 ? 104.243 156.508 7.829 1.00 53.89 224 LEU D C 1
ATOM 13189 O O . LEU D 1 226 ? 103.391 157.021 8.561 1.00 54.34 224 LEU D O 1
ATOM 13194 N N . ALA D 1 227 ? 103.964 155.553 6.939 1.00 49.44 225 ALA D N 1
ATOM 13195 C CA . ALA D 1 227 ? 102.615 155.008 6.765 1.00 44.12 225 ALA D CA 1
ATOM 13196 C C . ALA D 1 227 ? 102.120 154.293 8.018 1.00 53.14 225 ALA D C 1
ATOM 13197 O O . ALA D 1 227 ? 100.926 154.325 8.323 1.00 49.33 225 ALA D O 1
ATOM 13199 N N . TYR D 1 228 ? 103.043 153.653 8.736 1.00 53.08 226 TYR D N 1
ATOM 13200 C CA . TYR D 1 228 ? 102.711 152.979 9.978 1.00 47.88 226 TYR D CA 1
ATOM 13201 C C . TYR D 1 228 ? 102.393 153.975 11.093 1.00 55.59 226 TYR D C 1
ATOM 13202 O O . TYR D 1 228 ? 101.508 153.723 11.910 1.00 56.56 226 TYR D O 1
ATOM 13211 N N . GLU D 1 229 ? 103.099 155.106 11.111 1.00 56.69 227 GLU D N 1
ATOM 13212 C CA . GLU D 1 229 ? 102.804 156.189 12.058 1.00 60.74 227 GLU D CA 1
ATOM 13213 C C . GLU D 1 229 ? 101.449 156.826 11.766 1.00 52.39 227 GLU D C 1
ATOM 13214 O O . GLU D 1 229 ? 100.733 157.226 12.686 1.00 60.25 227 GLU D O 1
ATOM 13220 N N . ALA D 1 230 ? 101.103 156.900 10.482 1.00 51.63 228 ALA D N 1
ATOM 13221 C CA . ALA D 1 230 ? 99.782 157.351 10.046 1.00 48.57 228 ALA D CA 1
ATOM 13222 C C . ALA D 1 230 ? 98.691 156.369 10.465 1.00 52.37 228 ALA D C 1
ATOM 13223 O O . ALA D 1 230 ? 97.537 156.755 10.644 1.00 60.83 228 ALA D O 1
ATOM 13225 N N . ALA D 1 231 ? 99.068 155.103 10.629 1.00 46.49 229 ALA D N 1
ATOM 13226 C CA . ALA D 1 231 ? 98.139 154.062 11.049 1.00 51.02 229 ALA D CA 1
ATOM 13227 C C . ALA D 1 231 ? 97.993 153.915 12.571 1.00 48.69 229 ALA D C 1
ATOM 13228 O O . ALA D 1 231 ? 97.303 153.005 13.031 1.00 53.98 229 ALA D O 1
ATOM 13230 N N . THR D 1 232 ? 98.626 154.795 13.348 1.00 62.29 230 THR D N 1
ATOM 13231 C CA . THR D 1 232 ? 98.631 154.650 14.814 1.00 71.92 230 THR D CA 1
ATOM 13232 C C . THR D 1 232 ? 97.777 155.688 15.550 1.00 68.14 230 THR D C 1
ATOM 13233 O O . THR D 1 232 ? 97.926 156.895 15.337 1.00 59.86 230 THR D O 1
ATOM 13237 N N . VAL D 1 233 ? 96.890 155.196 16.416 1.00 77.34 231 VAL D N 1
ATOM 13238 C CA . VAL D 1 233 ? 96.029 156.039 17.253 1.00 74.44 231 VAL D CA 1
ATOM 13239 C C . VAL D 1 233 ? 96.770 156.456 18.528 1.00 75.08 231 VAL D C 1
ATOM 13240 O O . VAL D 1 233 ? 96.692 157.613 18.948 1.00 68.79 231 VAL D O 1
ATOM 13244 N N . ASP D 1 234 ? 97.479 155.503 19.137 1.00 76.65 232 ASP D N 1
ATOM 13245 C CA . ASP D 1 234 ? 98.296 155.767 20.320 1.00 80.99 232 ASP D CA 1
ATOM 13246 C C . ASP D 1 234 ? 99.583 156.490 19.922 1.00 84.49 232 ASP D C 1
ATOM 13247 O O . ASP D 1 234 ? 100.019 156.401 18.774 1.00 92.15 232 ASP D O 1
ATOM 13252 N N . LEU D 1 235 ? 100.180 157.214 20.865 1.00 89.09 233 LEU D N 1
ATOM 13253 C CA . LEU D 1 235 ? 101.439 157.906 20.606 1.00 91.14 233 LEU D CA 1
ATOM 13254 C C . LEU D 1 235 ? 102.626 157.135 21.200 1.00 88.58 233 LEU D C 1
ATOM 13255 O O . LEU D 1 235 ? 103.784 157.460 20.935 1.00 90.50 233 LEU D O 1
ATOM 13260 N N . ASN D 1 236 ? 102.322 156.101 21.985 1.00 85.74 234 ASN D N 1
ATOM 13261 C CA . ASN D 1 236 ? 103.333 155.203 22.559 1.00 83.48 234 ASN D CA 1
ATOM 13262 C C . ASN D 1 236 ? 104.021 154.293 21.537 1.00 84.39 234 ASN D C 1
ATOM 13263 O O . ASN D 1 236 ? 105.093 153.753 21.809 1.00 86.91 234 ASN D O 1
ATOM 13268 N N . ASP D 1 237 ? 103.399 154.107 20.376 1.00 83.89 235 ASP D N 1
ATOM 13269 C CA . ASP D 1 237 ? 103.977 153.277 19.318 1.00 86.28 235 ASP D CA 1
ATOM 13270 C C . ASP D 1 237 ? 104.590 154.130 18.202 1.00 87.17 235 ASP D C 1
ATOM 13271 O O . ASP D 1 237 ? 104.672 153.693 17.045 1.00 92.63 235 ASP D O 1
ATOM 13276 N N . ALA D 1 238 ? 105.017 155.343 18.560 1.00 75.28 236 ALA D N 1
ATOM 13277 C CA . ALA D 1 238 ? 105.693 156.247 17.631 1.00 65.75 236 ALA D CA 1
ATOM 13278 C C . ALA D 1 238 ? 107.075 155.719 17.263 1.00 59.90 236 ALA D C 1
ATOM 13279 O O . ALA D 1 238 ? 107.803 155.219 18.122 1.00 54.90 236 ALA D O 1
ATOM 13281 N N . ASN D 1 239 ? 107.422 155.827 15.984 1.00 54.35 237 ASN D N 1
ATOM 13282 C CA . ASN D 1 239 ? 108.744 155.441 15.500 1.00 50.05 237 ASN D CA 1
ATOM 13283 C C . ASN D 1 239 ? 109.854 156.360 16.012 1.00 45.96 237 ASN D C 1
ATOM 13284 O O . ASN D 1 239 ? 109.741 157.585 15.952 1.00 43.80 237 ASN D O 1
ATOM 13289 N N . VAL D 1 240 ? 110.918 155.749 16.527 1.00 43.03 238 VAL D N 1
ATOM 13290 C CA . VAL D 1 240 ? 112.124 156.468 16.927 1.00 47.57 238 VAL D CA 1
ATOM 13291 C C . VAL D 1 240 ? 113.362 155.745 16.404 1.00 48.22 238 VAL D C 1
ATOM 13292 O O . VAL D 1 240 ? 113.297 154.562 16.055 1.00 44.97 238 VAL D O 1
ATOM 13296 N N . ILE D 1 241 ? 114.476 156.469 16.332 1.00 47.67 239 ILE D N 1
ATOM 13297 C CA . ILE D 1 241 ? 115.770 155.861 16.043 1.00 49.65 239 ILE D CA 1
ATOM 13298 C C . ILE D 1 241 ? 116.216 155.070 17.266 1.00 48.84 239 ILE D C 1
ATOM 13299 O O . ILE D 1 241 ? 116.190 155.588 18.387 1.00 56.21 239 ILE D O 1
ATOM 13304 N N . ASP D 1 242 ? 116.591 153.811 17.035 1.00 44.78 240 ASP D N 1
ATOM 13305 C CA . ASP D 1 242 ? 117.147 152.936 18.061 1.00 40.88 240 ASP D CA 1
ATOM 13306 C C . ASP D 1 242 ? 118.517 153.461 18.471 1.00 38.84 240 ASP D C 1
ATOM 13307 O O . ASP D 1 242 ? 119.526 153.167 17.822 1.00 49.98 240 ASP D O 1
ATOM 13312 N N . HIS D 1 243 ? 118.540 154.234 19.553 1.00 38.35 241 HIS D N 1
ATOM 13313 C CA . HIS D 1 243 ? 119.773 154.870 20.011 1.00 45.21 241 HIS D CA 1
ATOM 13314 C C . HIS D 1 243 ? 120.736 153.886 20.658 1.00 47.71 241 HIS D C 1
ATOM 13315 O O . HIS D 1 243 ? 121.947 154.106 20.636 1.00 50.98 241 HIS D O 1
ATOM 13322 N N . PHE D 1 244 ? 120.187 152.805 21.215 1.00 53.70 242 PHE D N 1
ATOM 13323 C CA . PHE D 1 244 ? 120.972 151.691 21.743 1.00 50.47 242 PHE D CA 1
ATOM 13324 C C . PHE D 1 244 ? 121.791 151.026 20.642 1.00 49.96 242 PHE D C 1
ATOM 13325 O O . PHE D 1 244 ? 122.957 150.702 20.847 1.00 58.22 242 PHE D O 1
ATOM 13333 N N . HIS D 1 245 ? 121.173 150.845 19.476 1.00 54.93 243 HIS D N 1
ATOM 13334 C CA . HIS D 1 245 ? 121.826 150.243 18.313 1.00 54.33 243 HIS D CA 1
ATOM 13335 C C . HIS D 1 245 ? 122.848 151.190 17.695 1.00 53.75 243 HIS D C 1
ATOM 13336 O O . HIS D 1 245 ? 123.824 150.752 17.080 1.00 55.10 243 HIS D O 1
ATOM 13343 N N . LEU D 1 246 ? 122.603 152.487 17.853 1.00 50.18 244 LEU D N 1
ATOM 13344 C CA . LEU D 1 246 ? 123.504 153.513 17.356 1.00 50.21 244 LEU D CA 1
ATOM 13345 C C . LEU D 1 246 ? 124.733 153.626 18.255 1.00 57.07 244 LEU D C 1
ATOM 13346 O O . LEU D 1 246 ? 125.844 153.857 17.774 1.00 59.13 244 LEU D O 1
ATOM 13351 N N . ALA D 1 247 ? 124.521 153.451 19.556 1.00 58.90 245 ALA D N 1
ATOM 13352 C CA . ALA D 1 247 ? 125.593 153.526 20.539 1.00 52.83 245 ALA D CA 1
ATOM 13353 C C . ALA D 1 247 ? 126.487 152.290 20.507 1.00 56.68 245 ALA D C 1
ATOM 13354 O O . ALA D 1 247 ? 127.691 152.390 20.746 1.00 63.55 245 ALA D O 1
ATOM 13356 N N . ALA D 1 248 ? 125.898 151.135 20.203 1.00 58.31 246 ALA D N 1
ATOM 13357 C CA . ALA D 1 248 ? 126.621 149.860 20.238 1.00 63.25 246 ALA D CA 1
ATOM 13358 C C . ALA D 1 248 ? 127.342 149.497 18.935 1.00 63.56 246 ALA D C 1
ATOM 13359 O O . ALA D 1 248 ? 128.429 148.918 18.971 1.00 61.96 246 ALA D O 1
ATOM 13361 N N . TYR D 1 249 ? 126.743 149.831 17.795 1.00 62.12 247 TYR D N 1
ATOM 13362 C CA . TYR D 1 249 ? 127.266 149.379 16.504 1.00 59.95 247 TYR D CA 1
ATOM 13363 C C . TYR D 1 249 ? 127.613 150.514 15.550 1.00 60.54 247 TYR D C 1
ATOM 13364 O O . TYR D 1 249 ? 128.441 150.342 14.654 1.00 64.61 247 TYR D O 1
ATOM 13373 N N . GLY D 1 250 ? 126.979 151.667 15.739 1.00 60.43 248 GLY D N 1
ATOM 13374 C CA . GLY D 1 250 ? 127.189 152.809 14.855 1.00 56.94 248 GLY D CA 1
ATOM 13375 C C . GLY D 1 250 ? 126.195 152.891 13.710 1.00 61.88 248 GLY D C 1
ATOM 13376 O O . GLY D 1 250 ? 126.176 153.879 12.972 1.00 63.04 248 GLY D O 1
ATOM 13377 N N . GLU D 1 251 ? 125.365 151.862 13.550 1.00 62.49 249 GLU D N 1
ATOM 13378 C CA . GLU D 1 251 ? 124.363 151.867 12.482 1.00 70.93 249 GLU D CA 1
ATOM 13379 C C . GLU D 1 251 ? 123.004 152.416 12.924 1.00 64.15 249 GLU D C 1
ATOM 13380 O O . GLU D 1 251 ? 122.531 152.154 14.032 1.00 65.13 249 GLU D O 1
ATOM 13386 N N . GLN D 1 252 ? 122.396 153.183 12.027 1.00 64.86 250 GLN D N 1
ATOM 13387 C CA . GLN D 1 252 ? 121.138 153.859 12.288 1.00 62.70 250 GLN D CA 1
ATOM 13388 C C . GLN D 1 252 ? 119.981 152.958 11.909 1.00 62.00 250 GLN D C 1
ATOM 13389 O O . GLN D 1 252 ? 119.804 152.623 10.737 1.00 57.43 250 GLN D O 1
ATOM 13395 N N . THR D 1 253 ? 119.210 152.550 12.912 1.00 61.52 251 THR D N 1
ATOM 13396 C CA . THR D 1 253 ? 118.046 151.701 12.693 1.00 55.58 251 THR D CA 1
ATOM 13397 C C . THR D 1 253 ? 116.801 152.298 13.328 1.00 54.63 251 THR D C 1
ATOM 13398 O O . THR D 1 253 ? 116.894 153.170 14.193 1.00 51.58 251 THR D O 1
ATOM 13402 N N . VAL D 1 254 ? 115.639 151.817 12.894 1.00 56.15 252 VAL D N 1
ATOM 13403 C CA . VAL D 1 254 ? 114.357 152.329 13.374 1.00 48.60 252 VAL D CA 1
ATOM 13404 C C . VAL D 1 254 ? 113.647 151.313 14.266 1.00 49.55 252 VAL D C 1
ATOM 13405 O O . VAL D 1 254 ? 113.498 150.145 13.902 1.00 46.98 252 VAL D O 1
ATOM 13409 N N . ASN D 1 255 ? 113.239 151.773 15.446 1.00 46.64 253 ASN D N 1
ATOM 13410 C CA . ASN D 1 255 ? 112.389 151.004 16.344 1.00 48.41 253 ASN D CA 1
ATOM 13411 C C . ASN D 1 255 ? 111.223 151.903 16.780 1.00 48.86 253 ASN D C 1
ATOM 13412 O O . ASN D 1 255 ? 110.826 152.793 16.028 1.00 52.66 253 ASN D O 1
ATOM 13417 N N . TYR D 1 256 ? 110.687 151.677 17.979 1.00 41.76 254 TYR D N 1
ATOM 13418 C CA . TYR D 1 256 ? 109.548 152.432 18.496 1.00 35.02 254 TYR D CA 1
ATOM 13419 C C . TYR D 1 256 ? 109.584 152.574 20.022 1.00 42.89 254 TYR D C 1
ATOM 13420 O O . TYR D 1 256 ? 110.216 151.763 20.704 1.00 45.37 254 TYR D O 1
ATOM 13429 N N . ASN D 1 257 ? 108.905 153.606 20.534 1.00 47.41 255 ASN D N 1
ATOM 13430 C CA . ASN D 1 257 ? 108.987 154.039 21.947 1.00 52.42 255 ASN D CA 1
ATOM 13431 C C . ASN D 1 257 ? 108.787 152.970 23.013 1.00 47.67 255 ASN D C 1
ATOM 13432 O O . ASN D 1 257 ? 109.541 152.917 23.983 1.00 52.57 255 ASN D O 1
ATOM 13437 N N . ARG D 1 258 ? 107.775 152.128 22.815 1.00 57.08 256 ARG D N 1
ATOM 13438 C CA . ARG D 1 258 ? 107.415 151.064 23.755 1.00 60.37 256 ARG D CA 1
ATOM 13439 C C . ARG D 1 258 ? 108.549 150.052 23.969 1.00 55.96 256 ARG D C 1
ATOM 13440 O O . ARG D 1 258 ? 108.910 149.769 25.109 1.00 56.05 256 ARG D O 1
ATOM 13448 N N . ASP D 1 259 ? 109.107 149.525 22.881 1.00 51.16 257 ASP D N 1
ATOM 13449 C CA . ASP D 1 259 ? 110.211 148.566 22.975 1.00 60.11 257 ASP D CA 1
ATOM 13450 C C . ASP D 1 259 ? 111.531 149.213 23.401 1.00 55.16 257 ASP D C 1
ATOM 13451 O O . ASP D 1 259 ? 112.329 148.585 24.101 1.00 61.21 257 ASP D O 1
ATOM 13456 N N . VAL D 1 260 ? 111.747 150.460 22.979 1.00 45.67 258 VAL D N 1
ATOM 13457 C CA . VAL D 1 260 ? 112.958 151.212 23.322 1.00 44.27 258 VAL D CA 1
ATOM 13458 C C . VAL D 1 260 ? 113.004 151.529 24.823 1.00 52.50 258 VAL D C 1
ATOM 13459 O O . VAL D 1 260 ? 114.048 151.362 25.458 1.00 54.33 258 VAL D O 1
ATOM 13463 N N . GLU D 1 261 ? 111.868 151.940 25.388 1.00 55.72 259 GLU D N 1
ATOM 13464 C CA . GLU D 1 261 ? 111.770 152.198 26.833 1.00 57.36 259 GLU D CA 1
ATOM 13465 C C . GLU D 1 261 ? 111.767 150.921 27.672 1.00 49.00 259 GLU D C 1
ATOM 13466 O O . GLU D 1 261 ? 112.236 150.921 28.808 1.00 55.94 259 GLU D O 1
ATOM 13472 N N . ALA D 1 262 ? 111.243 149.836 27.110 1.00 50.00 260 ALA D N 1
ATOM 13473 C CA . ALA D 1 262 ? 111.231 148.545 27.796 1.00 48.60 260 ALA D CA 1
ATOM 13474 C C . ALA D 1 262 ? 112.600 147.882 27.793 1.00 56.15 260 ALA D C 1
ATOM 13475 O O . ALA D 1 262 ? 112.879 147.040 28.650 1.00 63.30 260 ALA D O 1
ATOM 13477 N N . PHE D 1 263 ? 113.444 148.265 26.833 1.00 58.80 261 PHE D N 1
ATOM 13478 C CA . PHE D 1 263 ? 114.747 147.614 26.637 1.00 59.33 261 PHE D CA 1
ATOM 13479 C C . PHE D 1 263 ? 115.771 147.651 27.796 1.00 58.61 261 PHE D C 1
ATOM 13480 O O . PHE D 1 263 ? 116.380 146.614 28.060 1.00 65.62 261 PHE D O 1
ATOM 13488 N N . PRO D 1 264 ? 115.987 148.816 28.467 1.00 58.56 262 PRO D N 1
ATOM 13489 C CA . PRO D 1 264 ? 116.932 148.785 29.594 1.00 62.31 262 PRO D CA 1
ATOM 13490 C C . PRO D 1 264 ? 116.588 147.700 30.611 1.00 63.57 262 PRO D C 1
ATOM 13491 O O . PRO D 1 264 ? 117.455 146.910 30.992 1.00 63.75 262 PRO D O 1
ATOM 13495 N N . LEU D 1 265 ? 115.313 147.651 30.990 1.00 66.15 263 LEU D N 1
ATOM 13496 C CA . LEU D 1 265 ? 114.799 146.733 31.998 1.00 65.99 263 LEU D CA 1
ATOM 13497 C C . LEU D 1 265 ? 114.751 145.276 31.524 1.00 59.46 263 LEU D C 1
ATOM 13498 O O . LEU D 1 265 ? 114.865 144.352 32.333 1.00 58.72 263 LEU D O 1
ATOM 13503 N N . LEU D 1 266 ? 114.586 145.083 30.218 1.00 55.57 264 LEU D N 1
ATOM 13504 C CA . LEU D 1 266 ? 114.516 143.748 29.623 1.00 57.57 264 LEU D CA 1
ATOM 13505 C C . LEU D 1 266 ? 115.899 143.143 29.363 1.00 62.44 264 LEU D C 1
ATOM 13506 O O . LEU D 1 266 ? 116.048 141.918 29.329 1.00 63.26 264 LEU D O 1
ATOM 13511 N N . LYS D 1 267 ? 116.899 144.007 29.176 1.00 71.00 265 LYS D N 1
ATOM 13512 C CA . LYS D 1 267 ? 118.285 143.586 28.936 1.00 73.11 265 LYS D CA 1
ATOM 13513 C C . LYS D 1 267 ? 118.890 142.912 30.172 1.00 70.17 265 LYS D C 1
ATOM 13514 O O . LYS D 1 267 ? 119.660 141.957 30.046 1.00 69.63 265 LYS D O 1
ATOM 13520 N N . THR D 1 268 ? 118.524 143.408 31.355 1.00 64.57 266 THR D N 1
ATOM 13521 C CA . THR D 1 268 ? 118.953 142.824 32.629 1.00 66.94 266 THR D CA 1
ATOM 13522 C C . THR D 1 268 ? 118.251 141.485 32.875 1.00 66.37 266 THR D C 1
ATOM 13523 O O . THR D 1 268 ? 118.815 140.577 33.494 1.00 64.26 266 THR D O 1
ATOM 13527 N N . LEU D 1 269 ? 117.023 141.376 32.373 1.00 63.53 267 LEU D N 1
ATOM 13528 C CA . LEU D 1 269 ? 116.222 140.162 32.484 1.00 67.67 267 LEU D CA 1
ATOM 13529 C C . LEU D 1 269 ? 116.718 139.036 31.565 1.00 73.28 267 LEU D C 1
ATOM 13530 O O . LEU D 1 269 ? 116.532 137.857 31.870 1.00 75.55 267 LEU D O 1
ATOM 13535 N N . LEU D 1 270 ? 117.353 139.406 30.453 1.00 77.29 268 LEU D N 1
ATOM 13536 C CA . LEU D 1 270 ? 117.945 138.436 29.525 1.00 80.48 268 LEU D CA 1
ATOM 13537 C C . LEU D 1 270 ? 119.207 137.789 30.093 1.00 81.60 268 LEU D C 1
ATOM 13538 O O . LEU D 1 270 ? 119.433 136.590 29.907 1.00 79.26 268 LEU D O 1
ATOM 13543 N N . GLU D 1 271 ? 120.015 138.597 30.781 1.00 80.50 269 GLU D N 1
ATOM 13544 C CA . GLU D 1 271 ? 121.287 138.165 31.365 1.00 83.76 269 GLU D CA 1
ATOM 13545 C C . GLU D 1 271 ? 121.102 137.116 32.453 1.00 77.46 269 GLU D C 1
ATOM 13546 O O . GLU D 1 271 ? 121.880 136.168 32.548 1.00 79.69 269 GLU D O 1
ATOM 13552 N N . ARG D 1 272 ? 120.061 137.294 33.262 1.00 72.18 270 ARG D N 1
ATOM 13553 C CA . ARG D 1 272 ? 119.785 136.417 34.393 1.00 72.14 270 ARG D CA 1
ATOM 13554 C C . ARG D 1 272 ? 119.217 135.063 33.976 1.00 73.19 270 ARG D C 1
ATOM 13555 O O . ARG D 1 272 ? 119.312 134.090 34.728 1.00 78.17 270 ARG D O 1
ATOM 13563 N N . LEU D 1 273 ? 118.633 135.005 32.780 1.00 71.76 271 LEU D N 1
ATOM 13564 C CA . LEU D 1 273 ? 117.990 133.785 32.288 1.00 71.53 271 LEU D CA 1
ATOM 13565 C C . LEU D 1 273 ? 118.858 132.990 31.312 1.00 71.34 271 LEU D C 1
ATOM 13566 O O . LEU D 1 273 ? 118.650 131.787 31.126 1.00 68.08 271 LEU D O 1
ATOM 13571 N N . MET D 1 274 ? 119.826 133.664 30.693 1.00 72.93 272 MET D N 1
ATOM 13572 C CA . MET D 1 274 ? 120.621 133.055 29.626 1.00 72.93 272 MET D CA 1
ATOM 13573 C C . MET D 1 274 ? 122.118 132.977 29.928 1.00 72.06 272 MET D C 1
ATOM 13574 O O . MET D 1 274 ? 122.808 132.092 29.421 1.00 71.97 272 MET D O 1
ATOM 13579 N N . GLY D 1 275 ? 122.611 133.899 30.750 1.00 75.72 273 GLY D N 1
ATOM 13580 C CA . GLY D 1 275 ? 124.038 133.985 31.064 1.00 81.99 273 GLY D CA 1
ATOM 13581 C C . GLY D 1 275 ? 124.584 135.343 30.669 1.00 88.29 273 GLY D C 1
ATOM 13582 O O . GLY D 1 275 ? 124.853 136.188 31.525 1.00 89.95 273 GLY D O 1
ATOM 13583 N N . GLU D 1 276 ? 124.750 135.546 29.364 1.00 91.70 274 GLU D N 1
ATOM 13584 C CA . GLU D 1 276 ? 125.095 136.855 28.813 1.00 93.52 274 GLU D CA 1
ATOM 13585 C C . GLU D 1 276 ? 123.884 137.445 28.085 1.00 91.96 274 GLU D C 1
ATOM 13586 O O . GLU D 1 276 ? 122.860 136.773 27.926 1.00 91.11 274 GLU D O 1
ATOM 13592 N N . SER D 1 277 ? 124.004 138.698 27.653 1.00 86.49 275 SER D N 1
ATOM 13593 C CA . SER D 1 277 ? 122.979 139.317 26.823 1.00 83.89 275 SER D CA 1
ATOM 13594 C C . SER D 1 277 ? 123.311 139.107 25.344 1.00 82.04 275 SER D C 1
ATOM 13595 O O . SER D 1 277 ? 124.344 139.591 24.864 1.00 82.25 275 SER D O 1
ATOM 13598 N N . PRO D 1 278 ? 122.446 138.368 24.618 1.00 74.37 276 PRO D N 1
ATOM 13599 C CA . PRO D 1 278 ? 122.646 138.198 23.178 1.00 69.56 276 PRO D CA 1
ATOM 13600 C C . PRO D 1 278 ? 122.258 139.442 22.375 1.00 66.97 276 PRO D C 1
ATOM 13601 O O . PRO D 1 278 ? 122.628 139.550 21.204 1.00 65.92 276 PRO D O 1
ATOM 13605 N N . TYR D 1 279 ? 121.524 140.365 23.003 1.00 64.83 277 TYR D N 1
ATOM 13606 C CA . TYR D 1 279 ? 121.025 141.571 22.337 1.00 60.43 277 TYR D CA 1
ATOM 13607 C C . TYR D 1 279 ? 121.542 142.857 22.983 1.00 58.95 277 TYR D C 1
ATOM 13608 O O . TYR D 1 279 ? 121.517 143.004 24.209 1.00 57.83 277 TYR D O 1
ATOM 13617 N N . GLN D 1 280 ? 122.011 143.783 22.148 1.00 57.80 278 GLN D N 1
ATOM 13618 C CA . GLN D 1 280 ? 122.458 145.097 22.618 1.00 55.50 278 GLN D CA 1
ATOM 13619 C C . GLN D 1 280 ? 121.452 146.189 22.248 1.00 54.90 278 GLN D C 1
ATOM 13620 O O . GLN D 1 280 ? 121.632 147.355 22.605 1.00 47.88 278 GLN D O 1
ATOM 13626 N N . SER D 1 281 ? 120.386 145.788 21.552 1.00 59.57 279 SER D N 1
ATOM 13627 C CA . SER D 1 281 ? 119.338 146.696 21.078 1.00 56.17 279 SER D CA 1
ATOM 13628 C C . SER D 1 281 ? 118.010 145.947 20.877 1.00 52.21 279 SER D C 1
ATOM 13629 O O . SER D 1 281 ? 118.011 144.715 20.801 1.00 62.78 279 SER D O 1
ATOM 13632 N N . PRO D 1 282 ? 116.872 146.679 20.802 1.00 47.90 280 PRO D N 1
ATOM 13633 C CA . PRO D 1 282 ? 115.625 146.068 20.310 1.00 48.08 280 PRO D CA 1
ATOM 13634 C C . PRO D 1 282 ? 115.704 145.609 18.849 1.00 51.32 280 PRO D C 1
ATOM 13635 O O . PRO D 1 282 ? 114.969 144.701 18.459 1.00 50.97 280 PRO D O 1
ATOM 13639 N N . THR D 1 283 ? 116.568 146.248 18.057 1.00 45.81 281 THR D N 1
ATOM 13640 C CA . THR D 1 283 ? 116.853 145.818 16.685 1.00 45.56 281 THR D CA 1
ATOM 13641 C C . THR D 1 283 ? 117.445 144.408 16.656 1.00 48.04 281 THR D C 1
ATOM 13642 O O . THR D 1 283 ? 116.981 143.562 15.886 1.00 52.38 281 THR D O 1
ATOM 13646 N N . ASP D 1 284 ? 118.455 144.173 17.503 1.00 45.52 282 ASP D N 1
ATOM 13647 C CA . ASP D 1 284 ? 119.096 142.859 17.675 1.00 53.49 282 ASP D CA 1
ATOM 13648 C C . ASP D 1 284 ? 118.075 141.793 18.049 1.00 56.88 282 ASP D C 1
ATOM 13649 O O . ASP D 1 284 ? 118.078 140.686 17.500 1.00 59.60 282 ASP D O 1
ATOM 13654 N N . MET D 1 285 ? 117.214 142.158 18.999 1.00 56.89 283 MET D N 1
ATOM 13655 C CA . MET D 1 285 ? 116.149 141.320 19.538 1.00 51.81 283 MET D CA 1
ATOM 13656 C C . MET D 1 285 ? 115.171 140.855 18.459 1.00 56.02 283 MET D C 1
ATOM 13657 O O . MET D 1 285 ? 114.650 139.739 18.525 1.00 62.60 283 MET D O 1
ATOM 13662 N N . GLY D 1 286 ? 114.948 141.714 17.462 1.00 59.02 284 GLY D N 1
ATOM 13663 C CA . GLY D 1 286 ? 114.055 141.428 16.341 1.00 44.57 284 GLY D CA 1
ATOM 13664 C C . GLY D 1 286 ? 114.651 140.474 15.327 1.00 45.92 284 GLY D C 1
ATOM 13665 O O . GLY D 1 286 ? 115.795 140.038 15.462 1.00 51.94 284 GLY D O 1
ATOM 13666 N N . VAL D 1 287 ? 113.874 140.166 14.295 1.00 44.73 285 VAL D N 1
ATOM 13667 C CA . VAL D 1 287 ? 114.229 139.121 13.344 1.00 44.74 285 VAL D CA 1
ATOM 13668 C C . VAL D 1 287 ? 113.721 139.475 11.936 1.00 50.28 285 VAL D C 1
ATOM 13669 O O . VAL D 1 287 ? 113.972 138.750 10.964 1.00 54.11 285 VAL D O 1
ATOM 13673 N N . ASN D 1 288 ? 113.038 140.619 11.850 1.00 45.39 286 ASN D N 1
ATOM 13674 C CA . ASN D 1 288 ? 112.386 141.112 10.636 1.00 38.69 286 ASN D CA 1
ATOM 13675 C C . ASN D 1 288 ? 113.289 141.224 9.407 1.00 53.66 286 ASN D C 1
ATOM 13676 O O . ASN D 1 288 ? 114.274 141.963 9.413 1.00 56.16 286 ASN D O 1
ATOM 13681 N N . MET D 1 289 ? 112.925 140.501 8.351 1.00 56.96 287 MET D N 1
ATOM 13682 C CA . MET D 1 289 ? 113.686 140.515 7.099 1.00 59.27 287 MET D CA 1
ATOM 13683 C C . MET D 1 289 ? 112.986 141.272 5.969 1.00 57.21 287 MET D C 1
ATOM 13684 O O . MET D 1 289 ? 113.574 141.459 4.901 1.00 54.42 287 MET D O 1
ATOM 13689 N N . ALA D 1 290 ? 111.754 141.724 6.222 1.00 53.71 288 ALA D N 1
ATOM 13690 C CA . ALA D 1 290 ? 110.902 142.372 5.207 1.00 49.28 288 ALA D CA 1
ATOM 13691 C C . ALA D 1 290 ? 111.526 143.568 4.484 1.00 51.23 288 ALA D C 1
ATOM 13692 O O . ALA D 1 290 ? 111.187 143.840 3.331 1.00 56.30 288 ALA D O 1
ATOM 13694 N N . GLY D 1 291 ? 112.433 144.271 5.160 1.00 50.44 289 GLY D N 1
ATOM 13695 C CA . GLY D 1 291 ? 113.164 145.380 4.551 1.00 57.54 289 GLY D CA 1
ATOM 13696 C C . GLY D 1 291 ? 114.101 144.948 3.444 1.00 55.56 289 GLY D C 1
ATOM 13697 O O . GLY D 1 291 ? 114.281 145.663 2.457 1.00 59.05 289 GLY D O 1
ATOM 13698 N N . ASN D 1 292 ? 114.677 143.762 3.602 1.00 54.51 290 ASN D N 1
ATOM 13699 C CA . ASN D 1 292 ? 115.606 143.208 2.625 1.00 54.46 290 ASN D CA 1
ATOM 13700 C C . ASN D 1 292 ? 114.919 142.580 1.411 1.00 51.22 290 ASN D C 1
ATOM 13701 O O . ASN D 1 292 ? 115.597 142.097 0.503 1.00 57.39 290 ASN D O 1
ATOM 13706 N N . CYS D 1 293 ? 113.586 142.593 1.387 1.00 45.66 291 CYS D N 1
ATOM 13707 C CA . CYS D 1 293 ? 112.830 141.959 0.301 1.00 49.05 291 CYS D CA 1
ATOM 13708 C C . CYS D 1 293 ? 112.007 142.918 -0.564 1.00 46.95 291 CYS D C 1
ATOM 13709 O O . CYS D 1 293 ? 111.126 142.483 -1.312 1.00 45.35 291 CYS D O 1
ATOM 13712 N N . ILE D 1 294 ? 112.297 144.214 -0.461 1.00 47.14 292 ILE D N 1
ATOM 13713 C CA . ILE D 1 294 ? 111.735 145.210 -1.375 1.00 53.96 292 ILE D CA 1
ATOM 13714 C C . ILE D 1 294 ? 112.414 145.083 -2.747 1.00 59.43 292 ILE D C 1
ATOM 13715 O O . ILE D 1 294 ? 113.639 145.220 -2.865 1.00 57.81 292 ILE D O 1
ATOM 13720 N N . SER D 1 295 ? 111.615 144.791 -3.771 1.00 60.24 293 SER D N 1
ATOM 13721 C CA . SER D 1 295 ? 112.123 144.654 -5.137 1.00 61.32 293 SER D CA 1
ATOM 13722 C C . SER D 1 295 ? 112.055 145.978 -5.901 1.00 59.88 293 SER D C 1
ATOM 13723 O O . SER D 1 295 ? 112.913 146.265 -6.735 1.00 63.37 293 SER D O 1
ATOM 13726 N N . ASP D 1 296 ? 111.027 146.771 -5.610 1.00 56.30 294 ASP D N 1
ATOM 13727 C CA . ASP D 1 296 ? 110.885 148.115 -6.158 1.00 59.25 294 ASP D CA 1
ATOM 13728 C C . ASP D 1 296 ? 110.592 149.096 -5.020 1.00 63.18 294 ASP D C 1
ATOM 13729 O O . ASP D 1 296 ? 109.500 149.074 -4.435 1.00 50.93 294 ASP D O 1
ATOM 13734 N N . ASP D 1 297 ? 111.581 149.934 -4.704 1.00 59.27 295 ASP D N 1
ATOM 13735 C CA . ASP D 1 297 ? 111.455 150.932 -3.639 1.00 56.50 295 ASP D CA 1
ATOM 13736 C C . ASP D 1 297 ? 110.442 152.011 -4.007 1.00 56.76 295 ASP D C 1
ATOM 13737 O O . ASP D 1 297 ? 109.609 152.391 -3.183 1.00 55.50 295 ASP D O 1
ATOM 13742 N N . ALA D 1 298 ? 110.500 152.469 -5.257 1.00 60.23 296 ALA D N 1
ATOM 13743 C CA . ALA D 1 298 ? 109.609 153.517 -5.760 1.00 57.74 296 ALA D CA 1
ATOM 13744 C C . ALA D 1 298 ? 108.128 153.126 -5.687 1.00 58.94 296 ALA D C 1
ATOM 13745 O O . ALA D 1 298 ? 107.272 153.972 -5.417 1.00 59.95 296 ALA D O 1
ATOM 13747 N N . ALA D 1 299 ? 107.844 151.843 -5.913 1.00 53.21 297 ALA D N 1
ATOM 13748 C CA . ALA D 1 299 ? 106.489 151.308 -5.824 1.00 47.61 297 ALA D CA 1
ATOM 13749 C C . ALA D 1 299 ? 105.988 151.303 -4.382 1.00 53.12 297 ALA D C 1
ATOM 13750 O O . ALA D 1 299 ? 104.840 151.654 -4.121 1.00 48.54 297 ALA D O 1
ATOM 13752 N N . CYS D 1 300 ? 106.864 150.903 -3.464 1.00 54.27 298 CYS D N 1
ATOM 13753 C CA . CYS D 1 300 ? 106.575 150.892 -2.037 1.00 49.87 298 CYS D CA 1
ATOM 13754 C C . CYS D 1 300 ? 106.403 152.305 -1.504 1.00 52.81 298 CYS D C 1
ATOM 13755 O O . CYS D 1 300 ? 105.472 152.568 -0.751 1.00 47.79 298 CYS D O 1
ATOM 13758 N N . ARG D 1 301 ? 107.298 153.204 -1.912 1.00 54.19 299 ARG D N 1
ATOM 13759 C CA . ARG D 1 301 ? 107.227 154.621 -1.546 1.00 48.06 299 ARG D CA 1
ATOM 13760 C C . ARG D 1 301 ? 105.902 155.249 -1.976 1.00 55.62 299 ARG D C 1
ATOM 13761 O O . ARG D 1 301 ? 105.243 155.902 -1.173 1.00 58.78 299 ARG D O 1
ATOM 13769 N N . HIS D 1 302 ? 105.513 155.023 -3.233 1.00 57.20 300 HIS D N 1
ATOM 13770 C CA . HIS D 1 302 ? 104.260 155.558 -3.779 1.00 55.75 300 HIS D CA 1
ATOM 13771 C C . HIS D 1 302 ? 103.021 154.959 -3.109 1.00 48.78 300 HIS D C 1
ATOM 13772 O O . HIS D 1 302 ? 102.106 155.695 -2.736 1.00 51.39 300 HIS D O 1
ATOM 13779 N N . ALA D 1 303 ? 103.012 153.635 -2.952 1.00 41.50 301 ALA D N 1
ATOM 13780 C CA . ALA D 1 303 ? 101.912 152.918 -2.301 1.00 41.05 301 ALA D CA 1
ATOM 13781 C C . ALA D 1 303 ? 101.702 153.345 -0.852 1.00 45.57 301 ALA D C 1
ATOM 13782 O O . ALA D 1 303 ? 100.561 153.444 -0.396 1.00 53.89 301 ALA D O 1
ATOM 13784 N N . SER D 1 304 ? 102.799 153.606 -0.143 1.00 42.63 302 SER D N 1
ATOM 13785 C CA A SER D 1 304 ? 102.708 154.038 1.247 0.50 49.60 302 SER D CA 1
ATOM 13786 C CA B SER D 1 304 ? 102.732 154.043 1.249 0.50 47.86 302 SER D CA 1
ATOM 13787 C C . SER D 1 304 ? 102.325 155.508 1.356 1.00 50.05 302 SER D C 1
ATOM 13788 O O . SER D 1 304 ? 101.671 155.906 2.322 1.00 53.63 302 SER D O 1
ATOM 13793 N N . GLU D 1 305 ? 102.717 156.305 0.362 1.00 49.56 303 GLU D N 1
ATOM 13794 C CA . GLU D 1 305 ? 102.344 157.724 0.318 1.00 51.96 303 GLU D CA 1
ATOM 13795 C C . GLU D 1 305 ? 100.844 157.896 0.094 1.00 53.76 303 GLU D C 1
ATOM 13796 O O . GLU D 1 305 ? 100.235 158.820 0.634 1.00 51.72 303 GLU D O 1
ATOM 13802 N N . GLN D 1 306 ? 100.257 156.994 -0.692 1.00 47.54 304 GLN D N 1
ATOM 13803 C CA . GLN D 1 306 ? 98.816 156.972 -0.906 1.00 49.31 304 GLN D CA 1
ATOM 13804 C C . GLN D 1 306 ? 98.062 156.559 0.355 1.00 57.65 304 GLN D C 1
ATOM 13805 O O . GLN D 1 306 ? 96.964 157.057 0.617 1.00 67.27 304 GLN D O 1
ATOM 13811 N N . GLU D 1 307 ? 98.660 155.653 1.127 1.00 54.65 305 GLU D N 1
ATOM 13812 C CA . GLU D 1 307 ? 98.072 155.154 2.366 1.00 49.38 305 GLU D CA 1
ATOM 13813 C C . GLU D 1 307 ? 97.956 156.264 3.404 1.00 57.93 305 GLU D C 1
ATOM 13814 O O . GLU D 1 307 ? 96.931 156.385 4.080 1.00 52.79 305 GLU D O 1
ATOM 13820 N N . ILE D 1 308 ? 99.008 157.076 3.504 1.00 55.20 306 ILE D N 1
ATOM 13821 C CA . ILE D 1 308 ? 99.044 158.235 4.393 1.00 55.56 306 ILE D CA 1
ATOM 13822 C C . ILE D 1 308 ? 97.851 159.155 4.117 1.00 58.02 306 ILE D C 1
ATOM 13823 O O . ILE D 1 308 ? 97.145 159.570 5.045 1.00 51.44 306 ILE D O 1
ATOM 13828 N N . ILE D 1 309 ? 97.620 159.430 2.833 1.00 55.35 307 ILE D N 1
ATOM 13829 C CA . ILE D 1 309 ? 96.500 160.254 2.386 1.00 50.90 307 ILE D CA 1
ATOM 13830 C C . ILE D 1 309 ? 95.150 159.632 2.767 1.00 52.51 307 ILE D C 1
ATOM 13831 O O . ILE D 1 309 ? 94.275 160.326 3.296 1.00 59.12 307 ILE D O 1
ATOM 13836 N N . ARG D 1 310 ? 95.007 158.325 2.542 1.00 47.74 308 ARG D N 1
ATOM 13837 C CA . ARG D 1 310 ? 93.805 157.589 2.949 1.00 54.63 308 ARG D CA 1
ATOM 13838 C C . ARG D 1 310 ? 93.515 157.725 4.447 1.00 58.66 308 ARG D C 1
ATOM 13839 O O . ARG D 1 310 ? 92.359 157.907 4.844 1.00 62.95 308 ARG D O 1
ATOM 13847 N N . ARG D 1 311 ? 94.568 157.655 5.262 1.00 54.60 309 ARG D N 1
ATOM 13848 C CA . ARG D 1 311 ? 94.448 157.759 6.719 1.00 53.52 309 ARG D CA 1
ATOM 13849 C C . ARG D 1 311 ? 94.007 159.148 7.162 1.00 55.83 309 ARG D C 1
ATOM 13850 O O . ARG D 1 311 ? 93.285 159.281 8.153 1.00 56.45 309 ARG D O 1
ATOM 13858 N N . TYR D 1 312 ? 94.445 160.171 6.427 1.00 48.15 310 TYR D N 1
ATOM 13859 C CA . TYR D 1 312 ? 94.077 161.553 6.720 1.00 54.28 310 TYR D CA 1
ATOM 13860 C C . TYR D 1 312 ? 92.570 161.775 6.579 1.00 56.19 310 TYR D C 1
ATOM 13861 O O . TYR D 1 312 ? 91.926 162.313 7.489 1.00 48.33 310 TYR D O 1
ATOM 13870 N N . PHE D 1 313 ? 92.022 161.341 5.446 1.00 50.01 311 PHE D N 1
ATOM 13871 C CA . PHE D 1 313 ? 90.610 161.530 5.150 1.00 51.78 311 PHE D CA 1
ATOM 13872 C C . PHE D 1 313 ? 89.716 160.685 6.049 1.00 56.67 311 PHE D C 1
ATOM 13873 O O . PHE D 1 313 ? 88.647 161.136 6.469 1.00 60.47 311 PHE D O 1
ATOM 13881 N N . LYS D 1 314 ? 90.168 159.473 6.361 1.00 53.72 312 LYS D N 1
ATOM 13882 C CA . LYS D 1 314 ? 89.397 158.565 7.205 1.00 62.71 312 LYS D CA 1
ATOM 13883 C C . LYS D 1 314 ? 89.380 159.001 8.667 1.00 62.53 312 LYS D C 1
ATOM 13884 O O . LYS D 1 314 ? 88.488 158.620 9.421 1.00 68.36 312 LYS D O 1
ATOM 13890 N N . ALA D 1 315 ? 90.358 159.818 9.050 1.00 58.14 313 ALA D N 1
ATOM 13891 C CA . ALA D 1 315 ? 90.357 160.460 10.355 1.00 50.05 313 ALA D CA 1
ATOM 13892 C C . ALA D 1 315 ? 89.396 161.643 10.362 1.00 48.32 313 ALA D C 1
ATOM 13893 O O . ALA D 1 315 ? 88.605 161.789 11.290 1.00 46.33 313 ALA D O 1
ATOM 13895 N N . LEU D 1 316 ? 89.471 162.472 9.320 1.00 51.31 314 LEU D N 1
ATOM 13896 C CA . LEU D 1 316 ? 88.573 163.618 9.137 1.00 54.50 314 LEU D CA 1
ATOM 13897 C C . LEU D 1 316 ? 87.092 163.235 9.167 1.00 61.07 314 LEU D C 1
ATOM 13898 O O . LEU D 1 316 ? 86.276 163.934 9.778 1.00 60.94 314 LEU D O 1
ATOM 13903 N N . VAL D 1 317 ? 86.763 162.126 8.503 1.00 51.77 315 VAL D N 1
ATOM 13904 C CA . VAL D 1 317 ? 85.391 161.631 8.422 1.00 55.59 315 VAL D CA 1
ATOM 13905 C C . VAL D 1 317 ? 84.943 161.072 9.774 1.00 59.52 315 VAL D C 1
ATOM 13906 O O . VAL D 1 317 ? 83.826 161.342 10.224 1.00 53.39 315 VAL D O 1
ATOM 13910 N N . GLU D 1 318 ? 85.839 160.333 10.428 1.00 65.84 316 GLU D N 1
ATOM 13911 C CA . GLU D 1 318 ? 85.573 159.745 11.742 1.00 64.70 316 GLU D CA 1
ATOM 13912 C C . GLU D 1 318 ? 85.303 160.830 12.788 1.00 67.47 316 GLU D C 1
ATOM 13913 O O . GLU D 1 318 ? 84.464 160.649 13.672 1.00 76.46 316 GLU D O 1
ATOM 13919 N N . GLU D 1 319 ? 85.999 161.958 12.662 1.00 63.99 317 GLU D N 1
ATOM 13920 C CA . GLU D 1 319 ? 85.770 163.128 13.511 1.00 68.90 317 GLU D CA 1
ATOM 13921 C C . GLU D 1 319 ? 84.440 163.807 13.196 1.00 66.17 317 GLU D C 1
ATOM 13922 O O . GLU D 1 319 ? 83.773 164.319 14.096 1.00 68.54 317 GLU D O 1
ATOM 13928 N N . ALA D 1 320 ? 84.071 163.807 11.916 1.00 67.91 318 ALA D N 1
ATOM 13929 C CA . ALA D 1 320 ? 82.829 164.421 11.448 1.00 59.63 318 ALA D CA 1
ATOM 13930 C C . ALA D 1 320 ? 81.595 163.621 11.863 1.00 58.37 318 ALA D C 1
ATOM 13931 O O . ALA D 1 320 ? 80.533 164.194 12.098 1.00 60.52 318 ALA D O 1
ATOM 13933 N N . ARG D 1 321 ? 81.744 162.302 11.954 1.00 61.98 319 ARG D N 1
ATOM 13934 C CA . ARG D 1 321 ? 80.646 161.420 12.355 1.00 65.20 319 ARG D CA 1
ATOM 13935 C C . ARG D 1 321 ? 80.415 161.394 13.869 1.00 69.37 319 ARG D C 1
ATOM 13936 O O . ARG D 1 321 ? 79.271 161.346 14.325 1.00 63.56 319 ARG D O 1
ATOM 13944 N N . THR D 1 322 ? 81.501 161.423 14.640 1.00 76.04 320 THR D N 1
ATOM 13945 C CA . THR D 1 322 ? 81.422 161.278 16.095 1.00 73.36 320 THR D CA 1
ATOM 13946 C C . THR D 1 322 ? 81.439 162.613 16.844 1.00 75.81 320 THR D C 1
ATOM 13947 O O . THR D 1 322 ? 81.283 162.645 18.068 1.00 77.13 320 THR D O 1
ATOM 13951 N N . GLY D 1 323 ? 81.618 163.706 16.101 1.00 77.63 321 GLY D N 1
ATOM 13952 C CA . GLY D 1 323 ? 81.550 165.062 16.652 1.00 70.60 321 GLY D CA 1
ATOM 13953 C C . GLY D 1 323 ? 82.677 165.390 17.608 1.00 74.10 321 GLY D C 1
ATOM 13954 O O . GLY D 1 323 ? 82.452 165.981 18.665 1.00 79.57 321 GLY D O 1
ATOM 13955 N N . LYS D 1 324 ? 83.892 164.994 17.235 1.00 76.78 322 LYS D N 1
ATOM 13956 C CA . LYS D 1 324 ? 85.068 165.188 18.077 1.00 78.93 322 LYS D CA 1
ATOM 13957 C C . LYS D 1 324 ? 85.988 166.242 17.470 1.00 79.28 322 LYS D C 1
ATOM 13958 O O . LYS D 1 324 ? 85.793 166.665 16.329 1.00 80.97 322 LYS D O 1
ATOM 13964 N N . ASP D 1 325 ? 86.982 166.671 18.243 1.00 81.81 323 ASP D N 1
ATOM 13965 C CA . ASP D 1 325 ? 87.956 167.657 17.778 1.00 79.94 323 ASP D CA 1
ATOM 13966 C C . ASP D 1 325 ? 88.956 167.027 16.806 1.00 75.98 323 ASP D C 1
ATOM 13967 O O . ASP D 1 325 ? 89.033 165.801 16.688 1.00 67.33 323 ASP D O 1
ATOM 13972 N N . SER D 1 326 ? 89.719 167.872 16.115 1.00 74.57 324 SER D N 1
ATOM 13973 C CA . SER D 1 326 ? 90.658 167.414 15.092 1.00 74.58 324 SER D CA 1
ATOM 13974 C C . SER D 1 326 ? 91.982 166.932 15.686 1.00 80.94 324 SER D C 1
ATOM 13975 O O . SER D 1 326 ? 93.034 167.518 15.434 1.00 83.74 324 SER D O 1
ATOM 13978 N N . THR D 1 327 ? 91.931 165.860 16.472 1.00 82.62 325 THR D N 1
ATOM 13979 C CA . THR D 1 327 ? 93.133 165.337 17.111 1.00 76.66 325 THR D CA 1
ATOM 13980 C C . THR D 1 327 ? 93.926 164.486 16.124 1.00 75.40 325 THR D C 1
ATOM 13981 O O . THR D 1 327 ? 95.025 164.867 15.720 1.00 80.93 325 THR D O 1
ATOM 13985 N N . GLN D 1 328 ? 93.352 163.355 15.721 1.00 66.76 326 GLN D N 1
ATOM 13986 C CA . GLN D 1 328 ? 94.076 162.377 14.913 1.00 67.97 326 GLN D CA 1
ATOM 13987 C C . GLN D 1 328 ? 94.257 162.763 13.441 1.00 60.58 326 GLN D C 1
ATOM 13988 O O . GLN D 1 328 ? 95.160 162.245 12.776 1.00 57.92 326 GLN D O 1
ATOM 13994 N N . SER D 1 329 ? 93.420 163.669 12.935 1.00 57.42 327 SER D N 1
ATOM 13995 C CA . SER D 1 329 ? 93.575 164.148 11.554 1.00 55.69 327 SER D CA 1
ATOM 13996 C C . SER D 1 329 ? 94.696 165.176 11.419 1.00 51.80 327 SER D C 1
ATOM 13997 O O . SER D 1 329 ? 95.348 165.251 10.379 1.00 49.67 327 SER D O 1
ATOM 14000 N N . ASP D 1 330 ? 94.910 165.966 12.470 1.00 55.88 328 ASP D N 1
ATOM 14001 C CA . ASP D 1 330 ? 96.046 166.884 12.524 1.00 55.96 328 ASP D CA 1
ATOM 14002 C C . ASP D 1 330 ? 97.346 166.093 12.625 1.00 55.02 328 ASP D C 1
ATOM 14003 O O . ASP D 1 330 ? 98.343 166.441 11.987 1.00 61.57 328 ASP D O 1
ATOM 14008 N N . ARG D 1 331 ? 97.316 165.021 13.415 1.00 46.21 329 ARG D N 1
ATOM 14009 C CA . ARG D 1 331 ? 98.446 164.110 13.540 1.00 50.09 329 ARG D CA 1
ATOM 14010 C C . ARG D 1 331 ? 98.771 163.493 12.177 1.00 55.20 329 ARG D C 1
ATOM 14011 O O . ARG D 1 331 ? 99.931 163.487 11.760 1.00 49.95 329 ARG D O 1
ATOM 14019 N N . ALA D 1 332 ? 97.738 163.023 11.472 1.00 56.21 330 ALA D N 1
ATOM 14020 C CA . ALA D 1 332 ? 97.898 162.432 10.138 1.00 49.15 330 ALA D CA 1
ATOM 14021 C C . ALA D 1 332 ? 98.319 163.453 9.074 1.00 51.39 330 ALA D C 1
ATOM 14022 O O . ALA D 1 332 ? 98.932 163.089 8.066 1.00 43.34 330 ALA D O 1
ATOM 14024 N N . ALA D 1 333 ? 98.001 164.725 9.312 1.00 51.12 331 ALA D N 1
ATOM 14025 C CA . ALA D 1 333 ? 98.465 165.820 8.455 1.00 55.00 331 ALA D CA 1
ATOM 14026 C C . ALA D 1 333 ? 99.957 166.127 8.637 1.00 58.21 331 ALA D C 1
ATOM 14027 O O . ALA D 1 333 ? 100.602 166.626 7.713 1.00 58.04 331 ALA D O 1
ATOM 14029 N N . VAL D 1 334 ? 100.495 165.837 9.823 1.00 55.40 332 VAL D N 1
ATOM 14030 C CA . VAL D 1 334 ? 101.913 166.073 10.114 1.00 53.63 332 VAL D CA 1
ATOM 14031 C C . VAL D 1 334 ? 102.804 165.073 9.364 1.00 57.19 332 VAL D C 1
ATOM 14032 O O . VAL D 1 334 ? 103.825 165.455 8.787 1.00 53.77 332 VAL D O 1
ATOM 14036 N N . VAL D 1 335 ? 102.397 163.804 9.346 1.00 55.53 333 VAL D N 1
ATOM 14037 C CA . VAL D 1 335 ? 103.143 162.767 8.615 1.00 57.38 333 VAL D CA 1
ATOM 14038 C C . VAL D 1 335 ? 103.067 162.988 7.092 1.00 53.60 333 VAL D C 1
ATOM 14039 O O . VAL D 1 335 ? 103.991 162.627 6.351 1.00 50.35 333 VAL D O 1
ATOM 14043 N N . MET D 1 336 ? 101.985 163.630 6.653 1.00 54.47 334 MET D N 1
ATOM 14044 C CA . MET D 1 336 ? 101.834 164.079 5.270 1.00 57.73 334 MET D CA 1
ATOM 14045 C C . MET D 1 336 ? 102.974 165.033 4.894 1.00 54.77 334 MET D C 1
ATOM 14046 O O . MET D 1 336 ? 103.595 164.879 3.838 1.00 53.52 334 MET D O 1
ATOM 14051 N N . ALA D 1 337 ? 103.256 165.985 5.784 1.00 44.26 335 ALA D N 1
ATOM 14052 C CA . ALA D 1 337 ? 104.361 166.933 5.619 1.00 48.91 335 ALA D CA 1
ATOM 14053 C C . ALA D 1 337 ? 105.744 166.271 5.611 1.00 54.64 335 ALA D C 1
ATOM 14054 O O . ALA D 1 337 ? 106.613 166.665 4.828 1.00 57.68 335 ALA D O 1
ATOM 14056 N N . LYS D 1 338 ? 105.932 165.269 6.475 1.00 53.89 336 LYS D N 1
ATOM 14057 C CA . LYS D 1 338 ? 107.201 164.537 6.593 1.00 55.61 336 LYS D CA 1
ATOM 14058 C C . LYS D 1 338 ? 107.523 163.733 5.336 1.00 61.61 336 LYS D C 1
ATOM 14059 O O . LYS D 1 338 ? 108.692 163.462 5.041 1.00 67.06 336 LYS D O 1
ATOM 14065 N N . ALA D 1 339 ? 106.474 163.336 4.620 1.00 63.59 337 ALA D N 1
ATOM 14066 C CA . ALA D 1 339 ? 106.612 162.645 3.349 1.00 63.55 337 ALA D CA 1
ATOM 14067 C C . ALA D 1 339 ? 106.750 163.639 2.201 1.00 63.17 337 ALA D C 1
ATOM 14068 O O . ALA D 1 339 ? 107.173 163.270 1.107 1.00 63.10 337 ALA D O 1
ATOM 14070 N N . GLY D 1 340 ? 106.398 164.898 2.462 1.00 61.66 338 GLY D N 1
ATOM 14071 C CA . GLY D 1 340 ? 106.451 165.951 1.451 1.00 65.37 338 GLY D CA 1
ATOM 14072 C C . GLY D 1 340 ? 105.348 165.787 0.423 1.00 65.56 338 GLY D C 1
ATOM 14073 O O . GLY D 1 340 ? 105.561 165.989 -0.776 1.00 61.91 338 GLY D O 1
ATOM 14074 N N . ILE D 1 341 ? 104.168 165.400 0.902 1.00 61.52 339 ILE D N 1
ATOM 14075 C CA . ILE D 1 341 ? 103.006 165.181 0.045 1.00 58.05 339 ILE D CA 1
ATOM 14076 C C . ILE D 1 341 ? 101.802 165.993 0.534 1.00 57.17 339 ILE D C 1
ATOM 14077 O O . ILE D 1 341 ? 101.795 166.497 1.662 1.00 53.15 339 ILE D O 1
ATOM 14082 N N . LYS D 1 342 ? 100.793 166.111 -0.327 1.00 63.54 340 LYS D N 1
ATOM 14083 C CA . LYS D 1 342 ? 99.554 166.830 -0.023 1.00 64.87 340 LYS D CA 1
ATOM 14084 C C . LYS D 1 342 ? 98.375 166.001 -0.525 1.00 59.10 340 LYS D C 1
ATOM 14085 O O . LYS D 1 342 ? 98.571 165.060 -1.298 1.00 51.12 340 LYS D O 1
ATOM 14091 N N . ALA D 1 343 ? 97.161 166.358 -0.097 1.00 63.83 341 ALA D N 1
ATOM 14092 C CA . ALA D 1 343 ? 95.926 165.624 -0.442 1.00 61.02 341 ALA D CA 1
ATOM 14093 C C . ALA D 1 343 ? 95.616 165.528 -1.942 1.00 63.43 341 ALA D C 1
ATOM 14094 O O . ALA D 1 343 ? 94.918 164.605 -2.374 1.00 65.30 341 ALA D O 1
ATOM 14096 N N . SER D 1 344 ? 96.148 166.479 -2.713 1.00 65.68 342 SER D N 1
ATOM 14097 C CA . SER D 1 344 ? 96.018 166.527 -4.175 1.00 65.05 342 SER D CA 1
ATOM 14098 C C . SER D 1 344 ? 96.611 165.300 -4.868 1.00 61.89 342 SER D C 1
ATOM 14099 O O . SER D 1 344 ? 96.102 164.855 -5.899 1.00 60.43 342 SER D O 1
ATOM 14102 N N . GLN D 1 345 ? 97.681 164.759 -4.289 1.00 60.22 343 GLN D N 1
ATOM 14103 C CA . GLN D 1 345 ? 98.425 163.647 -4.878 1.00 58.39 343 GLN D CA 1
ATOM 14104 C C . GLN D 1 345 ? 97.666 162.319 -4.884 1.00 54.75 343 GLN D C 1
ATOM 14105 O O . GLN D 1 345 ? 98.065 161.387 -5.584 1.00 50.62 343 GLN D O 1
ATOM 14111 N N . ARG D 1 346 ? 96.585 162.229 -4.106 1.00 50.64 344 ARG D N 1
ATOM 14112 C CA . ARG D 1 346 ? 95.573 161.201 -4.353 1.00 57.88 344 ARG D CA 1
ATOM 14113 C C . ARG D 1 346 ? 94.794 161.674 -5.579 1.00 58.07 344 ARG D C 1
ATOM 14114 O O . ARG D 1 346 ? 93.988 162.605 -5.503 1.00 57.74 344 ARG D O 1
ATOM 14122 N N . VAL D 1 347 ? 95.057 161.014 -6.704 1.00 59.34 345 VAL D N 1
ATOM 14123 C CA . VAL D 1 347 ? 94.709 161.507 -8.041 1.00 56.24 345 VAL D CA 1
ATOM 14124 C C . VAL D 1 347 ? 93.187 161.629 -8.319 1.00 58.85 345 VAL D C 1
ATOM 14125 O O . VAL D 1 347 ? 92.767 162.321 -9.249 1.00 59.17 345 VAL D O 1
ATOM 14129 N N . VAL D 1 348 ? 92.376 160.984 -7.481 1.00 56.49 346 VAL D N 1
ATOM 14130 C CA . VAL D 1 348 ? 90.916 161.040 -7.595 1.00 52.20 346 VAL D CA 1
ATOM 14131 C C . VAL D 1 348 ? 90.261 162.166 -6.779 1.00 59.50 346 VAL D C 1
ATOM 14132 O O . VAL D 1 348 ? 89.034 162.233 -6.695 1.00 61.37 346 VAL D O 1
ATOM 14136 N N . VAL D 1 349 ? 91.066 163.050 -6.189 1.00 60.78 347 VAL D N 1
ATOM 14137 C CA . VAL D 1 349 ? 90.526 164.076 -5.286 1.00 66.45 347 VAL D CA 1
ATOM 14138 C C . VAL D 1 349 ? 90.015 165.334 -6.009 1.00 69.37 347 VAL D C 1
ATOM 14139 O O . VAL D 1 349 ? 88.827 165.660 -5.912 1.00 66.95 347 VAL D O 1
ATOM 14143 N N . GLU D 1 350 ? 90.898 166.030 -6.726 1.00 69.14 348 GLU D N 1
ATOM 14144 C CA . GLU D 1 350 ? 90.502 167.233 -7.469 1.00 67.58 348 GLU D CA 1
ATOM 14145 C C . GLU D 1 350 ? 89.440 167.017 -8.565 1.00 69.06 348 GLU D C 1
ATOM 14146 O O . GLU D 1 350 ? 88.521 167.833 -8.660 1.00 65.11 348 GLU D O 1
ATOM 14152 N N . PRO D 1 351 ? 89.547 165.928 -9.377 1.00 64.53 349 PRO D N 1
ATOM 14153 C CA . PRO D 1 351 ? 88.443 165.587 -10.294 1.00 57.35 349 PRO D CA 1
ATOM 14154 C C . PRO D 1 351 ? 87.051 165.500 -9.650 1.00 56.67 349 PRO D C 1
ATOM 14155 O O . PRO D 1 351 ? 86.070 165.941 -10.258 1.00 57.71 349 PRO D O 1
ATOM 14159 N N . ALA D 1 352 ? 86.975 164.947 -8.439 1.00 53.63 350 ALA D N 1
ATOM 14160 C CA . ALA D 1 352 ? 85.701 164.766 -7.741 1.00 54.37 350 ALA D CA 1
ATOM 14161 C C . ALA D 1 352 ? 85.060 166.075 -7.287 1.00 55.00 350 ALA D C 1
ATOM 14162 O O . ALA D 1 352 ? 83.850 166.241 -7.416 1.00 67.65 350 ALA D O 1
ATOM 14164 N N . ARG D 1 353 ? 85.857 167.006 -6.765 1.00 56.54 351 ARG D N 1
ATOM 14165 C CA . ARG D 1 353 ? 85.301 168.307 -6.373 1.00 61.18 351 ARG D CA 1
ATOM 14166 C C . ARG D 1 353 ? 85.252 169.338 -7.504 1.00 56.22 351 ARG D C 1
ATOM 14167 O O . ARG D 1 353 ? 84.691 170.421 -7.332 1.00 55.86 351 ARG D O 1
ATOM 14175 N N . GLN D 1 354 ? 85.824 168.984 -8.655 1.00 52.77 352 GLN D N 1
ATOM 14176 C CA . GLN D 1 354 ? 85.582 169.711 -9.900 1.00 57.67 352 GLN D CA 1
ATOM 14177 C C . GLN D 1 354 ? 84.149 169.464 -10.355 1.00 58.96 352 GLN D C 1
ATOM 14178 O O . GLN D 1 354 ? 83.490 170.373 -10.865 1.00 58.85 352 GLN D O 1
ATOM 14184 N N . VAL D 1 355 ? 83.684 168.226 -10.168 1.00 56.41 353 VAL D N 1
ATOM 14185 C CA . VAL D 1 355 ? 82.294 167.850 -10.422 1.00 56.41 353 VAL D CA 1
ATOM 14186 C C . VAL D 1 355 ? 81.365 168.651 -9.504 1.00 61.20 353 VAL D C 1
ATOM 14187 O O . VAL D 1 355 ? 80.363 169.198 -9.963 1.00 66.76 353 VAL D O 1
ATOM 14191 N N . GLU D 1 356 ? 81.727 168.754 -8.226 1.00 60.21 354 GLU D N 1
ATOM 14192 C CA . GLU D 1 356 ? 80.939 169.515 -7.253 1.00 67.94 354 GLU D CA 1
ATOM 14193 C C . GLU D 1 356 ? 80.908 171.021 -7.540 1.00 69.85 354 GLU D C 1
ATOM 14194 O O . GLU D 1 356 ? 79.897 171.678 -7.294 1.00 70.44 354 GLU D O 1
ATOM 14200 N N . GLU D 1 357 ? 82.010 171.560 -8.058 1.00 68.74 355 GLU D N 1
ATOM 14201 C CA . GLU D 1 357 ? 82.094 172.992 -8.349 1.00 71.29 355 GLU D CA 1
ATOM 14202 C C . GLU D 1 357 ? 81.288 173.406 -9.580 1.00 68.70 355 GLU D C 1
ATOM 14203 O O . GLU D 1 357 ? 80.762 174.519 -9.629 1.00 69.25 355 GLU D O 1
ATOM 14209 N N . ARG D 1 358 ? 81.181 172.511 -10.560 1.00 61.82 356 ARG D N 1
ATOM 14210 C CA . ARG D 1 358 ? 80.472 172.826 -11.798 1.00 54.34 356 ARG D CA 1
ATOM 14211 C C . ARG D 1 358 ? 78.985 172.438 -11.778 1.00 57.08 356 ARG D C 1
ATOM 14212 O O . ARG D 1 358 ? 78.222 172.855 -12.655 1.00 62.17 356 ARG D O 1
ATOM 14220 N N . THR D 1 359 ? 78.581 171.657 -10.773 1.00 58.77 357 THR D N 1
ATOM 14221 C CA . THR D 1 359 ? 77.189 171.197 -10.647 1.00 57.50 357 THR D CA 1
ATOM 14222 C C . THR D 1 359 ? 76.448 171.721 -9.411 1.00 57.14 357 THR D C 1
ATOM 14223 O O . THR D 1 359 ? 75.217 171.818 -9.426 1.00 59.89 357 THR D O 1
ATOM 14227 N N . SER D 1 360 ? 77.204 172.040 -8.357 1.00 55.20 358 SER D N 1
ATOM 14228 C CA . SER D 1 360 ? 76.676 172.391 -7.019 1.00 55.48 358 SER D CA 1
ATOM 14229 C C . SER D 1 360 ? 75.919 171.246 -6.342 1.00 57.38 358 SER D C 1
ATOM 14230 O O . SER D 1 360 ? 74.983 171.460 -5.566 1.00 59.37 358 SER D O 1
ATOM 14233 N N . LEU D 1 361 ? 76.350 170.026 -6.653 1.00 57.10 359 LEU D N 1
ATOM 14234 C CA . LEU D 1 361 ? 75.810 168.801 -6.075 1.00 60.84 359 LEU D CA 1
ATOM 14235 C C . LEU D 1 361 ? 76.977 167.834 -5.813 1.00 67.10 359 LEU D C 1
ATOM 14236 O O . LEU D 1 361 ? 78.001 167.930 -6.498 1.00 68.71 359 LEU D O 1
ATOM 14241 N N . PRO D 1 362 ? 76.845 166.930 -4.805 1.00 65.40 360 PRO D N 1
ATOM 14242 C CA . PRO D 1 362 ? 77.851 165.907 -4.481 1.00 62.52 360 PRO D CA 1
ATOM 14243 C C . PRO D 1 362 ? 78.534 165.248 -5.684 1.00 64.01 360 PRO D C 1
ATOM 14244 O O . PRO D 1 362 ? 77.866 164.856 -6.641 1.00 70.42 360 PRO D O 1
ATOM 14248 N N . GLY D 1 363 ? 79.862 165.160 -5.625 1.00 64.65 361 GLY D N 1
ATOM 14249 C CA . GLY D 1 363 ? 80.676 164.624 -6.717 1.00 59.93 361 GLY D CA 1
ATOM 14250 C C . GLY D 1 363 ? 81.480 163.405 -6.309 1.00 57.03 361 GLY D C 1
ATOM 14251 O O . GLY D 1 363 ? 81.619 163.115 -5.119 1.00 63.37 361 GLY D O 1
ATOM 14252 N N . CYS D 1 364 ? 82.029 162.707 -7.301 1.00 58.64 362 CYS D N 1
ATOM 14253 C CA . CYS D 1 364 ? 82.614 161.385 -7.094 1.00 58.20 362 CYS D CA 1
ATOM 14254 C C . CYS D 1 364 ? 83.562 160.986 -8.230 1.00 59.86 362 CYS D C 1
ATOM 14255 O O . CYS D 1 364 ? 83.305 161.317 -9.387 1.00 60.27 362 CYS D O 1
ATOM 14258 N N . ALA D 1 365 ? 84.641 160.267 -7.901 1.00 55.04 363 ALA D N 1
ATOM 14259 C CA . ALA D 1 365 ? 85.631 159.824 -8.905 1.00 54.80 363 ALA D CA 1
ATOM 14260 C C . ALA D 1 365 ? 86.370 158.525 -8.550 1.00 52.82 363 ALA D C 1
ATOM 14261 O O . ALA D 1 365 ? 86.738 158.310 -7.397 1.00 49.72 363 ALA D O 1
ATOM 14263 N N . ILE D 1 366 ? 86.597 157.679 -9.556 1.00 52.68 364 ILE D N 1
ATOM 14264 C CA . ILE D 1 366 ? 87.355 156.425 -9.399 1.00 50.96 364 ILE D CA 1
ATOM 14265 C C . ILE D 1 366 ? 88.566 156.370 -10.343 1.00 54.19 364 ILE D C 1
ATOM 14266 O O . ILE D 1 366 ? 88.517 156.901 -11.459 1.00 61.30 364 ILE D O 1
ATOM 14271 N N . GLU D 1 367 ? 89.661 155.762 -9.884 1.00 52.49 365 GLU D N 1
ATOM 14272 C CA . GLU D 1 367 ? 90.766 155.418 -10.779 1.00 58.22 365 GLU D CA 1
ATOM 14273 C C . GLU D 1 367 ? 90.715 153.932 -11.072 1.00 60.30 365 GLU D C 1
ATOM 14274 O O . GLU D 1 367 ? 90.695 153.113 -10.155 1.00 69.98 365 GLU D O 1
ATOM 14280 N N . LEU D 1 368 ? 90.686 153.591 -12.355 1.00 65.55 366 LEU D N 1
ATOM 14281 C CA . LEU D 1 368 ? 90.657 152.199 -12.775 1.00 66.56 366 LEU D CA 1
ATOM 14282 C C . LEU D 1 368 ? 92.041 151.574 -12.715 1.00 63.26 366 LEU D C 1
ATOM 14283 O O . LEU D 1 368 ? 93.049 152.276 -12.580 1.00 63.07 366 LEU D O 1
ATOM 14288 N N . VAL D 1 369 ? 92.074 150.247 -12.819 1.00 63.41 367 VAL D N 1
ATOM 14289 C CA . VAL D 1 369 ? 93.319 149.485 -12.876 1.00 70.47 367 VAL D CA 1
ATOM 14290 C C . VAL D 1 369 ? 94.158 149.889 -14.102 1.00 71.61 367 VAL D C 1
ATOM 14291 O O . VAL D 1 369 ? 95.389 149.909 -14.032 1.00 69.86 367 VAL D O 1
ATOM 14295 N N . ASP D 1 370 ? 93.480 150.263 -15.194 1.00 75.26 368 ASP D N 1
ATOM 14296 C CA . ASP D 1 370 ? 94.135 150.776 -16.407 1.00 74.43 368 ASP D CA 1
ATOM 14297 C C . ASP D 1 370 ? 94.698 152.195 -16.229 1.00 68.49 368 ASP D C 1
ATOM 14298 O O . ASP D 1 370 ? 95.564 152.619 -16.991 1.00 69.30 368 ASP D O 1
ATOM 14303 N N . GLY D 1 371 ? 94.191 152.923 -15.236 1.00 69.06 369 GLY D N 1
ATOM 14304 C CA . GLY D 1 371 ? 94.718 154.244 -14.901 1.00 65.36 369 GLY D CA 1
ATOM 14305 C C . GLY D 1 371 ? 93.793 155.420 -15.154 1.00 62.40 369 GLY D C 1
ATOM 14306 O O . GLY D 1 371 ? 94.075 156.531 -14.707 1.00 62.74 369 GLY D O 1
ATOM 14307 N N . SER D 1 372 ? 92.692 155.184 -15.865 1.00 63.88 370 SER D N 1
ATOM 14308 C CA . SER D 1 372 ? 91.765 156.257 -16.240 1.00 67.48 370 SER D CA 1
ATOM 14309 C C . SER D 1 372 ? 90.941 156.787 -15.067 1.00 66.51 370 SER D C 1
ATOM 14310 O O . SER D 1 372 ? 90.594 156.042 -14.146 1.00 61.66 370 SER D O 1
ATOM 14313 N N . ILE D 1 373 ? 90.644 158.084 -15.113 1.00 63.55 371 ILE D N 1
ATOM 14314 C CA . ILE D 1 373 ? 89.805 158.733 -14.106 1.00 58.88 371 ILE D CA 1
ATOM 14315 C C . ILE D 1 373 ? 88.362 158.835 -14.599 1.00 55.82 371 ILE D C 1
ATOM 14316 O O . ILE D 1 373 ? 88.065 159.547 -15.562 1.00 51.71 371 ILE D O 1
ATOM 14321 N N . ILE D 1 374 ? 87.475 158.109 -13.927 1.00 55.85 372 ILE D N 1
ATOM 14322 C CA . ILE D 1 374 ? 86.064 158.079 -14.278 1.00 48.02 372 ILE D CA 1
ATOM 14323 C C . ILE D 1 374 ? 85.278 158.785 -13.180 1.00 47.78 372 ILE D C 1
ATOM 14324 O O . ILE D 1 374 ? 85.313 158.381 -12.013 1.00 53.33 372 ILE D O 1
ATOM 14329 N N . THR D 1 375 ? 84.590 159.856 -13.562 1.00 43.46 373 THR D N 1
ATOM 14330 C CA . THR D 1 375 ? 83.833 160.664 -12.610 1.00 49.91 373 THR D CA 1
ATOM 14331 C C . THR D 1 375 ? 82.351 160.286 -12.584 1.00 52.35 373 THR D C 1
ATOM 14332 O O . THR D 1 375 ? 81.910 159.412 -13.332 1.00 55.79 373 THR D O 1
ATOM 14336 N N . GLY D 1 376 ? 81.598 160.943 -11.705 1.00 56.52 374 GLY D N 1
ATOM 14337 C CA . GLY D 1 376 ? 80.171 160.693 -11.551 1.00 49.56 374 GLY D CA 1
ATOM 14338 C C . GLY D 1 376 ? 79.484 161.877 -10.904 1.00 52.22 374 GLY D C 1
ATOM 14339 O O . GLY D 1 376 ? 79.933 162.375 -9.871 1.00 50.77 374 GLY D O 1
ATOM 14340 N N . ALA D 1 377 ? 78.395 162.328 -11.519 1.00 52.01 375 ALA D N 1
ATOM 14341 C CA . ALA D 1 377 ? 77.649 163.482 -11.033 1.00 48.15 375 ALA D CA 1
ATOM 14342 C C . ALA D 1 377 ? 76.261 163.075 -10.556 1.00 45.29 375 ALA D C 1
ATOM 14343 O O . ALA D 1 377 ? 75.729 162.050 -10.976 1.00 48.83 375 ALA D O 1
ATOM 14345 N N . THR D 1 378 ? 75.684 163.884 -9.674 1.00 49.01 376 THR D N 1
ATOM 14346 C CA . THR D 1 378 ? 74.338 163.642 -9.164 1.00 47.55 376 THR D CA 1
ATOM 14347 C C . THR D 1 378 ? 73.299 164.080 -10.196 1.00 49.07 376 THR D C 1
ATOM 14348 O O . THR D 1 378 ? 73.200 165.260 -10.525 1.00 56.32 376 THR D O 1
ATOM 14352 N N . SER D 1 379 ? 72.539 163.119 -10.711 1.00 46.16 377 SER D N 1
ATOM 14353 C CA . SER D 1 379 ? 71.453 163.409 -11.644 1.00 41.08 377 SER D CA 1
ATOM 14354 C C . SER D 1 379 ? 70.097 163.257 -10.945 1.00 45.51 377 SER D C 1
ATOM 14355 O O . SER D 1 379 ? 70.044 163.103 -9.723 1.00 47.76 377 SER D O 1
ATOM 14358 N N . ASP D 1 380 ? 69.013 163.317 -11.720 1.00 52.33 378 ASP D N 1
ATOM 14359 C CA . ASP D 1 380 ? 67.650 163.144 -11.200 1.00 56.37 378 ASP D CA 1
ATOM 14360 C C . ASP D 1 380 ? 67.403 161.697 -10.788 1.00 59.32 378 ASP D C 1
ATOM 14361 O O . ASP D 1 380 ? 66.723 161.425 -9.795 1.00 66.65 378 ASP D O 1
ATOM 14366 N N . LEU D 1 381 ? 67.974 160.784 -11.567 1.00 55.24 379 LEU D N 1
ATOM 14367 C CA . LEU D 1 381 ? 67.785 159.353 -11.400 1.00 47.33 379 LEU D CA 1
ATOM 14368 C C . LEU D 1 381 ? 68.786 158.746 -10.414 1.00 51.13 379 LEU D C 1
ATOM 14369 O O . LEU D 1 381 ? 68.429 157.891 -9.598 1.00 49.15 379 LEU D O 1
ATOM 14374 N N . LEU D 1 382 ? 70.032 159.204 -10.489 1.00 45.61 380 LEU D N 1
ATOM 14375 C CA . LEU D 1 382 ? 71.140 158.557 -9.792 1.00 45.20 380 LEU D CA 1
ATOM 14376 C C . LEU D 1 382 ? 71.792 159.409 -8.714 1.00 47.76 380 LEU D C 1
ATOM 14377 O O . LEU D 1 382 ? 71.812 160.638 -8.798 1.00 50.61 380 LEU D O 1
ATOM 14382 N N . GLY D 1 383 ? 72.331 158.731 -7.702 1.00 49.89 381 GLY D N 1
ATOM 14383 C CA . GLY D 1 383 ? 73.309 159.328 -6.797 1.00 42.79 381 GLY D CA 1
ATOM 14384 C C . GLY D 1 383 ? 74.642 159.348 -7.527 1.00 48.12 381 GLY D C 1
ATOM 14385 O O . GLY D 1 383 ? 74.832 158.600 -8.496 1.00 42.10 381 GLY D O 1
ATOM 14386 N N . CYS D 1 384 ? 75.567 160.193 -7.073 1.00 37.56 382 CYS D N 1
ATOM 14387 C CA . CYS D 1 384 ? 76.840 160.371 -7.779 1.00 49.42 382 CYS D CA 1
ATOM 14388 C C . CYS D 1 384 ? 77.769 159.162 -7.712 1.00 44.32 382 CYS D C 1
ATOM 14389 O O . CYS D 1 384 ? 78.571 158.947 -8.617 1.00 48.60 382 CYS D O 1
ATOM 14392 N N . SER D 1 385 ? 77.655 158.377 -6.645 1.00 54.54 383 SER D N 1
ATOM 14393 C CA . SER D 1 385 ? 78.417 157.137 -6.532 1.00 55.36 383 SER D CA 1
ATOM 14394 C C . SER D 1 385 ? 77.851 156.076 -7.474 1.00 46.90 383 SER D C 1
ATOM 14395 O O . SER D 1 385 ? 78.614 155.341 -8.107 1.00 49.94 383 SER D O 1
ATOM 14398 N N . SER D 1 386 ? 76.521 156.028 -7.578 1.00 38.98 384 SER D N 1
ATOM 14399 C CA . SER D 1 386 ? 75.819 155.102 -8.478 1.00 36.72 384 SER D CA 1
ATOM 14400 C C . SER D 1 386 ? 76.119 155.434 -9.933 1.00 43.63 384 SER D C 1
ATOM 14401 O O . SER D 1 386 ? 76.255 154.538 -10.772 1.00 45.61 384 SER D O 1
ATOM 14404 N N . SER D 1 387 ? 76.209 156.732 -10.212 1.00 46.35 385 SER D N 1
ATOM 14405 C CA . SER D 1 387 ? 76.558 157.251 -11.528 1.00 46.27 385 SER D CA 1
ATOM 14406 C C . SER D 1 387 ? 77.988 156.873 -11.907 1.00 46.82 385 SER D C 1
ATOM 14407 O O . SER D 1 387 ? 78.238 156.431 -13.030 1.00 50.07 385 SER D O 1
ATOM 14410 N N . MET D 1 388 ? 78.910 157.031 -10.958 1.00 54.26 386 MET D N 1
ATOM 14411 C CA . MET D 1 388 ? 80.319 156.687 -11.154 1.00 54.94 386 MET D CA 1
ATOM 14412 C C . MET D 1 388 ? 80.485 155.197 -11.453 1.00 57.81 386 MET D C 1
ATOM 14413 O O . MET D 1 388 ? 81.264 154.823 -12.330 1.00 62.37 386 MET D O 1
ATOM 14418 N N . LEU D 1 389 ? 79.730 154.363 -10.739 1.00 51.95 387 LEU D N 1
ATOM 14419 C CA . LEU D 1 389 ? 79.788 152.917 -10.927 1.00 52.55 387 LEU D CA 1
ATOM 14420 C C . LEU D 1 389 ? 79.356 152.461 -12.310 1.00 53.61 387 LEU D C 1
ATOM 14421 O O . LEU D 1 389 ? 80.035 151.641 -12.929 1.00 58.03 387 LEU D O 1
ATOM 14426 N N . LEU D 1 390 ? 78.232 152.996 -12.786 1.00 53.19 388 LEU D N 1
ATOM 14427 C CA . LEU D 1 390 ? 77.728 152.678 -14.120 1.00 51.13 388 LEU D CA 1
ATOM 14428 C C . LEU D 1 390 ? 78.663 153.180 -15.222 1.00 55.25 388 LEU D C 1
ATOM 14429 O O . LEU D 1 390 ? 78.850 152.499 -16.226 1.00 55.47 388 LEU D O 1
ATOM 14434 N N . ASN D 1 391 ? 79.258 154.356 -15.015 1.00 50.94 389 ASN D N 1
ATOM 14435 C CA . ASN D 1 391 ? 80.257 154.904 -15.930 1.00 45.85 389 ASN D CA 1
ATOM 14436 C C . ASN D 1 391 ? 81.541 154.073 -15.991 1.00 54.80 389 ASN D C 1
ATOM 14437 O O . ASN D 1 391 ? 82.096 153.863 -17.074 1.00 57.73 389 ASN D O 1
ATOM 14442 N N . ALA D 1 392 ? 82.002 153.614 -14.826 1.00 52.30 390 ALA D N 1
ATOM 14443 C CA . ALA D 1 392 ? 83.242 152.836 -14.711 1.00 56.25 390 ALA D CA 1
ATOM 14444 C C . ALA D 1 392 ? 83.106 151.439 -15.299 1.00 58.11 390 ALA D C 1
ATOM 14445 O O . ALA D 1 392 ? 84.031 150.930 -15.936 1.00 63.64 390 ALA D O 1
ATOM 14447 N N . LEU D 1 393 ? 81.946 150.831 -15.074 1.00 56.96 391 LEU D N 1
ATOM 14448 C CA . LEU D 1 393 ? 81.641 149.504 -15.590 1.00 63.30 391 LEU D CA 1
ATOM 14449 C C . LEU D 1 393 ? 81.509 149.517 -17.112 1.00 70.76 391 LEU D C 1
ATOM 14450 O O . LEU D 1 393 ? 81.851 148.535 -17.773 1.00 73.40 391 LEU D O 1
ATOM 14455 N N . LYS D 1 394 ? 81.019 150.637 -17.647 1.00 71.24 392 LYS D N 1
ATOM 14456 C CA . LYS D 1 394 ? 80.902 150.860 -19.090 1.00 63.49 392 LYS D CA 1
ATOM 14457 C C . LYS D 1 394 ? 82.262 151.016 -19.773 1.00 64.55 392 LYS D C 1
ATOM 14458 O O . LYS D 1 394 ? 82.481 150.472 -20.860 1.00 69.50 392 LYS D O 1
ATOM 14464 N N . HIS D 1 395 ? 83.165 151.760 -19.133 1.00 62.01 393 HIS D N 1
ATOM 14465 C CA . HIS D 1 395 ? 84.521 151.956 -19.647 1.00 58.42 393 HIS D CA 1
ATOM 14466 C C . HIS D 1 395 ? 85.320 150.655 -19.610 1.00 56.91 393 HIS D C 1
ATOM 14467 O O . HIS D 1 395 ? 86.095 150.379 -20.524 1.00 59.18 393 HIS D O 1
ATOM 14474 N N . LEU D 1 396 ? 85.124 149.868 -18.553 1.00 60.52 394 LEU D N 1
ATOM 14475 C CA . LEU D 1 396 ? 85.810 148.587 -18.391 1.00 61.71 394 LEU D CA 1
ATOM 14476 C C . LEU D 1 396 ? 85.359 147.552 -19.413 1.00 58.30 394 LEU D C 1
ATOM 14477 O O . LEU D 1 396 ? 86.180 146.807 -19.943 1.00 56.47 394 LEU D O 1
ATOM 14482 N N . ALA D 1 397 ? 84.057 147.524 -19.694 1.00 57.02 395 ALA D N 1
ATOM 14483 C CA . ALA D 1 397 ? 83.473 146.521 -20.583 1.00 57.36 395 ALA D CA 1
ATOM 14484 C C . ALA D 1 397 ? 83.550 146.886 -22.069 1.00 58.72 395 ALA D C 1
ATOM 14485 O O . ALA D 1 397 ? 83.216 146.068 -22.932 1.00 50.52 395 ALA D O 1
ATOM 14487 N N . GLY D 1 398 ? 83.986 148.111 -22.355 1.00 60.94 396 GLY D N 1
ATOM 14488 C CA . GLY D 1 398 ? 84.106 148.602 -23.726 1.00 56.29 396 GLY D CA 1
ATOM 14489 C C . GLY D 1 398 ? 82.796 149.119 -24.288 1.00 61.60 396 GLY D C 1
ATOM 14490 O O . GLY D 1 398 ? 82.687 149.382 -25.486 1.00 66.35 396 GLY D O 1
ATOM 14491 N N . ILE D 1 399 ? 81.800 149.263 -23.417 1.00 61.57 397 ILE D N 1
ATOM 14492 C CA . ILE D 1 399 ? 80.482 149.757 -23.801 1.00 60.26 397 ILE D CA 1
ATOM 14493 C C . ILE D 1 399 ? 80.533 151.270 -24.023 1.00 62.64 397 ILE D C 1
ATOM 14494 O O . ILE D 1 399 ? 81.149 152.000 -23.240 1.00 66.02 397 ILE D O 1
ATOM 14499 N N . ASP D 1 400 ? 79.912 151.712 -25.116 1.00 65.09 398 ASP D N 1
ATOM 14500 C CA . ASP D 1 400 ? 79.787 153.126 -25.463 1.00 67.80 398 ASP D CA 1
ATOM 14501 C C . ASP D 1 400 ? 79.092 153.921 -24.354 1.00 66.19 398 ASP D C 1
ATOM 14502 O O . ASP D 1 400 ? 78.171 153.424 -23.700 1.00 63.02 398 ASP D O 1
ATOM 14507 N N . ASP D 1 401 ? 79.550 155.155 -24.158 1.00 68.99 399 ASP D N 1
ATOM 14508 C CA . ASP D 1 401 ? 79.075 156.033 -23.084 1.00 68.57 399 ASP D CA 1
ATOM 14509 C C . ASP D 1 401 ? 77.617 156.475 -23.267 1.00 66.81 399 ASP D C 1
ATOM 14510 O O . ASP D 1 401 ? 76.909 156.719 -22.290 1.00 67.38 399 ASP D O 1
ATOM 14515 N N . ALA D 1 402 ? 77.177 156.559 -24.521 1.00 67.08 400 ALA D N 1
ATOM 14516 C CA . ALA D 1 402 ? 75.814 156.972 -24.859 1.00 63.70 400 ALA D CA 1
ATOM 14517 C C . ALA D 1 402 ? 74.760 155.908 -24.531 1.00 62.10 400 ALA D C 1
ATOM 14518 O O . ALA D 1 402 ? 73.573 156.222 -24.407 1.00 56.13 400 ALA D O 1
ATOM 14520 N N . ILE D 1 403 ? 75.204 154.658 -24.394 1.00 58.90 401 ILE D N 1
ATOM 14521 C CA . ILE D 1 403 ? 74.321 153.525 -24.103 1.00 60.76 401 ILE D CA 1
ATOM 14522 C C . ILE D 1 403 ? 73.781 153.555 -22.663 1.00 60.29 401 ILE D C 1
ATOM 14523 O O . ILE D 1 403 ? 74.546 153.512 -21.695 1.00 69.94 401 ILE D O 1
ATOM 14528 N N . HIS D 1 404 ? 72.460 153.660 -22.538 1.00 57.26 402 HIS D N 1
ATOM 14529 C CA . HIS D 1 404 ? 71.784 153.443 -21.266 1.00 53.03 402 HIS D CA 1
ATOM 14530 C C . HIS D 1 404 ? 71.782 151.938 -21.021 1.00 52.51 402 HIS D C 1
ATOM 14531 O O . HIS D 1 404 ? 71.429 151.163 -21.911 1.00 49.06 402 HIS D O 1
ATOM 14538 N N . LEU D 1 405 ? 72.190 151.526 -19.827 1.00 53.14 403 LEU D N 1
ATOM 14539 C CA . LEU D 1 405 ? 72.208 150.102 -19.478 1.00 53.52 403 LEU D CA 1
ATOM 14540 C C . LEU D 1 405 ? 71.123 149.725 -18.476 1.00 56.45 403 LEU D C 1
ATOM 14541 O O . LEU D 1 405 ? 70.871 148.540 -18.231 1.00 52.10 403 LEU D O 1
ATOM 14546 N N . LEU D 1 406 ? 70.475 150.741 -17.918 1.00 58.91 404 LEU D N 1
ATOM 14547 C CA . LEU D 1 406 ? 69.446 150.540 -16.913 1.00 57.55 404 LEU D CA 1
ATOM 14548 C C . LEU D 1 406 ? 68.058 150.546 -17.555 1.00 57.14 404 LEU D C 1
ATOM 14549 O O . LEU D 1 406 ? 67.574 151.588 -18.007 1.00 62.77 404 LEU D O 1
ATOM 14554 N N . SER D 1 407 ? 67.436 149.370 -17.609 1.00 58.15 405 SER D N 1
ATOM 14555 C CA . SER D 1 407 ? 66.101 149.215 -18.185 1.00 63.38 405 SER D CA 1
ATOM 14556 C C . SER D 1 407 ? 65.032 149.840 -17.285 1.00 70.46 405 SER D C 1
ATOM 14557 O O . SER D 1 407 ? 65.078 149.665 -16.067 1.00 79.72 405 SER D O 1
ATOM 14560 N N . PRO D 1 408 ? 64.066 150.575 -17.882 1.00 71.93 406 PRO D N 1
ATOM 14561 C CA . PRO D 1 408 ? 62.982 151.204 -17.120 1.00 65.43 406 PRO D CA 1
ATOM 14562 C C . PRO D 1 408 ? 62.014 150.196 -16.521 1.00 62.50 406 PRO D C 1
ATOM 14563 O O . PRO D 1 408 ? 61.219 150.554 -15.661 1.00 65.84 406 PRO D O 1
ATOM 14567 N N . GLU D 1 409 ? 62.092 148.946 -16.970 1.00 60.30 407 GLU D N 1
ATOM 14568 C CA . GLU D 1 409 ? 61.357 147.847 -16.354 1.00 59.62 407 GLU D CA 1
ATOM 14569 C C . GLU D 1 409 ? 61.931 147.526 -14.971 1.00 59.77 407 GLU D C 1
ATOM 14570 O O . GLU D 1 409 ? 61.237 146.969 -14.119 1.00 63.83 407 GLU D O 1
ATOM 14576 N N . SER D 1 410 ? 63.199 147.876 -14.762 1.00 53.32 408 SER D N 1
ATOM 14577 C CA . SER D 1 410 ? 63.880 147.625 -13.497 1.00 46.03 408 SER D CA 1
ATOM 14578 C C . SER D 1 410 ? 63.944 148.878 -12.632 1.00 50.39 408 SER D C 1
ATOM 14579 O O . SER D 1 410 ? 63.981 148.787 -11.406 1.00 58.61 408 SER D O 1
ATOM 14582 N N . ILE D 1 411 ? 63.974 150.039 -13.283 1.00 54.28 409 ILE D N 1
ATOM 14583 C CA . ILE D 1 411 ? 64.005 151.338 -12.607 1.00 46.60 409 ILE D CA 1
ATOM 14584 C C . ILE D 1 411 ? 62.653 151.652 -11.963 1.00 46.91 409 ILE D C 1
ATOM 14585 O O . ILE D 1 411 ? 62.597 152.050 -10.794 1.00 42.46 409 ILE D O 1
ATOM 14590 N N . GLU D 1 412 ? 61.578 151.447 -12.728 1.00 37.12 410 GLU D N 1
ATOM 14591 C CA . GLU D 1 412 ? 60.223 151.859 -12.329 1.00 55.79 410 GLU D CA 1
ATOM 14592 C C . GLU D 1 412 ? 59.688 151.298 -11.000 1.00 51.83 410 GLU D C 1
ATOM 14593 O O . GLU D 1 412 ? 59.175 152.081 -10.201 1.00 53.56 410 GLU D O 1
ATOM 14599 N N . PRO D 1 413 ? 59.814 149.968 -10.746 1.00 47.74 411 PRO D N 1
ATOM 14600 C CA . PRO D 1 413 ? 59.231 149.461 -9.500 1.00 47.03 411 PRO D CA 1
ATOM 14601 C C . PRO D 1 413 ? 59.932 149.966 -8.237 1.00 48.69 411 PRO D C 1
ATOM 14602 O O . PRO D 1 413 ? 59.291 150.078 -7.196 1.00 52.19 411 PRO D O 1
ATOM 14606 N N . ILE D 1 414 ? 61.225 150.275 -8.336 1.00 39.94 412 ILE D N 1
ATOM 14607 C CA . ILE D 1 414 ? 61.957 150.888 -7.232 1.00 34.43 412 ILE D CA 1
ATOM 14608 C C . ILE D 1 414 ? 61.480 152.327 -7.006 1.00 46.97 412 ILE D C 1
ATOM 14609 O O . ILE D 1 414 ? 61.150 152.709 -5.878 1.00 54.55 412 ILE D O 1
ATOM 14614 N N . GLN D 1 415 ? 61.423 153.099 -8.092 1.00 52.84 413 GLN D N 1
ATOM 14615 C CA . GLN D 1 415 ? 60.991 154.500 -8.069 1.00 51.80 413 GLN D CA 1
ATOM 14616 C C . GLN D 1 415 ? 59.561 154.666 -7.554 1.00 43.63 413 GLN D C 1
ATOM 14617 O O . GLN D 1 415 ? 59.301 155.527 -6.711 1.00 39.32 413 GLN D O 1
ATOM 14623 N N . THR D 1 416 ? 58.655 153.828 -8.061 1.00 38.64 414 THR D N 1
ATOM 14624 C CA . THR D 1 416 ? 57.245 153.812 -7.655 1.00 44.84 414 THR D CA 1
ATOM 14625 C C . THR D 1 416 ? 57.084 153.453 -6.169 1.00 50.73 414 THR D C 1
ATOM 14626 O O . THR D 1 416 ? 56.216 153.997 -5.482 1.00 47.97 414 THR D O 1
ATOM 14630 N N . LEU D 1 417 ? 57.937 152.552 -5.683 1.00 49.54 415 LEU D N 1
ATOM 14631 C CA . LEU D 1 417 ? 57.932 152.156 -4.278 1.00 48.77 415 LEU D CA 1
ATOM 14632 C C . LEU D 1 417 ? 58.353 153.315 -3.382 1.00 49.34 415 LEU D C 1
ATOM 14633 O O . LEU D 1 417 ? 57.657 153.648 -2.421 1.00 56.40 415 LEU D O 1
ATOM 14638 N N . LYS D 1 418 ? 59.483 153.927 -3.726 1.00 40.85 416 LYS D N 1
ATOM 14639 C CA . LYS D 1 418 ? 60.079 155.013 -2.950 1.00 41.15 416 LYS D CA 1
ATOM 14640 C C . LYS D 1 418 ? 59.181 156.234 -2.778 1.00 45.43 416 LYS D C 1
ATOM 14641 O O . LYS D 1 418 ? 59.229 156.894 -1.740 1.00 47.89 416 LYS D O 1
ATOM 14647 N N . THR D 1 419 ? 58.363 156.523 -3.788 1.00 38.98 417 THR D N 1
ATOM 14648 C CA . THR D 1 419 ? 57.588 157.757 -3.811 1.00 38.55 417 THR D CA 1
ATOM 14649 C C . THR D 1 419 ? 56.160 157.574 -3.318 1.00 36.16 417 THR D C 1
ATOM 14650 O O . THR D 1 419 ? 55.728 158.283 -2.409 1.00 39.75 417 THR D O 1
ATOM 14654 N N . VAL D 1 420 ? 55.439 156.628 -3.916 1.00 40.03 418 VAL D N 1
ATOM 14655 C CA . VAL D 1 420 ? 54.031 156.379 -3.583 1.00 46.50 418 VAL D CA 1
ATOM 14656 C C . VAL D 1 420 ? 53.873 155.719 -2.208 1.00 50.06 418 VAL D C 1
ATOM 14657 O O . VAL D 1 420 ? 53.004 156.109 -1.420 1.00 47.26 418 VAL D O 1
ATOM 14661 N N . HIS D 1 421 ? 54.727 154.738 -1.920 1.00 51.73 419 HIS D N 1
ATOM 14662 C CA . HIS D 1 421 ? 54.573 153.909 -0.724 1.00 48.44 419 HIS D CA 1
ATOM 14663 C C . HIS D 1 421 ? 55.464 154.330 0.446 1.00 46.83 419 HIS D C 1
ATOM 14664 O O . HIS D 1 421 ? 54.986 154.461 1.576 1.00 48.63 419 HIS D O 1
ATOM 14671 N N . LEU D 1 422 ? 56.749 154.546 0.177 1.00 38.93 420 LEU D N 1
ATOM 14672 C CA . LEU D 1 422 ? 57.685 154.957 1.222 1.00 51.23 420 LEU D CA 1
ATOM 14673 C C . LEU D 1 422 ? 57.516 156.428 1.587 1.00 61.40 420 LEU D C 1
ATOM 14674 O O . LEU D 1 422 ? 57.964 156.861 2.650 1.00 74.50 420 LEU D O 1
ATOM 14679 N N . GLY D 1 423 ? 56.872 157.186 0.701 1.00 66.13 421 GLY D N 1
ATOM 14680 C CA . GLY D 1 423 ? 56.589 158.599 0.930 1.00 75.51 421 GLY D CA 1
ATOM 14681 C C . GLY D 1 423 ? 57.826 159.479 0.922 1.00 82.65 421 GLY D C 1
ATOM 14682 O O . GLY D 1 423 ? 57.868 160.504 1.606 1.00 84.05 421 GLY D O 1
ATOM 14683 N N . SER D 1 424 ? 58.836 159.073 0.154 1.00 86.84 422 SER D N 1
ATOM 14684 C CA . SER D 1 424 ? 60.070 159.843 0.025 1.00 89.57 422 SER D CA 1
ATOM 14685 C C . SER D 1 424 ? 60.028 160.747 -1.203 1.00 93.67 422 SER D C 1
ATOM 14686 O O . SER D 1 424 ? 59.753 160.290 -2.318 1.00 94.64 422 SER D O 1
ATOM 14689 N N . SER D 1 425 ? 60.302 162.032 -0.985 1.00 96.82 423 SER D N 1
ATOM 14690 C CA . SER D 1 425 ? 60.452 162.994 -2.076 1.00 95.88 423 SER D CA 1
ATOM 14691 C C . SER D 1 425 ? 61.897 163.004 -2.591 1.00 95.69 423 SER D C 1
ATOM 14692 O O . SER D 1 425 ? 62.311 163.928 -3.294 1.00 94.43 423 SER D O 1
ATOM 14695 N N . ASN D 1 426 ? 62.652 161.969 -2.215 1.00 95.69 424 ASN D N 1
ATOM 14696 C CA . ASN D 1 426 ? 63.974 161.682 -2.761 1.00 93.41 424 ASN D CA 1
ATOM 14697 C C . ASN D 1 426 ? 63.894 160.447 -3.661 1.00 87.08 424 ASN D C 1
ATOM 14698 O O . ASN D 1 426 ? 64.047 159.317 -3.185 1.00 88.31 424 ASN D O 1
ATOM 14703 N N . PRO D 1 427 ? 63.646 160.656 -4.969 1.00 78.01 425 PRO D N 1
ATOM 14704 C CA . PRO D 1 427 ? 63.492 159.548 -5.907 1.00 70.72 425 PRO D CA 1
ATOM 14705 C C . PRO D 1 427 ? 64.832 159.004 -6.424 1.00 63.01 425 PRO D C 1
ATOM 14706 O O . PRO D 1 427 ? 64.841 158.109 -7.270 1.00 63.73 425 PRO D O 1
ATOM 14710 N N . ARG D 1 428 ? 65.935 159.549 -5.909 1.00 58.59 426 ARG D N 1
ATOM 14711 C CA . ARG D 1 428 ? 67.304 159.140 -6.247 1.00 59.22 426 ARG D CA 1
ATOM 14712 C C . ARG D 1 428 ? 67.576 157.683 -5.897 1.00 55.35 426 ARG D C 1
ATOM 14713 O O . ARG D 1 428 ? 67.023 157.157 -4.933 1.00 60.85 426 ARG D O 1
ATOM 14721 N N . LEU D 1 429 ? 68.441 157.040 -6.674 1.00 51.53 427 LEU D N 1
ATOM 14722 C CA . LEU D 1 429 ? 68.804 155.653 -6.415 1.00 48.64 427 LEU D CA 1
ATOM 14723 C C . LEU D 1 429 ? 70.227 155.538 -5.886 1.00 53.05 427 LEU D C 1
ATOM 14724 O O . LEU D 1 429 ? 71.165 156.082 -6.475 1.00 49.96 427 LEU D O 1
ATOM 14729 N N . HIS D 1 430 ? 70.370 154.825 -4.770 1.00 59.07 428 HIS D N 1
ATOM 14730 C CA . HIS D 1 430 ? 71.677 154.525 -4.185 1.00 59.47 428 HIS D CA 1
ATOM 14731 C C . HIS D 1 430 ? 72.322 153.350 -4.921 1.00 54.53 428 HIS D C 1
ATOM 14732 O O . HIS D 1 430 ? 71.698 152.740 -5.800 1.00 44.95 428 HIS D O 1
ATOM 14739 N N . THR D 1 431 ? 73.563 153.035 -4.553 1.00 47.17 429 THR D N 1
ATOM 14740 C CA . THR D 1 431 ? 74.376 152.053 -5.279 1.00 49.80 429 THR D CA 1
ATOM 14741 C C . THR D 1 431 ? 73.810 150.636 -5.256 1.00 46.46 429 THR D C 1
ATOM 14742 O O . THR D 1 431 ? 73.939 149.900 -6.239 1.00 45.42 429 THR D O 1
ATOM 14746 N N . ASP D 1 432 ? 73.183 150.271 -4.137 1.00 46.98 430 ASP D N 1
ATOM 14747 C CA . ASP D 1 432 ? 72.598 148.941 -3.958 1.00 49.26 430 ASP D CA 1
ATOM 14748 C C . ASP D 1 432 ? 71.452 148.675 -4.926 1.00 43.30 430 ASP D C 1
ATOM 14749 O O . ASP D 1 432 ? 71.438 147.643 -5.589 1.00 49.84 430 ASP D O 1
ATOM 14754 N N . GLU D 1 433 ? 70.523 149.625 -5.026 1.00 48.37 431 GLU D N 1
ATOM 14755 C CA . GLU D 1 433 ? 69.327 149.470 -5.855 1.00 44.28 431 GLU D CA 1
ATOM 14756 C C . GLU D 1 433 ? 69.620 149.680 -7.332 1.00 40.72 431 GLU D C 1
ATOM 14757 O O . GLU D 1 433 ? 68.880 149.201 -8.186 1.00 35.93 431 GLU D O 1
ATOM 14763 N N . VAL D 1 434 ? 70.706 150.391 -7.620 1.00 44.66 432 VAL D N 1
ATOM 14764 C CA . VAL D 1 434 ? 71.223 150.500 -8.977 1.00 46.19 432 VAL D CA 1
ATOM 14765 C C . VAL D 1 434 ? 71.794 149.154 -9.409 1.00 48.86 432 VAL D C 1
ATOM 14766 O O . VAL D 1 434 ? 71.491 148.672 -10.502 1.00 48.24 432 VAL D O 1
ATOM 14770 N N . LEU D 1 435 ? 72.579 148.537 -8.526 1.00 50.98 433 LEU D N 1
ATOM 14771 C CA . LEU D 1 435 ? 73.152 147.214 -8.781 1.00 50.89 433 LEU D CA 1
ATOM 14772 C C . LEU D 1 435 ? 72.080 146.130 -8.871 1.00 46.54 433 LEU D C 1
ATOM 14773 O O . LEU D 1 435 ? 72.259 145.130 -9.567 1.00 52.20 433 LEU D O 1
ATOM 14778 N N . ILE D 1 436 ? 70.969 146.345 -8.171 1.00 46.73 434 ILE D N 1
ATOM 14779 C CA . ILE D 1 436 ? 69.784 145.499 -8.291 1.00 50.74 434 ILE D CA 1
ATOM 14780 C C . ILE D 1 436 ? 69.139 145.696 -9.660 1.00 50.11 434 ILE D C 1
ATOM 14781 O O . ILE D 1 436 ? 68.844 144.720 -10.356 1.00 52.47 434 ILE D O 1
ATOM 14786 N N . ALA D 1 437 ? 68.955 146.961 -10.046 1.00 55.56 435 ALA D N 1
ATOM 14787 C CA . ALA D 1 437 ? 68.348 147.323 -11.332 1.00 51.73 435 ALA D CA 1
ATOM 14788 C C . ALA D 1 437 ? 69.199 146.886 -12.519 1.00 48.36 435 ALA D C 1
ATOM 14789 O O . ALA D 1 437 ? 68.665 146.575 -13.578 1.00 55.72 435 ALA D O 1
ATOM 14791 N N . LEU D 1 438 ? 70.516 146.863 -12.330 1.00 44.02 436 LEU D N 1
ATOM 14792 C CA . LEU D 1 438 ? 71.442 146.366 -13.340 1.00 47.42 436 LEU D CA 1
ATOM 14793 C C . LEU D 1 438 ? 71.334 144.846 -13.450 1.00 51.94 436 LEU D C 1
ATOM 14794 O O . LEU D 1 438 ? 71.512 144.283 -14.531 1.00 63.65 436 LEU D O 1
ATOM 14799 N N . SER D 1 439 ? 71.028 144.193 -12.329 1.00 57.83 437 SER D N 1
ATOM 14800 C CA . SER D 1 439 ? 70.928 142.735 -12.273 1.00 60.59 437 SER D CA 1
ATOM 14801 C C . SER D 1 439 ? 69.636 142.227 -12.922 1.00 55.25 437 SER D C 1
ATOM 14802 O O . SER D 1 439 ? 69.640 141.196 -13.593 1.00 60.54 437 SER D O 1
ATOM 14805 N N . VAL D 1 440 ? 68.544 142.963 -12.723 1.00 59.14 438 VAL D N 1
ATOM 14806 C CA . VAL D 1 440 ? 67.255 142.671 -13.367 1.00 60.88 438 VAL D CA 1
ATOM 14807 C C . VAL D 1 440 ? 67.334 142.946 -14.879 1.00 60.03 438 VAL D C 1
ATOM 14808 O O . VAL D 1 440 ? 66.790 142.183 -15.682 1.00 64.76 438 VAL D O 1
ATOM 14812 N N . SER D 1 441 ? 68.045 144.012 -15.255 1.00 58.97 439 SER D N 1
ATOM 14813 C CA . SER D 1 441 ? 68.253 144.378 -16.665 1.00 60.28 439 SER D CA 1
ATOM 14814 C C . SER D 1 441 ? 69.127 143.385 -17.440 1.00 63.82 439 SER D C 1
ATOM 14815 O O . SER D 1 441 ? 69.081 143.350 -18.672 1.00 70.18 439 SER D O 1
ATOM 14818 N N . ALA D 1 442 ? 69.910 142.582 -16.716 1.00 63.19 440 ALA D N 1
ATOM 14819 C CA . ALA D 1 442 ? 70.816 141.593 -17.313 1.00 61.16 440 ALA D CA 1
ATOM 14820 C C . ALA D 1 442 ? 70.102 140.406 -17.971 1.00 62.82 440 ALA D C 1
ATOM 14821 O O . ALA D 1 442 ? 70.716 139.653 -18.731 1.00 67.42 440 ALA D O 1
ATOM 14823 N N . ALA D 1 443 ? 68.815 140.244 -17.673 1.00 65.98 441 ALA D N 1
ATOM 14824 C CA . ALA D 1 443 ? 67.995 139.198 -18.277 1.00 68.86 441 ALA D CA 1
ATOM 14825 C C . ALA D 1 443 ? 67.695 139.497 -19.747 1.00 74.94 441 ALA D C 1
ATOM 14826 O O . ALA D 1 443 ? 68.082 138.729 -20.630 1.00 80.52 441 ALA D O 1
ATOM 14828 N N . THR D 1 444 ? 67.024 140.620 -20.001 1.00 77.76 442 THR D N 1
ATOM 14829 C CA . THR D 1 444 ? 66.615 141.003 -21.358 1.00 75.84 442 THR D CA 1
ATOM 14830 C C . THR D 1 444 ? 67.748 141.629 -22.178 1.00 76.42 442 THR D C 1
ATOM 14831 O O . THR D 1 444 ? 67.783 141.488 -23.403 1.00 77.86 442 THR D O 1
ATOM 14835 N N . ASP D 1 445 ? 68.665 142.317 -21.500 1.00 72.79 443 ASP D N 1
ATOM 14836 C CA . ASP D 1 445 ? 69.772 143.003 -22.167 1.00 75.78 443 ASP D CA 1
ATOM 14837 C C . ASP D 1 445 ? 71.118 142.390 -21.796 1.00 76.39 443 ASP D C 1
ATOM 14838 O O . ASP D 1 445 ? 71.399 142.144 -20.622 1.00 82.88 443 ASP D O 1
ATOM 14843 N N . SER D 1 446 ? 71.951 142.165 -22.809 1.00 72.15 444 SER D N 1
ATOM 14844 C CA . SER D 1 446 ? 73.261 141.551 -22.619 1.00 70.58 444 SER D CA 1
ATOM 14845 C C . SER D 1 446 ? 74.339 142.579 -22.265 1.00 70.28 444 SER D C 1
ATOM 14846 O O . SER D 1 446 ? 75.441 142.212 -21.851 1.00 70.73 444 SER D O 1
ATOM 14849 N N . ASN D 1 447 ? 74.011 143.860 -22.432 1.00 67.05 445 ASN D N 1
ATOM 14850 C CA . ASN D 1 447 ? 74.909 144.961 -22.074 1.00 60.83 445 ASN D CA 1
ATOM 14851 C C . ASN D 1 447 ? 75.063 145.129 -20.565 1.00 67.02 445 ASN D C 1
ATOM 14852 O O . ASN D 1 447 ? 76.145 145.465 -20.075 1.00 62.16 445 ASN D O 1
ATOM 14857 N N . ALA D 1 448 ? 73.970 144.898 -19.840 1.00 65.66 446 ALA D N 1
ATOM 14858 C CA . ALA D 1 448 ? 73.960 144.979 -18.385 1.00 62.44 446 ALA D CA 1
ATOM 14859 C C . ALA D 1 448 ? 74.735 143.819 -17.766 1.00 63.25 446 ALA D C 1
ATOM 14860 O O . ALA D 1 448 ? 75.355 143.977 -16.712 1.00 71.12 446 ALA D O 1
ATOM 14862 N N . GLN D 1 449 ? 74.698 142.666 -18.433 1.00 61.89 447 GLN D N 1
ATOM 14863 C CA . GLN D 1 449 ? 75.439 141.481 -18.001 1.00 62.19 447 GLN D CA 1
ATOM 14864 C C . GLN D 1 449 ? 76.944 141.696 -18.132 1.00 57.80 447 GLN D C 1
ATOM 14865 O O . GLN D 1 449 ? 77.700 141.346 -17.226 1.00 62.12 447 GLN D O 1
ATOM 14871 N N . LYS D 1 450 ? 77.361 142.298 -19.248 1.00 57.88 448 LYS D N 1
ATOM 14872 C CA . LYS D 1 450 ? 78.773 142.609 -19.512 1.00 60.24 448 LYS D CA 1
ATOM 14873 C C . LYS D 1 450 ? 79.350 143.625 -18.522 1.00 57.58 448 LYS D C 1
ATOM 14874 O O . LYS D 1 450 ? 80.549 143.612 -18.241 1.00 52.08 448 LYS D O 1
ATOM 14880 N N . ALA D 1 451 ? 78.483 144.495 -18.008 1.00 61.16 449 ALA D N 1
ATOM 14881 C CA . ALA D 1 451 ? 78.842 145.470 -16.985 1.00 62.80 449 ALA D CA 1
ATOM 14882 C C . ALA D 1 451 ? 79.004 144.804 -15.619 1.00 63.17 449 ALA D C 1
ATOM 14883 O O . ALA D 1 451 ? 79.954 145.097 -14.892 1.00 57.66 449 ALA D O 1
ATOM 14885 N N . LEU D 1 452 ? 78.081 143.898 -15.289 1.00 60.60 450 LEU D N 1
ATOM 14886 C CA . LEU D 1 452 ? 78.118 143.139 -14.034 1.00 64.60 450 LEU D CA 1
ATOM 14887 C C . LEU D 1 452 ? 79.340 142.235 -13.905 1.00 66.73 450 LEU D C 1
ATOM 14888 O O . LEU D 1 452 ? 79.750 141.895 -12.793 1.00 66.63 450 LEU D O 1
ATOM 14893 N N . ASP D 1 453 ? 79.906 141.846 -15.046 1.00 69.08 451 ASP D N 1
ATOM 14894 C CA . ASP D 1 453 ? 81.096 141.000 -15.089 1.00 73.66 451 ASP D CA 1
ATOM 14895 C C . ASP D 1 453 ? 82.374 141.742 -14.697 1.00 70.21 451 ASP D C 1
ATOM 14896 O O . ASP D 1 453 ? 83.354 141.119 -14.285 1.00 74.26 451 ASP D O 1
ATOM 14901 N N . GLN D 1 454 ? 82.359 143.067 -14.812 1.00 62.36 452 GLN D N 1
ATOM 14902 C CA . GLN D 1 454 ? 83.524 143.865 -14.446 1.00 64.98 452 GLN D CA 1
ATOM 14903 C C . GLN D 1 454 ? 83.447 144.621 -13.114 1.00 65.72 452 GLN D C 1
ATOM 14904 O O . GLN D 1 454 ? 84.219 145.556 -12.889 1.00 78.07 452 GLN D O 1
ATOM 14910 N N . LEU D 1 455 ? 82.535 144.201 -12.233 1.00 64.73 453 LEU D N 1
ATOM 14911 C CA . LEU D 1 455 ? 82.537 144.635 -10.828 1.00 58.27 453 LEU D CA 1
ATOM 14912 C C . LEU D 1 455 ? 83.722 144.004 -10.102 1.00 57.75 453 LEU D C 1
ATOM 14913 O O . LEU D 1 455 ? 84.276 144.586 -9.170 1.00 59.25 453 LEU D O 1
ATOM 14918 N N . LYS D 1 456 ? 84.077 142.799 -10.547 1.00 58.90 454 LYS D N 1
ATOM 14919 C CA . LYS D 1 456 ? 85.259 142.050 -10.126 1.00 67.25 454 LYS D CA 1
ATOM 14920 C C . LYS D 1 456 ? 86.545 142.887 -10.164 1.00 66.59 454 LYS D C 1
ATOM 14921 O O . LYS D 1 456 ? 87.334 142.865 -9.215 1.00 70.17 454 LYS D O 1
ATOM 14927 N N . ASN D 1 457 ? 86.731 143.645 -11.246 1.00 61.94 455 ASN D N 1
ATOM 14928 C CA . ASN D 1 457 ? 87.952 144.425 -11.467 1.00 59.58 455 ASN D CA 1
ATOM 14929 C C . ASN D 1 457 ? 87.985 145.777 -10.755 1.00 55.79 455 ASN D C 1
ATOM 14930 O O . ASN D 1 457 ? 88.700 146.691 -11.169 1.00 53.64 455 ASN D O 1
ATOM 14935 N N . LEU D 1 458 ? 87.220 145.895 -9.677 1.00 60.35 456 LEU D N 1
ATOM 14936 C CA . LEU D 1 458 ? 87.179 147.126 -8.902 1.00 66.01 456 LEU D CA 1
ATOM 14937 C C . LEU D 1 458 ? 87.905 147.011 -7.562 1.00 69.41 456 LEU D C 1
ATOM 14938 O O . LEU D 1 458 ? 88.052 148.013 -6.854 1.00 78.90 456 LEU D O 1
ATOM 14943 N N . ARG D 1 459 ? 88.345 145.800 -7.213 1.00 59.36 457 ARG D N 1
ATOM 14944 C CA . ARG D 1 459 ? 89.114 145.582 -5.986 1.00 58.79 457 ARG D CA 1
ATOM 14945 C C . ARG D 1 459 ? 90.464 146.277 -6.126 1.00 52.07 457 ARG D C 1
ATOM 14946 O O . ARG D 1 459 ? 91.164 146.072 -7.111 1.00 53.52 457 ARG D O 1
ATOM 14954 N N . GLY D 1 460 ? 90.805 147.121 -5.158 1.00 50.94 458 GLY D N 1
ATOM 14955 C CA . GLY D 1 460 ? 92.060 147.873 -5.198 1.00 56.96 458 GLY D CA 1
ATOM 14956 C C . GLY D 1 460 ? 91.949 149.303 -5.706 1.00 53.24 458 GLY D C 1
ATOM 14957 O O . GLY D 1 460 ? 92.892 150.085 -5.577 1.00 66.62 458 GLY D O 1
ATOM 14958 N N . CYS D 1 461 ? 90.797 149.652 -6.269 1.00 50.10 459 CYS D N 1
ATOM 14959 C CA . CYS D 1 461 ? 90.592 150.973 -6.863 1.00 53.85 459 CYS D CA 1
ATOM 14960 C C . CYS D 1 461 ? 90.266 152.053 -5.842 1.00 50.80 459 CYS D C 1
ATOM 14961 O O . CYS D 1 461 ? 89.581 151.800 -4.848 1.00 54.71 459 CYS D O 1
ATOM 14964 N N . ASP D 1 462 ? 90.757 153.261 -6.105 1.00 46.18 460 ASP D N 1
ATOM 14965 C CA . ASP D 1 462 ? 90.575 154.376 -5.186 1.00 55.25 460 ASP D CA 1
ATOM 14966 C C . ASP D 1 462 ? 89.422 155.281 -5.603 1.00 59.41 460 ASP D C 1
ATOM 14967 O O . ASP D 1 462 ? 89.310 155.675 -6.763 1.00 72.28 460 ASP D O 1
ATOM 14972 N N . VAL D 1 463 ? 88.570 155.601 -4.636 1.00 57.06 461 VAL D N 1
ATOM 14973 C CA . VAL D 1 463 ? 87.432 156.483 -4.846 1.00 46.72 461 VAL D CA 1
ATOM 14974 C C . VAL D 1 463 ? 87.526 157.667 -3.889 1.00 51.42 461 VAL D C 1
ATOM 14975 O O . VAL D 1 463 ? 87.897 157.502 -2.724 1.00 53.60 461 VAL D O 1
ATOM 14979 N N . HIS D 1 464 ? 87.222 158.860 -4.386 1.00 44.49 462 HIS D N 1
ATOM 14980 C CA . HIS D 1 464 ? 86.939 159.976 -3.502 1.00 43.04 462 HIS D CA 1
ATOM 14981 C C . HIS D 1 464 ? 85.525 160.510 -3.731 1.00 46.50 462 HIS D C 1
ATOM 14982 O O . HIS D 1 464 ? 85.060 160.577 -4.867 1.00 55.10 462 HIS D O 1
ATOM 14989 N N . THR D 1 465 ? 84.842 160.862 -2.644 1.00 41.43 463 THR D N 1
ATOM 14990 C CA . THR D 1 465 ? 83.548 161.544 -2.717 1.00 45.38 463 THR D CA 1
ATOM 14991 C C . THR D 1 465 ? 83.623 162.891 -1.996 1.00 52.80 463 THR D C 1
ATOM 14992 O O . THR D 1 465 ? 84.393 163.048 -1.048 1.00 66.13 463 THR D O 1
ATOM 14996 N N . THR D 1 466 ? 82.828 163.860 -2.448 1.00 58.73 464 THR D N 1
ATOM 14997 C CA . THR D 1 466 ? 82.800 165.197 -1.836 1.00 51.21 464 THR D CA 1
ATOM 14998 C C . THR D 1 466 ? 81.848 165.243 -0.645 1.00 52.47 464 THR D C 1
ATOM 14999 O O . THR D 1 466 ? 81.818 166.221 0.106 1.00 56.23 464 THR D O 1
ATOM 15003 N N . THR D 1 467 ? 81.057 164.187 -0.497 1.00 50.99 465 THR D N 1
ATOM 15004 C CA . THR D 1 467 ? 80.138 164.052 0.619 1.00 52.88 465 THR D CA 1
ATOM 15005 C C . THR D 1 467 ? 80.438 162.778 1.406 1.00 56.46 465 THR D C 1
ATOM 15006 O O . THR D 1 467 ? 80.968 161.800 0.859 1.00 48.91 465 THR D O 1
ATOM 15010 N N . ILE D 1 468 ? 80.116 162.807 2.696 1.00 55.94 466 ILE D N 1
ATOM 15011 C CA . ILE D 1 468 ? 80.227 161.626 3.542 1.00 55.26 466 ILE D CA 1
ATOM 15012 C C . ILE D 1 468 ? 79.137 160.649 3.113 1.00 56.92 466 ILE D C 1
ATOM 15013 O O . ILE D 1 468 ? 77.952 160.990 3.111 1.00 62.51 466 ILE D O 1
ATOM 15018 N N . LEU D 1 469 ? 79.555 159.450 2.717 1.00 52.02 467 LEU D N 1
ATOM 15019 C CA . LEU D 1 469 ? 78.631 158.425 2.247 1.00 48.76 467 LEU D CA 1
ATOM 15020 C C . LEU D 1 469 ? 77.793 157.859 3.381 1.00 47.56 467 LEU D C 1
ATOM 15021 O O . LEU D 1 469 ? 78.171 157.943 4.549 1.00 62.61 467 LEU D O 1
ATOM 15026 N N . GLY D 1 470 ? 76.647 157.290 3.027 1.00 53.65 468 GLY D N 1
ATOM 15027 C CA . GLY D 1 470 ? 75.790 156.620 3.993 1.00 50.28 468 GLY D CA 1
ATOM 15028 C C . GLY D 1 470 ? 76.288 155.216 4.259 1.00 55.24 468 GLY D C 1
ATOM 15029 O O . GLY D 1 470 ? 77.281 154.777 3.676 1.00 59.31 468 GLY D O 1
ATOM 15030 N N . SER D 1 471 ? 75.587 154.511 5.140 1.00 54.10 469 SER D N 1
ATOM 15031 C CA . SER D 1 471 ? 75.947 153.151 5.517 1.00 54.91 469 SER D CA 1
ATOM 15032 C C . SER D 1 471 ? 75.822 152.171 4.350 1.00 54.04 469 SER D C 1
ATOM 15033 O O . SER D 1 471 ? 76.672 151.290 4.181 1.00 50.31 469 SER D O 1
ATOM 15036 N N . VAL D 1 472 ? 74.767 152.343 3.554 1.00 51.34 470 VAL D N 1
ATOM 15037 C CA . VAL D 1 472 ? 74.443 151.424 2.462 1.00 51.06 470 VAL D CA 1
ATOM 15038 C C . VAL D 1 472 ? 75.496 151.470 1.353 1.00 52.61 470 VAL D C 1
ATOM 15039 O O . VAL D 1 472 ? 75.989 150.427 0.921 1.00 52.91 470 VAL D O 1
ATOM 15043 N N . ASP D 1 473 ? 75.849 152.681 0.924 1.00 43.59 471 ASP D N 1
ATOM 15044 C CA . ASP D 1 473 ? 76.838 152.882 -0.135 1.00 46.83 471 ASP D CA 1
ATOM 15045 C C . ASP D 1 473 ? 78.237 152.478 0.291 1.00 46.37 471 ASP D C 1
ATOM 15046 O O . ASP D 1 473 ? 79.006 151.964 -0.519 1.00 52.80 471 ASP D O 1
ATOM 15051 N N . GLU D 1 474 ? 78.563 152.715 1.560 1.00 50.07 472 GLU D N 1
ATOM 15052 C CA . GLU D 1 474 ? 79.871 152.351 2.091 1.00 50.83 472 GLU D CA 1
ATOM 15053 C C . GLU D 1 474 ? 79.984 150.840 2.260 1.00 54.44 472 GLU D C 1
ATOM 15054 O O . GLU D 1 474 ? 81.059 150.267 2.059 1.00 60.20 472 GLU D O 1
ATOM 15060 N N . GLY D 1 475 ? 78.866 150.205 2.612 1.00 53.36 473 GLY D N 1
ATOM 15061 C CA . GLY D 1 475 ? 78.777 148.748 2.672 1.00 56.67 473 GLY D CA 1
ATOM 15062 C C . GLY D 1 475 ? 79.016 148.112 1.313 1.00 59.29 473 GLY D C 1
ATOM 15063 O O . GLY D 1 475 ? 79.693 147.087 1.208 1.00 60.10 473 GLY D O 1
ATOM 15064 N N . ILE D 1 476 ? 78.473 148.742 0.274 1.00 56.46 474 ILE D N 1
ATOM 15065 C CA . ILE D 1 476 ? 78.602 148.258 -1.096 1.00 46.84 474 ILE D CA 1
ATOM 15066 C C . ILE D 1 476 ? 80.032 148.432 -1.628 1.00 45.48 474 ILE D C 1
ATOM 15067 O O . ILE D 1 476 ? 80.545 147.562 -2.331 1.00 41.86 474 ILE D O 1
ATOM 15072 N N . PHE D 1 477 ? 80.682 149.532 -1.255 1.00 45.99 475 PHE D N 1
ATOM 15073 C CA . PHE D 1 477 ? 82.067 149.776 -1.669 1.00 49.79 475 PHE D CA 1
ATOM 15074 C C . PHE D 1 477 ? 83.067 148.904 -0.919 1.00 43.98 475 PHE D C 1
ATOM 15075 O O . PHE D 1 477 ? 84.128 148.589 -1.446 1.00 46.23 475 PHE D O 1
ATOM 15083 N N . ARG D 1 478 ? 82.734 148.530 0.313 1.00 49.07 476 ARG D N 1
ATOM 15084 C CA . ARG D 1 478 ? 83.583 147.628 1.087 1.00 61.14 476 ARG D CA 1
ATOM 15085 C C . ARG D 1 478 ? 83.538 146.231 0.471 1.00 59.48 476 ARG D C 1
ATOM 15086 O O . ARG D 1 478 ? 84.575 145.589 0.288 1.00 65.03 476 ARG D O 1
ATOM 15094 N N . ASN D 1 479 ? 82.328 145.791 0.127 1.00 55.37 477 ASN D N 1
ATOM 15095 C CA . ASN D 1 479 ? 82.089 144.472 -0.450 1.00 53.52 477 ASN D CA 1
ATOM 15096 C C . ASN D 1 479 ? 82.734 144.297 -1.820 1.00 56.63 477 ASN D C 1
ATOM 15097 O O . ASN D 1 479 ? 83.069 143.181 -2.216 1.00 62.27 477 ASN D O 1
ATOM 15102 N N . LEU D 1 480 ? 82.917 145.408 -2.527 1.00 49.34 478 LEU D N 1
ATOM 15103 C CA . LEU D 1 480 ? 83.548 145.396 -3.837 1.00 49.69 478 LEU D CA 1
ATOM 15104 C C . LEU D 1 480 ? 85.063 145.555 -3.740 1.00 56.67 478 LEU D C 1
ATOM 15105 O O . LEU D 1 480 ? 85.764 145.462 -4.753 1.00 57.85 478 LEU D O 1
ATOM 15110 N N . GLY D 1 481 ? 85.557 145.793 -2.524 1.00 47.12 479 GLY D N 1
ATOM 15111 C CA . GLY D 1 481 ? 86.992 145.946 -2.273 1.00 53.12 479 GLY D CA 1
ATOM 15112 C C . GLY D 1 481 ? 87.548 147.287 -2.716 1.00 50.53 479 GLY D C 1
ATOM 15113 O O . GLY D 1 481 ? 88.718 147.395 -3.088 1.00 58.79 479 GLY D O 1
ATOM 15114 N N . VAL D 1 482 ? 86.699 148.308 -2.657 1.00 49.16 480 VAL D N 1
ATOM 15115 C CA . VAL D 1 482 ? 87.025 149.658 -3.111 1.00 45.00 480 VAL D CA 1
ATOM 15116 C C . VAL D 1 482 ? 87.470 150.532 -1.933 1.00 53.65 480 VAL D C 1
ATOM 15117 O O . VAL D 1 482 ? 86.802 150.585 -0.893 1.00 58.81 480 VAL D O 1
ATOM 15121 N N . LEU D 1 483 ? 88.605 151.207 -2.106 1.00 54.40 481 LEU D N 1
ATOM 15122 C CA . LEU D 1 483 ? 89.182 152.061 -1.071 1.00 49.74 481 LEU D CA 1
ATOM 15123 C C . LEU D 1 483 ? 88.680 153.499 -1.201 1.00 51.47 481 LEU D C 1
ATOM 15124 O O . LEU D 1 483 ? 89.124 154.249 -2.075 1.00 53.74 481 LEU D O 1
ATOM 15129 N N . VAL D 1 484 ? 87.762 153.872 -0.310 1.00 49.12 482 VAL D N 1
ATOM 15130 C CA . VAL D 1 484 ? 87.066 155.156 -0.375 1.00 41.66 482 VAL D CA 1
ATOM 15131 C C . VAL D 1 484 ? 87.618 156.183 0.610 1.00 47.38 482 VAL D C 1
ATOM 15132 O O . VAL D 1 484 ? 87.869 155.871 1.773 1.00 55.93 482 VAL D O 1
ATOM 15136 N N . THR D 1 485 ? 87.811 157.406 0.122 1.00 49.25 483 THR D N 1
ATOM 15137 C CA . THR D 1 485 ? 88.041 158.569 0.971 1.00 48.05 483 THR D CA 1
ATOM 15138 C C . THR D 1 485 ? 86.914 159.572 0.752 1.00 50.82 483 THR D C 1
ATOM 15139 O O . THR D 1 485 ? 86.272 159.565 -0.294 1.00 58.89 483 THR D O 1
ATOM 15143 N N . SER D 1 486 ? 86.663 160.423 1.743 1.00 57.14 484 SER D N 1
ATOM 15144 C CA . SER D 1 486 ? 85.614 161.436 1.635 1.00 51.31 484 SER D CA 1
ATOM 15145 C C . SER D 1 486 ? 86.010 162.753 2.296 1.00 57.35 484 SER D C 1
ATOM 15146 O O . SER D 1 486 ? 86.748 162.770 3.288 1.00 45.30 484 SER D O 1
ATOM 15149 N N . ASP D 1 487 ? 85.519 163.854 1.735 1.00 54.45 485 ASP D N 1
ATOM 15150 C CA . ASP D 1 487 ? 85.633 165.154 2.382 1.00 56.10 485 ASP D CA 1
ATOM 15151 C C . ASP D 1 487 ? 84.670 165.177 3.565 1.00 58.22 485 ASP D C 1
ATOM 15152 O O . ASP D 1 487 ? 83.558 164.653 3.459 1.00 54.77 485 ASP D O 1
ATOM 15157 N N . PRO D 1 488 ? 85.099 165.753 4.707 1.00 65.36 486 PRO D N 1
ATOM 15158 C CA . PRO D 1 488 ? 84.230 165.831 5.891 1.00 66.70 486 PRO D CA 1
ATOM 15159 C C . PRO D 1 488 ? 83.096 166.863 5.762 1.00 70.76 486 PRO D C 1
ATOM 15160 O O . PRO D 1 488 ? 83.118 167.904 6.420 1.00 71.15 486 PRO D O 1
ATOM 15164 N N . LYS D 1 489 ? 82.114 166.554 4.916 1.00 77.61 487 LYS D N 1
ATOM 15165 C CA . LYS D 1 489 ? 80.962 167.421 4.657 1.00 74.34 487 LYS D CA 1
ATOM 15166 C C . LYS D 1 489 ? 79.722 166.571 4.420 1.00 71.94 487 LYS D C 1
ATOM 15167 O O . LYS D 1 489 ? 79.808 165.485 3.842 1.00 71.50 487 LYS D O 1
ATOM 15173 N N . PHE D 1 490 ? 78.570 167.071 4.858 1.00 76.59 488 PHE D N 1
ATOM 15174 C CA . PHE D 1 490 ? 77.286 166.429 4.562 1.00 77.58 488 PHE D CA 1
ATOM 15175 C C . PHE D 1 490 ? 76.557 167.157 3.419 1.00 75.71 488 PHE D C 1
ATOM 15176 O O . PHE D 1 490 ? 76.938 168.271 3.043 1.00 78.78 488 PHE D O 1
ATOM 15184 N N . GLN D 1 491 ? 75.516 166.523 2.878 1.00 74.16 489 GLN D N 1
ATOM 15185 C CA . GLN D 1 491 ? 74.786 167.034 1.707 1.00 70.84 489 GLN D CA 1
ATOM 15186 C C . GLN D 1 491 ? 74.013 168.323 1.991 1.00 70.67 489 GLN D C 1
ATOM 15187 O O . GLN D 1 491 ? 72.940 168.302 2.600 1.00 71.87 489 GLN D O 1
#

CATH classification: 3.10.630.10 (+2 more: 1.20.1570.10, 3.40.140.40)

Nearest PDB structures (foldseek):
  3bh1-assembly1_B  TM=9.929E-01  e=1.698E-87  Corynebacterium diphtheriae NCTC 13129
  3bh1-assembly1_C  TM=9.950E-01  e=3.403E-85  Corynebacterium diphtheriae NCTC 13129
  7f00-assembly1_A-2  TM=9.285E-01  e=1.214E-57  Streptococcus pneumoniae
  7f00-assembly1_B-2  TM=9.283E-01  e=2.265E-56  Streptococcus pneumoniae
  9ezy-assembly1_A  TM=1.659E-01  e=3.457E+00  Vibrio cholerae

Radius of gyration: 39.69 Å; Cα contacts (8 Å, |Δi|>4): 3768; chains: 4; bounding box: 95×87×111 Å

Secondary structure (DSSP, 8-state):
---B-HHHHHHHHHHHHHHHHHHTTSEEEEEE-S-SS--HHHHHHSBTB-TTHHHHHHHTTGGGEEEEEEEEHHHHTTT-EETTTTEEHHHHHHHHHHHHHHTT-EEEEEEEES--TT-HHHHHHHHHHHTTT-EEEE----TTTTT-HHHHSSTTTGGGS------SSEEEEE-SSTTS-HHHHHHHHHHHHHHTT--EEEEEE--SS-TTS-TTSHHHHHHHHT--SGGGSEEE-HHHHHHHS---EEEHHHHHHHHHHHHHHHHHHSS-S-SSHHHHB---GGG-BS-HHHHHHHHHHHHHHHHHHHHHHHHHH---SHHHHHHHHHHHHHT--GGGSTTHHHHHHHHHHHSS-EEEEE-TTS-EEEEE--SSB-HHHHHHHHHHHHHHT--TT---S-HHHHHHHHHIIIIIS--S---B-HHHHHHHHHHHTTT-HHHHHHHTTGGGGTT-EEEESSPPPHHHHHHHHHTT-EEEE-S---/---B-HHHHHHHHHHHHHHHHHHTTSEEEEEE-S-SS--HHHHHHSTT--TTHHHHHHHHTGGGEEEEEEEEHHHHHTTPEETTTTEEHHHHHHHHHHHHHHTT-EEEEEEEEEE-S--SHHHHHHHHHHTTT-EEEEEE--TTTTT-HHHHSSTTTGGGSPPP---SSEEEEE-SSTTS-HHHHHHHHHHHHHHTT--EEEEEE--SS-TTS-TTSHHHHHHHHT--SGGG-EEE-HHHHHHHS---EEEHHHHHHHHHHHHHHHHHHSS-S-SSHHHHB---GGGGBS-HHHHHHHHHHHHHHHHHHHHHHHHHHT--SHHHHHHHHHHHHHT--GGGSTTHHHHHHHHHHHSS-EEEEE-TT--EEEEE--SSB-HHHHHHHHHHHHTTT--TT-----HHHHHHHHHIIIIIS--S--PBPHHHHHHHHHHHTTT-HHHHHHHTTGGGGTT-EEEESS---HHHHHHHHHTT-EEEE-S---/---B-HHHHHHHHHHHHHHHHHHTTSEEEEEE-S--S--HHHHHHSBTB-TTHHHHHHHTTGGGEEEEEEEETHHHHTT-B---BHHHHHHHHHHHHHHHT--EEEEEEE----TTTHHHHHHHHTTT-EEEE----SSSSS-HHHHSSTTTTTSSPP----SSEEEEE-SSTTS-HHHHHHHHHHHHHTTT--EEEEEE--SS-TTS-TT-HHHHHHHHT---TT--EEE-HHHHHHHS---EEEHHHHHHHHHHHHHHHHSSSS---SSHHHHB---GGGGBS-HHHHHHHHHHHHHHHHHHHHHHHHHH---SHHHHHHHHHHHHHT--GGGSTTHHHHHHHHHHHSS-EEEEE-TTS-EEEEE--SSB-HHHHHHHHHHHHHHT--TT---S-HHHHHHHHHIIIIIT--S--PBPHHHHHHHHHHHHTT-HHHHHHHHGGGGGTT-EEEESS---HHHHHHHHHTT-EEEE-S-PPP-/----B-HHHHHHHHHHHHHHHHHHSSSEEEEEE-S-SS--HHHHHHSTT--TTHHHHHHTTSGGGEEEEEEEETHHHHTT-EETTTTEEHHHHHHHHHHHHHHTT-EEEEEEEET--TT-HHHHHHHHHHHTTT-EEEE----TTTTT-HHHHHSSSSGGGSPP---SSSEEEEE-SSS-S-HHHHHHHHHHHHHTTT--EEEEEE--SS-TTS-TT-HHHHHHHHT-SSSTT-EEE-HHHHHHTS---EEEHHHHHHHHHHHHHHHHHHSS-S-SSHHHHB---GGGGBS-HHHHHHHHHHHHHHHHHHHHHHHHHHT--SSHHHHHHHHHHHHT--GGGSTTHHHHHHHHHHHSS-EEEEE-TT--EEEEE--SSB-HHHHHHHHHHHHHHT--TT---S-HHHHHHHHHIIIIIS--S---B-HHHHHHHHHHHHHH-HHHHHHHTTSGGGTT-EEEESS---HHHHHHHHHTT-EEEE-S---